Protein 2JVL (pdb70)

CATH classification: 1.10.260.40

Secondary structure (DSSP, 8-state):
--------------------------------HHHHHHHHHHHTTSSS---HHHHHHHHT--HHHHHHHTTT-S---HHHHHHHHHTTT-BSSSSSTTB-SSSS---

B-factor: mean 10.0, std 0.0, range [10.0, 10.0]

Structure (mmCIF, N/CA/C/O backbone):
data_2JVL
#
_entry.id   2JVL
#
loop_
_atom_site.group_PDB
_atom_site.id
_atom_site.type_symbol
_atom_site.label_atom_id
_atom_site.label_alt_id
_atom_site.label_comp_id
_atom_site.label_asym_id
_atom_site.label_entity_id
_atom_site.label_seq_id
_atom_site.pdbx_PDB_ins_code
_atom_site.Cartn_x
_atom_site.Cartn_y
_atom_site.Cartn_z
_atom_site.occupancy
_atom_site.B_iso_or_equiv
_atom_site.auth_seq_id
_atom_site.auth_comp_id
_atom_site.auth_asym_id
_atom_site.auth_atom_id
_atom_site.pdbx_PDB_model_num
ATOM 1 N N . GLY A 1 1 ? 41.136 -79.199 29.057 1.00 10.00 49 GLY A N 1
ATOM 2 C CA . GLY A 1 1 ? 40.027 -78.613 28.265 1.00 10.00 49 GLY A CA 1
ATOM 3 C C . GLY A 1 1 ? 40.220 -78.832 26.781 1.00 10.00 49 GLY A C 1
ATOM 4 O O . GLY A 1 1 ? 41.258 -79.344 26.356 1.00 10.00 49 GLY A O 1
ATOM 10 N N . ALA A 1 2 ? 39.229 -78.448 25.990 1.00 10.00 50 ALA A N 1
ATOM 11 C CA . ALA A 1 2 ? 39.303 -78.608 24.548 1.00 10.00 50 ALA A CA 1
ATOM 12 C C . ALA A 1 2 ? 38.583 -77.466 23.843 1.00 10.00 50 ALA A C 1
ATOM 13 O O . ALA A 1 2 ? 37.755 -76.780 24.444 1.00 10.00 50 ALA A O 1
ATOM 20 N N . MET A 1 3 ? 38.907 -77.261 22.574 1.00 10.00 51 MET A N 1
ATOM 21 C CA . MET A 1 3 ? 38.298 -76.202 21.781 1.00 10.00 51 MET A CA 1
ATOM 22 C C . MET A 1 3 ? 38.213 -76.623 20.321 1.00 10.00 51 MET A C 1
ATOM 23 O O . MET A 1 3 ? 39.202 -77.064 19.737 1.00 10.00 51 MET A O 1
ATOM 37 N N . ASP A 1 4 ? 37.031 -76.501 19.740 1.00 10.00 52 ASP A N 1
ATOM 38 C CA . ASP A 1 4 ? 36.824 -76.873 18.348 1.00 10.00 52 ASP A CA 1
ATOM 39 C C . ASP A 1 4 ? 36.145 -75.739 17.593 1.00 10.00 52 ASP A C 1
ATOM 40 O O . ASP A 1 4 ? 34.917 -75.695 17.506 1.00 10.00 52 ASP A O 1
ATOM 49 N N . PRO A 1 5 ? 36.931 -74.799 17.049 1.00 10.00 53 PRO A N 1
ATOM 50 C CA . PRO A 1 5 ? 36.399 -73.661 16.299 1.00 10.00 53 PRO A CA 1
ATOM 51 C C . PRO A 1 5 ? 35.843 -74.085 14.942 1.00 10.00 53 PRO A C 1
ATOM 52 O O . PRO A 1 5 ? 36.099 -75.196 14.473 1.00 10.00 53 PRO A O 1
ATOM 63 N N . GLU A 1 6 ? 35.085 -73.197 14.318 1.00 10.00 54 GLU A N 1
ATOM 64 C CA . GLU A 1 6 ? 34.490 -73.483 13.021 1.00 10.00 54 GLU A CA 1
ATOM 65 C C . GLU A 1 6 ? 35.432 -73.085 11.890 1.00 10.00 54 GLU A C 1
ATOM 66 O O . GLU A 1 6 ? 36.538 -72.595 12.126 1.00 10.00 54 GLU A O 1
ATOM 78 N N . PHE A 1 7 ? 34.982 -73.302 10.663 1.00 10.00 55 PHE A N 1
ATOM 79 C CA . PHE A 1 7 ? 35.758 -72.960 9.480 1.00 10.00 55 PHE A CA 1
ATOM 80 C C . PHE A 1 7 ? 34.927 -72.054 8.581 1.00 10.00 55 PHE A C 1
ATOM 81 O O . PHE A 1 7 ? 33.702 -72.180 8.534 1.00 10.00 55 PHE A O 1
ATOM 98 N N . ALA A 1 8 ? 35.581 -71.143 7.878 1.00 10.00 56 ALA A N 1
ATOM 99 C CA . ALA A 1 8 ? 34.878 -70.224 6.995 1.00 10.00 56 ALA A CA 1
ATOM 100 C C . ALA A 1 8 ? 35.705 -69.910 5.759 1.00 10.00 56 ALA A C 1
ATOM 101 O O . ALA A 1 8 ? 36.904 -70.194 5.712 1.00 10.00 56 ALA A O 1
ATOM 108 N N . GLY A 1 9 ? 35.058 -69.331 4.762 1.00 10.00 57 GLY A N 1
ATOM 109 C CA . GLY A 1 9 ? 35.732 -68.975 3.535 1.00 10.00 57 GLY A CA 1
ATOM 110 C C . GLY A 1 9 ? 35.091 -67.775 2.879 1.00 10.00 57 GLY A C 1
ATOM 111 O O . GLY A 1 9 ? 33.885 -67.562 3.015 1.00 10.00 57 GLY A O 1
ATOM 115 N N . GLY A 1 10 ? 35.886 -66.978 2.186 1.00 10.00 58 GLY A N 1
ATOM 116 C CA . GLY A 1 10 ? 35.356 -65.805 1.524 1.00 10.00 58 GLY A CA 1
ATOM 117 C C . GLY A 1 10 ? 36.205 -65.388 0.345 1.00 10.00 58 GLY A C 1
ATOM 118 O O . GLY A 1 10 ? 37.355 -65.809 0.224 1.00 10.00 58 GLY A O 1
ATOM 122 N N . THR A 1 11 ? 35.640 -64.578 -0.535 1.00 10.00 59 THR A N 1
ATOM 123 C CA . THR A 1 11 ? 36.358 -64.103 -1.706 1.00 10.00 59 THR A CA 1
ATOM 124 C C . THR A 1 11 ? 35.954 -62.670 -2.030 1.00 10.00 59 THR A C 1
ATOM 125 O O . THR A 1 11 ? 34.950 -62.429 -2.706 1.00 10.00 59 THR A O 1
ATOM 136 N N . GLU A 1 12 ? 36.725 -61.721 -1.525 1.00 10.00 60 GLU A N 1
ATOM 137 C CA . GLU A 1 12 ? 36.449 -60.313 -1.754 1.00 10.00 60 GLU A CA 1
ATOM 138 C C . GLU A 1 12 ? 37.535 -59.687 -2.619 1.00 10.00 60 GLU A C 1
ATOM 139 O O . GLU A 1 12 ? 38.700 -60.094 -2.564 1.00 10.00 60 GLU A O 1
ATOM 151 N N . GLY A 1 13 ? 37.149 -58.702 -3.412 1.00 10.00 61 GLY A N 1
ATOM 152 C CA . GLY A 1 13 ? 38.093 -58.032 -4.276 1.00 10.00 61 GLY A CA 1
ATOM 153 C C . GLY A 1 13 ? 37.610 -56.654 -4.670 1.00 10.00 61 GLY A C 1
ATOM 154 O O . GLY A 1 13 ? 37.081 -55.921 -3.831 1.00 10.00 61 GLY A O 1
ATOM 158 N N . GLN A 1 14 ? 37.783 -56.319 -5.946 1.00 10.00 62 GLN A N 1
ATOM 159 C CA . GLN A 1 14 ? 37.369 -55.027 -6.492 1.00 10.00 62 GLN A CA 1
ATOM 160 C C . GLN A 1 14 ? 38.105 -53.876 -5.810 1.00 10.00 62 GLN A C 1
ATOM 161 O O . GLN A 1 14 ? 37.617 -53.288 -4.843 1.00 10.00 62 GLN A O 1
ATOM 175 N N . ARG A 1 15 ? 39.288 -53.571 -6.316 1.00 10.00 63 ARG A N 1
ATOM 176 C CA . ARG A 1 15 ? 40.099 -52.497 -5.773 1.00 10.00 63 ARG A CA 1
ATOM 177 C C . ARG A 1 15 ? 40.109 -51.309 -6.728 1.00 10.00 63 ARG A C 1
ATOM 178 O O . ARG A 1 15 ? 40.167 -51.481 -7.947 1.00 10.00 63 ARG A O 1
ATOM 199 N N . LEU A 1 16 ? 40.043 -50.110 -6.171 1.00 10.00 64 LEU A N 1
ATOM 200 C CA . LEU A 1 16 ? 40.039 -48.891 -6.968 1.00 10.00 64 LEU A CA 1
ATOM 201 C C . LEU A 1 16 ? 41.123 -47.936 -6.486 1.00 10.00 64 LEU A C 1
ATOM 202 O O . LEU A 1 16 ? 41.302 -47.745 -5.282 1.00 10.00 64 LEU A O 1
ATOM 218 N N . THR A 1 17 ? 41.848 -47.346 -7.423 1.00 10.00 65 THR A N 1
ATOM 219 C CA . THR A 1 17 ? 42.906 -46.401 -7.095 1.00 10.00 65 THR A CA 1
ATOM 220 C C . THR A 1 17 ? 42.420 -44.970 -7.324 1.00 10.00 65 THR A C 1
ATOM 221 O O . THR A 1 17 ? 41.587 -44.729 -8.202 1.00 10.00 65 THR A O 1
ATOM 232 N N . LYS A 1 18 ? 42.921 -44.030 -6.535 1.00 10.00 66 LYS A N 1
ATOM 233 C CA . LYS A 1 18 ? 42.519 -42.638 -6.666 1.00 10.00 66 LYS A CA 1
ATOM 234 C C . LYS A 1 18 ? 43.735 -41.722 -6.681 1.00 10.00 66 LYS A C 1
ATOM 235 O O . LYS A 1 18 ? 44.754 -42.015 -6.055 1.00 10.00 66 LYS A O 1
ATOM 254 N N . VAL A 1 19 ? 43.625 -40.620 -7.407 1.00 10.00 67 VAL A N 1
ATOM 255 C CA . VAL A 1 19 ? 44.704 -39.650 -7.499 1.00 10.00 67 VAL A CA 1
ATOM 256 C C . VAL A 1 19 ? 44.401 -38.445 -6.616 1.00 10.00 67 VAL A C 1
ATOM 257 O O . VAL A 1 19 ? 43.241 -38.042 -6.481 1.00 10.00 67 VAL A O 1
ATOM 270 N N . ASP A 1 20 ? 45.436 -37.888 -6.003 1.00 10.00 68 ASP A N 1
ATOM 271 C CA . ASP A 1 20 ? 45.278 -36.726 -5.137 1.00 10.00 68 ASP A CA 1
ATOM 272 C C . ASP A 1 20 ? 45.146 -35.455 -5.971 1.00 10.00 68 ASP A C 1
ATOM 273 O O . ASP A 1 20 ? 45.565 -35.411 -7.128 1.00 10.00 68 ASP A O 1
ATOM 282 N N . ARG A 1 21 ? 44.550 -34.431 -5.388 1.00 10.00 69 ARG A N 1
ATOM 283 C CA . ARG A 1 21 ? 44.360 -33.169 -6.080 1.00 10.00 69 ARG A CA 1
ATOM 284 C C . ARG A 1 21 ? 44.943 -32.021 -5.264 1.00 10.00 69 ARG A C 1
ATOM 285 O O . ARG A 1 21 ? 44.281 -31.469 -4.385 1.00 10.00 69 ARG A O 1
ATOM 306 N N . SER A 1 22 ? 46.190 -31.685 -5.546 1.00 10.00 70 SER A N 1
ATOM 307 C CA . SER A 1 22 ? 46.865 -30.604 -4.848 1.00 10.00 70 SER A CA 1
ATOM 308 C C . SER A 1 22 ? 47.349 -29.550 -5.834 1.00 10.00 70 SER A C 1
ATOM 309 O O . SER A 1 22 ? 48.392 -29.709 -6.472 1.00 10.00 70 SER A O 1
ATOM 317 N N . ASP A 1 23 ? 46.572 -28.490 -5.981 1.00 10.00 71 ASP A N 1
ATOM 318 C CA . ASP A 1 23 ? 46.927 -27.404 -6.881 1.00 10.00 71 ASP A CA 1
ATOM 319 C C . ASP A 1 23 ? 46.421 -26.087 -6.319 1.00 10.00 71 ASP A C 1
ATOM 320 O O . ASP A 1 23 ? 45.421 -25.535 -6.784 1.00 10.00 71 ASP A O 1
ATOM 329 N N . ASP A 1 24 ? 47.097 -25.609 -5.290 1.00 10.00 72 ASP A N 1
ATOM 330 C CA . ASP A 1 24 ? 46.728 -24.360 -4.646 1.00 10.00 72 ASP A CA 1
ATOM 331 C C . ASP A 1 24 ? 47.964 -23.495 -4.463 1.00 10.00 72 ASP A C 1
ATOM 332 O O . ASP A 1 24 ? 48.306 -23.087 -3.352 1.00 10.00 72 ASP A O 1
ATOM 341 N N . ILE A 1 25 ? 48.650 -23.249 -5.562 1.00 10.00 73 ILE A N 1
ATOM 342 C CA . ILE A 1 25 ? 49.857 -22.441 -5.550 1.00 10.00 73 ILE A CA 1
ATOM 343 C C . ILE A 1 25 ? 49.500 -20.972 -5.745 1.00 10.00 73 ILE A C 1
ATOM 344 O O . ILE A 1 25 ? 49.414 -20.486 -6.874 1.00 10.00 73 ILE A O 1
ATOM 360 N N . ILE A 1 26 ? 49.271 -20.275 -4.641 1.00 10.00 74 ILE A N 1
ATOM 361 C CA . ILE A 1 26 ? 48.906 -18.866 -4.692 1.00 10.00 74 ILE A CA 1
ATOM 362 C C . ILE A 1 26 ? 50.146 -17.980 -4.711 1.00 10.00 74 ILE A C 1
ATOM 363 O O . ILE A 1 26 ? 50.725 -17.673 -3.666 1.00 10.00 74 ILE A O 1
ATOM 379 N N . LYS A 1 27 ? 50.564 -17.588 -5.906 1.00 10.00 75 LYS A N 1
ATOM 380 C CA . LYS A 1 27 ? 51.724 -16.739 -6.071 1.00 10.00 75 LYS A CA 1
ATOM 381 C C . LYS A 1 27 ? 51.358 -15.507 -6.909 1.00 10.00 75 LYS A C 1
ATOM 382 O O . LYS A 1 27 ? 51.048 -15.621 -8.097 1.00 10.00 75 LYS A O 1
ATOM 401 N N . PRO A 1 28 ? 51.352 -14.319 -6.284 1.00 10.00 76 PRO A N 1
ATOM 402 C CA . PRO A 1 28 ? 51.032 -13.064 -6.970 1.00 10.00 76 PRO A CA 1
ATOM 403 C C . PRO A 1 28 ? 52.204 -12.561 -7.812 1.00 10.00 76 PRO A C 1
ATOM 404 O O . PRO A 1 28 ? 53.013 -11.749 -7.359 1.00 10.00 76 PRO A O 1
ATOM 415 N N . LYS A 1 29 ? 52.294 -13.058 -9.034 1.00 10.00 77 LYS A N 1
ATOM 416 C CA . LYS A 1 29 ? 53.353 -12.698 -9.935 1.00 10.00 77 LYS A CA 1
ATOM 417 C C . LYS A 1 29 ? 52.804 -12.557 -11.347 1.00 10.00 77 LYS A C 1
ATOM 418 O O . LYS A 1 29 ? 51.984 -13.366 -11.782 1.00 10.00 77 LYS A O 1
ATOM 437 N N . THR A 1 30 ? 53.254 -11.520 -12.042 1.00 10.00 78 THR A N 1
ATOM 438 C CA . THR A 1 30 ? 52.833 -11.249 -13.414 1.00 10.00 78 THR A CA 1
ATOM 439 C C . THR A 1 30 ? 53.117 -12.449 -14.325 1.00 10.00 78 THR A C 1
ATOM 440 O O . THR A 1 30 ? 53.874 -13.353 -13.959 1.00 10.00 78 THR A O 1
ATOM 451 N N . VAL A 1 31 ? 52.527 -12.447 -15.516 1.00 10.00 79 VAL A N 1
ATOM 452 C CA . VAL A 1 31 ? 52.699 -13.558 -16.447 1.00 10.00 79 VAL A CA 1
ATOM 453 C C . VAL A 1 31 ? 54.177 -13.769 -16.813 1.00 10.00 79 VAL A C 1
ATOM 454 O O . VAL A 1 31 ? 54.646 -14.903 -16.834 1.00 10.00 79 VAL A O 1
ATOM 467 N N . GLY A 1 32 ? 54.913 -12.686 -17.052 1.00 10.00 80 GLY A N 1
ATOM 468 C CA . GLY A 1 32 ? 56.318 -12.810 -17.404 1.00 10.00 80 GLY A CA 1
ATOM 469 C C . GLY A 1 32 ? 56.632 -12.201 -18.759 1.00 10.00 80 GLY A C 1
ATOM 470 O O . GLY A 1 32 ? 55.786 -12.206 -19.653 1.00 10.00 80 GLY A O 1
ATOM 474 N N . LYS A 1 33 ? 57.847 -11.684 -18.912 1.00 10.00 81 LYS A N 1
ATOM 475 C CA . LYS A 1 33 ? 58.265 -11.055 -20.166 1.00 10.00 81 LYS A CA 1
ATOM 476 C C . LYS A 1 33 ? 58.372 -12.074 -21.294 1.00 10.00 81 LYS A C 1
ATOM 477 O O . LYS A 1 33 ? 57.755 -11.902 -22.351 1.00 10.00 81 LYS A O 1
ATOM 496 N N . GLU A 1 34 ? 59.157 -13.129 -21.080 1.00 10.00 82 GLU A N 1
ATOM 497 C CA . GLU A 1 34 ? 59.307 -14.175 -22.087 1.00 10.00 82 GLU A CA 1
ATOM 498 C C . GLU A 1 34 ? 57.962 -14.831 -22.333 1.00 10.00 82 GLU A C 1
ATOM 499 O O . GLU A 1 34 ? 57.631 -15.195 -23.456 1.00 10.00 82 GLU A O 1
ATOM 511 N N . VAL A 1 35 ? 57.192 -14.959 -21.261 1.00 10.00 83 VAL A N 1
ATOM 512 C CA . VAL A 1 35 ? 55.870 -15.554 -21.323 1.00 10.00 83 VAL A CA 1
ATOM 513 C C . VAL A 1 35 ? 54.980 -14.783 -22.296 1.00 10.00 83 VAL A C 1
ATOM 514 O O . VAL A 1 35 ? 54.375 -15.374 -23.185 1.00 10.00 83 VAL A O 1
ATOM 527 N N . GLY A 1 36 ? 54.931 -13.462 -22.143 1.00 10.00 84 GLY A N 1
ATOM 528 C CA . GLY A 1 36 ? 54.114 -12.643 -23.022 1.00 10.00 84 GLY A CA 1
ATOM 529 C C . GLY A 1 36 ? 54.559 -12.734 -24.469 1.00 10.00 84 GLY A C 1
ATOM 530 O O . GLY A 1 36 ? 53.732 -12.841 -25.377 1.00 10.00 84 GLY A O 1
ATOM 534 N N . LYS A 1 37 ? 55.869 -12.707 -24.676 1.00 10.00 85 LYS A N 1
ATOM 535 C CA . LYS A 1 37 ? 56.443 -12.788 -26.013 1.00 10.00 85 LYS A CA 1
ATOM 536 C C . LYS A 1 37 ? 56.131 -14.147 -26.633 1.00 10.00 85 LYS A C 1
ATOM 537 O O . LYS A 1 37 ? 55.741 -14.241 -27.799 1.00 10.00 85 LYS A O 1
ATOM 556 N N . ALA A 1 38 ? 56.279 -15.190 -25.829 1.00 10.00 86 ALA A N 1
ATOM 557 C CA . ALA A 1 38 ? 56.016 -16.552 -26.266 1.00 10.00 86 ALA A CA 1
ATOM 558 C C . ALA A 1 38 ? 54.534 -16.760 -26.526 1.00 10.00 86 ALA A C 1
ATOM 559 O O . ALA A 1 38 ? 54.153 -17.586 -27.349 1.00 10.00 86 ALA A O 1
ATOM 566 N N . ILE A 1 39 ? 53.697 -16.027 -25.804 1.00 10.00 87 ILE A N 1
ATOM 567 C CA . ILE A 1 39 ? 52.256 -16.130 -25.980 1.00 10.00 87 ILE A CA 1
ATOM 568 C C . ILE A 1 39 ? 51.872 -15.762 -27.404 1.00 10.00 87 ILE A C 1
ATOM 569 O O . ILE A 1 39 ? 51.120 -16.473 -28.056 1.00 10.00 87 ILE A O 1
ATOM 585 N N . GLU A 1 40 ? 52.419 -14.672 -27.897 1.00 10.00 88 GLU A N 1
ATOM 586 C CA . GLU A 1 40 ? 52.096 -14.228 -29.235 1.00 10.00 88 GLU A CA 1
ATOM 587 C C . GLU A 1 40 ? 52.734 -15.152 -30.264 1.00 10.00 88 GLU A C 1
ATOM 588 O O . GLU A 1 40 ? 52.060 -15.690 -31.145 1.00 10.00 88 GLU A O 1
ATOM 600 N N . GLN A 1 41 ? 54.035 -15.361 -30.115 1.00 10.00 89 GLN A N 1
ATOM 601 C CA . GLN A 1 41 ? 54.792 -16.195 -31.028 1.00 10.00 89 GLN A CA 1
ATOM 602 C C . GLN A 1 41 ? 54.278 -17.634 -31.054 1.00 10.00 89 GLN A C 1
ATOM 603 O O . GLN A 1 41 ? 54.298 -18.278 -32.102 1.00 10.00 89 GLN A O 1
ATOM 617 N N . GLY A 1 42 ? 53.805 -18.129 -29.913 1.00 10.00 90 GLY A N 1
ATOM 618 C CA . GLY A 1 42 ? 53.314 -19.495 -29.847 1.00 10.00 90 GLY A CA 1
ATOM 619 C C . GLY A 1 42 ? 51.931 -19.642 -30.445 1.00 10.00 90 GLY A C 1
ATOM 620 O O . GLY A 1 42 ? 51.564 -20.707 -30.940 1.00 10.00 90 GLY A O 1
ATOM 624 N N . ARG A 1 43 ? 51.161 -18.570 -30.395 1.00 10.00 91 ARG A N 1
ATOM 625 C CA . ARG A 1 43 ? 49.804 -18.568 -30.916 1.00 10.00 91 ARG A CA 1
ATOM 626 C C . ARG A 1 43 ? 49.832 -18.390 -32.425 1.00 10.00 91 ARG A C 1
ATOM 627 O O . ARG A 1 43 ? 48.942 -18.849 -33.144 1.00 10.00 91 ARG A O 1
ATOM 648 N N . GLN A 1 44 ? 50.880 -17.736 -32.905 1.00 10.00 92 GLN A N 1
ATOM 649 C CA . GLN A 1 44 ? 51.052 -17.512 -34.330 1.00 10.00 92 GLN A CA 1
ATOM 650 C C . GLN A 1 44 ? 51.529 -18.790 -35.011 1.00 10.00 92 GLN A C 1
ATOM 651 O O . GLN A 1 44 ? 51.555 -18.880 -36.236 1.00 10.00 92 GLN A O 1
ATOM 665 N N . LYS A 1 45 ? 51.883 -19.786 -34.203 1.00 10.00 93 LYS A N 1
ATOM 666 C CA . LYS A 1 45 ? 52.361 -21.061 -34.730 1.00 10.00 93 LYS A CA 1
ATOM 667 C C . LYS A 1 45 ? 51.202 -22.001 -35.051 1.00 10.00 93 LYS A C 1
ATOM 668 O O . LYS A 1 45 ? 51.410 -23.180 -35.348 1.00 10.00 93 LYS A O 1
ATOM 687 N N . PHE A 1 46 ? 49.985 -21.476 -34.990 1.00 10.00 94 PHE A N 1
ATOM 688 C CA . PHE A 1 46 ? 48.802 -22.268 -35.286 1.00 10.00 94 PHE A CA 1
ATOM 689 C C . PHE A 1 46 ? 48.581 -22.358 -36.792 1.00 10.00 94 PHE A C 1
ATOM 690 O O . PHE A 1 46 ? 49.487 -22.087 -37.579 1.00 10.00 94 PHE A O 1
ATOM 707 N N . GLU A 1 47 ? 47.376 -22.732 -37.189 1.00 10.00 95 GLU A N 1
ATOM 708 C CA . GLU A 1 47 ? 47.042 -22.865 -38.595 1.00 10.00 95 GLU A CA 1
ATOM 709 C C . GLU A 1 47 ? 45.856 -21.975 -38.961 1.00 10.00 95 GLU A C 1
ATOM 710 O O . GLU A 1 47 ? 44.719 -22.278 -38.595 1.00 10.00 95 GLU A O 1
ATOM 722 N N . PRO A 1 48 ? 46.091 -20.841 -39.650 1.00 10.00 96 PRO A N 1
ATOM 723 C CA . PRO A 1 48 ? 47.426 -20.397 -40.066 1.00 10.00 96 PRO A CA 1
ATOM 724 C C . PRO A 1 48 ? 48.117 -19.558 -39.005 1.00 10.00 96 PRO A C 1
ATOM 725 O O . PRO A 1 48 ? 49.344 -19.495 -38.916 1.00 10.00 96 PRO A O 1
ATOM 736 N N . THR A 1 49 ? 47.297 -18.933 -38.219 1.00 10.00 97 THR A N 1
ATOM 737 C CA . THR A 1 49 ? 47.725 -18.063 -37.135 1.00 10.00 97 THR A CA 1
ATOM 738 C C . THR A 1 49 ? 46.551 -17.789 -36.199 1.00 10.00 97 THR A C 1
ATOM 739 O O . THR A 1 49 ? 45.504 -17.315 -36.637 1.00 10.00 97 THR A O 1
ATOM 750 N N . MET A 1 50 ? 46.711 -18.120 -34.926 1.00 10.00 98 MET A N 1
ATOM 751 C CA . MET A 1 50 ? 45.659 -17.887 -33.949 1.00 10.00 98 MET A CA 1
ATOM 752 C C . MET A 1 50 ? 45.716 -16.445 -33.464 1.00 10.00 98 MET A C 1
ATOM 753 O O . MET A 1 50 ? 46.680 -16.039 -32.811 1.00 10.00 98 MET A O 1
ATOM 767 N N . THR A 1 51 ? 44.698 -15.666 -33.802 1.00 10.00 99 THR A N 1
ATOM 768 C CA . THR A 1 51 ? 44.653 -14.272 -33.406 1.00 10.00 99 THR A CA 1
ATOM 769 C C . THR A 1 51 ? 44.173 -14.103 -31.975 1.00 10.00 99 THR A C 1
ATOM 770 O O . THR A 1 51 ? 43.796 -15.066 -31.299 1.00 10.00 99 THR A O 1
ATOM 781 N N . GLN A 1 52 ? 44.171 -12.857 -31.549 1.00 10.00 100 GLN A N 1
ATOM 782 C CA . GLN A 1 52 ? 43.783 -12.490 -30.191 1.00 10.00 100 GLN A CA 1
ATOM 783 C C . GLN A 1 52 ? 42.315 -12.805 -29.929 1.00 10.00 100 GLN A C 1
ATOM 784 O O . GLN A 1 52 ? 41.977 -13.423 -28.920 1.00 10.00 100 GLN A O 1
ATOM 798 N N . ALA A 1 53 ? 41.447 -12.385 -30.841 1.00 10.00 101 ALA A N 1
ATOM 799 C CA . ALA A 1 53 ? 40.013 -12.616 -30.697 1.00 10.00 101 ALA A CA 1
ATOM 800 C C . ALA A 1 53 ? 39.681 -14.107 -30.639 1.00 10.00 101 ALA A C 1
ATOM 801 O O . ALA A 1 53 ? 38.902 -14.545 -29.791 1.00 10.00 101 ALA A O 1
ATOM 808 N N . GLU A 1 54 ? 40.297 -14.881 -31.528 1.00 10.00 102 GLU A N 1
ATOM 809 C CA . GLU A 1 54 ? 40.060 -16.319 -31.602 1.00 10.00 102 GLU A CA 1
ATOM 810 C C . GLU A 1 54 ? 40.549 -17.038 -30.354 1.00 10.00 102 GLU A C 1
ATOM 811 O O . GLU A 1 54 ? 39.806 -17.827 -29.767 1.00 10.00 102 GLU A O 1
ATOM 823 N N . LEU A 1 55 ? 41.786 -16.779 -29.946 1.00 10.00 103 LEU A N 1
ATOM 824 C CA . LEU A 1 55 ? 42.320 -17.426 -28.757 1.00 10.00 103 LEU A CA 1
ATOM 825 C C . LEU A 1 55 ? 41.497 -17.019 -27.550 1.00 10.00 103 LEU A C 1
ATOM 826 O O . LEU A 1 55 ? 41.166 -17.846 -26.704 1.00 10.00 103 LEU A O 1
ATOM 842 N N . GLY A 1 56 ? 41.153 -15.740 -27.486 1.00 10.00 104 GLY A N 1
ATOM 843 C CA . GLY A 1 56 ? 40.348 -15.248 -26.393 1.00 10.00 104 GLY A CA 1
ATOM 844 C C . GLY A 1 56 ? 39.008 -15.943 -26.350 1.00 10.00 104 GLY A C 1
ATOM 845 O O . GLY A 1 56 ? 38.547 -16.356 -25.293 1.00 10.00 104 GLY A O 1
ATOM 849 N N . LYS A 1 57 ? 38.399 -16.100 -27.514 1.00 10.00 105 LYS A N 1
ATOM 850 C CA . LYS A 1 57 ? 37.103 -16.750 -27.624 1.00 10.00 105 LYS A CA 1
ATOM 851 C C . LYS A 1 57 ? 37.153 -18.180 -27.092 1.00 10.00 105 LYS A C 1
ATOM 852 O O . LYS A 1 57 ? 36.314 -18.573 -26.280 1.00 10.00 105 LYS A O 1
ATOM 871 N N . GLU A 1 58 ? 38.145 -18.943 -27.539 1.00 10.00 106 GLU A N 1
ATOM 872 C CA . GLU A 1 58 ? 38.284 -20.336 -27.120 1.00 10.00 106 GLU A CA 1
ATOM 873 C C . GLU A 1 58 ? 38.644 -20.479 -25.634 1.00 10.00 106 GLU A C 1
ATOM 874 O O . GLU A 1 58 ? 38.199 -21.424 -24.983 1.00 10.00 106 GLU A O 1
ATOM 886 N N . ILE A 1 59 ? 39.428 -19.551 -25.087 1.00 10.00 107 ILE A N 1
ATOM 887 C CA . ILE A 1 59 ? 39.811 -19.638 -23.677 1.00 10.00 107 ILE A CA 1
ATOM 888 C C . ILE A 1 59 ? 38.752 -19.020 -22.761 1.00 10.00 107 ILE A C 1
ATOM 889 O O . ILE A 1 59 ? 38.836 -19.135 -21.540 1.00 10.00 107 ILE A O 1
ATOM 905 N N . GLY A 1 60 ? 37.762 -18.362 -23.354 1.00 10.00 108 GLY A N 1
ATOM 906 C CA . GLY A 1 60 ? 36.697 -17.760 -22.571 1.00 10.00 108 GLY A CA 1
ATOM 907 C C . GLY A 1 60 ? 37.017 -16.355 -22.101 1.00 10.00 108 GLY A C 1
ATOM 908 O O . GLY A 1 60 ? 36.478 -15.893 -21.096 1.00 10.00 108 GLY A O 1
ATOM 912 N N . GLU A 1 61 ? 37.875 -15.668 -22.835 1.00 10.00 109 GLU A N 1
ATOM 913 C CA . GLU A 1 61 ? 38.270 -14.311 -22.489 1.00 10.00 109 GLU A CA 1
ATOM 914 C C . GLU A 1 61 ? 37.990 -13.356 -23.648 1.00 10.00 109 GLU A C 1
ATOM 915 O O . GLU A 1 61 ? 37.451 -13.757 -24.683 1.00 10.00 109 GLU A O 1
ATOM 927 N N . THR A 1 62 ? 38.354 -12.096 -23.468 1.00 10.00 110 THR A N 1
ATOM 928 C CA . THR A 1 62 ? 38.151 -11.084 -24.491 1.00 10.00 110 THR A CA 1
ATOM 929 C C . THR A 1 62 ? 39.428 -10.869 -25.307 1.00 10.00 110 THR A C 1
ATOM 930 O O . THR A 1 62 ? 40.492 -11.385 -24.953 1.00 10.00 110 THR A O 1
ATOM 941 N N . ALA A 1 63 ? 39.320 -10.113 -26.396 1.00 10.00 111 ALA A N 1
ATOM 942 C CA . ALA A 1 63 ? 40.469 -9.833 -27.252 1.00 10.00 111 ALA A CA 1
ATOM 943 C C . ALA A 1 63 ? 41.525 -9.038 -26.496 1.00 10.00 111 ALA A C 1
ATOM 944 O O . ALA A 1 63 ? 42.722 -9.303 -26.620 1.00 10.00 111 ALA A O 1
ATOM 951 N N . ALA A 1 64 ? 41.073 -8.072 -25.699 1.00 10.00 112 ALA A N 1
ATOM 952 C CA . ALA A 1 64 ? 41.982 -7.249 -24.909 1.00 10.00 112 ALA A CA 1
ATOM 953 C C . ALA A 1 64 ? 42.757 -8.100 -23.920 1.00 10.00 112 ALA A C 1
ATOM 954 O O . ALA A 1 64 ? 43.898 -7.791 -23.591 1.00 10.00 112 ALA A O 1
ATOM 961 N N . THR A 1 65 ? 42.130 -9.168 -23.448 1.00 10.00 113 THR A N 1
ATOM 962 C CA . THR A 1 65 ? 42.762 -10.068 -22.504 1.00 10.00 113 THR A CA 1
ATOM 963 C C . THR A 1 65 ? 44.012 -10.687 -23.125 1.00 10.00 113 THR A C 1
ATOM 964 O O . THR A 1 65 ? 45.092 -10.645 -22.540 1.00 10.00 113 THR A O 1
ATOM 975 N N . VAL A 1 66 ? 43.864 -11.221 -24.332 1.00 10.00 114 VAL A N 1
ATOM 976 C CA . VAL A 1 66 ? 44.982 -11.832 -25.039 1.00 10.00 114 VAL A CA 1
ATOM 977 C C . VAL A 1 66 ? 46.031 -10.778 -25.382 1.00 10.00 114 VAL A C 1
ATOM 978 O O . VAL A 1 66 ? 47.228 -10.995 -25.195 1.00 10.00 114 VAL A O 1
ATOM 991 N N . ALA A 1 67 ? 45.562 -9.630 -25.864 1.00 10.00 115 ALA A N 1
ATOM 992 C CA . ALA A 1 67 ? 46.444 -8.524 -26.224 1.00 10.00 115 ALA A CA 1
ATOM 993 C C . ALA A 1 67 ? 47.246 -8.057 -25.012 1.00 10.00 115 ALA A C 1
ATOM 994 O O . ALA A 1 67 ? 48.409 -7.670 -25.124 1.00 10.00 115 ALA A O 1
ATOM 1001 N N . SER A 1 68 ? 46.601 -8.070 -23.859 1.00 10.00 116 SER A N 1
ATOM 1002 C CA . SER A 1 68 ? 47.239 -7.680 -22.619 1.00 10.00 116 SER A CA 1
ATOM 1003 C C . SER A 1 68 ? 48.187 -8.781 -22.123 1.00 10.00 116 SER A C 1
ATOM 1004 O O . SER A 1 68 ? 49.196 -8.500 -21.479 1.00 10.00 116 SER A O 1
ATOM 1012 N N . TYR A 1 69 ? 47.870 -10.032 -22.452 1.00 10.00 117 TYR A N 1
ATOM 1013 C CA . TYR A 1 69 ? 48.689 -11.169 -22.030 1.00 10.00 117 TYR A CA 1
ATOM 1014 C C . TYR A 1 69 ? 50.030 -11.196 -22.752 1.00 10.00 117 TYR A C 1
ATOM 1015 O O . TYR A 1 69 ? 51.067 -11.436 -22.134 1.00 10.00 117 TYR A O 1
ATOM 1033 N N . GLU A 1 70 ? 50.013 -10.931 -24.056 1.00 10.00 118 GLU A N 1
ATOM 1034 C CA . GLU A 1 70 ? 51.240 -10.922 -24.854 1.00 10.00 118 GLU A CA 1
ATOM 1035 C C . GLU A 1 70 ? 52.176 -9.797 -24.410 1.00 10.00 118 GLU A C 1
ATOM 1036 O O . GLU A 1 70 ? 53.363 -9.804 -24.729 1.00 10.00 118 GLU A O 1
ATOM 1048 N N . ARG A 1 71 ? 51.630 -8.823 -23.688 1.00 10.00 119 ARG A N 1
ATOM 1049 C CA . ARG A 1 71 ? 52.402 -7.715 -23.184 1.00 10.00 119 ARG A CA 1
ATOM 1050 C C . ARG A 1 71 ? 53.348 -8.199 -22.082 1.00 10.00 119 ARG A C 1
ATOM 1051 O O . ARG A 1 71 ? 54.374 -7.577 -21.797 1.00 10.00 119 ARG A O 1
ATOM 1072 N N . GLY A 1 72 ? 53.008 -9.336 -21.487 1.00 10.00 120 GLY A N 1
ATOM 1073 C CA . GLY A 1 72 ? 53.812 -9.885 -20.424 1.00 10.00 120 GLY A CA 1
ATOM 1074 C C . GLY A 1 72 ? 53.258 -9.523 -19.066 1.00 10.00 120 GLY A C 1
ATOM 1075 O O . GLY A 1 72 ? 53.963 -9.586 -18.057 1.00 10.00 120 GLY A O 1
ATOM 1079 N N . THR A 1 73 ? 51.979 -9.168 -19.039 1.00 10.00 121 THR A N 1
ATOM 1080 C CA . THR A 1 73 ? 51.314 -8.780 -17.817 1.00 10.00 121 THR A CA 1
ATOM 1081 C C . THR A 1 73 ? 49.824 -8.542 -18.071 1.00 10.00 121 THR A C 1
ATOM 1082 O O . THR A 1 73 ? 49.422 -7.596 -18.747 1.00 10.00 121 THR A O 1
ATOM 1093 N N . ALA A 1 74 ? 49.019 -9.432 -17.543 1.00 10.00 122 ALA A N 1
ATOM 1094 C CA . ALA A 1 74 ? 47.573 -9.352 -17.689 1.00 10.00 122 ALA A CA 1
ATOM 1095 C C . ALA A 1 74 ? 46.892 -10.080 -16.543 1.00 10.00 122 ALA A C 1
ATOM 1096 O O . ALA A 1 74 ? 45.732 -10.476 -16.654 1.00 10.00 122 ALA A O 1
ATOM 1103 N N . THR A 1 75 ? 47.619 -10.213 -15.438 1.00 10.00 123 THR A N 1
ATOM 1104 C CA . THR A 1 75 ? 47.140 -10.932 -14.263 1.00 10.00 123 THR A CA 1
ATOM 1105 C C . THR A 1 75 ? 46.879 -12.381 -14.663 1.00 10.00 123 THR A C 1
ATOM 1106 O O . THR A 1 75 ? 45.792 -12.741 -15.125 1.00 10.00 123 THR A O 1
ATOM 1117 N N . PRO A 1 76 ? 47.898 -13.230 -14.496 1.00 10.00 124 PRO A N 1
ATOM 1118 C CA . PRO A 1 76 ? 47.836 -14.624 -14.911 1.00 10.00 124 PRO A CA 1
ATOM 1119 C C . PRO A 1 76 ? 46.957 -15.522 -14.063 1.00 10.00 124 PRO A C 1
ATOM 1120 O O . PRO A 1 76 ? 47.311 -15.908 -12.937 1.00 10.00 124 PRO A O 1
ATOM 1131 N N . ASP A 1 77 ? 45.797 -15.842 -14.596 1.00 10.00 125 ASP A N 1
ATOM 1132 C CA . ASP A 1 77 ? 44.920 -16.775 -13.946 1.00 10.00 125 ASP A CA 1
ATOM 1133 C C . ASP A 1 77 ? 45.384 -18.115 -14.438 1.00 10.00 125 ASP A C 1
ATOM 1134 O O . ASP A 1 77 ? 45.367 -18.368 -15.634 1.00 10.00 125 ASP A O 1
ATOM 1143 N N . GLN A 1 78 ? 45.837 -18.945 -13.531 1.00 10.00 126 GLN A N 1
ATOM 1144 C CA . GLN A 1 78 ? 46.407 -20.247 -13.877 1.00 10.00 126 GLN A CA 1
ATOM 1145 C C . GLN A 1 78 ? 45.561 -21.024 -14.877 1.00 10.00 126 GLN A C 1
ATOM 1146 O O . GLN A 1 78 ? 46.091 -21.661 -15.788 1.00 10.00 126 GLN A O 1
ATOM 1160 N N . ASN A 1 79 ? 44.261 -20.936 -14.719 1.00 10.00 127 ASN A N 1
ATOM 1161 C CA . ASN A 1 79 ? 43.320 -21.627 -15.600 1.00 10.00 127 ASN A CA 1
ATOM 1162 C C . ASN A 1 79 ? 43.393 -21.100 -17.036 1.00 10.00 127 ASN A C 1
ATOM 1163 O O . ASN A 1 79 ? 43.227 -21.860 -17.991 1.00 10.00 127 ASN A O 1
ATOM 1174 N N . ILE A 1 80 ? 43.671 -19.811 -17.195 1.00 10.00 128 ILE A N 1
ATOM 1175 C CA . ILE A 1 80 ? 43.747 -19.214 -18.522 1.00 10.00 128 ILE A CA 1
ATOM 1176 C C . ILE A 1 80 ? 44.978 -19.719 -19.266 1.00 10.00 128 ILE A C 1
ATOM 1177 O O . ILE A 1 80 ? 44.845 -20.348 -20.315 1.00 10.00 128 ILE A O 1
ATOM 1193 N N . LEU A 1 81 ? 46.163 -19.490 -18.686 1.00 10.00 129 LEU A N 1
ATOM 1194 C CA . LEU A 1 81 ? 47.440 -19.916 -19.289 1.00 10.00 129 LEU A CA 1
ATOM 1195 C C . LEU A 1 81 ? 47.405 -21.397 -19.651 1.00 10.00 129 LEU A C 1
ATOM 1196 O O . LEU A 1 81 ? 47.938 -21.818 -20.680 1.00 10.00 129 LEU A O 1
ATOM 1212 N N . SER A 1 82 ? 46.749 -22.180 -18.800 1.00 10.00 130 SER A N 1
ATOM 1213 C CA . SER A 1 82 ? 46.641 -23.615 -18.996 1.00 10.00 130 SER A CA 1
ATOM 1214 C C . SER A 1 82 ? 46.079 -23.944 -20.376 1.00 10.00 130 SER A C 1
ATOM 1215 O O . SER A 1 82 ? 46.657 -24.741 -21.109 1.00 10.00 130 SER A O 1
ATOM 1223 N N . LYS A 1 83 ? 44.972 -23.314 -20.737 1.00 10.00 131 LYS A N 1
ATOM 1224 C CA . LYS A 1 83 ? 44.360 -23.554 -22.032 1.00 10.00 131 LYS A CA 1
ATOM 1225 C C . LYS A 1 83 ? 45.118 -22.865 -23.163 1.00 10.00 131 LYS A C 1
ATOM 1226 O O . LYS A 1 83 ? 45.278 -23.440 -24.237 1.00 10.00 131 LYS A O 1
ATOM 1245 N N . MET A 1 84 ? 45.607 -21.653 -22.903 1.00 10.00 132 MET A N 1
ATOM 1246 C CA . MET A 1 84 ? 46.327 -20.876 -23.913 1.00 10.00 132 MET A CA 1
ATOM 1247 C C . MET A 1 84 ? 47.424 -21.702 -24.576 1.00 10.00 132 MET A C 1
ATOM 1248 O O . MET A 1 84 ? 47.449 -21.872 -25.798 1.00 10.00 132 MET A O 1
ATOM 1262 N N . GLU A 1 85 ? 48.337 -22.193 -23.761 1.00 10.00 133 GLU A N 1
ATOM 1263 C CA . GLU A 1 85 ? 49.467 -22.975 -24.238 1.00 10.00 133 GLU A CA 1
ATOM 1264 C C . GLU A 1 85 ? 49.152 -24.438 -24.575 1.00 10.00 133 GLU A C 1
ATOM 1265 O O . GLU A 1 85 ? 49.798 -25.020 -25.448 1.00 10.00 133 GLU A O 1
ATOM 1277 N N . ARG A 1 86 ? 48.178 -25.042 -23.899 1.00 10.00 134 ARG A N 1
ATOM 1278 C CA . ARG A 1 86 ? 47.869 -26.456 -24.139 1.00 10.00 134 ARG A CA 1
ATOM 1279 C C . ARG A 1 86 ? 47.257 -26.692 -25.514 1.00 10.00 134 ARG A C 1
ATOM 1280 O O . ARG A 1 86 ? 47.520 -27.722 -26.138 1.00 10.00 134 ARG A O 1
ATOM 1301 N N . VAL A 1 87 ? 46.463 -25.744 -25.994 1.00 10.00 135 VAL A N 1
ATOM 1302 C CA . VAL A 1 87 ? 45.822 -25.878 -27.301 1.00 10.00 135 VAL A CA 1
ATOM 1303 C C . VAL A 1 87 ? 46.867 -25.999 -28.420 1.00 10.00 135 VAL A C 1
ATOM 1304 O O . VAL A 1 87 ? 46.605 -26.600 -29.460 1.00 10.00 135 VAL A O 1
ATOM 1317 N N . LEU A 1 88 ? 48.066 -25.469 -28.190 1.00 10.00 136 LEU A N 1
ATOM 1318 C CA . LEU A 1 88 ? 49.120 -25.519 -29.202 1.00 10.00 136 LEU A CA 1
ATOM 1319 C C . LEU A 1 88 ? 50.315 -26.368 -28.755 1.00 10.00 136 LEU A C 1
ATOM 1320 O O . LEU A 1 88 ? 51.307 -26.473 -29.476 1.00 10.00 136 LEU A O 1
ATOM 1336 N N . ASN A 1 89 ? 50.209 -26.967 -27.569 1.00 10.00 137 ASN A N 1
ATOM 1337 C CA . ASN A 1 89 ? 51.264 -27.835 -27.019 1.00 10.00 137 ASN A CA 1
ATOM 1338 C C . ASN A 1 89 ? 52.589 -27.116 -26.835 1.00 10.00 137 ASN A C 1
ATOM 1339 O O . ASN A 1 89 ? 53.595 -27.484 -27.436 1.00 10.00 137 ASN A O 1
ATOM 1350 N N . VAL A 1 90 ? 52.579 -26.083 -26.009 1.00 10.00 138 VAL A N 1
ATOM 1351 C CA . VAL A 1 90 ? 53.790 -25.341 -25.687 1.00 10.00 138 VAL A CA 1
ATOM 1352 C C . VAL A 1 90 ? 53.720 -24.939 -24.224 1.00 10.00 138 VAL A C 1
ATOM 1353 O O . VAL A 1 90 ? 52.636 -24.900 -23.651 1.00 10.00 138 VAL A O 1
ATOM 1366 N N . LYS A 1 91 ? 54.856 -24.704 -23.600 1.00 10.00 139 LYS A N 1
ATOM 1367 C CA . LYS A 1 91 ? 54.870 -24.282 -22.217 1.00 10.00 139 LYS A CA 1
ATOM 1368 C C . LYS A 1 91 ? 55.749 -23.057 -22.061 1.00 10.00 139 LYS A C 1
ATOM 1369 O O . LYS A 1 91 ? 56.765 -22.915 -22.745 1.00 10.00 139 LYS A O 1
ATOM 1388 N N . LEU A 1 92 ? 55.347 -22.168 -21.172 1.00 10.00 140 LEU A N 1
ATOM 1389 C CA . LEU A 1 92 ? 56.087 -20.942 -20.939 1.00 10.00 140 LEU A CA 1
ATOM 1390 C C . LEU A 1 92 ? 56.825 -21.011 -19.613 1.00 10.00 140 LEU A C 1
ATOM 1391 O O . LEU A 1 92 ? 56.889 -20.033 -18.867 1.00 10.00 140 LEU A O 1
ATOM 1407 N N . ARG A 1 93 ? 57.384 -22.177 -19.324 1.00 10.00 141 ARG A N 1
ATOM 1408 C CA . ARG A 1 93 ? 58.137 -22.375 -18.097 1.00 10.00 141 ARG A CA 1
ATOM 1409 C C . ARG A 1 93 ? 59.358 -23.247 -18.376 1.00 10.00 141 ARG A C 1
ATOM 1410 O O . ARG A 1 93 ? 59.254 -24.271 -19.054 1.00 10.00 141 ARG A O 1
ATOM 1431 N N . GLY A 1 94 ? 60.500 -22.858 -17.827 1.00 10.00 142 GLY A N 1
ATOM 1432 C CA . GLY A 1 94 ? 61.721 -23.616 -18.025 1.00 10.00 142 GLY A CA 1
ATOM 1433 C C . GLY A 1 94 ? 62.675 -22.933 -18.983 1.00 10.00 142 GLY A C 1
ATOM 1434 O O . GLY A 1 94 ? 62.710 -21.704 -19.066 1.00 10.00 142 GLY A O 1
ATOM 1438 N N . ALA A 1 95 ? 63.452 -23.732 -19.702 1.00 10.00 143 ALA A N 1
ATOM 1439 C CA . ALA A 1 95 ? 64.418 -23.215 -20.659 1.00 10.00 143 ALA A CA 1
ATOM 1440 C C . ALA A 1 95 ? 63.876 -23.309 -22.078 1.00 10.00 143 ALA A C 1
ATOM 1441 O O . ALA A 1 95 ? 64.180 -22.473 -22.930 1.00 10.00 143 ALA A O 1
ATOM 1448 N N . ASN A 1 96 ? 63.070 -24.329 -22.329 1.00 10.00 144 ASN A N 1
ATOM 1449 C CA . ASN A 1 96 ? 62.481 -24.525 -23.646 1.00 10.00 144 ASN A CA 1
ATOM 1450 C C . ASN A 1 96 ? 61.179 -23.750 -23.753 1.00 10.00 144 ASN A C 1
ATOM 1451 O O . ASN A 1 96 ? 60.113 -24.314 -24.001 1.00 10.00 144 ASN A O 1
ATOM 1462 N N . ILE A 1 97 ? 61.284 -22.448 -23.543 1.00 10.00 145 ILE A N 1
ATOM 1463 C CA . ILE A 1 97 ? 60.138 -21.559 -23.595 1.00 10.00 145 ILE A CA 1
ATOM 1464 C C . ILE A 1 97 ? 59.542 -21.493 -24.999 1.00 10.00 145 ILE A C 1
ATOM 1465 O O . ILE A 1 97 ? 60.262 -21.337 -25.987 1.00 10.00 145 ILE A O 1
ATOM 1481 N N . GLY A 1 98 ? 58.223 -21.621 -25.074 1.00 10.00 146 GLY A N 1
ATOM 1482 C CA . GLY A 1 98 ? 57.534 -21.558 -26.350 1.00 10.00 146 GLY A CA 1
ATOM 1483 C C . GLY A 1 98 ? 57.451 -22.913 -27.006 1.00 10.00 146 GLY A C 1
ATOM 1484 O O . GLY A 1 98 ? 56.876 -23.064 -28.081 1.00 10.00 146 GLY A O 1
ATOM 1488 N N . ALA A 1 99 ? 58.033 -23.897 -26.353 1.00 10.00 147 ALA A N 1
ATOM 1489 C CA . ALA A 1 99 ? 58.031 -25.268 -26.857 1.00 10.00 147 ALA A CA 1
ATOM 1490 C C . ALA A 1 99 ? 57.270 -26.185 -25.909 1.00 10.00 147 ALA A C 1
ATOM 1491 O O . ALA A 1 99 ? 57.053 -25.826 -24.753 1.00 10.00 147 ALA A O 1
ATOM 1498 N N . PRO A 1 100 ? 56.817 -27.365 -26.375 1.00 10.00 148 PRO A N 1
ATOM 1499 C CA . PRO A 1 100 ? 56.129 -28.309 -25.503 1.00 10.00 148 PRO A CA 1
ATOM 1500 C C . PRO A 1 100 ? 57.101 -28.810 -24.438 1.00 10.00 148 PRO A C 1
ATOM 1501 O O . PRO A 1 100 ? 58.060 -29.515 -24.748 1.00 10.00 148 PRO A O 1
ATOM 1512 N N . ARG A 1 101 ? 56.836 -28.491 -23.190 1.00 10.00 149 ARG A N 1
ATOM 1513 C CA . ARG A 1 101 ? 57.696 -28.914 -22.100 1.00 10.00 149 ARG A CA 1
ATOM 1514 C C . ARG A 1 101 ? 56.834 -29.377 -20.948 1.00 10.00 149 ARG A C 1
ATOM 1515 O O . ARG A 1 101 ? 56.386 -28.570 -20.137 1.00 10.00 149 ARG A O 1
ATOM 1536 N N . LEU A 1 102 ? 56.581 -30.680 -20.902 1.00 10.00 150 LEU A N 1
ATOM 1537 C CA . LEU A 1 102 ? 55.743 -31.269 -19.873 1.00 10.00 150 LEU A CA 1
ATOM 1538 C C . LEU A 1 102 ? 54.319 -30.726 -19.990 1.00 10.00 150 LEU A C 1
ATOM 1539 O O . LEU A 1 102 ? 53.565 -30.706 -19.019 1.00 10.00 150 LEU A O 1
ATOM 1555 N N . GLY A 1 103 ? 53.973 -30.286 -21.197 1.00 10.00 151 GLY A N 1
ATOM 1556 C CA . GLY A 1 103 ? 52.653 -29.744 -21.459 1.00 10.00 151 GLY A CA 1
ATOM 1557 C C . GLY A 1 103 ? 51.645 -30.836 -21.728 1.00 10.00 151 GLY A C 1
ATOM 1558 O O . GLY A 1 103 ? 50.929 -31.254 -20.824 1.00 10.00 151 GLY A O 1
ATOM 1562 N N . PRO A 1 104 ? 51.563 -31.323 -22.974 1.00 10.00 152 PRO A N 1
ATOM 1563 C CA . PRO A 1 104 ? 50.643 -32.403 -23.327 1.00 10.00 152 PRO A CA 1
ATOM 1564 C C . PRO A 1 104 ? 50.990 -33.670 -22.555 1.00 10.00 152 PRO A C 1
ATOM 1565 O O . PRO A 1 104 ? 50.116 -34.418 -22.125 1.00 10.00 152 PRO A O 1
ATOM 1576 N N . LYS A 1 105 ? 52.286 -33.880 -22.363 1.00 10.00 153 LYS A N 1
ATOM 1577 C CA . LYS A 1 105 ? 52.789 -35.030 -21.636 1.00 10.00 153 LYS A CA 1
ATOM 1578 C C . LYS A 1 105 ? 53.904 -34.586 -20.703 1.00 10.00 153 LYS A C 1
ATOM 1579 O O . LYS A 1 105 ? 54.909 -34.026 -21.152 1.00 10.00 153 LYS A O 1
ATOM 1598 N N . LYS A 1 106 ? 53.729 -34.824 -19.413 1.00 10.00 154 LYS A N 1
ATOM 1599 C CA . LYS A 1 106 ? 54.725 -34.437 -18.423 1.00 10.00 154 LYS A CA 1
ATOM 1600 C C . LYS A 1 106 ? 55.755 -35.544 -18.228 1.00 10.00 154 LYS A C 1
ATOM 1601 O O . LYS A 1 106 ? 56.062 -35.946 -17.106 1.00 10.00 154 LYS A O 1
ATOM 1620 N N . LYS A 1 107 ? 56.299 -36.018 -19.338 1.00 10.00 155 LYS A N 1
ATOM 1621 C CA . LYS A 1 107 ? 57.301 -37.070 -19.318 1.00 10.00 155 LYS A CA 1
ATOM 1622 C C . LYS A 1 107 ? 58.665 -36.490 -19.663 1.00 10.00 155 L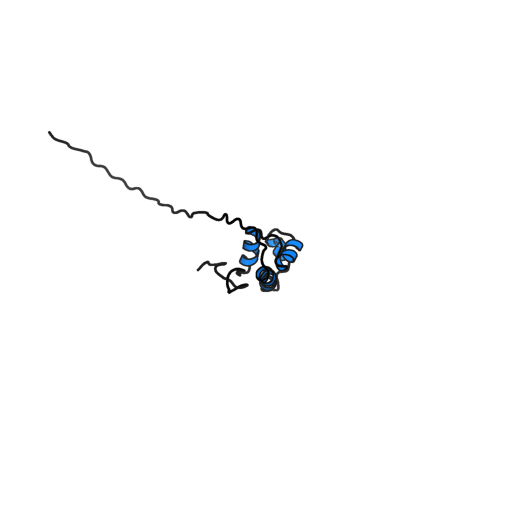YS A C 1
ATOM 1623 O O . LYS A 1 107 ? 59.474 -36.277 -18.739 1.00 10.00 155 LYS A O 1
ATOM 1643 N N . GLY A 1 1 ? -3.469 -10.405 12.289 1.00 10.00 49 GLY A N 2
ATOM 1644 C CA . GLY A 1 1 ? -2.768 -10.699 11.020 1.00 10.00 49 GLY A CA 2
ATOM 1645 C C . GLY A 1 1 ? -1.410 -11.321 11.254 1.00 10.00 49 GLY A C 2
ATOM 1646 O O . GLY A 1 1 ? -0.850 -11.209 12.347 1.00 10.00 49 GLY A O 2
ATOM 1652 N N . ALA A 1 2 ? -0.881 -11.978 10.235 1.00 10.00 50 ALA A N 2
ATOM 1653 C CA . ALA A 1 2 ? 0.418 -12.622 10.328 1.00 10.00 50 ALA A CA 2
ATOM 1654 C C . ALA A 1 2 ? 1.103 -12.629 8.971 1.00 10.00 50 ALA A C 2
ATOM 1655 O O . ALA A 1 2 ? 0.461 -12.395 7.942 1.00 10.00 50 ALA A O 2
ATOM 1662 N N . MET A 1 3 ? 2.400 -12.894 8.971 1.00 10.00 51 MET A N 2
ATOM 1663 C CA . MET A 1 3 ? 3.171 -12.935 7.741 1.00 10.00 51 MET A CA 2
ATOM 1664 C C . MET A 1 3 ? 4.304 -13.943 7.870 1.00 10.00 51 MET A C 2
ATOM 1665 O O . MET A 1 3 ? 4.674 -14.340 8.978 1.00 10.00 51 MET A O 2
ATOM 1679 N N . ASP A 1 4 ? 4.855 -14.352 6.742 1.00 10.00 52 ASP A N 2
ATOM 1680 C CA . ASP A 1 4 ? 5.940 -15.322 6.729 1.00 10.00 52 ASP A CA 2
ATOM 1681 C C . ASP A 1 4 ? 7.069 -14.854 5.820 1.00 10.00 52 ASP A C 2
ATOM 1682 O O . ASP A 1 4 ? 6.830 -14.172 4.822 1.00 10.00 52 ASP A O 2
ATOM 1691 N N . PRO A 1 5 ? 8.320 -15.183 6.175 1.00 10.00 53 PRO A N 2
ATOM 1692 C CA . PRO A 1 5 ? 9.494 -14.805 5.383 1.00 10.00 53 PRO A CA 2
ATOM 1693 C C . PRO A 1 5 ? 9.634 -15.655 4.123 1.00 10.00 53 PRO A C 2
ATOM 1694 O O . PRO A 1 5 ? 9.016 -16.715 4.007 1.00 10.00 53 PRO A O 2
ATOM 1705 N N . GLU A 1 6 ? 10.449 -15.195 3.186 1.00 10.00 54 GLU A N 2
ATOM 1706 C CA . GLU A 1 6 ? 10.655 -15.916 1.937 1.00 10.00 54 GLU A CA 2
ATOM 1707 C C . GLU A 1 6 ? 11.943 -16.733 1.980 1.00 10.00 54 GLU A C 2
ATOM 1708 O O . GLU A 1 6 ? 12.709 -16.656 2.945 1.00 10.00 54 GLU A O 2
ATOM 1720 N N . PHE A 1 7 ? 12.164 -17.525 0.940 1.00 10.00 55 PHE A N 2
ATOM 1721 C CA . PHE A 1 7 ? 13.359 -18.349 0.834 1.00 10.00 55 PHE A CA 2
ATOM 1722 C C . PHE A 1 7 ? 13.677 -18.614 -0.634 1.00 10.00 55 PHE A C 2
ATOM 1723 O O . PHE A 1 7 ? 12.938 -19.322 -1.325 1.00 10.00 55 PHE A O 2
ATOM 1740 N N . ALA A 1 8 ? 14.773 -18.039 -1.105 1.00 10.00 56 ALA A N 2
ATOM 1741 C CA . ALA A 1 8 ? 15.189 -18.201 -2.491 1.00 10.00 56 ALA A CA 2
ATOM 1742 C C . ALA A 1 8 ? 16.664 -18.571 -2.577 1.00 10.00 56 ALA A C 2
ATOM 1743 O O . ALA A 1 8 ? 17.443 -18.268 -1.669 1.00 10.00 56 ALA A O 2
ATOM 1750 N N . GLY A 1 9 ? 17.044 -19.214 -3.670 1.00 10.00 57 GLY A N 2
ATOM 1751 C CA . GLY A 1 9 ? 18.419 -19.616 -3.859 1.00 10.00 57 GLY A CA 2
ATOM 1752 C C . GLY A 1 9 ? 18.941 -19.238 -5.227 1.00 10.00 57 GLY A C 2
ATOM 1753 O O . GLY A 1 9 ? 18.236 -19.376 -6.228 1.00 10.00 57 GLY A O 2
ATOM 1757 N N . GLY A 1 10 ? 20.172 -18.754 -5.272 1.00 10.00 58 GLY A N 2
ATOM 1758 C CA . GLY A 1 10 ? 20.768 -18.361 -6.531 1.00 10.00 58 GLY A CA 2
ATOM 1759 C C . GLY A 1 10 ? 21.391 -16.985 -6.462 1.00 10.00 58 GLY A C 2
ATOM 1760 O O . GLY A 1 10 ? 20.740 -16.021 -6.056 1.00 10.00 58 GLY A O 2
ATOM 1764 N N . THR A 1 11 ? 22.656 -16.893 -6.841 1.00 10.00 59 THR A N 2
ATOM 1765 C CA . THR A 1 11 ? 23.371 -15.628 -6.829 1.00 10.00 59 THR A CA 2
ATOM 1766 C C . THR A 1 11 ? 24.548 -15.677 -7.797 1.00 10.00 59 THR A C 2
ATOM 1767 O O . THR A 1 11 ? 25.320 -16.637 -7.807 1.00 10.00 59 THR A O 2
ATOM 1778 N N . GLU A 1 12 ? 24.664 -14.650 -8.623 1.00 10.00 60 GLU A N 2
ATOM 1779 C CA . GLU A 1 12 ? 25.740 -14.561 -9.594 1.00 10.00 60 GLU A CA 2
ATOM 1780 C C . GLU A 1 12 ? 26.177 -13.110 -9.742 1.00 10.00 60 GLU A C 2
ATOM 1781 O O . GLU A 1 12 ? 25.349 -12.200 -9.679 1.00 10.00 60 GLU A O 2
ATOM 1793 N N . GLY A 1 13 ? 27.468 -12.900 -9.925 1.00 10.00 61 GLY A N 2
ATOM 1794 C CA . GLY A 1 13 ? 27.984 -11.558 -10.075 1.00 10.00 61 GLY A CA 2
ATOM 1795 C C . GLY A 1 13 ? 29.287 -11.542 -10.840 1.00 10.00 61 GLY A C 2
ATOM 1796 O O . GLY A 1 13 ? 29.602 -12.486 -11.564 1.00 10.00 61 GLY A O 2
ATOM 1800 N N . GLN A 1 14 ? 30.049 -10.476 -10.679 1.00 10.00 62 GLN A N 2
ATOM 1801 C CA . GLN A 1 14 ? 31.325 -10.344 -11.361 1.00 10.00 62 GLN A CA 2
ATOM 1802 C C . GLN A 1 14 ? 32.393 -9.859 -10.395 1.00 10.00 62 GLN A C 2
ATOM 1803 O O . GLN A 1 14 ? 32.088 -9.467 -9.268 1.00 10.00 62 GLN A O 2
ATOM 1817 N N . ARG A 1 15 ? 33.642 -9.909 -10.827 1.00 10.00 63 ARG A N 2
ATOM 1818 C CA . ARG A 1 15 ? 34.753 -9.469 -10.002 1.00 10.00 63 ARG A CA 2
ATOM 1819 C C . ARG A 1 15 ? 35.463 -8.298 -10.667 1.00 10.00 63 ARG A C 2
ATOM 1820 O O . ARG A 1 15 ? 35.946 -8.413 -11.795 1.00 10.00 63 ARG A O 2
ATOM 1841 N N . LEU A 1 16 ? 35.508 -7.172 -9.975 1.00 10.00 64 LEU A N 2
ATOM 1842 C CA . LEU A 1 16 ? 36.160 -5.981 -10.500 1.00 10.00 64 LEU A CA 2
ATOM 1843 C C . LEU A 1 16 ? 37.660 -6.025 -10.238 1.00 10.00 64 LEU A C 2
ATOM 1844 O O . LEU A 1 16 ? 38.147 -5.474 -9.248 1.00 10.00 64 LEU A O 2
ATOM 1860 N N . THR A 1 17 ? 38.383 -6.696 -11.125 1.00 10.00 65 THR A N 2
ATOM 1861 C CA . THR A 1 17 ? 39.828 -6.816 -11.011 1.00 10.00 65 THR A CA 2
ATOM 1862 C C . THR A 1 17 ? 40.506 -5.519 -11.442 1.00 10.00 65 THR A C 2
ATOM 1863 O O . THR A 1 17 ? 41.043 -5.417 -12.546 1.00 10.00 65 THR A O 2
ATOM 1874 N N . LYS A 1 18 ? 40.460 -4.525 -10.570 1.00 10.00 66 LYS A N 2
ATOM 1875 C CA . LYS A 1 18 ? 41.059 -3.234 -10.856 1.00 10.00 66 LYS A CA 2
ATOM 1876 C C . LYS A 1 18 ? 42.327 -3.054 -10.041 1.00 10.00 66 LYS A C 2
ATOM 1877 O O . LYS A 1 18 ? 42.293 -3.070 -8.809 1.00 10.00 66 LYS A O 2
ATOM 1896 N N . VAL A 1 19 ? 43.443 -2.893 -10.729 1.00 10.00 67 VAL A N 2
ATOM 1897 C CA . VAL A 1 19 ? 44.724 -2.714 -10.073 1.00 10.00 67 VAL A CA 2
ATOM 1898 C C . VAL A 1 19 ? 45.694 -1.974 -10.988 1.00 10.00 67 VAL A C 2
ATOM 1899 O O . VAL A 1 19 ? 45.994 -2.418 -12.099 1.00 10.00 67 VAL A O 2
ATOM 1912 N N . ASP A 1 20 ? 46.146 -0.823 -10.527 1.00 10.00 68 ASP A N 2
ATOM 1913 C CA . ASP A 1 20 ? 47.088 -0.011 -11.274 1.00 10.00 68 ASP A CA 2
ATOM 1914 C C . ASP A 1 20 ? 48.108 0.587 -10.318 1.00 10.00 68 ASP A C 2
ATOM 1915 O O . ASP A 1 20 ? 47.825 1.531 -9.582 1.00 10.00 68 ASP A O 2
ATOM 1924 N N . ARG A 1 21 ? 49.290 -0.006 -10.306 1.00 10.00 69 ARG A N 2
ATOM 1925 C CA . ARG A 1 21 ? 50.363 0.433 -9.431 1.00 10.00 69 ARG A CA 2
ATOM 1926 C C . ARG A 1 21 ? 51.699 -0.087 -9.939 1.00 10.00 69 ARG A C 2
ATOM 1927 O O . ARG A 1 21 ? 51.758 -1.119 -10.612 1.00 10.00 69 ARG A O 2
ATOM 1948 N N . SER A 1 22 ? 52.761 0.634 -9.625 1.00 10.00 70 SER A N 2
ATOM 1949 C CA . SER A 1 22 ? 54.100 0.244 -10.035 1.00 10.00 70 SER A CA 2
ATOM 1950 C C . SER A 1 22 ? 54.872 -0.315 -8.843 1.00 10.00 70 SER A C 2
ATOM 1951 O O . SER A 1 22 ? 56.012 -0.762 -8.974 1.00 10.00 70 SER A O 2
ATOM 1959 N N . ASP A 1 23 ? 54.239 -0.280 -7.678 1.00 10.00 71 ASP A N 2
ATOM 1960 C CA . ASP A 1 23 ? 54.851 -0.775 -6.454 1.00 10.00 71 ASP A CA 2
ATOM 1961 C C . ASP A 1 23 ? 54.301 -2.157 -6.103 1.00 10.00 71 ASP A C 2
ATOM 1962 O O . ASP A 1 23 ? 54.146 -2.506 -4.934 1.00 10.00 71 ASP A O 2
ATOM 1971 N N . ASP A 1 24 ? 54.037 -2.947 -7.134 1.00 10.00 72 ASP A N 2
ATOM 1972 C CA . ASP A 1 24 ? 53.510 -4.300 -6.975 1.00 10.00 72 ASP A CA 2
ATOM 1973 C C . ASP A 1 24 ? 54.651 -5.286 -6.718 1.00 10.00 72 ASP A C 2
ATOM 1974 O O . ASP A 1 24 ? 54.774 -6.318 -7.383 1.00 10.00 72 ASP A O 2
ATOM 1983 N N . ILE A 1 25 ? 55.474 -4.964 -5.731 1.00 10.00 73 ILE A N 2
ATOM 1984 C CA . ILE A 1 25 ? 56.622 -5.789 -5.379 1.00 10.00 73 ILE A CA 2
ATOM 1985 C C . ILE A 1 25 ? 56.189 -7.062 -4.657 1.00 10.00 73 ILE A C 2
ATOM 1986 O O . ILE A 1 25 ? 56.660 -8.156 -4.967 1.00 10.00 73 ILE A O 2
ATOM 2002 N N . ILE A 1 26 ? 55.281 -6.918 -3.708 1.00 10.00 74 ILE A N 2
ATOM 2003 C CA . ILE A 1 26 ? 54.784 -8.063 -2.955 1.00 10.00 74 ILE A CA 2
ATOM 2004 C C . ILE A 1 26 ? 53.474 -8.568 -3.541 1.00 10.00 74 ILE A C 2
ATOM 2005 O O . ILE A 1 26 ? 52.749 -9.345 -2.919 1.00 10.00 74 ILE A O 2
ATOM 2021 N N . LYS A 1 27 ? 53.184 -8.128 -4.751 1.00 10.00 75 LYS A N 2
ATOM 2022 C CA . LYS A 1 27 ? 51.963 -8.520 -5.436 1.00 10.00 75 LYS A CA 2
ATOM 2023 C C . LYS A 1 27 ? 52.284 -9.093 -6.810 1.00 10.00 75 LYS A C 2
ATOM 2024 O O . LYS A 1 27 ? 52.495 -8.345 -7.762 1.00 10.00 75 LYS A O 2
ATOM 2043 N N . PRO A 1 28 ? 52.350 -10.425 -6.927 1.00 10.00 76 PRO A N 2
ATOM 2044 C CA . PRO A 1 28 ? 52.644 -11.088 -8.193 1.00 10.00 76 PRO A CA 2
ATOM 2045 C C . PRO A 1 28 ? 51.410 -11.179 -9.092 1.00 10.00 76 PRO A C 2
ATOM 2046 O O . PRO A 1 28 ? 50.743 -12.214 -9.155 1.00 10.00 76 PRO A O 2
ATOM 2057 N N . LYS A 1 29 ? 51.104 -10.083 -9.777 1.00 10.00 77 LYS A N 2
ATOM 2058 C CA . LYS A 1 29 ? 49.948 -10.031 -10.661 1.00 10.00 77 LYS A CA 2
ATOM 2059 C C . LYS A 1 29 ? 50.380 -9.864 -12.112 1.00 10.00 77 LYS A C 2
ATOM 2060 O O . LYS A 1 29 ? 49.604 -9.414 -12.959 1.00 10.00 77 LYS A O 2
ATOM 2079 N N . THR A 1 30 ? 51.615 -10.236 -12.401 1.00 10.00 78 THR A N 2
ATOM 2080 C CA . THR A 1 30 ? 52.136 -10.139 -13.754 1.00 10.00 78 THR A CA 2
ATOM 2081 C C . THR A 1 30 ? 52.476 -11.526 -14.290 1.00 10.00 78 THR A C 2
ATOM 2082 O O . THR A 1 30 ? 52.874 -12.406 -13.531 1.00 10.00 78 THR A O 2
ATOM 2093 N N . VAL A 1 31 ? 52.316 -11.724 -15.595 1.00 10.00 79 VAL A N 2
ATOM 2094 C CA . VAL A 1 31 ? 52.580 -13.028 -16.198 1.00 10.00 79 VAL A CA 2
ATOM 2095 C C . VAL A 1 31 ? 54.068 -13.240 -16.508 1.00 10.00 79 VAL A C 2
ATOM 2096 O O . VAL A 1 31 ? 54.567 -14.360 -16.404 1.00 10.00 79 VAL A O 2
ATOM 2109 N N . GLY A 1 32 ? 54.777 -12.173 -16.860 1.00 10.00 80 GLY A N 2
ATOM 2110 C CA . GLY A 1 32 ? 56.190 -12.302 -17.174 1.00 10.00 80 GLY A CA 2
ATOM 2111 C C . GLY A 1 32 ? 56.490 -11.971 -18.623 1.00 10.00 80 GLY A C 2
ATOM 2112 O O . GLY A 1 32 ? 55.682 -12.253 -19.510 1.00 10.00 80 GLY A O 2
ATOM 2116 N N . LYS A 1 33 ? 57.655 -11.385 -18.869 1.00 10.00 81 LYS A N 2
ATOM 2117 C CA . LYS A 1 33 ? 58.051 -10.997 -20.221 1.00 10.00 81 LYS A CA 2
ATOM 2118 C C . LYS A 1 33 ? 58.387 -12.211 -21.087 1.00 10.00 81 LYS A C 2
ATOM 2119 O O . LYS A 1 33 ? 58.239 -12.171 -22.310 1.00 10.00 81 LYS A O 2
ATOM 2138 N N . GLU A 1 34 ? 58.852 -13.286 -20.464 1.00 10.00 82 GLU A N 2
ATOM 2139 C CA . GLU A 1 34 ? 59.170 -14.504 -21.204 1.00 10.00 82 GLU A CA 2
ATOM 2140 C C . GLU A 1 34 ? 57.885 -15.158 -21.668 1.00 10.00 82 GLU A C 2
ATOM 2141 O O . GLU A 1 34 ? 57.798 -15.672 -22.785 1.00 10.00 82 GLU A O 2
ATOM 2153 N N . VAL A 1 35 ? 56.886 -15.113 -20.800 1.00 10.00 83 VAL A N 2
ATOM 2154 C CA . VAL A 1 35 ? 55.583 -15.668 -21.102 1.00 10.00 83 VAL A CA 2
ATOM 2155 C C . VAL A 1 35 ? 54.990 -14.945 -22.300 1.00 10.00 83 VAL A C 2
ATOM 2156 O O . VAL A 1 35 ? 54.480 -15.571 -23.222 1.00 10.00 83 VAL A O 2
ATOM 2169 N N . GLY A 1 36 ? 55.100 -13.621 -22.290 1.00 10.00 84 GLY A N 2
ATOM 2170 C CA . GLY A 1 36 ? 54.577 -12.819 -23.376 1.00 10.00 84 GLY A CA 2
ATOM 2171 C C . GLY A 1 36 ? 55.209 -13.152 -24.715 1.00 10.00 84 GLY A C 2
ATOM 2172 O O . GLY A 1 36 ? 54.519 -13.216 -25.733 1.00 10.00 84 GLY A O 2
ATOM 2176 N N . LYS A 1 37 ? 56.519 -13.370 -24.716 1.00 10.00 85 LYS A N 2
ATOM 2177 C CA . LYS A 1 37 ? 57.236 -13.702 -25.942 1.00 10.00 85 LYS A CA 2
ATOM 2178 C C . LYS A 1 37 ? 56.742 -15.024 -26.515 1.00 10.00 85 LYS A C 2
ATOM 2179 O O . LYS A 1 37 ? 56.534 -15.150 -27.726 1.00 10.00 85 LYS A O 2
ATOM 2198 N N . ALA A 1 38 ? 56.566 -16.007 -25.644 1.00 10.00 86 ALA A N 2
ATOM 2199 C CA . ALA A 1 38 ? 56.078 -17.316 -26.061 1.00 10.00 86 ALA A CA 2
ATOM 2200 C C . ALA A 1 38 ? 54.621 -17.240 -26.459 1.00 10.00 86 ALA A C 2
ATOM 2201 O O . ALA A 1 38 ? 54.207 -17.881 -27.418 1.00 10.00 86 ALA A O 2
ATOM 2208 N N . ILE A 1 39 ? 53.857 -16.443 -25.734 1.00 10.00 87 ILE A N 2
ATOM 2209 C CA . ILE A 1 39 ? 52.449 -16.261 -26.026 1.00 10.00 87 ILE A CA 2
ATOM 2210 C C . ILE A 1 39 ? 52.253 -15.809 -27.469 1.00 10.00 87 ILE A C 2
ATOM 2211 O O . ILE A 1 39 ? 51.480 -16.401 -28.210 1.00 10.00 87 ILE A O 2
ATOM 2227 N N . GLU A 1 40 ? 53.012 -14.803 -27.881 1.00 10.00 88 GLU A N 2
ATOM 2228 C CA . GLU A 1 40 ? 52.889 -14.261 -29.221 1.00 10.00 88 GLU A CA 2
ATOM 2229 C C . GLU A 1 40 ? 53.409 -15.247 -30.260 1.00 10.00 88 GLU A C 2
ATOM 2230 O O . GLU A 1 40 ? 52.788 -15.443 -31.311 1.00 10.00 88 GLU A O 2
ATOM 2242 N N . GLN A 1 41 ? 54.538 -15.876 -29.959 1.00 10.00 89 GLN A N 2
ATOM 2243 C CA . GLN A 1 41 ? 55.132 -16.842 -30.869 1.00 10.00 89 GLN A CA 2
ATOM 2244 C C . GLN A 1 41 ? 54.226 -18.063 -30.995 1.00 10.00 89 GLN A C 2
ATOM 2245 O O . GLN A 1 41 ? 54.186 -18.714 -32.038 1.00 10.00 89 GLN A O 2
ATOM 2259 N N . GLY A 1 42 ? 53.503 -18.362 -29.920 1.00 10.00 90 GLY A N 2
ATOM 2260 C CA . GLY A 1 42 ? 52.592 -19.490 -29.927 1.00 10.00 90 GLY A CA 2
ATOM 2261 C C . GLY A 1 42 ? 51.365 -19.257 -30.793 1.00 10.00 90 GLY A C 2
ATOM 2262 O O . GLY A 1 42 ? 50.936 -20.148 -31.522 1.00 10.00 90 GLY A O 2
ATOM 2266 N N . ARG A 1 43 ? 50.820 -18.048 -30.753 1.00 10.00 91 ARG A N 2
ATOM 2267 C CA . ARG A 1 43 ? 49.620 -17.728 -31.528 1.00 10.00 91 ARG A CA 2
ATOM 2268 C C . ARG A 1 43 ? 49.916 -17.781 -33.020 1.00 10.00 91 ARG A C 2
ATOM 2269 O O . ARG A 1 43 ? 49.097 -18.247 -33.817 1.00 10.00 91 ARG A O 2
ATOM 2290 N N . GLN A 1 44 ? 51.099 -17.316 -33.390 1.00 10.00 92 GLN A N 2
ATOM 2291 C CA . GLN A 1 44 ? 51.510 -17.310 -34.786 1.00 10.00 92 GLN A CA 2
ATOM 2292 C C . GLN A 1 44 ? 52.082 -18.664 -35.182 1.00 10.00 92 GLN A C 2
ATOM 2293 O O . GLN A 1 44 ? 52.465 -18.875 -36.330 1.00 10.00 92 GLN A O 2
ATOM 2307 N N . LYS A 1 45 ? 52.128 -19.581 -34.225 1.00 10.00 93 LYS A N 2
ATOM 2308 C CA . LYS A 1 45 ? 52.639 -20.923 -34.473 1.00 10.00 93 LYS A CA 2
ATOM 2309 C C . LYS A 1 45 ? 51.569 -21.784 -35.149 1.00 10.00 93 LYS A C 2
ATOM 2310 O O . LYS A 1 45 ? 51.848 -22.872 -35.650 1.00 10.00 93 LYS A O 2
ATOM 2329 N N . PHE A 1 46 ? 50.341 -21.277 -35.168 1.00 10.00 94 PHE A N 2
ATOM 2330 C CA . PHE A 1 46 ? 49.226 -21.998 -35.770 1.00 10.00 94 PHE A CA 2
ATOM 2331 C C . PHE A 1 46 ? 49.300 -21.986 -37.293 1.00 10.00 94 PHE A C 2
ATOM 2332 O O . PHE A 1 46 ? 50.282 -21.528 -37.878 1.00 10.00 94 PHE A O 2
ATOM 2349 N N . GLU A 1 47 ? 48.242 -22.474 -37.926 1.00 10.00 95 GLU A N 2
ATOM 2350 C CA . GLU A 1 47 ? 48.178 -22.549 -39.378 1.00 10.00 95 GLU A CA 2
ATOM 2351 C C . GLU A 1 47 ? 46.854 -21.979 -39.890 1.00 10.00 95 GLU A C 2
ATOM 2352 O O . GLU A 1 47 ? 45.794 -22.560 -39.653 1.00 10.00 95 GLU A O 2
ATOM 2364 N N . PRO A 1 48 ? 46.886 -20.819 -40.572 1.00 10.00 96 PRO A N 2
ATOM 2365 C CA . PRO A 1 48 ? 48.120 -20.072 -40.833 1.00 10.00 96 PRO A CA 2
ATOM 2366 C C . PRO A 1 48 ? 48.568 -19.251 -39.636 1.00 10.00 96 PRO A C 2
ATOM 2367 O O . PRO A 1 48 ? 49.759 -19.064 -39.388 1.00 10.00 96 PRO A O 2
ATOM 2378 N N . THR A 1 49 ? 47.590 -18.786 -38.903 1.00 10.00 97 THR A N 2
ATOM 2379 C CA . THR A 1 49 ? 47.795 -17.969 -37.713 1.00 10.00 97 THR A CA 2
ATOM 2380 C C . THR A 1 49 ? 46.515 -17.924 -36.876 1.00 10.00 97 THR A C 2
ATOM 2381 O O . THR A 1 49 ? 45.429 -17.691 -37.408 1.00 10.00 97 THR A O 2
ATOM 2392 N N . MET A 1 50 ? 46.642 -18.171 -35.578 1.00 10.00 98 MET A N 2
ATOM 2393 C CA . MET A 1 50 ? 45.497 -18.137 -34.673 1.00 10.00 98 MET A CA 2
ATOM 2394 C C . MET A 1 50 ? 45.198 -16.704 -34.247 1.00 10.00 98 MET A C 2
ATOM 2395 O O . MET A 1 50 ? 46.111 -15.944 -33.924 1.00 10.00 98 MET A O 2
ATOM 2409 N N . THR A 1 51 ? 43.923 -16.341 -34.244 1.00 10.00 99 THR A N 2
ATOM 2410 C CA . THR A 1 51 ? 43.516 -15.001 -33.854 1.00 10.00 99 THR A CA 2
ATOM 2411 C C . THR A 1 51 ? 43.398 -14.887 -32.340 1.00 10.00 99 THR A C 2
ATOM 2412 O O . THR A 1 51 ? 43.204 -15.886 -31.643 1.00 10.00 99 THR A O 2
ATOM 2423 N N . GLN A 1 52 ? 43.517 -13.668 -31.838 1.00 10.00 100 GLN A N 2
ATOM 2424 C CA . GLN A 1 52 ? 43.404 -13.421 -30.409 1.00 10.00 100 GLN A CA 2
ATOM 2425 C C . GLN A 1 52 ? 41.963 -13.633 -29.960 1.00 10.00 100 GLN A C 2
ATOM 2426 O O . GLN A 1 52 ? 41.707 -14.091 -28.850 1.00 10.00 100 GLN A O 2
ATOM 2440 N N . ALA A 1 53 ? 41.026 -13.299 -30.843 1.00 10.00 101 ALA A N 2
ATOM 2441 C CA . ALA A 1 53 ? 39.603 -13.453 -30.561 1.00 10.00 101 ALA A CA 2
ATOM 2442 C C . ALA A 1 53 ? 39.239 -14.918 -30.325 1.00 10.00 101 ALA A C 2
ATOM 2443 O O . ALA A 1 53 ? 38.595 -15.255 -29.331 1.00 10.00 101 ALA A O 2
ATOM 2450 N N . GLU A 1 54 ? 39.659 -15.788 -31.236 1.00 10.00 102 GLU A N 2
ATOM 2451 C CA . GLU A 1 54 ? 39.374 -17.214 -31.117 1.00 10.00 102 GLU A CA 2
ATOM 2452 C C . GLU A 1 54 ? 40.105 -17.810 -29.927 1.00 10.00 102 GLU A C 2
ATOM 2453 O O . GLU A 1 54 ? 39.597 -18.721 -29.271 1.00 10.00 102 GLU A O 2
ATOM 2465 N N . LEU A 1 55 ? 41.291 -17.292 -29.646 1.00 10.00 103 LEU A N 2
ATOM 2466 C CA . LEU A 1 55 ? 42.078 -17.769 -28.523 1.00 10.00 103 LEU A CA 2
ATOM 2467 C C . LEU A 1 55 ? 41.410 -17.341 -27.223 1.00 10.00 103 LEU A C 2
ATOM 2468 O O . LEU A 1 55 ? 41.381 -18.088 -26.244 1.00 10.00 103 LEU A O 2
ATOM 2484 N N . GLY A 1 56 ? 40.854 -16.135 -27.236 1.00 10.00 104 GLY A N 2
ATOM 2485 C CA . GLY A 1 56 ? 40.180 -15.603 -26.072 1.00 10.00 104 GLY A CA 2
ATOM 2486 C C . GLY A 1 56 ? 38.903 -16.335 -25.758 1.00 10.00 104 GLY A C 2
ATOM 2487 O O . GLY A 1 56 ? 38.660 -16.695 -24.609 1.00 10.00 104 GLY A O 2
ATOM 2491 N N . LYS A 1 57 ? 38.088 -16.560 -26.776 1.00 10.00 105 LYS A N 2
ATOM 2492 C CA . LYS A 1 57 ? 36.829 -17.263 -26.597 1.00 10.00 105 LYS A CA 2
ATOM 2493 C C . LYS A 1 57 ? 37.068 -18.653 -26.022 1.00 10.00 105 LYS A C 2
ATOM 2494 O O . LYS A 1 57 ? 36.333 -19.109 -25.148 1.00 10.00 105 LYS A O 2
ATOM 2513 N N . GLU A 1 58 ? 38.120 -19.308 -26.502 1.00 10.00 106 GLU A N 2
ATOM 2514 C CA . GLU A 1 58 ? 38.469 -20.649 -26.038 1.00 10.00 106 GLU A CA 2
ATOM 2515 C C . GLU A 1 58 ? 38.854 -20.675 -24.555 1.00 10.00 106 GLU A C 2
ATOM 2516 O O . GLU A 1 58 ? 38.653 -21.687 -23.880 1.00 10.00 106 GLU A O 2
ATOM 2528 N N . ILE A 1 59 ? 39.399 -19.574 -24.045 1.00 10.00 107 ILE A N 2
ATOM 2529 C CA . ILE A 1 59 ? 39.813 -19.519 -22.644 1.00 10.00 107 ILE A CA 2
ATOM 2530 C C . ILE A 1 59 ? 38.869 -18.662 -21.797 1.00 10.00 107 ILE A C 2
ATOM 2531 O O . ILE A 1 59 ? 39.100 -18.460 -20.602 1.00 10.00 107 ILE A O 2
ATOM 2547 N N . GLY A 1 60 ? 37.801 -18.175 -22.421 1.00 10.00 108 GLY A N 2
ATOM 2548 C CA . GLY A 1 60 ? 36.820 -17.363 -21.718 1.00 10.00 108 GLY A CA 2
ATOM 2549 C C . GLY A 1 60 ? 37.338 -15.991 -21.334 1.00 10.00 108 GLY A C 2
ATOM 2550 O O . GLY A 1 60 ? 36.939 -15.437 -20.307 1.00 10.00 108 GLY A O 2
ATOM 2554 N N . GLU A 1 61 ? 38.210 -15.434 -22.161 1.00 10.00 109 GLU A N 2
ATOM 2555 C CA . GLU A 1 61 ? 38.784 -14.119 -21.900 1.00 10.00 109 GLU A CA 2
ATOM 2556 C C . GLU A 1 61 ? 38.453 -13.151 -23.027 1.00 10.00 109 GLU A C 2
ATOM 2557 O O . GLU A 1 61 ? 38.053 -13.563 -24.116 1.00 10.00 109 GLU A O 2
ATOM 2569 N N . THR A 1 62 ? 38.609 -11.865 -22.759 1.00 10.00 110 THR A N 2
ATOM 2570 C CA . THR A 1 62 ? 38.337 -10.837 -23.748 1.00 10.00 110 THR A CA 2
ATOM 2571 C C . THR A 1 62 ? 39.493 -10.718 -24.736 1.00 10.00 110 THR A C 2
ATOM 2572 O O . THR A 1 62 ? 40.646 -10.975 -24.380 1.00 10.00 110 THR A O 2
ATOM 2583 N N . ALA A 1 63 ? 39.179 -10.321 -25.967 1.00 10.00 111 ALA A N 2
ATOM 2584 C CA . ALA A 1 63 ? 40.184 -10.171 -27.015 1.00 10.00 111 ALA A CA 2
ATOM 2585 C C . ALA A 1 63 ? 41.331 -9.272 -26.564 1.00 10.00 111 ALA A C 2
ATOM 2586 O O . ALA A 1 63 ? 42.500 -9.595 -26.787 1.00 10.00 111 ALA A O 2
ATOM 2593 N N . ALA A 1 64 ? 40.999 -8.154 -25.922 1.00 10.00 112 ALA A N 2
ATOM 2594 C CA . ALA A 1 64 ? 42.015 -7.232 -25.432 1.00 10.00 112 ALA A CA 2
ATOM 2595 C C . ALA A 1 64 ? 42.925 -7.922 -24.439 1.00 10.00 112 ALA A C 2
ATOM 2596 O O . ALA A 1 64 ? 44.137 -7.786 -24.510 1.00 10.00 112 ALA A O 2
ATOM 2603 N N . THR A 1 65 ? 42.330 -8.666 -23.518 1.00 10.00 113 THR A N 2
ATOM 2604 C CA . THR A 1 65 ? 43.086 -9.385 -22.507 1.00 10.00 113 THR A CA 2
ATOM 2605 C C . THR A 1 65 ? 44.056 -10.365 -23.156 1.00 10.00 113 THR A C 2
ATOM 2606 O O . THR A 1 65 ? 45.221 -10.441 -22.781 1.00 10.00 113 THR A O 2
ATOM 2617 N N . VAL A 1 66 ? 43.570 -11.082 -24.156 1.00 10.00 114 VAL A N 2
ATOM 2618 C CA . VAL A 1 66 ? 44.377 -12.062 -24.875 1.00 10.00 114 VAL A CA 2
ATOM 2619 C C . VAL A 1 66 ? 45.539 -11.389 -25.606 1.00 10.00 114 VAL A C 2
ATOM 2620 O O . VAL A 1 66 ? 46.669 -11.877 -25.573 1.00 10.00 114 VAL A O 2
ATOM 2633 N N . ALA A 1 67 ? 45.255 -10.261 -26.248 1.00 10.00 115 ALA A N 2
ATOM 2634 C CA . ALA A 1 67 ? 46.277 -9.515 -26.972 1.00 10.00 115 ALA A CA 2
ATOM 2635 C C . ALA A 1 67 ? 47.221 -8.821 -25.992 1.00 10.00 115 ALA A C 2
ATOM 2636 O O . ALA A 1 67 ? 48.379 -8.556 -26.303 1.00 10.00 115 ALA A O 2
ATOM 2643 N N . SER A 1 68 ? 46.689 -8.481 -24.833 1.00 10.00 116 SER A N 2
ATOM 2644 C CA . SER A 1 68 ? 47.454 -7.843 -23.773 1.00 10.00 116 SER A CA 2
ATOM 2645 C C . SER A 1 68 ? 48.345 -8.855 -23.042 1.00 10.00 116 SER A C 2
ATOM 2646 O O . SER A 1 68 ? 49.361 -8.495 -22.460 1.00 10.00 116 SER A O 2
ATOM 2654 N N . TYR A 1 69 ? 47.942 -10.122 -23.065 1.00 10.00 117 TYR A N 2
ATOM 2655 C CA . TYR A 1 69 ? 48.687 -11.191 -22.397 1.00 10.00 117 TYR A CA 2
ATOM 2656 C C . TYR A 1 69 ? 50.131 -11.285 -22.900 1.00 10.00 117 TYR A C 2
ATOM 2657 O O . TYR A 1 69 ? 51.048 -11.518 -22.111 1.00 10.00 117 TYR A O 2
ATOM 2675 N N . GLU A 1 70 ? 50.339 -11.075 -24.201 1.00 10.00 118 GLU A N 2
ATOM 2676 C CA . GLU A 1 70 ? 51.684 -11.149 -24.782 1.00 10.00 118 GLU A CA 2
ATOM 2677 C C . GLU A 1 70 ? 52.584 -10.029 -24.266 1.00 10.00 118 GLU A C 2
ATOM 2678 O O . GLU A 1 70 ? 53.804 -10.093 -24.399 1.00 10.00 118 GLU A O 2
ATOM 2690 N N . ARG A 1 71 ? 51.975 -8.991 -23.705 1.00 10.00 119 ARG A N 2
ATOM 2691 C CA . ARG A 1 71 ? 52.696 -7.871 -23.161 1.00 10.00 119 ARG A CA 2
ATOM 2692 C C . ARG A 1 71 ? 53.486 -8.295 -21.918 1.00 10.00 119 ARG A C 2
ATOM 2693 O O . ARG A 1 71 ? 54.454 -7.640 -21.516 1.00 10.00 119 ARG A O 2
ATOM 2714 N N . GLY A 1 72 ? 53.071 -9.406 -21.321 1.00 10.00 120 GLY A N 2
ATOM 2715 C CA . GLY A 1 72 ? 53.738 -9.906 -20.142 1.00 10.00 120 GLY A CA 2
ATOM 2716 C C . GLY A 1 72 ? 53.085 -9.425 -18.864 1.00 10.00 120 GLY A C 2
ATOM 2717 O O . GLY A 1 72 ? 53.704 -9.422 -17.799 1.00 10.00 120 GLY A O 2
ATOM 2721 N N . THR A 1 73 ? 51.810 -9.073 -18.960 1.00 10.00 121 THR A N 2
ATOM 2722 C CA . THR A 1 73 ? 51.062 -8.575 -17.824 1.00 10.00 121 THR A CA 2
ATOM 2723 C C . THR A 1 73 ? 49.575 -8.480 -18.164 1.00 10.00 121 THR A C 2
ATOM 2724 O O . THR A 1 73 ? 49.133 -7.646 -18.956 1.00 10.00 121 THR A O 2
ATOM 2735 N N . ALA A 1 74 ? 48.825 -9.389 -17.585 1.00 10.00 122 ALA A N 2
ATOM 2736 C CA . ALA A 1 74 ? 47.384 -9.462 -17.775 1.00 10.00 122 ALA A CA 2
ATOM 2737 C C . ALA A 1 74 ? 46.775 -10.340 -16.687 1.00 10.00 122 ALA A C 2
ATOM 2738 O O . ALA A 1 74 ? 45.719 -10.943 -16.886 1.00 10.00 122 ALA A O 2
ATOM 2745 N N . THR A 1 75 ? 47.437 -10.360 -15.525 1.00 10.00 123 THR A N 2
ATOM 2746 C CA . THR A 1 75 ? 47.043 -11.196 -14.396 1.00 10.00 123 THR A CA 2
ATOM 2747 C C . THR A 1 75 ? 47.189 -12.676 -14.781 1.00 10.00 123 THR A C 2
ATOM 2748 O O . THR A 1 75 ? 46.373 -13.235 -15.515 1.00 10.00 123 THR A O 2
ATOM 2759 N N . PRO A 1 76 ? 48.262 -13.319 -14.295 1.00 10.00 124 PRO A N 2
ATOM 2760 C CA . PRO A 1 76 ? 48.581 -14.700 -14.632 1.00 10.00 124 PRO A CA 2
ATOM 2761 C C . PRO A 1 76 ? 47.748 -15.755 -13.955 1.00 10.00 124 PRO A C 2
ATOM 2762 O O . PRO A 1 76 ? 48.055 -16.211 -12.850 1.00 10.00 124 PRO A O 2
ATOM 2773 N N . ASP A 1 77 ? 46.696 -16.157 -14.613 1.00 10.00 125 ASP A N 2
ATOM 2774 C CA . ASP A 1 77 ? 45.907 -17.233 -14.092 1.00 10.00 125 ASP A CA 2
ATOM 2775 C C . ASP A 1 77 ? 46.540 -18.490 -14.634 1.00 10.00 125 ASP A C 2
ATOM 2776 O O . ASP A 1 77 ? 46.510 -18.730 -15.844 1.00 10.00 125 ASP A O 2
ATOM 2785 N N . GLN A 1 78 ? 47.134 -19.266 -13.735 1.00 10.00 126 GLN A N 2
ATOM 2786 C CA . GLN A 1 78 ? 47.872 -20.487 -14.105 1.00 10.00 126 GLN A CA 2
ATOM 2787 C C . GLN A 1 78 ? 47.086 -21.380 -15.032 1.00 10.00 126 GLN A C 2
ATOM 2788 O O . GLN A 1 78 ? 47.638 -21.955 -15.975 1.00 10.00 126 GLN A O 2
ATOM 2802 N N . ASN A 1 79 ? 45.801 -21.458 -14.788 1.00 10.00 127 ASN A N 2
ATOM 2803 C CA . ASN A 1 79 ? 44.929 -22.280 -15.606 1.00 10.00 127 ASN A CA 2
ATOM 2804 C C . ASN A 1 79 ? 44.749 -21.648 -16.976 1.00 10.00 127 ASN A C 2
ATOM 2805 O O . ASN A 1 79 ? 44.838 -22.332 -17.992 1.00 10.00 127 ASN A O 2
ATOM 2816 N N . ILE A 1 80 ? 44.506 -20.340 -17.006 1.00 10.00 128 ILE A N 2
ATOM 2817 C CA . ILE A 1 80 ? 44.330 -19.632 -18.269 1.00 10.00 128 ILE A CA 2
ATOM 2818 C C . ILE A 1 80 ? 45.586 -19.748 -19.125 1.00 10.00 128 ILE A C 2
ATOM 2819 O O . ILE A 1 80 ? 45.499 -20.107 -20.299 1.00 10.00 128 ILE A O 2
ATOM 2835 N N . LEU A 1 81 ? 46.746 -19.435 -18.539 1.00 10.00 129 LEU A N 2
ATOM 2836 C CA . LEU A 1 81 ? 48.018 -19.535 -19.256 1.00 10.00 129 LEU A CA 2
ATOM 2837 C C . LEU A 1 81 ? 48.156 -20.923 -19.862 1.00 10.00 129 LEU A C 2
ATOM 2838 O O . LEU A 1 81 ? 48.538 -21.085 -21.021 1.00 10.00 129 LEU A O 2
ATOM 2854 N N . SER A 1 82 ? 47.835 -21.921 -19.054 1.00 10.00 130 SER A N 2
ATOM 2855 C CA . SER A 1 82 ? 47.908 -23.305 -19.473 1.00 10.00 130 SER A CA 2
ATOM 2856 C C . SER A 1 82 ? 46.945 -23.579 -20.627 1.00 10.00 130 SER A C 2
ATOM 2857 O O . SER A 1 82 ? 47.308 -24.232 -21.595 1.00 10.00 130 SER A O 2
ATOM 2865 N N . LYS A 1 83 ? 45.732 -23.046 -20.524 1.00 10.00 131 LYS A N 2
ATOM 2866 C CA . LYS A 1 83 ? 44.704 -23.251 -21.538 1.00 10.00 131 LYS A CA 2
ATOM 2867 C C . LYS A 1 83 ? 44.980 -22.507 -22.843 1.00 10.00 131 LYS A C 2
ATOM 2868 O O . LYS A 1 83 ? 44.792 -23.068 -23.919 1.00 10.00 131 LYS A O 2
ATOM 2887 N N . MET A 1 84 ? 45.420 -21.256 -22.757 1.00 10.00 132 MET A N 2
ATOM 2888 C CA . MET A 1 84 ? 45.667 -20.462 -23.957 1.00 10.00 132 MET A CA 2
ATOM 2889 C C . MET A 1 84 ? 46.752 -21.087 -24.842 1.00 10.00 132 MET A C 2
ATOM 2890 O O . MET A 1 84 ? 46.557 -21.269 -26.045 1.00 10.00 132 MET A O 2
ATOM 2904 N N . GLU A 1 85 ? 47.878 -21.429 -24.240 1.00 10.00 133 GLU A N 2
ATOM 2905 C CA . GLU A 1 85 ? 48.987 -22.047 -24.959 1.00 10.00 133 GLU A CA 2
ATOM 2906 C C . GLU A 1 85 ? 48.685 -23.505 -25.307 1.00 10.00 133 GLU A C 2
ATOM 2907 O O . GLU A 1 85 ? 49.250 -24.061 -26.249 1.00 10.00 133 GLU A O 2
ATOM 2919 N N . ARG A 1 86 ? 47.818 -24.135 -24.522 1.00 10.00 134 ARG A N 2
ATOM 2920 C CA . ARG A 1 86 ? 47.428 -25.527 -24.748 1.00 10.00 134 ARG A CA 2
ATOM 2921 C C . ARG A 1 86 ? 46.866 -25.724 -26.154 1.00 10.00 134 ARG A C 2
ATOM 2922 O O . ARG A 1 86 ? 46.873 -26.830 -26.686 1.00 10.00 134 ARG A O 2
ATOM 2943 N N . VAL A 1 87 ? 46.372 -24.643 -26.744 1.00 10.00 135 VAL A N 2
ATOM 2944 C CA . VAL A 1 87 ? 45.762 -24.706 -28.065 1.00 10.00 135 VAL A CA 2
ATOM 2945 C C . VAL A 1 87 ? 46.802 -24.924 -29.167 1.00 10.00 135 VAL A C 2
ATOM 2946 O O . VAL A 1 87 ? 46.526 -25.602 -30.161 1.00 10.00 135 VAL A O 2
ATOM 2959 N N . LEU A 1 88 ? 48.002 -24.374 -28.996 1.00 10.00 136 LEU A N 2
ATOM 2960 C CA . LEU A 1 88 ? 49.041 -24.528 -30.013 1.00 10.00 136 LEU A CA 2
ATOM 2961 C C . LEU A 1 88 ? 50.226 -25.357 -29.510 1.00 10.00 136 LEU A C 2
ATOM 2962 O O . LEU A 1 88 ? 51.254 -25.452 -30.189 1.00 10.00 136 LEU A O 2
ATOM 2978 N N . ASN A 1 89 ? 50.081 -25.941 -28.317 1.00 10.00 137 ASN A N 2
ATOM 2979 C CA . ASN A 1 89 ? 51.114 -26.806 -27.734 1.00 10.00 137 ASN A CA 2
ATOM 2980 C C . ASN A 1 89 ? 52.356 -26.011 -27.383 1.00 10.00 137 ASN A C 2
ATOM 2981 O O . ASN A 1 89 ? 53.451 -26.263 -27.892 1.00 10.00 137 ASN A O 2
ATOM 2992 N N . VAL A 1 90 ? 52.161 -25.028 -26.524 1.00 10.00 138 VAL A N 2
ATOM 2993 C CA . VAL A 1 90 ? 53.237 -24.181 -26.064 1.00 10.00 138 VAL A CA 2
ATOM 2994 C C . VAL A 1 90 ? 53.211 -24.116 -24.539 1.00 10.00 138 VAL A C 2
ATOM 2995 O O . VAL A 1 90 ? 52.143 -24.182 -23.932 1.00 10.00 138 VAL A O 2
ATOM 3008 N N . LYS A 1 91 ? 54.377 -24.050 -23.914 1.00 10.00 139 LYS A N 2
ATOM 3009 C CA . LYS A 1 91 ? 54.443 -23.962 -22.470 1.00 10.00 139 LYS A CA 2
ATOM 3010 C C . LYS A 1 91 ? 55.128 -22.677 -22.045 1.00 10.00 139 LYS A C 2
ATOM 3011 O O . LYS A 1 91 ? 56.190 -22.318 -22.559 1.00 10.00 139 LYS A O 2
ATOM 3030 N N . LEU A 1 92 ? 54.502 -21.991 -21.110 1.00 10.00 140 LEU A N 2
ATOM 3031 C CA . LEU A 1 92 ? 55.016 -20.731 -20.593 1.00 10.00 140 LEU A CA 2
ATOM 3032 C C . LEU A 1 92 ? 55.802 -20.948 -19.305 1.00 10.00 140 LEU A C 2
ATOM 3033 O O . LEU A 1 92 ? 55.977 -20.022 -18.512 1.00 10.00 140 LEU A O 2
ATOM 3049 N N . ARG A 1 93 ? 56.272 -22.167 -19.099 1.00 10.00 141 ARG A N 2
ATOM 3050 C CA . ARG A 1 93 ? 57.032 -22.493 -17.903 1.00 10.00 141 ARG A CA 2
ATOM 3051 C C . ARG A 1 93 ? 58.138 -23.491 -18.217 1.00 10.00 141 ARG A C 2
ATOM 3052 O O . ARG A 1 93 ? 58.072 -24.214 -19.216 1.00 10.00 141 ARG A O 2
ATOM 3073 N N . GLY A 1 94 ? 59.146 -23.527 -17.361 1.00 10.00 142 GLY A N 2
ATOM 3074 C CA . GLY A 1 94 ? 60.254 -24.434 -17.551 1.00 10.00 142 GLY A CA 2
ATOM 3075 C C . GLY A 1 94 ? 61.440 -23.753 -18.196 1.00 10.00 142 GLY A C 2
ATOM 3076 O O . GLY A 1 94 ? 61.521 -22.522 -18.227 1.00 10.00 142 GLY A O 2
ATOM 3080 N N . ALA A 1 95 ? 62.359 -24.546 -18.715 1.00 10.00 143 ALA A N 2
ATOM 3081 C CA . ALA A 1 95 ? 63.539 -24.007 -19.367 1.00 10.00 143 ALA A CA 2
ATOM 3082 C C . ALA A 1 95 ? 63.307 -23.865 -20.860 1.00 10.00 143 ALA A C 2
ATOM 3083 O O . ALA A 1 95 ? 63.832 -22.953 -21.500 1.00 10.00 143 ALA A O 2
ATOM 3090 N N . ASN A 1 96 ? 62.499 -24.758 -21.409 1.00 10.00 144 ASN A N 2
ATOM 3091 C CA . ASN A 1 96 ? 62.191 -24.733 -22.831 1.00 10.00 144 ASN A CA 2
ATOM 3092 C C . ASN A 1 96 ? 60.905 -23.958 -23.073 1.00 10.00 144 ASN A C 2
ATOM 3093 O O . ASN A 1 96 ? 59.944 -24.478 -23.639 1.00 10.00 144 ASN A O 2
ATOM 3104 N N . ILE A 1 97 ? 60.896 -22.713 -22.616 1.00 10.00 145 ILE A N 2
ATOM 3105 C CA . ILE A 1 97 ? 59.740 -21.844 -22.778 1.00 10.00 145 ILE A CA 2
ATOM 3106 C C . ILE A 1 97 ? 59.443 -21.603 -24.259 1.00 10.00 145 ILE A C 2
ATOM 3107 O O . ILE A 1 97 ? 60.358 -21.407 -25.064 1.00 10.00 145 ILE A O 2
ATOM 3123 N N . GLY A 1 98 ? 58.164 -21.641 -24.613 1.00 10.00 146 GLY A N 2
ATOM 3124 C CA . GLY A 1 98 ? 57.759 -21.422 -25.990 1.00 10.00 146 GLY A CA 2
ATOM 3125 C C . GLY A 1 98 ? 57.725 -22.710 -26.775 1.00 10.00 146 GLY A C 2
ATOM 3126 O O . GLY A 1 98 ? 57.260 -22.755 -27.915 1.00 10.00 146 GLY A O 2
ATOM 3130 N N . ALA A 1 99 ? 58.225 -23.758 -26.152 1.00 10.00 147 ALA A N 2
ATOM 3131 C CA . ALA A 1 99 ? 58.264 -25.078 -26.767 1.00 10.00 147 ALA A CA 2
ATOM 3132 C C . ALA A 1 99 ? 57.259 -26.011 -26.096 1.00 10.00 147 ALA A C 2
ATOM 3133 O O . ALA A 1 99 ? 56.851 -25.767 -24.958 1.00 10.00 147 ALA A O 2
ATOM 3140 N N . PRO A 1 100 ? 56.806 -27.068 -26.803 1.00 10.00 148 PRO A N 2
ATOM 3141 C CA . PRO A 1 100 ? 55.879 -28.053 -26.233 1.00 10.00 148 PRO A CA 2
ATOM 3142 C C . PRO A 1 100 ? 56.539 -28.775 -25.063 1.00 10.00 148 PRO A C 2
ATOM 3143 O O . PRO A 1 100 ? 57.613 -29.364 -25.219 1.00 10.00 148 PRO A O 2
ATOM 3154 N N . ARG A 1 101 ? 55.906 -28.739 -23.902 1.00 10.00 149 ARG A N 2
ATOM 3155 C CA . ARG A 1 101 ? 56.466 -29.364 -22.716 1.00 10.00 149 ARG A CA 2
ATOM 3156 C C . ARG A 1 101 ? 55.354 -29.844 -21.796 1.00 10.00 149 ARG A C 2
ATOM 3157 O O . ARG A 1 101 ? 54.217 -30.032 -22.225 1.00 10.00 149 ARG A O 2
ATOM 3178 N N . LEU A 1 102 ? 55.692 -30.040 -20.535 1.00 10.00 150 LEU A N 2
ATOM 3179 C CA . LEU A 1 102 ? 54.733 -30.484 -19.540 1.00 10.00 150 LEU A CA 2
ATOM 3180 C C . LEU A 1 102 ? 54.801 -29.569 -18.332 1.00 10.00 150 LEU A C 2
ATOM 3181 O O . LEU A 1 102 ? 55.847 -28.981 -18.054 1.00 10.00 150 LEU A O 2
ATOM 3197 N N . GLY A 1 103 ? 53.689 -29.431 -17.631 1.00 10.00 151 GLY A N 2
ATOM 3198 C CA . GLY A 1 103 ? 53.657 -28.584 -16.461 1.00 10.00 151 GLY A CA 2
ATOM 3199 C C . GLY A 1 103 ? 53.467 -29.387 -15.194 1.00 10.00 151 GLY A C 2
ATOM 3200 O O . GLY A 1 103 ? 52.333 -29.622 -14.772 1.00 10.00 151 GLY A O 2
ATOM 3204 N N . PRO A 1 104 ? 54.561 -29.840 -14.567 1.00 10.00 152 PRO A N 2
ATOM 3205 C CA . PRO A 1 104 ? 54.506 -30.622 -13.346 1.00 10.00 152 PRO A CA 2
ATOM 3206 C C . PRO A 1 104 ? 54.401 -29.728 -12.119 1.00 10.00 152 PRO A C 2
ATOM 3207 O O . PRO A 1 104 ? 55.401 -29.191 -11.637 1.00 10.00 152 PRO A O 2
ATOM 3218 N N . LYS A 1 105 ? 53.185 -29.543 -11.635 1.00 10.00 153 LYS A N 2
ATOM 3219 C CA . LYS A 1 105 ? 52.955 -28.709 -10.470 1.00 10.00 153 LYS A CA 2
ATOM 3220 C C . LYS A 1 105 ? 51.879 -29.321 -9.587 1.00 10.00 153 LYS A C 2
ATOM 3221 O O . LYS A 1 105 ? 50.687 -29.234 -9.889 1.00 10.00 153 LYS A O 2
ATOM 3240 N N . LYS A 1 106 ? 52.315 -29.955 -8.509 1.00 10.00 154 LYS A N 2
ATOM 3241 C CA . LYS A 1 106 ? 51.409 -30.592 -7.571 1.00 10.00 154 LYS A CA 2
ATOM 3242 C C . LYS A 1 106 ? 50.702 -29.536 -6.728 1.00 10.00 154 LYS A C 2
ATOM 3243 O O . LYS A 1 106 ? 51.343 -28.763 -6.011 1.00 10.00 154 LYS A O 2
ATOM 3262 N N . LYS A 1 107 ? 49.387 -29.499 -6.829 1.00 10.00 155 LYS A N 2
ATOM 3263 C CA . LYS A 1 107 ? 48.590 -28.533 -6.091 1.00 10.00 155 LYS A CA 2
ATOM 3264 C C . LYS A 1 107 ? 48.091 -29.139 -4.787 1.00 10.00 155 LYS A C 2
ATOM 3265 O O . LYS A 1 107 ? 47.570 -30.273 -4.823 1.00 10.00 155 LYS A O 2
ATOM 3285 N N . GLY A 1 1 ? 15.626 -54.012 15.287 1.00 10.00 49 GLY A N 3
ATOM 3286 C CA . GLY A 1 1 ? 14.857 -54.205 14.035 1.00 10.00 49 GLY A CA 3
ATOM 3287 C C . GLY A 1 1 ? 15.709 -54.792 12.933 1.00 10.00 49 GLY A C 3
ATOM 3288 O O . GLY A 1 1 ? 16.911 -55.000 13.111 1.00 10.00 49 GLY A O 3
ATOM 3294 N N . ALA A 1 2 ? 15.090 -55.062 11.794 1.00 10.00 50 ALA A N 3
ATOM 3295 C CA . ALA A 1 2 ? 15.792 -55.627 10.652 1.00 10.00 50 ALA A CA 3
ATOM 3296 C C . ALA A 1 2 ? 15.252 -55.034 9.360 1.00 10.00 50 ALA A C 3
ATOM 3297 O O . ALA A 1 2 ? 14.113 -55.297 8.974 1.00 10.00 50 ALA A O 3
ATOM 3304 N N . MET A 1 3 ? 16.061 -54.220 8.703 1.00 10.00 51 MET A N 3
ATOM 3305 C CA . MET A 1 3 ? 15.653 -53.583 7.460 1.00 10.00 51 MET A CA 3
ATOM 3306 C C . MET A 1 3 ? 16.585 -53.975 6.320 1.00 10.00 51 MET A C 3
ATOM 3307 O O . MET A 1 3 ? 17.768 -54.249 6.537 1.00 10.00 51 MET A O 3
ATOM 3321 N N . ASP A 1 4 ? 16.052 -54.003 5.109 1.00 10.00 52 ASP A N 3
ATOM 3322 C CA . ASP A 1 4 ? 16.836 -54.356 3.936 1.00 10.00 52 ASP A CA 3
ATOM 3323 C C . ASP A 1 4 ? 16.601 -53.344 2.823 1.00 10.00 52 ASP A C 3
ATOM 3324 O O . ASP A 1 4 ? 15.620 -53.437 2.085 1.00 10.00 52 ASP A O 3
ATOM 3333 N N . PRO A 1 5 ? 17.481 -52.344 2.706 1.00 10.00 53 PRO A N 3
ATOM 3334 C CA . PRO A 1 5 ? 17.362 -51.310 1.677 1.00 10.00 53 PRO A CA 3
ATOM 3335 C C . PRO A 1 5 ? 17.626 -51.860 0.277 1.00 10.00 53 PRO A C 3
ATOM 3336 O O . PRO A 1 5 ? 18.748 -52.260 -0.044 1.00 10.00 53 PRO A O 3
ATOM 3347 N N . GLU A 1 6 ? 16.588 -51.892 -0.544 1.00 10.00 54 GLU A N 3
ATOM 3348 C CA . GLU A 1 6 ? 16.703 -52.389 -1.904 1.00 10.00 54 GLU A CA 3
ATOM 3349 C C . GLU A 1 6 ? 16.751 -51.223 -2.884 1.00 10.00 54 GLU A C 3
ATOM 3350 O O . GLU A 1 6 ? 15.713 -50.688 -3.285 1.00 10.00 54 GLU A O 3
ATOM 3362 N N . PHE A 1 7 ? 17.954 -50.823 -3.258 1.00 10.00 55 PHE A N 3
ATOM 3363 C CA . PHE A 1 7 ? 18.135 -49.716 -4.183 1.00 10.00 55 PHE A CA 3
ATOM 3364 C C . PHE A 1 7 ? 19.025 -50.136 -5.346 1.00 10.00 55 PHE A C 3
ATOM 3365 O O . PHE A 1 7 ? 19.818 -51.074 -5.226 1.00 10.00 55 PHE A O 3
ATOM 3382 N N . ALA A 1 8 ? 18.884 -49.450 -6.470 1.00 10.00 56 ALA A N 3
ATOM 3383 C CA . ALA A 1 8 ? 19.673 -49.746 -7.655 1.00 10.00 56 ALA A CA 3
ATOM 3384 C C . ALA A 1 8 ? 19.667 -48.567 -8.617 1.00 10.00 56 ALA A C 3
ATOM 3385 O O . ALA A 1 8 ? 18.609 -48.039 -8.958 1.00 10.00 56 ALA A O 3
ATOM 3392 N N . GLY A 1 9 ? 20.850 -48.151 -9.038 1.00 10.00 57 GLY A N 3
ATOM 3393 C CA . GLY A 1 9 ? 20.962 -47.040 -9.960 1.00 10.00 57 GLY A CA 3
ATOM 3394 C C . GLY A 1 9 ? 21.506 -47.469 -11.305 1.00 10.00 57 GLY A C 3
ATOM 3395 O O . GLY A 1 9 ? 22.091 -48.550 -11.427 1.00 10.00 57 GLY A O 3
ATOM 3399 N N . GLY A 1 10 ? 21.308 -46.635 -12.312 1.00 10.00 58 GLY A N 3
ATOM 3400 C CA . GLY A 1 10 ? 21.786 -46.946 -13.641 1.00 10.00 58 GLY A CA 3
ATOM 3401 C C . GLY A 1 10 ? 21.951 -45.708 -14.500 1.00 10.00 58 GLY A C 3
ATOM 3402 O O . GLY A 1 10 ? 21.141 -45.441 -15.389 1.00 10.00 58 GLY A O 3
ATOM 3406 N N . THR A 1 11 ? 22.995 -44.944 -14.230 1.00 10.00 59 THR A N 3
ATOM 3407 C CA . THR A 1 11 ? 23.269 -43.729 -14.982 1.00 10.00 59 THR A CA 3
ATOM 3408 C C . THR A 1 11 ? 24.632 -43.812 -15.665 1.00 10.00 59 THR A C 3
ATOM 3409 O O . THR A 1 11 ? 25.668 -43.666 -15.015 1.00 10.00 59 THR A O 3
ATOM 3420 N N . GLU A 1 12 ? 24.625 -44.058 -16.968 1.00 10.00 60 GLU A N 3
ATOM 3421 C CA . GLU A 1 12 ? 25.861 -44.159 -17.732 1.00 10.00 60 GLU A CA 3
ATOM 3422 C C . GLU A 1 12 ? 26.262 -42.796 -18.283 1.00 10.00 60 GLU A C 3
ATOM 3423 O O . GLU A 1 12 ? 25.421 -41.902 -18.421 1.00 10.00 60 GLU A O 3
ATOM 3435 N N . GLY A 1 13 ? 27.541 -42.642 -18.598 1.00 10.00 61 GLY A N 3
ATOM 3436 C CA . GLY A 1 13 ? 28.035 -41.386 -19.129 1.00 10.00 61 GLY A CA 3
ATOM 3437 C C . GLY A 1 13 ? 29.183 -40.830 -18.311 1.00 10.00 61 GLY A C 3
ATOM 3438 O O . GLY A 1 13 ? 29.051 -40.640 -17.100 1.00 10.00 61 GLY A O 3
ATOM 3442 N N . GLN A 1 14 ? 30.309 -40.572 -18.964 1.00 10.00 62 GLN A N 3
ATOM 3443 C CA . GLN A 1 14 ? 31.486 -40.042 -18.289 1.00 10.00 62 GLN A CA 3
ATOM 3444 C C . GLN A 1 14 ? 32.410 -39.350 -19.290 1.00 10.00 62 GLN A C 3
ATOM 3445 O O . GLN A 1 14 ? 32.438 -39.711 -20.468 1.00 10.00 62 GLN A O 3
ATOM 3459 N N . ARG A 1 15 ? 33.154 -38.355 -18.820 1.00 10.00 63 ARG A N 3
ATOM 3460 C CA . ARG A 1 15 ? 34.079 -37.613 -19.667 1.00 10.00 63 ARG A CA 3
ATOM 3461 C C . ARG A 1 15 ? 35.445 -37.525 -18.994 1.00 10.00 63 ARG A C 3
ATOM 3462 O O . ARG A 1 15 ? 35.533 -37.304 -17.786 1.00 10.00 63 ARG A O 3
ATOM 3483 N N . LEU A 1 16 ? 36.502 -37.708 -19.773 1.00 10.00 64 LEU A N 3
ATOM 3484 C CA . LEU A 1 16 ? 37.861 -37.649 -19.251 1.00 10.00 64 LEU A CA 3
ATOM 3485 C C . LEU A 1 16 ? 38.365 -36.212 -19.211 1.00 10.00 64 LEU A C 3
ATOM 3486 O O . LEU A 1 16 ? 37.965 -35.385 -20.035 1.00 10.00 64 LEU A O 3
ATOM 3502 N N . THR A 1 17 ? 39.237 -35.930 -18.244 1.00 10.00 65 THR A N 3
ATOM 3503 C CA . THR A 1 17 ? 39.810 -34.596 -18.071 1.00 10.00 65 THR A CA 3
ATOM 3504 C C . THR A 1 17 ? 38.697 -33.565 -17.866 1.00 10.00 65 THR A C 3
ATOM 3505 O O . THR A 1 17 ? 38.735 -32.454 -18.401 1.00 10.00 65 THR A O 3
ATOM 3516 N N . LYS A 1 18 ? 37.708 -33.952 -17.072 1.00 10.00 66 LYS A N 3
ATOM 3517 C CA . LYS A 1 18 ? 36.561 -33.099 -16.787 1.00 10.00 66 LYS A CA 3
ATOM 3518 C C . LYS A 1 18 ? 36.760 -32.333 -15.480 1.00 10.00 66 LYS A C 3
ATOM 3519 O O . LYS A 1 18 ? 35.881 -31.589 -15.042 1.00 10.00 66 LYS A O 3
ATOM 3538 N N . VAL A 1 19 ? 37.918 -32.515 -14.864 1.00 10.00 67 VAL A N 3
ATOM 3539 C CA . VAL A 1 19 ? 38.220 -31.854 -13.605 1.00 10.00 67 VAL A CA 3
ATOM 3540 C C . VAL A 1 19 ? 39.674 -31.375 -13.575 1.00 10.00 67 VAL A C 3
ATOM 3541 O O . VAL A 1 19 ? 40.591 -32.124 -13.921 1.00 10.00 67 VAL A O 3
ATOM 3554 N N . ASP A 1 20 ? 39.872 -30.122 -13.183 1.00 10.00 68 ASP A N 3
ATOM 3555 C CA . ASP A 1 20 ? 41.205 -29.537 -13.099 1.00 10.00 68 ASP A CA 3
ATOM 3556 C C . ASP A 1 20 ? 41.171 -28.285 -12.234 1.00 10.00 68 ASP A C 3
ATOM 3557 O O . ASP A 1 20 ? 40.258 -27.467 -12.348 1.00 10.00 68 ASP A O 3
ATOM 3566 N N . ARG A 1 21 ? 42.158 -28.166 -11.353 1.00 10.00 69 ARG A N 3
ATOM 3567 C CA . ARG A 1 21 ? 42.270 -27.027 -10.448 1.00 10.00 69 ARG A CA 3
ATOM 3568 C C . ARG A 1 21 ? 43.527 -27.162 -9.594 1.00 10.00 69 ARG A C 3
ATOM 3569 O O . ARG A 1 21 ? 43.777 -28.215 -9.009 1.00 10.00 69 ARG A O 3
ATOM 3590 N N . SER A 1 22 ? 44.323 -26.106 -9.539 1.00 10.00 70 SER A N 3
ATOM 3591 C CA . SER A 1 22 ? 45.547 -26.123 -8.754 1.00 10.00 70 SER A CA 3
ATOM 3592 C C . SER A 1 22 ? 45.670 -24.867 -7.893 1.00 10.00 70 SER A C 3
ATOM 3593 O O . SER A 1 22 ? 46.764 -24.503 -7.460 1.00 10.00 70 SER A O 3
ATOM 3601 N N . ASP A 1 23 ? 44.549 -24.209 -7.639 1.00 10.00 71 ASP A N 3
ATOM 3602 C CA . ASP A 1 23 ? 44.551 -23.001 -6.830 1.00 10.00 71 ASP A CA 3
ATOM 3603 C C . ASP A 1 23 ? 43.359 -22.982 -5.880 1.00 10.00 71 ASP A C 3
ATOM 3604 O O . ASP A 1 23 ? 42.201 -22.985 -6.301 1.00 10.00 71 ASP A O 3
ATOM 3613 N N . ASP A 1 24 ? 43.656 -23.009 -4.593 1.00 10.00 72 ASP A N 3
ATOM 3614 C CA . ASP A 1 24 ? 42.625 -22.975 -3.562 1.00 10.00 72 ASP A CA 3
ATOM 3615 C C . ASP A 1 24 ? 42.644 -21.629 -2.852 1.00 10.00 72 ASP A C 3
ATOM 3616 O O . ASP A 1 24 ? 41.667 -21.227 -2.218 1.00 10.00 72 ASP A O 3
ATOM 3625 N N . ILE A 1 25 ? 43.766 -20.934 -2.968 1.00 10.00 73 ILE A N 3
ATOM 3626 C CA . ILE A 1 25 ? 43.930 -19.624 -2.358 1.00 10.00 73 ILE A CA 3
ATOM 3627 C C . ILE A 1 25 ? 44.088 -18.567 -3.447 1.00 10.00 73 ILE A C 3
ATOM 3628 O O . ILE A 1 25 ? 44.762 -18.803 -4.452 1.00 10.00 73 ILE A O 3
ATOM 3644 N N . ILE A 1 26 ? 43.448 -17.421 -3.265 1.00 10.00 74 ILE A N 3
ATOM 3645 C CA . ILE A 1 26 ? 43.525 -16.344 -4.240 1.00 10.00 74 ILE A CA 3
ATOM 3646 C C . ILE A 1 26 ? 44.876 -15.636 -4.156 1.00 10.00 74 ILE A C 3
ATOM 3647 O O . ILE A 1 26 ? 45.144 -14.893 -3.211 1.00 10.00 74 ILE A O 3
ATOM 3663 N N . LYS A 1 27 ? 45.724 -15.883 -5.142 1.00 10.00 75 LYS A N 3
ATOM 3664 C CA . LYS A 1 27 ? 47.045 -15.268 -5.194 1.00 10.00 75 LYS A CA 3
ATOM 3665 C C . LYS A 1 27 ? 47.231 -14.520 -6.508 1.00 10.00 75 LYS A C 3
ATOM 3666 O O . LYS A 1 27 ? 47.698 -15.090 -7.495 1.00 10.00 75 LYS A O 3
ATOM 3685 N N . PRO A 1 28 ? 46.856 -13.232 -6.535 1.00 10.00 76 PRO A N 3
ATOM 3686 C CA . PRO A 1 28 ? 46.975 -12.392 -7.733 1.00 10.00 76 PRO A CA 3
ATOM 3687 C C . PRO A 1 28 ? 48.427 -12.224 -8.167 1.00 10.00 76 PRO A C 3
ATOM 3688 O O . PRO A 1 28 ? 49.280 -11.827 -7.369 1.00 10.00 76 PRO A O 3
ATOM 3699 N N . LYS A 1 29 ? 48.707 -12.532 -9.426 1.00 10.00 77 LYS A N 3
ATOM 3700 C CA . LYS A 1 29 ? 50.045 -12.429 -9.961 1.00 10.00 77 LYS A CA 3
ATOM 3701 C C . LYS A 1 29 ? 49.996 -11.839 -11.361 1.00 10.00 77 LYS A C 3
ATOM 3702 O O . LYS A 1 29 ? 48.929 -11.490 -11.867 1.00 10.00 77 LYS A O 3
ATOM 3721 N N . THR A 1 30 ? 51.153 -11.748 -11.973 1.00 10.00 78 THR A N 3
ATOM 3722 C CA . THR A 1 30 ? 51.292 -11.220 -13.320 1.00 10.00 78 THR A CA 3
ATOM 3723 C C . THR A 1 30 ? 51.601 -12.365 -14.284 1.00 10.00 78 THR A C 3
ATOM 3724 O O . THR A 1 30 ? 51.686 -13.517 -13.861 1.00 10.00 78 THR A O 3
ATOM 3735 N N . VAL A 1 31 ? 51.766 -12.063 -15.567 1.00 10.00 79 VAL A N 3
ATOM 3736 C CA . VAL A 1 31 ? 52.066 -13.103 -16.548 1.00 10.00 79 VAL A CA 3
ATOM 3737 C C . VAL A 1 31 ? 53.567 -13.377 -16.595 1.00 10.00 79 VAL A C 3
ATOM 3738 O O . VAL A 1 31 ? 54.035 -14.409 -16.114 1.00 10.00 79 VAL A O 3
ATOM 3751 N N . GLY A 1 32 ? 54.318 -12.437 -17.154 1.00 10.00 80 GLY A N 3
ATOM 3752 C CA . GLY A 1 32 ? 55.758 -12.592 -17.268 1.00 10.00 80 GLY A CA 3
ATOM 3753 C C . GLY A 1 32 ? 56.251 -12.153 -18.633 1.00 10.00 80 GLY A C 3
ATOM 3754 O O . GLY A 1 32 ? 55.487 -12.149 -19.596 1.00 10.00 80 GLY A O 3
ATOM 3758 N N . LYS A 1 33 ? 57.520 -11.797 -18.736 1.00 10.00 81 LYS A N 3
ATOM 3759 C CA . LYS A 1 33 ? 58.070 -11.332 -20.006 1.00 10.00 81 LYS A CA 3
ATOM 3760 C C . LYS A 1 33 ? 58.291 -12.477 -20.991 1.00 10.00 81 LYS A C 3
ATOM 3761 O O . LYS A 1 33 ? 57.791 -12.435 -22.120 1.00 10.00 81 LYS A O 3
ATOM 3780 N N . GLU A 1 34 ? 59.019 -13.499 -20.562 1.00 10.00 82 GLU A N 3
ATOM 3781 C CA . GLU A 1 34 ? 59.325 -14.638 -21.420 1.00 10.00 82 GLU A CA 3
ATOM 3782 C C . GLU A 1 34 ? 58.062 -15.364 -21.854 1.00 10.00 82 GLU A C 3
ATOM 3783 O O . GLU A 1 34 ? 57.959 -15.805 -23.001 1.00 10.00 82 GLU A O 3
ATOM 3795 N N . VAL A 1 35 ? 57.098 -15.479 -20.949 1.00 10.00 83 VAL A N 3
ATOM 3796 C CA . VAL A 1 35 ? 55.859 -16.148 -21.271 1.00 10.00 83 VAL A CA 3
ATOM 3797 C C . VAL A 1 35 ? 55.076 -15.347 -22.305 1.00 10.00 83 VAL A C 3
ATOM 3798 O O . VAL A 1 35 ? 54.437 -15.915 -23.188 1.00 10.00 83 VAL A O 3
ATOM 3811 N N . GLY A 1 36 ? 55.153 -14.023 -22.202 1.00 10.00 84 GLY A N 3
ATOM 3812 C CA . GLY A 1 36 ? 54.465 -13.160 -23.141 1.00 10.00 84 GLY A CA 3
ATOM 3813 C C . GLY A 1 36 ? 54.999 -13.327 -24.551 1.00 10.00 84 GLY A C 3
ATOM 3814 O O . GLY A 1 36 ? 54.233 -13.376 -25.513 1.00 10.00 84 GLY A O 3
ATOM 3818 N N . LYS A 1 37 ? 56.322 -13.430 -24.667 1.00 10.00 85 LYS A N 3
ATOM 3819 C CA . LYS A 1 37 ? 56.966 -13.609 -25.965 1.00 10.00 85 LYS A CA 3
ATOM 3820 C C . LYS A 1 37 ? 56.521 -14.921 -26.594 1.00 10.00 85 LYS A C 3
ATOM 3821 O O . LYS A 1 37 ? 56.261 -14.990 -27.796 1.00 10.00 85 LYS A O 3
ATOM 3840 N N . ALA A 1 38 ? 56.439 -15.958 -25.772 1.00 10.00 86 ALA A N 3
ATOM 3841 C CA . ALA A 1 38 ? 56.007 -17.272 -26.234 1.00 10.00 86 ALA A CA 3
ATOM 3842 C C . ALA A 1 38 ? 54.535 -17.246 -26.633 1.00 10.00 86 ALA A C 3
ATOM 3843 O O . ALA A 1 38 ? 54.115 -17.979 -27.522 1.00 10.00 86 ALA A O 3
ATOM 3850 N N . ILE A 1 39 ? 53.757 -16.397 -25.971 1.00 10.00 87 ILE A N 3
ATOM 3851 C CA . ILE A 1 39 ? 52.336 -16.265 -26.272 1.00 10.00 87 ILE A CA 3
ATOM 3852 C C . ILE A 1 39 ? 52.137 -15.765 -27.696 1.00 10.00 87 ILE A C 3
ATOM 3853 O O . ILE A 1 39 ? 51.283 -16.267 -28.429 1.00 10.00 87 ILE A O 3
ATOM 3869 N N . GLU A 1 40 ? 52.947 -14.796 -28.084 1.00 10.00 88 GLU A N 3
ATOM 3870 C CA . GLU A 1 40 ? 52.863 -14.212 -29.401 1.00 10.00 88 GLU A CA 3
ATOM 3871 C C . GLU A 1 40 ? 53.344 -15.211 -30.443 1.00 10.00 88 GLU A C 3
ATOM 3872 O O . GLU A 1 40 ? 52.650 -15.485 -31.423 1.00 10.00 88 GLU A O 3
ATOM 3884 N N . GLN A 1 41 ? 54.519 -15.778 -30.198 1.00 10.00 89 GLN A N 3
ATOM 3885 C CA . GLN A 1 41 ? 55.106 -16.746 -31.105 1.00 10.00 89 GLN A CA 3
ATOM 3886 C C . GLN A 1 41 ? 54.215 -17.974 -31.237 1.00 10.00 89 GLN A C 3
ATOM 3887 O O . GLN A 1 41 ? 54.014 -18.484 -32.336 1.00 10.00 89 GLN A O 3
ATOM 3901 N N . GLY A 1 42 ? 53.652 -18.418 -30.119 1.00 10.00 90 GLY A N 3
ATOM 3902 C CA . GLY A 1 42 ? 52.800 -19.597 -30.139 1.00 10.00 90 GLY A CA 3
ATOM 3903 C C . GLY A 1 42 ? 51.505 -19.374 -30.894 1.00 10.00 90 GLY A C 3
ATOM 3904 O O . GLY A 1 42 ? 50.948 -20.300 -31.484 1.00 10.00 90 GLY A O 3
ATOM 3908 N N . ARG A 1 43 ? 51.029 -18.141 -30.874 1.00 10.00 91 ARG A N 3
ATOM 3909 C CA . ARG A 1 43 ? 49.792 -17.780 -31.552 1.00 10.00 91 ARG A CA 3
ATOM 3910 C C . ARG A 1 43 ? 50.036 -17.573 -33.043 1.00 10.00 91 ARG A C 3
ATOM 3911 O O . ARG A 1 43 ? 49.249 -18.019 -33.880 1.00 10.00 91 ARG A O 3
ATOM 3932 N N . GLN A 1 44 ? 51.142 -16.909 -33.368 1.00 10.00 92 GLN A N 3
ATOM 3933 C CA . GLN A 1 44 ? 51.498 -16.637 -34.756 1.00 10.00 92 GLN A CA 3
ATOM 3934 C C . GLN A 1 44 ? 51.909 -17.912 -35.480 1.00 10.00 92 GLN A C 3
ATOM 3935 O O . GLN A 1 44 ? 51.851 -17.986 -36.704 1.00 10.00 92 GLN A O 3
ATOM 3949 N N . LYS A 1 45 ? 52.301 -18.923 -34.723 1.00 10.00 93 LYS A N 3
ATOM 3950 C CA . LYS A 1 45 ? 52.728 -20.192 -35.309 1.00 10.00 93 LYS A CA 3
ATOM 3951 C C . LYS A 1 45 ? 51.561 -21.151 -35.538 1.00 10.00 93 LYS A C 3
ATOM 3952 O O . LYS A 1 45 ? 51.772 -22.352 -35.702 1.00 10.00 93 LYS A O 3
ATOM 3971 N N . PHE A 1 46 ? 50.339 -20.637 -35.570 1.00 10.00 94 PHE A N 3
ATOM 3972 C CA . PHE A 1 46 ? 49.179 -21.498 -35.770 1.00 10.00 94 PHE A CA 3
ATOM 3973 C C . PHE A 1 46 ? 48.779 -21.603 -37.235 1.00 10.00 94 PHE A C 3
ATOM 3974 O O . PHE A 1 46 ? 47.833 -22.316 -37.566 1.00 10.00 94 PHE A O 3
ATOM 3991 N N . GLU A 1 47 ? 49.522 -20.913 -38.092 1.00 10.00 95 GLU A N 3
ATOM 3992 C CA . GLU A 1 47 ? 49.289 -20.913 -39.543 1.00 10.00 95 GLU A CA 3
ATOM 3993 C C . GLU A 1 47 ? 47.840 -20.553 -39.915 1.00 10.00 95 GLU A C 3
ATOM 3994 O O . GLU A 1 47 ? 46.946 -21.400 -39.869 1.00 10.00 95 GLU A O 3
ATOM 4006 N N . PRO A 1 48 ? 47.582 -19.297 -40.316 1.00 10.00 96 PRO A N 3
ATOM 4007 C CA . PRO A 1 48 ? 48.608 -18.258 -40.413 1.00 10.00 96 PRO A CA 3
ATOM 4008 C C . PRO A 1 48 ? 48.963 -17.664 -39.063 1.00 10.00 96 PRO A C 3
ATOM 4009 O O . PRO A 1 48 ? 50.129 -17.439 -38.754 1.00 10.00 96 PRO A O 3
ATOM 4020 N N . THR A 1 49 ? 47.941 -17.436 -38.275 1.00 10.00 97 THR A N 3
ATOM 4021 C CA . THR A 1 49 ? 48.067 -16.860 -36.941 1.00 10.00 97 THR A CA 3
ATOM 4022 C C . THR A 1 49 ? 46.747 -16.989 -36.183 1.00 10.00 97 THR A C 3
ATOM 4023 O O . THR A 1 49 ? 45.691 -16.622 -36.704 1.00 10.00 97 THR A O 3
ATOM 4034 N N . MET A 1 50 ? 46.810 -17.528 -34.968 1.00 10.00 98 MET A N 3
ATOM 4035 C CA . MET A 1 50 ? 45.633 -17.691 -34.128 1.00 10.00 98 MET A CA 3
ATOM 4036 C C . MET A 1 50 ? 44.963 -16.346 -33.866 1.00 10.00 98 MET A C 3
ATOM 4037 O O . MET A 1 50 ? 45.637 -15.344 -33.620 1.00 10.00 98 MET A O 3
ATOM 4051 N N . THR A 1 51 ? 43.643 -16.324 -33.935 1.00 10.00 99 THR A N 3
ATOM 4052 C CA . THR A 1 51 ? 42.890 -15.111 -33.708 1.00 10.00 99 THR A CA 3
ATOM 4053 C C . THR A 1 51 ? 42.814 -14.797 -32.219 1.00 10.00 99 THR A C 3
ATOM 4054 O O . THR A 1 51 ? 42.696 -15.701 -31.390 1.00 10.00 99 THR A O 3
ATOM 4065 N N . GLN A 1 52 ? 42.854 -13.515 -31.888 1.00 10.00 100 GLN A N 3
ATOM 4066 C CA . GLN A 1 52 ? 42.799 -13.082 -30.499 1.00 10.00 100 GLN A CA 3
ATOM 4067 C C . GLN A 1 52 ? 41.411 -13.327 -29.919 1.00 10.00 100 GLN A C 3
ATOM 4068 O O . GLN A 1 52 ? 41.266 -13.776 -28.783 1.00 10.00 100 GLN A O 3
ATOM 4082 N N . ALA A 1 53 ? 40.392 -13.045 -30.720 1.00 10.00 101 ALA A N 3
ATOM 4083 C CA . ALA A 1 53 ? 39.008 -13.217 -30.299 1.00 10.00 101 ALA A CA 3
ATOM 4084 C C . ALA A 1 53 ? 38.661 -14.685 -30.066 1.00 10.00 101 ALA A C 3
ATOM 4085 O O . ALA A 1 53 ? 37.955 -15.017 -29.112 1.00 10.00 101 ALA A O 3
ATOM 4092 N N . GLU A 1 54 ? 39.170 -15.562 -30.924 1.00 10.00 102 GLU A N 3
ATOM 4093 C CA . GLU A 1 54 ? 38.894 -16.990 -30.806 1.00 10.00 102 GLU A CA 3
ATOM 4094 C C . GLU A 1 54 ? 39.623 -17.588 -29.616 1.00 10.00 102 GLU A C 3
ATOM 4095 O O . GLU A 1 54 ? 39.038 -18.372 -28.869 1.00 10.00 102 GLU A O 3
ATOM 4107 N N . LEU A 1 55 ? 40.889 -17.224 -29.430 1.00 10.00 103 LEU A N 3
ATOM 4108 C CA . LEU A 1 55 ? 41.644 -17.725 -28.293 1.00 10.00 103 LEU A CA 3
ATOM 4109 C C . LEU A 1 55 ? 41.004 -17.201 -27.021 1.00 10.00 103 LEU A C 3
ATOM 4110 O O . LEU A 1 55 ? 40.888 -17.914 -26.024 1.00 10.00 103 LEU A O 3
ATOM 4126 N N . GLY A 1 56 ? 40.576 -15.944 -27.078 1.00 10.00 104 GLY A N 3
ATOM 4127 C CA . GLY A 1 56 ? 39.917 -15.336 -25.948 1.00 10.00 104 GLY A CA 3
ATOM 4128 C C . GLY A 1 56 ? 38.663 -16.093 -25.586 1.00 10.00 104 GLY A C 3
ATOM 4129 O O . GLY A 1 56 ? 38.426 -16.387 -24.426 1.00 10.00 104 GLY A O 3
ATOM 4133 N N . LYS A 1 57 ? 37.873 -16.432 -26.593 1.00 10.00 105 LYS A N 3
ATOM 4134 C CA . LYS A 1 57 ? 36.643 -17.178 -26.378 1.00 10.00 105 LYS A CA 3
ATOM 4135 C C . LYS A 1 57 ? 36.953 -18.540 -25.759 1.00 10.00 105 LYS A C 3
ATOM 4136 O O . LYS A 1 57 ? 36.237 -19.008 -24.876 1.00 10.00 105 LYS A O 3
ATOM 4155 N N . GLU A 1 58 ? 38.030 -19.164 -26.225 1.00 10.00 106 GLU A N 3
ATOM 4156 C CA . GLU A 1 58 ? 38.446 -20.470 -25.711 1.00 10.00 106 GLU A CA 3
ATOM 4157 C C . GLU A 1 58 ? 38.794 -20.417 -24.218 1.00 10.00 106 GLU A C 3
ATOM 4158 O O . GLU A 1 58 ? 38.427 -21.314 -23.456 1.00 10.00 106 GLU A O 3
ATOM 4170 N N . ILE A 1 59 ? 39.488 -19.362 -23.795 1.00 10.00 107 ILE A N 3
ATOM 4171 C CA . ILE A 1 59 ? 39.898 -19.233 -22.394 1.00 10.00 107 ILE A CA 3
ATOM 4172 C C . ILE A 1 59 ? 38.894 -18.436 -21.558 1.00 10.00 107 ILE A C 3
ATOM 4173 O O . ILE A 1 59 ? 39.022 -18.357 -20.334 1.00 10.00 107 ILE A O 3
ATOM 4189 N N . GLY A 1 60 ? 37.907 -17.848 -22.218 1.00 10.00 108 GLY A N 3
ATOM 4190 C CA . GLY A 1 60 ? 36.902 -17.073 -21.516 1.00 10.00 108 GLY A CA 3
ATOM 4191 C C . GLY A 1 60 ? 37.357 -15.656 -21.228 1.00 10.00 108 GLY A C 3
ATOM 4192 O O . GLY A 1 60 ? 36.998 -15.073 -20.204 1.00 10.00 108 GLY A O 3
ATOM 4196 N N . GLU A 1 61 ? 38.139 -15.100 -22.139 1.00 10.00 109 GLU A N 3
ATOM 4197 C CA . GLU A 1 61 ? 38.656 -13.749 -21.996 1.00 10.00 109 GLU A CA 3
ATOM 4198 C C . GLU A 1 61 ? 38.315 -12.913 -23.222 1.00 10.00 109 GLU A C 3
ATOM 4199 O O . GLU A 1 61 ? 37.738 -13.412 -24.187 1.00 10.00 109 GLU A O 3
ATOM 4211 N N . THR A 1 62 ? 38.676 -11.643 -23.176 1.00 10.00 110 THR A N 3
ATOM 4212 C CA . THR A 1 62 ? 38.418 -10.734 -24.277 1.00 10.00 110 THR A CA 3
ATOM 4213 C C . THR A 1 62 ? 39.588 -10.726 -25.259 1.00 10.00 110 THR A C 3
ATOM 4214 O O . THR A 1 62 ? 40.698 -11.141 -24.912 1.00 10.00 110 THR A O 3
ATOM 4225 N N . ALA A 1 63 ? 39.339 -10.257 -26.477 1.00 10.00 111 ALA A N 3
ATOM 4226 C CA . ALA A 1 63 ? 40.375 -10.193 -27.503 1.00 10.00 111 ALA A CA 3
ATOM 4227 C C . ALA A 1 63 ? 41.534 -9.314 -27.046 1.00 10.00 111 ALA A C 3
ATOM 4228 O O . ALA A 1 63 ? 42.704 -9.671 -27.215 1.00 10.00 111 ALA A O 3
ATOM 4235 N N . ALA A 1 64 ? 41.198 -8.175 -26.446 1.00 10.00 112 ALA A N 3
ATOM 4236 C CA . ALA A 1 64 ? 42.201 -7.246 -25.945 1.00 10.00 112 ALA A CA 3
ATOM 4237 C C . ALA A 1 64 ? 43.063 -7.914 -24.891 1.00 10.00 112 ALA A C 3
ATOM 4238 O O . ALA A 1 64 ? 44.260 -7.654 -24.810 1.00 10.00 112 ALA A O 3
ATOM 4245 N N . THR A 1 65 ? 42.449 -8.779 -24.092 1.00 10.00 113 THR A N 3
ATOM 4246 C CA . THR A 1 65 ? 43.161 -9.497 -23.050 1.00 10.00 113 THR A CA 3
ATOM 4247 C C . THR A 1 65 ? 44.217 -10.405 -23.666 1.00 10.00 113 THR A C 3
ATOM 4248 O O . THR A 1 65 ? 45.361 -10.427 -23.231 1.00 10.00 113 THR A O 3
ATOM 4259 N N . VAL A 1 66 ? 43.823 -11.136 -24.697 1.00 10.00 114 VAL A N 3
ATOM 4260 C CA . VAL A 1 66 ? 44.737 -12.030 -25.391 1.00 10.00 114 VAL A CA 3
ATOM 4261 C C . VAL A 1 66 ? 45.880 -11.233 -26.018 1.00 10.00 114 VAL A C 3
ATOM 4262 O O . VAL A 1 66 ? 47.046 -11.617 -25.929 1.00 10.00 114 VAL A O 3
ATOM 4275 N N . ALA A 1 67 ? 45.531 -10.108 -26.627 1.00 10.00 115 ALA A N 3
ATOM 4276 C CA . ALA A 1 67 ? 46.509 -9.238 -27.264 1.00 10.00 115 ALA A CA 3
ATOM 4277 C C . ALA A 1 67 ? 47.449 -8.607 -26.242 1.00 10.00 115 ALA A C 3
ATOM 4278 O O . ALA A 1 67 ? 48.616 -8.368 -26.527 1.00 10.00 115 ALA A O 3
ATOM 4285 N N . SER A 1 68 ? 46.928 -8.295 -25.066 1.00 10.00 116 SER A N 3
ATOM 4286 C CA . SER A 1 68 ? 47.731 -7.706 -23.999 1.00 10.00 116 SER A CA 3
ATOM 4287 C C . SER A 1 68 ? 48.590 -8.763 -23.293 1.00 10.00 116 SER A C 3
ATOM 4288 O O . SER A 1 68 ? 49.633 -8.448 -22.724 1.00 10.00 116 SER A O 3
ATOM 4296 N N . TYR A 1 69 ? 48.135 -10.014 -23.323 1.00 10.00 117 TYR A N 3
ATOM 4297 C CA . TYR A 1 69 ? 48.843 -11.127 -22.690 1.00 10.00 117 TYR A CA 3
ATOM 4298 C C . TYR A 1 69 ? 50.291 -11.245 -23.181 1.00 10.00 117 TYR A C 3
ATOM 4299 O O . TYR A 1 69 ? 51.200 -11.490 -22.385 1.00 10.00 117 TYR A O 3
ATOM 4317 N N . GLU A 1 70 ? 50.508 -11.047 -24.482 1.00 10.00 118 GLU A N 3
ATOM 4318 C CA . GLU A 1 70 ? 51.853 -11.152 -25.059 1.00 10.00 118 GLU A CA 3
ATOM 4319 C C . GLU A 1 70 ? 52.803 -10.098 -24.482 1.00 10.00 118 GLU A C 3
ATOM 4320 O O . GLU A 1 70 ? 54.024 -10.254 -24.542 1.00 10.00 118 GLU A O 3
ATOM 4332 N N . ARG A 1 71 ? 52.244 -9.029 -23.919 1.00 10.00 119 ARG A N 3
ATOM 4333 C CA . ARG A 1 71 ? 53.024 -7.979 -23.321 1.00 10.00 119 ARG A CA 3
ATOM 4334 C C . ARG A 1 71 ? 53.646 -8.474 -22.018 1.00 10.00 119 ARG A C 3
ATOM 4335 O O . ARG A 1 71 ? 54.637 -7.929 -21.527 1.00 10.00 119 ARG A O 3
ATOM 4356 N N . GLY A 1 72 ? 53.062 -9.528 -21.475 1.00 10.00 120 GLY A N 3
ATOM 4357 C CA . GLY A 1 72 ? 53.551 -10.099 -20.250 1.00 10.00 120 GLY A CA 3
ATOM 4358 C C . GLY A 1 72 ? 52.822 -9.570 -19.039 1.00 10.00 120 GLY A C 3
ATOM 4359 O O . GLY A 1 72 ? 53.276 -9.733 -17.906 1.00 10.00 120 GLY A O 3
ATOM 4363 N N . THR A 1 73 ? 51.676 -8.952 -19.279 1.00 10.00 121 THR A N 3
ATOM 4364 C CA . THR A 1 73 ? 50.871 -8.389 -18.222 1.00 10.00 121 THR A CA 3
ATOM 4365 C C . THR A 1 73 ? 49.460 -8.104 -18.740 1.00 10.00 121 THR A C 3
ATOM 4366 O O . THR A 1 73 ? 49.230 -7.228 -19.578 1.00 10.00 121 THR A O 3
ATOM 4377 N N . ALA A 1 74 ? 48.535 -8.906 -18.278 1.00 10.00 122 ALA A N 3
ATOM 4378 C CA . ALA A 1 74 ? 47.139 -8.789 -18.670 1.00 10.00 122 ALA A CA 3
ATOM 4379 C C . ALA A 1 74 ? 46.221 -9.348 -17.592 1.00 10.00 122 ALA A C 3
ATOM 4380 O O . ALA A 1 74 ? 45.053 -9.638 -17.853 1.00 10.00 122 ALA A O 3
ATOM 4387 N N . THR A 1 75 ? 46.755 -9.465 -16.380 1.00 10.00 123 THR A N 3
ATOM 4388 C CA . THR A 1 75 ? 46.021 -10.015 -15.246 1.00 10.00 123 THR A CA 3
ATOM 4389 C C . THR A 1 75 ? 45.558 -11.437 -15.562 1.00 10.00 123 THR A C 3
ATOM 4390 O O . THR A 1 75 ? 44.424 -11.668 -15.992 1.00 10.00 123 THR A O 3
ATOM 4401 N N . PRO A 1 76 ? 46.448 -12.410 -15.355 1.00 10.00 124 PRO A N 3
ATOM 4402 C CA . PRO A 1 76 ? 46.188 -13.809 -15.652 1.00 10.00 124 PRO A CA 3
ATOM 4403 C C . PRO A 1 76 ? 45.718 -14.639 -14.465 1.00 10.00 124 PRO A C 3
ATOM 4404 O O . PRO A 1 76 ? 45.593 -14.158 -13.339 1.00 10.00 124 PRO A O 3
ATOM 4415 N N . ASP A 1 77 ? 45.456 -15.897 -14.759 1.00 10.00 125 ASP A N 3
ATOM 4416 C CA . ASP A 1 77 ? 45.038 -16.875 -13.782 1.00 10.00 125 ASP A CA 3
ATOM 4417 C C . ASP A 1 77 ? 45.755 -18.165 -14.127 1.00 10.00 125 ASP A C 3
ATOM 4418 O O . ASP A 1 77 ? 46.068 -18.389 -15.297 1.00 10.00 125 ASP A O 3
ATOM 4427 N N . GLN A 1 78 ? 46.031 -19.000 -13.138 1.00 10.00 126 GLN A N 3
ATOM 4428 C CA . GLN A 1 78 ? 46.740 -20.259 -13.381 1.00 10.00 126 GLN A CA 3
ATOM 4429 C C . GLN A 1 78 ? 45.983 -21.117 -14.373 1.00 10.00 126 GLN A C 3
ATOM 4430 O O . GLN A 1 78 ? 46.574 -21.772 -15.233 1.00 10.00 126 GLN A O 3
ATOM 4444 N N . ASN A 1 79 ? 44.670 -21.080 -14.262 1.00 10.00 127 ASN A N 3
ATOM 4445 C CA . ASN A 1 79 ? 43.801 -21.840 -15.153 1.00 10.00 127 ASN A CA 3
ATOM 4446 C C . ASN A 1 79 ? 43.951 -21.349 -16.593 1.00 10.00 127 ASN A C 3
ATOM 4447 O O . ASN A 1 79 ? 44.035 -22.155 -17.519 1.00 10.00 127 ASN A O 3
ATOM 4458 N N . ILE A 1 80 ? 44.028 -20.029 -16.775 1.00 10.00 128 ILE A N 3
ATOM 4459 C CA . ILE A 1 80 ? 44.174 -19.454 -18.112 1.00 10.00 128 ILE A CA 3
ATOM 4460 C C . ILE A 1 80 ? 45.496 -19.884 -18.732 1.00 10.00 128 ILE A C 3
ATOM 4461 O O . ILE A 1 80 ? 45.508 -20.458 -19.819 1.00 10.00 128 ILE A O 3
ATOM 4477 N N . LEU A 1 81 ? 46.600 -19.609 -18.032 1.00 10.00 129 LEU A N 3
ATOM 4478 C CA . LEU A 1 81 ? 47.939 -19.983 -18.505 1.00 10.00 129 LEU A CA 3
ATOM 4479 C C . LEU A 1 81 ? 47.958 -21.445 -18.943 1.00 10.00 129 LEU A C 3
ATOM 4480 O O . LEU A 1 81 ? 48.464 -21.786 -20.012 1.00 10.00 129 LEU A O 3
ATOM 4496 N N . SER A 1 82 ? 47.371 -22.289 -18.103 1.00 10.00 130 SER A N 3
ATOM 4497 C CA . SER A 1 82 ? 47.291 -23.719 -18.348 1.00 10.00 130 SER A CA 3
ATOM 4498 C C . SER A 1 82 ? 46.646 -24.024 -19.705 1.00 10.00 130 SER A C 3
ATOM 4499 O O . SER A 1 82 ? 47.168 -24.825 -20.482 1.00 10.00 130 SER A O 3
ATOM 4507 N N . LYS A 1 83 ? 45.523 -23.371 -19.999 1.00 10.00 131 LYS A N 3
ATOM 4508 C CA . LYS A 1 83 ? 44.823 -23.590 -21.268 1.00 10.00 131 LYS A CA 3
ATOM 4509 C C . LYS A 1 83 ? 45.568 -22.928 -22.426 1.00 10.00 131 LYS A C 3
ATOM 4510 O O . LYS A 1 83 ? 45.613 -23.463 -23.532 1.00 10.00 131 LYS A O 3
ATOM 4529 N N . MET A 1 84 ? 46.155 -21.766 -22.150 1.00 10.00 132 MET A N 3
ATOM 4530 C CA . MET A 1 84 ? 46.899 -20.996 -23.146 1.00 10.00 132 MET A CA 3
ATOM 4531 C C . MET A 1 84 ? 47.939 -21.852 -23.861 1.00 10.00 132 MET A C 3
ATOM 4532 O O . MET A 1 84 ? 47.945 -21.950 -25.088 1.00 10.00 132 MET A O 3
ATOM 4546 N N . GLU A 1 85 ? 48.818 -22.451 -23.074 1.00 10.00 133 GLU A N 3
ATOM 4547 C CA . GLU A 1 85 ? 49.895 -23.292 -23.591 1.00 10.00 133 GLU A CA 3
ATOM 4548 C C . GLU A 1 85 ? 49.379 -24.631 -24.115 1.00 10.00 133 GLU A C 3
ATOM 4549 O O . GLU A 1 85 ? 49.952 -25.211 -25.037 1.00 10.00 133 GLU A O 3
ATOM 4561 N N . ARG A 1 86 ? 48.288 -25.100 -23.529 1.00 10.00 134 ARG A N 3
ATOM 4562 C CA . ARG A 1 86 ? 47.698 -26.379 -23.879 1.00 10.00 134 ARG A CA 3
ATOM 4563 C C . ARG A 1 86 ? 47.234 -26.419 -25.334 1.00 10.00 134 ARG A C 3
ATOM 4564 O O . ARG A 1 86 ? 47.471 -27.400 -26.042 1.00 10.00 134 ARG A O 3
ATOM 4585 N N . VAL A 1 87 ? 46.584 -25.351 -25.773 1.00 10.00 135 VAL A N 3
ATOM 4586 C CA . VAL A 1 87 ? 46.075 -25.256 -27.139 1.00 10.00 135 VAL A CA 3
ATOM 4587 C C . VAL A 1 87 ? 47.203 -25.310 -28.178 1.00 10.00 135 VAL A C 3
ATOM 4588 O O . VAL A 1 87 ? 46.995 -25.737 -29.313 1.00 10.00 135 VAL A O 3
ATOM 4601 N N . LEU A 1 88 ? 48.405 -24.914 -27.783 1.00 10.00 136 LEU A N 3
ATOM 4602 C CA . LEU A 1 88 ? 49.527 -24.875 -28.719 1.00 10.00 136 LEU A CA 3
ATOM 4603 C C . LEU A 1 88 ? 50.542 -25.988 -28.476 1.00 10.00 136 LEU A C 3
ATOM 4604 O O . LEU A 1 88 ? 51.500 -26.115 -29.240 1.00 10.00 136 LEU A O 3
ATOM 4620 N N . ASN A 1 89 ? 50.338 -26.791 -27.432 1.00 10.00 137 ASN A N 3
ATOM 4621 C CA . ASN A 1 89 ? 51.270 -27.877 -27.103 1.00 10.00 137 ASN A CA 3
ATOM 4622 C C . ASN A 1 89 ? 52.665 -27.313 -26.910 1.00 10.00 137 ASN A C 3
ATOM 4623 O O . ASN A 1 89 ? 53.617 -27.706 -27.584 1.00 10.00 137 ASN A O 3
ATOM 4634 N N . VAL A 1 90 ? 52.752 -26.349 -26.011 1.00 10.00 138 VAL A N 3
ATOM 4635 C CA . VAL A 1 90 ? 54.005 -25.700 -25.674 1.00 10.00 138 VAL A CA 3
ATOM 4636 C C . VAL A 1 90 ? 54.038 -25.450 -24.177 1.00 10.00 138 VAL A C 3
ATOM 4637 O O . VAL A 1 90 ? 53.011 -25.554 -23.508 1.00 10.00 138 VAL A O 3
ATOM 4650 N N . LYS A 1 91 ? 55.204 -25.167 -23.641 1.00 10.00 139 LYS A N 3
ATOM 4651 C CA . LYS A 1 91 ? 55.320 -24.881 -22.226 1.00 10.00 139 LYS A CA 3
ATOM 4652 C C . LYS A 1 91 ? 55.970 -23.532 -22.016 1.00 10.00 139 LYS A C 3
ATOM 4653 O O . LYS A 1 91 ? 57.016 -23.233 -22.591 1.00 10.00 139 LYS A O 3
ATOM 4672 N N . LEU A 1 92 ? 55.323 -22.715 -21.208 1.00 10.00 140 LEU A N 3
ATOM 4673 C CA . LEU A 1 92 ? 55.803 -21.376 -20.907 1.00 10.00 140 LEU A CA 3
ATOM 4674 C C . LEU A 1 92 ? 56.663 -21.381 -19.651 1.00 10.00 140 LEU A C 3
ATOM 4675 O O . LEU A 1 92 ? 56.982 -20.334 -19.091 1.00 10.00 140 LEU A O 3
ATOM 4691 N N . ARG A 1 93 ? 57.042 -22.573 -19.224 1.00 10.00 141 ARG A N 3
ATOM 4692 C CA . ARG A 1 93 ? 57.867 -22.738 -18.037 1.00 10.00 141 ARG A CA 3
ATOM 4693 C C . ARG A 1 93 ? 59.075 -23.609 -18.353 1.00 10.00 141 ARG A C 3
ATOM 4694 O O . ARG A 1 93 ? 58.959 -24.619 -19.054 1.00 10.00 141 ARG A O 3
ATOM 4715 N N . GLY A 1 94 ? 60.222 -23.231 -17.814 1.00 10.00 142 GLY A N 3
ATOM 4716 C CA . GLY A 1 94 ? 61.439 -23.978 -18.045 1.00 10.00 142 GLY A CA 3
ATOM 4717 C C . GLY A 1 94 ? 62.357 -23.282 -19.031 1.00 10.00 142 GLY A C 3
ATOM 4718 O O . GLY A 1 94 ? 62.251 -22.071 -19.239 1.00 10.00 142 GLY A O 3
ATOM 4722 N N . ALA A 1 95 ? 63.260 -24.038 -19.634 1.00 10.00 143 ALA A N 3
ATOM 4723 C CA . ALA A 1 95 ? 64.192 -23.490 -20.606 1.00 10.00 143 ALA A CA 3
ATOM 4724 C C . ALA A 1 95 ? 63.646 -23.645 -22.018 1.00 10.00 143 ALA A C 3
ATOM 4725 O O . ALA A 1 95 ? 63.866 -22.792 -22.879 1.00 10.00 143 ALA A O 3
ATOM 4732 N N . ASN A 1 96 ? 62.912 -24.725 -22.248 1.00 10.00 144 ASN A N 3
ATOM 4733 C CA . ASN A 1 96 ? 62.330 -24.992 -23.561 1.00 10.00 144 ASN A CA 3
ATOM 4734 C C . ASN A 1 96 ? 60.979 -24.304 -23.706 1.00 10.00 144 ASN A C 3
ATOM 4735 O O . ASN A 1 96 ? 59.979 -24.934 -24.039 1.00 10.00 144 ASN A O 3
ATOM 4746 N N . ILE A 1 97 ? 60.958 -23.004 -23.449 1.00 10.00 145 ILE A N 3
ATOM 4747 C CA . ILE A 1 97 ? 59.734 -22.231 -23.549 1.00 10.00 145 ILE A CA 3
ATOM 4748 C C . ILE A 1 97 ? 59.373 -21.982 -25.011 1.00 10.00 145 ILE A C 3
ATOM 4749 O O . ILE A 1 97 ? 60.238 -21.667 -25.829 1.00 10.00 145 ILE A O 3
ATOM 4765 N N . GLY A 1 98 ? 58.095 -22.120 -25.328 1.00 10.00 146 GLY A N 3
ATOM 4766 C CA . GLY A 1 98 ? 57.646 -21.914 -26.688 1.00 10.00 146 GLY A CA 3
ATOM 4767 C C . GLY A 1 98 ? 57.621 -23.213 -27.455 1.00 10.00 146 GLY A C 3
ATOM 4768 O O . GLY A 1 98 ? 57.251 -23.259 -28.629 1.00 10.00 146 GLY A O 3
ATOM 4772 N N . ALA A 1 99 ? 58.026 -24.268 -26.778 1.00 10.00 147 ALA A N 3
ATOM 4773 C CA . ALA A 1 99 ? 58.061 -25.598 -27.363 1.00 10.00 147 ALA A CA 3
ATOM 4774 C C . ALA A 1 99 ? 57.367 -26.590 -26.436 1.00 10.00 147 ALA A C 3
ATOM 4775 O O . ALA A 1 99 ? 57.258 -26.327 -25.233 1.00 10.00 147 ALA A O 3
ATOM 4782 N N . PRO A 1 100 ? 56.849 -27.717 -26.969 1.00 10.00 148 PRO A N 3
ATOM 4783 C CA . PRO A 1 100 ? 56.199 -28.731 -26.137 1.00 10.00 148 PRO A CA 3
ATOM 4784 C C . PRO A 1 100 ? 57.194 -29.298 -25.122 1.00 10.00 148 PRO A C 3
ATOM 4785 O O . PRO A 1 100 ? 58.208 -29.884 -25.497 1.00 10.00 148 PRO A O 3
ATOM 4796 N N . ARG A 1 101 ? 56.894 -29.154 -23.843 1.00 10.00 149 ARG A N 3
ATOM 4797 C CA . ARG A 1 101 ? 57.783 -29.655 -22.800 1.00 10.00 149 ARG A CA 3
ATOM 4798 C C . ARG A 1 101 ? 56.964 -30.335 -21.715 1.00 10.00 149 ARG A C 3
ATOM 4799 O O . ARG A 1 101 ? 56.886 -29.861 -20.585 1.00 10.00 149 ARG A O 3
ATOM 4820 N N . LEU A 1 102 ? 56.335 -31.440 -22.083 1.00 10.00 150 LEU A N 3
ATOM 4821 C CA . LEU A 1 102 ? 55.503 -32.189 -21.153 1.00 10.00 150 LEU A CA 3
ATOM 4822 C C . LEU A 1 102 ? 56.325 -33.239 -20.428 1.00 10.00 150 LEU A C 3
ATOM 4823 O O . LEU A 1 102 ? 56.416 -34.389 -20.854 1.00 10.00 150 LEU A O 3
ATOM 4839 N N . GLY A 1 103 ? 56.923 -32.829 -19.329 1.00 10.00 151 GLY A N 3
ATOM 4840 C CA . GLY A 1 103 ? 57.739 -33.726 -18.547 1.00 10.00 151 GLY A CA 3
ATOM 4841 C C . GLY A 1 103 ? 57.192 -33.901 -17.150 1.00 10.00 151 GLY A C 3
ATOM 4842 O O . GLY A 1 103 ? 56.550 -32.993 -16.619 1.00 10.00 151 GLY A O 3
ATOM 4846 N N . PRO A 1 104 ? 57.427 -35.063 -16.530 1.00 10.00 152 PRO A N 3
ATOM 4847 C CA . PRO A 1 104 ? 56.944 -35.350 -15.176 1.00 10.00 152 PRO A CA 3
ATOM 4848 C C . PRO A 1 104 ? 57.704 -34.577 -14.098 1.00 10.00 152 PRO A C 3
ATOM 4849 O O . PRO A 1 104 ? 57.353 -34.633 -12.918 1.00 10.00 152 PRO A O 3
ATOM 4860 N N . LYS A 1 105 ? 58.745 -33.857 -14.505 1.00 10.00 153 LYS A N 3
ATOM 4861 C CA . LYS A 1 105 ? 59.546 -33.081 -13.571 1.00 10.00 153 LYS A CA 3
ATOM 4862 C C . LYS A 1 105 ? 58.842 -31.782 -13.195 1.00 10.00 153 LYS A C 3
ATOM 4863 O O . LYS A 1 105 ? 58.615 -30.915 -14.040 1.00 10.00 153 LYS A O 3
ATOM 4882 N N . LYS A 1 106 ? 58.494 -31.670 -11.924 1.00 10.00 154 LYS A N 3
ATOM 4883 C CA . LYS A 1 106 ? 57.828 -30.486 -11.401 1.00 10.00 154 LYS A CA 3
ATOM 4884 C C . LYS A 1 106 ? 58.504 -30.046 -10.109 1.00 10.00 154 LYS A C 3
ATOM 4885 O O . LYS A 1 106 ? 59.575 -30.549 -9.763 1.00 10.00 154 LYS A O 3
ATOM 4904 N N . LYS A 1 107 ? 57.886 -29.117 -9.400 1.00 10.00 155 LYS A N 3
ATOM 4905 C CA . LYS A 1 107 ? 58.439 -28.624 -8.150 1.00 10.00 155 LYS A CA 3
ATOM 4906 C C . LYS A 1 107 ? 57.856 -29.401 -6.973 1.00 10.00 155 LYS A C 3
ATOM 4907 O O . LYS A 1 107 ? 56.952 -28.875 -6.292 1.00 10.00 155 LYS A O 3
ATOM 4927 N N . GLY A 1 1 ? 11.738 9.527 -8.448 1.00 10.00 49 GLY A N 4
ATOM 4928 C CA . GLY A 1 1 ? 12.095 9.924 -9.832 1.00 10.00 49 GLY A CA 4
ATOM 4929 C C . GLY A 1 1 ? 11.074 9.445 -10.843 1.00 10.00 49 GLY A C 4
ATOM 4930 O O . GLY A 1 1 ? 10.900 8.238 -11.040 1.00 10.00 49 GLY A O 4
ATOM 4936 N N . ALA A 1 2 ? 10.404 10.389 -11.490 1.00 10.00 50 ALA A N 4
ATOM 4937 C CA . ALA A 1 2 ? 9.380 10.072 -12.474 1.00 10.00 50 ALA A CA 4
ATOM 4938 C C . ALA A 1 2 ? 9.972 9.483 -13.748 1.00 10.00 50 ALA A C 4
ATOM 4939 O O . ALA A 1 2 ? 9.391 8.574 -14.341 1.00 10.00 50 ALA A O 4
ATOM 4946 N N . MET A 1 3 ? 11.125 9.988 -14.167 1.00 10.00 51 MET A N 4
ATOM 4947 C CA . MET A 1 3 ? 11.753 9.502 -15.387 1.00 10.00 51 MET A CA 4
ATOM 4948 C C . MET A 1 3 ? 13.273 9.549 -15.288 1.00 10.00 51 MET A C 4
ATOM 4949 O O . MET A 1 3 ? 13.883 10.611 -15.409 1.00 10.00 51 MET A O 4
ATOM 4963 N N . ASP A 1 4 ? 13.871 8.390 -15.057 1.00 10.00 52 ASP A N 4
ATOM 4964 C CA . ASP A 1 4 ? 15.320 8.268 -14.950 1.00 10.00 52 ASP A CA 4
ATOM 4965 C C . ASP A 1 4 ? 15.770 6.902 -15.458 1.00 10.00 52 ASP A C 4
ATOM 4966 O O . ASP A 1 4 ? 15.910 5.952 -14.687 1.00 10.00 52 ASP A O 4
ATOM 4975 N N . PRO A 1 5 ? 15.988 6.784 -16.775 1.00 10.00 53 PRO A N 4
ATOM 4976 C CA . PRO A 1 5 ? 16.416 5.532 -17.395 1.00 10.00 53 PRO A CA 4
ATOM 4977 C C . PRO A 1 5 ? 17.900 5.253 -17.168 1.00 10.00 53 PRO A C 4
ATOM 4978 O O . PRO A 1 5 ? 18.610 6.057 -16.557 1.00 10.00 53 PRO A O 4
ATOM 4989 N N . GLU A 1 6 ? 18.366 4.115 -17.658 1.00 10.00 54 GLU A N 4
ATOM 4990 C CA . GLU A 1 6 ? 19.760 3.737 -17.502 1.00 10.00 54 GLU A CA 4
ATOM 4991 C C . GLU A 1 6 ? 20.323 3.193 -18.808 1.00 10.00 54 GLU A C 4
ATOM 4992 O O . GLU A 1 6 ? 19.707 2.346 -19.460 1.00 10.00 54 GLU A O 4
ATOM 5004 N N . PHE A 1 7 ? 21.486 3.698 -19.188 1.00 10.00 55 PHE A N 4
ATOM 5005 C CA . PHE A 1 7 ? 22.154 3.277 -20.408 1.00 10.00 55 PHE A CA 4
ATOM 5006 C C . PHE A 1 7 ? 23.657 3.470 -20.266 1.00 10.00 55 PHE A C 4
ATOM 5007 O O . PHE A 1 7 ? 24.121 4.560 -19.925 1.00 10.00 55 PHE A O 4
ATOM 5024 N N . ALA A 1 8 ? 24.411 2.414 -20.511 1.00 10.00 56 ALA A N 4
ATOM 5025 C CA . ALA A 1 8 ? 25.858 2.478 -20.413 1.00 10.00 56 ALA A CA 4
ATOM 5026 C C . ALA A 1 8 ? 26.501 2.192 -21.760 1.00 10.00 56 ALA A C 4
ATOM 5027 O O . ALA A 1 8 ? 25.939 1.472 -22.585 1.00 10.00 56 ALA A O 4
ATOM 5034 N N . GLY A 1 9 ? 27.670 2.767 -21.979 1.00 10.00 57 GLY A N 4
ATOM 5035 C CA . GLY A 1 9 ? 28.381 2.562 -23.220 1.00 10.00 57 GLY A CA 4
ATOM 5036 C C . GLY A 1 9 ? 29.673 1.812 -22.994 1.00 10.00 57 GLY A C 4
ATOM 5037 O O . GLY A 1 9 ? 30.076 1.600 -21.849 1.00 10.00 57 GLY A O 4
ATOM 5041 N N . GLY A 1 10 ? 30.323 1.405 -24.070 1.00 10.00 58 GLY A N 4
ATOM 5042 C CA . GLY A 1 10 ? 31.568 0.679 -23.942 1.00 10.00 58 GLY A CA 4
ATOM 5043 C C . GLY A 1 10 ? 32.461 0.848 -25.150 1.00 10.00 58 GLY A C 4
ATOM 5044 O O . GLY A 1 10 ? 31.975 0.964 -26.276 1.00 10.00 58 GLY A O 4
ATOM 5048 N N . THR A 1 11 ? 33.763 0.872 -24.913 1.00 10.00 59 THR A N 4
ATOM 5049 C CA . THR A 1 11 ? 34.745 1.018 -25.975 1.00 10.00 59 THR A CA 4
ATOM 5050 C C . THR A 1 11 ? 35.960 0.147 -25.677 1.00 10.00 59 THR A C 4
ATOM 5051 O O . THR A 1 11 ? 36.533 0.223 -24.588 1.00 10.00 59 THR A O 4
ATOM 5062 N N . GLU A 1 12 ? 36.347 -0.688 -26.632 1.00 10.00 60 GLU A N 4
ATOM 5063 C CA . GLU A 1 12 ? 37.483 -1.576 -26.443 1.00 10.00 60 GLU A CA 4
ATOM 5064 C C . GLU A 1 12 ? 38.593 -1.285 -27.447 1.00 10.00 60 GLU A C 4
ATOM 5065 O O . GLU A 1 12 ? 38.335 -0.848 -28.570 1.00 10.00 60 GLU A O 4
ATOM 5077 N N . GLY A 1 13 ? 39.825 -1.517 -27.023 1.00 10.00 61 GLY A N 4
ATOM 5078 C CA . GLY A 1 13 ? 40.977 -1.283 -27.870 1.00 10.00 61 GLY A CA 4
ATOM 5079 C C . GLY A 1 13 ? 42.156 -0.783 -27.063 1.00 10.00 61 GLY A C 4
ATOM 5080 O O . GLY A 1 13 ? 42.003 0.123 -26.244 1.00 10.00 61 GLY A O 4
ATOM 5084 N N . GLN A 1 14 ? 43.329 -1.367 -27.275 1.00 10.00 62 GLN A N 4
ATOM 5085 C CA . GLN A 1 14 ? 44.515 -0.963 -26.531 1.00 10.00 62 GLN A CA 4
ATOM 5086 C C . GLN A 1 14 ? 45.798 -1.317 -27.277 1.00 10.00 62 GLN A C 4
ATOM 5087 O O . GLN A 1 14 ? 45.815 -2.219 -28.119 1.00 10.00 62 GLN A O 4
ATOM 5101 N N . ARG A 1 15 ? 46.867 -0.602 -26.953 1.00 10.00 63 ARG A N 4
ATOM 5102 C CA . ARG A 1 15 ? 48.169 -0.831 -27.563 1.00 10.00 63 ARG A CA 4
ATOM 5103 C C . ARG A 1 15 ? 49.131 -1.361 -26.505 1.00 10.00 63 ARG A C 4
ATOM 5104 O O . ARG A 1 15 ? 49.086 -0.933 -25.351 1.00 10.00 63 ARG A O 4
ATOM 5125 N N . LEU A 1 16 ? 49.984 -2.303 -26.882 1.00 10.00 64 LEU A N 4
ATOM 5126 C CA . LEU A 1 16 ? 50.925 -2.882 -25.932 1.00 10.00 64 LEU A CA 4
ATOM 5127 C C . LEU A 1 16 ? 52.253 -3.234 -26.593 1.00 10.00 64 LEU A C 4
ATOM 5128 O O . LEU A 1 16 ? 52.378 -3.214 -27.816 1.00 10.00 64 LEU A O 4
ATOM 5144 N N . THR A 1 17 ? 53.248 -3.530 -25.768 1.00 10.00 65 THR A N 4
ATOM 5145 C CA . THR A 1 17 ? 54.574 -3.894 -26.246 1.00 10.00 65 THR A CA 4
ATOM 5146 C C . THR A 1 17 ? 55.280 -4.775 -25.215 1.00 10.00 65 THR A C 4
ATOM 5147 O O . THR A 1 17 ? 55.192 -4.519 -24.014 1.00 10.00 65 THR A O 4
ATOM 5158 N N . LYS A 1 18 ? 55.959 -5.817 -25.679 1.00 10.00 66 LYS A N 4
ATOM 5159 C CA . LYS A 1 18 ? 56.675 -6.715 -24.781 1.00 10.00 66 LYS A CA 4
ATOM 5160 C C . LYS A 1 18 ? 58.178 -6.598 -25.002 1.00 10.00 66 LYS A C 4
ATOM 5161 O O . LYS A 1 18 ? 58.626 -6.133 -26.052 1.00 10.00 66 LYS A O 4
ATOM 5180 N N . VAL A 1 19 ? 58.948 -7.010 -24.006 1.00 10.00 67 VAL A N 4
ATOM 5181 C CA . VAL A 1 19 ? 60.400 -6.965 -24.081 1.00 10.00 67 VAL A CA 4
ATOM 5182 C C . VAL A 1 19 ? 61.011 -7.952 -23.089 1.00 10.00 67 VAL A C 4
ATOM 5183 O O . VAL A 1 19 ? 60.810 -7.842 -21.880 1.00 10.00 67 VAL A O 4
ATOM 5196 N N . ASP A 1 20 ? 61.729 -8.936 -23.613 1.00 10.00 68 ASP A N 4
ATOM 5197 C CA . ASP A 1 20 ? 62.367 -9.949 -22.778 1.00 10.00 68 ASP A CA 4
ATOM 5198 C C . ASP A 1 20 ? 63.518 -9.339 -21.985 1.00 10.00 68 ASP A C 4
ATOM 5199 O O . ASP A 1 20 ? 64.135 -8.367 -22.423 1.00 10.00 68 ASP A O 4
ATOM 5208 N N . ARG A 1 21 ? 63.801 -9.909 -20.821 1.00 10.00 69 ARG A N 4
ATOM 5209 C CA . ARG A 1 21 ? 64.871 -9.415 -19.961 1.00 10.00 69 ARG A CA 4
ATOM 5210 C C . ARG A 1 21 ? 65.514 -10.567 -19.194 1.00 10.00 69 ARG A C 4
ATOM 5211 O O . ARG A 1 21 ? 65.413 -11.724 -19.606 1.00 10.00 69 ARG A O 4
ATOM 5232 N N . SER A 1 22 ? 66.182 -10.251 -18.092 1.00 10.00 70 SER A N 4
ATOM 5233 C CA . SER A 1 22 ? 66.839 -11.258 -17.274 1.00 10.00 70 SER A CA 4
ATOM 5234 C C . SER A 1 22 ? 65.833 -11.951 -16.350 1.00 10.00 70 SER A C 4
ATOM 5235 O O . SER A 1 22 ? 64.646 -11.610 -16.336 1.00 10.00 70 SER A O 4
ATOM 5243 N N . ASP A 1 23 ? 66.309 -12.918 -15.577 1.00 10.00 71 ASP A N 4
ATOM 5244 C CA . ASP A 1 23 ? 65.447 -13.663 -14.662 1.00 10.00 71 ASP A CA 4
ATOM 5245 C C . ASP A 1 23 ? 65.642 -13.203 -13.226 1.00 10.00 71 ASP A C 4
ATOM 5246 O O . ASP A 1 23 ? 65.124 -13.810 -12.290 1.00 10.00 71 ASP A O 4
ATOM 5255 N N . ASP A 1 24 ? 66.384 -12.122 -13.055 1.00 10.00 72 ASP A N 4
ATOM 5256 C CA . ASP A 1 24 ? 66.654 -11.577 -11.731 1.00 10.00 72 ASP A CA 4
ATOM 5257 C C . ASP A 1 24 ? 65.541 -10.616 -11.314 1.00 10.00 72 ASP A C 4
ATOM 5258 O O . ASP A 1 24 ? 65.789 -9.462 -10.951 1.00 10.00 72 ASP A O 4
ATOM 5267 N N . ILE A 1 25 ? 64.311 -11.105 -11.375 1.00 10.00 73 ILE A N 4
ATOM 5268 C CA . ILE A 1 25 ? 63.138 -10.319 -11.023 1.00 10.00 73 ILE A CA 4
ATOM 5269 C C . ILE A 1 25 ? 62.195 -11.124 -10.142 1.00 10.00 73 ILE A C 4
ATOM 5270 O O . ILE A 1 25 ? 62.263 -12.353 -10.108 1.00 10.00 73 ILE A O 4
ATOM 5286 N N . ILE A 1 26 ? 61.312 -10.430 -9.442 1.00 10.00 74 ILE A N 4
ATOM 5287 C CA . ILE A 1 26 ? 60.344 -11.082 -8.572 1.00 10.00 74 ILE A CA 4
ATOM 5288 C C . ILE A 1 26 ? 59.161 -11.600 -9.384 1.00 10.00 74 ILE A C 4
ATOM 5289 O O . ILE A 1 26 ? 59.076 -11.364 -10.593 1.00 10.00 74 ILE A O 4
ATOM 5305 N N . LYS A 1 27 ? 58.259 -12.311 -8.723 1.00 10.00 75 LYS A N 4
ATOM 5306 C CA . LYS A 1 27 ? 57.077 -12.847 -9.378 1.00 10.00 75 LYS A CA 4
ATOM 5307 C C . LYS A 1 27 ? 55.816 -12.209 -8.800 1.00 10.00 75 LYS A C 4
ATOM 5308 O O . LYS A 1 27 ? 55.230 -12.722 -7.845 1.00 10.00 75 LYS A O 4
ATOM 5327 N N . PRO A 1 28 ? 55.402 -11.061 -9.357 1.00 10.00 76 PRO A N 4
ATOM 5328 C CA . PRO A 1 28 ? 54.222 -10.331 -8.920 1.00 10.00 76 PRO A CA 4
ATOM 5329 C C . PRO A 1 28 ? 52.971 -10.765 -9.688 1.00 10.00 76 PRO A C 4
ATOM 5330 O O . PRO A 1 28 ? 52.813 -11.945 -10.012 1.00 10.00 76 PRO A O 4
ATOM 5341 N N . LYS A 1 29 ? 52.087 -9.818 -9.987 1.00 10.00 77 LYS A N 4
ATOM 5342 C CA . LYS A 1 29 ? 50.863 -10.120 -10.721 1.00 10.00 77 LYS A CA 4
ATOM 5343 C C . LYS A 1 29 ? 51.096 -10.019 -12.228 1.00 10.00 77 LYS A C 4
ATOM 5344 O O . LYS A 1 29 ? 50.202 -9.639 -12.984 1.00 10.00 77 LYS A O 4
ATOM 5363 N N . THR A 1 30 ? 52.296 -10.370 -12.661 1.00 10.00 78 THR A N 4
ATOM 5364 C CA . THR A 1 30 ? 52.641 -10.329 -14.070 1.00 10.00 78 THR A CA 4
ATOM 5365 C C . THR A 1 30 ? 52.811 -11.747 -14.604 1.00 10.00 78 THR A C 4
ATOM 5366 O O . THR A 1 30 ? 53.053 -12.676 -13.833 1.00 10.00 78 THR A O 4
ATOM 5377 N N . VAL A 1 31 ? 52.698 -11.920 -15.914 1.00 10.00 79 VAL A N 4
ATOM 5378 C CA . VAL A 1 31 ? 52.813 -13.247 -16.502 1.00 10.00 79 VAL A CA 4
ATOM 5379 C C . VAL A 1 31 ? 54.254 -13.563 -16.912 1.00 10.00 79 VAL A C 4
ATOM 5380 O O . VAL A 1 31 ? 54.674 -14.717 -16.865 1.00 10.00 79 VAL A O 4
ATOM 5393 N N . GLY A 1 32 ? 55.012 -12.537 -17.288 1.00 10.00 80 GLY A N 4
ATOM 5394 C CA . GLY A 1 32 ? 56.390 -12.747 -17.691 1.00 10.00 80 GLY A CA 4
ATOM 5395 C C . GLY A 1 32 ? 56.676 -12.196 -19.073 1.00 10.00 80 GLY A C 4
ATOM 5396 O O . GLY A 1 32 ? 55.842 -12.304 -19.972 1.00 10.00 80 GLY A O 4
ATOM 5400 N N . LYS A 1 33 ? 57.861 -11.622 -19.249 1.00 10.00 81 LYS A N 4
ATOM 5401 C CA . LYS A 1 33 ? 58.252 -11.035 -20.529 1.00 10.00 81 LYS A CA 4
ATOM 5402 C C . LYS A 1 33 ? 58.399 -12.107 -21.603 1.00 10.00 81 LYS A C 4
ATOM 5403 O O . LYS A 1 33 ? 57.811 -12.005 -22.682 1.00 10.00 81 LYS A O 4
ATOM 5422 N N . GLU A 1 34 ? 59.184 -13.137 -21.301 1.00 10.00 82 GLU A N 4
ATOM 5423 C CA . GLU A 1 34 ? 59.399 -14.234 -22.237 1.00 10.00 82 GLU A CA 4
ATOM 5424 C C . GLU A 1 34 ? 58.081 -14.947 -22.500 1.00 10.00 82 GLU A C 4
ATOM 5425 O O . GLU A 1 34 ? 57.825 -15.437 -23.602 1.00 10.00 82 GLU A O 4
ATOM 5437 N N . VAL A 1 35 ? 57.246 -14.974 -21.470 1.00 10.00 83 VAL A N 4
ATOM 5438 C CA . VAL A 1 35 ? 55.939 -15.599 -21.539 1.00 10.00 83 VAL A CA 4
ATOM 5439 C C . VAL A 1 35 ? 55.075 -14.903 -22.586 1.00 10.00 83 VAL A C 4
ATOM 5440 O O . VAL A 1 35 ? 54.516 -15.554 -23.465 1.00 10.00 83 VAL A O 4
ATOM 5453 N N . GLY A 1 36 ? 55.000 -13.576 -22.505 1.00 10.00 84 GLY A N 4
ATOM 5454 C CA . GLY A 1 36 ? 54.213 -12.818 -23.461 1.00 10.00 84 GLY A CA 4
ATOM 5455 C C . GLY A 1 36 ? 54.732 -12.979 -24.875 1.00 10.00 84 GLY A C 4
ATOM 5456 O O . GLY A 1 36 ? 53.956 -13.111 -25.823 1.00 10.00 84 GLY A O 4
ATOM 5460 N N . LYS A 1 37 ? 56.053 -12.981 -25.010 1.00 10.00 85 LYS A N 4
ATOM 5461 C CA . LYS A 1 37 ? 56.692 -13.141 -26.308 1.00 10.00 85 LYS A CA 4
ATOM 5462 C C . LYS A 1 37 ? 56.302 -14.475 -26.934 1.00 10.00 85 LYS A C 4
ATOM 5463 O O . LYS A 1 37 ? 55.845 -14.527 -28.079 1.00 10.00 85 LYS A O 4
ATOM 5482 N N . ALA A 1 38 ? 56.460 -15.543 -26.167 1.00 10.00 86 ALA A N 4
ATOM 5483 C CA . ALA A 1 38 ? 56.132 -16.877 -26.640 1.00 10.00 86 ALA A CA 4
ATOM 5484 C C . ALA A 1 38 ? 54.640 -17.018 -26.878 1.00 10.00 86 ALA A C 4
ATOM 5485 O O . ALA A 1 38 ? 54.219 -17.779 -27.743 1.00 10.00 86 ALA A O 4
ATOM 5492 N N . ILE A 1 39 ? 53.840 -16.293 -26.105 1.00 10.00 87 ILE A N 4
ATOM 5493 C CA . ILE A 1 39 ? 52.400 -16.329 -26.273 1.00 10.00 87 ILE A CA 4
ATOM 5494 C C . ILE A 1 39 ? 52.034 -15.922 -27.690 1.00 10.00 87 ILE A C 4
ATOM 5495 O O . ILE A 1 39 ? 51.293 -16.623 -28.359 1.00 10.00 87 ILE A O 4
ATOM 5511 N N . GLU A 1 40 ? 52.618 -14.833 -28.163 1.00 10.00 88 GLU A N 4
ATOM 5512 C CA . GLU A 1 40 ? 52.315 -14.326 -29.484 1.00 10.00 88 GLU A CA 4
ATOM 5513 C C . GLU A 1 40 ? 52.893 -15.247 -30.552 1.00 10.00 88 GLU A C 4
ATOM 5514 O O . GLU A 1 40 ? 52.201 -15.634 -31.499 1.00 10.00 88 GLU A O 4
ATOM 5526 N N . GLN A 1 41 ? 54.154 -15.624 -30.370 1.00 10.00 89 GLN A N 4
ATOM 5527 C CA . GLN A 1 41 ? 54.838 -16.493 -31.315 1.00 10.00 89 GLN A CA 4
ATOM 5528 C C . GLN A 1 41 ? 54.161 -17.854 -31.410 1.00 10.00 89 GLN A C 4
ATOM 5529 O O . GLN A 1 41 ? 54.125 -18.465 -32.481 1.00 10.00 89 GLN A O 4
ATOM 5543 N N . GLY A 1 42 ? 53.618 -18.328 -30.297 1.00 10.00 90 GLY A N 4
ATOM 5544 C CA . GLY A 1 42 ? 52.953 -19.616 -30.301 1.00 10.00 90 GLY A CA 4
ATOM 5545 C C . GLY A 1 42 ? 51.635 -19.600 -31.060 1.00 10.00 90 GLY A C 4
ATOM 5546 O O . GLY A 1 42 ? 51.233 -20.609 -31.641 1.00 10.00 90 GLY A O 4
ATOM 5550 N N . ARG A 1 43 ? 50.967 -18.453 -31.066 1.00 10.00 91 ARG A N 4
ATOM 5551 C CA . ARG A 1 43 ? 49.675 -18.323 -31.736 1.00 10.00 91 ARG A CA 4
ATOM 5552 C C . ARG A 1 43 ? 49.846 -18.102 -33.234 1.00 10.00 91 ARG A C 4
ATOM 5553 O O . ARG A 1 43 ? 49.025 -18.549 -34.035 1.00 10.00 91 ARG A O 4
ATOM 5574 N N . GLN A 1 44 ? 50.908 -17.401 -33.609 1.00 10.00 92 GLN A N 4
ATOM 5575 C CA . GLN A 1 44 ? 51.176 -17.125 -35.014 1.00 10.00 92 GLN A CA 4
ATOM 5576 C C . GLN A 1 44 ? 51.759 -18.354 -35.698 1.00 10.00 92 GLN A C 4
ATOM 5577 O O . GLN A 1 44 ? 51.747 -18.465 -36.923 1.00 10.00 92 GLN A O 4
ATOM 5591 N N . LYS A 1 45 ? 52.234 -19.295 -34.894 1.00 10.00 93 LYS A N 4
ATOM 5592 C CA . LYS A 1 45 ? 52.825 -20.519 -35.408 1.00 10.00 93 LYS A CA 4
ATOM 5593 C C . LYS A 1 45 ? 51.757 -21.541 -35.808 1.00 10.00 93 LYS A C 4
ATOM 5594 O O . LYS A 1 45 ? 52.064 -22.710 -36.036 1.00 10.00 93 LYS A O 4
ATOM 5613 N N . PHE A 1 46 ? 50.505 -21.106 -35.885 1.00 10.00 94 PHE A N 4
ATOM 5614 C CA . PHE A 1 46 ? 49.420 -22.003 -36.254 1.00 10.00 94 PHE A CA 4
ATOM 5615 C C . PHE A 1 46 ? 49.200 -22.024 -37.755 1.00 10.00 94 PHE A C 4
ATOM 5616 O O . PHE A 1 46 ? 48.623 -22.968 -38.293 1.00 10.00 94 PHE A O 4
ATOM 5633 N N . GLU A 1 47 ? 49.692 -20.986 -38.403 1.00 10.00 95 GLU A N 4
ATOM 5634 C CA . GLU A 1 47 ? 49.578 -20.814 -39.854 1.00 10.00 95 GLU A CA 4
ATOM 5635 C C . GLU A 1 47 ? 48.113 -20.764 -40.308 1.00 10.00 95 GLU A C 4
ATOM 5636 O O . GLU A 1 47 ? 47.410 -21.771 -40.285 1.00 10.00 95 GLU A O 4
ATOM 5648 N N . PRO A 1 48 ? 47.633 -19.589 -40.749 1.00 10.00 96 PRO A N 4
ATOM 5649 C CA . PRO A 1 48 ? 48.437 -18.366 -40.815 1.00 10.00 96 PRO A CA 4
ATOM 5650 C C . PRO A 1 48 ? 48.730 -17.771 -39.444 1.00 10.00 96 PRO A C 4
ATOM 5651 O O . PRO A 1 48 ? 49.884 -17.642 -39.041 1.00 10.00 96 PRO A O 4
ATOM 5662 N N . THR A 1 49 ? 47.677 -17.446 -38.733 1.00 10.00 97 THR A N 4
ATOM 5663 C CA . THR A 1 49 ? 47.780 -16.845 -37.408 1.00 10.00 97 THR A CA 4
ATOM 5664 C C . THR A 1 49 ? 46.446 -16.937 -36.661 1.00 10.00 97 THR A C 4
ATOM 5665 O O . THR A 1 49 ? 45.381 -16.709 -37.242 1.00 10.00 97 THR A O 4
ATOM 5676 N N . MET A 1 50 ? 46.511 -17.310 -35.388 1.00 10.00 98 MET A N 4
ATOM 5677 C CA . MET A 1 50 ? 45.322 -17.398 -34.550 1.00 10.00 98 MET A CA 4
ATOM 5678 C C . MET A 1 50 ? 44.872 -15.986 -34.182 1.00 10.00 98 MET A C 4
ATOM 5679 O O . MET A 1 50 ? 45.706 -15.141 -33.850 1.00 10.00 98 MET A O 4
ATOM 5693 N N . THR A 1 51 ? 43.575 -15.716 -34.238 1.00 10.00 99 THR A N 4
ATOM 5694 C CA . THR A 1 51 ? 43.087 -14.382 -33.921 1.00 10.00 99 THR A CA 4
ATOM 5695 C C . THR A 1 51 ? 42.905 -14.204 -32.425 1.00 10.00 99 THR A C 4
ATOM 5696 O O . THR A 1 51 ? 42.807 -15.178 -31.677 1.00 10.00 99 THR A O 4
ATOM 5707 N N . GLN A 1 52 ? 42.861 -12.954 -31.997 1.00 10.00 100 GLN A N 4
ATOM 5708 C CA . GLN A 1 52 ? 42.685 -12.637 -30.587 1.00 10.00 100 GLN A CA 4
ATOM 5709 C C . GLN A 1 52 ? 41.270 -13.004 -30.151 1.00 10.00 100 GLN A C 4
ATOM 5710 O O . GLN A 1 52 ? 41.022 -13.311 -28.987 1.00 10.00 100 GLN A O 4
ATOM 5724 N N . ALA A 1 53 ? 40.353 -12.982 -31.112 1.00 10.00 101 ALA A N 4
ATOM 5725 C CA . ALA A 1 53 ? 38.957 -13.309 -30.861 1.00 10.00 101 ALA A CA 4
ATOM 5726 C C . ALA A 1 53 ? 38.784 -14.784 -30.519 1.00 10.00 101 ALA A C 4
ATOM 5727 O O . ALA A 1 53 ? 38.283 -15.128 -29.447 1.00 10.00 101 ALA A O 4
ATOM 5734 N N . GLU A 1 54 ? 39.214 -15.652 -31.429 1.00 10.00 102 GLU A N 4
ATOM 5735 C CA . GLU A 1 54 ? 39.094 -17.092 -31.229 1.00 10.00 102 GLU A CA 4
ATOM 5736 C C . GLU A 1 54 ? 39.896 -17.539 -30.026 1.00 10.00 102 GLU A C 4
ATOM 5737 O O . GLU A 1 54 ? 39.482 -18.431 -29.282 1.00 10.00 102 GLU A O 4
ATOM 5749 N N . LEU A 1 55 ? 41.037 -16.913 -29.848 1.00 10.00 103 LEU A N 4
ATOM 5750 C CA . LEU A 1 55 ? 41.900 -17.205 -28.716 1.00 10.00 103 LEU A CA 4
ATOM 5751 C C . LEU A 1 55 ? 41.169 -16.883 -27.416 1.00 10.00 103 LEU A C 4
ATOM 5752 O O . LEU A 1 55 ? 41.228 -17.640 -26.450 1.00 10.00 103 LEU A O 4
ATOM 5768 N N . GLY A 1 56 ? 40.472 -15.755 -27.404 1.00 10.00 104 GLY A N 4
ATOM 5769 C CA . GLY A 1 56 ? 39.725 -15.362 -26.230 1.00 10.00 104 GLY A CA 4
ATOM 5770 C C . GLY A 1 56 ? 38.559 -16.292 -25.979 1.00 10.00 104 GLY A C 4
ATOM 5771 O O . GLY A 1 56 ? 38.281 -16.660 -24.841 1.00 10.00 104 GLY A O 4
ATOM 5775 N N . LYS A 1 57 ? 37.898 -16.695 -27.052 1.00 10.00 105 LYS A N 4
ATOM 5776 C CA . LYS A 1 57 ? 36.753 -17.590 -26.966 1.00 10.00 105 LYS A CA 4
ATOM 5777 C C . LYS A 1 57 ? 37.142 -18.945 -26.376 1.00 10.00 105 LYS A C 4
ATOM 5778 O O . LYS A 1 57 ? 36.401 -19.519 -25.575 1.00 10.00 105 LYS A O 4
ATOM 5797 N N . GLU A 1 58 ? 38.311 -19.447 -26.759 1.00 10.00 106 GLU A N 4
ATOM 5798 C CA . GLU A 1 58 ? 38.779 -20.747 -26.279 1.00 10.00 106 GLU A CA 4
ATOM 5799 C C . GLU A 1 58 ? 39.241 -20.708 -24.815 1.00 10.00 106 GLU A C 4
ATOM 5800 O O . GLU A 1 58 ? 39.371 -21.755 -24.180 1.00 10.00 106 GLU A O 4
ATOM 5812 N N . ILE A 1 59 ? 39.490 -19.520 -24.275 1.00 10.00 107 ILE A N 4
ATOM 5813 C CA . ILE A 1 59 ? 39.929 -19.411 -22.883 1.00 10.00 107 ILE A CA 4
ATOM 5814 C C . ILE A 1 59 ? 38.880 -18.722 -22.011 1.00 10.00 107 ILE A C 4
ATOM 5815 O O . ILE A 1 59 ? 39.079 -18.543 -20.808 1.00 10.00 107 ILE A O 4
ATOM 5831 N N . GLY A 1 60 ? 37.766 -18.340 -22.623 1.00 10.00 108 GLY A N 4
ATOM 5832 C CA . GLY A 1 60 ? 36.698 -17.682 -21.892 1.00 10.00 108 GLY A CA 4
ATOM 5833 C C . GLY A 1 60 ? 37.038 -16.251 -21.527 1.00 10.00 108 GLY A C 4
ATOM 5834 O O . GLY A 1 60 ? 36.690 -15.779 -20.443 1.00 10.00 108 GLY A O 4
ATOM 5838 N N . GLU A 1 61 ? 37.719 -15.566 -22.432 1.00 10.00 109 GLU A N 4
ATOM 5839 C CA . GLU A 1 61 ? 38.118 -14.183 -22.222 1.00 10.00 109 GLU A CA 4
ATOM 5840 C C . GLU A 1 61 ? 37.797 -13.341 -23.453 1.00 10.00 109 GLU A C 4
ATOM 5841 O O . GLU A 1 61 ? 37.095 -13.792 -24.358 1.00 10.00 109 GLU A O 4
ATOM 5853 N N . THR A 1 62 ? 38.312 -12.122 -23.482 1.00 10.00 110 THR A N 4
ATOM 5854 C CA . THR A 1 62 ? 38.080 -11.220 -24.597 1.00 10.00 110 THR A CA 4
ATOM 5855 C C . THR A 1 62 ? 39.370 -10.982 -25.377 1.00 10.00 110 THR A C 4
ATOM 5856 O O . THR A 1 62 ? 40.432 -11.482 -24.994 1.00 10.00 110 THR A O 4
ATOM 5867 N N . ALA A 1 63 ? 39.278 -10.215 -26.460 1.00 10.00 111 ALA A N 4
ATOM 5868 C CA . ALA A 1 63 ? 40.442 -9.913 -27.284 1.00 10.00 111 ALA A CA 4
ATOM 5869 C C . ALA A 1 63 ? 41.478 -9.128 -26.485 1.00 10.00 111 ALA A C 4
ATOM 5870 O O . ALA A 1 63 ? 42.683 -9.312 -26.664 1.00 10.00 111 ALA A O 4
ATOM 5877 N N . ALA A 1 64 ? 40.996 -8.263 -25.592 1.00 10.00 112 ALA A N 4
ATOM 5878 C CA . ALA A 1 64 ? 41.872 -7.458 -24.749 1.00 10.00 112 ALA A CA 4
ATOM 5879 C C . ALA A 1 64 ? 42.754 -8.345 -23.894 1.00 10.00 112 ALA A C 4
ATOM 5880 O O . ALA A 1 64 ? 43.958 -8.130 -23.812 1.00 10.00 112 ALA A O 4
ATOM 5887 N N . THR A 1 65 ? 42.144 -9.345 -23.264 1.00 10.00 113 THR A N 4
ATOM 5888 C CA . THR A 1 65 ? 42.869 -10.275 -22.413 1.00 10.00 113 THR A CA 4
ATOM 5889 C C . THR A 1 65 ? 44.012 -10.928 -23.185 1.00 10.00 113 THR A C 4
ATOM 5890 O O . THR A 1 65 ? 45.139 -11.011 -22.700 1.00 10.00 113 THR A O 4
ATOM 5901 N N . VAL A 1 66 ? 43.711 -11.362 -24.403 1.00 10.00 114 VAL A N 4
ATOM 5902 C CA . VAL A 1 66 ? 44.696 -12.002 -25.262 1.00 10.00 114 VAL A CA 4
ATOM 5903 C C . VAL A 1 66 ? 45.844 -11.044 -25.579 1.00 10.00 114 VAL A C 4
ATOM 5904 O O . VAL A 1 66 ? 47.015 -11.380 -25.392 1.00 10.00 114 VAL A O 4
ATOM 5917 N N . ALA A 1 67 ? 45.492 -9.844 -26.024 1.00 10.00 115 ALA A N 4
ATOM 5918 C CA . ALA A 1 67 ? 46.479 -8.827 -26.371 1.00 10.00 115 ALA A CA 4
ATOM 5919 C C . ALA A 1 67 ? 47.268 -8.382 -25.142 1.00 10.00 115 ALA A C 4
ATOM 5920 O O . ALA A 1 67 ? 48.438 -8.020 -25.231 1.00 10.00 115 ALA A O 4
ATOM 5927 N N . SER A 1 68 ? 46.615 -8.399 -23.998 1.00 10.00 116 SER A N 4
ATOM 5928 C CA . SER A 1 68 ? 47.248 -8.011 -22.754 1.00 10.00 116 SER A CA 4
ATOM 5929 C C . SER A 1 68 ? 48.227 -9.087 -22.271 1.00 10.00 116 SER A C 4
ATOM 5930 O O . SER A 1 68 ? 49.218 -8.786 -21.605 1.00 10.00 116 SER A O 4
ATOM 5938 N N . TYR A 1 69 ? 47.963 -10.339 -22.632 1.00 10.00 117 TYR A N 4
ATOM 5939 C CA . TYR A 1 69 ? 48.819 -11.444 -22.219 1.00 10.00 117 TYR A CA 4
ATOM 5940 C C . TYR A 1 69 ? 50.124 -11.478 -23.013 1.00 10.00 117 TYR A C 4
ATOM 5941 O O . TYR A 1 69 ? 51.176 -11.801 -22.459 1.00 10.00 117 TYR A O 4
ATOM 5959 N N . GLU A 1 70 ? 50.064 -11.120 -24.295 1.00 10.00 118 GLU A N 4
ATOM 5960 C CA . GLU A 1 70 ? 51.259 -11.111 -25.143 1.00 10.00 118 GLU A CA 4
ATOM 5961 C C . GLU A 1 70 ? 52.236 -10.024 -24.693 1.00 10.00 118 GLU A C 4
ATOM 5962 O O . GLU A 1 70 ? 53.410 -10.035 -25.064 1.00 10.00 118 GLU A O 4
ATOM 5974 N N . ARG A 1 71 ? 51.742 -9.067 -23.915 1.00 10.00 119 ARG A N 4
ATOM 5975 C CA . ARG A 1 71 ? 52.570 -8.003 -23.401 1.00 10.00 119 ARG A CA 4
ATOM 5976 C C . ARG A 1 71 ? 53.456 -8.535 -22.273 1.00 10.00 119 ARG A C 4
ATOM 5977 O O . ARG A 1 71 ? 54.506 -7.969 -21.965 1.00 10.00 119 ARG A O 4
ATOM 5998 N N . GLY A 1 72 ? 53.046 -9.652 -21.684 1.00 10.00 120 GLY A N 4
ATOM 5999 C CA . GLY A 1 72 ? 53.800 -10.223 -20.597 1.00 10.00 120 GLY A CA 4
ATOM 6000 C C . GLY A 1 72 ? 53.294 -9.756 -19.246 1.00 10.00 120 GLY A C 4
ATOM 6001 O O . GLY A 1 72 ? 54.000 -9.842 -18.241 1.00 10.00 120 GLY A O 4
ATOM 6005 N N . THR A 1 73 ? 52.048 -9.304 -19.223 1.00 10.00 121 THR A N 4
ATOM 6006 C CA . THR A 1 73 ? 51.424 -8.808 -18.009 1.00 10.00 121 THR A CA 4
ATOM 6007 C C . THR A 1 73 ? 49.925 -8.591 -18.238 1.00 10.00 121 THR A C 4
ATOM 6008 O O . THR A 1 73 ? 49.488 -7.654 -18.906 1.00 10.00 121 THR A O 4
ATOM 6019 N N . ALA A 1 74 ? 49.151 -9.506 -17.708 1.00 10.00 122 ALA A N 4
ATOM 6020 C CA . ALA A 1 74 ? 47.703 -9.469 -17.824 1.00 10.00 122 ALA A CA 4
ATOM 6021 C C . ALA A 1 74 ? 47.090 -10.193 -16.644 1.00 10.00 122 ALA A C 4
ATOM 6022 O O . ALA A 1 74 ? 45.975 -10.711 -16.728 1.00 10.00 122 ALA A O 4
ATOM 6029 N N . THR A 1 75 ? 47.832 -10.186 -15.537 1.00 10.00 123 THR A N 4
ATOM 6030 C CA . THR A 1 75 ? 47.433 -10.871 -14.320 1.00 10.00 123 THR A CA 4
ATOM 6031 C C . THR A 1 75 ? 47.322 -12.364 -14.616 1.00 10.00 123 THR A C 4
ATOM 6032 O O . THR A 1 75 ? 46.315 -12.844 -15.138 1.00 10.00 123 THR A O 4
ATOM 6043 N N . PRO A 1 76 ? 48.382 -13.111 -14.299 1.00 10.00 124 PRO A N 4
ATOM 6044 C CA . PRO A 1 76 ? 48.460 -14.531 -14.602 1.00 10.00 124 PRO A CA 4
ATOM 6045 C C . PRO A 1 76 ? 47.505 -15.412 -13.822 1.00 10.00 124 PRO A C 4
ATOM 6046 O O . PRO A 1 76 ? 47.747 -15.765 -12.666 1.00 10.00 124 PRO A O 4
ATOM 6057 N N . ASP A 1 77 ? 46.414 -15.766 -14.473 1.00 10.00 125 ASP A N 4
ATOM 6058 C CA . ASP A 1 77 ? 45.472 -16.685 -13.883 1.00 10.00 125 ASP A CA 4
ATOM 6059 C C . ASP A 1 77 ? 45.998 -18.057 -14.230 1.00 10.00 125 ASP A C 4
ATOM 6060 O O . ASP A 1 77 ? 46.096 -18.411 -15.403 1.00 10.00 125 ASP A O 4
ATOM 6069 N N . GLN A 1 78 ? 46.368 -18.807 -13.219 1.00 10.00 126 GLN A N 4
ATOM 6070 C CA . GLN A 1 78 ? 46.966 -20.122 -13.413 1.00 10.00 126 GLN A CA 4
ATOM 6071 C C . GLN A 1 78 ? 46.167 -20.977 -14.380 1.00 10.00 126 GLN A C 4
ATOM 6072 O O . GLN A 1 78 ? 46.737 -21.676 -15.222 1.00 10.00 126 GLN A O 4
ATOM 6086 N N . ASN A 1 79 ? 44.852 -20.897 -14.265 1.00 10.00 127 ASN A N 4
ATOM 6087 C CA . ASN A 1 79 ? 43.952 -21.648 -15.132 1.00 10.00 127 ASN A CA 4
ATOM 6088 C C . ASN A 1 79 ? 44.046 -21.146 -16.571 1.00 10.00 127 ASN A C 4
ATOM 6089 O O . ASN A 1 79 ? 44.129 -21.945 -17.503 1.00 10.00 127 ASN A O 4
ATOM 6100 N N . ILE A 1 80 ? 44.065 -19.824 -16.751 1.00 10.00 128 ILE A N 4
ATOM 6101 C CA . ILE A 1 80 ? 44.161 -19.241 -18.093 1.00 10.00 128 ILE A CA 4
ATOM 6102 C C . ILE A 1 80 ? 45.429 -19.715 -18.796 1.00 10.00 128 ILE A C 4
ATOM 6103 O O . ILE A 1 80 ? 45.345 -20.274 -19.885 1.00 10.00 128 ILE A O 4
ATOM 6119 N N . LEU A 1 81 ? 46.593 -19.510 -18.163 1.00 10.00 129 LEU A N 4
ATOM 6120 C CA . LEU A 1 81 ? 47.882 -19.934 -18.739 1.00 10.00 129 LEU A CA 4
ATOM 6121 C C . LEU A 1 81 ? 47.808 -21.394 -19.182 1.00 10.00 129 LEU A C 4
ATOM 6122 O O . LEU A 1 81 ? 48.285 -21.768 -20.257 1.00 10.00 129 LEU A O 4
ATOM 6138 N N . SER A 1 82 ? 47.186 -22.204 -18.338 1.00 10.00 130 SER A N 4
ATOM 6139 C CA . SER A 1 82 ? 47.024 -23.622 -18.599 1.00 10.00 130 SER A CA 4
ATOM 6140 C C . SER A 1 82 ? 46.239 -23.869 -19.892 1.00 10.00 130 SER A C 4
ATOM 6141 O O . SER A 1 82 ? 46.645 -24.685 -20.717 1.00 10.00 130 SER A O 4
ATOM 6149 N N . LYS A 1 83 ? 45.138 -23.148 -20.075 1.00 10.00 131 LYS A N 4
ATOM 6150 C CA . LYS A 1 83 ? 44.306 -23.305 -21.269 1.00 10.00 131 LYS A CA 4
ATOM 6151 C C . LYS A 1 83 ? 44.973 -22.686 -22.492 1.00 10.00 131 LYS A C 4
ATOM 6152 O O . LYS A 1 83 ? 44.938 -23.253 -23.581 1.00 10.00 131 LYS A O 4
ATOM 6171 N N . MET A 1 84 ? 45.579 -21.523 -22.286 1.00 10.00 132 MET A N 4
ATOM 6172 C CA . MET A 1 84 ? 46.245 -20.777 -23.348 1.00 10.00 132 MET A CA 4
ATOM 6173 C C . MET A 1 84 ? 47.218 -21.644 -24.138 1.00 10.00 132 MET A C 4
ATOM 6174 O O . MET A 1 84 ? 47.089 -21.819 -25.348 1.00 10.00 132 MET A O 4
ATOM 6188 N N . GLU A 1 85 ? 48.184 -22.182 -23.430 1.00 10.00 133 GLU A N 4
ATOM 6189 C CA . GLU A 1 85 ? 49.217 -23.015 -24.015 1.00 10.00 133 GLU A CA 4
ATOM 6190 C C . GLU A 1 85 ? 48.718 -24.407 -24.392 1.00 10.00 133 GLU A C 4
ATOM 6191 O O . GLU A 1 85 ? 49.268 -25.043 -25.293 1.00 10.00 133 GLU A O 4
ATOM 6203 N N . ARG A 1 86 ? 47.687 -24.880 -23.698 1.00 10.00 134 ARG A N 4
ATOM 6204 C CA . ARG A 1 86 ? 47.130 -26.213 -23.938 1.00 10.00 134 ARG A CA 4
ATOM 6205 C C . ARG A 1 86 ? 46.736 -26.423 -25.402 1.00 10.00 134 ARG A C 4
ATOM 6206 O O . ARG A 1 86 ? 46.740 -27.549 -25.893 1.00 10.00 134 ARG A O 4
ATOM 6227 N N . VAL A 1 87 ? 46.407 -25.342 -26.093 1.00 10.00 135 VAL A N 4
ATOM 6228 C CA . VAL A 1 87 ? 46.001 -25.420 -27.494 1.00 10.00 135 VAL A CA 4
ATOM 6229 C C . VAL A 1 87 ? 47.210 -25.470 -28.435 1.00 10.00 135 VAL A C 4
ATOM 6230 O O . VAL A 1 87 ? 47.130 -26.015 -29.536 1.00 10.00 135 VAL A O 4
ATOM 6243 N N . LEU A 1 88 ? 48.339 -24.930 -27.990 1.00 10.00 136 LEU A N 4
ATOM 6244 C CA . LEU A 1 88 ? 49.538 -24.867 -28.831 1.00 10.00 136 LEU A CA 4
ATOM 6245 C C . LEU A 1 88 ? 50.544 -25.982 -28.532 1.00 10.00 136 LEU A C 4
ATOM 6246 O O . LEU A 1 88 ? 51.446 -26.229 -29.334 1.00 10.00 136 LEU A O 4
ATOM 6262 N N . ASN A 1 89 ? 50.399 -26.639 -27.380 1.00 10.00 137 ASN A N 4
ATOM 6263 C CA . ASN A 1 89 ? 51.313 -27.717 -26.973 1.00 10.00 137 ASN A CA 4
ATOM 6264 C C . ASN A 1 89 ? 52.692 -27.162 -26.680 1.00 10.00 137 ASN A C 4
ATOM 6265 O O . ASN A 1 89 ? 53.695 -27.861 -26.784 1.00 10.00 137 ASN A O 4
ATOM 6276 N N . VAL A 1 90 ? 52.728 -25.895 -26.310 1.00 10.00 138 VAL A N 4
ATOM 6277 C CA . VAL A 1 90 ? 53.964 -25.239 -25.937 1.00 10.00 138 VAL A CA 4
ATOM 6278 C C . VAL A 1 90 ? 53.770 -24.734 -24.533 1.00 10.00 138 VAL A C 4
ATOM 6279 O O . VAL A 1 90 ? 52.671 -24.338 -24.183 1.00 10.00 138 VAL A O 4
ATOM 6292 N N . LYS A 1 91 ? 54.787 -24.784 -23.710 1.00 10.00 139 LYS A N 4
ATOM 6293 C CA . LYS A 1 91 ? 54.637 -24.322 -22.352 1.00 10.00 139 LYS A CA 4
ATOM 6294 C C . LYS A 1 91 ? 55.575 -23.173 -22.061 1.00 10.00 139 LYS A C 4
ATOM 6295 O O . LYS A 1 91 ? 56.702 -23.131 -22.553 1.00 10.00 139 LYS A O 4
ATOM 6314 N N . LEU A 1 92 ? 55.092 -22.228 -21.276 1.00 10.00 140 LEU A N 4
ATOM 6315 C CA . LEU A 1 92 ? 55.875 -21.063 -20.906 1.00 10.00 140 LEU A CA 4
ATOM 6316 C C . LEU A 1 92 ? 56.397 -21.223 -19.483 1.00 10.00 140 LEU A C 4
ATOM 6317 O O . LEU A 1 92 ? 56.436 -20.273 -18.697 1.00 10.00 140 LEU A O 4
ATOM 6333 N N . ARG A 1 93 ? 56.803 -22.447 -19.163 1.00 10.00 141 ARG A N 4
ATOM 6334 C CA . ARG A 1 93 ? 57.322 -22.773 -17.844 1.00 10.00 141 ARG A CA 4
ATOM 6335 C C . ARG A 1 93 ? 58.650 -23.503 -17.971 1.00 10.00 141 ARG A C 4
ATOM 6336 O O . ARG A 1 93 ? 58.829 -24.330 -18.867 1.00 10.00 141 ARG A O 4
ATOM 6357 N N . GLY A 1 94 ? 59.572 -23.191 -17.077 1.00 10.00 142 GLY A N 4
ATOM 6358 C CA . GLY A 1 94 ? 60.871 -23.827 -17.101 1.00 10.00 142 GLY A CA 4
ATOM 6359 C C . GLY A 1 94 ? 61.799 -23.196 -18.117 1.00 10.00 142 GLY A C 4
ATOM 6360 O O . GLY A 1 94 ? 61.554 -22.084 -18.582 1.00 10.00 142 GLY A O 4
ATOM 6364 N N . ALA A 1 95 ? 62.853 -23.912 -18.474 1.00 10.00 143 ALA A N 4
ATOM 6365 C CA . ALA A 1 95 ? 63.828 -23.413 -19.435 1.00 10.00 143 ALA A CA 4
ATOM 6366 C C . ALA A 1 95 ? 63.481 -23.847 -20.857 1.00 10.00 143 ALA A C 4
ATOM 6367 O O . ALA A 1 95 ? 64.221 -23.569 -21.801 1.00 10.00 143 ALA A O 4
ATOM 6374 N N . ASN A 1 96 ? 62.355 -24.526 -21.008 1.00 10.00 144 ASN A N 4
ATOM 6375 C CA . ASN A 1 96 ? 61.921 -24.997 -22.317 1.00 10.00 144 ASN A CA 4
ATOM 6376 C C . ASN A 1 96 ? 60.696 -24.228 -22.785 1.00 10.00 144 ASN A C 4
ATOM 6377 O O . ASN A 1 96 ? 59.765 -24.800 -23.352 1.00 10.00 144 ASN A O 4
ATOM 6388 N N . ILE A 1 97 ? 60.706 -22.924 -22.546 1.00 10.00 145 ILE A N 4
ATOM 6389 C CA . ILE A 1 97 ? 59.597 -22.071 -22.941 1.00 10.00 145 ILE A CA 4
ATOM 6390 C C . ILE A 1 97 ? 59.497 -21.985 -24.458 1.00 10.00 145 ILE A C 4
ATOM 6391 O O . ILE A 1 97 ? 60.506 -21.847 -25.150 1.00 10.00 145 ILE A O 4
ATOM 6407 N N . GLY A 1 98 ? 58.275 -22.075 -24.966 1.00 10.00 146 GLY A N 4
ATOM 6408 C CA . GLY A 1 98 ? 58.057 -22.017 -26.396 1.00 10.00 146 GLY A CA 4
ATOM 6409 C C . GLY A 1 98 ? 58.065 -23.402 -27.000 1.00 10.00 146 GLY A C 4
ATOM 6410 O O . GLY A 1 98 ? 57.902 -23.574 -28.208 1.00 10.00 146 GLY A O 4
ATOM 6414 N N . ALA A 1 99 ? 58.257 -24.387 -26.141 1.00 10.00 147 ALA A N 4
ATOM 6415 C CA . ALA A 1 99 ? 58.295 -25.780 -26.559 1.00 10.00 147 ALA A CA 4
ATOM 6416 C C . ALA A 1 99 ? 57.419 -26.640 -25.649 1.00 10.00 147 ALA A C 4
ATOM 6417 O O . ALA A 1 99 ? 57.094 -26.226 -24.535 1.00 10.00 147 ALA A O 4
ATOM 6424 N N . PRO A 1 100 ? 56.984 -27.827 -26.126 1.00 10.00 148 PRO A N 4
ATOM 6425 C CA . PRO A 1 100 ? 56.170 -28.744 -25.321 1.00 10.00 148 PRO A CA 4
ATOM 6426 C C . PRO A 1 100 ? 56.928 -29.140 -24.060 1.00 10.00 148 PRO A C 4
ATOM 6427 O O . PRO A 1 100 ? 58.024 -29.696 -24.137 1.00 10.00 148 PRO A O 4
ATOM 6438 N N . ARG A 1 101 ? 56.348 -28.867 -22.910 1.00 10.00 149 ARG A N 4
ATOM 6439 C CA . ARG A 1 101 ? 56.992 -29.181 -21.649 1.00 10.00 149 ARG A CA 4
ATOM 6440 C C . ARG A 1 101 ? 55.948 -29.555 -20.613 1.00 10.00 149 ARG A C 4
ATOM 6441 O O . ARG A 1 101 ? 55.294 -28.690 -20.039 1.00 10.00 149 ARG A O 4
ATOM 6462 N N . LEU A 1 102 ? 55.785 -30.846 -20.379 1.00 10.00 150 LEU A N 4
ATOM 6463 C CA . LEU A 1 102 ? 54.802 -31.308 -19.413 1.00 10.00 150 LEU A CA 4
ATOM 6464 C C . LEU A 1 102 ? 55.319 -31.130 -17.991 1.00 10.00 150 LEU A C 4
ATOM 6465 O O . LEU A 1 102 ? 55.690 -32.093 -17.321 1.00 10.00 150 LEU A O 4
ATOM 6481 N N . GLY A 1 103 ? 55.363 -29.882 -17.554 1.00 10.00 151 GLY A N 4
ATOM 6482 C CA . GLY A 1 103 ? 55.814 -29.568 -16.214 1.00 10.00 151 GLY A CA 4
ATOM 6483 C C . GLY A 1 103 ? 54.796 -28.725 -15.473 1.00 10.00 151 GLY A C 4
ATOM 6484 O O . GLY A 1 103 ? 55.004 -27.525 -15.280 1.00 10.00 151 GLY A O 4
ATOM 6488 N N . PRO A 1 104 ? 53.671 -29.329 -15.059 1.00 10.00 152 PRO A N 4
ATOM 6489 C CA . PRO A 1 104 ? 52.607 -28.620 -14.350 1.00 10.00 152 PRO A CA 4
ATOM 6490 C C . PRO A 1 104 ? 52.937 -28.376 -12.880 1.00 10.00 152 PRO A C 4
ATOM 6491 O O . PRO A 1 104 ? 53.693 -29.132 -12.260 1.00 10.00 152 PRO A O 4
ATOM 6502 N N . LYS A 1 105 ? 52.361 -27.321 -12.329 1.00 10.00 153 LYS A N 4
ATOM 6503 C CA . LYS A 1 105 ? 52.582 -26.959 -10.939 1.00 10.00 153 LYS A CA 4
ATOM 6504 C C . LYS A 1 105 ? 51.377 -27.342 -10.084 1.00 10.00 153 LYS A C 4
ATOM 6505 O O . LYS A 1 105 ? 51.518 -27.686 -8.909 1.00 10.00 153 LYS A O 4
ATOM 6524 N N . LYS A 1 106 ? 50.195 -27.287 -10.681 1.00 10.00 154 LYS A N 4
ATOM 6525 C CA . LYS A 1 106 ? 48.966 -27.623 -9.979 1.00 10.00 154 LYS A CA 4
ATOM 6526 C C . LYS A 1 106 ? 47.995 -28.330 -10.918 1.00 10.00 154 LYS A C 4
ATOM 6527 O O . LYS A 1 106 ? 47.951 -28.034 -12.114 1.00 10.00 154 LYS A O 4
ATOM 6546 N N . LYS A 1 107 ? 47.232 -29.267 -10.374 1.00 10.00 155 LYS A N 4
ATOM 6547 C CA . LYS A 1 107 ? 46.259 -30.015 -11.154 1.00 10.00 155 LYS A CA 4
ATOM 6548 C C . LYS A 1 107 ? 44.941 -29.253 -11.207 1.00 10.00 155 LYS A C 4
ATOM 6549 O O . LYS A 1 107 ? 44.300 -29.107 -10.145 1.00 10.00 155 LYS A O 4
ATOM 6569 N N . GLY A 1 1 ? 46.256 -47.079 0.703 1.00 10.00 49 GLY A N 5
ATOM 6570 C CA . GLY A 1 1 ? 45.784 -45.679 0.826 1.00 10.00 49 GLY A CA 5
ATOM 6571 C C . GLY A 1 1 ? 45.174 -45.178 -0.464 1.00 10.00 49 GLY A C 5
ATOM 6572 O O . GLY A 1 1 ? 45.535 -45.641 -1.548 1.00 10.00 49 GLY A O 5
ATOM 6578 N N . ALA A 1 2 ? 44.249 -44.233 -0.355 1.00 10.00 50 ALA A N 5
ATOM 6579 C CA . ALA A 1 2 ? 43.581 -43.682 -1.526 1.00 10.00 50 ALA A CA 5
ATOM 6580 C C . ALA A 1 2 ? 44.408 -42.577 -2.171 1.00 10.00 50 ALA A C 5
ATOM 6581 O O . ALA A 1 2 ? 44.628 -42.598 -3.383 1.00 10.00 50 ALA A O 5
ATOM 6588 N N . MET A 1 3 ? 44.867 -41.628 -1.343 1.00 10.00 51 MET A N 5
ATOM 6589 C CA . MET A 1 3 ? 45.667 -40.472 -1.786 1.00 10.00 51 MET A CA 5
ATOM 6590 C C . MET A 1 3 ? 45.101 -39.858 -3.069 1.00 10.00 51 MET A C 5
ATOM 6591 O O . MET A 1 3 ? 45.824 -39.590 -4.034 1.00 10.00 51 MET A O 5
ATOM 6605 N N . ASP A 1 4 ? 43.797 -39.623 -3.065 1.00 10.00 52 ASP A N 5
ATOM 6606 C CA . ASP A 1 4 ? 43.121 -39.046 -4.217 1.00 10.00 52 ASP A CA 5
ATOM 6607 C C . ASP A 1 4 ? 42.418 -37.751 -3.828 1.00 10.00 52 ASP A C 5
ATOM 6608 O O . ASP A 1 4 ? 41.252 -37.761 -3.420 1.00 10.00 52 ASP A O 5
ATOM 6617 N N . PRO A 1 5 ? 43.131 -36.621 -3.911 1.00 10.00 53 PRO A N 5
ATOM 6618 C CA . PRO A 1 5 ? 42.594 -35.313 -3.584 1.00 10.00 53 PRO A CA 5
ATOM 6619 C C . PRO A 1 5 ? 42.006 -34.617 -4.808 1.00 10.00 53 PRO A C 5
ATOM 6620 O O . PRO A 1 5 ? 42.508 -34.774 -5.926 1.00 10.00 53 PRO A O 5
ATOM 6631 N N . GLU A 1 6 ? 40.949 -33.850 -4.599 1.00 10.00 54 GLU A N 5
ATOM 6632 C CA . GLU A 1 6 ? 40.302 -33.142 -5.691 1.00 10.00 54 GLU A CA 5
ATOM 6633 C C . GLU A 1 6 ? 40.663 -31.661 -5.661 1.00 10.00 54 GLU A C 5
ATOM 6634 O O . GLU A 1 6 ? 41.000 -31.114 -4.608 1.00 10.00 54 GLU A O 5
ATOM 6646 N N . PHE A 1 7 ? 40.609 -31.025 -6.820 1.00 10.00 55 PHE A N 5
ATOM 6647 C CA . PHE A 1 7 ? 40.917 -29.609 -6.934 1.00 10.00 55 PHE A CA 5
ATOM 6648 C C . PHE A 1 7 ? 40.022 -28.964 -7.985 1.00 10.00 55 PHE A C 5
ATOM 6649 O O . PHE A 1 7 ? 39.860 -29.496 -9.084 1.00 10.00 55 PHE A O 5
ATOM 6666 N N . ALA A 1 8 ? 39.433 -27.834 -7.637 1.00 10.00 56 ALA A N 5
ATOM 6667 C CA . ALA A 1 8 ? 38.555 -27.109 -8.542 1.00 10.00 56 ALA A CA 5
ATOM 6668 C C . ALA A 1 8 ? 38.863 -25.620 -8.485 1.00 10.00 56 ALA A C 5
ATOM 6669 O O . ALA A 1 8 ? 39.571 -25.165 -7.585 1.00 10.00 56 ALA A O 5
ATOM 6676 N N . GLY A 1 9 ? 38.345 -24.865 -9.441 1.00 10.00 57 GLY A N 5
ATOM 6677 C CA . GLY A 1 9 ? 38.590 -23.438 -9.464 1.00 10.00 57 GLY A CA 5
ATOM 6678 C C . GLY A 1 9 ? 37.608 -22.699 -10.345 1.00 10.00 57 GLY A C 5
ATOM 6679 O O . GLY A 1 9 ? 36.700 -23.305 -10.917 1.00 10.00 57 GLY A O 5
ATOM 6683 N N . GLY A 1 10 ? 37.790 -21.391 -10.455 1.00 10.00 58 GLY A N 5
ATOM 6684 C CA . GLY A 1 10 ? 36.913 -20.575 -11.269 1.00 10.00 58 GLY A CA 5
ATOM 6685 C C . GLY A 1 10 ? 37.251 -19.106 -11.143 1.00 10.00 58 GLY A C 5
ATOM 6686 O O . GLY A 1 10 ? 37.697 -18.659 -10.084 1.00 10.00 58 GLY A O 5
ATOM 6690 N N . THR A 1 11 ? 37.046 -18.353 -12.211 1.00 10.00 59 THR A N 5
ATOM 6691 C CA . THR A 1 11 ? 37.344 -16.934 -12.204 1.00 10.00 59 THR A CA 5
ATOM 6692 C C . THR A 1 11 ? 36.235 -16.141 -12.892 1.00 10.00 59 THR A C 5
ATOM 6693 O O . THR A 1 11 ? 35.830 -16.454 -14.012 1.00 10.00 59 THR A O 5
ATOM 6704 N N . GLU A 1 12 ? 35.735 -15.126 -12.205 1.00 10.00 60 GLU A N 5
ATOM 6705 C CA . GLU A 1 12 ? 34.678 -14.288 -12.744 1.00 10.00 60 GLU A CA 5
ATOM 6706 C C . GLU A 1 12 ? 35.275 -13.103 -13.494 1.00 10.00 60 GLU A C 5
ATOM 6707 O O . GLU A 1 12 ? 34.824 -12.749 -14.585 1.00 10.00 60 GLU A O 5
ATOM 6719 N N . GLY A 1 13 ? 36.302 -12.504 -12.906 1.00 10.00 61 GLY A N 5
ATOM 6720 C CA . GLY A 1 13 ? 36.950 -11.364 -13.517 1.00 10.00 61 GLY A CA 5
ATOM 6721 C C . GLY A 1 13 ? 36.449 -10.061 -12.934 1.00 10.00 61 GLY A C 5
ATOM 6722 O O . GLY A 1 13 ? 35.335 -9.626 -13.233 1.00 10.00 61 GLY A O 5
ATOM 6726 N N . GLN A 1 14 ? 37.259 -9.447 -12.086 1.00 10.00 62 GLN A N 5
ATOM 6727 C CA . GLN A 1 14 ? 36.885 -8.191 -11.444 1.00 10.00 62 GLN A CA 5
ATOM 6728 C C . GLN A 1 14 ? 37.664 -7.019 -12.022 1.00 10.00 62 GLN A C 5
ATOM 6729 O O . GLN A 1 14 ? 37.289 -5.859 -11.838 1.00 10.00 62 GLN A O 5
ATOM 6743 N N . ARG A 1 15 ? 38.745 -7.321 -12.720 1.00 10.00 63 ARG A N 5
ATOM 6744 C CA . ARG A 1 15 ? 39.577 -6.287 -13.305 1.00 10.00 63 ARG A CA 5
ATOM 6745 C C . ARG A 1 15 ? 40.374 -6.843 -14.475 1.00 10.00 63 ARG A C 5
ATOM 6746 O O . ARG A 1 15 ? 40.780 -8.005 -14.463 1.00 10.00 63 ARG A O 5
ATOM 6767 N N . LEU A 1 16 ? 40.588 -6.016 -15.483 1.00 10.00 64 LEU A N 5
ATOM 6768 C CA . LEU A 1 16 ? 41.344 -6.426 -16.652 1.00 10.00 64 LEU A CA 5
ATOM 6769 C C . LEU A 1 16 ? 42.561 -5.526 -16.823 1.00 10.00 64 LEU A C 5
ATOM 6770 O O . LEU A 1 16 ? 42.499 -4.322 -16.562 1.00 10.00 64 LEU A O 5
ATOM 6786 N N . THR A 1 17 ? 43.662 -6.118 -17.246 1.00 10.00 65 THR A N 5
ATOM 6787 C CA . THR A 1 17 ? 44.900 -5.387 -17.450 1.00 10.00 65 THR A CA 5
ATOM 6788 C C . THR A 1 17 ? 44.878 -4.636 -18.779 1.00 10.00 65 THR A C 5
ATOM 6789 O O . THR A 1 17 ? 44.398 -5.158 -19.784 1.00 10.00 65 THR A O 5
ATOM 6800 N N . LYS A 1 18 ? 45.372 -3.406 -18.768 1.00 10.00 66 LYS A N 5
ATOM 6801 C CA . LYS A 1 18 ? 45.424 -2.582 -19.967 1.00 10.00 66 LYS A CA 5
ATOM 6802 C C . LYS A 1 18 ? 46.856 -2.125 -20.209 1.00 10.00 66 LYS A C 5
ATOM 6803 O O . LYS A 1 18 ? 47.711 -2.288 -19.332 1.00 10.00 66 LYS A O 5
ATOM 6822 N N . VAL A 1 19 ? 47.116 -1.567 -21.388 1.00 10.00 67 VAL A N 5
ATOM 6823 C CA . VAL A 1 19 ? 48.454 -1.089 -21.739 1.00 10.00 67 VAL A CA 5
ATOM 6824 C C . VAL A 1 19 ? 48.979 -0.088 -20.709 1.00 10.00 67 VAL A C 5
ATOM 6825 O O . VAL A 1 19 ? 48.292 0.872 -20.346 1.00 10.00 67 VAL A O 5
ATOM 6838 N N . ASP A 1 20 ? 50.194 -0.336 -20.234 1.00 10.00 68 ASP A N 5
ATOM 6839 C CA . ASP A 1 20 ? 50.836 0.519 -19.241 1.00 10.00 68 ASP A CA 5
ATOM 6840 C C . ASP A 1 20 ? 52.330 0.234 -19.211 1.00 10.00 68 ASP A C 5
ATOM 6841 O O . ASP A 1 20 ? 52.754 -0.883 -19.508 1.00 10.00 68 ASP A O 5
ATOM 6850 N N . ARG A 1 21 ? 53.122 1.235 -18.867 1.00 10.00 69 ARG A N 5
ATOM 6851 C CA . ARG A 1 21 ? 54.569 1.067 -18.805 1.00 10.00 69 ARG A CA 5
ATOM 6852 C C . ARG A 1 21 ? 54.967 0.334 -17.528 1.00 10.00 69 ARG A C 5
ATOM 6853 O O . ARG A 1 21 ? 54.361 0.536 -16.475 1.00 10.00 69 ARG A O 5
ATOM 6874 N N . SER A 1 22 ? 55.979 -0.514 -17.622 1.00 10.00 70 SER A N 5
ATOM 6875 C CA . SER A 1 22 ? 56.445 -1.273 -16.472 1.00 10.00 70 SER A CA 5
ATOM 6876 C C . SER A 1 22 ? 57.180 -0.359 -15.490 1.00 10.00 70 SER A C 5
ATOM 6877 O O . SER A 1 22 ? 56.610 0.062 -14.482 1.00 10.00 70 SER A O 5
ATOM 6885 N N . ASP A 1 23 ? 58.430 -0.029 -15.818 1.00 10.00 71 ASP A N 5
ATOM 6886 C CA . ASP A 1 23 ? 59.264 0.839 -14.982 1.00 10.00 71 ASP A CA 5
ATOM 6887 C C . ASP A 1 23 ? 59.330 0.324 -13.549 1.00 10.00 71 ASP A C 5
ATOM 6888 O O . ASP A 1 23 ? 59.052 1.057 -12.597 1.00 10.00 71 ASP A O 5
ATOM 6897 N N . ASP A 1 24 ? 59.683 -0.942 -13.404 1.00 10.00 72 ASP A N 5
ATOM 6898 C CA . ASP A 1 24 ? 59.793 -1.571 -12.100 1.00 10.00 72 ASP A CA 5
ATOM 6899 C C . ASP A 1 24 ? 60.535 -2.887 -12.230 1.00 10.00 72 ASP A C 5
ATOM 6900 O O . ASP A 1 24 ? 60.164 -3.743 -13.031 1.00 10.00 72 ASP A O 5
ATOM 6909 N N . ILE A 1 25 ? 61.592 -3.029 -11.456 1.00 10.00 73 ILE A N 5
ATOM 6910 C CA . ILE A 1 25 ? 62.401 -4.238 -11.473 1.00 10.00 73 ILE A CA 5
ATOM 6911 C C . ILE A 1 25 ? 61.716 -5.355 -10.690 1.00 10.00 73 ILE A C 5
ATOM 6912 O O . ILE A 1 25 ? 61.980 -6.538 -10.910 1.00 10.00 73 ILE A O 5
ATOM 6928 N N . ILE A 1 26 ? 60.813 -4.981 -9.796 1.00 10.00 74 ILE A N 5
ATOM 6929 C CA . ILE A 1 26 ? 60.103 -5.960 -8.992 1.00 10.00 74 ILE A CA 5
ATOM 6930 C C . ILE A 1 26 ? 58.899 -6.496 -9.755 1.00 10.00 74 ILE A C 5
ATOM 6931 O O . ILE A 1 26 ? 57.967 -5.749 -10.066 1.00 10.00 74 ILE A O 5
ATOM 6947 N N . LYS A 1 27 ? 58.926 -7.785 -10.059 1.00 10.00 75 LYS A N 5
ATOM 6948 C CA . LYS A 1 27 ? 57.839 -8.413 -10.791 1.00 10.00 75 LYS A CA 5
ATOM 6949 C C . LYS A 1 27 ? 56.772 -8.953 -9.839 1.00 10.00 75 LYS A C 5
ATOM 6950 O O . LYS A 1 27 ? 57.041 -9.821 -9.004 1.00 10.00 75 LYS A O 5
ATOM 6969 N N . PRO A 1 28 ? 55.547 -8.415 -9.934 1.00 10.00 76 PRO A N 5
ATOM 6970 C CA . PRO A 1 28 ? 54.420 -8.843 -9.114 1.00 10.00 76 PRO A CA 5
ATOM 6971 C C . PRO A 1 28 ? 53.707 -10.030 -9.762 1.00 10.00 76 PRO A C 5
ATOM 6972 O O . PRO A 1 28 ? 54.358 -10.924 -10.314 1.00 10.00 76 PRO A O 5
ATOM 6983 N N . LYS A 1 29 ? 52.384 -10.058 -9.692 1.00 10.00 77 LYS A N 5
ATOM 6984 C CA . LYS A 1 29 ? 51.622 -11.129 -10.314 1.00 10.00 77 LYS A CA 5
ATOM 6985 C C . LYS A 1 29 ? 51.514 -10.881 -11.814 1.00 10.00 77 LYS A C 5
ATOM 6986 O O . LYS A 1 29 ? 50.461 -10.494 -12.322 1.00 10.00 77 LYS A O 5
ATOM 7005 N N . THR A 1 30 ? 52.624 -11.067 -12.505 1.00 10.00 78 THR A N 5
ATOM 7006 C CA . THR A 1 30 ? 52.680 -10.881 -13.943 1.00 10.00 78 THR A CA 5
ATOM 7007 C C . THR A 1 30 ? 52.844 -12.230 -14.635 1.00 10.00 78 THR A C 5
ATOM 7008 O O . THR A 1 30 ? 53.155 -13.225 -13.982 1.00 10.00 78 THR A O 5
ATOM 7019 N N . VAL A 1 31 ? 52.645 -12.269 -15.947 1.00 10.00 79 VAL A N 5
ATOM 7020 C CA . VAL A 1 31 ? 52.758 -13.525 -16.679 1.00 10.00 79 VAL A CA 5
ATOM 7021 C C . VAL A 1 31 ? 54.215 -13.816 -17.057 1.00 10.00 79 VAL A C 5
ATOM 7022 O O . VAL A 1 31 ? 54.642 -14.968 -17.042 1.00 10.00 79 VAL A O 5
ATOM 7035 N N . GLY A 1 32 ? 54.977 -12.766 -17.354 1.00 10.00 80 GLY A N 5
ATOM 7036 C CA . GLY A 1 32 ? 56.369 -12.935 -17.735 1.00 10.00 80 GLY A CA 5
ATOM 7037 C C . GLY A 1 32 ? 56.682 -12.222 -19.036 1.00 10.00 80 GLY A C 5
ATOM 7038 O O . GLY A 1 32 ? 55.900 -12.293 -19.982 1.00 10.00 80 GLY A O 5
ATOM 7042 N N . LYS A 1 33 ? 57.821 -11.542 -19.089 1.00 10.00 81 LYS A N 5
ATOM 7043 C CA . LYS A 1 33 ? 58.216 -10.791 -20.283 1.00 10.00 81 LYS A CA 5
ATOM 7044 C C . LYS A 1 33 ? 58.429 -11.703 -21.489 1.00 10.00 81 LYS A C 5
ATOM 7045 O O . LYS A 1 33 ? 57.783 -11.534 -22.524 1.00 10.00 81 LYS A O 5
ATOM 7064 N N . GLU A 1 34 ? 59.319 -12.679 -21.348 1.00 10.00 82 GLU A N 5
ATOM 7065 C CA . GLU A 1 34 ? 59.590 -13.615 -22.434 1.00 10.00 82 GLU A CA 5
ATOM 7066 C C . GLU A 1 34 ? 58.364 -14.488 -22.655 1.00 10.00 82 GLU A C 5
ATOM 7067 O O . GLU A 1 34 ? 58.128 -15.004 -23.752 1.00 10.00 82 GLU A O 5
ATOM 7079 N N . VAL A 1 35 ? 57.589 -14.627 -21.589 1.00 10.00 83 VAL A N 5
ATOM 7080 C CA . VAL A 1 35 ? 56.363 -15.398 -21.600 1.00 10.00 83 VAL A CA 5
ATOM 7081 C C . VAL A 1 35 ? 55.359 -14.771 -22.564 1.00 10.00 83 VAL A C 5
ATOM 7082 O O . VAL A 1 35 ? 54.767 -15.464 -23.391 1.00 10.00 83 VAL A O 5
ATOM 7095 N N . GLY A 1 36 ? 55.191 -13.453 -22.473 1.00 10.00 84 GLY A N 5
ATOM 7096 C CA . GLY A 1 36 ? 54.274 -12.761 -23.355 1.00 10.00 84 GLY A CA 5
ATOM 7097 C C . GLY A 1 36 ? 54.724 -12.850 -24.798 1.00 10.00 84 GLY A C 5
ATOM 7098 O O . GLY A 1 36 ? 53.906 -13.009 -25.707 1.00 10.00 84 GLY A O 5
ATOM 7102 N N . LYS A 1 37 ? 56.033 -12.760 -24.999 1.00 10.00 85 LYS A N 5
ATOM 7103 C CA . LYS A 1 37 ? 56.623 -12.853 -26.327 1.00 10.00 85 LYS A CA 5
ATOM 7104 C C . LYS A 1 37 ? 56.271 -14.193 -26.954 1.00 10.00 85 LYS A C 5
ATOM 7105 O O . LYS A 1 37 ? 55.785 -14.258 -28.083 1.00 10.00 85 LYS A O 5
ATOM 7124 N N . ALA A 1 38 ? 56.485 -15.257 -26.193 1.00 10.00 86 ALA A N 5
ATOM 7125 C CA . ALA A 1 38 ? 56.182 -16.601 -26.654 1.00 10.00 86 ALA A CA 5
ATOM 7126 C C . ALA A 1 38 ? 54.685 -16.774 -26.847 1.00 10.00 86 ALA A C 5
ATOM 7127 O O . ALA A 1 38 ? 54.252 -17.553 -27.689 1.00 10.00 86 ALA A O 5
ATOM 7134 N N . ILE A 1 39 ? 53.895 -16.059 -26.053 1.00 10.00 87 ILE A N 5
ATOM 7135 C CA . ILE A 1 39 ? 52.452 -16.120 -26.181 1.00 10.00 87 ILE A CA 5
ATOM 7136 C C . ILE A 1 39 ? 52.038 -15.678 -27.572 1.00 10.00 87 ILE A C 5
ATOM 7137 O O . ILE A 1 39 ? 51.298 -16.378 -28.248 1.00 10.00 87 ILE A O 5
ATOM 7153 N N . GLU A 1 40 ? 52.572 -14.548 -28.013 1.00 10.00 88 GLU A N 5
ATOM 7154 C CA . GLU A 1 40 ? 52.226 -13.997 -29.310 1.00 10.00 88 GLU A CA 5
ATOM 7155 C C . GLU A 1 40 ? 52.738 -14.904 -30.413 1.00 10.00 88 GLU A C 5
ATOM 7156 O O . GLU A 1 40 ? 51.984 -15.307 -31.300 1.00 10.00 88 GLU A O 5
ATOM 7168 N N . GLN A 1 41 ? 54.011 -15.255 -30.321 1.00 10.00 89 GLN A N 5
ATOM 7169 C CA . GLN A 1 41 ? 54.640 -16.113 -31.301 1.00 10.00 89 GLN A CA 5
ATOM 7170 C C . GLN A 1 41 ? 53.938 -17.467 -31.365 1.00 10.00 89 GLN A C 5
ATOM 7171 O O . GLN A 1 41 ? 53.774 -18.033 -32.442 1.00 10.00 89 GLN A O 5
ATOM 7185 N N . GLY A 1 42 ? 53.487 -17.959 -30.214 1.00 10.00 90 GLY A N 5
ATOM 7186 C CA . GLY A 1 42 ? 52.818 -19.246 -30.163 1.00 10.00 90 GLY A CA 5
ATOM 7187 C C . GLY A 1 42 ? 51.489 -19.261 -30.897 1.00 10.00 90 GLY A C 5
ATOM 7188 O O . GLY A 1 42 ? 51.115 -20.272 -31.484 1.00 10.00 90 GLY A O 5
ATOM 7192 N N . ARG A 1 43 ? 50.783 -18.136 -30.887 1.00 10.00 91 ARG A N 5
ATOM 7193 C CA . ARG A 1 43 ? 49.487 -18.054 -31.550 1.00 10.00 91 ARG A CA 5
ATOM 7194 C C . ARG A 1 43 ? 49.689 -17.873 -33.047 1.00 10.00 91 ARG A C 5
ATOM 7195 O O . ARG A 1 43 ? 48.871 -18.309 -33.858 1.00 10.00 91 ARG A O 5
ATOM 7216 N N . GLN A 1 44 ? 50.794 -17.231 -33.404 1.00 10.00 92 GLN A N 5
ATOM 7217 C CA . GLN A 1 44 ? 51.122 -16.985 -34.801 1.00 10.00 92 GLN A CA 5
ATOM 7218 C C . GLN A 1 44 ? 51.695 -18.236 -35.445 1.00 10.00 92 GLN A C 5
ATOM 7219 O O . GLN A 1 44 ? 51.739 -18.351 -36.668 1.00 10.00 92 GLN A O 5
ATOM 7233 N N . LYS A 1 45 ? 52.120 -19.181 -34.620 1.00 10.00 93 LYS A N 5
ATOM 7234 C CA . LYS A 1 45 ? 52.695 -20.421 -35.128 1.00 10.00 93 LYS A CA 5
ATOM 7235 C C . LYS A 1 45 ? 51.609 -21.451 -35.433 1.00 10.00 93 LYS A C 5
ATOM 7236 O O . LYS A 1 45 ? 51.871 -22.654 -35.477 1.00 10.00 93 LYS A O 5
ATOM 7255 N N . PHE A 1 46 ? 50.387 -20.975 -35.643 1.00 10.00 94 PHE A N 5
ATOM 7256 C CA . PHE A 1 46 ? 49.274 -21.860 -35.955 1.00 10.00 94 PHE A CA 5
ATOM 7257 C C . PHE A 1 46 ? 49.076 -21.972 -37.456 1.00 10.00 94 PHE A C 5
ATOM 7258 O O . PHE A 1 46 ? 48.313 -22.812 -37.929 1.00 10.00 94 PHE A O 5
ATOM 7275 N N . GLU A 1 47 ? 49.800 -21.129 -38.179 1.00 10.00 95 GLU A N 5
ATOM 7276 C CA . GLU A 1 47 ? 49.769 -21.075 -39.646 1.00 10.00 95 GLU A CA 5
ATOM 7277 C C . GLU A 1 47 ? 48.344 -20.916 -40.202 1.00 10.00 95 GLU A C 5
ATOM 7278 O O . GLU A 1 47 ? 47.578 -21.879 -40.264 1.00 10.00 95 GLU A O 5
ATOM 7290 N N . PRO A 1 48 ? 47.975 -19.704 -40.660 1.00 10.00 96 PRO A N 5
ATOM 7291 C CA . PRO A 1 48 ? 48.860 -18.535 -40.659 1.00 10.00 96 PRO A CA 5
ATOM 7292 C C . PRO A 1 48 ? 49.074 -17.941 -39.274 1.00 10.00 96 PRO A C 5
ATOM 7293 O O . PRO A 1 48 ? 50.209 -17.720 -38.854 1.00 10.00 96 PRO A O 5
ATOM 7304 N N . THR A 1 49 ? 47.981 -17.708 -38.583 1.00 10.00 97 THR A N 5
ATOM 7305 C CA . THR A 1 49 ? 47.992 -17.124 -37.242 1.00 10.00 97 THR A CA 5
ATOM 7306 C C . THR A 1 49 ? 46.607 -17.232 -36.602 1.00 10.00 97 THR A C 5
ATOM 7307 O O . THR A 1 49 ? 45.596 -16.917 -37.235 1.00 10.00 97 THR A O 5
ATOM 7318 N N . MET A 1 50 ? 46.566 -17.687 -35.357 1.00 10.00 98 MET A N 5
ATOM 7319 C CA . MET A 1 50 ? 45.312 -17.822 -34.629 1.00 10.00 98 MET A CA 5
ATOM 7320 C C . MET A 1 50 ? 44.791 -16.449 -34.213 1.00 10.00 98 MET A C 5
ATOM 7321 O O . MET A 1 50 ? 45.555 -15.611 -33.725 1.00 10.00 98 MET A O 5
ATOM 7335 N N . THR A 1 51 ? 43.502 -16.218 -34.411 1.00 10.00 99 THR A N 5
ATOM 7336 C CA . THR A 1 51 ? 42.886 -14.956 -34.064 1.00 10.00 99 THR A CA 5
ATOM 7337 C C . THR A 1 51 ? 42.799 -14.768 -32.552 1.00 10.00 99 THR A C 5
ATOM 7338 O O . THR A 1 51 ? 42.594 -15.728 -31.805 1.00 10.00 99 THR A O 5
ATOM 7349 N N . GLN A 1 52 ? 42.947 -13.524 -32.109 1.00 10.00 100 GLN A N 5
ATOM 7350 C CA . GLN A 1 52 ? 42.893 -13.204 -30.691 1.00 10.00 100 GLN A CA 5
ATOM 7351 C C . GLN A 1 52 ? 41.481 -13.377 -30.145 1.00 10.00 100 GLN A C 5
ATOM 7352 O O . GLN A 1 52 ? 41.295 -13.838 -29.019 1.00 10.00 100 GLN A O 5
ATOM 7366 N N . ALA A 1 53 ? 40.490 -13.016 -30.954 1.00 10.00 101 ALA A N 5
ATOM 7367 C CA . ALA A 1 53 ? 39.093 -13.144 -30.558 1.00 10.00 101 ALA A CA 5
ATOM 7368 C C . ALA A 1 53 ? 38.729 -14.605 -30.328 1.00 10.00 101 ALA A C 5
ATOM 7369 O O . ALA A 1 53 ? 37.958 -14.932 -29.427 1.00 10.00 101 ALA A O 5
ATOM 7376 N N . GLU A 1 54 ? 39.301 -15.481 -31.145 1.00 10.00 102 GLU A N 5
ATOM 7377 C CA . GLU A 1 54 ? 39.048 -16.912 -31.035 1.00 10.00 102 GLU A CA 5
ATOM 7378 C C . GLU A 1 54 ? 39.807 -17.487 -29.850 1.00 10.00 102 GLU A C 5
ATOM 7379 O O . GLU A 1 54 ? 39.289 -18.338 -29.126 1.00 10.00 102 GLU A O 5
ATOM 7391 N N . LEU A 1 55 ? 41.031 -17.008 -29.651 1.00 10.00 103 LEU A N 5
ATOM 7392 C CA . LEU A 1 55 ? 41.852 -17.450 -28.531 1.00 10.00 103 LEU A CA 5
ATOM 7393 C C . LEU A 1 55 ? 41.138 -17.097 -27.231 1.00 10.00 103 LEU A C 5
ATOM 7394 O O . LEU A 1 55 ? 41.065 -17.901 -26.304 1.00 10.00 103 LEU A O 5
ATOM 7410 N N . GLY A 1 56 ? 40.596 -15.886 -27.182 1.00 10.00 104 GLY A N 5
ATOM 7411 C CA . GLY A 1 56 ? 39.877 -15.441 -26.010 1.00 10.00 104 GLY A CA 5
ATOM 7412 C C . GLY A 1 56 ? 38.615 -16.246 -25.795 1.00 10.00 104 GLY A C 5
ATOM 7413 O O . GLY A 1 56 ? 38.279 -16.603 -24.668 1.00 10.00 104 GLY A O 5
ATOM 7417 N N . LYS A 1 57 ? 37.936 -16.559 -26.887 1.00 10.00 105 LYS A N 5
ATOM 7418 C CA . LYS A 1 57 ? 36.702 -17.329 -26.836 1.00 10.00 105 LYS A CA 5
ATOM 7419 C C . LYS A 1 57 ? 36.955 -18.741 -26.309 1.00 10.00 105 LYS A C 5
ATOM 7420 O O . LYS A 1 57 ? 36.153 -19.279 -25.545 1.00 10.00 105 LYS A O 5
ATOM 7439 N N . GLU A 1 58 ? 38.079 -19.333 -26.700 1.00 10.00 106 GLU A N 5
ATOM 7440 C CA . GLU A 1 58 ? 38.405 -20.689 -26.271 1.00 10.00 106 GLU A CA 5
ATOM 7441 C C . GLU A 1 58 ? 38.942 -20.754 -24.834 1.00 10.00 106 GLU A C 5
ATOM 7442 O O . GLU A 1 58 ? 39.009 -21.839 -24.250 1.00 10.00 106 GLU A O 5
ATOM 7454 N N . ILE A 1 59 ? 39.318 -19.616 -24.252 1.00 10.00 107 ILE A N 5
ATOM 7455 C CA . ILE A 1 59 ? 39.829 -19.617 -22.879 1.00 10.00 107 ILE A CA 5
ATOM 7456 C C . ILE A 1 59 ? 38.841 -18.969 -21.910 1.00 10.00 107 ILE A C 5
ATOM 7457 O O . ILE A 1 59 ? 39.042 -18.999 -20.694 1.00 10.00 107 ILE A O 5
ATOM 7473 N N . GLY A 1 60 ? 37.779 -18.381 -22.448 1.00 10.00 108 GLY A N 5
ATOM 7474 C CA . GLY A 1 60 ? 36.776 -17.747 -21.611 1.00 10.00 108 GLY A CA 5
ATOM 7475 C C . GLY A 1 60 ? 37.113 -16.304 -21.279 1.00 10.00 108 GLY A C 5
ATOM 7476 O O . GLY A 1 60 ? 36.747 -15.803 -20.212 1.00 10.00 108 GLY A O 5
ATOM 7480 N N . GLU A 1 61 ? 37.803 -15.638 -22.193 1.00 10.00 109 GLU A N 5
ATOM 7481 C CA . GLU A 1 61 ? 38.199 -14.245 -22.009 1.00 10.00 109 GLU A CA 5
ATOM 7482 C C . GLU A 1 61 ? 37.772 -13.407 -23.210 1.00 10.00 109 GLU A C 5
ATOM 7483 O O . GLU A 1 61 ? 37.008 -13.871 -24.058 1.00 10.00 109 GLU A O 5
ATOM 7495 N N . THR A 1 62 ? 38.265 -12.178 -23.280 1.00 10.00 110 THR A N 5
ATOM 7496 C CA . THR A 1 62 ? 37.940 -11.294 -24.385 1.00 10.00 110 THR A CA 5
ATOM 7497 C C . THR A 1 62 ? 39.163 -11.089 -25.275 1.00 10.00 110 THR A C 5
ATOM 7498 O O . THR A 1 62 ? 40.246 -11.606 -24.979 1.00 10.00 110 THR A O 5
ATOM 7509 N N . ALA A 1 63 ? 38.991 -10.344 -26.359 1.00 10.00 111 ALA A N 5
ATOM 7510 C CA . ALA A 1 63 ? 40.079 -10.088 -27.292 1.00 10.00 111 ALA A CA 5
ATOM 7511 C C . ALA A 1 63 ? 41.190 -9.276 -26.639 1.00 10.00 111 ALA A C 5
ATOM 7512 O O . ALA A 1 63 ? 42.374 -9.557 -26.843 1.00 10.00 111 ALA A O 5
ATOM 7519 N N . ALA A 1 64 ? 40.803 -8.285 -25.838 1.00 10.00 112 ALA A N 5
ATOM 7520 C CA . ALA A 1 64 ? 41.770 -7.435 -25.152 1.00 10.00 112 ALA A CA 5
ATOM 7521 C C . ALA A 1 64 ? 42.666 -8.254 -24.242 1.00 10.00 112 ALA A C 5
ATOM 7522 O O . ALA A 1 64 ? 43.858 -7.984 -24.144 1.00 10.00 112 ALA A O 5
ATOM 7529 N N . THR A 1 65 ? 42.093 -9.257 -23.585 1.00 10.00 113 THR A N 5
ATOM 7530 C CA . THR A 1 65 ? 42.854 -10.109 -22.688 1.00 10.00 113 THR A CA 5
ATOM 7531 C C . THR A 1 65 ? 44.020 -10.763 -23.424 1.00 10.00 113 THR A C 5
ATOM 7532 O O . THR A 1 65 ? 45.164 -10.688 -22.982 1.00 10.00 113 THR A O 5
ATOM 7543 N N . VAL A 1 66 ? 43.722 -11.369 -24.566 1.00 10.00 114 VAL A N 5
ATOM 7544 C CA . VAL A 1 66 ? 44.735 -12.043 -25.369 1.00 10.00 114 VAL A CA 5
ATOM 7545 C C . VAL A 1 66 ? 45.770 -11.048 -25.889 1.00 10.00 114 VAL A C 5
ATOM 7546 O O . VAL A 1 66 ? 46.973 -11.300 -25.817 1.00 10.00 114 VAL A O 5
ATOM 7559 N N . ALA A 1 67 ? 45.294 -9.915 -26.394 1.00 10.00 115 ALA A N 5
ATOM 7560 C CA . ALA A 1 67 ? 46.177 -8.877 -26.916 1.00 10.00 115 ALA A CA 5
ATOM 7561 C C . ALA A 1 67 ? 47.062 -8.302 -25.813 1.00 10.00 115 ALA A C 5
ATOM 7562 O O . ALA A 1 67 ? 48.207 -7.932 -26.047 1.00 10.00 115 ALA A O 5
ATOM 7569 N N . SER A 1 68 ? 46.512 -8.190 -24.620 1.00 10.00 116 SER A N 5
ATOM 7570 C CA . SER A 1 68 ? 47.248 -7.673 -23.478 1.00 10.00 116 SER A CA 5
ATOM 7571 C C . SER A 1 68 ? 48.221 -8.716 -22.901 1.00 10.00 116 SER A C 5
ATOM 7572 O O . SER A 1 68 ? 49.248 -8.366 -22.321 1.00 10.00 116 SER A O 5
ATOM 7580 N N . TYR A 1 69 ? 47.895 -9.996 -23.077 1.00 10.00 117 TYR A N 5
ATOM 7581 C CA . TYR A 1 69 ? 48.720 -11.092 -22.557 1.00 10.00 117 TYR A CA 5
ATOM 7582 C C . TYR A 1 69 ? 50.115 -11.134 -23.182 1.00 10.00 117 TYR A C 5
ATOM 7583 O O . TYR A 1 69 ? 51.099 -11.395 -22.485 1.00 10.00 117 TYR A O 5
ATOM 7601 N N . GLU A 1 70 ? 50.206 -10.868 -24.483 1.00 10.00 118 GLU A N 5
ATOM 7602 C CA . GLU A 1 70 ? 51.493 -10.898 -25.187 1.00 10.00 118 GLU A CA 5
ATOM 7603 C C . GLU A 1 70 ? 52.479 -9.872 -24.631 1.00 10.00 118 GLU A C 5
ATOM 7604 O O . GLU A 1 70 ? 53.683 -9.974 -24.865 1.00 10.00 118 GLU A O 5
ATOM 7616 N N . ARG A 1 71 ? 51.978 -8.878 -23.911 1.00 10.00 119 ARG A N 5
ATOM 7617 C CA . ARG A 1 71 ? 52.825 -7.871 -23.327 1.00 10.00 119 ARG A CA 5
ATOM 7618 C C . ARG A 1 71 ? 53.657 -8.476 -22.196 1.00 10.00 119 ARG A C 5
ATOM 7619 O O . ARG A 1 71 ? 54.728 -7.973 -21.852 1.00 10.00 119 ARG A O 5
ATOM 7640 N N . GLY A 1 72 ? 53.169 -9.576 -21.640 1.00 10.00 120 GLY A N 5
ATOM 7641 C CA . GLY A 1 72 ? 53.866 -10.222 -20.560 1.00 10.00 120 GLY A CA 5
ATOM 7642 C C . GLY A 1 72 ? 53.286 -9.859 -19.211 1.00 10.00 120 GLY A C 5
ATOM 7643 O O . GLY A 1 72 ? 53.941 -10.011 -18.177 1.00 10.00 120 GLY A O 5
ATOM 7647 N N . THR A 1 73 ? 52.037 -9.418 -19.217 1.00 10.00 121 THR A N 5
ATOM 7648 C CA . THR A 1 73 ? 51.362 -9.022 -18.003 1.00 10.00 121 THR A CA 5
ATOM 7649 C C . THR A 1 73 ? 49.887 -8.752 -18.279 1.00 10.00 121 THR A C 5
ATOM 7650 O O . THR A 1 73 ? 49.512 -7.823 -18.995 1.00 10.00 121 THR A O 5
ATOM 7661 N N . ALA A 1 74 ? 49.066 -9.612 -17.735 1.00 10.00 122 ALA A N 5
ATOM 7662 C CA . ALA A 1 74 ? 47.623 -9.513 -17.874 1.00 10.00 122 ALA A CA 5
ATOM 7663 C C . ALA A 1 74 ? 46.956 -10.265 -16.733 1.00 10.00 122 ALA A C 5
ATOM 7664 O O . ALA A 1 74 ? 45.881 -10.838 -16.900 1.00 10.00 122 ALA A O 5
ATOM 7671 N N . THR A 1 75 ? 47.603 -10.219 -15.564 1.00 10.00 123 THR A N 5
ATOM 7672 C CA . THR A 1 75 ? 47.128 -10.926 -14.375 1.00 10.00 123 THR A CA 5
ATOM 7673 C C . THR A 1 75 ? 46.971 -12.413 -14.713 1.00 10.00 123 THR A C 5
ATOM 7674 O O . THR A 1 75 ? 45.886 -12.882 -15.059 1.00 10.00 123 THR A O 5
ATOM 7685 N N . PRO A 1 76 ? 48.077 -13.162 -14.601 1.00 10.00 124 PRO A N 5
ATOM 7686 C CA . PRO A 1 76 ? 48.135 -14.571 -14.965 1.00 10.00 124 PRO A CA 5
ATOM 7687 C C . PRO A 1 76 ? 47.423 -15.514 -14.029 1.00 10.00 124 PRO A C 5
ATOM 7688 O O . PRO A 1 76 ? 47.950 -15.911 -12.987 1.00 10.00 124 PRO A O 5
ATOM 7699 N N . ASP A 1 77 ? 46.218 -15.879 -14.391 1.00 10.00 125 ASP A N 5
ATOM 7700 C CA . ASP A 1 77 ? 45.526 -16.875 -13.619 1.00 10.00 125 ASP A CA 5
ATOM 7701 C C . ASP A 1 77 ? 46.064 -18.193 -14.126 1.00 10.00 125 ASP A C 5
ATOM 7702 O O . ASP A 1 77 ? 46.095 -18.430 -15.335 1.00 10.00 125 ASP A O 5
ATOM 7711 N N . GLN A 1 78 ? 46.517 -19.032 -13.216 1.00 10.00 126 GLN A N 5
ATOM 7712 C CA . GLN A 1 78 ? 47.151 -20.304 -13.575 1.00 10.00 126 GLN A CA 5
ATOM 7713 C C . GLN A 1 78 ? 46.278 -21.150 -14.481 1.00 10.00 126 GLN A C 5
ATOM 7714 O O . GLN A 1 78 ? 46.779 -21.872 -15.340 1.00 10.00 126 GLN A O 5
ATOM 7728 N N . ASN A 1 79 ? 44.987 -21.020 -14.313 1.00 10.00 127 ASN A N 5
ATOM 7729 C CA . ASN A 1 79 ? 44.035 -21.777 -15.112 1.00 10.00 127 ASN A CA 5
ATOM 7730 C C . ASN A 1 79 ? 43.982 -21.263 -16.548 1.00 10.00 127 ASN A C 5
ATOM 7731 O O . ASN A 1 79 ? 43.766 -22.034 -17.481 1.00 10.00 127 ASN A O 5
ATOM 7742 N N . ILE A 1 80 ? 44.180 -19.964 -16.730 1.00 10.00 128 ILE A N 5
ATOM 7743 C CA . ILE A 1 80 ? 44.139 -19.385 -18.068 1.00 10.00 128 ILE A CA 5
ATOM 7744 C C . ILE A 1 80 ? 45.369 -19.814 -18.863 1.00 10.00 128 ILE A C 5
ATOM 7745 O O . ILE A 1 80 ? 45.232 -20.465 -19.900 1.00 10.00 128 ILE A O 5
ATOM 7761 N N . LEU A 1 81 ? 46.565 -19.502 -18.339 1.00 10.00 129 LEU A N 5
ATOM 7762 C CA . LEU A 1 81 ? 47.836 -19.846 -19.004 1.00 10.00 129 LEU A CA 5
ATOM 7763 C C . LEU A 1 81 ? 47.851 -21.315 -19.416 1.00 10.00 129 LEU A C 5
ATOM 7764 O O . LEU A 1 81 ? 48.241 -21.666 -20.527 1.00 10.00 129 LEU A O 5
ATOM 7780 N N . SER A 1 82 ? 47.381 -22.158 -18.506 1.00 10.00 130 SER A N 5
ATOM 7781 C CA . SER A 1 82 ? 47.335 -23.594 -18.723 1.00 10.00 130 SER A CA 5
ATOM 7782 C C . SER A 1 82 ? 46.588 -23.951 -20.008 1.00 10.00 130 SER A C 5
ATOM 7783 O O . SER A 1 82 ? 47.077 -24.742 -20.818 1.00 10.00 130 SER A O 5
ATOM 7791 N N . LYS A 1 83 ? 45.408 -23.381 -20.188 1.00 10.00 131 LYS A N 5
ATOM 7792 C CA . LYS A 1 83 ? 44.606 -23.641 -21.371 1.00 10.00 131 LYS A CA 5
ATOM 7793 C C . LYS A 1 83 ? 45.131 -22.885 -22.591 1.00 10.00 131 LYS A C 5
ATOM 7794 O O . LYS A 1 83 ? 45.121 -23.416 -23.701 1.00 10.00 131 LYS A O 5
ATOM 7813 N N . MET A 1 84 ? 45.597 -21.656 -22.368 1.00 10.00 132 MET A N 5
ATOM 7814 C CA . MET A 1 84 ? 46.115 -20.806 -23.443 1.00 10.00 132 MET A CA 5
ATOM 7815 C C . MET A 1 84 ? 47.202 -21.504 -24.242 1.00 10.00 132 MET A C 5
ATOM 7816 O O . MET A 1 84 ? 47.086 -21.684 -25.454 1.00 10.00 132 MET A O 5
ATOM 7830 N N . GLU A 1 85 ? 48.256 -21.899 -23.554 1.00 10.00 133 GLU A N 5
ATOM 7831 C CA . GLU A 1 85 ? 49.389 -22.546 -24.191 1.00 10.00 133 GLU A CA 5
ATOM 7832 C C . GLU A 1 85 ? 49.072 -23.964 -24.624 1.00 10.00 133 GLU A C 5
ATOM 7833 O O . GLU A 1 85 ? 49.688 -24.479 -25.558 1.00 10.00 133 GLU A O 5
ATOM 7845 N N . ARG A 1 86 ? 48.120 -24.598 -23.952 1.00 10.00 134 ARG A N 5
ATOM 7846 C CA . ARG A 1 86 ? 47.723 -25.944 -24.292 1.00 10.00 134 ARG A CA 5
ATOM 7847 C C . ARG A 1 86 ? 47.226 -25.994 -25.734 1.00 10.00 134 ARG A C 5
ATOM 7848 O O . ARG A 1 86 ? 47.322 -27.021 -26.402 1.00 10.00 134 ARG A O 5
ATOM 7869 N N . VAL A 1 87 ? 46.709 -24.863 -26.210 1.00 10.00 135 VAL A N 5
ATOM 7870 C CA . VAL A 1 87 ? 46.211 -24.756 -27.574 1.00 10.00 135 VAL A CA 5
ATOM 7871 C C . VAL A 1 87 ? 47.346 -24.954 -28.581 1.00 10.00 135 VAL A C 5
ATOM 7872 O O . VAL A 1 87 ? 47.180 -25.649 -29.586 1.00 10.00 135 VAL A O 5
ATOM 7885 N N . LEU A 1 88 ? 48.511 -24.372 -28.294 1.00 10.00 136 LEU A N 5
ATOM 7886 C CA . LEU A 1 88 ? 49.659 -24.488 -29.197 1.00 10.00 136 LEU A CA 5
ATOM 7887 C C . LEU A 1 88 ? 50.563 -25.637 -28.764 1.00 10.00 136 LEU A C 5
ATOM 7888 O O . LEU A 1 88 ? 51.528 -25.967 -29.460 1.00 10.00 136 LEU A O 5
ATOM 7904 N N . ASN A 1 89 ? 50.249 -26.231 -27.612 1.00 10.00 137 ASN A N 5
ATOM 7905 C CA . ASN A 1 89 ? 51.039 -27.332 -27.051 1.00 10.00 137 ASN A CA 5
ATOM 7906 C C . ASN A 1 89 ? 52.430 -26.838 -26.701 1.00 10.00 137 ASN A C 5
ATOM 7907 O O . ASN A 1 89 ? 53.437 -27.430 -27.084 1.00 10.00 137 ASN A O 5
ATOM 7918 N N . VAL A 1 90 ? 52.473 -25.724 -25.983 1.00 10.00 138 VAL A N 5
ATOM 7919 C CA . VAL A 1 90 ? 53.725 -25.129 -25.556 1.00 10.00 138 VAL A CA 5
ATOM 7920 C C . VAL A 1 90 ? 53.650 -24.788 -24.074 1.00 10.00 138 VAL A C 5
ATOM 7921 O O . VAL A 1 90 ? 52.565 -24.767 -23.498 1.00 10.00 138 VAL A O 5
ATOM 7934 N N . LYS A 1 91 ? 54.794 -24.569 -23.455 1.00 10.00 139 LYS A N 5
ATOM 7935 C CA . LYS A 1 91 ? 54.843 -24.201 -22.050 1.00 10.00 139 LYS A CA 5
ATOM 7936 C C . LYS A 1 91 ? 55.763 -23.008 -21.875 1.00 10.00 139 LYS A C 5
ATOM 7937 O O . LYS A 1 91 ? 56.797 -22.912 -22.538 1.00 10.00 139 LYS A O 5
ATOM 7956 N N . LEU A 1 92 ? 55.380 -22.090 -21.004 1.00 10.00 140 LEU A N 5
ATOM 7957 C CA . LEU A 1 92 ? 56.174 -20.892 -20.765 1.00 10.00 140 LEU A CA 5
ATOM 7958 C C . LEU A 1 92 ? 56.843 -20.948 -19.397 1.00 10.00 140 LEU A C 5
ATOM 7959 O O . LEU A 1 92 ? 57.289 -19.933 -18.862 1.00 10.00 140 LEU A O 5
ATOM 7975 N N . ARG A 1 93 ? 56.912 -22.147 -18.839 1.00 10.00 141 ARG A N 5
ATOM 7976 C CA . ARG A 1 93 ? 57.532 -22.355 -17.539 1.00 10.00 141 ARG A CA 5
ATOM 7977 C C . ARG A 1 93 ? 58.631 -23.403 -17.658 1.00 10.00 141 ARG A C 5
ATOM 7978 O O . ARG A 1 93 ? 58.466 -24.407 -18.353 1.00 10.00 141 ARG A O 5
ATOM 7999 N N . GLY A 1 94 ? 59.744 -23.174 -16.978 1.00 10.00 142 GLY A N 5
ATOM 8000 C CA . GLY A 1 94 ? 60.851 -24.107 -17.034 1.00 10.00 142 GLY A CA 5
ATOM 8001 C C . GLY A 1 94 ? 61.937 -23.655 -17.988 1.00 10.00 142 GLY A C 5
ATOM 8002 O O . GLY A 1 94 ? 62.177 -22.454 -18.146 1.00 10.00 142 GLY A O 5
ATOM 8006 N N . ALA A 1 95 ? 62.589 -24.615 -18.628 1.00 10.00 143 ALA A N 5
ATOM 8007 C CA . ALA A 1 95 ? 63.658 -24.322 -19.573 1.00 10.00 143 ALA A CA 5
ATOM 8008 C C . ALA A 1 95 ? 63.178 -24.498 -21.005 1.00 10.00 143 ALA A C 5
ATOM 8009 O O . ALA A 1 95 ? 63.574 -23.754 -21.902 1.00 10.00 143 ALA A O 5
ATOM 8016 N N . ASN A 1 96 ? 62.303 -25.474 -21.212 1.00 10.00 144 ASN A N 5
ATOM 8017 C CA . ASN A 1 96 ? 61.768 -25.757 -22.539 1.00 10.00 144 ASN A CA 5
ATOM 8018 C C . ASN A 1 96 ? 60.613 -24.821 -22.871 1.00 10.00 144 ASN A C 5
ATOM 8019 O O . ASN A 1 96 ? 59.513 -25.264 -23.205 1.00 10.00 144 ASN A O 5
ATOM 8030 N N . ILE A 1 97 ? 60.865 -23.525 -22.776 1.00 10.00 145 ILE A N 5
ATOM 8031 C CA . ILE A 1 97 ? 59.844 -22.536 -23.070 1.00 10.00 145 ILE A CA 5
ATOM 8032 C C . ILE A 1 97 ? 59.591 -22.461 -24.571 1.00 10.00 145 ILE A C 5
ATOM 8033 O O . ILE A 1 97 ? 60.525 -22.494 -25.374 1.00 10.00 145 ILE A O 5
ATOM 8049 N N . GLY A 1 98 ? 58.321 -22.370 -24.941 1.00 10.00 146 GLY A N 5
ATOM 8050 C CA . GLY A 1 98 ? 57.959 -22.302 -26.342 1.00 10.00 146 GLY A CA 5
ATOM 8051 C C . GLY A 1 98 ? 57.823 -23.685 -26.933 1.00 10.00 146 GLY A C 5
ATOM 8052 O O . GLY A 1 98 ? 57.516 -23.848 -28.113 1.00 10.00 146 GLY A O 5
ATOM 8056 N N . ALA A 1 99 ? 58.060 -24.679 -26.099 1.00 10.00 147 ALA A N 5
ATOM 8057 C CA . ALA A 1 99 ? 57.967 -26.070 -26.499 1.00 10.00 147 ALA A CA 5
ATOM 8058 C C . ALA A 1 99 ? 57.023 -26.814 -25.563 1.00 10.00 147 ALA A C 5
ATOM 8059 O O . ALA A 1 99 ? 56.783 -26.355 -24.445 1.00 10.00 147 ALA A O 5
ATOM 8066 N N . PRO A 1 100 ? 56.438 -27.938 -26.005 1.00 10.00 148 PRO A N 5
ATOM 8067 C CA . PRO A 1 100 ? 55.542 -28.730 -25.157 1.00 10.00 148 PRO A CA 5
ATOM 8068 C C . PRO A 1 100 ? 56.294 -29.253 -23.928 1.00 10.00 148 PRO A C 5
ATOM 8069 O O . PRO A 1 100 ? 57.302 -29.943 -24.061 1.00 10.00 148 PRO A O 5
ATOM 8080 N N . ARG A 1 101 ? 55.813 -28.924 -22.738 1.00 10.00 149 ARG A N 5
ATOM 8081 C CA . ARG A 1 101 ? 56.462 -29.370 -21.512 1.00 10.00 149 ARG A CA 5
ATOM 8082 C C . ARG A 1 101 ? 55.419 -29.796 -20.493 1.00 10.00 149 ARG A C 5
ATOM 8083 O O . ARG A 1 101 ? 55.212 -29.138 -19.476 1.00 10.00 149 ARG A O 5
ATOM 8104 N N . LEU A 1 102 ? 54.751 -30.892 -20.787 1.00 10.00 150 LEU A N 5
ATOM 8105 C CA . LEU A 1 102 ? 53.719 -31.406 -19.915 1.00 10.00 150 LEU A CA 5
ATOM 8106 C C . LEU A 1 102 ? 53.539 -32.897 -20.140 1.00 10.00 150 LEU A C 5
ATOM 8107 O O . LEU A 1 102 ? 53.672 -33.378 -21.266 1.00 10.00 150 LEU A O 5
ATOM 8123 N N . GLY A 1 103 ? 53.267 -33.627 -19.071 1.00 10.00 151 GLY A N 5
ATOM 8124 C CA . GLY A 1 103 ? 53.052 -35.056 -19.186 1.00 10.00 151 GLY A CA 5
ATOM 8125 C C . GLY A 1 103 ? 51.644 -35.352 -19.661 1.00 10.00 151 GLY A C 5
ATOM 8126 O O . GLY A 1 103 ? 51.428 -35.653 -20.837 1.00 10.00 151 GLY A O 5
ATOM 8130 N N . PRO A 1 104 ? 50.659 -35.272 -18.757 1.00 10.00 152 PRO A N 5
ATOM 8131 C CA . PRO A 1 104 ? 49.256 -35.502 -19.099 1.00 10.00 152 PRO A CA 5
ATOM 8132 C C . PRO A 1 104 ? 48.681 -34.341 -19.906 1.00 10.00 152 PRO A C 5
ATOM 8133 O O . PRO A 1 104 ? 49.031 -33.180 -19.674 1.00 10.00 152 PRO A O 5
ATOM 8144 N N . LYS A 1 105 ? 47.799 -34.648 -20.847 1.00 10.00 153 LYS A N 5
ATOM 8145 C CA . LYS A 1 105 ? 47.186 -33.618 -21.681 1.00 10.00 153 LYS A CA 5
ATOM 8146 C C . LYS A 1 105 ? 46.134 -32.843 -20.895 1.00 10.00 153 LYS A C 5
ATOM 8147 O O . LYS A 1 105 ? 45.728 -31.748 -21.288 1.00 10.00 153 LYS A O 5
ATOM 8166 N N . LYS A 1 106 ? 45.708 -33.415 -19.780 1.00 10.00 154 LYS A N 5
ATOM 8167 C CA . LYS A 1 106 ? 44.727 -32.787 -18.915 1.00 10.00 154 LYS A CA 5
ATOM 8168 C C . LYS A 1 106 ? 45.116 -33.005 -17.458 1.00 10.00 154 LYS A C 5
ATOM 8169 O O . LYS A 1 106 ? 45.532 -34.102 -17.081 1.00 10.00 154 LYS A O 5
ATOM 8188 N N . LYS A 1 107 ? 44.994 -31.958 -16.656 1.00 10.00 155 LYS A N 5
ATOM 8189 C CA . LYS A 1 107 ? 45.333 -32.030 -15.242 1.00 10.00 155 LYS A CA 5
ATOM 8190 C C . LYS A 1 107 ? 44.216 -32.716 -14.466 1.00 10.00 155 LYS A C 5
ATOM 8191 O O . LYS A 1 107 ? 43.098 -32.165 -14.426 1.00 10.00 155 LYS A O 5
ATOM 8211 N N . GLY A 1 1 ? 56.934 -85.128 -54.504 1.00 10.00 49 GLY A N 6
ATOM 8212 C CA . GLY A 1 1 ? 56.977 -83.766 -53.922 1.00 10.00 49 GLY A CA 6
ATOM 8213 C C . GLY A 1 1 ? 55.873 -83.551 -52.910 1.00 10.00 49 GLY A C 6
ATOM 8214 O O . GLY A 1 1 ? 55.824 -84.235 -51.886 1.00 10.00 49 GLY A O 6
ATOM 8220 N N . ALA A 1 2 ? 54.985 -82.603 -53.204 1.00 10.00 50 ALA A N 6
ATOM 8221 C CA . ALA A 1 2 ? 53.863 -82.276 -52.330 1.00 10.00 50 ALA A CA 6
ATOM 8222 C C . ALA A 1 2 ? 54.337 -81.878 -50.936 1.00 10.00 50 ALA A C 6
ATOM 8223 O O . ALA A 1 2 ? 54.071 -82.571 -49.951 1.00 10.00 50 ALA A O 6
ATOM 8230 N N . MET A 1 3 ? 55.053 -80.768 -50.858 1.00 10.00 51 MET A N 6
ATOM 8231 C CA . MET A 1 3 ? 55.552 -80.276 -49.585 1.00 10.00 51 MET A CA 6
ATOM 8232 C C . MET A 1 3 ? 54.652 -79.165 -49.067 1.00 10.00 51 MET A C 6
ATOM 8233 O O . MET A 1 3 ? 54.018 -78.455 -49.849 1.00 10.00 51 MET A O 6
ATOM 8247 N N . ASP A 1 4 ? 54.593 -79.021 -47.754 1.00 10.00 52 ASP A N 6
ATOM 8248 C CA . ASP A 1 4 ? 53.757 -78.003 -47.134 1.00 10.00 52 ASP A CA 6
ATOM 8249 C C . ASP A 1 4 ? 54.616 -77.005 -46.370 1.00 10.00 52 ASP A C 6
ATOM 8250 O O . ASP A 1 4 ? 55.697 -77.351 -45.889 1.00 10.00 52 ASP A O 6
ATOM 8259 N N . PRO A 1 5 ? 54.156 -75.752 -46.259 1.00 10.00 53 PRO A N 6
ATOM 8260 C CA . PRO A 1 5 ? 54.891 -74.700 -45.550 1.00 10.00 53 PRO A CA 6
ATOM 8261 C C . PRO A 1 5 ? 54.827 -74.867 -44.034 1.00 10.00 53 PRO A C 6
ATOM 8262 O O . PRO A 1 5 ? 54.070 -75.693 -43.519 1.00 10.00 53 PRO A O 6
ATOM 8273 N N . GLU A 1 6 ? 55.620 -74.083 -43.321 1.00 10.00 54 GLU A N 6
ATOM 8274 C CA . GLU A 1 6 ? 55.651 -74.144 -41.870 1.00 10.00 54 GLU A CA 6
ATOM 8275 C C . GLU A 1 6 ? 55.354 -72.774 -41.279 1.00 10.00 54 GLU A C 6
ATOM 8276 O O . GLU A 1 6 ? 55.614 -71.749 -41.912 1.00 10.00 54 GLU A O 6
ATOM 8288 N N . PHE A 1 7 ? 54.804 -72.762 -40.074 1.00 10.00 55 PHE A N 6
ATOM 8289 C CA . PHE A 1 7 ? 54.463 -71.519 -39.398 1.00 10.00 55 PHE A CA 6
ATOM 8290 C C . PHE A 1 7 ? 54.885 -71.577 -37.936 1.00 10.00 55 PHE A C 6
ATOM 8291 O O . PHE A 1 7 ? 54.941 -72.656 -37.343 1.00 10.00 55 PHE A O 6
ATOM 8308 N N . ALA A 1 8 ? 55.189 -70.419 -37.364 1.00 10.00 56 ALA A N 6
ATOM 8309 C CA . ALA A 1 8 ? 55.603 -70.332 -35.970 1.00 10.00 56 ALA A CA 6
ATOM 8310 C C . ALA A 1 8 ? 55.300 -68.949 -35.410 1.00 10.00 56 ALA A C 6
ATOM 8311 O O . ALA A 1 8 ? 55.509 -67.937 -36.083 1.00 10.00 56 ALA A O 6
ATOM 8318 N N . GLY A 1 9 ? 54.799 -68.910 -34.185 1.00 10.00 57 GLY A N 6
ATOM 8319 C CA . GLY A 1 9 ? 54.469 -67.648 -33.562 1.00 10.00 57 GLY A CA 6
ATOM 8320 C C . GLY A 1 9 ? 55.284 -67.391 -32.312 1.00 10.00 57 GLY A C 6
ATOM 8321 O O . GLY A 1 9 ? 56.337 -68.002 -32.111 1.00 10.00 57 GLY A O 6
ATOM 8325 N N . GLY A 1 10 ? 54.796 -66.490 -31.478 1.00 10.00 58 GLY A N 6
ATOM 8326 C CA . GLY A 1 10 ? 55.478 -66.156 -30.248 1.00 10.00 58 GLY A CA 6
ATOM 8327 C C . GLY A 1 10 ? 54.558 -65.434 -29.291 1.00 10.00 58 GLY A C 6
ATOM 8328 O O . GLY A 1 10 ? 53.594 -64.796 -29.722 1.00 10.00 58 GLY A O 6
ATOM 8332 N N . THR A 1 11 ? 54.844 -65.535 -28.005 1.00 10.00 59 THR A N 6
ATOM 8333 C CA . THR A 1 11 ? 54.027 -64.896 -26.988 1.00 10.00 59 THR A CA 6
ATOM 8334 C C . THR A 1 11 ? 54.879 -64.010 -26.085 1.00 10.00 59 THR A C 6
ATOM 8335 O O . THR A 1 11 ? 55.948 -64.419 -25.632 1.00 10.00 59 THR A O 6
ATOM 8346 N N . GLU A 1 12 ? 54.417 -62.787 -25.855 1.00 10.00 60 GLU A N 6
ATOM 8347 C CA . GLU A 1 12 ? 55.122 -61.844 -24.996 1.00 10.00 60 GLU A CA 6
ATOM 8348 C C . GLU A 1 12 ? 54.121 -61.070 -24.143 1.00 10.00 60 GLU A C 6
ATOM 8349 O O . GLU A 1 12 ? 52.914 -61.122 -24.399 1.00 10.00 60 GLU A O 6
ATOM 8361 N N . GLY A 1 13 ? 54.610 -60.359 -23.135 1.00 10.00 61 GLY A N 6
ATOM 8362 C CA . GLY A 1 13 ? 53.725 -59.600 -22.274 1.00 10.00 61 GLY A CA 6
ATOM 8363 C C . GLY A 1 13 ? 54.436 -58.476 -21.548 1.00 10.00 61 GLY A C 6
ATOM 8364 O O . GLY A 1 13 ? 55.354 -58.716 -20.761 1.00 10.00 61 GLY A O 6
ATOM 8368 N N . GLN A 1 14 ? 54.016 -57.248 -21.817 1.00 10.00 62 GLN A N 6
ATOM 8369 C CA . GLN A 1 14 ? 54.605 -56.073 -21.184 1.00 10.00 62 GLN A CA 6
ATOM 8370 C C . GLN A 1 14 ? 53.685 -55.552 -20.078 1.00 10.00 62 GLN A C 6
ATOM 8371 O O . GLN A 1 14 ? 52.564 -56.038 -19.919 1.00 10.00 62 GLN A O 6
ATOM 8385 N N . ARG A 1 15 ? 54.153 -54.565 -19.323 1.00 10.00 63 ARG A N 6
ATOM 8386 C CA . ARG A 1 15 ? 53.372 -53.993 -18.227 1.00 10.00 63 ARG A CA 6
ATOM 8387 C C . ARG A 1 15 ? 53.243 -52.480 -18.382 1.00 10.00 63 ARG A C 6
ATOM 8388 O O . ARG A 1 15 ? 54.237 -51.783 -18.591 1.00 10.00 63 ARG A O 6
ATOM 8409 N N . LEU A 1 16 ? 52.022 -51.973 -18.270 1.00 10.00 64 LEU A N 6
ATOM 8410 C CA . LEU A 1 16 ? 51.776 -50.543 -18.399 1.00 10.00 64 LEU A CA 6
ATOM 8411 C C . LEU A 1 16 ? 50.987 -50.012 -17.205 1.00 10.00 64 LEU A C 6
ATOM 8412 O O . LEU A 1 16 ? 50.185 -50.734 -16.608 1.00 10.00 64 LEU A O 6
ATOM 8428 N N . THR A 1 17 ? 51.219 -48.751 -16.864 1.00 10.00 65 THR A N 6
ATOM 8429 C CA . THR A 1 17 ? 50.539 -48.111 -15.749 1.00 10.00 65 THR A CA 6
ATOM 8430 C C . THR A 1 17 ? 50.764 -46.600 -15.795 1.00 10.00 65 THR A C 6
ATOM 8431 O O . THR A 1 17 ? 51.778 -46.137 -16.320 1.00 10.00 65 THR A O 6
ATOM 8442 N N . LYS A 1 18 ? 49.815 -45.835 -15.263 1.00 10.00 66 LYS A N 6
ATOM 8443 C CA . LYS A 1 18 ? 49.915 -44.376 -15.247 1.00 10.00 66 LYS A CA 6
ATOM 8444 C C . LYS A 1 18 ? 49.023 -43.790 -14.156 1.00 10.00 66 LYS A C 6
ATOM 8445 O O . LYS A 1 18 ? 48.086 -44.446 -13.699 1.00 10.00 66 LYS A O 6
ATOM 8464 N N . VAL A 1 19 ? 49.319 -42.564 -13.741 1.00 10.00 67 VAL A N 6
ATOM 8465 C CA . VAL A 1 19 ? 48.538 -41.889 -12.709 1.00 10.00 67 VAL A CA 6
ATOM 8466 C C . VAL A 1 19 ? 48.265 -40.437 -13.096 1.00 10.00 67 VAL A C 6
ATOM 8467 O O . VAL A 1 19 ? 48.938 -39.883 -13.968 1.00 10.00 67 VAL A O 6
ATOM 8480 N N . ASP A 1 20 ? 47.282 -39.828 -12.443 1.00 10.00 68 ASP A N 6
ATOM 8481 C CA . ASP A 1 20 ? 46.904 -38.445 -12.722 1.00 10.00 68 ASP A CA 6
ATOM 8482 C C . ASP A 1 20 ? 46.713 -37.660 -11.425 1.00 10.00 68 ASP A C 6
ATOM 8483 O O . ASP A 1 20 ? 46.179 -38.183 -10.447 1.00 10.00 68 ASP A O 6
ATOM 8492 N N . ARG A 1 21 ? 47.167 -36.407 -11.423 1.00 10.00 69 ARG A N 6
ATOM 8493 C CA . ARG A 1 21 ? 47.045 -35.531 -10.259 1.00 10.00 69 ARG A CA 6
ATOM 8494 C C . ARG A 1 21 ? 47.037 -34.072 -10.693 1.00 10.00 69 ARG A C 6
ATOM 8495 O O . ARG A 1 21 ? 47.499 -33.739 -11.784 1.00 10.00 69 ARG A O 6
ATOM 8516 N N . SER A 1 22 ? 46.514 -33.210 -9.839 1.00 10.00 70 SER A N 6
ATOM 8517 C CA . SER A 1 22 ? 46.458 -31.785 -10.123 1.00 10.00 70 SER A CA 6
ATOM 8518 C C . SER A 1 22 ? 47.673 -31.079 -9.516 1.00 10.00 70 SER A C 6
ATOM 8519 O O . SER A 1 22 ? 48.584 -31.733 -9.003 1.00 10.00 70 SER A O 6
ATOM 8527 N N . ASP A 1 23 ? 47.693 -29.756 -9.585 1.00 10.00 71 ASP A N 6
ATOM 8528 C CA . ASP A 1 23 ? 48.787 -28.977 -9.032 1.00 10.00 71 ASP A CA 6
ATOM 8529 C C . ASP A 1 23 ? 48.228 -27.821 -8.224 1.00 10.00 71 ASP A C 6
ATOM 8530 O O . ASP A 1 23 ? 47.509 -26.972 -8.745 1.00 10.00 71 ASP A O 6
ATOM 8539 N N . ASP A 1 24 ? 48.552 -27.806 -6.947 1.00 10.00 72 ASP A N 6
ATOM 8540 C CA . ASP A 1 24 ? 48.063 -26.778 -6.035 1.00 10.00 72 ASP A CA 6
ATOM 8541 C C . ASP A 1 24 ? 49.072 -25.650 -5.825 1.00 10.00 72 ASP A C 6
ATOM 8542 O O . ASP A 1 24 ? 48.854 -24.770 -4.989 1.00 10.00 72 ASP A O 6
ATOM 8551 N N . ILE A 1 25 ? 50.159 -25.651 -6.583 1.00 10.00 73 ILE A N 6
ATOM 8552 C CA . ILE A 1 25 ? 51.177 -24.616 -6.430 1.00 10.00 73 ILE A CA 6
ATOM 8553 C C . ILE A 1 25 ? 50.739 -23.318 -7.106 1.00 10.00 73 ILE A C 6
ATOM 8554 O O . ILE A 1 25 ? 50.733 -23.213 -8.334 1.00 10.00 73 ILE A O 6
ATOM 8570 N N . ILE A 1 26 ? 50.372 -22.335 -6.293 1.00 10.00 74 ILE A N 6
ATOM 8571 C CA . ILE A 1 26 ? 49.915 -21.041 -6.796 1.00 10.00 74 ILE A CA 6
ATOM 8572 C C . ILE A 1 26 ? 51.072 -20.057 -6.943 1.00 10.00 74 ILE A C 6
ATOM 8573 O O . ILE A 1 26 ? 52.130 -20.233 -6.332 1.00 10.00 74 ILE A O 6
ATOM 8589 N N . LYS A 1 27 ? 50.861 -19.020 -7.746 1.00 10.00 75 LYS A N 6
ATOM 8590 C CA . LYS A 1 27 ? 51.880 -18.001 -7.980 1.00 10.00 75 LYS A CA 6
ATOM 8591 C C . LYS A 1 27 ? 51.248 -16.611 -8.040 1.00 10.00 75 LYS A C 6
ATOM 8592 O O . LYS A 1 27 ? 50.720 -16.209 -9.078 1.00 10.00 75 LYS A O 6
ATOM 8611 N N . PRO A 1 28 ? 51.303 -15.854 -6.934 1.00 10.00 76 PRO A N 6
ATOM 8612 C CA . PRO A 1 28 ? 50.734 -14.505 -6.868 1.00 10.00 76 PRO A CA 6
ATOM 8613 C C . PRO A 1 28 ? 51.661 -13.443 -7.461 1.00 10.00 76 PRO A C 6
ATOM 8614 O O . PRO A 1 28 ? 51.791 -12.342 -6.926 1.00 10.00 76 PRO A O 6
ATOM 8625 N N . LYS A 1 29 ? 52.289 -13.778 -8.577 1.00 10.00 77 LYS A N 6
ATOM 8626 C CA . LYS A 1 29 ? 53.201 -12.874 -9.256 1.00 10.00 77 LYS A CA 6
ATOM 8627 C C . LYS A 1 29 ? 52.577 -12.407 -10.567 1.00 10.00 77 LYS A C 6
ATOM 8628 O O . LYS A 1 29 ? 51.354 -12.387 -10.701 1.00 10.00 77 LYS A O 6
ATOM 8647 N N . THR A 1 30 ? 53.413 -12.027 -11.518 1.00 10.00 78 THR A N 6
ATOM 8648 C CA . THR A 1 30 ? 52.953 -11.580 -12.826 1.00 10.00 78 THR A CA 6
ATOM 8649 C C . THR A 1 30 ? 53.088 -12.712 -13.844 1.00 10.00 78 THR A C 6
ATOM 8650 O O . THR A 1 30 ? 53.381 -13.854 -13.477 1.00 10.00 78 THR A O 6
ATOM 8661 N N . VAL A 1 31 ? 52.874 -12.406 -15.121 1.00 10.00 79 VAL A N 6
ATOM 8662 C CA . VAL A 1 31 ? 52.981 -13.417 -16.164 1.00 10.00 79 VAL A CA 6
ATOM 8663 C C . VAL A 1 31 ? 54.440 -13.609 -16.577 1.00 10.00 79 VAL A C 6
ATOM 8664 O O . VAL A 1 31 ? 54.993 -14.703 -16.447 1.00 10.00 79 VAL A O 6
ATOM 8677 N N . GLY A 1 32 ? 55.059 -12.540 -17.063 1.00 10.00 80 GLY A N 6
ATOM 8678 C CA . GLY A 1 32 ? 56.446 -12.609 -17.481 1.00 10.00 80 GLY A CA 6
ATOM 8679 C C . GLY A 1 32 ? 56.655 -12.056 -18.876 1.00 10.00 80 GLY A C 6
ATOM 8680 O O . GLY A 1 32 ? 55.860 -12.324 -19.778 1.00 10.00 80 GLY A O 6
ATOM 8684 N N . LYS A 1 33 ? 57.719 -11.282 -19.053 1.00 10.00 81 LYS A N 6
ATOM 8685 C CA . LYS A 1 33 ? 58.036 -10.686 -20.344 1.00 10.00 81 LYS A CA 6
ATOM 8686 C C . LYS A 1 33 ? 58.317 -11.755 -21.392 1.00 10.00 81 LYS A C 6
ATOM 8687 O O . LYS A 1 33 ? 57.850 -11.659 -22.529 1.00 10.00 81 LYS A O 6
ATOM 8706 N N . GLU A 1 34 ? 59.069 -12.778 -21.004 1.00 10.00 82 GLU A N 6
ATOM 8707 C CA . GLU A 1 34 ? 59.402 -13.863 -21.915 1.00 10.00 82 GLU A CA 6
ATOM 8708 C C . GLU A 1 34 ? 58.165 -14.711 -22.165 1.00 10.00 82 GLU A C 6
ATOM 8709 O O . GLU A 1 34 ? 58.001 -15.301 -23.235 1.00 10.00 82 GLU A O 6
ATOM 8721 N N . VAL A 1 35 ? 57.286 -14.742 -21.169 1.00 10.00 83 VAL A N 6
ATOM 8722 C CA . VAL A 1 35 ? 56.056 -15.489 -21.255 1.00 10.00 83 VAL A CA 6
ATOM 8723 C C . VAL A 1 35 ? 55.131 -14.846 -22.278 1.00 10.00 83 VAL A C 6
ATOM 8724 O O . VAL A 1 35 ? 54.613 -15.517 -23.168 1.00 10.00 83 VAL A O 6
ATOM 8737 N N . GLY A 1 36 ? 54.954 -13.534 -22.158 1.00 10.00 84 GLY A N 6
ATOM 8738 C CA . GLY A 1 36 ? 54.099 -12.814 -23.074 1.00 10.00 84 GLY A CA 6
ATOM 8739 C C . GLY A 1 36 ? 54.593 -12.907 -24.504 1.00 10.00 84 GLY A C 6
ATOM 8740 O O . GLY A 1 36 ? 53.799 -13.056 -25.433 1.00 10.00 84 GLY A O 6
ATOM 8744 N N . LYS A 1 37 ? 55.909 -12.837 -24.678 1.00 10.00 85 LYS A N 6
ATOM 8745 C CA . LYS A 1 37 ? 56.506 -12.917 -26.005 1.00 10.00 85 LYS A CA 6
ATOM 8746 C C . LYS A 1 37 ? 56.239 -14.280 -26.628 1.00 10.00 85 LYS A C 6
ATOM 8747 O O . LYS A 1 37 ? 55.964 -14.385 -27.825 1.00 10.00 85 LYS A O 6
ATOM 8766 N N . ALA A 1 38 ? 56.314 -15.321 -25.809 1.00 10.00 86 ALA A N 6
ATOM 8767 C CA . ALA A 1 38 ? 56.053 -16.674 -26.276 1.00 10.00 86 ALA A CA 6
ATOM 8768 C C . ALA A 1 38 ? 54.572 -16.848 -26.532 1.00 10.00 86 ALA A C 6
ATOM 8769 O O . ALA A 1 38 ? 54.171 -17.631 -27.388 1.00 10.00 86 ALA A O 6
ATOM 8776 N N . ILE A 1 39 ? 53.760 -16.126 -25.774 1.00 10.00 87 ILE A N 6
ATOM 8777 C CA . ILE A 1 39 ? 52.323 -16.166 -25.957 1.00 10.00 87 ILE A CA 6
ATOM 8778 C C . ILE A 1 39 ? 51.988 -15.714 -27.368 1.00 10.00 87 ILE A C 6
ATOM 8779 O O . ILE A 1 39 ? 51.311 -16.417 -28.102 1.00 10.00 87 ILE A O 6
ATOM 8795 N N . GLU A 1 40 ? 52.548 -14.577 -27.755 1.00 10.00 88 GLU A N 6
ATOM 8796 C CA . GLU A 1 40 ? 52.303 -13.986 -29.058 1.00 10.00 88 GLU A CA 6
ATOM 8797 C C . GLU A 1 40 ? 52.776 -14.911 -30.174 1.00 10.00 88 GLU A C 6
ATOM 8798 O O . GLU A 1 40 ? 52.011 -15.261 -31.076 1.00 10.00 88 GLU A O 6
ATOM 8810 N N . GLN A 1 41 ? 54.030 -15.326 -30.085 1.00 10.00 89 GLN A N 6
ATOM 8811 C CA . GLN A 1 41 ? 54.619 -16.205 -31.077 1.00 10.00 89 GLN A CA 6
ATOM 8812 C C . GLN A 1 41 ? 53.907 -17.552 -31.101 1.00 10.00 89 GLN A C 6
ATOM 8813 O O . GLN A 1 41 ? 53.814 -18.197 -32.144 1.00 10.00 89 GLN A O 6
ATOM 8827 N N . GLY A 1 42 ? 53.406 -17.971 -29.944 1.00 10.00 90 GLY A N 6
ATOM 8828 C CA . GLY A 1 42 ? 52.709 -19.241 -29.854 1.00 10.00 90 GLY A CA 6
ATOM 8829 C C . GLY A 1 42 ? 51.359 -19.236 -30.554 1.00 10.00 90 GLY A C 6
ATOM 8830 O O . GLY A 1 42 ? 50.916 -20.262 -31.062 1.00 10.00 90 GLY A O 6
ATOM 8834 N N . ARG A 1 43 ? 50.705 -18.083 -30.588 1.00 10.00 91 ARG A N 6
ATOM 8835 C CA . ARG A 1 43 ? 49.394 -17.976 -31.221 1.00 10.00 91 ARG A CA 6
ATOM 8836 C C . ARG A 1 43 ? 49.565 -17.826 -32.724 1.00 10.00 91 ARG A C 6
ATOM 8837 O O . ARG A 1 43 ? 48.837 -18.428 -33.514 1.00 10.00 91 ARG A O 6
ATOM 8858 N N . GLN A 1 44 ? 50.538 -17.013 -33.110 1.00 10.00 92 GLN A N 6
ATOM 8859 C CA . GLN A 1 44 ? 50.818 -16.768 -34.516 1.00 10.00 92 GLN A CA 6
ATOM 8860 C C . GLN A 1 44 ? 51.215 -18.048 -35.231 1.00 10.00 92 GLN A C 6
ATOM 8861 O O . GLN A 1 44 ? 50.830 -18.272 -36.378 1.00 10.00 92 GLN A O 6
ATOM 8875 N N . LYS A 1 45 ? 51.951 -18.901 -34.541 1.00 10.00 93 LYS A N 6
ATOM 8876 C CA . LYS A 1 45 ? 52.419 -20.146 -35.140 1.00 10.00 93 LYS A CA 6
ATOM 8877 C C . LYS A 1 45 ? 51.348 -21.235 -35.111 1.00 10.00 93 LYS A C 6
ATOM 8878 O O . LYS A 1 45 ? 51.600 -22.353 -34.664 1.00 10.00 93 LYS A O 6
ATOM 8897 N N . PHE A 1 46 ? 50.154 -20.908 -35.590 1.00 10.00 94 PHE A N 6
ATOM 8898 C CA . PHE A 1 46 ? 49.061 -21.870 -35.628 1.00 10.00 94 PHE A CA 6
ATOM 8899 C C . PHE A 1 46 ? 48.751 -22.292 -37.047 1.00 10.00 94 PHE A C 6
ATOM 8900 O O . PHE A 1 46 ? 47.915 -23.167 -37.274 1.00 10.00 94 PHE A O 6
ATOM 8917 N N . GLU A 1 47 ? 49.453 -21.677 -37.980 1.00 10.00 95 GLU A N 6
ATOM 8918 C CA . GLU A 1 47 ? 49.297 -21.940 -39.408 1.00 10.00 95 GLU A CA 6
ATOM 8919 C C . GLU A 1 47 ? 47.859 -21.694 -39.882 1.00 10.00 95 GLU A C 6
ATOM 8920 O O . GLU A 1 47 ? 46.973 -22.527 -39.686 1.00 10.00 95 GLU A O 6
ATOM 8932 N N . PRO A 1 48 ? 47.601 -20.535 -40.512 1.00 10.00 96 PRO A N 6
ATOM 8933 C CA . PRO A 1 48 ? 48.611 -19.500 -40.752 1.00 10.00 96 PRO A CA 6
ATOM 8934 C C . PRO A 1 48 ? 48.918 -18.697 -39.501 1.00 10.00 96 PRO A C 6
ATOM 8935 O O . PRO A 1 48 ? 50.074 -18.443 -39.161 1.00 10.00 96 PRO A O 6
ATOM 8946 N N . THR A 1 49 ? 47.862 -18.321 -38.823 1.00 10.00 97 THR A N 6
ATOM 8947 C CA . THR A 1 49 ? 47.938 -17.532 -37.601 1.00 10.00 97 THR A CA 6
ATOM 8948 C C . THR A 1 49 ? 46.629 -17.643 -36.826 1.00 10.00 97 THR A C 6
ATOM 8949 O O . THR A 1 49 ? 45.554 -17.542 -37.414 1.00 10.00 97 THR A O 6
ATOM 8960 N N . MET A 1 50 ? 46.712 -17.876 -35.523 1.00 10.00 98 MET A N 6
ATOM 8961 C CA . MET A 1 50 ? 45.516 -17.967 -34.701 1.00 10.00 98 MET A CA 6
ATOM 8962 C C . MET A 1 50 ? 45.019 -16.570 -34.361 1.00 10.00 98 MET A C 6
ATOM 8963 O O . MET A 1 50 ? 45.784 -15.729 -33.889 1.00 10.00 98 MET A O 6
ATOM 8977 N N . THR A 1 51 ? 43.748 -16.325 -34.622 1.00 10.00 99 THR A N 6
ATOM 8978 C CA . THR A 1 51 ? 43.140 -15.039 -34.350 1.00 10.00 99 THR A CA 6
ATOM 8979 C C . THR A 1 51 ? 43.044 -14.773 -32.847 1.00 10.00 99 THR A C 6
ATOM 8980 O O . THR A 1 51 ? 42.833 -15.694 -32.053 1.00 10.00 99 THR A O 6
ATOM 8991 N N . GLN A 1 52 ? 43.183 -13.507 -32.467 1.00 10.00 100 GLN A N 6
ATOM 8992 C CA . GLN A 1 52 ? 43.127 -13.116 -31.063 1.00 10.00 100 GLN A CA 6
ATOM 8993 C C . GLN A 1 52 ? 41.728 -13.331 -30.494 1.00 10.00 100 GLN A C 6
ATOM 8994 O O . GLN A 1 52 ? 41.570 -13.812 -29.371 1.00 10.00 100 GLN A O 6
ATOM 9008 N N . ALA A 1 53 ? 40.716 -12.990 -31.283 1.00 10.00 101 ALA A N 6
ATOM 9009 C CA . ALA A 1 53 ? 39.326 -13.134 -30.858 1.00 10.00 101 ALA A CA 6
ATOM 9010 C C . ALA A 1 53 ? 38.953 -14.596 -30.636 1.00 10.00 101 ALA A C 6
ATOM 9011 O O . ALA A 1 53 ? 38.198 -14.923 -29.718 1.00 10.00 101 ALA A O 6
ATOM 9018 N N . GLU A 1 54 ? 39.485 -15.474 -31.474 1.00 10.00 102 GLU A N 6
ATOM 9019 C CA . GLU A 1 54 ? 39.202 -16.897 -31.364 1.00 10.00 102 GLU A CA 6
ATOM 9020 C C . GLU A 1 54 ? 39.877 -17.488 -30.141 1.00 10.00 102 GLU A C 6
ATOM 9021 O O . GLU A 1 54 ? 39.257 -18.244 -29.392 1.00 10.00 102 GLU A O 6
ATOM 9033 N N . LEU A 1 55 ? 41.136 -17.125 -29.928 1.00 10.00 103 LEU A N 6
ATOM 9034 C CA . LEU A 1 55 ? 41.884 -17.618 -28.784 1.00 10.00 103 LEU A CA 6
ATOM 9035 C C . LEU A 1 55 ? 41.233 -17.126 -27.499 1.00 10.00 103 LEU A C 6
ATOM 9036 O O . LEU A 1 55 ? 41.123 -17.868 -26.522 1.00 10.00 103 LEU A O 6
ATOM 9052 N N . GLY A 1 56 ? 40.790 -15.875 -27.514 1.00 10.00 104 GLY A N 6
ATOM 9053 C CA . GLY A 1 56 ? 40.150 -15.305 -26.349 1.00 10.00 104 GLY A CA 6
ATOM 9054 C C . GLY A 1 56 ? 38.865 -16.017 -25.996 1.00 10.00 104 GLY A C 6
ATOM 9055 O O . GLY A 1 56 ? 38.671 -16.415 -24.851 1.00 10.00 104 GLY A O 6
ATOM 9059 N N . LYS A 1 57 ? 37.998 -16.219 -26.981 1.00 10.00 105 LYS A N 6
ATOM 9060 C CA . LYS A 1 57 ? 36.734 -16.901 -26.740 1.00 10.00 105 LYS A CA 6
ATOM 9061 C C . LYS A 1 57 ? 36.997 -18.329 -26.278 1.00 10.00 105 LYS A C 6
ATOM 9062 O O . LYS A 1 57 ? 36.274 -18.864 -25.437 1.00 10.00 105 LYS A O 6
ATOM 9081 N N . GLU A 1 58 ? 38.056 -18.927 -26.814 1.00 10.00 106 GLU A N 6
ATOM 9082 C CA . GLU A 1 58 ? 38.441 -20.289 -26.456 1.00 10.00 106 GLU A CA 6
ATOM 9083 C C . GLU A 1 58 ? 38.781 -20.415 -24.968 1.00 10.00 106 GLU A C 6
ATOM 9084 O O . GLU A 1 58 ? 38.657 -21.495 -24.388 1.00 10.00 106 GLU A O 6
ATOM 9096 N N . ILE A 1 59 ? 39.212 -19.320 -24.352 1.00 10.00 107 ILE A N 6
ATOM 9097 C CA . ILE A 1 59 ? 39.574 -19.339 -22.937 1.00 10.00 107 ILE A CA 6
ATOM 9098 C C . ILE A 1 59 ? 38.573 -18.561 -22.085 1.00 10.00 107 ILE A C 6
ATOM 9099 O O . ILE A 1 59 ? 38.797 -18.343 -20.892 1.00 10.00 107 ILE A O 6
ATOM 9115 N N . GLY A 1 60 ? 37.469 -18.148 -22.701 1.00 10.00 108 GLY A N 6
ATOM 9116 C CA . GLY A 1 60 ? 36.438 -17.412 -21.988 1.00 10.00 108 GLY A CA 6
ATOM 9117 C C . GLY A 1 60 ? 36.784 -15.951 -21.784 1.00 10.00 108 GLY A C 6
ATOM 9118 O O . GLY A 1 60 ? 36.221 -15.286 -20.913 1.00 10.00 108 GLY A O 6
ATOM 9122 N N . GLU A 1 61 ? 37.701 -15.450 -22.592 1.00 10.00 109 GLU A N 6
ATOM 9123 C CA . GLU A 1 61 ? 38.133 -14.064 -22.507 1.00 10.00 109 GLU A CA 6
ATOM 9124 C C . GLU A 1 61 ? 37.825 -13.332 -23.811 1.00 10.00 109 GLU A C 6
ATOM 9125 O O . GLU A 1 61 ? 37.044 -13.817 -24.632 1.00 10.00 109 GLU A O 6
ATOM 9137 N N . THR A 1 62 ? 38.434 -12.171 -24.002 1.00 10.00 110 THR A N 6
ATOM 9138 C CA . THR A 1 62 ? 38.217 -11.391 -25.211 1.00 10.00 110 THR A CA 6
ATOM 9139 C C . THR A 1 62 ? 39.503 -11.292 -26.023 1.00 10.00 110 THR A C 6
ATOM 9140 O O . THR A 1 62 ? 40.555 -11.775 -25.594 1.00 10.00 110 THR A O 6
ATOM 9151 N N . ALA A 1 63 ? 39.417 -10.671 -27.194 1.00 10.00 111 ALA A N 6
ATOM 9152 C CA . ALA A 1 63 ? 40.580 -10.496 -28.050 1.00 10.00 111 ALA A CA 6
ATOM 9153 C C . ALA A 1 63 ? 41.609 -9.618 -27.356 1.00 10.00 111 ALA A C 6
ATOM 9154 O O . ALA A 1 63 ? 42.815 -9.860 -27.446 1.00 10.00 111 ALA A O 6
ATOM 9161 N N . ALA A 1 64 ? 41.117 -8.608 -26.644 1.00 10.00 112 ALA A N 6
ATOM 9162 C CA . ALA A 1 64 ? 41.978 -7.691 -25.912 1.00 10.00 112 ALA A CA 6
ATOM 9163 C C . ALA A 1 64 ? 42.749 -8.429 -24.836 1.00 10.00 112 ALA A C 6
ATOM 9164 O O . ALA A 1 64 ? 43.884 -8.085 -24.545 1.00 10.00 112 ALA A O 6
ATOM 9171 N N . THR A 1 65 ? 42.129 -9.446 -24.249 1.00 10.00 113 THR A N 6
ATOM 9172 C CA . THR A 1 65 ? 42.780 -10.229 -23.213 1.00 10.00 113 THR A CA 6
ATOM 9173 C C . THR A 1 65 ? 44.020 -10.918 -23.770 1.00 10.00 113 THR A C 6
ATOM 9174 O O . THR A 1 65 ? 45.090 -10.877 -23.166 1.00 10.00 113 THR A O 6
ATOM 9185 N N . VAL A 1 66 ? 43.872 -11.530 -24.938 1.00 10.00 114 VAL A N 6
ATOM 9186 C CA . VAL A 1 66 ? 44.984 -12.214 -25.585 1.00 10.00 114 VAL A CA 6
ATOM 9187 C C . VAL A 1 66 ? 46.047 -11.202 -25.997 1.00 10.00 114 VAL A C 6
ATOM 9188 O O . VAL A 1 66 ? 47.242 -11.414 -25.780 1.00 10.00 114 VAL A O 6
ATOM 9201 N N . ALA A 1 67 ? 45.595 -10.086 -26.558 1.00 10.00 115 ALA A N 6
ATOM 9202 C CA . ALA A 1 67 ? 46.490 -9.027 -26.993 1.00 10.00 115 ALA A CA 6
ATOM 9203 C C . ALA A 1 67 ? 47.180 -8.377 -25.795 1.00 10.00 115 ALA A C 6
ATOM 9204 O O . ALA A 1 67 ? 48.251 -7.806 -25.923 1.00 10.00 115 ALA A O 6
ATOM 9211 N N . SER A 1 68 ? 46.509 -8.377 -24.657 1.00 10.00 116 SER A N 6
ATOM 9212 C CA . SER A 1 68 ? 47.079 -7.827 -23.437 1.00 10.00 116 SER A CA 6
ATOM 9213 C C . SER A 1 68 ? 48.066 -8.806 -22.787 1.00 10.00 116 SER A C 6
ATOM 9214 O O . SER A 1 68 ? 49.066 -8.397 -22.197 1.00 10.00 116 SER A O 6
ATOM 9222 N N . TYR A 1 69 ? 47.787 -10.101 -22.912 1.00 10.00 117 TYR A N 6
ATOM 9223 C CA . TYR A 1 69 ? 48.628 -11.138 -22.317 1.00 10.00 117 TYR A CA 6
ATOM 9224 C C . TYR A 1 69 ? 50.020 -11.198 -22.946 1.00 10.00 117 TYR A C 6
ATOM 9225 O O . TYR A 1 69 ? 50.994 -11.478 -22.250 1.00 10.00 117 TYR A O 6
ATOM 9243 N N . GLU A 1 70 ? 50.123 -10.916 -24.245 1.00 10.00 118 GLU A N 6
ATOM 9244 C CA . GLU A 1 70 ? 51.421 -10.948 -24.934 1.00 10.00 118 GLU A CA 6
ATOM 9245 C C . GLU A 1 70 ? 52.406 -9.946 -24.335 1.00 10.00 118 GLU A C 6
ATOM 9246 O O . GLU A 1 70 ? 53.613 -10.028 -24.572 1.00 10.00 118 GLU A O 6
ATOM 9258 N N . ARG A 1 71 ? 51.888 -8.977 -23.596 1.00 10.00 119 ARG A N 6
ATOM 9259 C CA . ARG A 1 71 ? 52.703 -7.979 -22.965 1.00 10.00 119 ARG A CA 6
ATOM 9260 C C . ARG A 1 71 ? 53.484 -8.584 -21.800 1.00 10.00 119 ARG A C 6
ATOM 9261 O O . ARG A 1 71 ? 54.553 -8.102 -21.429 1.00 10.00 119 ARG A O 6
ATOM 9282 N N . GLY A 1 72 ? 52.936 -9.647 -21.235 1.00 10.00 120 GLY A N 6
ATOM 9283 C CA . GLY A 1 72 ? 53.576 -10.320 -20.131 1.00 10.00 120 GLY A CA 6
ATOM 9284 C C . GLY A 1 72 ? 53.068 -9.843 -18.791 1.00 10.00 120 GLY A C 6
ATOM 9285 O O . GLY A 1 72 ? 53.655 -10.142 -17.751 1.00 10.00 120 GLY A O 6
ATOM 9289 N N . THR A 1 73 ? 51.972 -9.105 -18.814 1.00 10.00 121 THR A N 6
ATOM 9290 C CA . THR A 1 73 ? 51.373 -8.592 -17.603 1.00 10.00 121 THR A CA 6
ATOM 9291 C C . THR A 1 73 ? 49.877 -8.382 -17.825 1.00 10.00 121 THR A C 6
ATOM 9292 O O . THR A 1 73 ? 49.424 -7.412 -18.435 1.00 10.00 121 THR A O 6
ATOM 9303 N N . ALA A 1 74 ? 49.124 -9.350 -17.371 1.00 10.00 122 ALA A N 6
ATOM 9304 C CA . ALA A 1 74 ? 47.680 -9.338 -17.504 1.00 10.00 122 ALA A CA 6
ATOM 9305 C C . ALA A 1 74 ? 47.047 -10.089 -16.344 1.00 10.00 122 ALA A C 6
ATOM 9306 O O . ALA A 1 74 ? 45.944 -10.620 -16.467 1.00 10.00 122 ALA A O 6
ATOM 9313 N N . THR A 1 75 ? 47.758 -10.100 -15.213 1.00 10.00 123 THR A N 6
ATOM 9314 C CA . THR A 1 75 ? 47.329 -10.812 -14.013 1.00 10.00 123 THR A CA 6
ATOM 9315 C C . THR A 1 75 ? 47.176 -12.299 -14.338 1.00 10.00 123 THR A C 6
ATOM 9316 O O . THR A 1 75 ? 46.139 -12.752 -14.834 1.00 10.00 123 THR A O 6
ATOM 9327 N N . PRO A 1 76 ? 48.230 -13.076 -14.054 1.00 10.00 124 PRO A N 6
ATOM 9328 C CA . PRO A 1 76 ? 48.283 -14.499 -14.371 1.00 10.00 124 PRO A CA 6
ATOM 9329 C C . PRO A 1 76 ? 47.354 -15.366 -13.544 1.00 10.00 124 PRO A C 6
ATOM 9330 O O . PRO A 1 76 ? 47.646 -15.713 -12.389 1.00 10.00 124 PRO A O 6
ATOM 9341 N N . ASP A 1 77 ? 46.226 -15.707 -14.133 1.00 10.00 125 ASP A N 6
ATOM 9342 C CA . ASP A 1 77 ? 45.294 -16.604 -13.488 1.00 10.00 125 ASP A CA 6
ATOM 9343 C C . ASP A 1 77 ? 45.765 -17.983 -13.865 1.00 10.00 125 ASP A C 6
ATOM 9344 O O . ASP A 1 77 ? 45.786 -18.317 -15.047 1.00 10.00 125 ASP A O 6
ATOM 9353 N N . GLN A 1 78 ? 46.145 -18.772 -12.884 1.00 10.00 126 GLN A N 6
ATOM 9354 C CA . GLN A 1 78 ? 46.724 -20.095 -13.139 1.00 10.00 126 GLN A CA 6
ATOM 9355 C C . GLN A 1 78 ? 45.920 -20.928 -14.123 1.00 10.00 126 GLN A C 6
ATOM 9356 O O . GLN A 1 78 ? 46.492 -21.579 -15.002 1.00 10.00 126 GLN A O 6
ATOM 9370 N N . ASN A 1 79 ? 44.607 -20.854 -14.013 1.00 10.00 127 ASN A N 6
ATOM 9371 C CA . ASN A 1 79 ? 43.720 -21.621 -14.879 1.00 10.00 127 ASN A CA 6
ATOM 9372 C C . ASN A 1 79 ? 43.732 -21.096 -16.314 1.00 10.00 127 ASN A C 6
ATOM 9373 O O . ASN A 1 79 ? 43.646 -21.880 -17.257 1.00 10.00 127 ASN A O 6
ATOM 9384 N N . ILE A 1 80 ? 43.885 -19.786 -16.486 1.00 10.00 128 ILE A N 6
ATOM 9385 C CA . ILE A 1 80 ? 43.878 -19.203 -17.824 1.00 10.00 128 ILE A CA 6
ATOM 9386 C C . ILE A 1 80 ? 45.120 -19.609 -18.612 1.00 10.00 128 ILE A C 6
ATOM 9387 O O . ILE A 1 80 ? 44.991 -20.240 -19.663 1.00 10.00 128 ILE A O 6
ATOM 9403 N N . LEU A 1 81 ? 46.314 -19.300 -18.085 1.00 10.00 129 LEU A N 6
ATOM 9404 C CA . LEU A 1 81 ? 47.575 -19.641 -18.768 1.00 10.00 129 LEU A CA 6
ATOM 9405 C C . LEU A 1 81 ? 47.602 -21.120 -19.137 1.00 10.00 129 LEU A C 6
ATOM 9406 O O . LEU A 1 81 ? 48.057 -21.499 -20.216 1.00 10.00 129 LEU A O 6
ATOM 9422 N N . SER A 1 82 ? 47.086 -21.945 -18.237 1.00 10.00 130 SER A N 6
ATOM 9423 C CA . SER A 1 82 ? 47.043 -23.381 -18.442 1.00 10.00 130 SER A CA 6
ATOM 9424 C C . SER A 1 82 ? 46.340 -23.732 -19.752 1.00 10.00 130 SER A C 6
ATOM 9425 O O . SER A 1 82 ? 46.868 -24.487 -20.569 1.00 10.00 130 SER A O 6
ATOM 9433 N N . LYS A 1 83 ? 45.164 -23.162 -19.959 1.00 10.00 131 LYS A N 6
ATOM 9434 C CA . LYS A 1 83 ? 44.391 -23.431 -21.165 1.00 10.00 131 LYS A CA 6
ATOM 9435 C C . LYS A 1 83 ? 44.957 -22.703 -22.379 1.00 10.00 131 LYS A C 6
ATOM 9436 O O . LYS A 1 83 ? 44.840 -23.190 -23.502 1.00 10.00 131 LYS A O 6
ATOM 9455 N N . MET A 1 84 ? 45.565 -21.546 -22.147 1.00 10.00 132 MET A N 6
ATOM 9456 C CA . MET A 1 84 ? 46.123 -20.738 -23.224 1.00 10.00 132 MET A CA 6
ATOM 9457 C C . MET A 1 84 ? 47.134 -21.516 -24.059 1.00 10.00 132 MET A C 6
ATOM 9458 O O . MET A 1 84 ? 46.956 -21.691 -25.264 1.00 10.00 132 MET A O 6
ATOM 9472 N N . GLU A 1 85 ? 48.187 -21.989 -23.414 1.00 10.00 133 GLU A N 6
ATOM 9473 C CA . GLU A 1 85 ? 49.247 -22.718 -24.103 1.00 10.00 133 GLU A CA 6
ATOM 9474 C C . GLU A 1 85 ? 48.837 -24.128 -24.498 1.00 10.00 133 GLU A C 6
ATOM 9475 O O . GLU A 1 85 ? 49.392 -24.684 -25.441 1.00 10.00 133 GLU A O 6
ATOM 9487 N N . ARG A 1 86 ? 47.894 -24.714 -23.767 1.00 10.00 134 ARG A N 6
ATOM 9488 C CA . ARG A 1 86 ? 47.435 -26.074 -24.052 1.00 10.00 134 ARG A CA 6
ATOM 9489 C C . ARG A 1 86 ? 46.986 -26.234 -25.505 1.00 10.00 134 ARG A C 6
ATOM 9490 O O . ARG A 1 86 ? 47.162 -27.295 -26.097 1.00 10.00 134 ARG A O 6
ATOM 9511 N N . VAL A 1 87 ? 46.423 -25.175 -26.078 1.00 10.00 135 VAL A N 6
ATOM 9512 C CA . VAL A 1 87 ? 45.944 -25.217 -27.458 1.00 10.00 135 VAL A CA 6
ATOM 9513 C C . VAL A 1 87 ? 47.110 -25.199 -28.451 1.00 10.00 135 VAL A C 6
ATOM 9514 O O . VAL A 1 87 ? 47.024 -25.768 -29.540 1.00 10.00 135 VAL A O 6
ATOM 9527 N N . LEU A 1 88 ? 48.208 -24.561 -28.062 1.00 10.00 136 LEU A N 6
ATOM 9528 C CA . LEU A 1 88 ? 49.374 -24.447 -28.938 1.00 10.00 136 LEU A CA 6
ATOM 9529 C C . LEU A 1 88 ? 50.394 -25.551 -28.662 1.00 10.00 136 LEU A C 6
ATOM 9530 O O . LEU A 1 88 ? 51.345 -25.726 -29.429 1.00 10.00 136 LEU A O 6
ATOM 9546 N N . ASN A 1 89 ? 50.190 -26.280 -27.565 1.00 10.00 137 ASN A N 6
ATOM 9547 C CA . ASN A 1 89 ? 51.087 -27.370 -27.167 1.00 10.00 137 ASN A CA 6
ATOM 9548 C C . ASN A 1 89 ? 52.478 -26.842 -26.877 1.00 10.00 137 ASN A C 6
ATOM 9549 O O . ASN A 1 89 ? 53.474 -27.370 -27.363 1.00 10.00 137 ASN A O 6
ATOM 9560 N N . VAL A 1 90 ? 52.532 -25.766 -26.107 1.00 10.00 138 VAL A N 6
ATOM 9561 C CA . VAL A 1 90 ? 53.797 -25.180 -25.704 1.00 10.00 138 VAL A CA 6
ATOM 9562 C C . VAL A 1 90 ? 53.756 -24.931 -24.206 1.00 10.00 138 VAL A C 6
ATOM 9563 O O . VAL A 1 90 ? 52.676 -24.877 -23.614 1.00 10.00 138 VAL A O 6
ATOM 9576 N N . LYS A 1 91 ? 54.906 -24.827 -23.578 1.00 10.00 139 LYS A N 6
ATOM 9577 C CA . LYS A 1 91 ? 54.947 -24.579 -22.156 1.00 10.00 139 LYS A CA 6
ATOM 9578 C C . LYS A 1 91 ? 55.889 -23.438 -21.835 1.00 10.00 139 LYS A C 6
ATOM 9579 O O . LYS A 1 91 ? 56.916 -23.264 -22.487 1.00 10.00 139 LYS A O 6
ATOM 9598 N N . LEU A 1 92 ? 55.515 -22.648 -20.845 1.00 10.00 140 LEU A N 6
ATOM 9599 C CA . LEU A 1 92 ? 56.318 -21.514 -20.421 1.00 10.00 140 LEU A CA 6
ATOM 9600 C C . LEU A 1 92 ? 57.047 -21.855 -19.133 1.00 10.00 140 LEU A C 6
ATOM 9601 O O . LEU A 1 92 ? 57.153 -21.029 -18.226 1.00 10.00 140 LEU A O 6
ATOM 9617 N N . ARG A 1 93 ? 57.541 -23.080 -19.055 1.00 10.00 141 ARG A N 6
ATOM 9618 C CA . ARG A 1 93 ? 58.250 -23.538 -17.876 1.00 10.00 141 ARG A CA 6
ATOM 9619 C C . ARG A 1 93 ? 59.598 -24.134 -18.261 1.00 10.00 141 ARG A C 6
ATOM 9620 O O . ARG A 1 93 ? 59.705 -24.855 -19.257 1.00 10.00 141 ARG A O 6
ATOM 9641 N N . GLY A 1 94 ? 60.613 -23.846 -17.461 1.00 10.00 142 GLY A N 6
ATOM 9642 C CA . GLY A 1 94 ? 61.940 -24.362 -17.729 1.00 10.00 142 GLY A CA 6
ATOM 9643 C C . GLY A 1 94 ? 62.693 -23.520 -18.738 1.00 10.00 142 GLY A C 6
ATOM 9644 O O . GLY A 1 94 ? 62.527 -22.300 -18.788 1.00 10.00 142 GLY A O 6
ATOM 9648 N N . ALA A 1 95 ? 63.516 -24.170 -19.543 1.00 10.00 143 ALA A N 6
ATOM 9649 C CA . ALA A 1 95 ? 64.302 -23.482 -20.555 1.00 10.00 143 ALA A CA 6
ATOM 9650 C C . ALA A 1 95 ? 63.688 -23.658 -21.939 1.00 10.00 143 ALA A C 6
ATOM 9651 O O . ALA A 1 95 ? 63.926 -22.856 -22.843 1.00 10.00 143 ALA A O 6
ATOM 9658 N N . ASN A 1 96 ? 62.879 -24.700 -22.094 1.00 10.00 144 ASN A N 6
ATOM 9659 C CA . ASN A 1 96 ? 62.228 -24.984 -23.372 1.00 10.00 144 ASN A CA 6
ATOM 9660 C C . ASN A 1 96 ? 60.904 -24.248 -23.475 1.00 10.00 144 ASN A C 6
ATOM 9661 O O . ASN A 1 96 ? 59.864 -24.847 -23.751 1.00 10.00 144 ASN A O 6
ATOM 9672 N N . ILE A 1 97 ? 60.945 -22.947 -23.255 1.00 10.00 145 ILE A N 6
ATOM 9673 C CA . ILE A 1 97 ? 59.746 -22.137 -23.322 1.00 10.00 145 ILE A CA 6
ATOM 9674 C C . ILE A 1 97 ? 59.350 -21.887 -24.774 1.00 10.00 145 ILE A C 6
ATOM 9675 O O . ILE A 1 97 ? 60.207 -21.725 -25.645 1.00 10.00 145 ILE A O 6
ATOM 9691 N N . GLY A 1 98 ? 58.049 -21.898 -25.029 1.00 10.00 146 GLY A N 6
ATOM 9692 C CA . GLY A 1 98 ? 57.552 -21.661 -26.369 1.00 10.00 146 GLY A CA 6
ATOM 9693 C C . GLY A 1 98 ? 57.526 -22.923 -27.198 1.00 10.00 146 GLY A C 6
ATOM 9694 O O . GLY A 1 98 ? 57.159 -22.897 -28.374 1.00 10.00 146 GLY A O 6
ATOM 9698 N N . ALA A 1 99 ? 57.925 -24.024 -26.588 1.00 10.00 147 ALA A N 6
ATOM 9699 C CA . ALA A 1 99 ? 57.941 -25.313 -27.259 1.00 10.00 147 ALA A CA 6
ATOM 9700 C C . ALA A 1 99 ? 57.197 -26.348 -26.421 1.00 10.00 147 ALA A C 6
ATOM 9701 O O . ALA A 1 99 ? 57.034 -26.159 -25.213 1.00 10.00 147 ALA A O 6
ATOM 9708 N N . PRO A 1 100 ? 56.686 -27.430 -27.050 1.00 10.00 148 PRO A N 6
ATOM 9709 C CA . PRO A 1 100 ? 56.002 -28.500 -26.320 1.00 10.00 148 PRO A CA 6
ATOM 9710 C C . PRO A 1 100 ? 56.957 -29.097 -25.287 1.00 10.00 148 PRO A C 6
ATOM 9711 O O . PRO A 1 100 ? 58.029 -29.576 -25.652 1.00 10.00 148 PRO A O 6
ATOM 9722 N N . ARG A 1 101 ? 56.574 -29.075 -24.018 1.00 10.00 149 ARG A N 6
ATOM 9723 C CA . ARG A 1 101 ? 57.429 -29.597 -22.949 1.00 10.00 149 ARG A CA 6
ATOM 9724 C C . ARG A 1 101 ? 56.692 -29.533 -21.622 1.00 10.00 149 ARG A C 6
ATOM 9725 O O . ARG A 1 101 ? 56.940 -28.650 -20.797 1.00 10.00 149 ARG A O 6
ATOM 9746 N N . LEU A 1 102 ? 55.766 -30.453 -21.432 1.00 10.00 150 LEU A N 6
ATOM 9747 C CA . LEU A 1 102 ? 54.986 -30.504 -20.209 1.00 10.00 150 LEU A CA 6
ATOM 9748 C C . LEU A 1 102 ? 55.814 -31.116 -19.091 1.00 10.00 150 LEU A C 6
ATOM 9749 O O . LEU A 1 102 ? 56.364 -32.206 -19.248 1.00 10.00 150 LEU A O 6
ATOM 9765 N N . GLY A 1 103 ? 55.919 -30.411 -17.974 1.00 10.00 151 GLY A N 6
ATOM 9766 C CA . GLY A 1 103 ? 56.673 -30.928 -16.854 1.00 10.00 151 GLY A CA 6
ATOM 9767 C C . GLY A 1 103 ? 55.965 -32.099 -16.204 1.00 10.00 151 GLY A C 6
ATOM 9768 O O . GLY A 1 103 ? 54.743 -32.222 -16.326 1.00 10.00 151 GLY A O 6
ATOM 9772 N N . PRO A 1 104 ? 56.706 -32.981 -15.513 1.00 10.00 152 PRO A N 6
ATOM 9773 C CA . PRO A 1 104 ? 56.133 -34.154 -14.846 1.00 10.00 152 PRO A CA 6
ATOM 9774 C C . PRO A 1 104 ? 55.008 -33.785 -13.884 1.00 10.00 152 PRO A C 6
ATOM 9775 O O . PRO A 1 104 ? 54.995 -32.693 -13.309 1.00 10.00 152 PRO A O 6
ATOM 9786 N N . LYS A 1 105 ? 54.057 -34.695 -13.725 1.00 10.00 153 LYS A N 6
ATOM 9787 C CA . LYS A 1 105 ? 52.928 -34.472 -12.834 1.00 10.00 153 LYS A CA 6
ATOM 9788 C C . LYS A 1 105 ? 53.384 -34.536 -11.379 1.00 10.00 153 LYS A C 6
ATOM 9789 O O . LYS A 1 105 ? 54.530 -34.896 -11.094 1.00 10.00 153 LYS A O 6
ATOM 9808 N N . LYS A 1 106 ? 52.487 -34.181 -10.463 1.00 10.00 154 LYS A N 6
ATOM 9809 C CA . LYS A 1 106 ? 52.792 -34.192 -9.035 1.00 10.00 154 LYS A CA 6
ATOM 9810 C C . LYS A 1 106 ? 53.259 -35.574 -8.586 1.00 10.00 154 LYS A C 6
ATOM 9811 O O . LYS A 1 106 ? 54.162 -35.698 -7.758 1.00 10.00 154 LYS A O 6
ATOM 9830 N N . LYS A 1 107 ? 52.653 -36.604 -9.149 1.00 10.00 155 LYS A N 6
ATOM 9831 C CA . LYS A 1 107 ? 53.006 -37.971 -8.812 1.00 10.00 155 LYS A CA 6
ATOM 9832 C C . LYS A 1 107 ? 53.678 -38.633 -10.003 1.00 10.00 155 LYS A C 6
ATOM 9833 O O . LYS A 1 107 ? 53.175 -38.465 -11.131 1.00 10.00 155 LYS A O 6
ATOM 9853 N N . GLY A 1 1 ? 32.722 35.981 -41.612 1.00 10.00 49 GLY A N 7
ATOM 9854 C CA . GLY A 1 1 ? 32.841 34.506 -41.545 1.00 10.00 49 GLY A CA 7
ATOM 9855 C C . GLY A 1 1 ? 34.210 34.026 -41.974 1.00 10.00 49 GLY A C 7
ATOM 9856 O O . GLY A 1 1 ? 34.725 34.452 -43.009 1.00 10.00 49 GLY A O 7
ATOM 9862 N N . ALA A 1 2 ? 34.802 33.146 -41.179 1.00 10.00 50 ALA A N 7
ATOM 9863 C CA . ALA A 1 2 ? 36.118 32.600 -41.475 1.00 10.00 50 ALA A CA 7
ATOM 9864 C C . ALA A 1 2 ? 36.274 31.229 -40.831 1.00 10.00 50 ALA A C 7
ATOM 9865 O O . ALA A 1 2 ? 35.571 30.906 -39.871 1.00 10.00 50 ALA A O 7
ATOM 9872 N N . MET A 1 3 ? 37.177 30.424 -41.368 1.00 10.00 51 MET A N 7
ATOM 9873 C CA . MET A 1 3 ? 37.421 29.091 -40.840 1.00 10.00 51 MET A CA 7
ATOM 9874 C C . MET A 1 3 ? 38.918 28.816 -40.775 1.00 10.00 51 MET A C 7
ATOM 9875 O O . MET A 1 3 ? 39.694 29.379 -41.550 1.00 10.00 51 MET A O 7
ATOM 9889 N N . ASP A 1 4 ? 39.322 27.960 -39.849 1.00 10.00 52 ASP A N 7
ATOM 9890 C CA . ASP A 1 4 ? 40.732 27.624 -39.689 1.00 10.00 52 ASP A CA 7
ATOM 9891 C C . ASP A 1 4 ? 41.044 26.266 -40.303 1.00 10.00 52 ASP A C 7
ATOM 9892 O O . ASP A 1 4 ? 40.276 25.315 -40.145 1.00 10.00 52 ASP A O 7
ATOM 9901 N N . PRO A 1 5 ? 42.169 26.164 -41.028 1.00 10.00 53 PRO A N 7
ATOM 9902 C CA . PRO A 1 5 ? 42.595 24.916 -41.670 1.00 10.00 53 PRO A CA 7
ATOM 9903 C C . PRO A 1 5 ? 43.046 23.871 -40.652 1.00 10.00 53 PRO A C 7
ATOM 9904 O O . PRO A 1 5 ? 43.677 24.205 -39.646 1.00 10.00 53 PRO A O 7
ATOM 9915 N N . GLU A 1 6 ? 42.718 22.612 -40.912 1.00 10.00 54 GLU A N 7
ATOM 9916 C CA . GLU A 1 6 ? 43.088 21.524 -40.015 1.00 10.00 54 GLU A CA 7
ATOM 9917 C C . GLU A 1 6 ? 44.517 21.059 -40.283 1.00 10.00 54 GLU A C 7
ATOM 9918 O O . GLU A 1 6 ? 44.967 21.036 -41.429 1.00 10.00 54 GLU A O 7
ATOM 9930 N N . PHE A 1 7 ? 45.220 20.696 -39.221 1.00 10.00 55 PHE A N 7
ATOM 9931 C CA . PHE A 1 7 ? 46.590 20.217 -39.326 1.00 10.00 55 PHE A CA 7
ATOM 9932 C C . PHE A 1 7 ? 46.776 18.997 -38.433 1.00 10.00 55 PHE A C 7
ATOM 9933 O O . PHE A 1 7 ? 46.363 19.000 -37.273 1.00 10.00 55 PHE A O 7
ATOM 9950 N N . ALA A 1 8 ? 47.374 17.951 -38.981 1.00 10.00 56 ALA A N 7
ATOM 9951 C CA . ALA A 1 8 ? 47.597 16.722 -38.235 1.00 10.00 56 ALA A CA 7
ATOM 9952 C C . ALA A 1 8 ? 49.072 16.349 -38.221 1.00 10.00 56 ALA A C 7
ATOM 9953 O O . ALA A 1 8 ? 49.833 16.747 -39.106 1.00 10.00 56 ALA A O 7
ATOM 9960 N N . GLY A 1 9 ? 49.466 15.589 -37.209 1.00 10.00 57 GLY A N 7
ATOM 9961 C CA . GLY A 1 9 ? 50.845 15.161 -37.091 1.00 10.00 57 GLY A CA 7
ATOM 9962 C C . GLY A 1 9 ? 51.051 13.752 -37.607 1.00 10.00 57 GLY A C 7
ATOM 9963 O O . GLY A 1 9 ? 50.286 13.276 -38.449 1.00 10.00 57 GLY A O 7
ATOM 9967 N N . GLY A 1 10 ? 52.080 13.087 -37.109 1.00 10.00 58 GLY A N 7
ATOM 9968 C CA . GLY A 1 10 ? 52.366 11.729 -37.526 1.00 10.00 58 GLY A CA 7
ATOM 9969 C C . GLY A 1 10 ? 52.346 10.772 -36.354 1.00 10.00 58 GLY A C 7
ATOM 9970 O O . GLY A 1 10 ? 51.806 11.096 -35.296 1.00 10.00 58 GLY A O 7
ATOM 9974 N N . THR A 1 11 ? 52.925 9.593 -36.528 1.00 10.00 59 THR A N 7
ATOM 9975 C CA . THR A 1 11 ? 52.970 8.596 -35.465 1.00 10.00 59 THR A CA 7
ATOM 9976 C C . THR A 1 11 ? 54.157 7.653 -35.651 1.00 10.00 59 THR A C 7
ATOM 9977 O O . THR A 1 11 ? 54.169 6.822 -36.561 1.00 10.00 59 THR A O 7
ATOM 9988 N N . GLU A 1 12 ? 55.161 7.796 -34.799 1.00 10.00 60 GLU A N 7
ATOM 9989 C CA . GLU A 1 12 ? 56.341 6.947 -34.862 1.00 10.00 60 GLU A CA 7
ATOM 9990 C C . GLU A 1 12 ? 56.271 5.882 -33.776 1.00 10.00 60 GLU A C 7
ATOM 9991 O O . GLU A 1 12 ? 55.365 5.900 -32.939 1.00 10.00 60 GLU A O 7
ATOM 10003 N N . GLY A 1 13 ? 57.216 4.955 -33.787 1.00 10.00 61 GLY A N 7
ATOM 10004 C CA . GLY A 1 13 ? 57.219 3.903 -32.795 1.00 10.00 61 GLY A CA 7
ATOM 10005 C C . GLY A 1 13 ? 58.589 3.300 -32.589 1.00 10.00 61 GLY A C 7
ATOM 10006 O O . GLY A 1 13 ? 59.532 3.617 -33.319 1.00 10.00 61 GLY A O 7
ATOM 10010 N N . GLN A 1 14 ? 58.696 2.429 -31.598 1.00 10.00 62 GLN A N 7
ATOM 10011 C CA . GLN A 1 14 ? 59.953 1.774 -31.275 1.00 10.00 62 GLN A CA 7
ATOM 10012 C C . GLN A 1 14 ? 59.680 0.489 -30.503 1.00 10.00 62 GLN A C 7
ATOM 10013 O O . GLN A 1 14 ? 58.660 0.380 -29.821 1.00 10.00 62 GLN A O 7
ATOM 10027 N N . ARG A 1 15 ? 60.570 -0.484 -30.629 1.00 10.00 63 ARG A N 7
ATOM 10028 C CA . ARG A 1 15 ? 60.421 -1.751 -29.924 1.00 10.00 63 ARG A CA 7
ATOM 10029 C C . ARG A 1 15 ? 61.776 -2.260 -29.451 1.00 10.00 63 ARG A C 7
ATOM 10030 O O . ARG A 1 15 ? 62.804 -1.979 -30.070 1.00 10.00 63 ARG A O 7
ATOM 10051 N N . LEU A 1 16 ? 61.773 -3.008 -28.355 1.00 10.00 64 LEU A N 7
ATOM 10052 C CA . LEU A 1 16 ? 63.000 -3.553 -27.787 1.00 10.00 64 LEU A CA 7
ATOM 10053 C C . LEU A 1 16 ? 62.881 -5.061 -27.612 1.00 10.00 64 LEU A C 7
ATOM 10054 O O . LEU A 1 16 ? 61.877 -5.556 -27.096 1.00 10.00 64 LEU A O 7
ATOM 10070 N N . THR A 1 17 ? 63.904 -5.784 -28.037 1.00 10.00 65 THR A N 7
ATOM 10071 C CA . THR A 1 17 ? 63.914 -7.231 -27.928 1.00 10.00 65 THR A CA 7
ATOM 10072 C C . THR A 1 17 ? 64.886 -7.687 -26.843 1.00 10.00 65 THR A C 7
ATOM 10073 O O . THR A 1 17 ? 66.098 -7.494 -26.954 1.00 10.00 65 THR A O 7
ATOM 10084 N N . LYS A 1 18 ? 64.345 -8.274 -25.784 1.00 10.00 66 LYS A N 7
ATOM 10085 C CA . LYS A 1 18 ? 65.155 -8.762 -24.675 1.00 10.00 66 LYS A CA 7
ATOM 10086 C C . LYS A 1 18 ? 64.749 -10.183 -24.306 1.00 10.00 66 LYS A C 7
ATOM 10087 O O . LYS A 1 18 ? 63.683 -10.655 -24.711 1.00 10.00 66 LYS A O 7
ATOM 10106 N N . VAL A 1 19 ? 65.604 -10.861 -23.551 1.00 10.00 67 VAL A N 7
ATOM 10107 C CA . VAL A 1 19 ? 65.339 -12.227 -23.120 1.00 10.00 67 VAL A CA 7
ATOM 10108 C C . VAL A 1 19 ? 65.524 -12.349 -21.609 1.00 10.00 67 VAL A C 7
ATOM 10109 O O . VAL A 1 19 ? 66.429 -11.736 -21.035 1.00 10.00 67 VAL A O 7
ATOM 10122 N N . ASP A 1 20 ? 64.663 -13.129 -20.971 1.00 10.00 68 ASP A N 7
ATOM 10123 C CA . ASP A 1 20 ? 64.731 -13.336 -19.530 1.00 10.00 68 ASP A CA 7
ATOM 10124 C C . ASP A 1 20 ? 64.680 -14.826 -19.217 1.00 10.00 68 ASP A C 7
ATOM 10125 O O . ASP A 1 20 ? 64.244 -15.623 -20.050 1.00 10.00 68 ASP A O 7
ATOM 10134 N N . ARG A 1 21 ? 65.141 -15.202 -18.031 1.00 10.00 69 ARG A N 7
ATOM 10135 C CA . ARG A 1 21 ? 65.145 -16.598 -17.613 1.00 10.00 69 ARG A CA 7
ATOM 10136 C C . ARG A 1 21 ? 65.173 -16.698 -16.093 1.00 10.00 69 ARG A C 7
ATOM 10137 O O . ARG A 1 21 ? 66.059 -16.142 -15.442 1.00 10.00 69 ARG A O 7
ATOM 10158 N N . SER A 1 22 ? 64.190 -17.388 -15.530 1.00 10.00 70 SER A N 7
ATOM 10159 C CA . SER A 1 22 ? 64.104 -17.568 -14.087 1.00 10.00 70 SER A CA 7
ATOM 10160 C C . SER A 1 22 ? 63.283 -18.806 -13.738 1.00 10.00 70 SER A C 7
ATOM 10161 O O . SER A 1 22 ? 62.056 -18.797 -13.839 1.00 10.00 70 SER A O 7
ATOM 10169 N N . ASP A 1 23 ? 63.960 -19.880 -13.357 1.00 10.00 71 ASP A N 7
ATOM 10170 C CA . ASP A 1 23 ? 63.279 -21.109 -12.975 1.00 10.00 71 ASP A CA 7
ATOM 10171 C C . ASP A 1 23 ? 63.304 -21.258 -11.465 1.00 10.00 71 ASP A C 7
ATOM 10172 O O . ASP A 1 23 ? 64.293 -21.715 -10.888 1.00 10.00 71 ASP A O 7
ATOM 10181 N N . ASP A 1 24 ? 62.222 -20.840 -10.829 1.00 10.00 72 ASP A N 7
ATOM 10182 C CA . ASP A 1 24 ? 62.098 -20.909 -9.385 1.00 10.00 72 ASP A CA 7
ATOM 10183 C C . ASP A 1 24 ? 60.689 -20.534 -8.970 1.00 10.00 72 ASP A C 7
ATOM 10184 O O . ASP A 1 24 ? 60.134 -19.546 -9.448 1.00 10.00 72 ASP A O 7
ATOM 10193 N N . ILE A 1 25 ? 60.108 -21.340 -8.106 1.00 10.00 73 ILE A N 7
ATOM 10194 C CA . ILE A 1 25 ? 58.766 -21.088 -7.609 1.00 10.00 73 ILE A CA 7
ATOM 10195 C C . ILE A 1 25 ? 58.778 -19.890 -6.662 1.00 10.00 73 ILE A C 7
ATOM 10196 O O . ILE A 1 25 ? 59.148 -20.006 -5.494 1.00 10.00 73 ILE A O 7
ATOM 10212 N N . ILE A 1 26 ? 58.412 -18.733 -7.192 1.00 10.00 74 ILE A N 7
ATOM 10213 C CA . ILE A 1 26 ? 58.379 -17.507 -6.417 1.00 10.00 74 ILE A CA 7
ATOM 10214 C C . ILE A 1 26 ? 56.942 -17.067 -6.156 1.00 10.00 74 ILE A C 7
ATOM 10215 O O . ILE A 1 26 ? 55.993 -17.763 -6.530 1.00 10.00 74 ILE A O 7
ATOM 10231 N N . LYS A 1 27 ? 56.793 -15.912 -5.515 1.00 10.00 75 LYS A N 7
ATOM 10232 C CA . LYS A 1 27 ? 55.481 -15.356 -5.205 1.00 10.00 75 LYS A CA 7
ATOM 10233 C C . LYS A 1 27 ? 54.679 -15.096 -6.480 1.00 10.00 75 LYS A C 7
ATOM 10234 O O . LYS A 1 27 ? 55.251 -14.768 -7.523 1.00 10.00 75 LYS A O 7
ATOM 10253 N N . PRO A 1 28 ? 53.346 -15.255 -6.414 1.00 10.00 76 PRO A N 7
ATOM 10254 C CA . PRO A 1 28 ? 52.462 -15.017 -7.558 1.00 10.00 76 PRO A CA 7
ATOM 10255 C C . PRO A 1 28 ? 52.523 -13.564 -8.018 1.00 10.00 76 PRO A C 7
ATOM 10256 O O . PRO A 1 28 ? 52.054 -12.658 -7.327 1.00 10.00 76 PRO A O 7
ATOM 10267 N N . LYS A 1 29 ? 53.130 -13.346 -9.173 1.00 10.00 77 LYS A N 7
ATOM 10268 C CA . LYS A 1 29 ? 53.272 -12.009 -9.723 1.00 10.00 77 LYS A CA 7
ATOM 10269 C C . LYS A 1 29 ? 52.587 -11.906 -11.077 1.00 10.00 77 LYS A C 7
ATOM 10270 O O . LYS A 1 29 ? 51.436 -12.308 -11.236 1.00 10.00 77 LYS A O 7
ATOM 10289 N N . THR A 1 30 ? 53.297 -11.348 -12.037 1.00 10.00 78 THR A N 7
ATOM 10290 C CA . THR A 1 30 ? 52.787 -11.182 -13.388 1.00 10.00 78 THR A CA 7
ATOM 10291 C C . THR A 1 30 ? 52.911 -12.484 -14.173 1.00 10.00 78 THR A C 7
ATOM 10292 O O . THR A 1 30 ? 53.339 -13.508 -13.634 1.00 10.00 78 THR A O 7
ATOM 10303 N N . VAL A 1 31 ? 52.546 -12.442 -15.448 1.00 10.00 79 VAL A N 7
ATOM 10304 C CA . VAL A 1 31 ? 52.625 -13.621 -16.296 1.00 10.00 79 VAL A CA 7
ATOM 10305 C C . VAL A 1 31 ? 54.075 -13.890 -16.712 1.00 10.00 79 VAL A C 7
ATOM 10306 O O . VAL A 1 31 ? 54.474 -15.040 -16.869 1.00 10.00 79 VAL A O 7
ATOM 10319 N N . GLY A 1 32 ? 54.860 -12.824 -16.859 1.00 10.00 80 GLY A N 7
ATOM 10320 C CA . GLY A 1 32 ? 56.249 -12.971 -17.251 1.00 10.00 80 GLY A CA 7
ATOM 10321 C C . GLY A 1 32 ? 56.573 -12.212 -18.520 1.00 10.00 80 GLY A C 7
ATOM 10322 O O . GLY A 1 32 ? 55.790 -12.223 -19.470 1.00 10.00 80 GLY A O 7
ATOM 10326 N N . LYS A 1 33 ? 57.729 -11.560 -18.543 1.00 10.00 81 LYS A N 7
ATOM 10327 C CA . LYS A 1 33 ? 58.149 -10.780 -19.704 1.00 10.00 81 LYS A CA 7
ATOM 10328 C C . LYS A 1 33 ? 58.495 -11.696 -20.871 1.00 10.00 81 LYS A C 7
ATOM 10329 O O . LYS A 1 33 ? 58.118 -11.436 -22.015 1.00 10.00 81 LYS A O 7
ATOM 10348 N N . GLU A 1 34 ? 59.198 -12.779 -20.572 1.00 10.00 82 GLU A N 7
ATOM 10349 C CA . GLU A 1 34 ? 59.586 -13.746 -21.587 1.00 10.00 82 GLU A CA 7
ATOM 10350 C C . GLU A 1 34 ? 58.377 -14.583 -21.969 1.00 10.00 82 GLU A C 7
ATOM 10351 O O . GLU A 1 34 ? 58.283 -15.117 -23.078 1.00 10.00 82 GLU A O 7
ATOM 10363 N N . VAL A 1 35 ? 57.451 -14.668 -21.031 1.00 10.00 83 VAL A N 7
ATOM 10364 C CA . VAL A 1 35 ? 56.228 -15.412 -21.214 1.00 10.00 83 VAL A CA 7
ATOM 10365 C C . VAL A 1 35 ? 55.336 -14.717 -22.233 1.00 10.00 83 VAL A C 7
ATOM 10366 O O . VAL A 1 35 ? 54.803 -15.359 -23.139 1.00 10.00 83 VAL A O 7
ATOM 10379 N N . GLY A 1 36 ? 55.200 -13.398 -22.102 1.00 10.00 84 GLY A N 7
ATOM 10380 C CA . GLY A 1 36 ? 54.384 -12.641 -23.031 1.00 10.00 84 GLY A CA 7
ATOM 10381 C C . GLY A 1 36 ? 54.884 -12.769 -24.455 1.00 10.00 84 GLY A C 7
ATOM 10382 O O . GLY A 1 36 ? 54.095 -12.956 -25.383 1.00 10.00 84 GLY A O 7
ATOM 10386 N N . LYS A 1 37 ? 56.200 -12.694 -24.623 1.00 10.00 85 LYS A N 7
ATOM 10387 C CA . LYS A 1 37 ? 56.810 -12.815 -25.940 1.00 10.00 85 LYS A CA 7
ATOM 10388 C C . LYS A 1 37 ? 56.533 -14.192 -26.530 1.00 10.00 85 LYS A C 7
ATOM 10389 O O . LYS A 1 37 ? 56.260 -14.328 -27.724 1.00 10.00 85 LYS A O 7
ATOM 10408 N N . ALA A 1 38 ? 56.606 -15.208 -25.684 1.00 10.00 86 ALA A N 7
ATOM 10409 C CA . ALA A 1 38 ? 56.360 -16.576 -26.109 1.00 10.00 86 ALA A CA 7
ATOM 10410 C C . ALA A 1 38 ? 54.883 -16.800 -26.405 1.00 10.00 86 ALA A C 7
ATOM 10411 O O . ALA A 1 38 ? 54.534 -17.615 -27.255 1.00 10.00 86 ALA A O 7
ATOM 10418 N N . ILE A 1 39 ? 54.015 -16.081 -25.700 1.00 10.00 87 ILE A N 7
ATOM 10419 C CA . ILE A 1 39 ? 52.578 -16.209 -25.905 1.00 10.00 87 ILE A CA 7
ATOM 10420 C C . ILE A 1 39 ? 52.209 -15.860 -27.333 1.00 10.00 87 ILE A C 7
ATOM 10421 O O . ILE A 1 39 ? 51.485 -16.594 -27.994 1.00 10.00 87 ILE A O 7
ATOM 10437 N N . GLU A 1 40 ? 52.736 -14.763 -27.815 1.00 10.00 88 GLU A N 7
ATOM 10438 C CA . GLU A 1 40 ? 52.419 -14.323 -29.146 1.00 10.00 88 GLU A CA 7
ATOM 10439 C C . GLU A 1 40 ? 53.072 -15.232 -30.179 1.00 10.00 88 GLU A C 7
ATOM 10440 O O . GLU A 1 40 ? 52.400 -15.779 -31.051 1.00 10.00 88 GLU A O 7
ATOM 10452 N N . GLN A 1 41 ? 54.380 -15.418 -30.044 1.00 10.00 89 GLN A N 7
ATOM 10453 C CA . GLN A 1 41 ? 55.139 -16.238 -30.974 1.00 10.00 89 GLN A CA 7
ATOM 10454 C C . GLN A 1 41 ? 54.649 -17.682 -31.003 1.00 10.00 89 GLN A C 7
ATOM 10455 O O . GLN A 1 41 ? 54.645 -18.312 -32.056 1.00 10.00 89 GLN A O 7
ATOM 10469 N N . GLY A 1 42 ? 54.217 -18.202 -29.860 1.00 10.00 90 GLY A N 7
ATOM 10470 C CA . GLY A 1 42 ? 53.763 -19.577 -29.825 1.00 10.00 90 GLY A CA 7
ATOM 10471 C C . GLY A 1 42 ? 52.381 -19.742 -30.417 1.00 10.00 90 GLY A C 7
ATOM 10472 O O . GLY A 1 42 ? 52.058 -20.773 -31.002 1.00 10.00 90 GLY A O 7
ATOM 10476 N N . ARG A 1 43 ? 51.567 -18.714 -30.263 1.00 10.00 91 ARG A N 7
ATOM 10477 C CA . ARG A 1 43 ? 50.197 -18.736 -30.747 1.00 10.00 91 ARG A CA 7
ATOM 10478 C C . ARG A 1 43 ? 50.128 -18.412 -32.233 1.00 10.00 91 ARG A C 7
ATOM 10479 O O . ARG A 1 43 ? 49.299 -18.958 -32.962 1.00 10.00 91 ARG A O 7
ATOM 10500 N N . GLN A 1 44 ? 51.014 -17.536 -32.688 1.00 10.00 92 GLN A N 7
ATOM 10501 C CA . GLN A 1 44 ? 51.054 -17.160 -34.094 1.00 10.00 92 GLN A CA 7
ATOM 10502 C C . GLN A 1 44 ? 51.677 -18.275 -34.926 1.00 10.00 92 GLN A C 7
ATOM 10503 O O . GLN A 1 44 ? 51.761 -18.181 -36.150 1.00 10.00 92 GLN A O 7
ATOM 10517 N N . LYS A 1 45 ? 52.104 -19.341 -34.255 1.00 10.00 93 LYS A N 7
ATOM 10518 C CA . LYS A 1 45 ? 52.704 -20.481 -34.932 1.00 10.00 93 LYS A CA 7
ATOM 10519 C C . LYS A 1 45 ? 51.620 -21.435 -35.422 1.00 10.00 93 LYS A C 7
ATOM 10520 O O . LYS A 1 45 ? 51.910 -22.471 -36.023 1.00 10.00 93 LYS A O 7
ATOM 10539 N N . PHE A 1 46 ? 50.371 -21.070 -35.157 1.00 10.00 94 PHE A N 7
ATOM 10540 C CA . PHE A 1 46 ? 49.223 -21.875 -35.552 1.00 10.00 94 PHE A CA 7
ATOM 10541 C C . PHE A 1 46 ? 49.019 -21.840 -37.063 1.00 10.00 94 PHE A C 7
ATOM 10542 O O . PHE A 1 46 ? 49.844 -21.309 -37.803 1.00 10.00 94 PHE A O 7
ATOM 10559 N N . GLU A 1 47 ? 47.910 -22.402 -37.509 1.00 10.00 95 GLU A N 7
ATOM 10560 C CA . GLU A 1 47 ? 47.583 -22.439 -38.923 1.00 10.00 95 GLU A CA 7
ATOM 10561 C C . GLU A 1 47 ? 46.193 -21.861 -39.166 1.00 10.00 95 GLU A C 7
ATOM 10562 O O . GLU A 1 47 ? 45.194 -22.446 -38.748 1.00 10.00 95 GLU A O 7
ATOM 10574 N N . PRO A 1 48 ? 46.102 -20.697 -39.832 1.00 10.00 96 PRO A N 7
ATOM 10575 C CA . PRO A 1 48 ? 47.269 -19.958 -40.329 1.00 10.00 96 PRO A CA 7
ATOM 10576 C C . PRO A 1 48 ? 47.968 -19.170 -39.236 1.00 10.00 96 PRO A C 7
ATOM 10577 O O . PRO A 1 48 ? 49.181 -18.973 -39.253 1.00 10.00 96 PRO A O 7
ATOM 10588 N N . THR A 1 49 ? 47.166 -18.745 -38.297 1.00 10.00 97 THR A N 7
ATOM 10589 C CA . THR A 1 49 ? 47.600 -17.965 -37.144 1.00 10.00 97 THR A CA 7
ATOM 10590 C C . THR A 1 49 ? 46.457 -17.906 -36.134 1.00 10.00 97 THR A C 7
ATOM 10591 O O . THR A 1 49 ? 45.325 -17.610 -36.513 1.00 10.00 97 THR A O 7
ATOM 10602 N N . MET A 1 50 ? 46.733 -18.210 -34.870 1.00 10.00 98 MET A N 7
ATOM 10603 C CA . MET A 1 50 ? 45.692 -18.162 -33.854 1.00 10.00 98 MET A CA 7
ATOM 10604 C C . MET A 1 50 ? 45.351 -16.716 -33.528 1.00 10.00 98 MET A C 7
ATOM 10605 O O . MET A 1 50 ? 46.164 -15.991 -32.948 1.00 10.00 98 MET A O 7
ATOM 10619 N N . THR A 1 51 ? 44.160 -16.297 -33.927 1.00 10.00 99 THR A N 7
ATOM 10620 C CA . THR A 1 51 ? 43.711 -14.938 -33.688 1.00 10.00 99 THR A CA 7
ATOM 10621 C C . THR A 1 51 ? 43.449 -14.699 -32.210 1.00 10.00 99 THR A C 7
ATOM 10622 O O . THR A 1 51 ? 43.187 -15.634 -31.448 1.00 10.00 99 THR A O 7
ATOM 10633 N N . GLN A 1 52 ? 43.506 -13.439 -31.817 1.00 10.00 100 GLN A N 7
ATOM 10634 C CA . GLN A 1 52 ? 43.273 -13.062 -30.430 1.00 10.00 100 GLN A CA 7
ATOM 10635 C C . GLN A 1 52 ? 41.811 -13.279 -30.073 1.00 10.00 100 GLN A C 7
ATOM 10636 O O . GLN A 1 52 ? 41.483 -13.667 -28.952 1.00 10.00 100 GLN A O 7
ATOM 10650 N N . ALA A 1 53 ? 40.935 -13.037 -31.043 1.00 10.00 101 ALA A N 7
ATOM 10651 C CA . ALA A 1 53 ? 39.503 -13.211 -30.842 1.00 10.00 101 ALA A CA 7
ATOM 10652 C C . ALA A 1 53 ? 39.160 -14.674 -30.581 1.00 10.00 101 ALA A C 7
ATOM 10653 O O . ALA A 1 53 ? 38.327 -14.980 -29.728 1.00 10.00 101 ALA A O 7
ATOM 10660 N N . GLU A 1 54 ? 39.806 -15.578 -31.310 1.00 10.00 102 GLU A N 7
ATOM 10661 C CA . GLU A 1 54 ? 39.557 -17.007 -31.145 1.00 10.00 102 GLU A CA 7
ATOM 10662 C C . GLU A 1 54 ? 40.134 -17.507 -29.831 1.00 10.00 102 GLU A C 7
ATOM 10663 O O . GLU A 1 54 ? 39.438 -18.171 -29.061 1.00 10.00 102 GLU A O 7
ATOM 10675 N N . LEU A 1 55 ? 41.398 -17.178 -29.579 1.00 10.00 103 LEU A N 7
ATOM 10676 C CA . LEU A 1 55 ? 42.064 -17.592 -28.349 1.00 10.00 103 LEU A CA 7
ATOM 10677 C C . LEU A 1 55 ? 41.298 -17.066 -27.143 1.00 10.00 103 LEU A C 7
ATOM 10678 O O . LEU A 1 55 ? 41.028 -17.799 -26.195 1.00 10.00 103 LEU A O 7
ATOM 10694 N N . GLY A 1 56 ? 40.936 -15.791 -27.197 1.00 10.00 104 GLY A N 7
ATOM 10695 C CA . GLY A 1 56 ? 40.204 -15.181 -26.112 1.00 10.00 104 GLY A CA 7
ATOM 10696 C C . GLY A 1 56 ? 38.879 -15.866 -25.863 1.00 10.00 104 GLY A C 7
ATOM 10697 O O . GLY A 1 56 ? 38.552 -16.205 -24.731 1.00 10.00 104 GLY A O 7
ATOM 10701 N N . LYS A 1 57 ? 38.133 -16.109 -26.924 1.00 10.00 105 LYS A N 7
ATOM 10702 C CA . LYS A 1 57 ? 36.831 -16.744 -26.807 1.00 10.00 105 LYS A CA 7
ATOM 10703 C C . LYS A 1 57 ? 36.939 -18.172 -26.273 1.00 10.00 105 LYS A C 7
ATOM 10704 O O . LYS A 1 57 ? 36.114 -18.599 -25.465 1.00 10.00 105 LYS A O 7
ATOM 10723 N N . GLU A 1 58 ? 37.963 -18.903 -26.702 1.00 10.00 106 GLU A N 7
ATOM 10724 C CA . GLU A 1 58 ? 38.134 -20.289 -26.268 1.00 10.00 106 GLU A CA 7
ATOM 10725 C C . GLU A 1 58 ? 38.608 -20.399 -24.814 1.00 10.00 106 GLU A C 7
ATOM 10726 O O . GLU A 1 58 ? 38.532 -21.476 -24.219 1.00 10.00 106 GLU A O 7
ATOM 10738 N N . ILE A 1 59 ? 39.095 -19.302 -24.240 1.00 10.00 107 ILE A N 7
ATOM 10739 C CA . ILE A 1 59 ? 39.547 -19.318 -22.849 1.00 10.00 107 ILE A CA 7
ATOM 10740 C C . ILE A 1 59 ? 38.562 -18.577 -21.944 1.00 10.00 107 ILE A C 7
ATOM 10741 O O . ILE A 1 59 ? 38.801 -18.421 -20.745 1.00 10.00 107 ILE A O 7
ATOM 10757 N N . GLY A 1 60 ? 37.457 -18.123 -22.529 1.00 10.00 108 GLY A N 7
ATOM 10758 C CA . GLY A 1 60 ? 36.439 -17.417 -21.766 1.00 10.00 108 GLY A CA 7
ATOM 10759 C C . GLY A 1 60 ? 36.777 -15.955 -21.535 1.00 10.00 108 GLY A C 7
ATOM 10760 O O . GLY A 1 60 ? 36.312 -15.349 -20.569 1.00 10.00 108 GLY A O 7
ATOM 10764 N N . GLU A 1 61 ? 37.580 -15.392 -22.423 1.00 10.00 109 GLU A N 7
ATOM 10765 C CA . GLU A 1 61 ? 37.992 -13.998 -22.324 1.00 10.00 109 GLU A CA 7
ATOM 10766 C C . GLU A 1 61 ? 37.660 -13.253 -23.615 1.00 10.00 109 GLU A C 7
ATOM 10767 O O . GLU A 1 61 ? 36.785 -13.674 -24.378 1.00 10.00 109 GLU A O 7
ATOM 10779 N N . THR A 1 62 ? 38.360 -12.152 -23.859 1.00 10.00 110 THR A N 7
ATOM 10780 C CA . THR A 1 62 ? 38.147 -11.356 -25.057 1.00 10.00 110 THR A CA 7
ATOM 10781 C C . THR A 1 62 ? 39.458 -11.181 -25.820 1.00 10.00 110 THR A C 7
ATOM 10782 O O . THR A 1 62 ? 40.512 -11.634 -25.364 1.00 10.00 110 THR A O 7
ATOM 10793 N N . ALA A 1 63 ? 39.394 -10.528 -26.976 1.00 10.00 111 ALA A N 7
ATOM 10794 C CA . ALA A 1 63 ? 40.580 -10.292 -27.796 1.00 10.00 111 ALA A CA 7
ATOM 10795 C C . ALA A 1 63 ? 41.582 -9.405 -27.070 1.00 10.00 111 ALA A C 7
ATOM 10796 O O . ALA A 1 63 ? 42.792 -9.627 -27.152 1.00 10.00 111 ALA A O 7
ATOM 10803 N N . ALA A 1 64 ? 41.072 -8.410 -26.346 1.00 10.00 112 ALA A N 7
ATOM 10804 C CA . ALA A 1 64 ? 41.922 -7.497 -25.591 1.00 10.00 112 ALA A CA 7
ATOM 10805 C C . ALA A 1 64 ? 42.739 -8.251 -24.562 1.00 10.00 112 ALA A C 7
ATOM 10806 O O . ALA A 1 64 ? 43.887 -7.909 -24.304 1.00 10.00 112 ALA A O 7
ATOM 10813 N N . THR A 1 65 ? 42.136 -9.282 -23.985 1.00 10.00 113 THR A N 7
ATOM 10814 C CA . THR A 1 65 ? 42.797 -10.094 -22.981 1.00 10.00 113 THR A CA 7
ATOM 10815 C C . THR A 1 65 ? 44.047 -10.753 -23.552 1.00 10.00 113 THR A C 7
ATOM 10816 O O . THR A 1 65 ? 45.114 -10.703 -22.944 1.00 10.00 113 THR A O 7
ATOM 10827 N N . VAL A 1 66 ? 43.915 -11.345 -24.729 1.00 10.00 114 VAL A N 7
ATOM 10828 C CA . VAL A 1 66 ? 45.038 -12.008 -25.380 1.00 10.00 114 VAL A CA 7
ATOM 10829 C C . VAL A 1 66 ? 46.122 -10.993 -25.725 1.00 10.00 114 VAL A C 7
ATOM 10830 O O . VAL A 1 66 ? 47.308 -11.226 -25.478 1.00 10.00 114 VAL A O 7
ATOM 10843 N N . ALA A 1 67 ? 45.708 -9.860 -26.281 1.00 10.00 115 ALA A N 7
ATOM 10844 C CA . ALA A 1 67 ? 46.642 -8.793 -26.630 1.00 10.00 115 ALA A CA 7
ATOM 10845 C C . ALA A 1 67 ? 47.314 -8.259 -25.367 1.00 10.00 115 ALA A C 7
ATOM 10846 O O . ALA A 1 67 ? 48.458 -7.817 -25.381 1.00 10.00 115 ALA A O 7
ATOM 10853 N N . SER A 1 68 ? 46.570 -8.288 -24.281 1.00 10.00 116 SER A N 7
ATOM 10854 C CA . SER A 1 68 ? 47.054 -7.843 -22.989 1.00 10.00 116 SER A CA 7
ATOM 10855 C C . SER A 1 68 ? 48.022 -8.864 -22.375 1.00 10.00 116 SER A C 7
ATOM 10856 O O . SER A 1 68 ? 48.849 -8.524 -21.541 1.00 10.00 116 SER A O 7
ATOM 10864 N N . TYR A 1 69 ? 47.899 -10.121 -22.770 1.00 10.00 117 TYR A N 7
ATOM 10865 C CA . TYR A 1 69 ? 48.757 -11.173 -22.234 1.00 10.00 117 TYR A CA 7
ATOM 10866 C C . TYR A 1 69 ? 50.160 -11.164 -22.857 1.00 10.00 117 TYR A C 7
ATOM 10867 O O . TYR A 1 69 ? 51.144 -11.439 -22.168 1.00 10.00 117 TYR A O 7
ATOM 10885 N N . GLU A 1 70 ? 50.261 -10.811 -24.138 1.00 10.00 118 GLU A N 7
ATOM 10886 C CA . GLU A 1 70 ? 51.556 -10.811 -24.839 1.00 10.00 118 GLU A CA 7
ATOM 10887 C C . GLU A 1 70 ? 52.543 -9.765 -24.301 1.00 10.00 118 GLU A C 7
ATOM 10888 O O . GLU A 1 70 ? 53.750 -9.886 -24.513 1.00 10.00 118 GLU A O 7
ATOM 10900 N N . ARG A 1 71 ? 52.053 -8.740 -23.610 1.00 10.00 119 ARG A N 7
ATOM 10901 C CA . ARG A 1 71 ? 52.948 -7.721 -23.054 1.00 10.00 119 ARG A CA 7
ATOM 10902 C C . ARG A 1 71 ? 53.749 -8.284 -21.896 1.00 10.00 119 ARG A C 7
ATOM 10903 O O . ARG A 1 71 ? 54.815 -7.780 -21.542 1.00 10.00 119 ARG A O 7
ATOM 10924 N N . GLY A 1 72 ? 53.212 -9.325 -21.304 1.00 10.00 120 GLY A N 7
ATOM 10925 C CA . GLY A 1 72 ? 53.862 -9.967 -20.190 1.00 10.00 120 GLY A CA 7
ATOM 10926 C C . GLY A 1 72 ? 53.279 -9.533 -18.866 1.00 10.00 120 GLY A C 7
ATOM 10927 O O . GLY A 1 72 ? 53.957 -9.548 -17.839 1.00 10.00 120 GLY A O 7
ATOM 10931 N N . THR A 1 73 ? 52.004 -9.166 -18.892 1.00 10.00 121 THR A N 7
ATOM 10932 C CA . THR A 1 73 ? 51.301 -8.718 -17.707 1.00 10.00 121 THR A CA 7
ATOM 10933 C C . THR A 1 73 ? 49.816 -8.513 -18.019 1.00 10.00 121 THR A C 7
ATOM 10934 O O . THR A 1 73 ? 49.416 -7.586 -18.725 1.00 10.00 121 THR A O 7
ATOM 10945 N N . ALA A 1 74 ? 49.015 -9.416 -17.505 1.00 10.00 122 ALA A N 7
ATOM 10946 C CA . ALA A 1 74 ? 47.575 -9.393 -17.707 1.00 10.00 122 ALA A CA 7
ATOM 10947 C C . ALA A 1 74 ? 46.893 -10.182 -16.604 1.00 10.00 122 ALA A C 7
ATOM 10948 O O . ALA A 1 74 ? 45.775 -10.667 -16.779 1.00 10.00 122 ALA A O 7
ATOM 10955 N N . THR A 1 75 ? 47.568 -10.261 -15.454 1.00 10.00 123 THR A N 7
ATOM 10956 C CA . THR A 1 75 ? 47.094 -11.023 -14.311 1.00 10.00 123 THR A CA 7
ATOM 10957 C C . THR A 1 75 ? 47.005 -12.500 -14.705 1.00 10.00 123 THR A C 7
ATOM 10958 O O . THR A 1 75 ? 46.061 -12.938 -15.367 1.00 10.00 123 THR A O 7
ATOM 10969 N N . PRO A 1 76 ? 48.014 -13.288 -14.316 1.00 10.00 124 PRO A N 7
ATOM 10970 C CA . PRO A 1 76 ? 48.102 -14.700 -14.679 1.00 10.00 124 PRO A CA 7
ATOM 10971 C C . PRO A 1 76 ? 47.093 -15.589 -13.963 1.00 10.00 124 PRO A C 7
ATOM 10972 O O . PRO A 1 76 ? 47.278 -15.971 -12.799 1.00 10.00 124 PRO A O 7
ATOM 10983 N N . ASP A 1 77 ? 46.014 -15.900 -14.656 1.00 10.00 125 ASP A N 7
ATOM 10984 C CA . ASP A 1 77 ? 45.009 -16.793 -14.113 1.00 10.00 125 ASP A CA 7
ATOM 10985 C C . ASP A 1 77 ? 45.461 -18.178 -14.485 1.00 10.00 125 ASP A C 7
ATOM 10986 O O . ASP A 1 77 ? 45.642 -18.470 -15.666 1.00 10.00 125 ASP A O 7
ATOM 10995 N N . GLN A 1 78 ? 45.683 -19.009 -13.491 1.00 10.00 126 GLN A N 7
ATOM 10996 C CA . GLN A 1 78 ? 46.205 -20.357 -13.716 1.00 10.00 126 GLN A CA 7
ATOM 10997 C C . GLN A 1 78 ? 45.407 -21.136 -14.742 1.00 10.00 126 GLN A C 7
ATOM 10998 O O . GLN A 1 78 ? 45.981 -21.802 -15.608 1.00 10.00 126 GLN A O 7
ATOM 11012 N N . ASN A 1 79 ? 44.097 -21.031 -14.664 1.00 10.00 127 ASN A N 7
ATOM 11013 C CA . ASN A 1 79 ? 43.226 -21.736 -15.589 1.00 10.00 127 ASN A CA 7
ATOM 11014 C C . ASN A 1 79 ? 43.358 -21.166 -17.006 1.00 10.00 127 ASN A C 7
ATOM 11015 O O . ASN A 1 79 ? 43.212 -21.899 -17.980 1.00 10.00 127 ASN A O 7
ATOM 11026 N N . ILE A 1 80 ? 43.652 -19.864 -17.128 1.00 10.00 128 ILE A N 7
ATOM 11027 C CA . ILE A 1 80 ? 43.811 -19.255 -18.448 1.00 10.00 128 ILE A CA 7
ATOM 11028 C C . ILE A 1 80 ? 45.114 -19.729 -19.079 1.00 10.00 128 ILE A C 7
ATOM 11029 O O . ILE A 1 80 ? 45.099 -20.304 -20.165 1.00 10.00 128 ILE A O 7
ATOM 11045 N N . LEU A 1 81 ? 46.229 -19.513 -18.370 1.00 10.00 129 LEU A N 7
ATOM 11046 C CA . LEU A 1 81 ? 47.552 -19.930 -18.845 1.00 10.00 129 LEU A CA 7
ATOM 11047 C C . LEU A 1 81 ? 47.515 -21.382 -19.312 1.00 10.00 129 LEU A C 7
ATOM 11048 O O . LEU A 1 81 ? 48.061 -21.729 -20.359 1.00 10.00 129 LEU A O 7
ATOM 11064 N N . SER A 1 82 ? 46.834 -22.214 -18.523 1.00 10.00 130 SER A N 7
ATOM 11065 C CA . SER A 1 82 ? 46.697 -23.633 -18.809 1.00 10.00 130 SER A CA 7
ATOM 11066 C C . SER A 1 82 ? 46.074 -23.877 -20.186 1.00 10.00 130 SER A C 7
ATOM 11067 O O . SER A 1 82 ? 46.573 -24.689 -20.961 1.00 10.00 130 SER A O 7
ATOM 11075 N N . LYS A 1 83 ? 44.987 -23.177 -20.490 1.00 10.00 131 LYS A N 7
ATOM 11076 C CA . LYS A 1 83 ? 44.310 -23.351 -21.775 1.00 10.00 131 LYS A CA 7
ATOM 11077 C C . LYS A 1 83 ? 45.072 -22.702 -22.931 1.00 10.00 131 LYS A C 7
ATOM 11078 O O . LYS A 1 83 ? 45.128 -23.267 -24.020 1.00 10.00 131 LYS A O 7
ATOM 11097 N N . MET A 1 84 ? 45.670 -21.537 -22.686 1.00 10.00 132 MET A N 7
ATOM 11098 C CA . MET A 1 84 ? 46.423 -20.800 -23.713 1.00 10.00 132 MET A CA 7
ATOM 11099 C C . MET A 1 84 ? 47.431 -21.703 -24.409 1.00 10.00 132 MET A C 7
ATOM 11100 O O . MET A 1 84 ? 47.448 -21.835 -25.633 1.00 10.00 132 MET A O 7
ATOM 11114 N N . GLU A 1 85 ? 48.285 -22.305 -23.602 1.00 10.00 133 GLU A N 7
ATOM 11115 C CA . GLU A 1 85 ? 49.339 -23.179 -24.084 1.00 10.00 133 GLU A CA 7
ATOM 11116 C C . GLU A 1 85 ? 48.824 -24.538 -24.574 1.00 10.00 133 GLU A C 7
ATOM 11117 O O . GLU A 1 85 ? 49.436 -25.171 -25.427 1.00 10.00 133 GLU A O 7
ATOM 11129 N N . ARG A 1 86 ? 47.704 -24.963 -24.022 1.00 10.00 134 ARG A N 7
ATOM 11130 C CA . ARG A 1 86 ? 47.117 -26.272 -24.297 1.00 10.00 134 ARG A CA 7
ATOM 11131 C C . ARG A 1 86 ? 46.568 -26.421 -25.718 1.00 10.00 134 ARG A C 7
ATOM 11132 O O . ARG A 1 86 ? 46.537 -27.526 -26.262 1.00 10.00 134 ARG A O 7
ATOM 11153 N N . VAL A 1 87 ? 46.165 -25.321 -26.321 1.00 10.00 135 VAL A N 7
ATOM 11154 C CA . VAL A 1 87 ? 45.577 -25.355 -27.659 1.00 10.00 135 VAL A CA 7
ATOM 11155 C C . VAL A 1 87 ? 46.614 -25.676 -28.737 1.00 10.00 135 VAL A C 7
ATOM 11156 O O . VAL A 1 87 ? 46.276 -26.166 -29.817 1.00 10.00 135 VAL A O 7
ATOM 11169 N N . LEU A 1 88 ? 47.871 -25.415 -28.428 1.00 10.00 136 LEU A N 7
ATOM 11170 C CA . LEU A 1 88 ? 48.953 -25.595 -29.391 1.00 10.00 136 LEU A CA 7
ATOM 11171 C C . LEU A 1 88 ? 50.105 -26.459 -28.872 1.00 10.00 136 LEU A C 7
ATOM 11172 O O . LEU A 1 88 ? 50.856 -27.023 -29.665 1.00 10.00 136 LEU A O 7
ATOM 11188 N N . ASN A 1 89 ? 50.253 -26.528 -27.550 1.00 10.00 137 ASN A N 7
ATOM 11189 C CA . ASN A 1 89 ? 51.310 -27.310 -26.898 1.00 10.00 137 ASN A CA 7
ATOM 11190 C C . ASN A 1 89 ? 52.626 -26.567 -26.970 1.00 10.00 137 ASN A C 7
ATOM 11191 O O . ASN A 1 89 ? 53.580 -26.990 -27.620 1.00 10.00 137 ASN A O 7
ATOM 11202 N N . VAL A 1 90 ? 52.634 -25.421 -26.319 1.00 10.00 138 VAL A N 7
ATOM 11203 C CA . VAL A 1 90 ? 53.803 -24.564 -26.248 1.00 10.00 138 VAL A CA 7
ATOM 11204 C C . VAL A 1 90 ? 53.950 -24.081 -24.816 1.00 10.00 138 VAL A C 7
ATOM 11205 O O . VAL A 1 90 ? 52.951 -23.764 -24.185 1.00 10.00 138 VAL A O 7
ATOM 11218 N N . LYS A 1 91 ? 55.166 -24.018 -24.298 1.00 10.00 139 LYS A N 7
ATOM 11219 C CA . LYS A 1 91 ? 55.359 -23.569 -22.924 1.00 10.00 139 LYS A CA 7
ATOM 11220 C C . LYS A 1 91 ? 56.078 -22.236 -22.854 1.00 10.00 139 LYS A C 7
ATOM 11221 O O . LYS A 1 91 ? 57.085 -22.018 -23.528 1.00 10.00 139 LYS A O 7
ATOM 11240 N N . LEU A 1 92 ? 55.536 -21.347 -22.039 1.00 10.00 140 LEU A N 7
ATOM 11241 C CA . LEU A 1 92 ? 56.093 -20.018 -21.845 1.00 10.00 140 LEU A CA 7
ATOM 11242 C C . LEU A 1 92 ? 57.042 -19.993 -20.654 1.00 10.00 140 LEU A C 7
ATOM 11243 O O . LEU A 1 92 ? 57.879 -19.100 -20.536 1.00 10.00 140 LEU A O 7
ATOM 11259 N N . ARG A 1 93 ? 56.908 -20.970 -19.768 1.00 10.00 141 ARG A N 7
ATOM 11260 C CA . ARG A 1 93 ? 57.757 -21.041 -18.585 1.00 10.00 141 ARG A CA 7
ATOM 11261 C C . ARG A 1 93 ? 58.552 -22.340 -18.559 1.00 10.00 141 ARG A C 7
ATOM 11262 O O . ARG A 1 93 ? 58.120 -23.360 -19.107 1.00 10.00 141 ARG A O 7
ATOM 11283 N N . GLY A 1 94 ? 59.711 -22.292 -17.923 1.00 10.00 142 GLY A N 7
ATOM 11284 C CA . GLY A 1 94 ? 60.567 -23.454 -17.836 1.00 10.00 142 GLY A CA 7
ATOM 11285 C C . GLY A 1 94 ? 61.844 -23.251 -18.617 1.00 10.00 142 GLY A C 7
ATOM 11286 O O . GLY A 1 94 ? 62.253 -22.114 -18.857 1.00 10.00 142 GLY A O 7
ATOM 11290 N N . ALA A 1 95 ? 62.477 -24.340 -19.016 1.00 10.00 143 ALA A N 7
ATOM 11291 C CA . ALA A 1 95 ? 63.706 -24.257 -19.786 1.00 10.00 143 ALA A CA 7
ATOM 11292 C C . ALA A 1 95 ? 63.417 -24.392 -21.272 1.00 10.00 143 ALA A C 7
ATOM 11293 O O . ALA A 1 95 ? 64.038 -23.723 -22.099 1.00 10.00 143 ALA A O 7
ATOM 11300 N N . ASN A 1 96 ? 62.460 -25.244 -21.608 1.00 10.00 144 ASN A N 7
ATOM 11301 C CA . ASN A 1 96 ? 62.084 -25.462 -23.001 1.00 10.00 144 ASN A CA 7
ATOM 11302 C C . ASN A 1 96 ? 60.984 -24.497 -23.417 1.00 10.00 144 ASN A C 7
ATOM 11303 O O . ASN A 1 96 ? 59.916 -24.913 -23.872 1.00 10.00 144 ASN A O 7
ATOM 11314 N N . ILE A 1 97 ? 61.237 -23.206 -23.248 1.00 10.00 145 ILE A N 7
ATOM 11315 C CA . ILE A 1 97 ? 60.258 -22.194 -23.616 1.00 10.00 145 ILE A CA 7
ATOM 11316 C C . ILE A 1 97 ? 60.106 -22.109 -25.132 1.00 10.00 145 ILE A C 7
ATOM 11317 O O . ILE A 1 97 ? 61.090 -22.146 -25.876 1.00 10.00 145 ILE A O 7
ATOM 11333 N N . GLY A 1 98 ? 58.864 -21.993 -25.580 1.00 10.00 146 GLY A N 7
ATOM 11334 C CA . GLY A 1 98 ? 58.580 -21.917 -26.998 1.00 10.00 146 GLY A CA 7
ATOM 11335 C C . GLY A 1 98 ? 58.552 -23.292 -27.621 1.00 10.00 146 GLY A C 7
ATOM 11336 O O . GLY A 1 98 ? 58.405 -23.445 -28.833 1.00 10.00 146 GLY A O 7
ATOM 11340 N N . ALA A 1 99 ? 58.688 -24.296 -26.777 1.00 10.00 147 ALA A N 7
ATOM 11341 C CA . ALA A 1 99 ? 58.689 -25.677 -27.224 1.00 10.00 147 ALA A CA 7
ATOM 11342 C C . ALA A 1 99 ? 57.637 -26.489 -26.482 1.00 10.00 147 ALA A C 7
ATOM 11343 O O . ALA A 1 99 ? 57.317 -26.187 -25.326 1.00 10.00 147 ALA A O 7
ATOM 11350 N N . PRO A 1 100 ? 57.047 -27.500 -27.152 1.00 10.00 148 PRO A N 7
ATOM 11351 C CA . PRO A 1 100 ? 56.059 -28.385 -26.530 1.00 10.00 148 PRO A CA 7
ATOM 11352 C C . PRO A 1 100 ? 56.675 -29.144 -25.363 1.00 10.00 148 PRO A C 7
ATOM 11353 O O . PRO A 1 100 ? 57.659 -29.861 -25.536 1.00 10.00 148 PRO A O 7
ATOM 11364 N N . ARG A 1 101 ? 56.075 -29.012 -24.192 1.00 10.00 149 ARG A N 7
ATOM 11365 C CA . ARG A 1 101 ? 56.586 -29.658 -22.994 1.00 10.00 149 ARG A CA 7
ATOM 11366 C C . ARG A 1 101 ? 55.555 -29.546 -21.888 1.00 10.00 149 ARG A C 7
ATOM 11367 O O . ARG A 1 101 ? 55.439 -28.500 -21.254 1.00 10.00 149 ARG A O 7
ATOM 11388 N N . LEU A 1 102 ? 54.778 -30.600 -21.698 1.00 10.00 150 LEU A N 7
ATOM 11389 C CA . LEU A 1 102 ? 53.745 -30.616 -20.672 1.00 10.00 150 LEU A CA 7
ATOM 11390 C C . LEU A 1 102 ? 54.323 -30.259 -19.302 1.00 10.00 150 LEU A C 7
ATOM 11391 O O . LEU A 1 102 ? 53.759 -29.430 -18.586 1.00 10.00 150 LEU A O 7
ATOM 11407 N N . GLY A 1 103 ? 55.457 -30.869 -18.963 1.00 10.00 151 GLY A N 7
ATOM 11408 C CA . GLY A 1 103 ? 56.092 -30.604 -17.686 1.00 10.00 151 GLY A CA 7
ATOM 11409 C C . GLY A 1 103 ? 55.166 -30.922 -16.531 1.00 10.00 151 GLY A C 7
ATOM 11410 O O . GLY A 1 103 ? 54.738 -32.067 -16.385 1.00 10.00 151 GLY A O 7
ATOM 11414 N N . PRO A 1 104 ? 54.838 -29.932 -15.688 1.00 10.00 152 PRO A N 7
ATOM 11415 C CA . PRO A 1 104 ? 53.933 -30.137 -14.565 1.00 10.00 152 PRO A CA 7
ATOM 11416 C C . PRO A 1 104 ? 52.476 -30.183 -15.030 1.00 10.00 152 PRO A C 7
ATOM 11417 O O . PRO A 1 104 ? 51.898 -29.163 -15.418 1.00 10.00 152 PRO A O 7
ATOM 11428 N N . LYS A 1 105 ? 51.889 -31.369 -15.011 1.00 10.00 153 LYS A N 7
ATOM 11429 C CA . LYS A 1 105 ? 50.508 -31.541 -15.440 1.00 10.00 153 LYS A CA 7
ATOM 11430 C C . LYS A 1 105 ? 49.549 -31.361 -14.266 1.00 10.00 153 LYS A C 7
ATOM 11431 O O . LYS A 1 105 ? 49.441 -32.223 -13.391 1.00 10.00 153 LYS A O 7
ATOM 11450 N N . LYS A 1 106 ? 48.862 -30.227 -14.245 1.00 10.00 154 LYS A N 7
ATOM 11451 C CA . LYS A 1 106 ? 47.917 -29.921 -13.179 1.00 10.00 154 LYS A CA 7
ATOM 11452 C C . LYS A 1 106 ? 46.823 -28.986 -13.687 1.00 10.00 154 LYS A C 7
ATOM 11453 O O . LYS A 1 106 ? 47.110 -28.007 -14.389 1.00 10.00 154 LYS A O 7
ATOM 11472 N N . LYS A 1 107 ? 45.577 -29.290 -13.344 1.00 10.00 155 LYS A N 7
ATOM 11473 C CA . LYS A 1 107 ? 44.440 -28.477 -13.758 1.00 10.00 155 LYS A CA 7
ATOM 11474 C C . LYS A 1 107 ? 43.219 -28.810 -12.911 1.00 10.00 155 LYS A C 7
ATOM 11475 O O . LYS A 1 107 ? 42.676 -27.893 -12.259 1.00 10.00 155 LYS A O 7
ATOM 11495 N N . GLY A 1 1 ? 56.899 -42.979 -34.530 1.00 10.00 49 GLY A N 8
ATOM 11496 C CA . GLY A 1 1 ? 56.574 -43.072 -33.088 1.00 10.00 49 GLY A CA 8
ATOM 11497 C C . GLY A 1 1 ? 57.570 -43.931 -32.345 1.00 10.00 49 GLY A C 8
ATOM 11498 O O . GLY A 1 1 ? 58.364 -44.645 -32.959 1.00 10.00 49 GLY A O 8
ATOM 11504 N N . ALA A 1 2 ? 57.532 -43.879 -31.024 1.00 10.00 50 ALA A N 8
ATOM 11505 C CA . ALA A 1 2 ? 58.447 -44.658 -30.209 1.00 10.00 50 ALA A CA 8
ATOM 11506 C C . ALA A 1 2 ? 57.684 -45.494 -29.194 1.00 10.00 50 ALA A C 8
ATOM 11507 O O . ALA A 1 2 ? 56.742 -45.013 -28.562 1.00 10.00 50 ALA A O 8
ATOM 11514 N N . MET A 1 3 ? 58.089 -46.746 -29.047 1.00 10.00 51 MET A N 8
ATOM 11515 C CA . MET A 1 3 ? 57.454 -47.658 -28.108 1.00 10.00 51 MET A CA 8
ATOM 11516 C C . MET A 1 3 ? 58.506 -48.532 -27.437 1.00 10.00 51 MET A C 8
ATOM 11517 O O . MET A 1 3 ? 59.509 -48.895 -28.057 1.00 10.00 51 MET A O 8
ATOM 11531 N N . ASP A 1 4 ? 58.287 -48.850 -26.168 1.00 10.00 52 ASP A N 8
ATOM 11532 C CA . ASP A 1 4 ? 59.217 -49.678 -25.406 1.00 10.00 52 ASP A CA 8
ATOM 11533 C C . ASP A 1 4 ? 58.505 -50.309 -24.216 1.00 10.00 52 ASP A C 8
ATOM 11534 O O . ASP A 1 4 ? 57.830 -49.615 -23.455 1.00 10.00 52 ASP A O 8
ATOM 11543 N N . PRO A 1 5 ? 58.649 -51.633 -24.043 1.00 10.00 53 PRO A N 8
ATOM 11544 C CA . PRO A 1 5 ? 58.002 -52.375 -22.949 1.00 10.00 53 PRO A CA 8
ATOM 11545 C C . PRO A 1 5 ? 58.664 -52.180 -21.579 1.00 10.00 53 PRO A C 8
ATOM 11546 O O . PRO A 1 5 ? 58.883 -53.143 -20.844 1.00 10.00 53 PRO A O 8
ATOM 11557 N N . GLU A 1 6 ? 58.968 -50.938 -21.235 1.00 10.00 54 GLU A N 8
ATOM 11558 C CA . GLU A 1 6 ? 59.572 -50.626 -19.946 1.00 10.00 54 GLU A CA 8
ATOM 11559 C C . GLU A 1 6 ? 58.561 -49.870 -19.092 1.00 10.00 54 GLU A C 8
ATOM 11560 O O . GLU A 1 6 ? 57.944 -48.909 -19.558 1.00 10.00 54 GLU A O 8
ATOM 11572 N N . PHE A 1 7 ? 58.383 -50.307 -17.856 1.00 10.00 55 PHE A N 8
ATOM 11573 C CA . PHE A 1 7 ? 57.432 -49.673 -16.958 1.00 10.00 55 PHE A CA 8
ATOM 11574 C C . PHE A 1 7 ? 58.094 -49.279 -15.646 1.00 10.00 55 PHE A C 8
ATOM 11575 O O . PHE A 1 7 ? 58.669 -50.120 -14.951 1.00 10.00 55 PHE A O 8
ATOM 11592 N N . ALA A 1 8 ? 58.010 -48.000 -15.314 1.00 10.00 56 ALA A N 8
ATOM 11593 C CA . ALA A 1 8 ? 58.585 -47.486 -14.082 1.00 10.00 56 ALA A CA 8
ATOM 11594 C C . ALA A 1 8 ? 57.514 -46.784 -13.253 1.00 10.00 56 ALA A C 8
ATOM 11595 O O . ALA A 1 8 ? 56.330 -46.814 -13.603 1.00 10.00 56 ALA A O 8
ATOM 11602 N N . GLY A 1 9 ? 57.924 -46.162 -12.160 1.00 10.00 57 GLY A N 8
ATOM 11603 C CA . GLY A 1 9 ? 56.992 -45.462 -11.304 1.00 10.00 57 GLY A CA 8
ATOM 11604 C C . GLY A 1 9 ? 57.663 -44.944 -10.055 1.00 10.00 57 GLY A C 8
ATOM 11605 O O . GLY A 1 9 ? 58.840 -44.573 -10.093 1.00 10.00 57 GLY A O 8
ATOM 11609 N N . GLY A 1 10 ? 56.928 -44.911 -8.953 1.00 10.00 58 GLY A N 8
ATOM 11610 C CA . GLY A 1 10 ? 57.489 -44.449 -7.699 1.00 10.00 58 GLY A CA 8
ATOM 11611 C C . GLY A 1 10 ? 57.207 -42.984 -7.439 1.00 10.00 58 GLY A C 8
ATOM 11612 O O . GLY A 1 10 ? 57.959 -42.112 -7.871 1.00 10.00 58 GLY A O 8
ATOM 11616 N N . THR A 1 11 ? 56.112 -42.710 -6.750 1.00 10.00 59 THR A N 8
ATOM 11617 C CA . THR A 1 11 ? 55.737 -41.344 -6.422 1.00 10.00 59 THR A CA 8
ATOM 11618 C C . THR A 1 11 ? 55.577 -41.185 -4.914 1.00 10.00 59 THR A C 8
ATOM 11619 O O . THR A 1 11 ? 54.808 -41.914 -4.284 1.00 10.00 59 THR A O 8
ATOM 11630 N N . GLU A 1 12 ? 56.302 -40.238 -4.340 1.00 10.00 60 GLU A N 8
ATOM 11631 C CA . GLU A 1 12 ? 56.242 -39.993 -2.907 1.00 10.00 60 GLU A CA 8
ATOM 11632 C C . GLU A 1 12 ? 56.143 -38.496 -2.636 1.00 10.00 60 GLU A C 8
ATOM 11633 O O . GLU A 1 12 ? 56.646 -37.681 -3.412 1.00 10.00 60 GLU A O 8
ATOM 11645 N N . GLY A 1 13 ? 55.489 -38.141 -1.541 1.00 10.00 61 GLY A N 8
ATOM 11646 C CA . GLY A 1 13 ? 55.327 -36.747 -1.186 1.00 10.00 61 GLY A CA 8
ATOM 11647 C C . GLY A 1 13 ? 53.884 -36.399 -0.911 1.00 10.00 61 GLY A C 8
ATOM 11648 O O . GLY A 1 13 ? 53.046 -37.291 -0.761 1.00 10.00 61 GLY A O 8
ATOM 11652 N N . GLN A 1 14 ? 53.590 -35.109 -0.845 1.00 10.00 62 GLN A N 8
ATOM 11653 C CA . GLN A 1 14 ? 52.235 -34.641 -0.584 1.00 10.00 62 GLN A CA 8
ATOM 11654 C C . GLN A 1 14 ? 51.907 -33.429 -1.445 1.00 10.00 62 GLN A C 8
ATOM 11655 O O . GLN A 1 14 ? 52.771 -32.902 -2.149 1.00 10.00 62 GLN A O 8
ATOM 11669 N N . ARG A 1 15 ? 50.658 -32.985 -1.386 1.00 10.00 63 ARG A N 8
ATOM 11670 C CA . ARG A 1 15 ? 50.222 -31.836 -2.163 1.00 10.00 63 ARG A CA 8
ATOM 11671 C C . ARG A 1 15 ? 49.265 -30.971 -1.354 1.00 10.00 63 ARG A C 8
ATOM 11672 O O . ARG A 1 15 ? 48.612 -31.453 -0.423 1.00 10.00 63 ARG A O 8
ATOM 11693 N N . LEU A 1 16 ? 49.189 -29.698 -1.708 1.00 10.00 64 LEU A N 8
ATOM 11694 C CA . LEU A 1 16 ? 48.311 -28.760 -1.027 1.00 10.00 64 LEU A CA 8
ATOM 11695 C C . LEU A 1 16 ? 47.517 -27.948 -2.041 1.00 10.00 64 LEU A C 8
ATOM 11696 O O . LEU A 1 16 ? 47.823 -27.958 -3.236 1.00 10.00 64 LEU A O 8
ATOM 11712 N N . THR A 1 17 ? 46.498 -27.258 -1.566 1.00 10.00 65 THR A N 8
ATOM 11713 C CA . THR A 1 17 ? 45.666 -26.438 -2.424 1.00 10.00 65 THR A CA 8
ATOM 11714 C C . THR A 1 17 ? 45.899 -24.956 -2.138 1.00 10.00 65 THR A C 8
ATOM 11715 O O . THR A 1 17 ? 45.935 -24.534 -0.978 1.00 10.00 65 THR A O 8
ATOM 11726 N N . LYS A 1 18 ? 46.073 -24.170 -3.192 1.00 10.00 66 LYS A N 8
ATOM 11727 C CA . LYS A 1 18 ? 46.304 -22.740 -3.046 1.00 10.00 66 LYS A CA 8
ATOM 11728 C C . LYS A 1 18 ? 44.982 -21.981 -3.050 1.00 10.00 66 LYS A C 8
ATOM 11729 O O . LYS A 1 18 ? 44.446 -21.650 -4.110 1.00 10.00 66 LYS A O 8
ATOM 11748 N N . VAL A 1 19 ? 44.453 -21.737 -1.862 1.00 10.00 67 VAL A N 8
ATOM 11749 C CA . VAL A 1 19 ? 43.195 -21.016 -1.707 1.00 10.00 67 VAL A CA 8
ATOM 11750 C C . VAL A 1 19 ? 43.254 -20.115 -0.478 1.00 10.00 67 VAL A C 8
ATOM 11751 O O . VAL A 1 19 ? 43.643 -20.557 0.602 1.00 10.00 67 VAL A O 8
ATOM 11764 N N . ASP A 1 20 ? 42.885 -18.853 -0.650 1.00 10.00 68 ASP A N 8
ATOM 11765 C CA . ASP A 1 20 ? 42.901 -17.891 0.450 1.00 10.00 68 ASP A CA 8
ATOM 11766 C C . ASP A 1 20 ? 41.823 -16.832 0.248 1.00 10.00 68 ASP A C 8
ATOM 11767 O O . ASP A 1 20 ? 41.185 -16.780 -0.807 1.00 10.00 68 ASP A O 8
ATOM 11776 N N . ARG A 1 21 ? 41.628 -15.994 1.259 1.00 10.00 69 ARG A N 8
ATOM 11777 C CA . ARG A 1 21 ? 40.622 -14.939 1.202 1.00 10.00 69 ARG A CA 8
ATOM 11778 C C . ARG A 1 21 ? 41.230 -13.639 0.692 1.00 10.00 69 ARG A C 8
ATOM 11779 O O . ARG A 1 21 ? 42.418 -13.385 0.883 1.00 10.00 69 ARG A O 8
ATOM 11800 N N . SER A 1 22 ? 40.409 -12.816 0.057 1.00 10.00 70 SER A N 8
ATOM 11801 C CA . SER A 1 22 ? 40.862 -11.545 -0.487 1.00 10.00 70 SER A CA 8
ATOM 11802 C C . SER A 1 22 ? 40.537 -10.383 0.453 1.00 10.00 70 SER A C 8
ATOM 11803 O O . SER A 1 22 ? 39.764 -9.483 0.111 1.00 10.00 70 SER A O 8
ATOM 11811 N N . ASP A 1 23 ? 41.119 -10.410 1.642 1.00 10.00 71 ASP A N 8
ATOM 11812 C CA . ASP A 1 23 ? 40.907 -9.349 2.617 1.00 10.00 71 ASP A CA 8
ATOM 11813 C C . ASP A 1 23 ? 42.141 -8.453 2.685 1.00 10.00 71 ASP A C 8
ATOM 11814 O O . ASP A 1 23 ? 43.073 -8.697 3.454 1.00 10.00 71 ASP A O 8
ATOM 11823 N N . ASP A 1 24 ? 42.144 -7.417 1.851 1.00 10.00 72 ASP A N 8
ATOM 11824 C CA . ASP A 1 24 ? 43.262 -6.476 1.776 1.00 10.00 72 ASP A CA 8
ATOM 11825 C C . ASP A 1 24 ? 44.544 -7.248 1.501 1.00 10.00 72 ASP A C 8
ATOM 11826 O O . ASP A 1 24 ? 45.527 -7.160 2.244 1.00 10.00 72 ASP A O 8
ATOM 11835 N N . ILE A 1 25 ? 44.507 -8.024 0.432 1.00 10.00 73 ILE A N 8
ATOM 11836 C CA . ILE A 1 25 ? 45.627 -8.855 0.044 1.00 10.00 73 ILE A CA 8
ATOM 11837 C C . ILE A 1 25 ? 46.672 -8.070 -0.722 1.00 10.00 73 ILE A C 8
ATOM 11838 O O . ILE A 1 25 ? 46.472 -6.905 -1.073 1.00 10.00 73 ILE A O 8
ATOM 11854 N N . ILE A 1 26 ? 47.787 -8.730 -0.974 1.00 10.00 74 ILE A N 8
ATOM 11855 C CA . ILE A 1 26 ? 48.893 -8.134 -1.701 1.00 10.00 74 ILE A CA 8
ATOM 11856 C C . ILE A 1 26 ? 48.592 -8.068 -3.190 1.00 10.00 74 ILE A C 8
ATOM 11857 O O . ILE A 1 26 ? 47.584 -8.605 -3.658 1.00 10.00 74 ILE A O 8
ATOM 11873 N N . LYS A 1 27 ? 49.469 -7.407 -3.928 1.00 10.00 75 LYS A N 8
ATOM 11874 C CA . LYS A 1 27 ? 49.316 -7.278 -5.366 1.00 10.00 75 LYS A CA 8
ATOM 11875 C C . LYS A 1 27 ? 49.729 -8.577 -6.052 1.00 10.00 75 LYS A C 8
ATOM 11876 O O . LYS A 1 27 ? 50.624 -9.277 -5.575 1.00 10.00 75 LYS A O 8
ATOM 11895 N N . PRO A 1 28 ? 49.069 -8.932 -7.163 1.00 10.00 76 PRO A N 8
ATOM 11896 C CA . PRO A 1 28 ? 49.386 -10.149 -7.907 1.00 10.00 76 PRO A CA 8
ATOM 11897 C C . PRO A 1 28 ? 50.727 -10.038 -8.625 1.00 10.00 76 PRO A C 8
ATOM 11898 O O . PRO A 1 28 ? 51.390 -8.999 -8.572 1.00 10.00 76 PRO A O 8
ATOM 11909 N N . LYS A 1 29 ? 51.121 -11.101 -9.302 1.00 10.00 77 LYS A N 8
ATOM 11910 C CA . LYS A 1 29 ? 52.374 -11.117 -10.022 1.00 10.00 77 LYS A CA 8
ATOM 11911 C C . LYS A 1 29 ? 52.127 -10.799 -11.487 1.00 10.00 77 LYS A C 8
ATOM 11912 O O . LYS A 1 29 ? 51.088 -10.243 -11.847 1.00 10.00 77 LYS A O 8
ATOM 11931 N N . THR A 1 30 ? 53.071 -11.166 -12.325 1.00 10.00 78 THR A N 8
ATOM 11932 C CA . THR A 1 30 ? 52.962 -10.931 -13.754 1.00 10.00 78 THR A CA 8
ATOM 11933 C C . THR A 1 30 ? 53.083 -12.250 -14.509 1.00 10.00 78 THR A C 8
ATOM 11934 O O . THR A 1 30 ? 53.459 -13.266 -13.926 1.00 10.00 78 THR A O 8
ATOM 11945 N N . VAL A 1 31 ? 52.763 -12.240 -15.796 1.00 10.00 79 VAL A N 8
ATOM 11946 C CA . VAL A 1 31 ? 52.825 -13.461 -16.590 1.00 10.00 79 VAL A CA 8
ATOM 11947 C C . VAL A 1 31 ? 54.243 -13.736 -17.093 1.00 10.00 79 VAL A C 8
ATOM 11948 O O . VAL A 1 31 ? 54.589 -14.879 -17.379 1.00 10.00 79 VAL A O 8
ATOM 11961 N N . GLY A 1 32 ? 55.059 -12.693 -17.190 1.00 10.00 80 GLY A N 8
ATOM 11962 C CA . GLY A 1 32 ? 56.422 -12.866 -17.652 1.00 10.00 80 GLY A CA 8
ATOM 11963 C C . GLY A 1 32 ? 56.658 -12.240 -19.013 1.00 10.00 80 GLY A C 8
ATOM 11964 O O . GLY A 1 32 ? 55.812 -12.335 -19.904 1.00 10.00 80 GLY A O 8
ATOM 11968 N N . LYS A 1 33 ? 57.808 -11.600 -19.170 1.00 10.00 81 LYS A N 8
ATOM 11969 C CA . LYS A 1 33 ? 58.166 -10.942 -20.421 1.00 10.00 81 LYS A CA 8
ATOM 11970 C C . LYS A 1 33 ? 58.414 -11.958 -21.535 1.00 10.00 81 LYS A C 8
ATOM 11971 O O . LYS A 1 33 ? 57.893 -11.818 -22.641 1.00 10.00 81 LYS A O 8
ATOM 11990 N N . GLU A 1 34 ? 59.200 -12.990 -21.237 1.00 10.00 82 GLU A N 8
ATOM 11991 C CA . GLU A 1 34 ? 59.504 -14.029 -22.216 1.00 10.00 82 GLU A CA 8
ATOM 11992 C C . GLU A 1 34 ? 58.236 -14.802 -22.547 1.00 10.00 82 GLU A C 8
ATOM 11993 O O . GLU A 1 34 ? 58.038 -15.259 -23.677 1.00 10.00 82 GLU A O 8
ATOM 12005 N N . VAL A 1 35 ? 57.383 -14.935 -21.543 1.00 10.00 83 VAL A N 8
ATOM 12006 C CA . VAL A 1 35 ? 56.113 -15.623 -21.693 1.00 10.00 83 VAL A CA 8
ATOM 12007 C C . VAL A 1 35 ? 55.227 -14.872 -22.678 1.00 10.00 83 VAL A C 8
ATOM 12008 O O . VAL A 1 35 ? 54.622 -15.474 -23.562 1.00 10.00 83 VAL A O 8
ATOM 12021 N N . GLY A 1 36 ? 55.180 -13.553 -22.534 1.00 10.00 84 GLY A N 8
ATOM 12022 C CA . GLY A 1 36 ? 54.378 -12.737 -23.425 1.00 10.00 84 GLY A CA 8
ATOM 12023 C C . GLY A 1 36 ? 54.821 -12.871 -24.867 1.00 10.00 84 GLY A C 8
ATOM 12024 O O . GLY A 1 36 ? 53.993 -12.973 -25.774 1.00 10.00 84 GLY A O 8
ATOM 12028 N N . LYS A 1 37 ? 56.134 -12.890 -25.074 1.00 10.00 85 LYS A N 8
ATOM 12029 C CA . LYS A 1 37 ? 56.702 -13.027 -26.409 1.00 10.00 85 LYS A CA 8
ATOM 12030 C C . LYS A 1 37 ? 56.300 -14.365 -27.017 1.00 10.00 85 LYS A C 8
ATOM 12031 O O . LYS A 1 37 ? 55.965 -14.452 -28.201 1.00 10.00 85 LYS A O 8
ATOM 12050 N N . ALA A 1 38 ? 56.331 -15.407 -26.194 1.00 10.00 86 ALA A N 8
ATOM 12051 C CA . ALA A 1 38 ? 55.946 -16.741 -26.638 1.00 10.00 86 ALA A CA 8
ATOM 12052 C C . ALA A 1 38 ? 54.445 -16.810 -26.841 1.00 10.00 86 ALA A C 8
ATOM 12053 O O . ALA A 1 38 ? 53.960 -17.564 -27.678 1.00 10.00 86 ALA A O 8
ATOM 12060 N N . ILE A 1 39 ? 53.707 -16.032 -26.059 1.00 10.00 87 ILE A N 8
ATOM 12061 C CA . ILE A 1 39 ? 52.265 -15.990 -26.176 1.00 10.00 87 ILE A CA 8
ATOM 12062 C C . ILE A 1 39 ? 51.863 -15.520 -27.564 1.00 10.00 87 ILE A C 8
ATOM 12063 O O . ILE A 1 39 ? 51.046 -16.157 -28.219 1.00 10.00 87 ILE A O 8
ATOM 12079 N N . GLU A 1 40 ? 52.485 -14.444 -28.021 1.00 10.00 88 GLU A N 8
ATOM 12080 C CA . GLU A 1 40 ? 52.175 -13.875 -29.319 1.00 10.00 88 GLU A CA 8
ATOM 12081 C C . GLU A 1 40 ? 52.559 -14.842 -30.429 1.00 10.00 88 GLU A C 8
ATOM 12082 O O . GLU A 1 40 ? 51.732 -15.194 -31.272 1.00 10.00 88 GLU A O 8
ATOM 12094 N N . GLN A 1 41 ? 53.808 -15.293 -30.405 1.00 10.00 89 GLN A N 8
ATOM 12095 C CA . GLN A 1 41 ? 54.301 -16.224 -31.404 1.00 10.00 89 GLN A CA 8
ATOM 12096 C C . GLN A 1 41 ? 53.501 -17.518 -31.370 1.00 10.00 89 GLN A C 8
ATOM 12097 O O . GLN A 1 41 ? 53.285 -18.153 -32.401 1.00 10.00 89 GLN A O 8
ATOM 12111 N N . GLY A 1 42 ? 53.059 -17.896 -30.176 1.00 10.00 90 GLY A N 8
ATOM 12112 C CA . GLY A 1 42 ? 52.269 -19.104 -30.017 1.00 10.00 90 GLY A CA 8
ATOM 12113 C C . GLY A 1 42 ? 50.941 -19.041 -30.756 1.00 10.00 90 GLY A C 8
ATOM 12114 O O . GLY A 1 42 ? 50.441 -20.059 -31.229 1.00 10.00 90 GLY A O 8
ATOM 12118 N N . ARG A 1 43 ? 50.371 -17.844 -30.863 1.00 10.00 91 ARG A N 8
ATOM 12119 C CA . ARG A 1 43 ? 49.088 -17.669 -31.546 1.00 10.00 91 ARG A CA 8
ATOM 12120 C C . ARG A 1 43 ? 49.319 -17.638 -33.047 1.00 10.00 91 ARG A C 8
ATOM 12121 O O . ARG A 1 43 ? 48.480 -18.071 -33.835 1.00 10.00 91 ARG A O 8
ATOM 12142 N N . GLN A 1 44 ? 50.471 -17.112 -33.432 1.00 10.00 92 GLN A N 8
ATOM 12143 C CA . GLN A 1 44 ? 50.837 -17.014 -34.833 1.00 10.00 92 GLN A CA 8
ATOM 12144 C C . GLN A 1 44 ? 51.223 -18.377 -35.386 1.00 10.00 92 GLN A C 8
ATOM 12145 O O . GLN A 1 44 ? 51.112 -18.626 -36.587 1.00 10.00 92 GLN A O 8
ATOM 12159 N N . LYS A 1 45 ? 51.662 -19.262 -34.505 1.00 10.00 93 LYS A N 8
ATOM 12160 C CA . LYS A 1 45 ? 52.084 -20.592 -34.906 1.00 10.00 93 LYS A CA 8
ATOM 12161 C C . LYS A 1 45 ? 50.904 -21.560 -35.010 1.00 10.00 93 LYS A C 8
ATOM 12162 O O . LYS A 1 45 ? 50.911 -22.630 -34.399 1.00 10.00 93 LYS A O 8
ATOM 12181 N N . PHE A 1 46 ? 49.892 -21.188 -35.783 1.00 10.00 94 PHE A N 8
ATOM 12182 C CA . PHE A 1 46 ? 48.725 -22.046 -35.956 1.00 10.00 94 PHE A CA 8
ATOM 12183 C C . PHE A 1 46 ? 48.463 -22.356 -37.422 1.00 10.00 94 PHE A C 8
ATOM 12184 O O . PHE A 1 46 ? 47.525 -23.087 -37.748 1.00 10.00 94 PHE A O 8
ATOM 12201 N N . GLU A 1 47 ? 49.325 -21.821 -38.280 1.00 10.00 95 GLU A N 8
ATOM 12202 C CA . GLU A 1 47 ? 49.241 -22.012 -39.727 1.00 10.00 95 GLU A CA 8
ATOM 12203 C C . GLU A 1 47 ? 47.881 -21.578 -40.286 1.00 10.00 95 GLU A C 8
ATOM 12204 O O . GLU A 1 47 ? 46.907 -22.331 -40.235 1.00 10.00 95 GLU A O 8
ATOM 12216 N N . PRO A 1 48 ? 47.793 -20.361 -40.846 1.00 10.00 96 PRO A N 8
ATOM 12217 C CA . PRO A 1 48 ? 48.921 -19.437 -40.952 1.00 10.00 96 PRO A CA 8
ATOM 12218 C C . PRO A 1 48 ? 49.178 -18.644 -39.675 1.00 10.00 96 PRO A C 8
ATOM 12219 O O . PRO A 1 48 ? 50.325 -18.417 -39.293 1.00 10.00 96 PRO A O 8
ATOM 12230 N N . THR A 1 49 ? 48.099 -18.262 -39.025 1.00 10.00 97 THR A N 8
ATOM 12231 C CA . THR A 1 49 ? 48.137 -17.470 -37.793 1.00 10.00 97 THR A CA 8
ATOM 12232 C C . THR A 1 49 ? 46.728 -17.323 -37.209 1.00 10.00 97 THR A C 8
ATOM 12233 O O . THR A 1 49 ? 45.804 -16.883 -37.899 1.00 10.00 97 THR A O 8
ATOM 12244 N N . MET A 1 50 ? 46.566 -17.713 -35.951 1.00 10.00 98 MET A N 8
ATOM 12245 C CA . MET A 1 50 ? 45.283 -17.610 -35.270 1.00 10.00 98 MET A CA 8
ATOM 12246 C C . MET A 1 50 ? 45.095 -16.207 -34.707 1.00 10.00 98 MET A C 8
ATOM 12247 O O . MET A 1 50 ? 46.052 -15.595 -34.226 1.00 10.00 98 MET A O 8
ATOM 12261 N N . THR A 1 51 ? 43.873 -15.696 -34.764 1.00 10.00 99 THR A N 8
ATOM 12262 C CA . THR A 1 51 ? 43.589 -14.364 -34.257 1.00 10.00 99 THR A CA 8
ATOM 12263 C C . THR A 1 51 ? 43.567 -14.349 -32.735 1.00 10.00 99 THR A C 8
ATOM 12264 O O . THR A 1 51 ? 43.465 -15.397 -32.085 1.00 10.00 99 THR A O 8
ATOM 12275 N N . GLN A 1 52 ? 43.656 -13.156 -32.175 1.00 10.00 100 GLN A N 8
ATOM 12276 C CA . GLN A 1 52 ? 43.638 -12.988 -30.732 1.00 10.00 100 GLN A CA 8
ATOM 12277 C C . GLN A 1 52 ? 42.253 -13.315 -30.179 1.00 10.00 100 GLN A C 8
ATOM 12278 O O . GLN A 1 52 ? 42.119 -13.828 -29.068 1.00 10.00 100 GLN A O 8
ATOM 12292 N N . ALA A 1 53 ? 41.229 -13.027 -30.976 1.00 10.00 101 ALA A N 8
ATOM 12293 C CA . ALA A 1 53 ? 39.847 -13.275 -30.586 1.00 10.00 101 ALA A CA 8
ATOM 12294 C C . ALA A 1 53 ? 39.556 -14.766 -30.475 1.00 10.00 101 ALA A C 8
ATOM 12295 O O . ALA A 1 53 ? 38.804 -15.192 -29.601 1.00 10.00 101 ALA A O 8
ATOM 12302 N N . GLU A 1 54 ? 40.146 -15.556 -31.368 1.00 10.00 102 GLU A N 8
ATOM 12303 C CA . GLU A 1 54 ? 39.947 -17.002 -31.354 1.00 10.00 102 GLU A CA 8
ATOM 12304 C C . GLU A 1 54 ? 40.431 -17.592 -30.039 1.00 10.00 102 GLU A C 8
ATOM 12305 O O . GLU A 1 54 ? 39.676 -18.265 -29.338 1.00 10.00 102 GLU A O 8
ATOM 12317 N N . LEU A 1 55 ? 41.682 -17.314 -29.695 1.00 10.00 103 LEU A N 8
ATOM 12318 C CA . LEU A 1 55 ? 42.255 -17.825 -28.458 1.00 10.00 103 LEU A CA 8
ATOM 12319 C C . LEU A 1 55 ? 41.536 -17.238 -27.251 1.00 10.00 103 LEU A C 8
ATOM 12320 O O . LEU A 1 55 ? 41.334 -17.922 -26.250 1.00 10.00 103 LEU A O 8
ATOM 12336 N N . GLY A 1 56 ? 41.151 -15.970 -27.354 1.00 10.00 104 GLY A N 8
ATOM 12337 C CA . GLY A 1 56 ? 40.451 -15.315 -26.265 1.00 10.00 104 GLY A CA 8
ATOM 12338 C C . GLY A 1 56 ? 39.112 -15.960 -25.992 1.00 10.00 104 GLY A C 8
ATOM 12339 O O . GLY A 1 56 ? 38.782 -16.266 -24.849 1.00 10.00 104 GLY A O 8
ATOM 12343 N N . LYS A 1 57 ? 38.349 -16.191 -27.048 1.00 10.00 105 LYS A N 8
ATOM 12344 C CA . LYS A 1 57 ? 37.046 -16.812 -26.926 1.00 10.00 105 LYS A CA 8
ATOM 12345 C C . LYS A 1 57 ? 37.190 -18.250 -26.443 1.00 10.00 105 LYS A C 8
ATOM 12346 O O . LYS A 1 57 ? 36.419 -18.708 -25.601 1.00 10.00 105 LYS A O 8
ATOM 12365 N N . GLU A 1 58 ? 38.194 -18.949 -26.966 1.00 10.00 106 GLU A N 8
ATOM 12366 C CA . GLU A 1 58 ? 38.444 -20.338 -26.588 1.00 10.00 106 GLU A CA 8
ATOM 12367 C C . GLU A 1 58 ? 38.783 -20.485 -25.103 1.00 10.00 106 GLU A C 8
ATOM 12368 O O . GLU A 1 58 ? 38.461 -21.503 -24.489 1.00 10.00 106 GLU A O 8
ATOM 12380 N N . ILE A 1 59 ? 39.427 -19.478 -24.521 1.00 10.00 107 ILE A N 8
ATOM 12381 C CA . ILE A 1 59 ? 39.793 -19.538 -23.107 1.00 10.00 107 ILE A CA 8
ATOM 12382 C C . ILE A 1 59 ? 38.698 -18.947 -22.222 1.00 10.00 107 ILE A C 8
ATOM 12383 O O . ILE A 1 59 ? 38.841 -18.881 -21.002 1.00 10.00 107 ILE A O 8
ATOM 12399 N N . GLY A 1 60 ? 37.604 -18.519 -22.842 1.00 10.00 108 GLY A N 8
ATOM 12400 C CA . GLY A 1 60 ? 36.491 -17.962 -22.094 1.00 10.00 108 GLY A CA 8
ATOM 12401 C C . GLY A 1 60 ? 36.679 -16.501 -21.738 1.00 10.00 108 GLY A C 8
ATOM 12402 O O . GLY A 1 60 ? 35.965 -15.963 -20.887 1.00 10.00 108 GLY A O 8
ATOM 12406 N N . GLU A 1 61 ? 37.628 -15.854 -22.391 1.00 10.00 109 GLU A N 8
ATOM 12407 C CA . GLU A 1 61 ? 37.908 -14.449 -22.143 1.00 10.00 109 GLU A CA 8
ATOM 12408 C C . GLU A 1 61 ? 37.627 -13.633 -23.405 1.00 10.00 109 GLU A C 8
ATOM 12409 O O . GLU A 1 61 ? 36.753 -13.992 -24.195 1.00 10.00 109 GLU A O 8
ATOM 12421 N N . THR A 1 62 ? 38.359 -12.546 -23.594 1.00 10.00 110 THR A N 8
ATOM 12422 C CA . THR A 1 62 ? 38.174 -11.701 -24.762 1.00 10.00 110 THR A CA 8
ATOM 12423 C C . THR A 1 62 ? 39.480 -11.547 -25.538 1.00 10.00 110 THR A C 8
ATOM 12424 O O . THR A 1 62 ? 40.538 -11.988 -25.081 1.00 10.00 110 THR A O 8
ATOM 12435 N N . ALA A 1 63 ? 39.400 -10.930 -26.715 1.00 10.00 111 ALA A N 8
ATOM 12436 C CA . ALA A 1 63 ? 40.575 -10.703 -27.544 1.00 10.00 111 ALA A CA 8
ATOM 12437 C C . ALA A 1 63 ? 41.583 -9.830 -26.812 1.00 10.00 111 ALA A C 8
ATOM 12438 O O . ALA A 1 63 ? 42.796 -10.026 -26.930 1.00 10.00 111 ALA A O 8
ATOM 12445 N N . ALA A 1 64 ? 41.068 -8.878 -26.040 1.00 10.00 112 ALA A N 8
ATOM 12446 C CA . ALA A 1 64 ? 41.909 -7.974 -25.271 1.00 10.00 112 ALA A CA 8
ATOM 12447 C C . ALA A 1 64 ? 42.753 -8.747 -24.273 1.00 10.00 112 ALA A C 8
ATOM 12448 O O . ALA A 1 64 ? 43.898 -8.394 -24.025 1.00 10.00 112 ALA A O 8
ATOM 12455 N N . THR A 1 65 ? 42.186 -9.811 -23.717 1.00 10.00 113 THR A N 8
ATOM 12456 C CA . THR A 1 65 ? 42.892 -10.633 -22.752 1.00 10.00 113 THR A CA 8
ATOM 12457 C C . THR A 1 65 ? 44.161 -11.215 -23.373 1.00 10.00 113 THR A C 8
ATOM 12458 O O . THR A 1 65 ? 45.240 -11.127 -22.792 1.00 10.00 113 THR A O 8
ATOM 12469 N N . VAL A 1 66 ? 44.032 -11.770 -24.571 1.00 10.00 114 VAL A N 8
ATOM 12470 C CA . VAL A 1 66 ? 45.175 -12.355 -25.263 1.00 10.00 114 VAL A CA 8
ATOM 12471 C C . VAL A 1 66 ? 46.174 -11.273 -25.662 1.00 10.00 114 VAL A C 8
ATOM 12472 O O . VAL A 1 66 ? 47.381 -11.429 -25.464 1.00 10.00 114 VAL A O 8
ATOM 12485 N N . ALA A 1 67 ? 45.659 -10.168 -26.192 1.00 10.00 115 ALA A N 8
ATOM 12486 C CA . ALA A 1 67 ? 46.498 -9.051 -26.611 1.00 10.00 115 ALA A CA 8
ATOM 12487 C C . ALA A 1 67 ? 47.235 -8.445 -25.417 1.00 10.00 115 ALA A C 8
ATOM 12488 O O . ALA A 1 67 ? 48.350 -7.949 -25.543 1.00 10.00 115 ALA A O 8
ATOM 12495 N N . SER A 1 68 ? 46.578 -8.436 -24.269 1.00 10.00 116 SER A N 8
ATOM 12496 C CA . SER A 1 68 ? 47.178 -7.916 -23.048 1.00 10.00 116 SER A CA 8
ATOM 12497 C C . SER A 1 68 ? 48.179 -8.912 -22.447 1.00 10.00 116 SER A C 8
ATOM 12498 O O . SER A 1 68 ? 49.184 -8.516 -21.852 1.00 10.00 116 SER A O 8
ATOM 12506 N N . TYR A 1 69 ? 47.908 -10.204 -22.621 1.00 10.00 117 TYR A N 8
ATOM 12507 C CA . TYR A 1 69 ? 48.778 -11.256 -22.092 1.00 10.00 117 TYR A CA 8
ATOM 12508 C C . TYR A 1 69 ? 50.132 -11.275 -22.804 1.00 10.00 117 TYR A C 8
ATOM 12509 O O . TYR A 1 69 ? 51.162 -11.495 -22.166 1.00 10.00 117 TYR A O 8
ATOM 12527 N N . GLU A 1 70 ? 50.135 -11.020 -24.116 1.00 10.00 118 GLU A N 8
ATOM 12528 C CA . GLU A 1 70 ? 51.381 -11.026 -24.895 1.00 10.00 118 GLU A CA 8
ATOM 12529 C C . GLU A 1 70 ? 52.330 -9.914 -24.444 1.00 10.00 118 GLU A C 8
ATOM 12530 O O . GLU A 1 70 ? 53.527 -9.953 -24.732 1.00 10.00 118 GLU A O 8
ATOM 12542 N N . ARG A 1 71 ? 51.790 -8.916 -23.751 1.00 10.00 119 ARG A N 8
ATOM 12543 C CA . ARG A 1 71 ? 52.570 -7.815 -23.250 1.00 10.00 119 ARG A CA 8
ATOM 12544 C C . ARG A 1 71 ? 53.471 -8.286 -22.107 1.00 10.00 119 ARG A C 8
ATOM 12545 O O . ARG A 1 71 ? 54.484 -7.658 -21.786 1.00 10.00 119 ARG A O 8
ATOM 12566 N N . GLY A 1 72 ? 53.106 -9.414 -21.510 1.00 10.00 120 GLY A N 8
ATOM 12567 C CA . GLY A 1 72 ? 53.877 -9.954 -20.420 1.00 10.00 120 GLY A CA 8
ATOM 12568 C C . GLY A 1 72 ? 53.361 -9.500 -19.074 1.00 10.00 120 GLY A C 8
ATOM 12569 O O . GLY A 1 72 ? 54.088 -9.519 -18.079 1.00 10.00 120 GLY A O 8
ATOM 12573 N N . THR A 1 73 ? 52.091 -9.119 -19.038 1.00 10.00 121 THR A N 8
ATOM 12574 C CA . THR A 1 73 ? 51.460 -8.651 -17.819 1.00 10.00 121 THR A CA 8
ATOM 12575 C C . THR A 1 73 ? 49.951 -8.515 -18.020 1.00 10.00 121 THR A C 8
ATOM 12576 O O . THR A 1 73 ? 49.464 -7.608 -18.695 1.00 10.00 121 THR A O 8
ATOM 12587 N N . ALA A 1 74 ? 49.229 -9.456 -17.455 1.00 10.00 122 ALA A N 8
ATOM 12588 C CA . ALA A 1 74 ? 47.773 -9.486 -17.535 1.00 10.00 122 ALA A CA 8
ATOM 12589 C C . ALA A 1 74 ? 47.215 -10.406 -16.456 1.00 10.00 122 ALA A C 8
ATOM 12590 O O . ALA A 1 74 ? 46.191 -11.064 -16.652 1.00 10.00 122 ALA A O 8
ATOM 12597 N N . THR A 1 75 ? 47.905 -10.432 -15.315 1.00 10.00 123 THR A N 8
ATOM 12598 C CA . THR A 1 75 ? 47.530 -11.272 -14.178 1.00 10.00 123 THR A CA 8
ATOM 12599 C C . THR A 1 75 ? 47.636 -12.757 -14.541 1.00 10.00 123 THR A C 8
ATOM 12600 O O . THR A 1 75 ? 46.788 -13.299 -15.245 1.00 10.00 123 THR A O 8
ATOM 12611 N N . PRO A 1 76 ? 48.689 -13.435 -14.066 1.00 10.00 124 PRO A N 8
ATOM 12612 C CA . PRO A 1 76 ? 48.910 -14.851 -14.360 1.00 10.00 124 PRO A CA 8
ATOM 12613 C C . PRO A 1 76 ? 47.937 -15.779 -13.635 1.00 10.00 124 PRO A C 8
ATOM 12614 O O . PRO A 1 76 ? 48.242 -16.317 -12.568 1.00 10.00 124 PRO A O 8
ATOM 12625 N N . ASP A 1 77 ? 46.762 -15.954 -14.220 1.00 10.00 125 ASP A N 8
ATOM 12626 C CA . ASP A 1 77 ? 45.749 -16.829 -13.657 1.00 10.00 125 ASP A CA 8
ATOM 12627 C C . ASP A 1 77 ? 46.040 -18.245 -14.114 1.00 10.00 125 ASP A C 8
ATOM 12628 O O . ASP A 1 77 ? 46.064 -18.521 -15.312 1.00 10.00 125 ASP A O 8
ATOM 12637 N N . GLN A 1 78 ? 46.260 -19.130 -13.156 1.00 10.00 126 GLN A N 8
ATOM 12638 C CA . GLN A 1 78 ? 46.622 -20.521 -13.434 1.00 10.00 126 GLN A CA 8
ATOM 12639 C C . GLN A 1 78 ? 45.691 -21.181 -14.438 1.00 10.00 126 GLN A C 8
ATOM 12640 O O . GLN A 1 78 ? 46.152 -21.802 -15.392 1.00 10.00 126 GLN A O 8
ATOM 12654 N N . ASN A 1 79 ? 44.391 -21.026 -14.241 1.00 10.00 127 ASN A N 8
ATOM 12655 C CA . ASN A 1 79 ? 43.405 -21.623 -15.141 1.00 10.00 127 ASN A CA 8
ATOM 12656 C C . ASN A 1 79 ? 43.553 -21.080 -16.562 1.00 10.00 127 ASN A C 8
ATOM 12657 O O . ASN A 1 79 ? 43.439 -21.832 -17.530 1.00 10.00 127 ASN A O 8
ATOM 12668 N N . ILE A 1 80 ? 43.828 -19.785 -16.687 1.00 10.00 128 ILE A N 8
ATOM 12669 C CA . ILE A 1 80 ? 44.003 -19.170 -17.997 1.00 10.00 128 ILE A CA 8
ATOM 12670 C C . ILE A 1 80 ? 45.294 -19.669 -18.639 1.00 10.00 128 ILE A C 8
ATOM 12671 O O . ILE A 1 80 ? 45.282 -20.125 -19.783 1.00 10.00 128 ILE A O 8
ATOM 12687 N N . LEU A 1 81 ? 46.398 -19.600 -17.891 1.00 10.00 129 LEU A N 8
ATOM 12688 C CA . LEU A 1 81 ? 47.694 -20.078 -18.385 1.00 10.00 129 LEU A CA 8
ATOM 12689 C C . LEU A 1 81 ? 47.573 -21.526 -18.852 1.00 10.00 129 LEU A C 8
ATOM 12690 O O . LEU A 1 81 ? 48.106 -21.900 -19.897 1.00 10.00 129 LEU A O 8
ATOM 12706 N N . SER A 1 82 ? 46.846 -22.323 -18.067 1.00 10.00 130 SER A N 8
ATOM 12707 C CA . SER A 1 82 ? 46.628 -23.732 -18.368 1.00 10.00 130 SER A CA 8
ATOM 12708 C C . SER A 1 82 ? 46.017 -23.915 -19.760 1.00 10.00 130 SER A C 8
ATOM 12709 O O . SER A 1 82 ? 46.424 -24.800 -20.512 1.00 10.00 130 SER A O 8
ATOM 12717 N N . LYS A 1 83 ? 45.048 -23.073 -20.104 1.00 10.00 131 LYS A N 8
ATOM 12718 C CA . LYS A 1 83 ? 44.399 -23.153 -21.410 1.00 10.00 131 LYS A CA 8
ATOM 12719 C C . LYS A 1 83 ? 45.326 -22.633 -22.499 1.00 10.00 131 LYS A C 8
ATOM 12720 O O . LYS A 1 83 ? 45.443 -23.230 -23.568 1.00 10.00 131 LYS A O 8
ATOM 12739 N N . MET A 1 84 ? 45.985 -21.517 -22.207 1.00 10.00 132 MET A N 8
ATOM 12740 C CA . MET A 1 84 ? 46.907 -20.882 -23.142 1.00 10.00 132 MET A CA 8
ATOM 12741 C C . MET A 1 84 ? 47.943 -21.873 -23.650 1.00 10.00 132 MET A C 8
ATOM 12742 O O . MET A 1 84 ? 48.063 -22.102 -24.852 1.00 10.00 132 MET A O 8
ATOM 12756 N N . GLU A 1 85 ? 48.654 -22.483 -22.717 1.00 10.00 133 GLU A N 8
ATOM 12757 C CA . GLU A 1 85 ? 49.710 -23.440 -23.034 1.00 10.00 133 GLU A CA 8
ATOM 12758 C C . GLU A 1 85 ? 49.179 -24.676 -23.760 1.00 10.00 133 GLU A C 8
ATOM 12759 O O . GLU A 1 85 ? 49.887 -25.280 -24.568 1.00 10.00 133 GLU A O 8
ATOM 12771 N N . ARG A 1 86 ? 47.935 -25.037 -23.490 1.00 10.00 134 ARG A N 8
ATOM 12772 C CA . ARG A 1 86 ? 47.343 -26.229 -24.083 1.00 10.00 134 ARG A CA 8
ATOM 12773 C C . ARG A 1 86 ? 46.957 -26.036 -25.544 1.00 10.00 134 ARG A C 8
ATOM 12774 O O . ARG A 1 86 ? 47.241 -26.893 -26.381 1.00 10.00 134 ARG A O 8
ATOM 12795 N N . VAL A 1 87 ? 46.323 -24.915 -25.853 1.00 10.00 135 VAL A N 8
ATOM 12796 C CA . VAL A 1 87 ? 45.870 -24.659 -27.215 1.00 10.00 135 VAL A CA 8
ATOM 12797 C C . VAL A 1 87 ? 47.042 -24.516 -28.189 1.00 10.00 135 VAL A C 8
ATOM 12798 O O . VAL A 1 87 ? 46.996 -25.047 -29.296 1.00 10.00 135 VAL A O 8
ATOM 12811 N N . LEU A 1 88 ? 48.102 -23.828 -27.773 1.00 10.00 136 LEU A N 8
ATOM 12812 C CA . LEU A 1 88 ? 49.257 -23.620 -28.653 1.00 10.00 136 LEU A CA 8
ATOM 12813 C C . LEU A 1 88 ? 50.290 -24.737 -28.510 1.00 10.00 136 LEU A C 8
ATOM 12814 O O . LEU A 1 88 ? 51.222 -24.825 -29.312 1.00 10.00 136 LEU A O 8
ATOM 12830 N N . ASN A 1 89 ? 50.112 -25.587 -27.500 1.00 10.00 137 ASN A N 8
ATOM 12831 C CA . ASN A 1 89 ? 51.033 -26.701 -27.241 1.00 10.00 137 ASN A CA 8
ATOM 12832 C C . ASN A 1 89 ? 52.444 -26.186 -27.036 1.00 10.00 137 ASN A C 8
ATOM 12833 O O . ASN A 1 89 ? 53.388 -26.612 -27.701 1.00 10.00 137 ASN A O 8
ATOM 12844 N N . VAL A 1 90 ? 52.560 -25.240 -26.123 1.00 10.00 138 VAL A N 8
ATOM 12845 C CA . VAL A 1 90 ? 53.832 -24.639 -25.773 1.00 10.00 138 VAL A CA 8
ATOM 12846 C C . VAL A 1 90 ? 53.839 -24.382 -24.277 1.00 10.00 138 VAL A C 8
ATOM 12847 O O . VAL A 1 90 ? 52.816 -24.010 -23.710 1.00 10.00 138 VAL A O 8
ATOM 12860 N N . LYS A 1 91 ? 54.960 -24.608 -23.627 1.00 10.00 139 LYS A N 8
ATOM 12861 C CA . LYS A 1 91 ? 55.032 -24.367 -22.199 1.00 10.00 139 LYS A CA 8
ATOM 12862 C C . LYS A 1 91 ? 55.626 -22.999 -21.927 1.00 10.00 139 LYS A C 8
ATOM 12863 O O . LYS A 1 91 ? 56.625 -22.610 -22.527 1.00 10.00 139 LYS A O 8
ATOM 12882 N N . LEU A 1 92 ? 54.984 -22.264 -21.038 1.00 10.00 140 LEU A N 8
ATOM 12883 C CA . LEU A 1 92 ? 55.428 -20.930 -20.673 1.00 10.00 140 LEU A CA 8
ATOM 12884 C C . LEU A 1 92 ? 56.157 -20.984 -19.338 1.00 10.00 140 LEU A C 8
ATOM 12885 O O . LEU A 1 92 ? 56.398 -19.963 -18.696 1.00 10.00 140 LEU A O 8
ATOM 12901 N N . ARG A 1 93 ? 56.512 -22.196 -18.937 1.00 10.00 141 ARG A N 8
ATOM 12902 C CA . ARG A 1 93 ? 57.208 -22.424 -17.684 1.00 10.00 141 ARG A CA 8
ATOM 12903 C C . ARG A 1 93 ? 58.440 -23.283 -17.917 1.00 10.00 141 ARG A C 8
ATOM 12904 O O . ARG A 1 93 ? 58.438 -24.158 -18.788 1.00 10.00 141 ARG A O 8
ATOM 12925 N N . GLY A 1 94 ? 59.488 -23.027 -17.151 1.00 10.00 142 GLY A N 8
ATOM 12926 C CA . GLY A 1 94 ? 60.708 -23.790 -17.287 1.00 10.00 142 GLY A CA 8
ATOM 12927 C C . GLY A 1 94 ? 61.707 -23.123 -18.203 1.00 10.00 142 GLY A C 8
ATOM 12928 O O . GLY A 1 94 ? 61.672 -21.906 -18.392 1.00 10.00 142 GLY A O 8
ATOM 12932 N N . ALA A 1 95 ? 62.596 -23.918 -18.775 1.00 10.00 143 ALA A N 8
ATOM 12933 C CA . ALA A 1 95 ? 63.611 -23.401 -19.677 1.00 10.00 143 ALA A CA 8
ATOM 12934 C C . ALA A 1 95 ? 63.220 -23.649 -21.129 1.00 10.00 143 ALA A C 8
ATOM 12935 O O . ALA A 1 95 ? 63.680 -22.958 -22.036 1.00 10.00 143 ALA A O 8
ATOM 12942 N N . ASN A 1 96 ? 62.361 -24.635 -21.346 1.00 10.00 144 ASN A N 8
ATOM 12943 C CA . ASN A 1 96 ? 61.908 -24.970 -22.691 1.00 10.00 144 ASN A CA 8
ATOM 12944 C C . ASN A 1 96 ? 60.633 -24.217 -23.035 1.00 10.00 144 ASN A C 8
ATOM 12945 O O . ASN A 1 96 ? 59.636 -24.811 -23.449 1.00 10.00 144 ASN A O 8
ATOM 12956 N N . ILE A 1 97 ? 60.664 -22.907 -22.848 1.00 10.00 145 ILE A N 8
ATOM 12957 C CA . ILE A 1 97 ? 59.509 -22.072 -23.138 1.00 10.00 145 ILE A CA 8
ATOM 12958 C C . ILE A 1 97 ? 59.296 -21.950 -24.644 1.00 10.00 145 ILE A C 8
ATOM 12959 O O . ILE A 1 97 ? 60.255 -21.902 -25.415 1.00 10.00 145 ILE A O 8
ATOM 12975 N N . GLY A 1 98 ? 58.033 -21.935 -25.055 1.00 10.00 146 GLY A N 8
ATOM 12976 C CA . GLY A 1 98 ? 57.709 -21.816 -26.462 1.00 10.00 146 GLY A CA 8
ATOM 12977 C C . GLY A 1 98 ? 57.756 -23.157 -27.155 1.00 10.00 146 GLY A C 8
ATOM 12978 O O . GLY A 1 98 ? 57.591 -23.251 -28.375 1.00 10.00 146 GLY A O 8
ATOM 12982 N N . ALA A 1 99 ? 57.988 -24.197 -26.371 1.00 10.00 147 ALA A N 8
ATOM 12983 C CA . ALA A 1 99 ? 58.057 -25.550 -26.893 1.00 10.00 147 ALA A CA 8
ATOM 12984 C C . ALA A 1 99 ? 57.148 -26.471 -26.105 1.00 10.00 147 ALA A C 8
ATOM 12985 O O . ALA A 1 99 ? 56.990 -26.288 -24.896 1.00 10.00 147 ALA A O 8
ATOM 12992 N N . PRO A 1 100 ? 56.500 -27.445 -26.772 1.00 10.00 148 PRO A N 8
ATOM 12993 C CA . PRO A 1 100 ? 55.672 -28.420 -26.084 1.00 10.00 148 PRO A CA 8
ATOM 12994 C C . PRO A 1 100 ? 56.595 -29.340 -25.272 1.00 10.00 148 PRO A C 8
ATOM 12995 O O . PRO A 1 100 ? 57.521 -29.930 -25.832 1.00 10.00 148 PRO A O 8
ATOM 13006 N N . ARG A 1 101 ? 56.374 -29.446 -23.976 1.00 10.00 149 ARG A N 8
ATOM 13007 C CA . ARG A 1 101 ? 57.214 -30.278 -23.127 1.00 10.00 149 ARG A CA 8
ATOM 13008 C C . ARG A 1 101 ? 56.579 -30.439 -21.771 1.00 10.00 149 ARG A C 8
ATOM 13009 O O . ARG A 1 101 ? 56.928 -29.746 -20.816 1.00 10.00 149 ARG A O 8
ATOM 13030 N N . LEU A 1 102 ? 55.631 -31.337 -21.680 1.00 10.00 150 LEU A N 8
ATOM 13031 C CA . LEU A 1 102 ? 54.962 -31.555 -20.423 1.00 10.00 150 LEU A CA 8
ATOM 13032 C C . LEU A 1 102 ? 55.738 -32.543 -19.557 1.00 10.00 150 LEU A C 8
ATOM 13033 O O . LEU A 1 102 ? 55.516 -33.750 -19.620 1.00 10.00 150 LEU A O 8
ATOM 13049 N N . GLY A 1 103 ? 56.678 -32.018 -18.775 1.00 10.00 151 GLY A N 8
ATOM 13050 C CA . GLY A 1 103 ? 57.465 -32.858 -17.895 1.00 10.00 151 GLY A CA 8
ATOM 13051 C C . GLY A 1 103 ? 58.485 -32.079 -17.076 1.00 10.00 151 GLY A C 8
ATOM 13052 O O . GLY A 1 103 ? 59.684 -32.193 -17.314 1.00 10.00 151 GLY A O 8
ATOM 13056 N N . PRO A 1 104 ? 58.039 -31.271 -16.101 1.00 10.00 152 PRO A N 8
ATOM 13057 C CA . PRO A 1 104 ? 58.945 -30.506 -15.247 1.00 10.00 152 PRO A CA 8
ATOM 13058 C C . PRO A 1 104 ? 59.506 -31.348 -14.098 1.00 10.00 152 PRO A C 8
ATOM 13059 O O . PRO A 1 104 ? 58.784 -31.696 -13.160 1.00 10.00 152 PRO A O 8
ATOM 13070 N N . LYS A 1 105 ? 60.782 -31.691 -14.182 1.00 10.00 153 LYS A N 8
ATOM 13071 C CA . LYS A 1 105 ? 61.428 -32.483 -13.146 1.00 10.00 153 LYS A CA 8
ATOM 13072 C C . LYS A 1 105 ? 62.769 -31.860 -12.778 1.00 10.00 153 LYS A C 8
ATOM 13073 O O . LYS A 1 105 ? 63.423 -31.242 -13.621 1.00 10.00 153 LYS A O 8
ATOM 13092 N N . LYS A 1 106 ? 63.175 -32.017 -11.526 1.00 10.00 154 LYS A N 8
ATOM 13093 C CA . LYS A 1 106 ? 64.435 -31.453 -11.056 1.00 10.00 154 LYS A CA 8
ATOM 13094 C C . LYS A 1 106 ? 65.601 -32.395 -11.341 1.00 10.00 154 LYS A C 8
ATOM 13095 O O . LYS A 1 106 ? 66.716 -31.950 -11.611 1.00 10.00 154 LYS A O 8
ATOM 13114 N N . LYS A 1 107 ? 65.342 -33.691 -11.278 1.00 10.00 155 LYS A N 8
ATOM 13115 C CA . LYS A 1 107 ? 66.381 -34.678 -11.526 1.00 10.00 155 LYS A CA 8
ATOM 13116 C C . LYS A 1 107 ? 66.384 -35.089 -12.994 1.00 10.00 155 LYS A C 8
ATOM 13117 O O . LYS A 1 107 ? 67.450 -35.495 -13.495 1.00 10.00 155 LYS A O 8
ATOM 13137 N N . GLY A 1 1 ? 93.508 -30.587 -38.478 1.00 10.00 49 GLY A N 9
ATOM 13138 C CA . GLY A 1 1 ? 93.039 -29.340 -37.833 1.00 10.00 49 GLY A CA 9
ATOM 13139 C C . GLY A 1 1 ? 91.724 -29.538 -37.111 1.00 10.00 49 GLY A C 9
ATOM 13140 O O . GLY A 1 1 ? 90.665 -29.163 -37.616 1.00 10.00 49 GLY A O 9
ATOM 13146 N N . ALA A 1 2 ? 91.782 -30.133 -35.929 1.00 10.00 50 ALA A N 9
ATOM 13147 C CA . ALA A 1 2 ? 90.586 -30.379 -35.142 1.00 10.00 50 ALA A CA 9
ATOM 13148 C C . ALA A 1 2 ? 90.859 -30.167 -33.662 1.00 10.00 50 ALA A C 9
ATOM 13149 O O . ALA A 1 2 ? 91.943 -30.482 -33.171 1.00 10.00 50 ALA A O 9
ATOM 13156 N N . MET A 1 3 ? 89.878 -29.622 -32.961 1.00 10.00 51 MET A N 9
ATOM 13157 C CA . MET A 1 3 ? 90.002 -29.371 -31.536 1.00 10.00 51 MET A CA 9
ATOM 13158 C C . MET A 1 3 ? 88.649 -29.524 -30.855 1.00 10.00 51 MET A C 9
ATOM 13159 O O . MET A 1 3 ? 87.621 -29.105 -31.390 1.00 10.00 51 MET A O 9
ATOM 13173 N N . ASP A 1 4 ? 88.656 -30.135 -29.683 1.00 10.00 52 ASP A N 9
ATOM 13174 C CA . ASP A 1 4 ? 87.432 -30.356 -28.927 1.00 10.00 52 ASP A CA 9
ATOM 13175 C C . ASP A 1 4 ? 87.727 -30.380 -27.430 1.00 10.00 52 ASP A C 9
ATOM 13176 O O . ASP A 1 4 ? 88.651 -31.065 -26.988 1.00 10.00 52 ASP A O 9
ATOM 13185 N N . PRO A 1 5 ? 86.962 -29.614 -26.638 1.00 10.00 53 PRO A N 9
ATOM 13186 C CA . PRO A 1 5 ? 87.143 -29.546 -25.185 1.00 10.00 53 PRO A CA 9
ATOM 13187 C C . PRO A 1 5 ? 86.626 -30.791 -24.463 1.00 10.00 53 PRO A C 9
ATOM 13188 O O . PRO A 1 5 ? 85.455 -31.155 -24.578 1.00 10.00 53 PRO A O 9
ATOM 13199 N N . GLU A 1 6 ? 87.510 -31.439 -23.719 1.00 10.00 54 GLU A N 9
ATOM 13200 C CA . GLU A 1 6 ? 87.163 -32.639 -22.974 1.00 10.00 54 GLU A CA 9
ATOM 13201 C C . GLU A 1 6 ? 87.106 -32.336 -21.476 1.00 10.00 54 GLU A C 9
ATOM 13202 O O . GLU A 1 6 ? 87.881 -31.519 -20.971 1.00 10.00 54 GLU A O 9
ATOM 13214 N N . PHE A 1 7 ? 86.193 -32.986 -20.764 1.00 10.00 55 PHE A N 9
ATOM 13215 C CA . PHE A 1 7 ? 86.057 -32.768 -19.329 1.00 10.00 55 PHE A CA 9
ATOM 13216 C C . PHE A 1 7 ? 85.410 -33.974 -18.658 1.00 10.00 55 PHE A C 9
ATOM 13217 O O . PHE A 1 7 ? 84.867 -34.851 -19.326 1.00 10.00 55 PHE A O 9
ATOM 13234 N N . ALA A 1 8 ? 85.468 -34.007 -17.335 1.00 10.00 56 ALA A N 9
ATOM 13235 C CA . ALA A 1 8 ? 84.887 -35.099 -16.566 1.00 10.00 56 ALA A CA 9
ATOM 13236 C C . ALA A 1 8 ? 84.139 -34.549 -15.359 1.00 10.00 56 ALA A C 9
ATOM 13237 O O . ALA A 1 8 ? 84.395 -33.424 -14.927 1.00 10.00 56 ALA A O 9
ATOM 13244 N N . GLY A 1 9 ? 83.218 -35.332 -14.820 1.00 10.00 57 GLY A N 9
ATOM 13245 C CA . GLY A 1 9 ? 82.456 -34.894 -13.671 1.00 10.00 57 GLY A CA 9
ATOM 13246 C C . GLY A 1 9 ? 81.379 -35.883 -13.287 1.00 10.00 57 GLY A C 9
ATOM 13247 O O . GLY A 1 9 ? 81.052 -36.785 -14.059 1.00 10.00 57 GLY A O 9
ATOM 13251 N N . GLY A 1 10 ? 80.832 -35.719 -12.093 1.00 10.00 58 GLY A N 9
ATOM 13252 C CA . GLY A 1 10 ? 79.790 -36.610 -11.623 1.00 10.00 58 GLY A CA 9
ATOM 13253 C C . GLY A 1 10 ? 80.213 -37.358 -10.380 1.00 10.00 58 GLY A C 9
ATOM 13254 O O . GLY A 1 10 ? 79.377 -37.867 -9.631 1.00 10.00 58 GLY A O 9
ATOM 13258 N N . THR A 1 11 ? 81.514 -37.424 -10.160 1.00 10.00 59 THR A N 9
ATOM 13259 C CA . THR A 1 11 ? 82.058 -38.109 -9.001 1.00 10.00 59 THR A CA 9
ATOM 13260 C C . THR A 1 11 ? 82.351 -37.110 -7.885 1.00 10.00 59 THR A C 9
ATOM 13261 O O . THR A 1 11 ? 83.238 -36.263 -8.017 1.00 10.00 59 THR A O 9
ATOM 13272 N N . GLU A 1 12 ? 81.592 -37.202 -6.799 1.00 10.00 60 GLU A N 9
ATOM 13273 C CA . GLU A 1 12 ? 81.764 -36.305 -5.663 1.00 10.00 60 GLU A CA 9
ATOM 13274 C C . GLU A 1 12 ? 81.302 -36.972 -4.371 1.00 10.00 60 GLU A C 9
ATOM 13275 O O . GLU A 1 12 ? 80.856 -38.123 -4.383 1.00 10.00 60 GLU A O 9
ATOM 13287 N N . GLY A 1 13 ? 81.422 -36.250 -3.262 1.00 10.00 61 GLY A N 9
ATOM 13288 C CA . GLY A 1 13 ? 81.005 -36.778 -1.976 1.00 10.00 61 GLY A CA 9
ATOM 13289 C C . GLY A 1 13 ? 79.533 -36.528 -1.728 1.00 10.00 61 GLY A C 9
ATOM 13290 O O . GLY A 1 13 ? 78.999 -35.499 -2.140 1.00 10.00 61 GLY A O 9
ATOM 13294 N N . GLN A 1 14 ? 78.872 -37.465 -1.067 1.00 10.00 62 GLN A N 9
ATOM 13295 C CA . GLN A 1 14 ? 77.448 -37.339 -0.787 1.00 10.00 62 GLN A CA 9
ATOM 13296 C C . GLN A 1 14 ? 77.199 -36.648 0.552 1.00 10.00 62 GLN A C 9
ATOM 13297 O O . GLN A 1 14 ? 78.020 -36.727 1.470 1.00 10.00 62 GLN A O 9
ATOM 13311 N N . ARG A 1 15 ? 76.067 -35.966 0.646 1.00 10.00 63 ARG A N 9
ATOM 13312 C CA . ARG A 1 15 ? 75.690 -35.258 1.863 1.00 10.00 63 ARG A CA 9
ATOM 13313 C C . ARG A 1 15 ? 74.759 -36.107 2.715 1.00 10.00 63 ARG A C 9
ATOM 13314 O O . ARG A 1 15 ? 73.986 -36.911 2.195 1.00 10.00 63 ARG A O 9
ATOM 13335 N N . LEU A 1 16 ? 74.837 -35.927 4.024 1.00 10.00 64 LEU A N 9
ATOM 13336 C CA . LEU A 1 16 ? 73.998 -36.674 4.951 1.00 10.00 64 LEU A CA 9
ATOM 13337 C C . LEU A 1 16 ? 73.274 -35.731 5.907 1.00 10.00 64 LEU A C 9
ATOM 13338 O O . LEU A 1 16 ? 72.617 -36.168 6.855 1.00 10.00 64 LEU A O 9
ATOM 13354 N N . THR A 1 17 ? 73.394 -34.435 5.649 1.00 10.00 65 THR A N 9
ATOM 13355 C CA . THR A 1 17 ? 72.758 -33.427 6.480 1.00 10.00 65 THR A CA 9
ATOM 13356 C C . THR A 1 17 ? 71.428 -32.985 5.876 1.00 10.00 65 THR A C 9
ATOM 13357 O O . THR A 1 17 ? 71.365 -32.588 4.709 1.00 10.00 65 THR A O 9
ATOM 13368 N N . LYS A 1 18 ? 70.371 -33.068 6.669 1.00 10.00 66 LYS A N 9
ATOM 13369 C CA . LYS A 1 18 ? 69.038 -32.677 6.225 1.00 10.00 66 LYS A CA 9
ATOM 13370 C C . LYS A 1 18 ? 68.506 -31.549 7.100 1.00 10.00 66 LYS A C 9
ATOM 13371 O O . LYS A 1 18 ? 69.017 -31.316 8.194 1.00 10.00 66 LYS A O 9
ATOM 13390 N N . VAL A 1 19 ? 67.490 -30.850 6.616 1.00 10.00 67 VAL A N 9
ATOM 13391 C CA . VAL A 1 19 ? 66.906 -29.745 7.365 1.00 10.00 67 VAL A CA 9
ATOM 13392 C C . VAL A 1 19 ? 65.576 -30.150 7.994 1.00 10.00 67 VAL A C 9
ATOM 13393 O O . VAL A 1 19 ? 65.020 -31.201 7.673 1.00 10.00 67 VAL A O 9
ATOM 13406 N N . ASP A 1 20 ? 65.084 -29.318 8.901 1.00 10.00 68 ASP A N 9
ATOM 13407 C CA . ASP A 1 20 ? 63.813 -29.571 9.576 1.00 10.00 68 ASP A CA 9
ATOM 13408 C C . ASP A 1 20 ? 62.832 -28.443 9.296 1.00 10.00 68 ASP A C 9
ATOM 13409 O O . ASP A 1 20 ? 61.721 -28.420 9.826 1.00 10.00 68 ASP A O 9
ATOM 13418 N N . ARG A 1 21 ? 63.246 -27.512 8.448 1.00 10.00 69 ARG A N 9
ATOM 13419 C CA . ARG A 1 21 ? 62.410 -26.376 8.096 1.00 10.00 69 ARG A CA 9
ATOM 13420 C C . ARG A 1 21 ? 61.675 -26.646 6.790 1.00 10.00 69 ARG A C 9
ATOM 13421 O O . ARG A 1 21 ? 62.266 -27.128 5.819 1.00 10.00 69 ARG A O 9
ATOM 13442 N N . SER A 1 22 ? 60.384 -26.355 6.773 1.00 10.00 70 SER A N 9
ATOM 13443 C CA . SER A 1 22 ? 59.562 -26.573 5.593 1.00 10.00 70 SER A CA 9
ATOM 13444 C C . SER A 1 22 ? 58.431 -25.546 5.533 1.00 10.00 70 SER A C 9
ATOM 13445 O O . SER A 1 22 ? 57.435 -25.662 6.246 1.00 10.00 70 SER A O 9
ATOM 13453 N N . ASP A 1 23 ? 58.601 -24.533 4.690 1.00 10.00 71 ASP A N 9
ATOM 13454 C CA . ASP A 1 23 ? 57.605 -23.480 4.539 1.00 10.00 71 ASP A CA 9
ATOM 13455 C C . ASP A 1 23 ? 57.368 -23.189 3.069 1.00 10.00 71 ASP A C 9
ATOM 13456 O O . ASP A 1 23 ? 58.265 -22.712 2.370 1.00 10.00 71 ASP A O 9
ATOM 13465 N N . ASP A 1 24 ? 56.168 -23.479 2.601 1.00 10.00 72 ASP A N 9
ATOM 13466 C CA . ASP A 1 24 ? 55.819 -23.245 1.209 1.00 10.00 72 ASP A CA 9
ATOM 13467 C C . ASP A 1 24 ? 54.521 -22.456 1.088 1.00 10.00 72 ASP A C 9
ATOM 13468 O O . ASP A 1 24 ? 53.425 -23.009 1.208 1.00 10.00 72 ASP A O 9
ATOM 13477 N N . ILE A 1 25 ? 54.652 -21.157 0.887 1.00 10.00 73 ILE A N 9
ATOM 13478 C CA . ILE A 1 25 ? 53.504 -20.289 0.714 1.00 10.00 73 ILE A CA 9
ATOM 13479 C C . ILE A 1 25 ? 53.539 -19.686 -0.687 1.00 10.00 73 ILE A C 9
ATOM 13480 O O . ILE A 1 25 ? 54.573 -19.176 -1.123 1.00 10.00 73 ILE A O 9
ATOM 13496 N N . ILE A 1 26 ? 52.427 -19.782 -1.403 1.00 10.00 74 ILE A N 9
ATOM 13497 C CA . ILE A 1 26 ? 52.343 -19.246 -2.755 1.00 10.00 74 ILE A CA 9
ATOM 13498 C C . ILE A 1 26 ? 51.984 -17.764 -2.733 1.00 10.00 74 ILE A C 9
ATOM 13499 O O . ILE A 1 26 ? 51.287 -17.297 -1.831 1.00 10.00 74 ILE A O 9
ATOM 13515 N N . LYS A 1 27 ? 52.469 -17.031 -3.724 1.00 10.00 75 LYS A N 9
ATOM 13516 C CA . LYS A 1 27 ? 52.201 -15.603 -3.822 1.00 10.00 75 LYS A CA 9
ATOM 13517 C C . LYS A 1 27 ? 51.780 -15.237 -5.240 1.00 10.00 75 LYS A C 9
ATOM 13518 O O . LYS A 1 27 ? 52.401 -15.680 -6.207 1.00 10.00 75 LYS A O 9
ATOM 13537 N N . PRO A 1 28 ? 50.713 -14.438 -5.385 1.00 10.00 76 PRO A N 9
ATOM 13538 C CA . PRO A 1 28 ? 50.225 -14.009 -6.696 1.00 10.00 76 PRO A CA 9
ATOM 13539 C C . PRO A 1 28 ? 51.158 -12.986 -7.345 1.00 10.00 76 PRO A C 9
ATOM 13540 O O . PRO A 1 28 ? 51.369 -11.891 -6.812 1.00 10.00 76 PRO A O 9
ATOM 13551 N N . LYS A 1 29 ? 51.722 -13.345 -8.486 1.00 10.00 77 LYS A N 9
ATOM 13552 C CA . LYS A 1 29 ? 52.634 -12.474 -9.202 1.00 10.00 77 LYS A CA 9
ATOM 13553 C C . LYS A 1 29 ? 52.072 -12.136 -10.579 1.00 10.00 77 LYS A C 9
ATOM 13554 O O . LYS A 1 29 ? 50.874 -12.274 -10.824 1.00 10.00 77 LYS A O 9
ATOM 13573 N N . THR A 1 30 ? 52.946 -11.702 -11.465 1.00 10.00 78 THR A N 9
ATOM 13574 C CA . THR A 1 30 ? 52.570 -11.335 -12.819 1.00 10.00 78 THR A CA 9
ATOM 13575 C C . THR A 1 30 ? 52.805 -12.520 -13.761 1.00 10.00 78 THR A C 9
ATOM 13576 O O . THR A 1 30 ? 53.207 -13.599 -13.316 1.00 10.00 78 THR A O 9
ATOM 13587 N N . VAL A 1 31 ? 52.547 -12.329 -15.052 1.00 10.00 79 VAL A N 9
ATOM 13588 C CA . VAL A 1 31 ? 52.725 -13.400 -16.031 1.00 10.00 79 VAL A CA 9
ATOM 13589 C C . VAL A 1 31 ? 54.204 -13.696 -16.249 1.00 10.00 79 VAL A C 9
ATOM 13590 O O . VAL A 1 31 ? 54.686 -14.792 -15.958 1.00 10.00 79 VAL A O 9
ATOM 13603 N N . GLY A 1 32 ? 54.909 -12.708 -16.759 1.00 10.00 80 GLY A N 9
ATOM 13604 C CA . GLY A 1 32 ? 56.322 -12.859 -17.037 1.00 10.00 80 GLY A CA 9
ATOM 13605 C C . GLY A 1 32 ? 56.688 -12.150 -18.320 1.00 10.00 80 GLY A C 9
ATOM 13606 O O . GLY A 1 32 ? 55.848 -12.000 -19.196 1.00 10.00 80 GLY A O 9
ATOM 13610 N N . LYS A 1 33 ? 57.928 -11.726 -18.450 1.00 10.00 81 LYS A N 9
ATOM 13611 C CA . LYS A 1 33 ? 58.356 -11.000 -19.640 1.00 10.00 81 LYS A CA 9
ATOM 13612 C C . LYS A 1 33 ? 58.565 -11.915 -20.838 1.00 10.00 81 LYS A C 9
ATOM 13613 O O . LYS A 1 33 ? 58.016 -11.676 -21.914 1.00 10.00 81 LYS A O 9
ATOM 13632 N N . GLU A 1 34 ? 59.350 -12.965 -20.663 1.00 10.00 82 GLU A N 9
ATOM 13633 C CA . GLU A 1 34 ? 59.629 -13.871 -21.763 1.00 10.00 82 GLU A CA 9
ATOM 13634 C C . GLU A 1 34 ? 58.394 -14.658 -22.165 1.00 10.00 82 GLU A C 9
ATOM 13635 O O . GLU A 1 34 ? 58.232 -15.000 -23.337 1.00 10.00 82 GLU A O 9
ATOM 13647 N N . VAL A 1 35 ? 57.512 -14.926 -21.209 1.00 10.00 83 VAL A N 9
ATOM 13648 C CA . VAL A 1 35 ? 56.313 -15.667 -21.501 1.00 10.00 83 VAL A CA 9
ATOM 13649 C C . VAL A 1 35 ? 55.384 -14.846 -22.390 1.00 10.00 83 VAL A C 9
ATOM 13650 O O . VAL A 1 35 ? 54.722 -15.389 -23.269 1.00 10.00 83 VAL A O 9
ATOM 13663 N N . GLY A 1 36 ? 55.364 -13.532 -22.175 1.00 10.00 84 GLY A N 9
ATOM 13664 C CA . GLY A 1 36 ? 54.525 -12.660 -22.972 1.00 10.00 84 GLY A CA 9
ATOM 13665 C C . GLY A 1 36 ? 54.896 -12.692 -24.444 1.00 10.00 84 GLY A C 9
ATOM 13666 O O . GLY A 1 36 ? 54.031 -12.859 -25.303 1.00 10.00 84 GLY A O 9
ATOM 13670 N N . LYS A 1 37 ? 56.183 -12.551 -24.734 1.00 10.00 85 LYS A N 9
ATOM 13671 C CA . LYS A 1 37 ? 56.658 -12.563 -26.115 1.00 10.00 85 LYS A CA 9
ATOM 13672 C C . LYS A 1 37 ? 56.393 -13.914 -26.765 1.00 10.00 85 LYS A C 9
ATOM 13673 O O . LYS A 1 37 ? 56.062 -13.993 -27.953 1.00 10.00 85 LYS A O 9
ATOM 13692 N N . ALA A 1 38 ? 56.533 -14.976 -25.985 1.00 10.00 86 ALA A N 9
ATOM 13693 C CA . ALA A 1 38 ? 56.279 -16.319 -26.483 1.00 10.00 86 ALA A CA 9
ATOM 13694 C C . ALA A 1 38 ? 54.792 -16.507 -26.733 1.00 10.00 86 ALA A C 9
ATOM 13695 O O . ALA A 1 38 ? 54.396 -17.261 -27.615 1.00 10.00 86 ALA A O 9
ATOM 13702 N N . ILE A 1 39 ? 53.971 -15.818 -25.946 1.00 10.00 87 ILE A N 9
ATOM 13703 C CA . ILE A 1 39 ? 52.529 -15.879 -26.115 1.00 10.00 87 ILE A CA 9
ATOM 13704 C C . ILE A 1 39 ? 52.161 -15.365 -27.497 1.00 10.00 87 ILE A C 9
ATOM 13705 O O . ILE A 1 39 ? 51.447 -16.028 -28.236 1.00 10.00 87 ILE A O 9
ATOM 13721 N N . GLU A 1 40 ? 52.725 -14.218 -27.850 1.00 10.00 88 GLU A N 9
ATOM 13722 C CA . GLU A 1 40 ? 52.451 -13.564 -29.119 1.00 10.00 88 GLU A CA 9
ATOM 13723 C C . GLU A 1 40 ? 52.875 -14.446 -30.287 1.00 10.00 88 GLU A C 9
ATOM 13724 O O . GLU A 1 40 ? 52.080 -14.743 -31.181 1.00 10.00 88 GLU A O 9
ATOM 13736 N N . GLN A 1 41 ? 54.124 -14.883 -30.256 1.00 10.00 89 GLN A N 9
ATOM 13737 C CA . GLN A 1 41 ? 54.665 -15.729 -31.300 1.00 10.00 89 GLN A CA 9
ATOM 13738 C C . GLN A 1 41 ? 53.947 -17.072 -31.330 1.00 10.00 89 GLN A C 9
ATOM 13739 O O . GLN A 1 41 ? 53.727 -17.645 -32.398 1.00 10.00 89 GLN A O 9
ATOM 13753 N N . GLY A 1 42 ? 53.567 -17.554 -30.152 1.00 10.00 90 GLY A N 9
ATOM 13754 C CA . GLY A 1 42 ? 52.872 -18.824 -30.055 1.00 10.00 90 GLY A CA 9
ATOM 13755 C C . GLY A 1 42 ? 51.502 -18.814 -30.715 1.00 10.00 90 GLY A C 9
ATOM 13756 O O . GLY A 1 42 ? 51.057 -19.833 -31.236 1.00 10.00 90 GLY A O 9
ATOM 13760 N N . ARG A 1 43 ? 50.837 -17.665 -30.712 1.00 10.00 91 ARG A N 9
ATOM 13761 C CA . ARG A 1 43 ? 49.507 -17.559 -31.311 1.00 10.00 91 ARG A CA 9
ATOM 13762 C C . ARG A 1 43 ? 49.623 -17.524 -32.832 1.00 10.00 91 ARG A C 9
ATOM 13763 O O . ARG A 1 43 ? 48.789 -18.081 -33.550 1.00 10.00 91 ARG A O 9
ATOM 13784 N N . GLN A 1 44 ? 50.681 -16.884 -33.311 1.00 10.00 92 GLN A N 9
ATOM 13785 C CA . GLN A 1 44 ? 50.930 -16.768 -34.743 1.00 10.00 92 GLN A CA 9
ATOM 13786 C C . GLN A 1 44 ? 51.522 -18.059 -35.295 1.00 10.00 92 GLN A C 9
ATOM 13787 O O . GLN A 1 44 ? 51.571 -18.262 -36.506 1.00 10.00 92 GLN A O 9
ATOM 13801 N N . LYS A 1 45 ? 51.955 -18.939 -34.398 1.00 10.00 93 LYS A N 9
ATOM 13802 C CA . LYS A 1 45 ? 52.558 -20.204 -34.795 1.00 10.00 93 LYS A CA 9
ATOM 13803 C C . LYS A 1 45 ? 51.502 -21.224 -35.220 1.00 10.00 93 LYS A C 9
ATOM 13804 O O . LYS A 1 45 ? 51.829 -22.349 -35.610 1.00 10.00 93 LYS A O 9
ATOM 13823 N N . PHE A 1 46 ? 50.240 -20.830 -35.152 1.00 10.00 94 PHE A N 9
ATOM 13824 C CA . PHE A 1 46 ? 49.147 -21.717 -35.523 1.00 10.00 94 PHE A CA 9
ATOM 13825 C C . PHE A 1 46 ? 49.076 -21.914 -37.036 1.00 10.00 94 PHE A C 9
ATOM 13826 O O . PHE A 1 46 ? 49.987 -21.531 -37.772 1.00 10.00 94 PHE A O 9
ATOM 13843 N N . GLU A 1 47 ? 47.984 -22.508 -37.493 1.00 10.00 95 GLU A N 9
ATOM 13844 C CA . GLU A 1 47 ? 47.788 -22.772 -38.908 1.00 10.00 9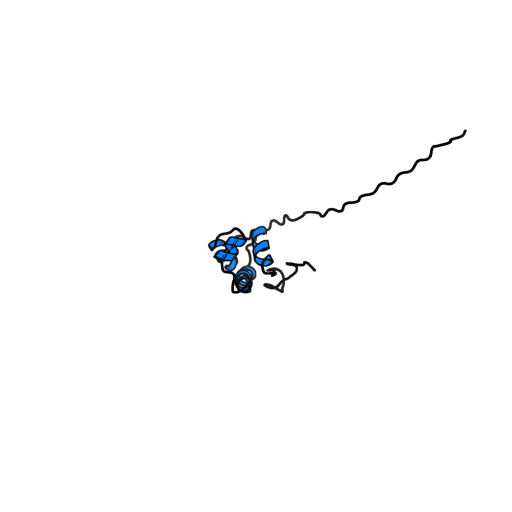5 GLU A CA 9
ATOM 13845 C C . GLU A 1 47 ? 46.405 -22.297 -39.354 1.00 10.00 95 GLU A C 9
ATOM 13846 O O . GLU A 1 47 ? 45.393 -22.872 -38.954 1.00 10.00 95 GLU A O 9
ATOM 13858 N N . PRO A 1 48 ? 46.334 -21.224 -40.161 1.00 10.00 96 PRO A N 9
ATOM 13859 C CA . PRO A 1 48 ? 47.514 -20.481 -40.614 1.00 10.00 96 PRO A CA 9
ATOM 13860 C C . PRO A 1 48 ? 48.036 -19.535 -39.552 1.00 10.00 96 PRO A C 9
ATOM 13861 O O . PRO A 1 48 ? 49.223 -19.239 -39.472 1.00 10.00 96 PRO A O 9
ATOM 13872 N N . THR A 1 49 ? 47.112 -19.094 -38.749 1.00 10.00 97 THR A N 9
ATOM 13873 C CA . THR A 1 49 ? 47.359 -18.176 -37.646 1.00 10.00 97 THR A CA 9
ATOM 13874 C C . THR A 1 49 ? 46.117 -18.108 -36.762 1.00 10.00 97 THR A C 9
ATOM 13875 O O . THR A 1 49 ? 44.996 -18.062 -37.268 1.00 10.00 97 THR A O 9
ATOM 13886 N N . MET A 1 50 ? 46.312 -18.144 -35.453 1.00 10.00 98 MET A N 9
ATOM 13887 C CA . MET A 1 50 ? 45.199 -18.074 -34.522 1.00 10.00 98 MET A CA 9
ATOM 13888 C C . MET A 1 50 ? 44.857 -16.624 -34.219 1.00 10.00 98 MET A C 9
ATOM 13889 O O . MET A 1 50 ? 45.732 -15.834 -33.858 1.00 10.00 98 MET A O 9
ATOM 13903 N N . THR A 1 51 ? 43.591 -16.274 -34.383 1.00 10.00 99 THR A N 9
ATOM 13904 C CA . THR A 1 51 ? 43.145 -14.918 -34.114 1.00 10.00 99 THR A CA 9
ATOM 13905 C C . THR A 1 51 ? 43.008 -14.693 -32.614 1.00 10.00 99 THR A C 9
ATOM 13906 O O . THR A 1 51 ? 42.826 -15.643 -31.846 1.00 10.00 99 THR A O 9
ATOM 13917 N N . GLN A 1 52 ? 43.079 -13.438 -32.203 1.00 10.00 100 GLN A N 9
ATOM 13918 C CA . GLN A 1 52 ? 42.971 -13.091 -30.793 1.00 10.00 100 GLN A CA 9
ATOM 13919 C C . GLN A 1 52 ? 41.559 -13.364 -30.291 1.00 10.00 100 GLN A C 9
ATOM 13920 O O . GLN A 1 52 ? 41.359 -13.751 -29.139 1.00 10.00 100 GLN A O 9
ATOM 13934 N N . ALA A 1 53 ? 40.586 -13.169 -31.171 1.00 10.00 101 ALA A N 9
ATOM 13935 C CA . ALA A 1 53 ? 39.188 -13.386 -30.838 1.00 10.00 101 ALA A CA 9
ATOM 13936 C C . ALA A 1 53 ? 38.901 -14.860 -30.578 1.00 10.00 101 ALA A C 9
ATOM 13937 O O . ALA A 1 53 ? 38.281 -15.212 -29.575 1.00 10.00 101 ALA A O 9
ATOM 13944 N N . GLU A 1 54 ? 39.371 -15.721 -31.473 1.00 10.00 102 GLU A N 9
ATOM 13945 C CA . GLU A 1 54 ? 39.143 -17.155 -31.343 1.00 10.00 102 GLU A CA 9
ATOM 13946 C C . GLU A 1 54 ? 39.865 -17.726 -30.131 1.00 10.00 102 GLU A C 9
ATOM 13947 O O . GLU A 1 54 ? 39.303 -18.544 -29.399 1.00 10.00 102 GLU A O 9
ATOM 13959 N N . LEU A 1 55 ? 41.103 -17.292 -29.918 1.00 10.00 103 LEU A N 9
ATOM 13960 C CA . LEU A 1 55 ? 41.885 -17.764 -28.783 1.00 10.00 103 LEU A CA 9
ATOM 13961 C C . LEU A 1 55 ? 41.232 -17.295 -27.492 1.00 10.00 103 LEU A C 9
ATOM 13962 O O . LEU A 1 55 ? 41.092 -18.062 -26.540 1.00 10.00 103 LEU A O 9
ATOM 13978 N N . GLY A 1 56 ? 40.828 -16.031 -27.473 1.00 10.00 104 GLY A N 9
ATOM 13979 C CA . GLY A 1 56 ? 40.184 -15.478 -26.303 1.00 10.00 104 GLY A CA 9
ATOM 13980 C C . GLY A 1 56 ? 38.884 -16.185 -26.004 1.00 10.00 104 GLY A C 9
ATOM 13981 O O . GLY A 1 56 ? 38.617 -16.557 -24.864 1.00 10.00 104 GLY A O 9
ATOM 13985 N N . LYS A 1 57 ? 38.093 -16.405 -27.040 1.00 10.00 105 LYS A N 9
ATOM 13986 C CA . LYS A 1 57 ? 36.808 -17.068 -26.900 1.00 10.00 105 LYS A CA 9
ATOM 13987 C C . LYS A 1 57 ? 36.971 -18.484 -26.345 1.00 10.00 105 LYS A C 9
ATOM 13988 O O . LYS A 1 57 ? 36.235 -18.885 -25.442 1.00 10.00 105 LYS A O 9
ATOM 14007 N N . GLU A 1 58 ? 37.948 -19.228 -26.857 1.00 10.00 106 GLU A N 9
ATOM 14008 C CA . GLU A 1 58 ? 38.156 -20.603 -26.415 1.00 10.00 106 GLU A CA 9
ATOM 14009 C C . GLU A 1 58 ? 38.714 -20.698 -24.988 1.00 10.00 106 GLU A C 9
ATOM 14010 O O . GLU A 1 58 ? 38.645 -21.759 -24.367 1.00 10.00 106 GLU A O 9
ATOM 14022 N N . ILE A 1 59 ? 39.258 -19.605 -24.456 1.00 10.00 107 ILE A N 9
ATOM 14023 C CA . ILE A 1 59 ? 39.768 -19.628 -23.085 1.00 10.00 107 ILE A CA 9
ATOM 14024 C C . ILE A 1 59 ? 38.800 -18.926 -22.135 1.00 10.00 107 ILE A C 9
ATOM 14025 O O . ILE A 1 59 ? 39.019 -18.890 -20.922 1.00 10.00 107 ILE A O 9
ATOM 14041 N N . GLY A 1 60 ? 37.729 -18.371 -22.693 1.00 10.00 108 GLY A N 9
ATOM 14042 C CA . GLY A 1 60 ? 36.728 -17.695 -21.885 1.00 10.00 108 GLY A CA 9
ATOM 14043 C C . GLY A 1 60 ? 37.036 -16.228 -21.652 1.00 10.00 108 GLY A C 9
ATOM 14044 O O . GLY A 1 60 ? 36.507 -15.620 -20.720 1.00 10.00 108 GLY A O 9
ATOM 14048 N N . GLU A 1 61 ? 37.874 -15.655 -22.499 1.00 10.00 109 GLU A N 9
ATOM 14049 C CA . GLU A 1 61 ? 38.256 -14.252 -22.383 1.00 10.00 109 GLU A CA 9
ATOM 14050 C C . GLU A 1 61 ? 37.868 -13.485 -23.649 1.00 10.00 109 GLU A C 9
ATOM 14051 O O . GLU A 1 61 ? 37.016 -13.933 -24.420 1.00 10.00 109 GLU A O 9
ATOM 14063 N N . THR A 1 62 ? 38.496 -12.334 -23.860 1.00 10.00 110 THR A N 9
ATOM 14064 C CA . THR A 1 62 ? 38.222 -11.518 -25.034 1.00 10.00 110 THR A CA 9
ATOM 14065 C C . THR A 1 62 ? 39.485 -11.357 -25.879 1.00 10.00 110 THR A C 9
ATOM 14066 O O . THR A 1 62 ? 40.563 -11.811 -25.486 1.00 10.00 110 THR A O 9
ATOM 14077 N N . ALA A 1 63 ? 39.353 -10.716 -27.037 1.00 10.00 111 ALA A N 9
ATOM 14078 C CA . ALA A 1 63 ? 40.490 -10.497 -27.926 1.00 10.00 111 ALA A CA 9
ATOM 14079 C C . ALA A 1 63 ? 41.542 -9.629 -27.251 1.00 10.00 111 ALA A C 9
ATOM 14080 O O . ALA A 1 63 ? 42.743 -9.898 -27.353 1.00 10.00 111 ALA A O 9
ATOM 14087 N N . ALA A 1 64 ? 41.085 -8.596 -26.550 1.00 10.00 112 ALA A N 9
ATOM 14088 C CA . ALA A 1 64 ? 41.980 -7.694 -25.843 1.00 10.00 112 ALA A CA 9
ATOM 14089 C C . ALA A 1 64 ? 42.829 -8.452 -24.838 1.00 10.00 112 ALA A C 9
ATOM 14090 O O . ALA A 1 64 ? 43.998 -8.143 -24.660 1.00 10.00 112 ALA A O 9
ATOM 14097 N N . THR A 1 65 ? 42.241 -9.456 -24.202 1.00 10.00 113 THR A N 9
ATOM 14098 C CA . THR A 1 65 ? 42.949 -10.255 -23.216 1.00 10.00 113 THR A CA 9
ATOM 14099 C C . THR A 1 65 ? 44.169 -10.930 -23.837 1.00 10.00 113 THR A C 9
ATOM 14100 O O . THR A 1 65 ? 45.277 -10.836 -23.313 1.00 10.00 113 THR A O 9
ATOM 14111 N N . VAL A 1 66 ? 43.958 -11.582 -24.974 1.00 10.00 114 VAL A N 9
ATOM 14112 C CA . VAL A 1 66 ? 45.033 -12.274 -25.673 1.00 10.00 114 VAL A CA 9
ATOM 14113 C C . VAL A 1 66 ? 46.093 -11.286 -26.159 1.00 10.00 114 VAL A C 9
ATOM 14114 O O . VAL A 1 66 ? 47.296 -11.529 -26.031 1.00 10.00 114 VAL A O 9
ATOM 14127 N N . ALA A 1 67 ? 45.642 -10.162 -26.700 1.00 10.00 115 ALA A N 9
ATOM 14128 C CA . ALA A 1 67 ? 46.550 -9.137 -27.202 1.00 10.00 115 ALA A CA 9
ATOM 14129 C C . ALA A 1 67 ? 47.294 -8.437 -26.062 1.00 10.00 115 ALA A C 9
ATOM 14130 O O . ALA A 1 67 ? 48.407 -7.962 -26.238 1.00 10.00 115 ALA A O 9
ATOM 14137 N N . SER A 1 68 ? 46.645 -8.315 -24.920 1.00 10.00 116 SER A N 9
ATOM 14138 C CA . SER A 1 68 ? 47.250 -7.679 -23.756 1.00 10.00 116 SER A CA 9
ATOM 14139 C C . SER A 1 68 ? 48.228 -8.617 -23.025 1.00 10.00 116 SER A C 9
ATOM 14140 O O . SER A 1 68 ? 49.222 -8.171 -22.456 1.00 10.00 116 SER A O 9
ATOM 14148 N N . TYR A 1 69 ? 47.940 -9.918 -23.059 1.00 10.00 117 TYR A N 9
ATOM 14149 C CA . TYR A 1 69 ? 48.763 -10.922 -22.375 1.00 10.00 117 TYR A CA 9
ATOM 14150 C C . TYR A 1 69 ? 50.213 -10.954 -22.865 1.00 10.00 117 TYR A C 9
ATOM 14151 O O . TYR A 1 69 ? 51.123 -11.201 -22.075 1.00 10.00 117 TYR A O 9
ATOM 14169 N N . GLU A 1 70 ? 50.431 -10.691 -24.152 1.00 10.00 118 GLU A N 9
ATOM 14170 C CA . GLU A 1 70 ? 51.782 -10.716 -24.728 1.00 10.00 118 GLU A CA 9
ATOM 14171 C C . GLU A 1 70 ? 52.725 -9.729 -24.042 1.00 10.00 118 GLU A C 9
ATOM 14172 O O . GLU A 1 70 ? 53.943 -9.847 -24.159 1.00 10.00 118 GLU A O 9
ATOM 14184 N N . ARG A 1 71 ? 52.174 -8.751 -23.338 1.00 10.00 119 ARG A N 9
ATOM 14185 C CA . ARG A 1 71 ? 52.972 -7.781 -22.646 1.00 10.00 119 ARG A CA 9
ATOM 14186 C C . ARG A 1 71 ? 53.695 -8.431 -21.469 1.00 10.00 119 ARG A C 9
ATOM 14187 O O . ARG A 1 71 ? 54.738 -7.956 -21.017 1.00 10.00 119 ARG A O 9
ATOM 14208 N N . GLY A 1 72 ? 53.145 -9.537 -20.993 1.00 10.00 120 GLY A N 9
ATOM 14209 C CA . GLY A 1 72 ? 53.736 -10.230 -19.882 1.00 10.00 120 GLY A CA 9
ATOM 14210 C C . GLY A 1 72 ? 53.141 -9.806 -18.560 1.00 10.00 120 GLY A C 9
ATOM 14211 O O . GLY A 1 72 ? 53.680 -10.109 -17.493 1.00 10.00 120 GLY A O 9
ATOM 14215 N N . THR A 1 73 ? 52.015 -9.114 -18.632 1.00 10.00 121 THR A N 9
ATOM 14216 C CA . THR A 1 73 ? 51.321 -8.648 -17.458 1.00 10.00 121 THR A CA 9
ATOM 14217 C C . THR A 1 73 ? 49.862 -8.368 -17.810 1.00 10.00 121 THR A C 9
ATOM 14218 O O . THR A 1 73 ? 49.530 -7.434 -18.543 1.00 10.00 121 THR A O 9
ATOM 14229 N N . ALA A 1 74 ? 49.013 -9.242 -17.334 1.00 10.00 122 ALA A N 9
ATOM 14230 C CA . ALA A 1 74 ? 47.579 -9.155 -17.565 1.00 10.00 122 ALA A CA 9
ATOM 14231 C C . ALA A 1 74 ? 46.827 -9.890 -16.461 1.00 10.00 122 ALA A C 9
ATOM 14232 O O . ALA A 1 74 ? 45.722 -10.381 -16.676 1.00 10.00 122 ALA A O 9
ATOM 14239 N N . THR A 1 75 ? 47.437 -9.925 -15.271 1.00 10.00 123 THR A N 9
ATOM 14240 C CA . THR A 1 75 ? 46.887 -10.637 -14.117 1.00 10.00 123 THR A CA 9
ATOM 14241 C C . THR A 1 75 ? 46.720 -12.101 -14.492 1.00 10.00 123 THR A C 9
ATOM 14242 O O . THR A 1 75 ? 45.668 -12.533 -14.964 1.00 10.00 123 THR A O 9
ATOM 14253 N N . PRO A 1 76 ? 47.787 -12.882 -14.288 1.00 10.00 124 PRO A N 9
ATOM 14254 C CA . PRO A 1 76 ? 47.822 -14.278 -14.677 1.00 10.00 124 PRO A CA 9
ATOM 14255 C C . PRO A 1 76 ? 47.109 -15.233 -13.741 1.00 10.00 124 PRO A C 9
ATOM 14256 O O . PRO A 1 76 ? 47.523 -15.447 -12.597 1.00 10.00 124 PRO A O 9
ATOM 14267 N N . ASP A 1 77 ? 46.014 -15.773 -14.221 1.00 10.00 125 ASP A N 9
ATOM 14268 C CA . ASP A 1 77 ? 45.322 -16.786 -13.476 1.00 10.00 125 ASP A CA 9
ATOM 14269 C C . ASP A 1 77 ? 46.029 -18.048 -13.887 1.00 10.00 125 ASP A C 9
ATOM 14270 O O . ASP A 1 77 ? 46.173 -18.311 -15.078 1.00 10.00 125 ASP A O 9
ATOM 14279 N N . GLN A 1 78 ? 46.523 -18.791 -12.924 1.00 10.00 126 GLN A N 9
ATOM 14280 C CA . GLN A 1 78 ? 47.317 -19.996 -13.209 1.00 10.00 126 GLN A CA 9
ATOM 14281 C C . GLN A 1 78 ? 46.638 -20.941 -14.183 1.00 10.00 126 GLN A C 9
ATOM 14282 O O . GLN A 1 78 ? 47.300 -21.580 -15.001 1.00 10.00 126 GLN A O 9
ATOM 14296 N N . ASN A 1 79 ? 45.321 -20.969 -14.137 1.00 10.00 127 ASN A N 9
ATOM 14297 C CA . ASN A 1 79 ? 44.540 -21.840 -14.999 1.00 10.00 127 ASN A CA 9
ATOM 14298 C C . ASN A 1 79 ? 44.477 -21.301 -16.430 1.00 10.00 127 ASN A C 9
ATOM 14299 O O . ASN A 1 79 ? 44.437 -22.079 -17.380 1.00 10.00 127 ASN A O 9
ATOM 14310 N N . ILE A 1 80 ? 44.499 -19.975 -16.594 1.00 10.00 128 ILE A N 9
ATOM 14311 C CA . ILE A 1 80 ? 44.437 -19.381 -17.929 1.00 10.00 128 ILE A CA 9
ATOM 14312 C C . ILE A 1 80 ? 45.677 -19.749 -18.735 1.00 10.00 128 ILE A C 9
ATOM 14313 O O . ILE A 1 80 ? 45.562 -20.315 -19.821 1.00 10.00 128 ILE A O 9
ATOM 14329 N N . LEU A 1 81 ? 46.852 -19.432 -18.187 1.00 10.00 129 LEU A N 9
ATOM 14330 C CA . LEU A 1 81 ? 48.139 -19.732 -18.833 1.00 10.00 129 LEU A CA 9
ATOM 14331 C C . LEU A 1 81 ? 48.160 -21.181 -19.314 1.00 10.00 129 LEU A C 9
ATOM 14332 O O . LEU A 1 81 ? 48.668 -21.499 -20.389 1.00 10.00 129 LEU A O 9
ATOM 14348 N N . SER A 1 82 ? 47.586 -22.056 -18.503 1.00 10.00 130 SER A N 9
ATOM 14349 C CA . SER A 1 82 ? 47.515 -23.471 -18.811 1.00 10.00 130 SER A CA 9
ATOM 14350 C C . SER A 1 82 ? 46.704 -23.727 -20.082 1.00 10.00 130 SER A C 9
ATOM 14351 O O . SER A 1 82 ? 47.103 -24.520 -20.936 1.00 10.00 130 SER A O 9
ATOM 14359 N N . LYS A 1 83 ? 45.568 -23.052 -20.200 1.00 10.00 131 LYS A N 9
ATOM 14360 C CA . LYS A 1 83 ? 44.686 -23.207 -21.355 1.00 10.00 131 LYS A CA 9
ATOM 14361 C C . LYS A 1 83 ? 45.222 -22.498 -22.593 1.00 10.00 131 LYS A C 9
ATOM 14362 O O . LYS A 1 83 ? 45.125 -23.020 -23.702 1.00 10.00 131 LYS A O 9
ATOM 14381 N N . MET A 1 84 ? 45.776 -21.310 -22.391 1.00 10.00 132 MET A N 9
ATOM 14382 C CA . MET A 1 84 ? 46.302 -20.496 -23.484 1.00 10.00 132 MET A CA 9
ATOM 14383 C C . MET A 1 84 ? 47.297 -21.276 -24.334 1.00 10.00 132 MET A C 9
ATOM 14384 O O . MET A 1 84 ? 47.121 -21.430 -25.542 1.00 10.00 132 MET A O 9
ATOM 14398 N N . GLU A 1 85 ? 48.334 -21.763 -23.687 1.00 10.00 133 GLU A N 9
ATOM 14399 C CA . GLU A 1 85 ? 49.396 -22.500 -24.351 1.00 10.00 133 GLU A CA 9
ATOM 14400 C C . GLU A 1 85 ? 48.962 -23.893 -24.790 1.00 10.00 133 GLU A C 9
ATOM 14401 O O . GLU A 1 85 ? 49.504 -24.439 -25.748 1.00 10.00 133 GLU A O 9
ATOM 14413 N N . ARG A 1 86 ? 47.989 -24.465 -24.086 1.00 10.00 134 ARG A N 9
ATOM 14414 C CA . ARG A 1 86 ? 47.500 -25.801 -24.394 1.00 10.00 134 ARG A CA 9
ATOM 14415 C C . ARG A 1 86 ? 47.029 -25.901 -25.846 1.00 10.00 134 ARG A C 9
ATOM 14416 O O . ARG A 1 86 ? 47.125 -26.958 -26.470 1.00 10.00 134 ARG A O 9
ATOM 14437 N N . VAL A 1 87 ? 46.546 -24.793 -26.381 1.00 10.00 135 VAL A N 9
ATOM 14438 C CA . VAL A 1 87 ? 46.047 -24.763 -27.748 1.00 10.00 135 VAL A CA 9
ATOM 14439 C C . VAL A 1 87 ? 47.189 -24.737 -28.771 1.00 10.00 135 VAL A C 9
ATOM 14440 O O . VAL A 1 87 ? 47.064 -25.290 -29.862 1.00 10.00 135 VAL A O 9
ATOM 14453 N N . LEU A 1 88 ? 48.317 -24.137 -28.408 1.00 10.00 136 LEU A N 9
ATOM 14454 C CA . LEU A 1 88 ? 49.450 -24.031 -29.332 1.00 10.00 136 LEU A CA 9
ATOM 14455 C C . LEU A 1 88 ? 50.477 -25.143 -29.116 1.00 10.00 136 LEU A C 9
ATOM 14456 O O . LEU A 1 88 ? 51.400 -25.309 -29.920 1.00 10.00 136 LEU A O 9
ATOM 14472 N N . ASN A 1 89 ? 50.321 -25.887 -28.020 1.00 10.00 137 ASN A N 9
ATOM 14473 C CA . ASN A 1 89 ? 51.220 -26.998 -27.679 1.00 10.00 137 ASN A CA 9
ATOM 14474 C C . ASN A 1 89 ? 52.613 -26.509 -27.336 1.00 10.00 137 ASN A C 9
ATOM 14475 O O . ASN A 1 89 ? 53.576 -27.271 -27.367 1.00 10.00 137 ASN A O 9
ATOM 14486 N N . VAL A 1 90 ? 52.716 -25.235 -27.010 1.00 10.00 138 VAL A N 9
ATOM 14487 C CA . VAL A 1 90 ? 53.979 -24.661 -26.594 1.00 10.00 138 VAL A CA 9
ATOM 14488 C C . VAL A 1 90 ? 53.798 -24.272 -25.148 1.00 10.00 138 VAL A C 9
ATOM 14489 O O . VAL A 1 90 ? 52.722 -23.836 -24.777 1.00 10.00 138 VAL A O 9
ATOM 14502 N N . LYS A 1 91 ? 54.790 -24.463 -24.316 1.00 10.00 139 LYS A N 9
ATOM 14503 C CA . LYS A 1 91 ? 54.633 -24.121 -22.920 1.00 10.00 139 LYS A CA 9
ATOM 14504 C C . LYS A 1 91 ? 55.659 -23.100 -22.489 1.00 10.00 139 LYS A C 9
ATOM 14505 O O . LYS A 1 91 ? 56.816 -23.147 -22.911 1.00 10.00 139 LYS A O 9
ATOM 14524 N N . LEU A 1 92 ? 55.230 -22.161 -21.664 1.00 10.00 140 LEU A N 9
ATOM 14525 C CA . LEU A 1 92 ? 56.118 -21.120 -21.169 1.00 10.00 140 LEU A CA 9
ATOM 14526 C C . LEU A 1 92 ? 56.542 -21.427 -19.737 1.00 10.00 140 LEU A C 9
ATOM 14527 O O . LEU A 1 92 ? 56.610 -20.537 -18.890 1.00 10.00 140 LEU A O 9
ATOM 14543 N N . ARG A 1 93 ? 56.833 -22.694 -19.475 1.00 10.00 141 ARG A N 9
ATOM 14544 C CA . ARG A 1 93 ? 57.240 -23.125 -18.145 1.00 10.00 141 ARG A CA 9
ATOM 14545 C C . ARG A 1 93 ? 58.495 -23.987 -18.208 1.00 10.00 141 ARG A C 9
ATOM 14546 O O . ARG A 1 93 ? 58.650 -24.810 -19.107 1.00 10.00 141 ARG A O 9
ATOM 14567 N N . GLY A 1 94 ? 59.380 -23.797 -17.240 1.00 10.00 142 GLY A N 9
ATOM 14568 C CA . GLY A 1 94 ? 60.607 -24.565 -17.189 1.00 10.00 142 GLY A CA 9
ATOM 14569 C C . GLY A 1 94 ? 61.679 -23.994 -18.090 1.00 10.00 142 GLY A C 9
ATOM 14570 O O . GLY A 1 94 ? 61.688 -22.792 -18.374 1.00 10.00 142 GLY A O 9
ATOM 14574 N N . ALA A 1 95 ? 62.572 -24.855 -18.553 1.00 10.00 143 ALA A N 9
ATOM 14575 C CA . ALA A 1 95 ? 63.659 -24.441 -19.423 1.00 10.00 143 ALA A CA 9
ATOM 14576 C C . ALA A 1 95 ? 63.362 -24.813 -20.870 1.00 10.00 143 ALA A C 9
ATOM 14577 O O . ALA A 1 95 ? 64.250 -24.818 -21.722 1.00 10.00 143 ALA A O 9
ATOM 14584 N N . ASN A 1 96 ? 62.110 -25.136 -21.140 1.00 10.00 144 ASN A N 9
ATOM 14585 C CA . ASN A 1 96 ? 61.692 -25.503 -22.482 1.00 10.00 144 ASN A CA 9
ATOM 14586 C C . ASN A 1 96 ? 60.569 -24.593 -22.948 1.00 10.00 144 ASN A C 9
ATOM 14587 O O . ASN A 1 96 ? 59.569 -25.046 -23.501 1.00 10.00 144 ASN A O 9
ATOM 14598 N N . ILE A 1 97 ? 60.744 -23.300 -22.716 1.00 10.00 145 ILE A N 9
ATOM 14599 C CA . ILE A 1 97 ? 59.750 -22.317 -23.111 1.00 10.00 145 ILE A CA 9
ATOM 14600 C C . ILE A 1 97 ? 59.691 -22.205 -24.630 1.00 10.00 145 ILE A C 9
ATOM 14601 O O . ILE A 1 97 ? 60.719 -22.227 -25.309 1.00 10.00 145 ILE A O 9
ATOM 14617 N N . GLY A 1 98 ? 58.481 -22.098 -25.158 1.00 10.00 146 GLY A N 9
ATOM 14618 C CA . GLY A 1 98 ? 58.308 -22.014 -26.591 1.00 10.00 146 GLY A CA 9
ATOM 14619 C C . GLY A 1 98 ? 58.330 -23.394 -27.205 1.00 10.00 146 GLY A C 9
ATOM 14620 O O . GLY A 1 98 ? 58.344 -23.557 -28.422 1.00 10.00 146 GLY A O 9
ATOM 14624 N N . ALA A 1 99 ? 58.351 -24.387 -26.336 1.00 10.00 147 ALA A N 9
ATOM 14625 C CA . ALA A 1 99 ? 58.365 -25.782 -26.740 1.00 10.00 147 ALA A CA 9
ATOM 14626 C C . ALA A 1 99 ? 57.312 -26.555 -25.960 1.00 10.00 147 ALA A C 9
ATOM 14627 O O . ALA A 1 99 ? 56.874 -26.106 -24.902 1.00 10.00 147 ALA A O 9
ATOM 14634 N N . PRO A 1 100 ? 56.856 -27.703 -26.483 1.00 10.00 148 PRO A N 9
ATOM 14635 C CA . PRO A 1 100 ? 55.882 -28.537 -25.784 1.00 10.00 148 PRO A CA 9
ATOM 14636 C C . PRO A 1 100 ? 56.490 -29.096 -24.502 1.00 10.00 148 PRO A C 9
ATOM 14637 O O . PRO A 1 100 ? 57.525 -29.757 -24.536 1.00 10.00 148 PRO A O 9
ATOM 14648 N N . ARG A 1 101 ? 55.860 -28.814 -23.379 1.00 10.00 149 ARG A N 9
ATOM 14649 C CA . ARG A 1 101 ? 56.339 -29.281 -22.089 1.00 10.00 149 ARG A CA 9
ATOM 14650 C C . ARG A 1 101 ? 55.146 -29.539 -21.187 1.00 10.00 149 ARG A C 9
ATOM 14651 O O . ARG A 1 101 ? 54.622 -28.625 -20.553 1.00 10.00 149 ARG A O 9
ATOM 14672 N N . LEU A 1 102 ? 54.698 -30.780 -21.156 1.00 10.00 150 LEU A N 9
ATOM 14673 C CA . LEU A 1 102 ? 53.544 -31.138 -20.350 1.00 10.00 150 LEU A CA 9
ATOM 14674 C C . LEU A 1 102 ? 53.862 -31.040 -18.864 1.00 10.00 150 LEU A C 9
ATOM 14675 O O . LEU A 1 102 ? 54.979 -31.335 -18.431 1.00 10.00 150 LEU A O 9
ATOM 14691 N N . GLY A 1 103 ? 52.876 -30.605 -18.098 1.00 10.00 151 GLY A N 9
ATOM 14692 C CA . GLY A 1 103 ? 53.044 -30.465 -16.667 1.00 10.00 151 GLY A CA 9
ATOM 14693 C C . GLY A 1 103 ? 53.147 -29.017 -16.222 1.00 10.00 151 GLY A C 9
ATOM 14694 O O . GLY A 1 103 ? 54.202 -28.593 -15.754 1.00 10.00 151 GLY A O 9
ATOM 14698 N N . PRO A 1 104 ? 52.072 -28.221 -16.368 1.00 10.00 152 PRO A N 9
ATOM 14699 C CA . PRO A 1 104 ? 52.075 -26.814 -15.954 1.00 10.00 152 PRO A CA 9
ATOM 14700 C C . PRO A 1 104 ? 51.914 -26.663 -14.444 1.00 10.00 152 PRO A C 9
ATOM 14701 O O . PRO A 1 104 ? 52.212 -25.613 -13.876 1.00 10.00 152 PRO A O 9
ATOM 14712 N N . LYS A 1 105 ? 51.441 -27.723 -13.803 1.00 10.00 153 LYS A N 9
ATOM 14713 C CA . LYS A 1 105 ? 51.232 -27.722 -12.366 1.00 10.00 153 LYS A CA 9
ATOM 14714 C C . LYS A 1 105 ? 51.703 -29.042 -11.768 1.00 10.00 153 LYS A C 9
ATOM 14715 O O . LYS A 1 105 ? 51.500 -30.107 -12.356 1.00 10.00 153 LYS A O 9
ATOM 14734 N N . LYS A 1 106 ? 52.344 -28.971 -10.612 1.00 10.00 154 LYS A N 9
ATOM 14735 C CA . LYS A 1 106 ? 52.838 -30.162 -9.939 1.00 10.00 154 LYS A CA 9
ATOM 14736 C C . LYS A 1 106 ? 51.714 -30.802 -9.128 1.00 10.00 154 LYS A C 9
ATOM 14737 O O . LYS A 1 106 ? 51.389 -30.348 -8.030 1.00 10.00 154 LYS A O 9
ATOM 14756 N N . LYS A 1 107 ? 51.112 -31.843 -9.682 1.00 10.00 155 LYS A N 9
ATOM 14757 C CA . LYS A 1 107 ? 50.018 -32.541 -9.025 1.00 10.00 155 LYS A CA 9
ATOM 14758 C C . LYS A 1 107 ? 49.953 -33.983 -9.508 1.00 10.00 155 LYS A C 9
ATOM 14759 O O . LYS A 1 107 ? 50.793 -34.360 -10.352 1.00 10.00 155 LYS A O 9
ATOM 14779 N N . GLY A 1 1 ? 85.669 -68.393 -45.451 1.00 10.00 49 GLY A N 10
ATOM 14780 C CA . GLY A 1 1 ? 84.630 -67.853 -44.541 1.00 10.00 49 GLY A CA 10
ATOM 14781 C C . GLY A 1 1 ? 84.621 -68.562 -43.203 1.00 10.00 49 GLY A C 10
ATOM 14782 O O . GLY A 1 1 ? 85.136 -69.676 -43.080 1.00 10.00 49 GLY A O 10
ATOM 14788 N N . ALA A 1 2 ? 84.038 -67.918 -42.201 1.00 10.00 50 ALA A N 10
ATOM 14789 C CA . ALA A 1 2 ? 83.960 -68.483 -40.862 1.00 10.00 50 ALA A CA 10
ATOM 14790 C C . ALA A 1 2 ? 82.789 -67.878 -40.098 1.00 10.00 50 ALA A C 10
ATOM 14791 O O . ALA A 1 2 ? 82.378 -66.749 -40.376 1.00 10.00 50 ALA A O 10
ATOM 14798 N N . MET A 1 3 ? 82.244 -68.630 -39.154 1.00 10.00 51 MET A N 10
ATOM 14799 C CA . MET A 1 3 ? 81.126 -68.153 -38.352 1.00 10.00 51 MET A CA 10
ATOM 14800 C C . MET A 1 3 ? 81.613 -67.682 -36.989 1.00 10.00 51 MET A C 10
ATOM 14801 O O . MET A 1 3 ? 82.544 -68.256 -36.422 1.00 10.00 51 MET A O 10
ATOM 14815 N N . ASP A 1 4 ? 80.984 -66.639 -36.470 1.00 10.00 52 ASP A N 10
ATOM 14816 C CA . ASP A 1 4 ? 81.351 -66.086 -35.172 1.00 10.00 52 ASP A CA 10
ATOM 14817 C C . ASP A 1 4 ? 80.240 -66.337 -34.161 1.00 10.00 52 ASP A C 10
ATOM 14818 O O . ASP A 1 4 ? 79.072 -66.431 -34.534 1.00 10.00 52 ASP A O 10
ATOM 14827 N N . PRO A 1 5 ? 80.585 -66.455 -32.869 1.00 10.00 53 PRO A N 10
ATOM 14828 C CA . PRO A 1 5 ? 79.602 -66.701 -31.808 1.00 10.00 53 PRO A CA 10
ATOM 14829 C C . PRO A 1 5 ? 78.592 -65.563 -31.678 1.00 10.00 53 PRO A C 10
ATOM 14830 O O . PRO A 1 5 ? 78.961 -64.385 -31.679 1.00 10.00 53 PRO A O 10
ATOM 14841 N N . GLU A 1 6 ? 77.319 -65.921 -31.578 1.00 10.00 54 GLU A N 10
ATOM 14842 C CA . GLU A 1 6 ? 76.253 -64.939 -31.445 1.00 10.00 54 GLU A CA 10
ATOM 14843 C C . GLU A 1 6 ? 76.211 -64.390 -30.021 1.00 10.00 54 GLU A C 10
ATOM 14844 O O . GLU A 1 6 ? 76.615 -65.069 -29.075 1.00 10.00 54 GLU A O 10
ATOM 14856 N N . PHE A 1 7 ? 75.723 -63.167 -29.871 1.00 10.00 55 PHE A N 10
ATOM 14857 C CA . PHE A 1 7 ? 75.653 -62.527 -28.564 1.00 10.00 55 PHE A CA 10
ATOM 14858 C C . PHE A 1 7 ? 74.530 -61.497 -28.525 1.00 10.00 55 PHE A C 10
ATOM 14859 O O . PHE A 1 7 ? 74.174 -60.917 -29.551 1.00 10.00 55 PHE A O 10
ATOM 14876 N N . ALA A 1 8 ? 73.972 -61.278 -27.343 1.00 10.00 56 ALA A N 10
ATOM 14877 C CA . ALA A 1 8 ? 72.889 -60.318 -27.168 1.00 10.00 56 ALA A CA 10
ATOM 14878 C C . ALA A 1 8 ? 72.815 -59.852 -25.720 1.00 10.00 56 ALA A C 10
ATOM 14879 O O . ALA A 1 8 ? 73.221 -60.576 -24.807 1.00 10.00 56 ALA A O 10
ATOM 14886 N N . GLY A 1 9 ? 72.293 -58.650 -25.512 1.00 10.00 57 GLY A N 10
ATOM 14887 C CA . GLY A 1 9 ? 72.179 -58.107 -24.172 1.00 10.00 57 GLY A CA 10
ATOM 14888 C C . GLY A 1 9 ? 70.826 -57.473 -23.921 1.00 10.00 57 GLY A C 10
ATOM 14889 O O . GLY A 1 9 ? 69.888 -57.664 -24.701 1.00 10.00 57 GLY A O 10
ATOM 14893 N N . GLY A 1 10 ? 70.720 -56.718 -22.838 1.00 10.00 58 GLY A N 10
ATOM 14894 C CA . GLY A 1 10 ? 69.470 -56.064 -22.504 1.00 10.00 58 GLY A CA 10
ATOM 14895 C C . GLY A 1 10 ? 69.606 -55.177 -21.284 1.00 10.00 58 GLY A C 10
ATOM 14896 O O . GLY A 1 10 ? 70.538 -55.341 -20.494 1.00 10.00 58 GLY A O 10
ATOM 14900 N N . THR A 1 11 ? 68.699 -54.220 -21.139 1.00 10.00 59 THR A N 10
ATOM 14901 C CA . THR A 1 11 ? 68.720 -53.303 -20.007 1.00 10.00 59 THR A CA 10
ATOM 14902 C C . THR A 1 11 ? 67.311 -52.796 -19.700 1.00 10.00 59 THR A C 10
ATOM 14903 O O . THR A 1 11 ? 66.584 -52.369 -20.598 1.00 10.00 59 THR A O 10
ATOM 14914 N N . GLU A 1 12 ? 66.925 -52.861 -18.432 1.00 10.00 60 GLU A N 10
ATOM 14915 C CA . GLU A 1 12 ? 65.606 -52.415 -18.004 1.00 10.00 60 GLU A CA 10
ATOM 14916 C C . GLU A 1 12 ? 65.680 -51.790 -16.615 1.00 10.00 60 GLU A C 10
ATOM 14917 O O . GLU A 1 12 ? 66.760 -51.684 -16.031 1.00 10.00 60 GLU A O 10
ATOM 14929 N N . GLY A 1 13 ? 64.534 -51.372 -16.095 1.00 10.00 61 GLY A N 10
ATOM 14930 C CA . GLY A 1 13 ? 64.490 -50.771 -14.779 1.00 10.00 61 GLY A CA 10
ATOM 14931 C C . GLY A 1 13 ? 63.506 -49.623 -14.712 1.00 10.00 61 GLY A C 10
ATOM 14932 O O . GLY A 1 13 ? 63.641 -48.637 -15.437 1.00 10.00 61 GLY A O 10
ATOM 14936 N N . GLN A 1 14 ? 62.510 -49.750 -13.851 1.00 10.00 62 GLN A N 10
ATOM 14937 C CA . GLN A 1 14 ? 61.497 -48.715 -13.691 1.00 10.00 62 GLN A CA 10
ATOM 14938 C C . GLN A 1 14 ? 61.369 -48.324 -12.226 1.00 10.00 62 GLN A C 10
ATOM 14939 O O . GLN A 1 14 ? 61.812 -49.061 -11.344 1.00 10.00 62 GLN A O 10
ATOM 14953 N N . ARG A 1 15 ? 60.773 -47.168 -11.969 1.00 10.00 63 ARG A N 10
ATOM 14954 C CA . ARG A 1 15 ? 60.589 -46.691 -10.607 1.00 10.00 63 ARG A CA 10
ATOM 14955 C C . ARG A 1 15 ? 59.494 -45.632 -10.550 1.00 10.00 63 ARG A C 10
ATOM 14956 O O . ARG A 1 15 ? 59.273 -44.899 -11.517 1.00 10.00 63 ARG A O 10
ATOM 14977 N N . LEU A 1 16 ? 58.801 -45.570 -9.420 1.00 10.00 64 LEU A N 10
ATOM 14978 C CA . LEU A 1 16 ? 57.737 -44.600 -9.224 1.00 10.00 64 LEU A CA 10
ATOM 14979 C C . LEU A 1 16 ? 57.610 -44.265 -7.742 1.00 10.00 64 LEU A C 10
ATOM 14980 O O . LEU A 1 16 ? 57.341 -45.139 -6.916 1.00 10.00 64 LEU A O 10
ATOM 14996 N N . THR A 1 17 ? 57.826 -43.001 -7.408 1.00 10.00 65 THR A N 10
ATOM 14997 C CA . THR A 1 17 ? 57.744 -42.543 -6.032 1.00 10.00 65 THR A CA 10
ATOM 14998 C C . THR A 1 17 ? 57.294 -41.084 -5.965 1.00 10.00 65 THR A C 10
ATOM 14999 O O . THR A 1 17 ? 58.046 -40.170 -6.316 1.00 10.00 65 THR A O 10
ATOM 15010 N N . LYS A 1 18 ? 56.059 -40.876 -5.529 1.00 10.00 66 LYS A N 10
ATOM 15011 C CA . LYS A 1 18 ? 55.503 -39.538 -5.395 1.00 10.00 66 LYS A CA 10
ATOM 15012 C C . LYS A 1 18 ? 55.268 -39.231 -3.922 1.00 10.00 66 LYS A C 10
ATOM 15013 O O . LYS A 1 18 ? 54.736 -40.064 -3.186 1.00 10.00 66 LYS A O 10
ATOM 15032 N N . VAL A 1 19 ? 55.675 -38.048 -3.492 1.00 10.00 67 VAL A N 10
ATOM 15033 C CA . VAL A 1 19 ? 55.518 -37.651 -2.101 1.00 10.00 67 VAL A CA 10
ATOM 15034 C C . VAL A 1 19 ? 54.671 -36.390 -1.972 1.00 10.00 67 VAL A C 10
ATOM 15035 O O . VAL A 1 19 ? 54.738 -35.489 -2.814 1.00 10.00 67 VAL A O 10
ATOM 15048 N N . ASP A 1 20 ? 53.881 -36.335 -0.909 1.00 10.00 68 ASP A N 10
ATOM 15049 C CA . ASP A 1 20 ? 53.018 -35.193 -0.649 1.00 10.00 68 ASP A CA 10
ATOM 15050 C C . ASP A 1 20 ? 53.797 -34.096 0.069 1.00 10.00 68 ASP A C 10
ATOM 15051 O O . ASP A 1 20 ? 54.867 -34.348 0.633 1.00 10.00 68 ASP A O 10
ATOM 15060 N N . ARG A 1 21 ? 53.267 -32.885 0.039 1.00 10.00 69 ARG A N 10
ATOM 15061 C CA . ARG A 1 21 ? 53.912 -31.748 0.674 1.00 10.00 69 ARG A CA 10
ATOM 15062 C C . ARG A 1 21 ? 52.885 -30.652 0.922 1.00 10.00 69 ARG A C 10
ATOM 15063 O O . ARG A 1 21 ? 51.890 -30.567 0.205 1.00 10.00 69 ARG A O 10
ATOM 15084 N N . SER A 1 22 ? 53.113 -29.829 1.937 1.00 10.00 70 SER A N 10
ATOM 15085 C CA . SER A 1 22 ? 52.201 -28.737 2.257 1.00 10.00 70 SER A CA 10
ATOM 15086 C C . SER A 1 22 ? 52.143 -27.732 1.104 1.00 10.00 70 SER A C 10
ATOM 15087 O O . SER A 1 22 ? 53.109 -27.584 0.350 1.00 10.00 70 SER A O 10
ATOM 15095 N N . ASP A 1 23 ? 51.014 -27.055 0.959 1.00 10.00 71 ASP A N 10
ATOM 15096 C CA . ASP A 1 23 ? 50.841 -26.084 -0.113 1.00 10.00 71 ASP A CA 10
ATOM 15097 C C . ASP A 1 23 ? 50.708 -24.673 0.442 1.00 10.00 71 ASP A C 10
ATOM 15098 O O . ASP A 1 23 ? 49.637 -24.274 0.900 1.00 10.00 71 ASP A O 10
ATOM 15107 N N . ASP A 1 24 ? 51.805 -23.935 0.416 1.00 10.00 72 ASP A N 10
ATOM 15108 C CA . ASP A 1 24 ? 51.826 -22.558 0.899 1.00 10.00 72 ASP A CA 10
ATOM 15109 C C . ASP A 1 24 ? 52.808 -21.736 0.075 1.00 10.00 72 ASP A C 10
ATOM 15110 O O . ASP A 1 24 ? 54.025 -21.883 0.209 1.00 10.00 72 ASP A O 10
ATOM 15119 N N . ILE A 1 25 ? 52.280 -20.887 -0.788 1.00 10.00 73 ILE A N 10
ATOM 15120 C CA . ILE A 1 25 ? 53.103 -20.055 -1.641 1.00 10.00 73 ILE A CA 10
ATOM 15121 C C . ILE A 1 25 ? 52.815 -18.579 -1.418 1.00 10.00 73 ILE A C 10
ATOM 15122 O O . ILE A 1 25 ? 51.774 -18.210 -0.872 1.00 10.00 73 ILE A O 10
ATOM 15138 N N . ILE A 1 26 ? 53.745 -17.745 -1.851 1.00 10.00 74 ILE A N 10
ATOM 15139 C CA . ILE A 1 26 ? 53.609 -16.305 -1.720 1.00 10.00 74 ILE A CA 10
ATOM 15140 C C . ILE A 1 26 ? 52.818 -15.739 -2.893 1.00 10.00 74 ILE A C 10
ATOM 15141 O O . ILE A 1 26 ? 52.386 -16.484 -3.779 1.00 10.00 74 ILE A O 10
ATOM 15157 N N . LYS A 1 27 ? 52.623 -14.430 -2.895 1.00 10.00 75 LYS A N 10
ATOM 15158 C CA . LYS A 1 27 ? 51.884 -13.777 -3.966 1.00 10.00 75 LYS A CA 10
ATOM 15159 C C . LYS A 1 27 ? 52.710 -13.751 -5.251 1.00 10.00 75 LYS A C 10
ATOM 15160 O O . LYS A 1 27 ? 53.911 -13.472 -5.222 1.00 10.00 75 LYS A O 10
ATOM 15179 N N . PRO A 1 28 ? 52.080 -14.069 -6.390 1.00 10.00 76 PRO A N 10
ATOM 15180 C CA . PRO A 1 28 ? 52.751 -14.084 -7.692 1.00 10.00 76 PRO A CA 10
ATOM 15181 C C . PRO A 1 28 ? 52.976 -12.680 -8.253 1.00 10.00 76 PRO A C 10
ATOM 15182 O O . PRO A 1 28 ? 52.664 -11.677 -7.605 1.00 10.00 76 PRO A O 10
ATOM 15193 N N . LYS A 1 29 ? 53.522 -12.619 -9.460 1.00 10.00 77 LYS A N 10
ATOM 15194 C CA . LYS A 1 29 ? 53.795 -11.352 -10.122 1.00 10.00 77 LYS A CA 10
ATOM 15195 C C . LYS A 1 29 ? 52.993 -11.271 -11.415 1.00 10.00 77 LYS A C 10
ATOM 15196 O O . LYS A 1 29 ? 51.832 -11.672 -11.455 1.00 10.00 77 LYS A O 10
ATOM 15215 N N . THR A 1 30 ? 53.612 -10.748 -12.460 1.00 10.00 78 THR A N 10
ATOM 15216 C CA . THR A 1 30 ? 52.976 -10.631 -13.765 1.00 10.00 78 THR A CA 10
ATOM 15217 C C . THR A 1 30 ? 53.017 -11.978 -14.487 1.00 10.00 78 THR A C 10
ATOM 15218 O O . THR A 1 30 ? 53.411 -12.988 -13.901 1.00 10.00 78 THR A O 10
ATOM 15229 N N . VAL A 1 31 ? 52.626 -12.003 -15.757 1.00 10.00 79 VAL A N 10
ATOM 15230 C CA . VAL A 1 31 ? 52.631 -13.250 -16.508 1.00 10.00 79 VAL A CA 10
ATOM 15231 C C . VAL A 1 31 ? 54.047 -13.616 -16.940 1.00 10.00 79 VAL A C 10
ATOM 15232 O O . VAL A 1 31 ? 54.395 -14.794 -17.008 1.00 10.00 79 VAL A O 10
ATOM 15245 N N . GLY A 1 32 ? 54.875 -12.607 -17.186 1.00 10.00 80 GLY A N 10
ATOM 15246 C CA . GLY A 1 32 ? 56.240 -12.858 -17.595 1.00 10.00 80 GLY A CA 10
ATOM 15247 C C . GLY A 1 32 ? 56.578 -12.196 -18.912 1.00 10.00 80 GLY A C 10
ATOM 15248 O O . GLY A 1 32 ? 55.825 -12.302 -19.882 1.00 10.00 80 GLY A O 10
ATOM 15252 N N . LYS A 1 33 ? 57.710 -11.510 -18.945 1.00 10.00 81 LYS A N 10
ATOM 15253 C CA . LYS A 1 33 ? 58.161 -10.821 -20.145 1.00 10.00 81 LYS A CA 10
ATOM 15254 C C . LYS A 1 33 ? 58.460 -11.815 -21.260 1.00 10.00 81 LYS A C 10
ATOM 15255 O O . LYS A 1 33 ? 58.057 -11.617 -22.409 1.00 10.00 81 LYS A O 10
ATOM 15274 N N . GLU A 1 34 ? 59.160 -12.890 -20.912 1.00 10.00 82 GLU A N 10
ATOM 15275 C CA . GLU A 1 34 ? 59.505 -13.922 -21.882 1.00 10.00 82 GLU A CA 10
ATOM 15276 C C . GLU A 1 34 ? 58.253 -14.702 -22.261 1.00 10.00 82 GLU A C 10
ATOM 15277 O O . GLU A 1 34 ? 58.131 -15.213 -23.378 1.00 10.00 82 GLU A O 10
ATOM 15289 N N . VAL A 1 35 ? 57.328 -14.778 -21.311 1.00 10.00 83 VAL A N 10
ATOM 15290 C CA . VAL A 1 35 ? 56.063 -15.461 -21.510 1.00 10.00 83 VAL A CA 10
ATOM 15291 C C . VAL A 1 35 ? 55.246 -14.734 -22.571 1.00 10.00 83 VAL A C 10
ATOM 15292 O O . VAL A 1 35 ? 54.717 -15.353 -23.492 1.00 10.00 83 VAL A O 10
ATOM 15305 N N . GLY A 1 36 ? 55.179 -13.411 -22.452 1.00 10.00 84 GLY A N 10
ATOM 15306 C CA . GLY A 1 36 ? 54.437 -12.611 -23.406 1.00 10.00 84 GLY A CA 10
ATOM 15307 C C . GLY A 1 36 ? 54.971 -12.748 -24.820 1.00 10.00 84 GLY A C 10
ATOM 15308 O O . GLY A 1 36 ? 54.203 -12.929 -25.767 1.00 10.00 84 GLY A O 10
ATOM 15312 N N . LYS A 1 37 ? 56.291 -12.675 -24.964 1.00 10.00 85 LYS A N 10
ATOM 15313 C CA . LYS A 1 37 ? 56.925 -12.799 -26.275 1.00 10.00 85 LYS A CA 10
ATOM 15314 C C . LYS A 1 37 ? 56.629 -14.161 -26.878 1.00 10.00 85 LYS A C 10
ATOM 15315 O O . LYS A 1 37 ? 56.400 -14.286 -28.084 1.00 10.00 85 LYS A O 10
ATOM 15334 N N . ALA A 1 38 ? 56.629 -15.177 -26.035 1.00 10.00 86 ALA A N 10
ATOM 15335 C CA . ALA A 1 38 ? 56.343 -16.528 -26.473 1.00 10.00 86 ALA A CA 10
ATOM 15336 C C . ALA A 1 38 ? 54.869 -16.674 -26.812 1.00 10.00 86 ALA A C 10
ATOM 15337 O O . ALA A 1 38 ? 54.504 -17.476 -27.662 1.00 10.00 86 ALA A O 10
ATOM 15344 N N . ILE A 1 39 ? 54.020 -15.906 -26.136 1.00 10.00 87 ILE A N 10
ATOM 15345 C CA . ILE A 1 39 ? 52.594 -15.936 -26.412 1.00 10.00 87 ILE A CA 10
ATOM 15346 C C . ILE A 1 39 ? 52.352 -15.544 -27.859 1.00 10.00 87 ILE A C 10
ATOM 15347 O O . ILE A 1 39 ? 51.697 -16.265 -28.593 1.00 10.00 87 ILE A O 10
ATOM 15363 N N . GLU A 1 40 ? 52.960 -14.441 -28.274 1.00 10.00 88 GLU A N 10
ATOM 15364 C CA . GLU A 1 40 ? 52.794 -13.933 -29.624 1.00 10.00 88 GLU A CA 10
ATOM 15365 C C . GLU A 1 40 ? 53.346 -14.925 -30.640 1.00 10.00 88 GLU A C 10
ATOM 15366 O O . GLU A 1 40 ? 52.656 -15.319 -31.581 1.00 10.00 88 GLU A O 10
ATOM 15378 N N . GLN A 1 41 ? 54.583 -15.349 -30.421 1.00 10.00 89 GLN A N 10
ATOM 15379 C CA . GLN A 1 41 ? 55.233 -16.297 -31.308 1.00 10.00 89 GLN A CA 10
ATOM 15380 C C . GLN A 1 41 ? 54.482 -17.626 -31.323 1.00 10.00 89 GLN A C 10
ATOM 15381 O O . GLN A 1 41 ? 54.442 -18.315 -32.339 1.00 10.00 89 GLN A O 10
ATOM 15395 N N . GLY A 1 42 ? 53.880 -17.972 -30.190 1.00 10.00 90 GLY A N 10
ATOM 15396 C CA . GLY A 1 42 ? 53.134 -19.213 -30.092 1.00 10.00 90 GLY A CA 10
ATOM 15397 C C . GLY A 1 42 ? 51.806 -19.160 -30.824 1.00 10.00 90 GLY A C 10
ATOM 15398 O O . GLY A 1 42 ? 51.305 -20.179 -31.288 1.00 10.00 90 GLY A O 10
ATOM 15402 N N . ARG A 1 43 ? 51.217 -17.976 -30.907 1.00 10.00 91 ARG A N 10
ATOM 15403 C CA . ARG A 1 43 ? 49.939 -17.814 -31.595 1.00 10.00 91 ARG A CA 10
ATOM 15404 C C . ARG A 1 43 ? 50.174 -17.676 -33.098 1.00 10.00 91 ARG A C 10
ATOM 15405 O O . ARG A 1 43 ? 49.394 -18.178 -33.912 1.00 10.00 91 ARG A O 10
ATOM 15426 N N . GLN A 1 44 ? 51.266 -17.002 -33.456 1.00 10.00 92 GLN A N 10
ATOM 15427 C CA . GLN A 1 44 ? 51.625 -16.787 -34.856 1.00 10.00 92 GLN A CA 10
ATOM 15428 C C . GLN A 1 44 ? 52.136 -18.068 -35.503 1.00 10.00 92 GLN A C 10
ATOM 15429 O O . GLN A 1 44 ? 52.207 -18.170 -36.727 1.00 10.00 92 GLN A O 10
ATOM 15443 N N . LYS A 1 45 ? 52.476 -19.053 -34.689 1.00 10.00 93 LYS A N 10
ATOM 15444 C CA . LYS A 1 45 ? 53.000 -20.309 -35.214 1.00 10.00 93 LYS A CA 10
ATOM 15445 C C . LYS A 1 45 ? 51.878 -21.267 -35.612 1.00 10.00 93 LYS A C 10
ATOM 15446 O O . LYS A 1 45 ? 52.134 -22.416 -35.976 1.00 10.00 93 LYS A O 10
ATOM 15465 N N . PHE A 1 46 ? 50.640 -20.791 -35.561 1.00 10.00 94 PHE A N 10
ATOM 15466 C CA . PHE A 1 46 ? 49.496 -21.626 -35.902 1.00 10.00 94 PHE A CA 10
ATOM 15467 C C . PHE A 1 46 ? 49.350 -21.795 -37.402 1.00 10.00 94 PHE A C 10
ATOM 15468 O O . PHE A 1 46 ? 48.732 -22.749 -37.869 1.00 10.00 94 PHE A O 10
ATOM 15485 N N . GLU A 1 47 ? 49.948 -20.871 -38.129 1.00 10.00 95 GLU A N 10
ATOM 15486 C CA . GLU A 1 47 ? 49.922 -20.855 -39.597 1.00 10.00 95 GLU A CA 10
ATOM 15487 C C . GLU A 1 47 ? 48.488 -20.832 -40.143 1.00 10.00 95 GLU A C 10
ATOM 15488 O O . GLU A 1 47 ? 47.809 -21.861 -40.187 1.00 10.00 95 GLU A O 10
ATOM 15500 N N . PRO A 1 48 ? 48.005 -19.660 -40.594 1.00 10.00 96 PRO A N 10
ATOM 15501 C CA . PRO A 1 48 ? 48.776 -18.409 -40.590 1.00 10.00 96 PRO A CA 10
ATOM 15502 C C . PRO A 1 48 ? 49.083 -17.898 -39.191 1.00 10.00 96 PRO A C 10
ATOM 15503 O O . PRO A 1 48 ? 50.238 -17.801 -38.785 1.00 10.00 96 PRO A O 10
ATOM 15514 N N . THR A 1 49 ? 48.040 -17.596 -38.465 1.00 10.00 97 THR A N 10
ATOM 15515 C CA . THR A 1 49 ? 48.148 -17.088 -37.104 1.00 10.00 97 THR A CA 10
ATOM 15516 C C . THR A 1 49 ? 46.822 -17.264 -36.371 1.00 10.00 97 THR A C 10
ATOM 15517 O O . THR A 1 49 ? 45.760 -16.997 -36.934 1.00 10.00 97 THR A O 10
ATOM 15528 N N . MET A 1 50 ? 46.886 -17.735 -35.131 1.00 10.00 98 MET A N 10
ATOM 15529 C CA . MET A 1 50 ? 45.689 -17.932 -34.325 1.00 10.00 98 MET A CA 10
ATOM 15530 C C . MET A 1 50 ? 45.083 -16.587 -33.946 1.00 10.00 98 MET A C 10
ATOM 15531 O O . MET A 1 50 ? 45.794 -15.680 -33.509 1.00 10.00 98 MET A O 10
ATOM 15545 N N . THR A 1 51 ? 43.778 -16.461 -34.126 1.00 10.00 99 THR A N 10
ATOM 15546 C CA . THR A 1 51 ? 43.074 -15.235 -33.802 1.00 10.00 99 THR A CA 10
ATOM 15547 C C . THR A 1 51 ? 43.065 -14.987 -32.297 1.00 10.00 99 THR A C 10
ATOM 15548 O O . THR A 1 51 ? 42.999 -15.930 -31.503 1.00 10.00 99 THR A O 10
ATOM 15559 N N . GLN A 1 52 ? 43.125 -13.720 -31.905 1.00 10.00 100 GLN A N 10
ATOM 15560 C CA . GLN A 1 52 ? 43.113 -13.360 -30.494 1.00 10.00 100 GLN A CA 10
ATOM 15561 C C . GLN A 1 52 ? 41.742 -13.653 -29.896 1.00 10.00 100 GLN A C 10
ATOM 15562 O O . GLN A 1 52 ? 41.630 -14.093 -28.753 1.00 10.00 100 GLN A O 10
ATOM 15576 N N . ALA A 1 53 ? 40.704 -13.425 -30.692 1.00 10.00 101 ALA A N 10
ATOM 15577 C CA . ALA A 1 53 ? 39.332 -13.654 -30.257 1.00 10.00 101 ALA A CA 10
ATOM 15578 C C . ALA A 1 53 ? 39.076 -15.134 -29.991 1.00 10.00 101 ALA A C 10
ATOM 15579 O O . ALA A 1 53 ? 38.531 -15.499 -28.952 1.00 10.00 101 ALA A O 10
ATOM 15586 N N . GLU A 1 54 ? 39.491 -15.982 -30.928 1.00 10.00 102 GLU A N 10
ATOM 15587 C CA . GLU A 1 54 ? 39.301 -17.422 -30.799 1.00 10.00 102 GLU A CA 10
ATOM 15588 C C . GLU A 1 54 ? 40.084 -17.970 -29.617 1.00 10.00 102 GLU A C 10
ATOM 15589 O O . GLU A 1 54 ? 39.595 -18.837 -28.893 1.00 10.00 102 GLU A O 10
ATOM 15601 N N . LEU A 1 55 ? 41.293 -17.457 -29.415 1.00 10.00 103 LEU A N 10
ATOM 15602 C CA . LEU A 1 55 ? 42.120 -17.897 -28.303 1.00 10.00 103 LEU A CA 10
ATOM 15603 C C . LEU A 1 55 ? 41.449 -17.513 -26.991 1.00 10.00 103 LEU A C 10
ATOM 15604 O O . LEU A 1 55 ? 41.382 -18.311 -26.059 1.00 10.00 103 LEU A O 10
ATOM 15620 N N . GLY A 1 56 ? 40.939 -16.285 -26.940 1.00 10.00 104 GLY A N 10
ATOM 15621 C CA . GLY A 1 56 ? 40.259 -15.811 -25.752 1.00 10.00 104 GLY A CA 10
ATOM 15622 C C . GLY A 1 56 ? 39.002 -16.605 -25.485 1.00 10.00 104 GLY A C 10
ATOM 15623 O O . GLY A 1 56 ? 38.739 -17.004 -24.355 1.00 10.00 104 GLY A O 10
ATOM 15627 N N . LYS A 1 57 ? 38.241 -16.853 -26.540 1.00 10.00 105 LYS A N 10
ATOM 15628 C CA . LYS A 1 57 ? 37.005 -17.615 -26.444 1.00 10.00 105 LYS A CA 10
ATOM 15629 C C . LYS A 1 57 ? 37.280 -19.018 -25.904 1.00 10.00 105 LYS A C 10
ATOM 15630 O O . LYS A 1 57 ? 36.511 -19.546 -25.098 1.00 10.00 105 LYS A O 10
ATOM 15649 N N . GLU A 1 58 ? 38.394 -19.606 -26.334 1.00 10.00 106 GLU A N 10
ATOM 15650 C CA . GLU A 1 58 ? 38.784 -20.945 -25.896 1.00 10.00 106 GLU A CA 10
ATOM 15651 C C . GLU A 1 58 ? 39.089 -20.995 -24.395 1.00 10.00 106 GLU A C 10
ATOM 15652 O O . GLU A 1 58 ? 39.105 -22.074 -23.800 1.00 10.00 106 GLU A O 10
ATOM 15664 N N . ILE A 1 59 ? 39.344 -19.841 -23.781 1.00 10.00 107 ILE A N 10
ATOM 15665 C CA . ILE A 1 59 ? 39.633 -19.801 -22.352 1.00 10.00 107 ILE A CA 10
ATOM 15666 C C . ILE A 1 59 ? 38.579 -19.003 -21.585 1.00 10.00 107 ILE A C 10
ATOM 15667 O O . ILE A 1 59 ? 38.701 -18.800 -20.378 1.00 10.00 107 ILE A O 10
ATOM 15683 N N . GLY A 1 60 ? 37.536 -18.571 -22.286 1.00 10.00 108 GLY A N 10
ATOM 15684 C CA . GLY A 1 60 ? 36.463 -17.820 -21.647 1.00 10.00 108 GLY A CA 10
ATOM 15685 C C . GLY A 1 60 ? 36.822 -16.370 -21.379 1.00 10.00 108 GLY A C 10
ATOM 15686 O O . GLY A 1 60 ? 36.280 -15.747 -20.464 1.00 10.00 108 GLY A O 10
ATOM 15690 N N . GLU A 1 61 ? 37.727 -15.830 -22.178 1.00 10.00 109 GLU A N 10
ATOM 15691 C CA . GLU A 1 61 ? 38.163 -14.452 -22.031 1.00 10.00 109 GLU A CA 10
ATOM 15692 C C . GLU A 1 61 ? 37.874 -13.670 -23.309 1.00 10.00 109 GLU A C 10
ATOM 15693 O O . GLU A 1 61 ? 37.202 -14.170 -24.211 1.00 10.00 109 GLU A O 10
ATOM 15705 N N . THR A 1 62 ? 38.380 -12.451 -23.386 1.00 10.00 110 THR A N 10
ATOM 15706 C CA . THR A 1 62 ? 38.170 -11.613 -24.553 1.00 10.00 110 THR A CA 10
ATOM 15707 C C . THR A 1 62 ? 39.449 -11.492 -25.375 1.00 10.00 110 THR A C 10
ATOM 15708 O O . THR A 1 62 ? 40.509 -11.966 -24.961 1.00 10.00 110 THR A O 10
ATOM 15719 N N . ALA A 1 63 ? 39.346 -10.857 -26.537 1.00 10.00 111 ALA A N 10
ATOM 15720 C CA . ALA A 1 63 ? 40.500 -10.665 -27.404 1.00 10.00 111 ALA A CA 10
ATOM 15721 C C . ALA A 1 63 ? 41.522 -9.766 -26.722 1.00 10.00 111 ALA A C 10
ATOM 15722 O O . ALA A 1 63 ? 42.730 -9.941 -26.888 1.00 10.00 111 ALA A O 10
ATOM 15729 N N . ALA A 1 64 ? 41.020 -8.811 -25.942 1.00 10.00 112 ALA A N 10
ATOM 15730 C CA . ALA A 1 64 ? 41.871 -7.883 -25.211 1.00 10.00 112 ALA A CA 10
ATOM 15731 C C . ALA A 1 64 ? 42.771 -8.630 -24.246 1.00 10.00 112 ALA A C 10
ATOM 15732 O O . ALA A 1 64 ? 43.935 -8.284 -24.078 1.00 10.00 112 ALA A O 10
ATOM 15739 N N . THR A 1 65 ? 42.223 -9.662 -23.622 1.00 10.00 113 THR A N 10
ATOM 15740 C CA . THR A 1 65 ? 42.972 -10.465 -22.673 1.00 10.00 113 THR A CA 10
ATOM 15741 C C . THR A 1 65 ? 44.176 -11.116 -23.348 1.00 10.00 113 THR A C 10
ATOM 15742 O O . THR A 1 65 ? 45.289 -11.050 -22.843 1.00 10.00 113 THR A O 10
ATOM 15753 N N . VAL A 1 66 ? 43.955 -11.701 -24.515 1.00 10.00 114 VAL A N 10
ATOM 15754 C CA . VAL A 1 66 ? 45.028 -12.355 -25.253 1.00 10.00 114 VAL A CA 10
ATOM 15755 C C . VAL A 1 66 ? 46.031 -11.326 -25.777 1.00 10.00 114 VAL A C 10
ATOM 15756 O O . VAL A 1 66 ? 47.239 -11.565 -25.785 1.00 10.00 114 VAL A O 10
ATOM 15769 N N . ALA A 1 67 ? 45.521 -10.173 -26.195 1.00 10.00 115 ALA A N 10
ATOM 15770 C CA . ALA A 1 67 ? 46.366 -9.103 -26.717 1.00 10.00 115 ALA A CA 10
ATOM 15771 C C . ALA A 1 67 ? 47.224 -8.492 -25.612 1.00 10.00 115 ALA A C 10
ATOM 15772 O O . ALA A 1 67 ? 48.360 -8.084 -25.844 1.00 10.00 115 ALA A O 10
ATOM 15779 N N . SER A 1 68 ? 46.661 -8.396 -24.419 1.00 10.00 116 SER A N 10
ATOM 15780 C CA . SER A 1 68 ? 47.388 -7.852 -23.281 1.00 10.00 116 SER A CA 10
ATOM 15781 C C . SER A 1 68 ? 48.392 -8.878 -22.744 1.00 10.00 116 SER A C 10
ATOM 15782 O O . SER A 1 68 ? 49.449 -8.519 -22.221 1.00 10.00 116 SER A O 10
ATOM 15790 N N . TYR A 1 69 ? 48.057 -10.158 -22.903 1.00 10.00 117 TYR A N 10
ATOM 15791 C CA . TYR A 1 69 ? 48.904 -11.253 -22.431 1.00 10.00 117 TYR A CA 10
ATOM 15792 C C . TYR A 1 69 ? 50.262 -11.286 -23.139 1.00 10.00 117 TYR A C 10
ATOM 15793 O O . TYR A 1 69 ? 51.293 -11.488 -22.495 1.00 10.00 117 TYR A O 10
ATOM 15811 N N . GLU A 1 70 ? 50.264 -11.064 -24.451 1.00 10.00 118 GLU A N 10
ATOM 15812 C CA . GLU A 1 70 ? 51.506 -11.085 -25.233 1.00 10.00 118 GLU A CA 10
ATOM 15813 C C . GLU A 1 70 ? 52.472 -9.982 -24.805 1.00 10.00 118 GLU A C 10
ATOM 15814 O O . GLU A 1 70 ? 53.659 -10.039 -25.117 1.00 10.00 118 GLU A O 10
ATOM 15826 N N . ARG A 1 71 ? 51.972 -8.968 -24.110 1.00 10.00 119 ARG A N 10
ATOM 15827 C CA . ARG A 1 71 ? 52.804 -7.890 -23.645 1.00 10.00 119 ARG A CA 10
ATOM 15828 C C . ARG A 1 71 ? 53.655 -8.362 -22.466 1.00 10.00 119 ARG A C 10
ATOM 15829 O O . ARG A 1 71 ? 54.722 -7.812 -22.184 1.00 10.00 119 ARG A O 10
ATOM 15850 N N . GLY A 1 72 ? 53.187 -9.410 -21.803 1.00 10.00 120 GLY A N 10
ATOM 15851 C CA . GLY A 1 72 ? 53.885 -9.940 -20.662 1.00 10.00 120 GLY A CA 10
ATOM 15852 C C . GLY A 1 72 ? 53.252 -9.495 -19.359 1.00 10.00 120 GLY A C 10
ATOM 15853 O O . GLY A 1 72 ? 53.883 -9.542 -18.302 1.00 10.00 120 GLY A O 10
ATOM 15857 N N . THR A 1 73 ? 51.981 -9.107 -19.433 1.00 10.00 121 THR A N 10
ATOM 15858 C CA . THR A 1 73 ? 51.250 -8.635 -18.279 1.00 10.00 121 THR A CA 10
ATOM 15859 C C . THR A 1 73 ? 49.761 -8.494 -18.605 1.00 10.00 121 THR A C 10
ATOM 15860 O O . THR A 1 73 ? 49.345 -7.679 -19.434 1.00 10.00 121 THR A O 10
ATOM 15871 N N . ALA A 1 74 ? 48.984 -9.333 -17.964 1.00 10.00 122 ALA A N 10
ATOM 15872 C CA . ALA A 1 74 ? 47.536 -9.362 -18.118 1.00 10.00 122 ALA A CA 10
ATOM 15873 C C . ALA A 1 74 ? 46.933 -10.139 -16.956 1.00 10.00 122 ALA A C 10
ATOM 15874 O O . ALA A 1 74 ? 45.846 -10.708 -17.068 1.00 10.00 122 ALA A O 10
ATOM 15881 N N . THR A 1 75 ? 47.653 -10.112 -15.830 1.00 10.00 123 THR A N 10
ATOM 15882 C CA . THR A 1 75 ? 47.281 -10.835 -14.620 1.00 10.00 123 THR A CA 10
ATOM 15883 C C . THR A 1 75 ? 47.351 -12.339 -14.905 1.00 10.00 123 THR A C 10
ATOM 15884 O O . THR A 1 75 ? 46.510 -12.901 -15.613 1.00 10.00 123 THR A O 10
ATOM 15895 N N . PRO A 1 76 ? 48.377 -13.009 -14.374 1.00 10.00 124 PRO A N 10
ATOM 15896 C CA . PRO A 1 76 ? 48.611 -14.422 -14.629 1.00 10.00 124 PRO A CA 10
ATOM 15897 C C . PRO A 1 76 ? 47.731 -15.380 -13.846 1.00 10.00 124 PRO A C 10
ATOM 15898 O O . PRO A 1 76 ? 48.077 -15.811 -12.737 1.00 10.00 124 PRO A O 10
ATOM 15909 N N . ASP A 1 77 ? 46.592 -15.713 -14.417 1.00 10.00 125 ASP A N 10
ATOM 15910 C CA . ASP A 1 77 ? 45.729 -16.686 -13.795 1.00 10.00 125 ASP A CA 10
ATOM 15911 C C . ASP A 1 77 ? 46.268 -18.032 -14.214 1.00 10.00 125 ASP A C 10
ATOM 15912 O O . ASP A 1 77 ? 46.295 -18.347 -15.401 1.00 10.00 125 ASP A O 10
ATOM 15921 N N . GLN A 1 78 ? 46.726 -18.810 -13.259 1.00 10.00 126 GLN A N 10
ATOM 15922 C CA . GLN A 1 78 ? 47.345 -20.111 -13.547 1.00 10.00 126 GLN A CA 10
ATOM 15923 C C . GLN A 1 78 ? 46.487 -20.980 -14.456 1.00 10.00 126 GLN A C 10
ATOM 15924 O O . GLN A 1 78 ? 47.004 -21.644 -15.363 1.00 10.00 126 GLN A O 10
ATOM 15938 N N . ASN A 1 79 ? 45.192 -20.953 -14.219 1.00 10.00 127 ASN A N 10
ATOM 15939 C CA . ASN A 1 79 ? 44.246 -21.742 -14.998 1.00 10.00 127 ASN A CA 10
ATOM 15940 C C . ASN A 1 79 ? 44.159 -21.238 -16.442 1.00 10.00 127 ASN A C 10
ATOM 15941 O O . ASN A 1 79 ? 43.966 -22.026 -17.369 1.00 10.00 127 ASN A O 10
ATOM 15952 N N . ILE A 1 80 ? 44.324 -19.928 -16.636 1.00 10.00 128 ILE A N 10
ATOM 15953 C CA . ILE A 1 80 ? 44.265 -19.351 -17.980 1.00 10.00 128 ILE A CA 10
ATOM 15954 C C . ILE A 1 80 ? 45.481 -19.778 -18.794 1.00 10.00 128 ILE A C 10
ATOM 15955 O O . ILE A 1 80 ? 45.328 -20.364 -19.866 1.00 10.00 128 ILE A O 10
ATOM 15971 N N . LEU A 1 81 ? 46.679 -19.501 -18.273 1.00 10.00 129 LEU A N 10
ATOM 15972 C CA . LEU A 1 81 ? 47.927 -19.871 -18.953 1.00 10.00 129 LEU A CA 10
ATOM 15973 C C . LEU A 1 81 ? 47.909 -21.348 -19.334 1.00 10.00 129 LEU A C 10
ATOM 15974 O O . LEU A 1 81 ? 48.337 -21.740 -20.424 1.00 10.00 129 LEU A O 10
ATOM 15990 N N . SER A 1 82 ? 47.387 -22.162 -18.433 1.00 10.00 130 SER A N 10
ATOM 15991 C CA . SER A 1 82 ? 47.320 -23.592 -18.648 1.00 10.00 130 SER A CA 10
ATOM 15992 C C . SER A 1 82 ? 46.494 -23.949 -19.890 1.00 10.00 130 SER A C 10
ATOM 15993 O O . SER A 1 82 ? 46.978 -24.649 -20.778 1.00 10.00 130 SER A O 10
ATOM 16001 N N . LYS A 1 83 ? 45.271 -23.441 -19.967 1.00 10.00 131 LYS A N 10
ATOM 16002 C CA . LYS A 1 83 ? 44.392 -23.737 -21.098 1.00 10.00 131 LYS A CA 10
ATOM 16003 C C . LYS A 1 83 ? 44.723 -22.931 -22.356 1.00 10.00 131 LYS A C 10
ATOM 16004 O O . LYS A 1 83 ? 44.565 -23.428 -23.471 1.00 10.00 131 LYS A O 10
ATOM 16023 N N . MET A 1 84 ? 45.181 -21.697 -22.179 1.00 10.00 132 MET A N 10
ATOM 16024 C CA . MET A 1 84 ? 45.489 -20.822 -23.304 1.00 10.00 132 MET A CA 10
ATOM 16025 C C . MET A 1 84 ? 46.625 -21.390 -24.166 1.00 10.00 132 MET A C 10
ATOM 16026 O O . MET A 1 84 ? 46.542 -21.391 -25.391 1.00 10.00 132 MET A O 10
ATOM 16040 N N . GLU A 1 85 ? 47.684 -21.860 -23.523 1.00 10.00 133 GLU A N 10
ATOM 16041 C CA . GLU A 1 85 ? 48.838 -22.437 -24.212 1.00 10.00 133 GLU A CA 10
ATOM 16042 C C . GLU A 1 85 ? 48.544 -23.844 -24.731 1.00 10.00 133 GLU A C 10
ATOM 16043 O O . GLU A 1 85 ? 49.119 -24.293 -25.721 1.00 10.00 133 GLU A O 10
ATOM 16055 N N . ARG A 1 86 ? 47.637 -24.519 -24.053 1.00 10.00 134 ARG A N 10
ATOM 16056 C CA . ARG A 1 86 ? 47.256 -25.891 -24.382 1.00 10.00 134 ARG A CA 10
ATOM 16057 C C . ARG A 1 86 ? 46.640 -26.009 -25.775 1.00 10.00 134 ARG A C 10
ATOM 16058 O O . ARG A 1 86 ? 46.703 -27.068 -26.398 1.00 10.00 134 ARG A O 10
ATOM 16079 N N . VAL A 1 87 ? 46.065 -24.917 -26.264 1.00 10.00 135 VAL A N 10
ATOM 16080 C CA . VAL A 1 87 ? 45.399 -24.918 -27.565 1.00 10.00 135 VAL A CA 10
ATOM 16081 C C . VAL A 1 87 ? 46.407 -25.105 -28.695 1.00 10.00 135 VAL A C 10
ATOM 16082 O O . VAL A 1 87 ? 46.074 -25.609 -29.771 1.00 10.00 135 VAL A O 10
ATOM 16095 N N . LEU A 1 88 ? 47.640 -24.722 -28.434 1.00 10.00 136 LEU A N 10
ATOM 16096 C CA . LEU A 1 88 ? 48.693 -24.818 -29.429 1.00 10.00 136 LEU A CA 10
ATOM 16097 C C . LEU A 1 88 ? 49.733 -25.870 -29.038 1.00 10.00 136 LEU A C 10
ATOM 16098 O O . LEU A 1 88 ? 50.565 -26.250 -29.856 1.00 10.00 136 LEU A O 10
ATOM 16114 N N . ASN A 1 89 ? 49.676 -26.325 -27.781 1.00 10.00 137 ASN A N 10
ATOM 16115 C CA . ASN A 1 89 ? 50.607 -27.339 -27.267 1.00 10.00 137 ASN A CA 10
ATOM 16116 C C . ASN A 1 89 ? 51.970 -26.715 -27.128 1.00 10.00 137 ASN A C 10
ATOM 16117 O O . ASN A 1 89 ? 52.995 -27.286 -27.503 1.00 10.00 137 ASN A O 10
ATOM 16128 N N . VAL A 1 90 ? 51.945 -25.506 -26.598 1.00 10.00 138 VAL A N 10
ATOM 16129 C CA . VAL A 1 90 ? 53.135 -24.729 -26.359 1.00 10.00 138 VAL A CA 10
ATOM 16130 C C . VAL A 1 90 ? 53.094 -24.276 -24.922 1.00 10.00 138 VAL A C 10
ATOM 16131 O O . VAL A 1 90 ? 52.025 -23.989 -24.420 1.00 10.00 138 VAL A O 10
ATOM 16144 N N . LYS A 1 91 ? 54.216 -24.257 -24.240 1.00 10.00 139 LYS A N 10
ATOM 16145 C CA . LYS A 1 91 ? 54.219 -23.824 -22.864 1.00 10.00 139 LYS A CA 10
ATOM 16146 C C . LYS A 1 91 ? 55.268 -22.760 -22.626 1.00 10.00 139 LYS A C 10
ATOM 16147 O O . LYS A 1 91 ? 56.398 -22.846 -23.114 1.00 10.00 139 LYS A O 10
ATOM 16166 N N . LEU A 1 92 ? 54.862 -21.744 -21.895 1.00 10.00 140 LEU A N 10
ATOM 16167 C CA . LEU A 1 92 ? 55.721 -20.626 -21.575 1.00 10.00 140 LEU A CA 10
ATOM 16168 C C . LEU A 1 92 ? 56.140 -20.700 -20.116 1.00 10.00 140 LEU A C 10
ATOM 16169 O O . LEU A 1 92 ? 56.373 -19.684 -19.463 1.00 10.00 140 LEU A O 10
ATOM 16185 N N . ARG A 1 93 ? 56.232 -21.923 -19.609 1.00 10.00 141 ARG A N 10
ATOM 16186 C CA . ARG A 1 93 ? 56.633 -22.159 -18.232 1.00 10.00 141 ARG A CA 10
ATOM 16187 C C . ARG A 1 93 ? 57.722 -23.226 -18.194 1.00 10.00 141 ARG A C 10
ATOM 16188 O O . ARG A 1 93 ? 57.648 -24.214 -18.922 1.00 10.00 141 ARG A O 10
ATOM 16209 N N . GLY A 1 94 ? 58.724 -23.025 -17.351 1.00 10.00 142 GLY A N 10
ATOM 16210 C CA . GLY A 1 94 ? 59.792 -23.996 -17.225 1.00 10.00 142 GLY A CA 10
ATOM 16211 C C . GLY A 1 94 ? 61.032 -23.594 -17.995 1.00 10.00 142 GLY A C 10
ATOM 16212 O O . GLY A 1 94 ? 61.316 -22.405 -18.153 1.00 10.00 142 GLY A O 10
ATOM 16216 N N . ALA A 1 95 ? 61.776 -24.583 -18.469 1.00 10.00 143 ALA A N 10
ATOM 16217 C CA . ALA A 1 95 ? 62.991 -24.329 -19.229 1.00 10.00 143 ALA A CA 10
ATOM 16218 C C . ALA A 1 95 ? 62.739 -24.511 -20.719 1.00 10.00 143 ALA A C 10
ATOM 16219 O O . ALA A 1 95 ? 63.443 -23.941 -21.557 1.00 10.00 143 ALA A O 10
ATOM 16226 N N . ASN A 1 96 ? 61.728 -25.302 -21.048 1.00 10.00 144 ASN A N 10
ATOM 16227 C CA . ASN A 1 96 ? 61.376 -25.559 -22.439 1.00 10.00 144 ASN A CA 10
ATOM 16228 C C . ASN A 1 96 ? 60.353 -24.543 -22.928 1.00 10.00 144 ASN A C 10
ATOM 16229 O O . ASN A 1 96 ? 59.321 -24.900 -23.493 1.00 10.00 144 ASN A O 10
ATOM 16240 N N . ILE A 1 97 ? 60.654 -23.272 -22.707 1.00 10.00 145 ILE A N 10
ATOM 16241 C CA . ILE A 1 97 ? 59.768 -22.197 -23.115 1.00 10.00 145 ILE A CA 10
ATOM 16242 C C . ILE A 1 97 ? 59.649 -22.134 -24.635 1.00 10.00 145 ILE A C 10
ATOM 16243 O O . ILE A 1 97 ? 60.639 -22.296 -25.353 1.00 10.00 145 ILE A O 10
ATOM 16259 N N . GLY A 1 98 ? 58.435 -21.911 -25.120 1.00 10.00 146 GLY A N 10
ATOM 16260 C CA . GLY A 1 98 ? 58.208 -21.830 -26.551 1.00 10.00 146 GLY A CA 10
ATOM 16261 C C . GLY A 1 98 ? 57.998 -23.200 -27.153 1.00 10.00 146 GLY A C 10
ATOM 16262 O O . GLY A 1 98 ? 57.849 -23.351 -28.366 1.00 10.00 146 GLY A O 10
ATOM 16266 N N . ALA A 1 99 ? 57.985 -24.195 -26.283 1.00 10.00 147 ALA A N 10
ATOM 16267 C CA . ALA A 1 99 ? 57.795 -25.584 -26.682 1.00 10.00 147 ALA A CA 10
ATOM 16268 C C . ALA A 1 99 ? 56.816 -26.267 -25.731 1.00 10.00 147 ALA A C 10
ATOM 16269 O O . ALA A 1 99 ? 56.529 -25.732 -24.660 1.00 10.00 147 ALA A O 10
ATOM 16276 N N . PRO A 1 100 ? 56.247 -27.425 -26.119 1.00 10.00 148 PRO A N 10
ATOM 16277 C CA . PRO A 1 100 ? 55.319 -28.169 -25.257 1.00 10.00 148 PRO A CA 10
ATOM 16278 C C . PRO A 1 100 ? 56.014 -28.660 -23.983 1.00 10.00 148 PRO A C 10
ATOM 16279 O O . PRO A 1 100 ? 57.006 -29.383 -24.052 1.00 10.00 148 PRO A O 10
ATOM 16290 N N . ARG A 1 101 ? 55.491 -28.282 -22.830 1.00 10.00 149 ARG A N 10
ATOM 16291 C CA . ARG A 1 101 ? 56.076 -28.690 -21.557 1.00 10.00 149 ARG A CA 10
ATOM 16292 C C . ARG A 1 101 ? 54.988 -28.811 -20.500 1.00 10.00 149 ARG A C 10
ATOM 16293 O O . ARG A 1 101 ? 54.527 -27.812 -19.949 1.00 10.00 149 ARG A O 10
ATOM 16314 N N . LEU A 1 102 ? 54.573 -30.033 -20.226 1.00 10.00 150 LEU A N 10
ATOM 16315 C CA . LEU A 1 102 ? 53.527 -30.265 -19.249 1.00 10.00 150 LEU A CA 10
ATOM 16316 C C . LEU A 1 102 ? 54.094 -30.210 -17.843 1.00 10.00 150 LEU A C 10
ATOM 16317 O O . LEU A 1 102 ? 54.745 -31.144 -17.374 1.00 10.00 150 LEU A O 10
ATOM 16333 N N . GLY A 1 103 ? 53.852 -29.092 -17.194 1.00 10.00 151 GLY A N 10
ATOM 16334 C CA . GLY A 1 103 ? 54.332 -28.877 -15.847 1.00 10.00 151 GLY A CA 10
ATOM 16335 C C . GLY A 1 103 ? 53.953 -27.503 -15.331 1.00 10.00 151 GLY A C 10
ATOM 16336 O O . GLY A 1 103 ? 54.824 -26.670 -15.085 1.00 10.00 151 GLY A O 10
ATOM 16340 N N . PRO A 1 104 ? 52.645 -27.239 -15.161 1.00 10.00 152 PRO A N 10
ATOM 16341 C CA . PRO A 1 104 ? 52.143 -25.946 -14.682 1.00 10.00 152 PRO A CA 10
ATOM 16342 C C . PRO A 1 104 ? 52.517 -25.674 -13.229 1.00 10.00 152 PRO A C 10
ATOM 16343 O O . PRO A 1 104 ? 52.578 -24.521 -12.797 1.00 10.00 152 PRO A O 10
ATOM 16354 N N . LYS A 1 105 ? 52.777 -26.738 -12.483 1.00 10.00 153 LYS A N 10
ATOM 16355 C CA . LYS A 1 105 ? 53.137 -26.617 -11.081 1.00 10.00 153 LYS A CA 10
ATOM 16356 C C . LYS A 1 105 ? 54.514 -27.220 -10.829 1.00 10.00 153 LYS A C 10
ATOM 16357 O O . LYS A 1 105 ? 54.900 -28.193 -11.479 1.00 10.00 153 LYS A O 10
ATOM 16376 N N . LYS A 1 106 ? 55.244 -26.634 -9.888 1.00 10.00 154 LYS A N 10
ATOM 16377 C CA . LYS A 1 106 ? 56.584 -27.099 -9.542 1.00 10.00 154 LYS A CA 10
ATOM 16378 C C . LYS A 1 106 ? 56.551 -28.513 -8.964 1.00 10.00 154 LYS A C 10
ATOM 16379 O O . LYS A 1 106 ? 57.214 -29.419 -9.473 1.00 10.00 154 LYS A O 10
ATOM 16398 N N . LYS A 1 107 ? 55.771 -28.701 -7.910 1.00 10.00 155 LYS A N 10
ATOM 16399 C CA . LYS A 1 107 ? 55.664 -29.997 -7.258 1.00 10.00 155 LYS A CA 10
ATOM 16400 C C . LYS A 1 107 ? 54.204 -30.356 -7.031 1.00 10.00 155 LYS A C 10
ATOM 16401 O O . LYS A 1 107 ? 53.343 -29.820 -7.760 1.00 10.00 155 LYS A O 10
ATOM 16421 N N . GLY A 1 1 ? 2.155 23.501 -5.588 1.00 10.00 49 GLY A N 11
ATOM 16422 C CA . GLY A 1 1 ? 3.350 23.896 -4.803 1.00 10.00 49 GLY A CA 11
ATOM 16423 C C . GLY A 1 1 ? 3.507 23.083 -3.533 1.00 10.00 49 GLY A C 11
ATOM 16424 O O . GLY A 1 1 ? 3.608 23.640 -2.440 1.00 10.00 49 GLY A O 11
ATOM 16430 N N . ALA A 1 2 ? 3.515 21.763 -3.673 1.00 10.00 50 ALA A N 11
ATOM 16431 C CA . ALA A 1 2 ? 3.661 20.872 -2.530 1.00 10.00 50 ALA A CA 11
ATOM 16432 C C . ALA A 1 2 ? 5.104 20.861 -2.048 1.00 10.00 50 ALA A C 11
ATOM 16433 O O . ALA A 1 2 ? 6.015 20.515 -2.801 1.00 10.00 50 ALA A O 11
ATOM 16440 N N . MET A 1 3 ? 5.313 21.245 -0.799 1.00 10.00 51 MET A N 11
ATOM 16441 C CA . MET A 1 3 ? 6.654 21.284 -0.231 1.00 10.00 51 MET A CA 11
ATOM 16442 C C . MET A 1 3 ? 6.938 20.001 0.539 1.00 10.00 51 MET A C 11
ATOM 16443 O O . MET A 1 3 ? 6.968 19.985 1.772 1.00 10.00 51 MET A O 11
ATOM 16457 N N . ASP A 1 4 ? 7.124 18.919 -0.203 1.00 10.00 52 ASP A N 11
ATOM 16458 C CA . ASP A 1 4 ? 7.408 17.618 0.388 1.00 10.00 52 ASP A CA 11
ATOM 16459 C C . ASP A 1 4 ? 8.515 16.918 -0.393 1.00 10.00 52 ASP A C 11
ATOM 16460 O O . ASP A 1 4 ? 8.248 16.152 -1.316 1.00 10.00 52 ASP A O 11
ATOM 16469 N N . PRO A 1 5 ? 9.778 17.208 -0.061 1.00 10.00 53 PRO A N 11
ATOM 16470 C CA . PRO A 1 5 ? 10.922 16.601 -0.730 1.00 10.00 53 PRO A CA 11
ATOM 16471 C C . PRO A 1 5 ? 11.291 15.239 -0.142 1.00 10.00 53 PRO A C 11
ATOM 16472 O O . PRO A 1 5 ? 11.014 14.954 1.030 1.00 10.00 53 PRO A O 11
ATOM 16483 N N . GLU A 1 6 ? 11.909 14.405 -0.962 1.00 10.00 54 GLU A N 11
ATOM 16484 C CA . GLU A 1 6 ? 12.332 13.080 -0.540 1.00 10.00 54 GLU A CA 11
ATOM 16485 C C . GLU A 1 6 ? 13.821 13.083 -0.229 1.00 10.00 54 GLU A C 11
ATOM 16486 O O . GLU A 1 6 ? 14.572 13.907 -0.760 1.00 10.00 54 GLU A O 11
ATOM 16498 N N . PHE A 1 7 ? 14.240 12.173 0.633 1.00 10.00 55 PHE A N 11
ATOM 16499 C CA . PHE A 1 7 ? 15.638 12.070 1.019 1.00 10.00 55 PHE A CA 11
ATOM 16500 C C . PHE A 1 7 ? 16.163 10.672 0.726 1.00 10.00 55 PHE A C 11
ATOM 16501 O O . PHE A 1 7 ? 16.015 9.754 1.537 1.00 10.00 55 PHE A O 11
ATOM 16518 N N . ALA A 1 8 ? 16.755 10.509 -0.444 1.00 10.00 56 ALA A N 11
ATOM 16519 C CA . ALA A 1 8 ? 17.302 9.228 -0.849 1.00 10.00 56 ALA A CA 11
ATOM 16520 C C . ALA A 1 8 ? 18.703 9.412 -1.411 1.00 10.00 56 ALA A C 11
ATOM 16521 O O . ALA A 1 8 ? 18.956 10.360 -2.155 1.00 10.00 56 ALA A O 11
ATOM 16528 N N . GLY A 1 9 ? 19.613 8.525 -1.042 1.00 10.00 57 GLY A N 11
ATOM 16529 C CA . GLY A 1 9 ? 20.973 8.626 -1.527 1.00 10.00 57 GLY A CA 11
ATOM 16530 C C . GLY A 1 9 ? 21.781 7.383 -1.225 1.00 10.00 57 GLY A C 11
ATOM 16531 O O . GLY A 1 9 ? 21.248 6.409 -0.690 1.00 10.00 57 GLY A O 11
ATOM 16535 N N . GLY A 1 10 ? 23.061 7.420 -1.564 1.00 10.00 58 GLY A N 11
ATOM 16536 C CA . GLY A 1 10 ? 23.932 6.286 -1.326 1.00 10.00 58 GLY A CA 11
ATOM 16537 C C . GLY A 1 10 ? 24.450 5.689 -2.616 1.00 10.00 58 GLY A C 11
ATOM 16538 O O . GLY A 1 10 ? 23.680 5.150 -3.412 1.00 10.00 58 GLY A O 11
ATOM 16542 N N . THR A 1 11 ? 25.750 5.798 -2.834 1.00 10.00 59 THR A N 11
ATOM 16543 C CA . THR A 1 11 ? 26.372 5.267 -4.034 1.00 10.00 59 THR A CA 11
ATOM 16544 C C . THR A 1 11 ? 27.869 5.065 -3.811 1.00 10.00 59 THR A C 11
ATOM 16545 O O . THR A 1 11 ? 28.491 5.784 -3.025 1.00 10.00 59 THR A O 11
ATOM 16556 N N . GLU A 1 12 ? 28.435 4.076 -4.486 1.00 10.00 60 GLU A N 11
ATOM 16557 C CA . GLU A 1 12 ? 29.853 3.769 -4.363 1.00 10.00 60 GLU A CA 11
ATOM 16558 C C . GLU A 1 12 ? 30.509 3.781 -5.738 1.00 10.00 60 GLU A C 11
ATOM 16559 O O . GLU A 1 12 ? 29.863 4.106 -6.733 1.00 10.00 60 GLU A O 11
ATOM 16571 N N . GLY A 1 13 ? 31.789 3.446 -5.794 1.00 10.00 61 GLY A N 11
ATOM 16572 C CA . GLY A 1 13 ? 32.480 3.421 -7.065 1.00 10.00 61 GLY A CA 11
ATOM 16573 C C . GLY A 1 13 ? 33.853 4.047 -6.997 1.00 10.00 61 GLY A C 11
ATOM 16574 O O . GLY A 1 13 ? 33.984 5.270 -6.980 1.00 10.00 61 GLY A O 11
ATOM 16578 N N . GLN A 1 14 ? 34.877 3.212 -6.955 1.00 10.00 62 GLN A N 11
ATOM 16579 C CA . GLN A 1 14 ? 36.244 3.698 -6.899 1.00 10.00 62 GLN A CA 11
ATOM 16580 C C . GLN A 1 14 ? 37.148 2.794 -7.726 1.00 10.00 62 GLN A C 11
ATOM 16581 O O . GLN A 1 14 ? 36.935 1.579 -7.788 1.00 10.00 62 GLN A O 11
ATOM 16595 N N . ARG A 1 15 ? 38.133 3.393 -8.383 1.00 10.00 63 ARG A N 11
ATOM 16596 C CA . ARG A 1 15 ? 39.075 2.648 -9.208 1.00 10.00 63 ARG A CA 11
ATOM 16597 C C . ARG A 1 15 ? 40.213 3.545 -9.667 1.00 10.00 63 ARG A C 11
ATOM 16598 O O . ARG A 1 15 ? 40.008 4.726 -9.960 1.00 10.00 63 ARG A O 11
ATOM 16619 N N . LEU A 1 16 ? 41.412 2.981 -9.706 1.00 10.00 64 LEU A N 11
ATOM 16620 C CA . LEU A 1 16 ? 42.601 3.701 -10.146 1.00 10.00 64 LEU A CA 11
ATOM 16621 C C . LEU A 1 16 ? 43.490 2.768 -10.953 1.00 10.00 64 LEU A C 11
ATOM 16622 O O . LEU A 1 16 ? 43.939 1.738 -10.446 1.00 10.00 64 LEU A O 11
ATOM 16638 N N . THR A 1 17 ? 43.732 3.112 -12.207 1.00 10.00 65 THR A N 11
ATOM 16639 C CA . THR A 1 17 ? 44.560 2.282 -13.065 1.00 10.00 65 THR A CA 11
ATOM 16640 C C . THR A 1 17 ? 45.560 3.120 -13.852 1.00 10.00 65 THR A C 11
ATOM 16641 O O . THR A 1 17 ? 45.338 3.432 -15.023 1.00 10.00 65 THR A O 11
ATOM 16652 N N . LYS A 1 18 ? 46.648 3.497 -13.194 1.00 10.00 66 LYS A N 11
ATOM 16653 C CA . LYS A 1 18 ? 47.688 4.286 -13.831 1.00 10.00 66 LYS A CA 11
ATOM 16654 C C . LYS A 1 18 ? 48.992 4.176 -13.050 1.00 10.00 66 LYS A C 11
ATOM 16655 O O . LYS A 1 18 ? 49.163 4.817 -12.015 1.00 10.00 66 LYS A O 11
ATOM 16674 N N . VAL A 1 19 ? 49.898 3.344 -13.541 1.00 10.00 67 VAL A N 11
ATOM 16675 C CA . VAL A 1 19 ? 51.191 3.156 -12.899 1.00 10.00 67 VAL A CA 11
ATOM 16676 C C . VAL A 1 19 ? 52.314 3.273 -13.921 1.00 10.00 67 VAL A C 11
ATOM 16677 O O . VAL A 1 19 ? 52.067 3.339 -15.125 1.00 10.00 67 VAL A O 11
ATOM 16690 N N . ASP A 1 20 ? 53.541 3.314 -13.432 1.00 10.00 68 ASP A N 11
ATOM 16691 C CA . ASP A 1 20 ? 54.712 3.415 -14.290 1.00 10.00 68 ASP A CA 11
ATOM 16692 C C . ASP A 1 20 ? 55.906 2.762 -13.610 1.00 10.00 68 ASP A C 11
ATOM 16693 O O . ASP A 1 20 ? 56.351 3.220 -12.558 1.00 10.00 68 ASP A O 11
ATOM 16702 N N . ARG A 1 21 ? 56.406 1.684 -14.191 1.00 10.00 69 ARG A N 11
ATOM 16703 C CA . ARG A 1 21 ? 57.544 0.974 -13.621 1.00 10.00 69 ARG A CA 11
ATOM 16704 C C . ARG A 1 21 ? 58.643 0.797 -14.663 1.00 10.00 69 ARG A C 11
ATOM 16705 O O . ARG A 1 21 ? 58.609 -0.136 -15.469 1.00 10.00 69 ARG A O 11
ATOM 16726 N N . SER A 1 22 ? 59.596 1.720 -14.670 1.00 10.00 70 SER A N 11
ATOM 16727 C CA . SER A 1 22 ? 60.709 1.667 -15.609 1.00 10.00 70 SER A CA 11
ATOM 16728 C C . SER A 1 22 ? 61.719 0.604 -15.192 1.00 10.00 70 SER A C 11
ATOM 16729 O O . SER A 1 22 ? 62.315 -0.068 -16.033 1.00 10.00 70 SER A O 11
ATOM 16737 N N . ASP A 1 23 ? 61.896 0.454 -13.887 1.00 10.00 71 ASP A N 11
ATOM 16738 C CA . ASP A 1 23 ? 62.825 -0.521 -13.341 1.00 10.00 71 ASP A CA 11
ATOM 16739 C C . ASP A 1 23 ? 62.179 -1.255 -12.178 1.00 10.00 71 ASP A C 11
ATOM 16740 O O . ASP A 1 23 ? 61.876 -0.659 -11.144 1.00 10.00 71 ASP A O 11
ATOM 16749 N N . ASP A 1 24 ? 61.949 -2.543 -12.361 1.00 10.00 72 ASP A N 11
ATOM 16750 C CA . ASP A 1 24 ? 61.333 -3.367 -11.330 1.00 10.00 72 ASP A CA 11
ATOM 16751 C C . ASP A 1 24 ? 61.836 -4.799 -11.420 1.00 10.00 72 ASP A C 11
ATOM 16752 O O . ASP A 1 24 ? 61.460 -5.540 -12.331 1.00 10.00 72 ASP A O 11
ATOM 16761 N N . ILE A 1 25 ? 62.697 -5.182 -10.489 1.00 10.00 73 ILE A N 11
ATOM 16762 C CA . ILE A 1 25 ? 63.254 -6.528 -10.477 1.00 10.00 73 ILE A CA 11
ATOM 16763 C C . ILE A 1 25 ? 62.325 -7.503 -9.760 1.00 10.00 73 ILE A C 11
ATOM 16764 O O . ILE A 1 25 ? 62.391 -8.712 -9.984 1.00 10.00 73 ILE A O 11
ATOM 16780 N N . ILE A 1 26 ? 61.459 -6.969 -8.909 1.00 10.00 74 ILE A N 11
ATOM 16781 C CA . ILE A 1 26 ? 60.515 -7.785 -8.152 1.00 10.00 74 ILE A CA 11
ATOM 16782 C C . ILE A 1 26 ? 59.511 -8.462 -9.084 1.00 10.00 74 ILE A C 11
ATOM 16783 O O . ILE A 1 26 ? 59.040 -7.857 -10.050 1.00 10.00 74 ILE A O 11
ATOM 16799 N N . LYS A 1 27 ? 59.217 -9.730 -8.811 1.00 10.00 75 LYS A N 11
ATOM 16800 C CA . LYS A 1 27 ? 58.258 -10.484 -9.607 1.00 10.00 75 LYS A CA 11
ATOM 16801 C C . LYS A 1 27 ? 56.947 -10.641 -8.836 1.00 10.00 75 LYS A C 11
ATOM 16802 O O . LYS A 1 27 ? 56.792 -11.552 -8.019 1.00 10.00 75 LYS A O 11
ATOM 16821 N N . PRO A 1 28 ? 55.989 -9.736 -9.078 1.00 10.00 76 PRO A N 11
ATOM 16822 C CA . PRO A 1 28 ? 54.697 -9.757 -8.408 1.00 10.00 76 PRO A CA 11
ATOM 16823 C C . PRO A 1 28 ? 53.706 -10.682 -9.113 1.00 10.00 76 PRO A C 11
ATOM 16824 O O . PRO A 1 28 ? 54.090 -11.740 -9.622 1.00 10.00 76 PRO A O 11
ATOM 16835 N N . LYS A 1 29 ? 52.436 -10.293 -9.145 1.00 10.00 77 LYS A N 11
ATOM 16836 C CA . LYS A 1 29 ? 51.416 -11.089 -9.805 1.00 10.00 77 LYS A CA 11
ATOM 16837 C C . LYS A 1 29 ? 51.436 -10.808 -11.304 1.00 10.00 77 LYS A C 11
ATOM 16838 O O . LYS A 1 29 ? 50.483 -10.264 -11.864 1.00 10.00 77 LYS A O 11
ATOM 16857 N N . THR A 1 30 ? 52.542 -11.160 -11.940 1.00 10.00 78 THR A N 11
ATOM 16858 C CA . THR A 1 30 ? 52.709 -10.953 -13.365 1.00 10.00 78 THR A CA 11
ATOM 16859 C C . THR A 1 30 ? 52.844 -12.286 -14.086 1.00 10.00 78 THR A C 11
ATOM 16860 O O . THR A 1 30 ? 53.244 -13.287 -13.485 1.00 10.00 78 THR A O 11
ATOM 16871 N N . VAL A 1 31 ? 52.511 -12.305 -15.368 1.00 10.00 79 VAL A N 11
ATOM 16872 C CA . VAL A 1 31 ? 52.589 -13.534 -16.146 1.00 10.00 79 VAL A CA 11
ATOM 16873 C C . VAL A 1 31 ? 54.030 -13.832 -16.567 1.00 10.00 79 VAL A C 11
ATOM 16874 O O . VAL A 1 31 ? 54.418 -14.994 -16.673 1.00 10.00 79 VAL A O 11
ATOM 16887 N N . GLY A 1 32 ? 54.823 -12.784 -16.771 1.00 10.00 80 GLY A N 11
ATOM 16888 C CA . GLY A 1 32 ? 56.207 -12.966 -17.172 1.00 10.00 80 GLY A CA 11
ATOM 16889 C C . GLY A 1 32 ? 56.524 -12.270 -18.481 1.00 10.00 80 GLY A C 11
ATOM 16890 O O . GLY A 1 32 ? 55.737 -12.326 -19.424 1.00 10.00 80 GLY A O 11
ATOM 16894 N N . LYS A 1 33 ? 57.678 -11.621 -18.541 1.00 10.00 81 LYS A N 11
ATOM 16895 C CA . LYS A 1 33 ? 58.101 -10.898 -19.737 1.00 10.00 81 LYS A CA 11
ATOM 16896 C C . LYS A 1 33 ? 58.370 -11.849 -20.901 1.00 10.00 81 LYS A C 11
ATOM 16897 O O . LYS A 1 33 ? 57.822 -11.677 -21.993 1.00 10.00 81 LYS A O 11
ATOM 16916 N N . GLU A 1 34 ? 59.207 -12.856 -20.665 1.00 10.00 82 GLU A N 11
ATOM 16917 C CA . GLU A 1 34 ? 59.526 -13.841 -21.692 1.00 10.00 82 GLU A CA 11
ATOM 16918 C C . GLU A 1 34 ? 58.277 -14.649 -22.003 1.00 10.00 82 GLU A C 11
ATOM 16919 O O . GLU A 1 34 ? 58.067 -15.110 -23.128 1.00 10.00 82 GLU A O 11
ATOM 16931 N N . VAL A 1 35 ? 57.455 -14.799 -20.978 1.00 10.00 83 VAL A N 11
ATOM 16932 C CA . VAL A 1 35 ? 56.198 -15.512 -21.077 1.00 10.00 83 VAL A CA 11
ATOM 16933 C C . VAL A 1 35 ? 55.278 -14.806 -22.071 1.00 10.00 83 VAL A C 11
ATOM 16934 O O . VAL A 1 35 ? 54.689 -15.438 -22.946 1.00 10.00 83 VAL A O 11
ATOM 16947 N N . GLY A 1 36 ? 55.187 -13.485 -21.938 1.00 10.00 84 GLY A N 11
ATOM 16948 C CA . GLY A 1 36 ? 54.352 -12.689 -22.815 1.00 10.00 84 GLY A CA 11
ATOM 16949 C C . GLY A 1 36 ? 54.741 -12.812 -24.276 1.00 10.00 84 GLY A C 11
ATOM 16950 O O . GLY A 1 36 ? 53.881 -13.023 -25.132 1.00 10.00 84 GLY A O 11
ATOM 16954 N N . LYS A 1 37 ? 56.033 -12.685 -24.572 1.00 10.00 85 LYS A N 11
ATOM 16955 C CA . LYS A 1 37 ? 56.505 -12.792 -25.952 1.00 10.00 85 LYS A CA 11
ATOM 16956 C C . LYS A 1 37 ? 56.180 -14.175 -26.511 1.00 10.00 85 LYS A C 11
ATOM 16957 O O . LYS A 1 37 ? 55.793 -14.321 -27.675 1.00 10.00 85 LYS A O 11
ATOM 16976 N N . ALA A 1 38 ? 56.313 -15.183 -25.661 1.00 10.00 86 ALA A N 11
ATOM 16977 C CA . ALA A 1 38 ? 56.012 -16.552 -26.044 1.00 10.00 86 ALA A CA 11
ATOM 16978 C C . ALA A 1 38 ? 54.521 -16.726 -26.250 1.00 10.00 86 ALA A C 11
ATOM 16979 O O . ALA A 1 38 ? 54.095 -17.558 -27.041 1.00 10.00 86 ALA A O 11
ATOM 16986 N N . ILE A 1 39 ? 53.731 -15.958 -25.519 1.00 10.00 87 ILE A N 11
ATOM 16987 C CA . ILE A 1 39 ? 52.295 -16.018 -25.658 1.00 10.00 87 ILE A CA 11
ATOM 16988 C C . ILE A 1 39 ? 51.901 -15.651 -27.077 1.00 10.00 87 ILE A C 11
ATOM 16989 O O . ILE A 1 39 ? 51.133 -16.360 -27.704 1.00 10.00 87 ILE A O 11
ATOM 17005 N N . GLU A 1 40 ? 52.485 -14.584 -27.599 1.00 10.00 88 GLU A N 11
ATOM 17006 C CA . GLU A 1 40 ? 52.170 -14.131 -28.936 1.00 10.00 88 GLU A CA 11
ATOM 17007 C C . GLU A 1 40 ? 52.699 -15.129 -29.953 1.00 10.00 88 GLU A C 11
ATOM 17008 O O . GLU A 1 40 ? 51.972 -15.563 -30.848 1.00 10.00 88 GLU A O 11
ATOM 17020 N N . GLN A 1 41 ? 53.955 -15.527 -29.787 1.00 10.00 89 GLN A N 11
ATOM 17021 C CA . GLN A 1 41 ? 54.566 -16.477 -30.696 1.00 10.00 89 GLN A CA 11
ATOM 17022 C C . GLN A 1 41 ? 53.837 -17.810 -30.657 1.00 10.00 89 GLN A C 11
ATOM 17023 O O . GLN A 1 41 ? 53.703 -18.475 -31.673 1.00 10.00 89 GLN A O 11
ATOM 17037 N N . GLY A 1 42 ? 53.346 -18.178 -29.484 1.00 10.00 90 GLY A N 11
ATOM 17038 C CA . GLY A 1 42 ? 52.630 -19.432 -29.338 1.00 10.00 90 GLY A CA 11
ATOM 17039 C C . GLY A 1 42 ? 51.342 -19.465 -30.138 1.00 10.00 90 GLY A C 11
ATOM 17040 O O . GLY A 1 42 ? 50.972 -20.498 -30.690 1.00 10.00 90 GLY A O 11
ATOM 17044 N N . ARG A 1 43 ? 50.656 -18.332 -30.207 1.00 10.00 91 ARG A N 11
ATOM 17045 C CA . ARG A 1 43 ? 49.401 -18.250 -30.946 1.00 10.00 91 ARG A CA 11
ATOM 17046 C C . ARG A 1 43 ? 49.683 -18.078 -32.437 1.00 10.00 91 ARG A C 11
ATOM 17047 O O . ARG A 1 43 ? 48.972 -18.615 -33.287 1.00 10.00 91 ARG A O 11
ATOM 17068 N N . GLN A 1 44 ? 50.737 -17.328 -32.749 1.00 10.00 92 GLN A N 11
ATOM 17069 C CA . GLN A 1 44 ? 51.115 -17.077 -34.134 1.00 10.00 92 GLN A CA 11
ATOM 17070 C C . GLN A 1 44 ? 51.762 -18.303 -34.764 1.00 10.00 92 GLN A C 11
ATOM 17071 O O . GLN A 1 44 ? 51.728 -18.476 -35.982 1.00 10.00 92 GLN A O 11
ATOM 17085 N N . LYS A 1 45 ? 52.329 -19.169 -33.933 1.00 10.00 93 LYS A N 11
ATOM 17086 C CA . LYS A 1 45 ? 52.996 -20.369 -34.430 1.00 10.00 93 LYS A CA 11
ATOM 17087 C C . LYS A 1 45 ? 52.013 -21.523 -34.588 1.00 10.00 93 LYS A C 11
ATOM 17088 O O . LYS A 1 45 ? 52.402 -22.690 -34.577 1.00 10.00 93 LYS A O 11
ATOM 17107 N N . PHE A 1 46 ? 50.739 -21.191 -34.739 1.00 10.00 94 PHE A N 11
ATOM 17108 C CA . PHE A 1 46 ? 49.707 -22.201 -34.913 1.00 10.00 94 PHE A CA 11
ATOM 17109 C C . PHE A 1 46 ? 49.672 -22.702 -36.344 1.00 10.00 94 PHE A C 11
ATOM 17110 O O . PHE A 1 46 ? 49.106 -23.758 -36.628 1.00 10.00 94 PHE A O 11
ATOM 17127 N N . GLU A 1 47 ? 50.306 -21.935 -37.215 1.00 10.00 95 GLU A N 11
ATOM 17128 C CA . GLU A 1 47 ? 50.388 -22.233 -38.648 1.00 10.00 95 GLU A CA 11
ATOM 17129 C C . GLU A 1 47 ? 48.996 -22.332 -39.279 1.00 10.00 95 GLU A C 11
ATOM 17130 O O . GLU A 1 47 ? 48.301 -23.338 -39.128 1.00 10.00 95 GLU A O 11
ATOM 17142 N N . PRO A 1 48 ? 48.575 -21.301 -40.029 1.00 10.00 96 PRO A N 11
ATOM 17143 C CA . PRO A 1 48 ? 49.373 -20.092 -40.278 1.00 10.00 96 PRO A CA 11
ATOM 17144 C C . PRO A 1 48 ? 49.527 -19.219 -39.048 1.00 10.00 96 PRO A C 11
ATOM 17145 O O . PRO A 1 48 ? 50.634 -18.985 -38.560 1.00 10.00 96 PRO A O 11
ATOM 17156 N N . THR A 1 49 ? 48.409 -18.757 -38.549 1.00 10.00 97 THR A N 11
ATOM 17157 C CA . THR A 1 49 ? 48.373 -17.888 -37.381 1.00 10.00 97 THR A CA 11
ATOM 17158 C C . THR A 1 49 ? 46.997 -17.928 -36.717 1.00 10.00 97 THR A C 11
ATOM 17159 O O . THR A 1 49 ? 45.983 -17.692 -37.372 1.00 10.00 97 THR A O 11
ATOM 17170 N N . MET A 1 50 ? 46.966 -18.239 -35.426 1.00 10.00 98 MET A N 11
ATOM 17171 C CA . MET A 1 50 ? 45.716 -18.276 -34.682 1.00 10.00 98 MET A CA 11
ATOM 17172 C C . MET A 1 50 ? 45.291 -16.856 -34.332 1.00 10.00 98 MET A C 11
ATOM 17173 O O . MET A 1 50 ? 46.117 -16.038 -33.919 1.00 10.00 98 MET A O 11
ATOM 17187 N N . THR A 1 51 ? 44.017 -16.559 -34.517 1.00 10.00 99 THR A N 11
ATOM 17188 C CA . THR A 1 51 ? 43.492 -15.240 -34.226 1.00 10.00 99 THR A CA 11
ATOM 17189 C C . THR A 1 51 ? 43.438 -14.990 -32.721 1.00 10.00 99 THR A C 11
ATOM 17190 O O . THR A 1 51 ? 43.166 -15.905 -31.938 1.00 10.00 99 THR A O 11
ATOM 17201 N N . GLN A 1 52 ? 43.685 -13.748 -32.322 1.00 10.00 100 GLN A N 11
ATOM 17202 C CA . GLN A 1 52 ? 43.655 -13.382 -30.913 1.00 10.00 100 GLN A CA 11
ATOM 17203 C C . GLN A 1 52 ? 42.226 -13.433 -30.386 1.00 10.00 100 GLN A C 11
ATOM 17204 O O . GLN A 1 52 ? 41.984 -13.837 -29.249 1.00 10.00 100 GLN A O 11
ATOM 17218 N N . ALA A 1 53 ? 41.284 -13.039 -31.232 1.00 10.00 101 ALA A N 11
ATOM 17219 C CA . ALA A 1 53 ? 39.876 -13.038 -30.865 1.00 10.00 101 ALA A CA 11
ATOM 17220 C C . ALA A 1 53 ? 39.371 -14.454 -30.620 1.00 10.00 101 ALA A C 11
ATOM 17221 O O . ALA A 1 53 ? 38.695 -14.715 -29.627 1.00 10.00 101 ALA A O 11
ATOM 17228 N N . GLU A 1 54 ? 39.723 -15.369 -31.516 1.00 10.00 102 GLU A N 11
ATOM 17229 C CA . GLU A 1 54 ? 39.294 -16.757 -31.392 1.00 10.00 102 GLU A CA 11
ATOM 17230 C C . GLU A 1 54 ? 39.930 -17.416 -30.178 1.00 10.00 102 GLU A C 11
ATOM 17231 O O . GLU A 1 54 ? 39.273 -18.171 -29.462 1.00 10.00 102 GLU A O 11
ATOM 17243 N N . LEU A 1 55 ? 41.204 -17.116 -29.938 1.00 10.00 103 LEU A N 11
ATOM 17244 C CA . LEU A 1 55 ? 41.904 -17.668 -28.790 1.00 10.00 103 LEU A CA 11
ATOM 17245 C C . LEU A 1 55 ? 41.237 -17.160 -27.518 1.00 10.00 103 LEU A C 11
ATOM 17246 O O . LEU A 1 55 ? 41.087 -17.891 -26.538 1.00 10.00 103 LEU A O 11
ATOM 17262 N N . GLY A 1 56 ? 40.820 -15.901 -27.559 1.00 10.00 104 GLY A N 11
ATOM 17263 C CA . GLY A 1 56 ? 40.148 -15.303 -26.430 1.00 10.00 104 GLY A CA 11
ATOM 17264 C C . GLY A 1 56 ? 38.805 -15.950 -26.181 1.00 10.00 104 GLY A C 11
ATOM 17265 O O . GLY A 1 56 ? 38.494 -16.326 -25.057 1.00 10.00 104 GLY A O 11
ATOM 17269 N N . LYS A 1 57 ? 38.021 -16.109 -27.241 1.00 10.00 105 LYS A N 11
ATOM 17270 C CA . LYS A 1 57 ? 36.711 -16.722 -27.144 1.00 10.00 105 LYS A CA 11
ATOM 17271 C C . LYS A 1 57 ? 36.820 -18.142 -26.593 1.00 10.00 105 LYS A C 11
ATOM 17272 O O . LYS A 1 57 ? 36.010 -18.560 -25.767 1.00 10.00 105 LYS A O 11
ATOM 17291 N N . GLU A 1 58 ? 37.835 -18.869 -27.051 1.00 10.00 106 GLU A N 11
ATOM 17292 C CA . GLU A 1 58 ? 38.071 -20.237 -26.617 1.00 10.00 106 GLU A CA 11
ATOM 17293 C C . GLU A 1 58 ? 38.330 -20.326 -25.110 1.00 10.00 106 GLU A C 11
ATOM 17294 O O . GLU A 1 58 ? 37.946 -21.307 -24.467 1.00 10.00 106 GLU A O 11
ATOM 17306 N N . ILE A 1 59 ? 38.974 -19.309 -24.546 1.00 10.00 107 ILE A N 11
ATOM 17307 C CA . ILE A 1 59 ? 39.262 -19.300 -23.112 1.00 10.00 107 ILE A CA 11
ATOM 17308 C C . ILE A 1 59 ? 38.195 -18.526 -22.336 1.00 10.00 107 ILE A C 11
ATOM 17309 O O . ILE A 1 59 ? 38.261 -18.414 -21.110 1.00 10.00 107 ILE A O 11
ATOM 17325 N N . GLY A 1 60 ? 37.210 -17.997 -23.056 1.00 10.00 108 GLY A N 11
ATOM 17326 C CA . GLY A 1 60 ? 36.130 -17.258 -22.425 1.00 10.00 108 GLY A CA 11
ATOM 17327 C C . GLY A 1 60 ? 36.465 -15.800 -22.179 1.00 10.00 108 GLY A C 11
ATOM 17328 O O . GLY A 1 60 ? 35.766 -15.112 -21.432 1.00 10.00 108 GLY A O 11
ATOM 17332 N N . GLU A 1 61 ? 37.517 -15.324 -22.819 1.00 10.00 109 GLU A N 11
ATOM 17333 C CA . GLU A 1 61 ? 37.953 -13.947 -22.667 1.00 10.00 109 GLU A CA 11
ATOM 17334 C C . GLU A 1 61 ? 37.725 -13.176 -23.966 1.00 10.00 109 GLU A C 11
ATOM 17335 O O . GLU A 1 61 ? 36.896 -13.567 -24.789 1.00 10.00 109 GLU A O 11
ATOM 17347 N N . THR A 1 62 ? 38.452 -12.084 -24.148 1.00 10.00 110 THR A N 11
ATOM 17348 C CA . THR A 1 62 ? 38.320 -11.270 -25.344 1.00 10.00 110 THR A CA 11
ATOM 17349 C C . THR A 1 62 ? 39.640 -11.213 -26.103 1.00 10.00 110 THR A C 11
ATOM 17350 O O . THR A 1 62 ? 40.656 -11.734 -25.633 1.00 10.00 110 THR A O 11
ATOM 17361 N N . ALA A 1 63 ? 39.626 -10.588 -27.276 1.00 10.00 111 ALA A N 11
ATOM 17362 C CA . ALA A 1 63 ? 40.832 -10.451 -28.081 1.00 10.00 111 ALA A CA 11
ATOM 17363 C C . ALA A 1 63 ? 41.845 -9.587 -27.348 1.00 10.00 111 ALA A C 11
ATOM 17364 O O . ALA A 1 63 ? 43.053 -9.830 -27.412 1.00 10.00 111 ALA A O 11
ATOM 17371 N N . ALA A 1 64 ? 41.337 -8.591 -26.631 1.00 10.00 112 ALA A N 11
ATOM 17372 C CA . ALA A 1 64 ? 42.177 -7.689 -25.864 1.00 10.00 112 ALA A CA 11
ATOM 17373 C C . ALA A 1 64 ? 42.926 -8.449 -24.789 1.00 10.00 112 ALA A C 11
ATOM 17374 O O . ALA A 1 64 ? 44.040 -8.089 -24.441 1.00 10.00 112 ALA A O 11
ATOM 17381 N N . THR A 1 65 ? 42.315 -9.506 -24.275 1.00 10.00 113 THR A N 11
ATOM 17382 C CA . THR A 1 65 ? 42.932 -10.314 -23.239 1.00 10.00 113 THR A CA 11
ATOM 17383 C C . THR A 1 65 ? 44.184 -11.001 -23.767 1.00 10.00 113 THR A C 11
ATOM 17384 O O . THR A 1 65 ? 45.241 -10.947 -23.142 1.00 10.00 113 THR A O 11
ATOM 17395 N N . VAL A 1 66 ? 44.069 -11.624 -24.935 1.00 10.00 114 VAL A N 11
ATOM 17396 C CA . VAL A 1 66 ? 45.200 -12.310 -25.546 1.00 10.00 114 VAL A CA 11
ATOM 17397 C C . VAL A 1 66 ? 46.301 -11.307 -25.887 1.00 10.00 114 VAL A C 11
ATOM 17398 O O . VAL A 1 66 ? 47.476 -11.531 -25.593 1.00 10.00 114 VAL A O 11
ATOM 17411 N N . ALA A 1 67 ? 45.900 -10.182 -26.473 1.00 10.00 115 ALA A N 11
ATOM 17412 C CA . ALA A 1 67 ? 46.839 -9.130 -26.845 1.00 10.00 115 ALA A CA 11
ATOM 17413 C C . ALA A 1 67 ? 47.472 -8.494 -25.605 1.00 10.00 115 ALA A C 11
ATOM 17414 O O . ALA A 1 67 ? 48.593 -8.009 -25.648 1.00 10.00 115 ALA A O 11
ATOM 17421 N N . SER A 1 68 ? 46.725 -8.447 -24.517 1.00 10.00 116 SER A N 11
ATOM 17422 C CA . SER A 1 68 ? 47.224 -7.892 -23.266 1.00 10.00 116 SER A CA 11
ATOM 17423 C C . SER A 1 68 ? 48.171 -8.865 -22.549 1.00 10.00 116 SER A C 11
ATOM 17424 O O . SER A 1 68 ? 49.137 -8.452 -21.908 1.00 10.00 116 SER A O 11
ATOM 17432 N N . TYR A 1 69 ? 47.892 -10.160 -22.663 1.00 10.00 117 TYR A N 11
ATOM 17433 C CA . TYR A 1 69 ? 48.713 -11.184 -22.021 1.00 10.00 117 TYR A CA 11
ATOM 17434 C C . TYR A 1 69 ? 50.117 -11.240 -22.624 1.00 10.00 117 TYR A C 11
ATOM 17435 O O . TYR A 1 69 ? 51.092 -11.487 -21.910 1.00 10.00 117 TYR A O 11
ATOM 17453 N N . GLU A 1 70 ? 50.227 -10.984 -23.932 1.00 10.00 118 GLU A N 11
ATOM 17454 C CA . GLU A 1 70 ? 51.526 -11.012 -24.620 1.00 10.00 118 GLU A CA 11
ATOM 17455 C C . GLU A 1 70 ? 52.477 -9.956 -24.065 1.00 10.00 118 GLU A C 11
ATOM 17456 O O . GLU A 1 70 ? 53.685 -10.008 -24.301 1.00 10.00 118 GLU A O 11
ATOM 17468 N N . ARG A 1 71 ? 51.931 -8.979 -23.360 1.00 10.00 119 ARG A N 11
ATOM 17469 C CA . ARG A 1 71 ? 52.716 -7.931 -22.779 1.00 10.00 119 ARG A CA 11
ATOM 17470 C C . ARG A 1 71 ? 53.575 -8.454 -21.633 1.00 10.00 119 ARG A C 11
ATOM 17471 O O . ARG A 1 71 ? 54.653 -7.929 -21.352 1.00 10.00 119 ARG A O 11
ATOM 17492 N N . GLY A 1 72 ? 53.103 -9.503 -20.988 1.00 10.00 120 GLY A N 11
ATOM 17493 C CA . GLY A 1 72 ? 53.831 -10.073 -19.883 1.00 10.00 120 GLY A CA 11
ATOM 17494 C C . GLY A 1 72 ? 53.304 -9.592 -18.551 1.00 10.00 120 GLY A C 11
ATOM 17495 O O . GLY A 1 72 ? 53.991 -9.663 -17.531 1.00 10.00 120 GLY A O 11
ATOM 17499 N N . THR A 1 73 ? 52.062 -9.139 -18.562 1.00 10.00 121 THR A N 11
ATOM 17500 C CA . THR A 1 73 ? 51.416 -8.626 -17.374 1.00 10.00 121 THR A CA 11
ATOM 17501 C C . THR A 1 73 ? 49.928 -8.423 -17.652 1.00 10.00 121 THR A C 11
ATOM 17502 O O . THR A 1 73 ? 49.511 -7.521 -18.381 1.00 10.00 121 THR A O 11
ATOM 17513 N N . ALA A 1 74 ? 49.144 -9.321 -17.102 1.00 10.00 122 ALA A N 11
ATOM 17514 C CA . ALA A 1 74 ? 47.697 -9.304 -17.250 1.00 10.00 122 ALA A CA 11
ATOM 17515 C C . ALA A 1 74 ? 47.063 -10.185 -16.182 1.00 10.00 122 ALA A C 11
ATOM 17516 O O . ALA A 1 74 ? 45.948 -10.678 -16.351 1.00 10.00 122 ALA A O 11
ATOM 17523 N N . THR A 1 75 ? 47.793 -10.349 -15.076 1.00 10.00 123 THR A N 11
ATOM 17524 C CA . THR A 1 75 ? 47.372 -11.180 -13.954 1.00 10.00 123 THR A CA 11
ATOM 17525 C C . THR A 1 75 ? 47.352 -12.659 -14.352 1.00 10.00 123 THR A C 11
ATOM 17526 O O . THR A 1 75 ? 46.479 -13.106 -15.098 1.00 10.00 123 THR A O 11
ATOM 17537 N N . PRO A 1 76 ? 48.328 -13.437 -13.864 1.00 10.00 124 PRO A N 11
ATOM 17538 C CA . PRO A 1 76 ? 48.440 -14.856 -14.191 1.00 10.00 124 PRO A CA 11
ATOM 17539 C C . PRO A 1 76 ? 47.404 -15.737 -13.496 1.00 10.00 124 PRO A C 11
ATOM 17540 O O . PRO A 1 76 ? 47.636 -16.256 -12.400 1.00 10.00 124 PRO A O 11
ATOM 17551 N N . ASP A 1 77 ? 46.260 -15.894 -14.137 1.00 10.00 125 ASP A N 11
ATOM 17552 C CA . ASP A 1 77 ? 45.207 -16.745 -13.616 1.00 10.00 125 ASP A CA 11
ATOM 17553 C C . ASP A 1 77 ? 45.553 -18.174 -14.006 1.00 10.00 125 ASP A C 11
ATOM 17554 O O . ASP A 1 77 ? 45.613 -18.489 -15.189 1.00 10.00 125 ASP A O 11
ATOM 17563 N N . GLN A 1 78 ? 45.786 -19.021 -13.010 1.00 10.00 126 GLN A N 11
ATOM 17564 C CA . GLN A 1 78 ? 46.202 -20.412 -13.235 1.00 10.00 126 GLN A CA 11
ATOM 17565 C C . GLN A 1 78 ? 45.314 -21.124 -14.239 1.00 10.00 126 GLN A C 11
ATOM 17566 O O . GLN A 1 78 ? 45.806 -21.781 -15.159 1.00 10.00 126 GLN A O 11
ATOM 17580 N N . ASN A 1 79 ? 44.015 -20.979 -14.066 1.00 10.00 127 ASN A N 11
ATOM 17581 C CA . ASN A 1 79 ? 43.045 -21.604 -14.961 1.00 10.00 127 ASN A CA 11
ATOM 17582 C C . ASN A 1 79 ? 43.206 -21.070 -16.383 1.00 10.00 127 ASN A C 11
ATOM 17583 O O . ASN A 1 79 ? 43.183 -21.842 -17.346 1.00 10.00 127 ASN A O 11
ATOM 17594 N N . ILE A 1 80 ? 43.382 -19.754 -16.516 1.00 10.00 128 ILE A N 11
ATOM 17595 C CA . ILE A 1 80 ? 43.564 -19.151 -17.833 1.00 10.00 128 ILE A CA 11
ATOM 17596 C C . ILE A 1 80 ? 44.849 -19.674 -18.468 1.00 10.00 128 ILE A C 11
ATOM 17597 O O . ILE A 1 80 ? 44.800 -20.268 -19.540 1.00 10.00 128 ILE A O 11
ATOM 17613 N N . LEU A 1 81 ? 45.979 -19.494 -17.772 1.00 10.00 129 LEU A N 11
ATOM 17614 C CA . LEU A 1 81 ? 47.290 -19.956 -18.256 1.00 10.00 129 LEU A CA 11
ATOM 17615 C C . LEU A 1 81 ? 47.206 -21.396 -18.752 1.00 10.00 129 LEU A C 11
ATOM 17616 O O . LEU A 1 81 ? 47.705 -21.734 -19.827 1.00 10.00 129 LEU A O 11
ATOM 17632 N N . SER A 1 82 ? 46.554 -22.227 -17.951 1.00 10.00 130 SER A N 11
ATOM 17633 C CA . SER A 1 82 ? 46.398 -23.641 -18.251 1.00 10.00 130 SER A CA 11
ATOM 17634 C C . SER A 1 82 ? 45.734 -23.873 -19.605 1.00 10.00 130 SER A C 11
ATOM 17635 O O . SER A 1 82 ? 46.264 -24.604 -20.442 1.00 10.00 130 SER A O 11
ATOM 17643 N N . LYS A 1 83 ? 44.603 -23.227 -19.833 1.00 10.00 131 LYS A N 11
ATOM 17644 C CA . LYS A 1 83 ? 43.876 -23.391 -21.082 1.00 10.00 131 LYS A CA 11
ATOM 17645 C C . LYS A 1 83 ? 44.539 -22.654 -22.234 1.00 10.00 131 LYS A C 11
ATOM 17646 O O . LYS A 1 83 ? 44.446 -23.084 -23.380 1.00 10.00 131 LYS A O 11
ATOM 17665 N N . MET A 1 84 ? 45.202 -21.549 -21.928 1.00 10.00 132 MET A N 11
ATOM 17666 C CA . MET A 1 84 ? 45.860 -20.750 -22.950 1.00 10.00 132 MET A CA 11
ATOM 17667 C C . MET A 1 84 ? 46.858 -21.569 -23.757 1.00 10.00 132 MET A C 11
ATOM 17668 O O . MET A 1 84 ? 46.715 -21.727 -24.967 1.00 10.00 132 MET A O 11
ATOM 17682 N N . GLU A 1 85 ? 47.862 -22.092 -23.078 1.00 10.00 133 GLU A N 11
ATOM 17683 C CA . GLU A 1 85 ? 48.896 -22.862 -23.741 1.00 10.00 133 GLU A CA 11
ATOM 17684 C C . GLU A 1 85 ? 48.457 -24.272 -24.115 1.00 10.00 133 GLU A C 11
ATOM 17685 O O . GLU A 1 85 ? 48.999 -24.847 -25.050 1.00 10.00 133 GLU A O 11
ATOM 17697 N N . ARG A 1 86 ? 47.493 -24.837 -23.392 1.00 10.00 134 ARG A N 11
ATOM 17698 C CA . ARG A 1 86 ? 47.040 -26.200 -23.673 1.00 10.00 134 ARG A CA 11
ATOM 17699 C C . ARG A 1 86 ? 46.523 -26.331 -25.107 1.00 10.00 134 ARG A C 11
ATOM 17700 O O . ARG A 1 86 ? 46.623 -27.394 -25.714 1.00 10.00 134 ARG A O 11
ATOM 17721 N N . VAL A 1 87 ? 45.988 -25.244 -25.650 1.00 10.00 135 VAL A N 11
ATOM 17722 C CA . VAL A 1 87 ? 45.463 -25.253 -27.007 1.00 10.00 135 VAL A CA 11
ATOM 17723 C C . VAL A 1 87 ? 46.594 -25.331 -28.030 1.00 10.00 135 VAL A C 11
ATOM 17724 O O . VAL A 1 87 ? 46.464 -25.975 -29.071 1.00 10.00 135 VAL A O 11
ATOM 17737 N N . LEU A 1 88 ? 47.719 -24.715 -27.703 1.00 10.00 136 LEU A N 11
ATOM 17738 C CA . LEU A 1 88 ? 48.862 -24.684 -28.606 1.00 10.00 136 LEU A CA 11
ATOM 17739 C C . LEU A 1 88 ? 49.853 -25.799 -28.291 1.00 10.00 136 LEU A C 11
ATOM 17740 O O . LEU A 1 88 ? 50.695 -26.133 -29.127 1.00 10.00 136 LEU A O 11
ATOM 17756 N N . ASN A 1 89 ? 49.742 -26.369 -27.091 1.00 10.00 137 ASN A N 11
ATOM 17757 C CA . ASN A 1 89 ? 50.642 -27.430 -26.638 1.00 10.00 137 ASN A CA 11
ATOM 17758 C C . ASN A 1 89 ? 52.052 -26.902 -26.575 1.00 10.00 137 ASN A C 11
ATOM 17759 O O . ASN A 1 89 ? 52.958 -27.417 -27.218 1.00 10.00 137 ASN A O 11
ATOM 17770 N N . VAL A 1 90 ? 52.201 -25.831 -25.817 1.00 10.00 138 VAL A N 11
ATOM 17771 C CA . VAL A 1 90 ? 53.486 -25.200 -25.610 1.00 10.00 138 VAL A CA 11
ATOM 17772 C C . VAL A 1 90 ? 53.620 -24.838 -24.142 1.00 10.00 138 VAL A C 11
ATOM 17773 O O . VAL A 1 90 ? 52.625 -24.776 -23.419 1.00 10.00 138 VAL A O 11
ATOM 17786 N N . LYS A 1 91 ? 54.838 -24.643 -23.692 1.00 10.00 139 LYS A N 11
ATOM 17787 C CA . LYS A 1 91 ? 55.077 -24.261 -22.321 1.00 10.00 139 LYS A CA 11
ATOM 17788 C C . LYS A 1 91 ? 55.943 -23.022 -22.284 1.00 10.00 139 LYS A C 11
ATOM 17789 O O . LYS A 1 91 ? 56.874 -22.877 -23.076 1.00 10.00 139 LYS A O 11
ATOM 17808 N N . LEU A 1 92 ? 55.622 -22.121 -21.380 1.00 10.00 140 LEU A N 11
ATOM 17809 C CA . LEU A 1 92 ? 56.360 -20.880 -21.247 1.00 10.00 140 LEU A CA 11
ATOM 17810 C C . LEU A 1 92 ? 57.433 -21.015 -20.168 1.00 10.00 140 LEU A C 11
ATOM 17811 O O . LEU A 1 92 ? 57.729 -20.070 -19.436 1.00 10.00 140 LEU A O 11
ATOM 17827 N N . ARG A 1 93 ? 58.021 -22.204 -20.094 1.00 10.00 141 ARG A N 11
ATOM 17828 C CA . ARG A 1 93 ? 59.055 -22.503 -19.112 1.00 10.00 141 ARG A CA 11
ATOM 17829 C C . ARG A 1 93 ? 60.212 -23.256 -19.762 1.00 10.00 141 ARG A C 11
ATOM 17830 O O . ARG A 1 93 ? 60.036 -23.911 -20.790 1.00 10.00 141 ARG A O 11
ATOM 17851 N N . GLY A 1 94 ? 61.390 -23.157 -19.159 1.00 10.00 142 GLY A N 11
ATOM 17852 C CA . GLY A 1 94 ? 62.559 -23.839 -19.683 1.00 10.00 142 GLY A CA 11
ATOM 17853 C C . GLY A 1 94 ? 63.222 -23.074 -20.810 1.00 10.00 142 GLY A C 11
ATOM 17854 O O . GLY A 1 94 ? 62.985 -21.879 -20.984 1.00 10.00 142 GLY A O 11
ATOM 17858 N N . ALA A 1 95 ? 64.066 -23.757 -21.567 1.00 10.00 143 ALA A N 11
ATOM 17859 C CA . ALA A 1 95 ? 64.760 -23.141 -22.690 1.00 10.00 143 ALA A CA 11
ATOM 17860 C C . ALA A 1 95 ? 63.958 -23.297 -23.974 1.00 10.00 143 ALA A C 11
ATOM 17861 O O . ALA A 1 95 ? 64.251 -22.660 -24.984 1.00 10.00 143 ALA A O 11
ATOM 17868 N N . ASN A 1 96 ? 62.946 -24.149 -23.931 1.00 10.00 144 ASN A N 11
ATOM 17869 C CA . ASN A 1 96 ? 62.106 -24.393 -25.095 1.00 10.00 144 ASN A CA 11
ATOM 17870 C C . ASN A 1 96 ? 60.766 -23.704 -24.932 1.00 10.00 144 ASN A C 11
ATOM 17871 O O . ASN A 1 96 ? 59.711 -24.314 -25.110 1.00 10.00 144 ASN A O 11
ATOM 17882 N N . ILE A 1 97 ? 60.814 -22.429 -24.584 1.00 10.00 145 ILE A N 11
ATOM 17883 C CA . ILE A 1 97 ? 59.608 -21.654 -24.398 1.00 10.00 145 ILE A CA 11
ATOM 17884 C C . ILE A 1 97 ? 58.940 -21.397 -25.746 1.00 10.00 145 ILE A C 11
ATOM 17885 O O . ILE A 1 97 ? 59.611 -21.092 -26.736 1.00 10.00 145 ILE A O 11
ATOM 17901 N N . GLY A 1 98 ? 57.626 -21.527 -25.780 1.00 10.00 146 GLY A N 11
ATOM 17902 C CA . GLY A 1 98 ? 56.894 -21.321 -27.012 1.00 10.00 146 GLY A CA 11
ATOM 17903 C C . GLY A 1 98 ? 56.704 -22.627 -27.747 1.00 10.00 146 GLY A C 11
ATOM 17904 O O . GLY A 1 98 ? 56.142 -22.670 -28.840 1.00 10.00 146 GLY A O 11
ATOM 17908 N N . ALA A 1 99 ? 57.192 -23.687 -27.126 1.00 10.00 147 ALA A N 11
ATOM 17909 C CA . ALA A 1 99 ? 57.089 -25.032 -27.672 1.00 10.00 147 ALA A CA 11
ATOM 17910 C C . ALA A 1 99 ? 56.662 -25.994 -26.563 1.00 10.00 147 ALA A C 11
ATOM 17911 O O . ALA A 1 99 ? 56.803 -25.659 -25.385 1.00 10.00 147 ALA A O 11
ATOM 17918 N N . PRO A 1 100 ? 56.100 -27.177 -26.904 1.00 10.00 148 PRO A N 11
ATOM 17919 C CA . PRO A 1 100 ? 55.686 -28.161 -25.897 1.00 10.00 148 PRO A CA 11
ATOM 17920 C C . PRO A 1 100 ? 56.880 -28.541 -25.018 1.00 10.00 148 PRO A C 11
ATOM 17921 O O . PRO A 1 100 ? 57.881 -29.046 -25.523 1.00 10.00 148 PRO A O 11
ATOM 17932 N N . ARG A 1 101 ? 56.786 -28.328 -23.718 1.00 10.00 149 ARG A N 11
ATOM 17933 C CA . ARG A 1 101 ? 57.900 -28.649 -22.823 1.00 10.00 149 ARG A CA 11
ATOM 17934 C C . ARG A 1 101 ? 57.388 -29.259 -21.528 1.00 10.00 149 ARG A C 11
ATOM 17935 O O . ARG A 1 101 ? 56.827 -28.568 -20.679 1.00 10.00 149 ARG A O 11
ATOM 17956 N N . LEU A 1 102 ? 57.568 -30.563 -21.394 1.00 10.00 150 LEU A N 11
ATOM 17957 C CA . LEU A 1 102 ? 57.132 -31.275 -20.207 1.00 10.00 150 LEU A CA 11
ATOM 17958 C C . LEU A 1 102 ? 58.243 -31.279 -19.168 1.00 10.00 150 LEU A C 11
ATOM 17959 O O . LEU A 1 102 ? 59.228 -32.008 -19.302 1.00 10.00 150 LEU A O 11
ATOM 17975 N N . GLY A 1 103 ? 58.088 -30.463 -18.142 1.00 10.00 151 GLY A N 11
ATOM 17976 C CA . GLY A 1 103 ? 59.096 -30.393 -17.109 1.00 10.00 151 GLY A CA 11
ATOM 17977 C C . GLY A 1 103 ? 58.637 -31.036 -15.823 1.00 10.00 151 GLY A C 11
ATOM 17978 O O . GLY A 1 103 ? 57.433 -31.161 -15.586 1.00 10.00 151 GLY A O 11
ATOM 17982 N N . PRO A 1 104 ? 59.571 -31.478 -14.978 1.00 10.00 152 PRO A N 11
ATOM 17983 C CA . PRO A 1 104 ? 59.249 -32.105 -13.708 1.00 10.00 152 PRO A CA 11
ATOM 17984 C C . PRO A 1 104 ? 59.142 -31.087 -12.578 1.00 10.00 152 PRO A C 11
ATOM 17985 O O . PRO A 1 104 ? 59.874 -30.098 -12.549 1.00 10.00 152 PRO A O 11
ATOM 17996 N N . LYS A 1 105 ? 58.221 -31.318 -11.656 1.00 10.00 153 LYS A N 11
ATOM 17997 C CA . LYS A 1 105 ? 58.050 -30.417 -10.526 1.00 10.00 153 LYS A CA 11
ATOM 17998 C C . LYS A 1 105 ? 58.811 -30.949 -9.319 1.00 10.00 153 LYS A C 11
ATOM 17999 O O . LYS A 1 105 ? 58.748 -30.388 -8.226 1.00 10.00 153 LYS A O 11
ATOM 18018 N N . LYS A 1 106 ? 59.534 -32.040 -9.531 1.00 10.00 154 LYS A N 11
ATOM 18019 C CA . LYS A 1 106 ? 60.321 -32.650 -8.476 1.00 10.00 154 LYS A CA 11
ATOM 18020 C C . LYS A 1 106 ? 61.765 -32.170 -8.553 1.00 10.00 154 LYS A C 11
ATOM 18021 O O . LYS A 1 106 ? 62.509 -32.548 -9.460 1.00 10.00 154 LYS A O 11
ATOM 18040 N N . LYS A 1 107 ? 62.149 -31.320 -7.618 1.00 10.00 155 LYS A N 11
ATOM 18041 C CA . LYS A 1 107 ? 63.503 -30.798 -7.577 1.00 10.00 155 LYS A CA 11
ATOM 18042 C C . LYS A 1 107 ? 64.381 -31.678 -6.704 1.00 10.00 155 LYS A C 11
ATOM 18043 O O . LYS A 1 107 ? 65.595 -31.763 -6.974 1.00 10.00 155 LYS A O 11
ATOM 18063 N N . GLY A 1 1 ? 9.050 -24.817 24.281 1.00 10.00 49 GLY A N 12
ATOM 18064 C CA . GLY A 1 1 ? 9.272 -24.310 22.907 1.00 10.00 49 GLY A CA 12
ATOM 18065 C C . GLY A 1 1 ? 10.484 -23.409 22.824 1.00 10.00 49 GLY A C 12
ATOM 18066 O O . GLY A 1 1 ? 10.643 -22.494 23.635 1.00 10.00 49 GLY A O 12
ATOM 18072 N N . ALA A 1 2 ? 11.342 -23.671 21.850 1.00 10.00 50 ALA A N 12
ATOM 18073 C CA . ALA A 1 2 ? 12.548 -22.882 21.654 1.00 10.00 50 ALA A CA 12
ATOM 18074 C C . ALA A 1 2 ? 13.035 -23.007 20.219 1.00 10.00 50 ALA A C 12
ATOM 18075 O O . ALA A 1 2 ? 13.117 -24.114 19.681 1.00 10.00 50 ALA A O 12
ATOM 18082 N N . MET A 1 3 ? 13.349 -21.878 19.602 1.00 10.00 51 MET A N 12
ATOM 18083 C CA . MET A 1 3 ? 13.832 -21.864 18.229 1.00 10.00 51 MET A CA 12
ATOM 18084 C C . MET A 1 3 ? 14.699 -20.636 17.986 1.00 10.00 51 MET A C 12
ATOM 18085 O O . MET A 1 3 ? 14.577 -19.630 18.687 1.00 10.00 51 MET A O 12
ATOM 18099 N N . ASP A 1 4 ? 15.571 -20.725 16.994 1.00 10.00 52 ASP A N 12
ATOM 18100 C CA . ASP A 1 4 ? 16.469 -19.629 16.647 1.00 10.00 52 ASP A CA 12
ATOM 18101 C C . ASP A 1 4 ? 16.254 -19.223 15.190 1.00 10.00 52 ASP A C 12
ATOM 18102 O O . ASP A 1 4 ? 16.115 -20.085 14.320 1.00 10.00 52 ASP A O 12
ATOM 18111 N N . PRO A 1 5 ? 16.206 -17.908 14.910 1.00 10.00 53 PRO A N 12
ATOM 18112 C CA . PRO A 1 5 ? 15.996 -17.381 13.552 1.00 10.00 53 PRO A CA 12
ATOM 18113 C C . PRO A 1 5 ? 17.012 -17.922 12.546 1.00 10.00 53 PRO A C 12
ATOM 18114 O O . PRO A 1 5 ? 18.215 -17.680 12.666 1.00 10.00 53 PRO A O 12
ATOM 18125 N N . GLU A 1 6 ? 16.516 -18.656 11.561 1.00 10.00 54 GLU A N 12
ATOM 18126 C CA . GLU A 1 6 ? 17.366 -19.238 10.534 1.00 10.00 54 GLU A CA 12
ATOM 18127 C C . GLU A 1 6 ? 17.650 -18.212 9.444 1.00 10.00 54 GLU A C 12
ATOM 18128 O O . GLU A 1 6 ? 16.740 -17.775 8.739 1.00 10.00 54 GLU A O 12
ATOM 18140 N N . PHE A 1 7 ? 18.909 -17.828 9.313 1.00 10.00 55 PHE A N 12
ATOM 18141 C CA . PHE A 1 7 ? 19.308 -16.849 8.312 1.00 10.00 55 PHE A CA 12
ATOM 18142 C C . PHE A 1 7 ? 19.975 -17.534 7.126 1.00 10.00 55 PHE A C 12
ATOM 18143 O O . PHE A 1 7 ? 20.728 -18.496 7.295 1.00 10.00 55 PHE A O 12
ATOM 18160 N N . ALA A 1 8 ? 19.692 -17.040 5.931 1.00 10.00 56 ALA A N 12
ATOM 18161 C CA . ALA A 1 8 ? 20.259 -17.605 4.718 1.00 10.00 56 ALA A CA 12
ATOM 18162 C C . ALA A 1 8 ? 21.458 -16.790 4.249 1.00 10.00 56 ALA A C 12
ATOM 18163 O O . ALA A 1 8 ? 21.522 -15.580 4.470 1.00 10.00 56 ALA A O 12
ATOM 18170 N N . GLY A 1 9 ? 22.402 -17.459 3.601 1.00 10.00 57 GLY A N 12
ATOM 18171 C CA . GLY A 1 9 ? 23.588 -16.784 3.111 1.00 10.00 57 GLY A CA 12
ATOM 18172 C C . GLY A 1 9 ? 23.422 -16.279 1.692 1.00 10.00 57 GLY A C 12
ATOM 18173 O O . GLY A 1 9 ? 22.297 -16.159 1.196 1.00 10.00 57 GLY A O 12
ATOM 18177 N N . GLY A 1 10 ? 24.537 -15.985 1.039 1.00 10.00 58 GLY A N 12
ATOM 18178 C CA . GLY A 1 10 ? 24.505 -15.491 -0.323 1.00 10.00 58 GLY A CA 12
ATOM 18179 C C . GLY A 1 10 ? 25.863 -15.594 -0.986 1.00 10.00 58 GLY A C 12
ATOM 18180 O O . GLY A 1 10 ? 26.758 -16.267 -0.470 1.00 10.00 58 GLY A O 12
ATOM 18184 N N . THR A 1 11 ? 26.026 -14.932 -2.121 1.00 10.00 59 THR A N 12
ATOM 18185 C CA . THR A 1 11 ? 27.289 -14.957 -2.842 1.00 10.00 59 THR A CA 12
ATOM 18186 C C . THR A 1 11 ? 27.444 -13.700 -3.695 1.00 10.00 59 THR A C 12
ATOM 18187 O O . THR A 1 11 ? 26.458 -13.128 -4.165 1.00 10.00 59 THR A O 12
ATOM 18198 N N . GLU A 1 12 ? 28.685 -13.268 -3.877 1.00 10.00 60 GLU A N 12
ATOM 18199 C CA . GLU A 1 12 ? 28.975 -12.082 -4.667 1.00 10.00 60 GLU A CA 12
ATOM 18200 C C . GLU A 1 12 ? 30.416 -12.117 -5.162 1.00 10.00 60 GLU A C 12
ATOM 18201 O O . GLU A 1 12 ? 31.324 -12.505 -4.424 1.00 10.00 60 GLU A O 12
ATOM 18213 N N . GLY A 1 13 ? 30.618 -11.723 -6.407 1.00 10.00 61 GLY A N 12
ATOM 18214 C CA . GLY A 1 13 ? 31.948 -11.704 -6.975 1.00 10.00 61 GLY A CA 12
ATOM 18215 C C . GLY A 1 13 ? 32.329 -10.322 -7.463 1.00 10.00 61 GLY A C 12
ATOM 18216 O O . GLY A 1 13 ? 31.504 -9.405 -7.443 1.00 10.00 61 GLY A O 12
ATOM 18220 N N . GLN A 1 14 ? 33.572 -10.170 -7.899 1.00 10.00 62 GLN A N 12
ATOM 18221 C CA . GLN A 1 14 ? 34.059 -8.889 -8.391 1.00 10.00 62 GLN A CA 12
ATOM 18222 C C . GLN A 1 14 ? 35.374 -9.069 -9.137 1.00 10.00 62 GLN A C 12
ATOM 18223 O O . GLN A 1 14 ? 36.273 -9.772 -8.671 1.00 10.00 62 GLN A O 12
ATOM 18237 N N . ARG A 1 15 ? 35.483 -8.421 -10.287 1.00 10.00 63 ARG A N 12
ATOM 18238 C CA . ARG A 1 15 ? 36.681 -8.506 -11.113 1.00 10.00 63 ARG A CA 12
ATOM 18239 C C . ARG A 1 15 ? 37.738 -7.505 -10.657 1.00 10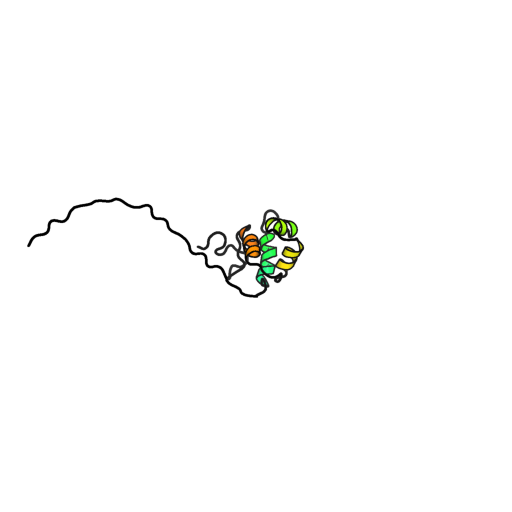.00 63 ARG A C 12
ATOM 18240 O O . ARG A 1 15 ? 37.418 -6.373 -10.285 1.00 10.00 63 ARG A O 12
ATOM 18261 N N . LEU A 1 16 ? 38.993 -7.930 -10.690 1.00 10.00 64 LEU A N 12
ATOM 18262 C CA . LEU A 1 16 ? 40.108 -7.081 -10.292 1.00 10.00 64 LEU A CA 12
ATOM 18263 C C . LEU A 1 16 ? 41.355 -7.443 -11.086 1.00 10.00 64 LEU A C 12
ATOM 18264 O O . LEU A 1 16 ? 41.834 -8.574 -11.019 1.00 10.00 64 LEU A O 12
ATOM 18280 N N . THR A 1 17 ? 41.865 -6.491 -11.843 1.00 10.00 65 THR A N 12
ATOM 18281 C CA . THR A 1 17 ? 43.058 -6.710 -12.640 1.00 10.00 65 THR A CA 12
ATOM 18282 C C . THR A 1 17 ? 44.257 -6.010 -12.004 1.00 10.00 65 THR A C 12
ATOM 18283 O O . THR A 1 17 ? 44.130 -4.910 -11.458 1.00 10.00 65 THR A O 12
ATOM 18294 N N . LYS A 1 18 ? 45.410 -6.656 -12.054 1.00 10.00 66 LYS A N 12
ATOM 18295 C CA . LYS A 1 18 ? 46.623 -6.094 -11.490 1.00 10.00 66 LYS A CA 12
ATOM 18296 C C . LYS A 1 18 ? 47.703 -5.987 -12.558 1.00 10.00 66 LYS A C 12
ATOM 18297 O O . LYS A 1 18 ? 48.236 -6.998 -13.022 1.00 10.00 66 LYS A O 12
ATOM 18316 N N . VAL A 1 19 ? 47.997 -4.762 -12.965 1.00 10.00 67 VAL A N 12
ATOM 18317 C CA . VAL A 1 19 ? 49.020 -4.510 -13.967 1.00 10.00 67 VAL A CA 12
ATOM 18318 C C . VAL A 1 19 ? 49.768 -3.217 -13.643 1.00 10.00 67 VAL A C 12
ATOM 18319 O O . VAL A 1 19 ? 49.181 -2.134 -13.613 1.00 10.00 67 VAL A O 12
ATOM 18332 N N . ASP A 1 20 ? 51.058 -3.346 -13.371 1.00 10.00 68 ASP A N 12
ATOM 18333 C CA . ASP A 1 20 ? 51.898 -2.203 -13.039 1.00 10.00 68 ASP A CA 12
ATOM 18334 C C . ASP A 1 20 ? 53.365 -2.593 -13.188 1.00 10.00 68 ASP A C 12
ATOM 18335 O O . ASP A 1 20 ? 53.669 -3.676 -13.694 1.00 10.00 68 ASP A O 12
ATOM 18344 N N . ARG A 1 21 ? 54.269 -1.730 -12.746 1.00 10.00 69 ARG A N 12
ATOM 18345 C CA . ARG A 1 21 ? 55.694 -2.004 -12.843 1.00 10.00 69 ARG A CA 12
ATOM 18346 C C . ARG A 1 21 ? 56.192 -2.672 -11.563 1.00 10.00 69 ARG A C 12
ATOM 18347 O O . ARG A 1 21 ? 55.412 -2.921 -10.639 1.00 10.00 69 ARG A O 12
ATOM 18368 N N . SER A 1 22 ? 57.483 -2.958 -11.503 1.00 10.00 70 SER A N 12
ATOM 18369 C CA . SER A 1 22 ? 58.064 -3.597 -10.332 1.00 10.00 70 SER A CA 12
ATOM 18370 C C . SER A 1 22 ? 58.621 -2.557 -9.359 1.00 10.00 70 SER A C 12
ATOM 18371 O O . SER A 1 22 ? 59.831 -2.407 -9.210 1.00 10.00 70 SER A O 12
ATOM 18379 N N . ASP A 1 23 ? 57.721 -1.830 -8.711 1.00 10.00 71 ASP A N 12
ATOM 18380 C CA . ASP A 1 23 ? 58.108 -0.810 -7.742 1.00 10.00 71 ASP A CA 12
ATOM 18381 C C . ASP A 1 23 ? 57.285 -0.982 -6.472 1.00 10.00 71 ASP A C 12
ATOM 18382 O O . ASP A 1 23 ? 56.829 -0.016 -5.857 1.00 10.00 71 ASP A O 12
ATOM 18391 N N . ASP A 1 24 ? 57.108 -2.238 -6.091 1.00 10.00 72 ASP A N 12
ATOM 18392 C CA . ASP A 1 24 ? 56.342 -2.603 -4.912 1.00 10.00 72 ASP A CA 12
ATOM 18393 C C . ASP A 1 24 ? 56.639 -4.051 -4.565 1.00 10.00 72 ASP A C 12
ATOM 18394 O O . ASP A 1 24 ? 56.532 -4.930 -5.420 1.00 10.00 72 ASP A O 12
ATOM 18403 N N . ILE A 1 25 ? 57.053 -4.290 -3.334 1.00 10.00 73 ILE A N 12
ATOM 18404 C CA . ILE A 1 25 ? 57.379 -5.636 -2.885 1.00 10.00 73 ILE A CA 12
ATOM 18405 C C . ILE A 1 25 ? 56.114 -6.441 -2.613 1.00 10.00 73 ILE A C 12
ATOM 18406 O O . ILE A 1 25 ? 55.604 -6.473 -1.492 1.00 10.00 73 ILE A O 12
ATOM 18422 N N . ILE A 1 26 ? 55.597 -7.058 -3.662 1.00 10.00 74 ILE A N 12
ATOM 18423 C CA . ILE A 1 26 ? 54.403 -7.875 -3.575 1.00 10.00 74 ILE A CA 12
ATOM 18424 C C . ILE A 1 26 ? 54.620 -9.179 -4.330 1.00 10.00 74 ILE A C 12
ATOM 18425 O O . ILE A 1 26 ? 55.733 -9.462 -4.780 1.00 10.00 74 ILE A O 12
ATOM 18441 N N . LYS A 1 27 ? 53.570 -9.978 -4.458 1.00 10.00 75 LYS A N 12
ATOM 18442 C CA . LYS A 1 27 ? 53.665 -11.235 -5.184 1.00 10.00 75 LYS A CA 12
ATOM 18443 C C . LYS A 1 27 ? 53.731 -10.948 -6.678 1.00 10.00 75 LYS A C 12
ATOM 18444 O O . LYS A 1 27 ? 53.088 -10.013 -7.155 1.00 10.00 75 LYS A O 12
ATOM 18463 N N . PRO A 1 28 ? 54.518 -11.730 -7.431 1.00 10.00 76 PRO A N 12
ATOM 18464 C CA . PRO A 1 28 ? 54.657 -11.541 -8.875 1.00 10.00 76 PRO A CA 12
ATOM 18465 C C . PRO A 1 28 ? 53.368 -11.867 -9.624 1.00 10.00 76 PRO A C 12
ATOM 18466 O O . PRO A 1 28 ? 53.209 -12.960 -10.173 1.00 10.00 76 PRO A O 12
ATOM 18477 N N . LYS A 1 29 ? 52.443 -10.917 -9.633 1.00 10.00 77 LYS A N 12
ATOM 18478 C CA . LYS A 1 29 ? 51.170 -11.092 -10.315 1.00 10.00 77 LYS A CA 12
ATOM 18479 C C . LYS A 1 29 ? 51.313 -10.767 -11.797 1.00 10.00 77 LYS A C 12
ATOM 18480 O O . LYS A 1 29 ? 50.483 -10.069 -12.382 1.00 10.00 77 LYS A O 12
ATOM 18499 N N . THR A 1 30 ? 52.363 -11.292 -12.399 1.00 10.00 78 THR A N 12
ATOM 18500 C CA . THR A 1 30 ? 52.628 -11.076 -13.805 1.00 10.00 78 THR A CA 12
ATOM 18501 C C . THR A 1 30 ? 52.800 -12.418 -14.513 1.00 10.00 78 THR A C 12
ATOM 18502 O O . THR A 1 30 ? 53.124 -13.423 -13.875 1.00 10.00 78 THR A O 12
ATOM 18513 N N . VAL A 1 31 ? 52.585 -12.445 -15.821 1.00 10.00 79 VAL A N 12
ATOM 18514 C CA . VAL A 1 31 ? 52.697 -13.688 -16.574 1.00 10.00 79 VAL A CA 12
ATOM 18515 C C . VAL A 1 31 ? 54.145 -13.970 -16.975 1.00 10.00 79 VAL A C 12
ATOM 18516 O O . VAL A 1 31 ? 54.556 -15.126 -17.066 1.00 10.00 79 VAL A O 12
ATOM 18529 N N . GLY A 1 32 ? 54.919 -12.912 -17.187 1.00 10.00 80 GLY A N 12
ATOM 18530 C CA . GLY A 1 32 ? 56.305 -13.079 -17.570 1.00 10.00 80 GLY A CA 12
ATOM 18531 C C . GLY A 1 32 ? 56.627 -12.383 -18.876 1.00 10.00 80 GLY A C 12
ATOM 18532 O O . GLY A 1 32 ? 55.826 -12.409 -19.810 1.00 10.00 80 GLY A O 12
ATOM 18536 N N . LYS A 1 33 ? 57.800 -11.765 -18.945 1.00 10.00 81 LYS A N 12
ATOM 18537 C CA . LYS A 1 33 ? 58.221 -11.053 -20.147 1.00 10.00 81 LYS A CA 12
ATOM 18538 C C . LYS A 1 33 ? 58.445 -12.017 -21.305 1.00 10.00 81 LYS A C 12
ATOM 18539 O O . LYS A 1 33 ? 57.900 -11.831 -22.396 1.00 10.00 81 LYS A O 12
ATOM 18558 N N . GLU A 1 34 ? 59.243 -13.050 -21.061 1.00 10.00 82 GLU A N 12
ATOM 18559 C CA . GLU A 1 34 ? 59.520 -14.051 -22.081 1.00 10.00 82 GLU A CA 12
ATOM 18560 C C . GLU A 1 34 ? 58.240 -14.812 -22.395 1.00 10.00 82 GLU A C 12
ATOM 18561 O O . GLU A 1 34 ? 57.995 -15.211 -23.534 1.00 10.00 82 GLU A O 12
ATOM 18573 N N . VAL A 1 35 ? 57.421 -14.988 -21.365 1.00 10.00 83 VAL A N 12
ATOM 18574 C CA . VAL A 1 35 ? 56.147 -15.674 -21.492 1.00 10.00 83 VAL A CA 12
ATOM 18575 C C . VAL A 1 35 ? 55.232 -14.926 -22.456 1.00 10.00 83 VAL A C 12
ATOM 18576 O O . VAL A 1 35 ? 54.642 -15.527 -23.348 1.00 10.00 83 VAL A O 12
ATOM 18589 N N . GLY A 1 36 ? 55.136 -13.610 -22.281 1.00 10.00 84 GLY A N 12
ATOM 18590 C CA . GLY A 1 36 ? 54.300 -12.805 -23.154 1.00 10.00 84 GLY A CA 12
ATOM 18591 C C . GLY A 1 36 ? 54.742 -12.898 -24.600 1.00 10.00 84 GLY A C 12
ATOM 18592 O O . GLY A 1 36 ? 53.916 -12.966 -25.512 1.00 10.00 84 GLY A O 12
ATOM 18596 N N . LYS A 1 37 ? 56.053 -12.914 -24.806 1.00 10.00 85 LYS A N 12
ATOM 18597 C CA . LYS A 1 37 ? 56.619 -13.020 -26.142 1.00 10.00 85 LYS A CA 12
ATOM 18598 C C . LYS A 1 37 ? 56.277 -14.378 -26.737 1.00 10.00 85 LYS A C 12
ATOM 18599 O O . LYS A 1 37 ? 55.957 -14.492 -27.922 1.00 10.00 85 LYS A O 12
ATOM 18618 N N . ALA A 1 38 ? 56.347 -15.407 -25.904 1.00 10.00 86 ALA A N 12
ATOM 18619 C CA . ALA A 1 38 ? 56.024 -16.755 -26.332 1.00 10.00 86 ALA A CA 12
ATOM 18620 C C . ALA A 1 38 ? 54.544 -16.854 -26.646 1.00 10.00 86 ALA A C 12
ATOM 18621 O O . ALA A 1 38 ? 54.158 -17.513 -27.597 1.00 10.00 86 ALA A O 12
ATOM 18628 N N . ILE A 1 39 ? 53.728 -16.170 -25.861 1.00 10.00 87 ILE A N 12
ATOM 18629 C CA . ILE A 1 39 ? 52.285 -16.165 -26.065 1.00 10.00 87 ILE A CA 12
ATOM 18630 C C . ILE A 1 39 ? 51.948 -15.748 -27.497 1.00 10.00 87 ILE A C 12
ATOM 18631 O O . ILE A 1 39 ? 51.161 -16.401 -28.179 1.00 10.00 87 ILE A O 12
ATOM 18647 N N . GLU A 1 40 ? 52.603 -14.700 -27.966 1.00 10.00 88 GLU A N 12
ATOM 18648 C CA . GLU A 1 40 ? 52.369 -14.190 -29.300 1.00 10.00 88 GLU A CA 12
ATOM 18649 C C . GLU A 1 40 ? 52.904 -15.167 -30.343 1.00 10.00 88 GLU A C 12
ATOM 18650 O O . GLU A 1 40 ? 52.207 -15.523 -31.297 1.00 10.00 88 GLU A O 12
ATOM 18662 N N . GLN A 1 41 ? 54.136 -15.615 -30.135 1.00 10.00 89 GLN A N 12
ATOM 18663 C CA . GLN A 1 41 ? 54.780 -16.551 -31.043 1.00 10.00 89 GLN A CA 12
ATOM 18664 C C . GLN A 1 41 ? 54.024 -17.873 -31.097 1.00 10.00 89 GLN A C 12
ATOM 18665 O O . GLN A 1 41 ? 53.898 -18.482 -32.156 1.00 10.00 89 GLN A O 12
ATOM 18679 N N . GLY A 1 42 ? 53.511 -18.297 -29.948 1.00 10.00 90 GLY A N 12
ATOM 18680 C CA . GLY A 1 42 ? 52.797 -19.557 -29.860 1.00 10.00 90 GLY A CA 12
ATOM 18681 C C . GLY A 1 42 ? 51.501 -19.566 -30.641 1.00 10.00 90 GLY A C 12
ATOM 18682 O O . GLY A 1 42 ? 51.155 -20.563 -31.276 1.00 10.00 90 GLY A O 12
ATOM 18686 N N . ARG A 1 43 ? 50.794 -18.452 -30.610 1.00 10.00 91 ARG A N 12
ATOM 18687 C CA . ARG A 1 43 ? 49.518 -18.341 -31.296 1.00 10.00 91 ARG A CA 12
ATOM 18688 C C . ARG A 1 43 ? 49.707 -18.108 -32.785 1.00 10.00 91 ARG A C 12
ATOM 18689 O O . ARG A 1 43 ? 48.980 -18.664 -33.607 1.00 10.00 91 ARG A O 12
ATOM 18710 N N . GLN A 1 44 ? 50.698 -17.309 -33.143 1.00 10.00 92 GLN A N 12
ATOM 18711 C CA . GLN A 1 44 ? 50.958 -17.040 -34.548 1.00 10.00 92 GLN A CA 12
ATOM 18712 C C . GLN A 1 44 ? 51.569 -18.271 -35.213 1.00 10.00 92 GLN A C 12
ATOM 18713 O O . GLN A 1 44 ? 51.620 -18.366 -36.436 1.00 10.00 92 GLN A O 12
ATOM 18727 N N . LYS A 1 45 ? 52.008 -19.218 -34.389 1.00 10.00 93 LYS A N 12
ATOM 18728 C CA . LYS A 1 45 ? 52.623 -20.454 -34.871 1.00 10.00 93 LYS A CA 12
ATOM 18729 C C . LYS A 1 45 ? 51.566 -21.476 -35.286 1.00 10.00 93 LYS A C 12
ATOM 18730 O O . LYS A 1 45 ? 51.876 -22.651 -35.495 1.00 10.00 93 LYS A O 12
ATOM 18749 N N . PHE A 1 46 ? 50.322 -21.031 -35.391 1.00 10.00 94 PHE A N 12
ATOM 18750 C CA . PHE A 1 46 ? 49.230 -21.912 -35.780 1.00 10.00 94 PHE A CA 12
ATOM 18751 C C . PHE A 1 46 ? 49.186 -22.083 -37.296 1.00 10.00 94 PHE A C 12
ATOM 18752 O O . PHE A 1 46 ? 50.179 -21.860 -37.987 1.00 10.00 94 PHE A O 12
ATOM 18769 N N . GLU A 1 47 ? 48.029 -22.472 -37.810 1.00 10.00 95 GLU A N 12
ATOM 18770 C CA . GLU A 1 47 ? 47.866 -22.693 -39.237 1.00 10.00 95 GLU A CA 12
ATOM 18771 C C . GLU A 1 47 ? 46.610 -21.995 -39.757 1.00 10.00 95 GLU A C 12
ATOM 18772 O O . GLU A 1 47 ? 45.495 -22.449 -39.502 1.00 10.00 95 GLU A O 12
ATOM 18784 N N . PRO A 1 48 ? 46.762 -20.868 -40.480 1.00 10.00 96 PRO A N 12
ATOM 18785 C CA . PRO A 1 48 ? 48.068 -20.266 -40.779 1.00 10.00 96 PRO A CA 12
ATOM 18786 C C . PRO A 1 48 ? 48.605 -19.432 -39.632 1.00 10.00 96 PRO A C 12
ATOM 18787 O O . PRO A 1 48 ? 49.811 -19.305 -39.421 1.00 10.00 96 PRO A O 12
ATOM 18798 N N . THR A 1 49 ? 47.679 -18.876 -38.907 1.00 10.00 97 THR A N 12
ATOM 18799 C CA . THR A 1 49 ? 47.955 -18.027 -37.756 1.00 10.00 97 THR A CA 12
ATOM 18800 C C . THR A 1 49 ? 46.703 -17.930 -36.883 1.00 10.00 97 THR A C 12
ATOM 18801 O O . THR A 1 49 ? 45.597 -17.784 -37.403 1.00 10.00 97 THR A O 12
ATOM 18812 N N . MET A 1 50 ? 46.867 -18.047 -35.572 1.00 10.00 98 MET A N 12
ATOM 18813 C CA . MET A 1 50 ? 45.735 -17.951 -34.660 1.00 10.00 98 MET A CA 12
ATOM 18814 C C . MET A 1 50 ? 45.517 -16.504 -34.248 1.00 10.00 98 MET A C 12
ATOM 18815 O O . MET A 1 50 ? 46.450 -15.831 -33.807 1.00 10.00 98 MET A O 12
ATOM 18829 N N . THR A 1 51 ? 44.295 -16.023 -34.405 1.00 10.00 99 THR A N 12
ATOM 18830 C CA . THR A 1 51 ? 43.970 -14.656 -34.043 1.00 10.00 99 THR A CA 12
ATOM 18831 C C . THR A 1 51 ? 43.751 -14.536 -32.540 1.00 10.00 99 THR A C 12
ATOM 18832 O O . THR A 1 51 ? 43.555 -15.538 -31.844 1.00 10.00 99 THR A O 12
ATOM 18843 N N . GLN A 1 52 ? 43.781 -13.311 -32.047 1.00 10.00 100 GLN A N 12
ATOM 18844 C CA . GLN A 1 52 ? 43.587 -13.048 -30.627 1.00 10.00 100 GLN A CA 12
ATOM 18845 C C . GLN A 1 52 ? 42.148 -13.341 -30.212 1.00 10.00 100 GLN A C 12
ATOM 18846 O O . GLN A 1 52 ? 41.883 -13.718 -29.071 1.00 10.00 100 GLN A O 12
ATOM 18860 N N . ALA A 1 53 ? 41.225 -13.187 -31.153 1.00 10.00 101 ALA A N 12
ATOM 18861 C CA . ALA A 1 53 ? 39.816 -13.435 -30.886 1.00 10.00 101 ALA A CA 12
ATOM 18862 C C . ALA A 1 53 ? 39.540 -14.925 -30.708 1.00 10.00 101 ALA A C 12
ATOM 18863 O O . ALA A 1 53 ? 38.655 -15.311 -29.946 1.00 10.00 101 ALA A O 12
ATOM 18870 N N . GLU A 1 54 ? 40.292 -15.763 -31.418 1.00 10.00 102 GLU A N 12
ATOM 18871 C CA . GLU A 1 54 ? 40.114 -17.211 -31.326 1.00 10.00 102 GLU A CA 12
ATOM 18872 C C . GLU A 1 54 ? 40.499 -17.720 -29.948 1.00 10.00 102 GLU A C 12
ATOM 18873 O O . GLU A 1 54 ? 39.699 -18.369 -29.275 1.00 10.00 102 GLU A O 12
ATOM 18885 N N . LEU A 1 55 ? 41.717 -17.414 -29.526 1.00 10.00 103 LEU A N 12
ATOM 18886 C CA . LEU A 1 55 ? 42.190 -17.854 -28.224 1.00 10.00 103 LEU A CA 12
ATOM 18887 C C . LEU A 1 55 ? 41.356 -17.219 -27.119 1.00 10.00 103 LEU A C 12
ATOM 18888 O O . LEU A 1 55 ? 41.011 -17.881 -26.142 1.00 10.00 103 LEU A O 12
ATOM 18904 N N . GLY A 1 56 ? 41.023 -15.940 -27.291 1.00 10.00 104 GLY A N 12
ATOM 18905 C CA . GLY A 1 56 ? 40.214 -15.243 -26.308 1.00 10.00 104 GLY A CA 12
ATOM 18906 C C . GLY A 1 56 ? 38.882 -15.929 -26.105 1.00 10.00 104 GLY A C 12
ATOM 18907 O O . GLY A 1 56 ? 38.456 -16.155 -24.975 1.00 10.00 104 GLY A O 12
ATOM 18911 N N . LYS A 1 57 ? 38.237 -16.285 -27.206 1.00 10.00 105 LYS A N 12
ATOM 18912 C CA . LYS A 1 57 ? 36.958 -16.972 -27.156 1.00 10.00 105 LYS A CA 12
ATOM 18913 C C . LYS A 1 57 ? 37.131 -18.354 -26.534 1.00 10.00 105 LYS A C 12
ATOM 18914 O O . LYS A 1 57 ? 36.345 -18.764 -25.679 1.00 10.00 105 LYS A O 12
ATOM 18933 N N . GLU A 1 58 ? 38.176 -19.058 -26.956 1.00 10.00 106 GLU A N 12
ATOM 18934 C CA . GLU A 1 58 ? 38.459 -20.401 -26.451 1.00 10.00 106 GLU A CA 12
ATOM 18935 C C . GLU A 1 58 ? 38.687 -20.427 -24.936 1.00 10.00 106 GLU A C 12
ATOM 18936 O O . GLU A 1 58 ? 38.290 -21.381 -24.267 1.00 10.00 106 GLU A O 12
ATOM 18948 N N . ILE A 1 59 ? 39.325 -19.395 -24.393 1.00 10.00 107 ILE A N 12
ATOM 18949 C CA . ILE A 1 59 ? 39.585 -19.349 -22.957 1.00 10.00 107 ILE A CA 12
ATOM 18950 C C . ILE A 1 59 ? 38.419 -18.724 -22.190 1.00 10.00 107 ILE A C 12
ATOM 18951 O O . ILE A 1 59 ? 38.362 -18.803 -20.962 1.00 10.00 107 ILE A O 12
ATOM 18967 N N . GLY A 1 60 ? 37.497 -18.100 -22.911 1.00 10.00 108 GLY A N 12
ATOM 18968 C CA . GLY A 1 60 ? 36.337 -17.495 -22.277 1.00 10.00 108 GLY A CA 12
ATOM 18969 C C . GLY A 1 60 ? 36.539 -16.035 -21.914 1.00 10.00 108 GLY A C 12
ATOM 18970 O O . GLY A 1 60 ? 35.846 -15.503 -21.045 1.00 10.00 108 GLY A O 12
ATOM 18974 N N . GLU A 1 61 ? 37.474 -15.384 -22.584 1.00 10.00 109 GLU A N 12
ATOM 18975 C CA . GLU A 1 61 ? 37.768 -13.980 -22.331 1.00 10.00 109 GLU A CA 12
ATOM 18976 C C . GLU A 1 61 ? 37.538 -13.160 -23.599 1.00 10.00 109 GLU A C 12
ATOM 18977 O O . GLU A 1 61 ? 36.751 -13.554 -24.462 1.00 10.00 109 GLU A O 12
ATOM 18989 N N . THR A 1 62 ? 38.211 -12.024 -23.714 1.00 10.00 110 THR A N 12
ATOM 18990 C CA . THR A 1 62 ? 38.069 -11.172 -24.886 1.00 10.00 110 THR A CA 12
ATOM 18991 C C . THR A 1 62 ? 39.381 -11.096 -25.660 1.00 10.00 110 THR A C 12
ATOM 18992 O O . THR A 1 62 ? 40.391 -11.666 -25.240 1.00 10.00 110 THR A O 12
ATOM 19003 N N . ALA A 1 63 ? 39.365 -10.396 -26.790 1.00 10.00 111 ALA A N 12
ATOM 19004 C CA . ALA A 1 63 ? 40.561 -10.242 -27.604 1.00 10.00 111 ALA A CA 12
ATOM 19005 C C . ALA A 1 63 ? 41.589 -9.384 -26.875 1.00 10.00 111 ALA A C 12
ATOM 19006 O O . ALA A 1 63 ? 42.797 -9.614 -26.985 1.00 10.00 111 ALA A O 12
ATOM 19013 N N . ALA A 1 64 ? 41.096 -8.410 -26.112 1.00 10.00 112 ALA A N 12
ATOM 19014 C CA . ALA A 1 64 ? 41.961 -7.523 -25.345 1.00 10.00 112 ALA A CA 12
ATOM 19015 C C . ALA A 1 64 ? 42.746 -8.310 -24.315 1.00 10.00 112 ALA A C 12
ATOM 19016 O O . ALA A 1 64 ? 43.907 -8.013 -24.055 1.00 10.00 112 ALA A O 12
ATOM 19023 N N . THR A 1 65 ? 42.105 -9.317 -23.733 1.00 10.00 113 THR A N 12
ATOM 19024 C CA . THR A 1 65 ? 42.747 -10.156 -22.740 1.00 10.00 113 THR A CA 12
ATOM 19025 C C . THR A 1 65 ? 43.990 -10.809 -23.329 1.00 10.00 113 THR A C 12
ATOM 19026 O O . THR A 1 65 ? 45.069 -10.761 -22.742 1.00 10.00 113 THR A O 12
ATOM 19037 N N . VAL A 1 66 ? 43.836 -11.384 -24.513 1.00 10.00 114 VAL A N 12
ATOM 19038 C CA . VAL A 1 66 ? 44.939 -12.046 -25.196 1.00 10.00 114 VAL A CA 12
ATOM 19039 C C . VAL A 1 66 ? 46.026 -11.043 -25.573 1.00 10.00 114 VAL A C 12
ATOM 19040 O O . VAL A 1 66 ? 47.210 -11.277 -25.321 1.00 10.00 114 VAL A O 12
ATOM 19053 N N . ALA A 1 67 ? 45.613 -9.915 -26.148 1.00 10.00 115 ALA A N 12
ATOM 19054 C CA . ALA A 1 67 ? 46.549 -8.867 -26.555 1.00 10.00 115 ALA A CA 12
ATOM 19055 C C . ALA A 1 67 ? 47.295 -8.296 -25.348 1.00 10.00 115 ALA A C 12
ATOM 19056 O O . ALA A 1 67 ? 48.478 -7.972 -25.424 1.00 10.00 115 ALA A O 12
ATOM 19063 N N . SER A 1 68 ? 46.591 -8.164 -24.240 1.00 10.00 116 SER A N 12
ATOM 19064 C CA . SER A 1 68 ? 47.177 -7.655 -23.012 1.00 10.00 116 SER A CA 12
ATOM 19065 C C . SER A 1 68 ? 48.080 -8.712 -22.365 1.00 10.00 116 SER A C 12
ATOM 19066 O O . SER A 1 68 ? 49.013 -8.386 -21.631 1.00 10.00 116 SER A O 12
ATOM 19074 N N . TYR A 1 69 ? 47.791 -9.981 -22.639 1.00 10.00 117 TYR A N 12
ATOM 19075 C CA . TYR A 1 69 ? 48.569 -11.088 -22.090 1.00 10.00 117 TYR A CA 12
ATOM 19076 C C . TYR A 1 69 ? 49.960 -11.160 -22.719 1.00 10.00 117 TYR A C 12
ATOM 19077 O O . TYR A 1 69 ? 50.950 -11.350 -22.007 1.00 10.00 117 TYR A O 12
ATOM 19095 N N . GLU A 1 70 ? 50.040 -10.991 -24.044 1.00 10.00 118 GLU A N 12
ATOM 19096 C CA . GLU A 1 70 ? 51.329 -11.040 -24.750 1.00 10.00 118 GLU A CA 12
ATOM 19097 C C . GLU A 1 70 ? 52.273 -9.951 -24.244 1.00 10.00 118 GLU A C 12
ATOM 19098 O O . GLU A 1 70 ? 53.483 -10.019 -24.447 1.00 10.00 118 GLU A O 12
ATOM 19110 N N . ARG A 1 71 ? 51.708 -8.941 -23.593 1.00 10.00 119 ARG A N 12
ATOM 19111 C CA . ARG A 1 71 ? 52.465 -7.856 -23.028 1.00 10.00 119 ARG A CA 12
ATOM 19112 C C . ARG A 1 71 ? 53.405 -8.373 -21.934 1.00 10.00 119 ARG A C 12
ATOM 19113 O O . ARG A 1 71 ? 54.430 -7.759 -21.628 1.00 10.00 119 ARG A O 12
ATOM 19134 N N . GLY A 1 72 ? 53.052 -9.517 -21.360 1.00 10.00 120 GLY A N 12
ATOM 19135 C CA . GLY A 1 72 ? 53.852 -10.102 -20.312 1.00 10.00 120 GLY A CA 12
ATOM 19136 C C . GLY A 1 72 ? 53.332 -9.736 -18.937 1.00 10.00 120 GLY A C 12
ATOM 19137 O O . GLY A 1 72 ? 54.048 -9.836 -17.939 1.00 10.00 120 GLY A O 12
ATOM 19141 N N . THR A 1 73 ? 52.060 -9.359 -18.888 1.00 10.00 121 THR A N 12
ATOM 19142 C CA . THR A 1 73 ? 51.415 -8.951 -17.659 1.00 10.00 121 THR A CA 12
ATOM 19143 C C . THR A 1 73 ? 49.929 -8.709 -17.913 1.00 10.00 121 THR A C 12
ATOM 19144 O O . THR A 1 73 ? 49.531 -7.831 -18.685 1.00 10.00 121 THR A O 12
ATOM 19155 N N . ALA A 1 74 ? 49.123 -9.540 -17.298 1.00 10.00 122 ALA A N 12
ATOM 19156 C CA . ALA A 1 74 ? 47.677 -9.460 -17.420 1.00 10.00 122 ALA A CA 12
ATOM 19157 C C . ALA A 1 74 ? 47.019 -10.208 -16.270 1.00 10.00 122 ALA A C 12
ATOM 19158 O O . ALA A 1 74 ? 45.907 -10.711 -16.413 1.00 10.00 122 ALA A O 12
ATOM 19165 N N . THR A 1 75 ? 47.710 -10.238 -15.126 1.00 10.00 123 THR A N 12
ATOM 19166 C CA . THR A 1 75 ? 47.244 -10.969 -13.952 1.00 10.00 123 THR A CA 12
ATOM 19167 C C . THR A 1 75 ? 47.080 -12.447 -14.325 1.00 10.00 123 THR A C 12
ATOM 19168 O O . THR A 1 75 ? 46.037 -12.872 -14.822 1.00 10.00 123 THR A O 12
ATOM 19179 N N . PRO A 1 76 ? 48.130 -13.244 -14.089 1.00 10.00 124 PRO A N 12
ATOM 19180 C CA . PRO A 1 76 ? 48.160 -14.656 -14.475 1.00 10.00 124 PRO A CA 12
ATOM 19181 C C . PRO A 1 76 ? 47.267 -15.588 -13.666 1.00 10.00 124 PRO A C 12
ATOM 19182 O O . PRO A 1 76 ? 47.566 -15.940 -12.521 1.00 10.00 124 PRO A O 12
ATOM 19193 N N . ASP A 1 77 ? 46.163 -15.984 -14.275 1.00 10.00 125 ASP A N 12
ATOM 19194 C CA . ASP A 1 77 ? 45.276 -16.947 -13.659 1.00 10.00 125 ASP A CA 12
ATOM 19195 C C . ASP A 1 77 ? 45.776 -18.293 -14.133 1.00 10.00 125 ASP A C 12
ATOM 19196 O O . ASP A 1 77 ? 45.825 -18.537 -15.339 1.00 10.00 125 ASP A O 12
ATOM 19205 N N . GLN A 1 78 ? 46.178 -19.145 -13.200 1.00 10.00 126 GLN A N 12
ATOM 19206 C CA . GLN A 1 78 ? 46.769 -20.442 -13.532 1.00 10.00 126 GLN A CA 12
ATOM 19207 C C . GLN A 1 78 ? 45.953 -21.225 -14.550 1.00 10.00 126 GLN A C 12
ATOM 19208 O O . GLN A 1 78 ? 46.501 -21.743 -15.524 1.00 10.00 126 GLN A O 12
ATOM 19222 N N . ASN A 1 79 ? 44.654 -21.288 -14.334 1.00 10.00 127 ASN A N 12
ATOM 19223 C CA . ASN A 1 79 ? 43.765 -22.027 -15.232 1.00 10.00 127 ASN A CA 12
ATOM 19224 C C . ASN A 1 79 ? 43.762 -21.419 -16.635 1.00 10.00 127 ASN A C 12
ATOM 19225 O O . ASN A 1 79 ? 43.695 -22.143 -17.629 1.00 10.00 127 ASN A O 12
ATOM 19236 N N . ILE A 1 80 ? 43.846 -20.090 -16.716 1.00 10.00 128 ILE A N 12
ATOM 19237 C CA . ILE A 1 80 ? 43.840 -19.405 -18.006 1.00 10.00 128 ILE A CA 12
ATOM 19238 C C . ILE A 1 80 ? 45.109 -19.719 -18.796 1.00 10.00 128 ILE A C 12
ATOM 19239 O O . ILE A 1 80 ? 45.029 -20.205 -19.923 1.00 10.00 128 ILE A O 12
ATOM 19255 N N . LEU A 1 81 ? 46.271 -19.456 -18.196 1.00 10.00 129 LEU A N 12
ATOM 19256 C CA . LEU A 1 81 ? 47.559 -19.712 -18.857 1.00 10.00 129 LEU A CA 12
ATOM 19257 C C . LEU A 1 81 ? 47.643 -21.157 -19.325 1.00 10.00 129 LEU A C 12
ATOM 19258 O O . LEU A 1 81 ? 48.157 -21.444 -20.406 1.00 10.00 129 LEU A O 12
ATOM 19274 N N . SER A 1 82 ? 47.119 -22.054 -18.501 1.00 10.00 130 SER A N 12
ATOM 19275 C CA . SER A 1 82 ? 47.133 -23.473 -18.800 1.00 10.00 130 SER A CA 12
ATOM 19276 C C . SER A 1 82 ? 46.417 -23.778 -20.115 1.00 10.00 130 SER A C 12
ATOM 19277 O O . SER A 1 82 ? 46.973 -24.448 -20.981 1.00 10.00 130 SER A O 12
ATOM 19285 N N . LYS A 1 83 ? 45.202 -23.267 -20.273 1.00 10.00 131 LYS A N 12
ATOM 19286 C CA . LYS A 1 83 ? 44.427 -23.502 -21.490 1.00 10.00 131 LYS A CA 12
ATOM 19287 C C . LYS A 1 83 ? 44.943 -22.670 -22.656 1.00 10.00 131 LYS A C 12
ATOM 19288 O O . LYS A 1 83 ? 44.916 -23.114 -23.802 1.00 10.00 131 LYS A O 12
ATOM 19307 N N . MET A 1 84 ? 45.412 -21.469 -22.345 1.00 10.00 132 MET A N 12
ATOM 19308 C CA . MET A 1 84 ? 45.918 -20.538 -23.350 1.00 10.00 132 MET A CA 12
ATOM 19309 C C . MET A 1 84 ? 46.975 -21.172 -24.248 1.00 10.00 132 MET A C 12
ATOM 19310 O O . MET A 1 84 ? 46.798 -21.286 -25.461 1.00 10.00 132 MET A O 12
ATOM 19324 N N . GLU A 1 85 ? 48.062 -21.596 -23.633 1.00 10.00 133 GLU A N 12
ATOM 19325 C CA . GLU A 1 85 ? 49.168 -22.209 -24.348 1.00 10.00 133 GLU A CA 12
ATOM 19326 C C . GLU A 1 85 ? 48.867 -23.648 -24.748 1.00 10.00 133 GLU A C 12
ATOM 19327 O O . GLU A 1 85 ? 49.468 -24.172 -25.680 1.00 10.00 133 GLU A O 12
ATOM 19339 N N . ARG A 1 86 ? 47.955 -24.290 -24.025 1.00 10.00 134 ARG A N 12
ATOM 19340 C CA . ARG A 1 86 ? 47.578 -25.677 -24.290 1.00 10.00 134 ARG A CA 12
ATOM 19341 C C . ARG A 1 86 ? 47.185 -25.889 -25.751 1.00 10.00 134 ARG A C 12
ATOM 19342 O O . ARG A 1 86 ? 47.550 -26.894 -26.362 1.00 10.00 134 ARG A O 12
ATOM 19363 N N . VAL A 1 87 ? 46.454 -24.930 -26.304 1.00 10.00 135 VAL A N 12
ATOM 19364 C CA . VAL A 1 87 ? 45.999 -25.005 -27.688 1.00 10.00 135 VAL A CA 12
ATOM 19365 C C . VAL A 1 87 ? 47.174 -24.894 -28.664 1.00 10.00 135 VAL A C 12
ATOM 19366 O O . VAL A 1 87 ? 47.110 -25.379 -29.794 1.00 10.00 135 VAL A O 12
ATOM 19379 N N . LEU A 1 88 ? 48.248 -24.265 -28.218 1.00 10.00 136 LEU A N 12
ATOM 19380 C CA . LEU A 1 88 ? 49.418 -24.058 -29.060 1.00 10.00 136 LEU A CA 12
ATOM 19381 C C . LEU A 1 88 ? 50.516 -25.082 -28.775 1.00 10.00 136 LEU A C 12
ATOM 19382 O O . LEU A 1 88 ? 51.440 -25.240 -29.577 1.00 10.00 136 LEU A O 12
ATOM 19398 N N . ASN A 1 89 ? 50.408 -25.757 -27.629 1.00 10.00 137 ASN A N 12
ATOM 19399 C CA . ASN A 1 89 ? 51.378 -26.769 -27.199 1.00 10.00 137 ASN A CA 12
ATOM 19400 C C . ASN A 1 89 ? 52.605 -26.096 -26.628 1.00 10.00 137 ASN A C 12
ATOM 19401 O O . ASN A 1 89 ? 53.727 -26.334 -27.060 1.00 10.00 137 ASN A O 12
ATOM 19412 N N . VAL A 1 90 ? 52.361 -25.204 -25.679 1.00 10.00 138 VAL A N 12
ATOM 19413 C CA . VAL A 1 90 ? 53.419 -24.490 -24.993 1.00 10.00 138 VAL A CA 12
ATOM 19414 C C . VAL A 1 90 ? 53.135 -24.538 -23.498 1.00 10.00 138 VAL A C 12
ATOM 19415 O O . VAL A 1 90 ? 51.997 -24.795 -23.104 1.00 10.00 138 VAL A O 12
ATOM 19428 N N . LYS A 1 91 ? 54.140 -24.326 -22.654 1.00 10.00 139 LYS A N 12
ATOM 19429 C CA . LYS A 1 91 ? 53.896 -24.380 -21.214 1.00 10.00 139 LYS A CA 12
ATOM 19430 C C . LYS A 1 91 ? 54.441 -23.178 -20.474 1.00 10.00 139 LYS A C 12
ATOM 19431 O O . LYS A 1 91 ? 54.268 -23.047 -19.262 1.00 10.00 139 LYS A O 12
ATOM 19450 N N . LEU A 1 92 ? 55.078 -22.311 -21.226 1.00 10.00 140 LEU A N 12
ATOM 19451 C CA . LEU A 1 92 ? 55.679 -21.068 -20.704 1.00 10.00 140 LEU A CA 12
ATOM 19452 C C . LEU A 1 92 ? 56.659 -21.296 -19.545 1.00 10.00 140 LEU A C 12
ATOM 19453 O O . LEU A 1 92 ? 57.078 -20.338 -18.891 1.00 10.00 140 LEU A O 12
ATOM 19469 N N . ARG A 1 93 ? 57.022 -22.544 -19.285 1.00 10.00 141 ARG A N 12
ATOM 19470 C CA . ARG A 1 93 ? 57.947 -22.857 -18.201 1.00 10.00 141 ARG A CA 12
ATOM 19471 C C . ARG A 1 93 ? 59.023 -23.819 -18.681 1.00 10.00 141 ARG A C 12
ATOM 19472 O O . ARG A 1 93 ? 58.795 -24.600 -19.605 1.00 10.00 141 ARG A O 12
ATOM 19493 N N . GLY A 1 94 ? 60.194 -23.745 -18.062 1.00 10.00 142 GLY A N 12
ATOM 19494 C CA . GLY A 1 94 ? 61.289 -24.615 -18.432 1.00 10.00 142 GLY A CA 12
ATOM 19495 C C . GLY A 1 94 ? 62.317 -23.895 -19.275 1.00 10.00 142 GLY A C 12
ATOM 19496 O O . GLY A 1 94 ? 62.170 -22.706 -19.555 1.00 10.00 142 GLY A O 12
ATOM 19500 N N . ALA A 1 95 ? 63.362 -24.600 -19.674 1.00 10.00 143 ALA A N 12
ATOM 19501 C CA . ALA A 1 95 ? 64.401 -24.010 -20.502 1.00 10.00 143 ALA A CA 12
ATOM 19502 C C . ALA A 1 95 ? 63.925 -23.919 -21.943 1.00 10.00 143 ALA A C 12
ATOM 19503 O O . ALA A 1 95 ? 64.379 -23.071 -22.712 1.00 10.00 143 ALA A O 12
ATOM 19510 N N . ASN A 1 96 ? 62.989 -24.789 -22.292 1.00 10.00 144 ASN A N 12
ATOM 19511 C CA . ASN A 1 96 ? 62.424 -24.816 -23.634 1.00 10.00 144 ASN A CA 12
ATOM 19512 C C . ASN A 1 96 ? 61.218 -23.895 -23.732 1.00 10.00 144 ASN A C 12
ATOM 19513 O O . ASN A 1 96 ? 60.116 -24.329 -24.074 1.00 10.00 144 ASN A O 12
ATOM 19524 N N . ILE A 1 97 ? 61.419 -22.628 -23.404 1.00 10.00 145 ILE A N 12
ATOM 19525 C CA . ILE A 1 97 ? 60.343 -21.652 -23.478 1.00 10.00 145 ILE A CA 12
ATOM 19526 C C . ILE A 1 97 ? 59.916 -21.454 -24.927 1.00 10.00 145 ILE A C 12
ATOM 19527 O O . ILE A 1 97 ? 60.755 -21.405 -25.830 1.00 10.00 145 ILE A O 12
ATOM 19543 N N . GLY A 1 98 ? 58.615 -21.346 -25.146 1.00 10.00 146 GLY A N 12
ATOM 19544 C CA . GLY A 1 98 ? 58.108 -21.168 -26.486 1.00 10.00 146 GLY A CA 12
ATOM 19545 C C . GLY A 1 98 ? 57.973 -22.493 -27.196 1.00 10.00 146 GLY A C 12
ATOM 19546 O O . GLY A 1 98 ? 57.908 -22.557 -28.426 1.00 10.00 146 GLY A O 12
ATOM 19550 N N . ALA A 1 99 ? 57.934 -23.551 -26.404 1.00 10.00 147 ALA A N 12
ATOM 19551 C CA . ALA A 1 99 ? 57.814 -24.905 -26.921 1.00 10.00 147 ALA A CA 12
ATOM 19552 C C . ALA A 1 99 ? 57.087 -25.776 -25.901 1.00 10.00 147 ALA A C 12
ATOM 19553 O O . ALA A 1 99 ? 56.956 -25.378 -24.738 1.00 10.00 147 ALA A O 12
ATOM 19560 N N . PRO A 1 100 ? 56.550 -26.941 -26.311 1.00 10.00 148 PRO A N 12
ATOM 19561 C CA . PRO A 1 100 ? 55.880 -27.846 -25.379 1.00 10.00 148 PRO A CA 12
ATOM 19562 C C . PRO A 1 100 ? 56.864 -28.327 -24.313 1.00 10.00 148 PRO A C 12
ATOM 19563 O O . PRO A 1 100 ? 57.900 -28.910 -24.636 1.00 10.00 148 PRO A O 12
ATOM 19574 N N . ARG A 1 101 ? 56.544 -28.091 -23.051 1.00 10.00 149 ARG A N 12
ATOM 19575 C CA . ARG A 1 101 ? 57.421 -28.486 -21.958 1.00 10.00 149 ARG A CA 12
ATOM 19576 C C . ARG A 1 101 ? 56.591 -29.013 -20.807 1.00 10.00 149 ARG A C 12
ATOM 19577 O O . ARG A 1 101 ? 56.301 -28.289 -19.855 1.00 10.00 149 ARG A O 12
ATOM 19598 N N . LEU A 1 102 ? 56.203 -30.268 -20.907 1.00 10.00 150 LEU A N 12
ATOM 19599 C CA . LEU A 1 102 ? 55.375 -30.894 -19.889 1.00 10.00 150 LEU A CA 12
ATOM 19600 C C . LEU A 1 102 ? 56.132 -31.066 -18.576 1.00 10.00 150 LEU A C 12
ATOM 19601 O O . LEU A 1 102 ? 57.003 -31.928 -18.449 1.00 10.00 150 LEU A O 12
ATOM 19617 N N . GLY A 1 103 ? 55.814 -30.213 -17.618 1.00 10.00 151 GLY A N 12
ATOM 19618 C CA . GLY A 1 103 ? 56.437 -30.281 -16.316 1.00 10.00 151 GLY A CA 12
ATOM 19619 C C . GLY A 1 103 ? 55.431 -30.677 -15.256 1.00 10.00 151 GLY A C 12
ATOM 19620 O O . GLY A 1 103 ? 54.261 -30.896 -15.579 1.00 10.00 151 GLY A O 12
ATOM 19624 N N . PRO A 1 104 ? 55.843 -30.785 -13.987 1.00 10.00 152 PRO A N 12
ATOM 19625 C CA . PRO A 1 104 ? 54.940 -31.155 -12.894 1.00 10.00 152 PRO A CA 12
ATOM 19626 C C . PRO A 1 104 ? 53.843 -30.114 -12.689 1.00 10.00 152 PRO A C 12
ATOM 19627 O O . PRO A 1 104 ? 54.121 -28.973 -12.315 1.00 10.00 152 PRO A O 12
ATOM 19638 N N . LYS A 1 105 ? 52.604 -30.501 -12.957 1.00 10.00 153 LYS A N 12
ATOM 19639 C CA . LYS A 1 105 ? 51.471 -29.604 -12.800 1.00 10.00 153 LYS A CA 12
ATOM 19640 C C . LYS A 1 105 ? 50.260 -30.361 -12.259 1.00 10.00 153 LYS A C 12
ATOM 19641 O O . LYS A 1 105 ? 50.266 -31.593 -12.193 1.00 10.00 153 LYS A O 12
ATOM 19660 N N . LYS A 1 106 ? 49.228 -29.624 -11.866 1.00 10.00 154 LYS A N 12
ATOM 19661 C CA . LYS A 1 106 ? 48.019 -30.229 -11.319 1.00 10.00 154 LYS A CA 12
ATOM 19662 C C . LYS A 1 106 ? 46.886 -30.207 -12.338 1.00 10.00 154 LYS A C 12
ATOM 19663 O O . LYS A 1 106 ? 46.951 -29.495 -13.343 1.00 10.00 154 LYS A O 12
ATOM 19682 N N . LYS A 1 107 ? 45.849 -30.983 -12.068 1.00 10.00 155 LYS A N 12
ATOM 19683 C CA . LYS A 1 107 ? 44.695 -31.054 -12.949 1.00 10.00 155 LYS A CA 12
ATOM 19684 C C . LYS A 1 107 ? 43.680 -29.988 -12.559 1.00 10.00 155 LYS A C 12
ATOM 19685 O O . LYS A 1 107 ? 43.282 -29.952 -11.376 1.00 10.00 155 LYS A O 12
ATOM 19705 N N . GLY A 1 1 ? 47.106 1.944 -61.142 1.00 10.00 49 GLY A N 13
ATOM 19706 C CA . GLY A 1 1 ? 48.276 1.036 -61.204 1.00 10.00 49 GLY A CA 13
ATOM 19707 C C . GLY A 1 1 ? 47.942 -0.343 -60.679 1.00 10.00 49 GLY A C 13
ATOM 19708 O O . GLY A 1 1 ? 46.786 -0.626 -60.366 1.00 10.00 49 GLY A O 13
ATOM 19714 N N . ALA A 1 2 ? 48.945 -1.201 -60.578 1.00 10.00 50 ALA A N 13
ATOM 19715 C CA . ALA A 1 2 ? 48.740 -2.556 -60.087 1.00 10.00 50 ALA A CA 13
ATOM 19716 C C . ALA A 1 2 ? 49.850 -2.959 -59.127 1.00 10.00 50 ALA A C 13
ATOM 19717 O O . ALA A 1 2 ? 50.944 -2.384 -59.146 1.00 10.00 50 ALA A O 13
ATOM 19724 N N . MET A 1 3 ? 49.561 -3.941 -58.284 1.00 10.00 51 MET A N 13
ATOM 19725 C CA . MET A 1 3 ? 50.530 -4.429 -57.314 1.00 10.00 51 MET A CA 13
ATOM 19726 C C . MET A 1 3 ? 50.848 -5.897 -57.576 1.00 10.00 51 MET A C 13
ATOM 19727 O O . MET A 1 3 ? 50.038 -6.620 -58.162 1.00 10.00 51 MET A O 13
ATOM 19741 N N . ASP A 1 4 ? 52.025 -6.334 -57.148 1.00 10.00 52 ASP A N 13
ATOM 19742 C CA . ASP A 1 4 ? 52.449 -7.716 -57.350 1.00 10.00 52 ASP A CA 13
ATOM 19743 C C . ASP A 1 4 ? 52.256 -8.533 -56.073 1.00 10.00 52 ASP A C 13
ATOM 19744 O O . ASP A 1 4 ? 52.357 -7.995 -54.967 1.00 10.00 52 ASP A O 13
ATOM 19753 N N . PRO A 1 5 ? 51.938 -9.835 -56.208 1.00 10.00 53 PRO A N 13
ATOM 19754 C CA . PRO A 1 5 ? 51.727 -10.736 -55.064 1.00 10.00 53 PRO A CA 13
ATOM 19755 C C . PRO A 1 5 ? 52.987 -10.916 -54.222 1.00 10.00 53 PRO A C 13
ATOM 19756 O O . PRO A 1 5 ? 54.104 -10.812 -54.731 1.00 10.00 53 PRO A O 13
ATOM 19767 N N . GLU A 1 6 ? 52.803 -11.190 -52.937 1.00 10.00 54 GLU A N 13
ATOM 19768 C CA . GLU A 1 6 ? 53.924 -11.383 -52.026 1.00 10.00 54 GLU A CA 13
ATOM 19769 C C . GLU A 1 6 ? 53.921 -12.800 -51.462 1.00 10.00 54 GLU A C 13
ATOM 19770 O O . GLU A 1 6 ? 52.878 -13.449 -51.406 1.00 10.00 54 GLU A O 13
ATOM 19782 N N . PHE A 1 7 ? 55.085 -13.268 -51.032 1.00 10.00 55 PHE A N 13
ATOM 19783 C CA . PHE A 1 7 ? 55.215 -14.603 -50.465 1.00 10.00 55 PHE A CA 13
ATOM 19784 C C . PHE A 1 7 ? 56.365 -14.632 -49.467 1.00 10.00 55 PHE A C 13
ATOM 19785 O O . PHE A 1 7 ? 57.290 -13.824 -49.562 1.00 10.00 55 PHE A O 13
ATOM 19802 N N . ALA A 1 8 ? 56.303 -15.546 -48.506 1.00 10.00 56 ALA A N 13
ATOM 19803 C CA . ALA A 1 8 ? 57.348 -15.667 -47.497 1.00 10.00 56 ALA A CA 13
ATOM 19804 C C . ALA A 1 8 ? 57.406 -17.084 -46.937 1.00 10.00 56 ALA A C 13
ATOM 19805 O O . ALA A 1 8 ? 56.658 -17.965 -47.370 1.00 10.00 56 ALA A O 13
ATOM 19812 N N . GLY A 1 9 ? 58.296 -17.295 -45.975 1.00 10.00 57 GLY A N 13
ATOM 19813 C CA . GLY A 1 9 ? 58.443 -18.599 -45.362 1.00 10.00 57 GLY A CA 13
ATOM 19814 C C . GLY A 1 9 ? 59.000 -18.502 -43.956 1.00 10.00 57 GLY A C 13
ATOM 19815 O O . GLY A 1 9 ? 58.551 -17.673 -43.163 1.00 10.00 57 GLY A O 13
ATOM 19819 N N . GLY A 1 10 ? 59.981 -19.341 -43.646 1.00 10.00 58 GLY A N 13
ATOM 19820 C CA . GLY A 1 10 ? 60.586 -19.326 -42.329 1.00 10.00 58 GLY A CA 13
ATOM 19821 C C . GLY A 1 10 ? 60.875 -20.723 -41.817 1.00 10.00 58 GLY A C 13
ATOM 19822 O O . GLY A 1 10 ? 60.265 -21.693 -42.273 1.00 10.00 58 GLY A O 13
ATOM 19826 N N . THR A 1 11 ? 61.800 -20.830 -40.876 1.00 10.00 59 THR A N 13
ATOM 19827 C CA . THR A 1 11 ? 62.169 -22.114 -40.302 1.00 10.00 59 THR A CA 13
ATOM 19828 C C . THR A 1 11 ? 62.422 -21.970 -38.801 1.00 10.00 59 THR A C 13
ATOM 19829 O O . THR A 1 11 ? 62.477 -20.853 -38.279 1.00 10.00 59 THR A O 13
ATOM 19840 N N . GLU A 1 12 ? 62.571 -23.097 -38.115 1.00 10.00 60 GLU A N 13
ATOM 19841 C CA . GLU A 1 12 ? 62.813 -23.098 -36.676 1.00 10.00 60 GLU A CA 13
ATOM 19842 C C . GLU A 1 12 ? 64.254 -22.691 -36.370 1.00 10.00 60 GLU A C 13
ATOM 19843 O O . GLU A 1 12 ? 65.044 -22.421 -37.279 1.00 10.00 60 GLU A O 13
ATOM 19855 N N . GLY A 1 13 ? 64.593 -22.648 -35.093 1.00 10.00 61 GLY A N 13
ATOM 19856 C CA . GLY A 1 13 ? 65.934 -22.281 -34.696 1.00 10.00 61 GLY A CA 13
ATOM 19857 C C . GLY A 1 13 ? 66.328 -22.918 -33.385 1.00 10.00 61 GLY A C 13
ATOM 19858 O O . GLY A 1 13 ? 66.241 -24.140 -33.230 1.00 10.00 61 GLY A O 13
ATOM 19862 N N . GLN A 1 14 ? 66.750 -22.092 -32.440 1.00 10.00 62 GLN A N 13
ATOM 19863 C CA . GLN A 1 14 ? 67.161 -22.567 -31.126 1.00 10.00 62 GLN A CA 13
ATOM 19864 C C . GLN A 1 14 ? 65.960 -23.088 -30.341 1.00 10.00 62 GLN A C 13
ATOM 19865 O O . GLN A 1 14 ? 64.848 -22.569 -30.466 1.00 10.00 62 GLN A O 13
ATOM 19879 N N . ARG A 1 15 ? 66.190 -24.121 -29.546 1.00 10.00 63 ARG A N 13
ATOM 19880 C CA . ARG A 1 15 ? 65.140 -24.717 -28.738 1.00 10.00 63 ARG A CA 13
ATOM 19881 C C . ARG A 1 15 ? 65.154 -24.114 -27.338 1.00 10.00 63 ARG A C 13
ATOM 19882 O O . ARG A 1 15 ? 64.118 -23.691 -26.824 1.00 10.00 63 ARG A O 13
ATOM 19903 N N . LEU A 1 16 ? 66.334 -24.063 -26.735 1.00 10.00 64 LEU A N 13
ATOM 19904 C CA . LEU A 1 16 ? 66.483 -23.506 -25.401 1.00 10.00 64 LEU A CA 13
ATOM 19905 C C . LEU A 1 16 ? 66.947 -22.059 -25.495 1.00 10.00 64 LEU A C 13
ATOM 19906 O O . LEU A 1 16 ? 67.874 -21.741 -26.243 1.00 10.00 64 LEU A O 13
ATOM 19922 N N . THR A 1 17 ? 66.297 -21.183 -24.754 1.00 10.00 65 THR A N 13
ATOM 19923 C CA . THR A 1 17 ? 66.650 -19.778 -24.770 1.00 10.00 65 THR A CA 13
ATOM 19924 C C . THR A 1 17 ? 67.355 -19.376 -23.481 1.00 10.00 65 THR A C 13
ATOM 19925 O O . THR A 1 17 ? 68.543 -19.044 -23.489 1.00 10.00 65 THR A O 13
ATOM 19936 N N . LYS A 1 18 ? 66.627 -19.429 -22.377 1.00 10.00 66 LYS A N 13
ATOM 19937 C CA . LYS A 1 18 ? 67.175 -19.064 -21.079 1.00 10.00 66 LYS A CA 13
ATOM 19938 C C . LYS A 1 18 ? 66.623 -19.974 -19.993 1.00 10.00 66 LYS A C 13
ATOM 19939 O O . LYS A 1 18 ? 65.481 -20.427 -20.076 1.00 10.00 66 LYS A O 13
ATOM 19958 N N . VAL A 1 19 ? 67.434 -20.238 -18.978 1.00 10.00 67 VAL A N 13
ATOM 19959 C CA . VAL A 1 19 ? 67.023 -21.096 -17.875 1.00 10.00 67 VAL A CA 13
ATOM 19960 C C . VAL A 1 19 ? 66.127 -20.333 -16.903 1.00 10.00 67 VAL A C 13
ATOM 19961 O O . VAL A 1 19 ? 66.060 -19.102 -16.945 1.00 10.00 67 VAL A O 13
ATOM 19974 N N . ASP A 1 20 ? 65.444 -21.063 -16.033 1.00 10.00 68 ASP A N 13
ATOM 19975 C CA . ASP A 1 20 ? 64.557 -20.447 -15.055 1.00 10.00 68 ASP A CA 13
ATOM 19976 C C . ASP A 1 20 ? 65.076 -20.674 -13.645 1.00 10.00 68 ASP A C 13
ATOM 19977 O O . ASP A 1 20 ? 65.446 -21.791 -13.279 1.00 10.00 68 ASP A O 13
ATOM 19986 N N . ARG A 1 21 ? 65.119 -19.607 -12.864 1.00 10.00 69 ARG A N 13
ATOM 19987 C CA . ARG A 1 21 ? 65.581 -19.679 -11.488 1.00 10.00 69 ARG A CA 13
ATOM 19988 C C . ARG A 1 21 ? 64.644 -18.881 -10.594 1.00 10.00 69 ARG A C 13
ATOM 19989 O O . ARG A 1 21 ? 63.959 -17.969 -11.065 1.00 10.00 69 ARG A O 13
ATOM 20010 N N . SER A 1 22 ? 64.608 -19.233 -9.317 1.00 10.00 70 SER A N 13
ATOM 20011 C CA . SER A 1 22 ? 63.758 -18.554 -8.351 1.00 10.00 70 SER A CA 13
ATOM 20012 C C . SER A 1 22 ? 64.279 -17.150 -8.050 1.00 10.00 70 SER A C 13
ATOM 20013 O O . SER A 1 22 ? 65.451 -16.849 -8.292 1.00 10.00 70 SER A O 13
ATOM 20021 N N . ASP A 1 23 ? 63.404 -16.290 -7.546 1.00 10.00 71 ASP A N 13
ATOM 20022 C CA . ASP A 1 23 ? 63.781 -14.925 -7.206 1.00 10.00 71 ASP A CA 13
ATOM 20023 C C . ASP A 1 23 ? 62.918 -14.413 -6.063 1.00 10.00 71 ASP A C 13
ATOM 20024 O O . ASP A 1 23 ? 61.699 -14.300 -6.197 1.00 10.00 71 ASP A O 13
ATOM 20033 N N . ASP A 1 24 ? 63.552 -14.096 -4.944 1.00 10.00 72 ASP A N 13
ATOM 20034 C CA . ASP A 1 24 ? 62.841 -13.597 -3.767 1.00 10.00 72 ASP A CA 13
ATOM 20035 C C . ASP A 1 24 ? 62.598 -12.090 -3.874 1.00 10.00 72 ASP A C 13
ATOM 20036 O O . ASP A 1 24 ? 62.572 -11.375 -2.872 1.00 10.00 72 ASP A O 13
ATOM 20045 N N . ILE A 1 25 ? 62.421 -11.611 -5.100 1.00 10.00 73 ILE A N 13
ATOM 20046 C CA . ILE A 1 25 ? 62.172 -10.205 -5.352 1.00 10.00 73 ILE A CA 13
ATOM 20047 C C . ILE A 1 25 ? 60.688 -9.884 -5.168 1.00 10.00 73 ILE A C 13
ATOM 20048 O O . ILE A 1 25 ? 60.297 -8.717 -5.078 1.00 10.00 73 ILE A O 13
ATOM 20064 N N . ILE A 1 26 ? 59.874 -10.939 -5.094 1.00 10.00 74 ILE A N 13
ATOM 20065 C CA . ILE A 1 26 ? 58.431 -10.812 -4.927 1.00 10.00 74 ILE A CA 13
ATOM 20066 C C . ILE A 1 26 ? 57.824 -10.034 -6.087 1.00 10.00 74 ILE A C 13
ATOM 20067 O O . ILE A 1 26 ? 57.515 -8.845 -5.964 1.00 10.00 74 ILE A O 13
ATOM 20083 N N . LYS A 1 27 ? 57.681 -10.707 -7.219 1.00 10.00 75 LYS A N 13
ATOM 20084 C CA . LYS A 1 27 ? 57.118 -10.090 -8.412 1.00 10.00 75 LYS A CA 13
ATOM 20085 C C . LYS A 1 27 ? 55.638 -9.766 -8.213 1.00 10.00 75 LYS A C 13
ATOM 20086 O O . LYS A 1 27 ? 54.960 -10.393 -7.392 1.00 10.00 75 LYS A O 13
ATOM 20105 N N . PRO A 1 28 ? 55.119 -8.773 -8.954 1.00 10.00 76 PRO A N 13
ATOM 20106 C CA . PRO A 1 28 ? 53.714 -8.376 -8.865 1.00 10.00 76 PRO A CA 13
ATOM 20107 C C . PRO A 1 28 ? 52.802 -9.364 -9.592 1.00 10.00 76 PRO A C 13
ATOM 20108 O O . PRO A 1 28 ? 53.191 -10.505 -9.851 1.00 10.00 76 PRO A O 13
ATOM 20119 N N . LYS A 1 29 ? 51.595 -8.933 -9.929 1.00 10.00 77 LYS A N 13
ATOM 20120 C CA . LYS A 1 29 ? 50.647 -9.795 -10.629 1.00 10.00 77 LYS A CA 13
ATOM 20121 C C . LYS A 1 29 ? 50.918 -9.790 -12.133 1.00 10.00 77 LYS A C 13
ATOM 20122 O O . LYS A 1 29 ? 50.005 -9.634 -12.943 1.00 10.00 77 LYS A O 13
ATOM 20141 N N . THR A 1 30 ? 52.175 -9.961 -12.503 1.00 10.00 78 THR A N 13
ATOM 20142 C CA . THR A 1 30 ? 52.560 -9.975 -13.900 1.00 10.00 78 THR A CA 13
ATOM 20143 C C . THR A 1 30 ? 52.745 -11.405 -14.387 1.00 10.00 78 THR A C 13
ATOM 20144 O O . THR A 1 30 ? 53.329 -12.236 -13.689 1.00 10.00 78 THR A O 13
ATOM 20155 N N . VAL A 1 31 ? 52.250 -11.692 -15.584 1.00 10.00 79 VAL A N 13
ATOM 20156 C CA . VAL A 1 31 ? 52.359 -13.032 -16.141 1.00 10.00 79 VAL A CA 13
ATOM 20157 C C . VAL A 1 31 ? 53.800 -13.343 -16.551 1.00 10.00 79 VAL A C 13
ATOM 20158 O O . VAL A 1 31 ? 54.261 -14.477 -16.414 1.00 10.00 79 VAL A O 13
ATOM 20171 N N . GLY A 1 32 ? 54.519 -12.329 -17.012 1.00 10.00 80 GLY A N 13
ATOM 20172 C CA . GLY A 1 32 ? 55.895 -12.529 -17.415 1.00 10.00 80 GLY A CA 13
ATOM 20173 C C . GLY A 1 32 ? 56.189 -11.917 -18.764 1.00 10.00 80 GLY A C 13
ATOM 20174 O O . GLY A 1 32 ? 55.459 -12.150 -19.726 1.00 10.00 80 GLY A O 13
ATOM 20178 N N . LYS A 1 33 ? 57.260 -11.142 -18.834 1.00 10.00 81 LYS A N 13
ATOM 20179 C CA . LYS A 1 33 ? 57.655 -10.476 -20.070 1.00 10.00 81 LYS A CA 13
ATOM 20180 C C . LYS A 1 33 ? 57.979 -11.492 -21.162 1.00 10.00 81 LYS A C 13
ATOM 20181 O O . LYS A 1 33 ? 57.427 -11.432 -22.263 1.00 10.00 81 LYS A O 13
ATOM 20200 N N . GLU A 1 34 ? 58.863 -12.431 -20.845 1.00 10.00 82 GLU A N 13
ATOM 20201 C CA . GLU A 1 34 ? 59.254 -13.471 -21.789 1.00 10.00 82 GLU A CA 13
ATOM 20202 C C . GLU A 1 34 ? 58.055 -14.362 -22.090 1.00 10.00 82 GLU A C 13
ATOM 20203 O O . GLU A 1 34 ? 57.894 -14.863 -23.206 1.00 10.00 82 GLU A O 13
ATOM 20215 N N . VAL A 1 35 ? 57.210 -14.528 -21.081 1.00 10.00 83 VAL A N 13
ATOM 20216 C CA . VAL A 1 35 ? 56.007 -15.332 -21.199 1.00 10.00 83 VAL A CA 13
ATOM 20217 C C . VAL A 1 35 ? 55.071 -14.729 -22.243 1.00 10.00 83 VAL A C 13
ATOM 20218 O O . VAL A 1 35 ? 54.569 -15.433 -23.117 1.00 10.00 83 VAL A O 13
ATOM 20231 N N . GLY A 1 36 ? 54.882 -13.415 -22.166 1.00 10.00 84 GLY A N 13
ATOM 20232 C CA . GLY A 1 36 ? 54.006 -12.721 -23.094 1.00 10.00 84 GLY A CA 13
ATOM 20233 C C . GLY A 1 36 ? 54.440 -12.859 -24.542 1.00 10.00 84 GLY A C 13
ATOM 20234 O O . GLY A 1 36 ? 53.611 -13.085 -25.424 1.00 10.00 84 GLY A O 13
ATOM 20238 N N . LYS A 1 37 ? 55.739 -12.736 -24.794 1.00 10.00 85 LYS A N 13
ATOM 20239 C CA . LYS A 1 37 ? 56.258 -12.846 -26.154 1.00 10.00 85 LYS A CA 13
ATOM 20240 C C . LYS A 1 37 ? 56.135 -14.278 -26.656 1.00 10.00 85 LYS A C 13
ATOM 20241 O O . LYS A 1 37 ? 55.890 -14.517 -27.839 1.00 10.00 85 LYS A O 13
ATOM 20260 N N . ALA A 1 38 ? 56.292 -15.228 -25.747 1.00 10.00 86 ALA A N 13
ATOM 20261 C CA . ALA A 1 38 ? 56.164 -1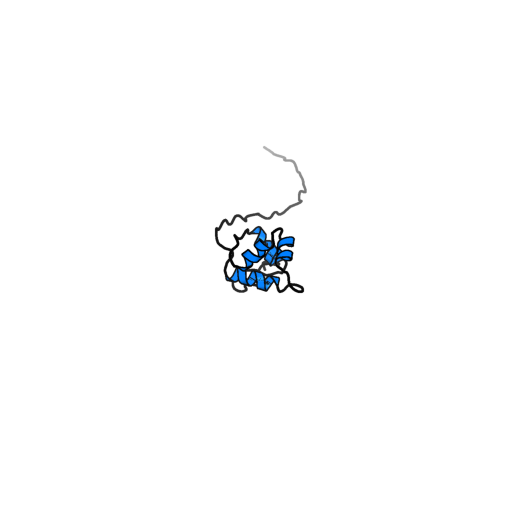6.634 -26.089 1.00 10.00 86 ALA A CA 13
ATOM 20262 C C . ALA A 1 38 ? 54.711 -16.958 -26.388 1.00 10.00 86 ALA A C 13
ATOM 20263 O O . ALA A 1 38 ? 54.413 -17.859 -27.167 1.00 10.00 86 ALA A O 13
ATOM 20270 N N . ILE A 1 39 ? 53.810 -16.224 -25.745 1.00 10.00 87 ILE A N 13
ATOM 20271 C CA . ILE A 1 39 ? 52.383 -16.406 -25.957 1.00 10.00 87 ILE A CA 13
ATOM 20272 C C . ILE A 1 39 ? 52.041 -16.173 -27.420 1.00 10.00 87 ILE A C 13
ATOM 20273 O O . ILE A 1 39 ? 51.303 -16.947 -28.023 1.00 10.00 87 ILE A O 13
ATOM 20289 N N . GLU A 1 40 ? 52.601 -15.124 -27.996 1.00 10.00 88 GLU A N 13
ATOM 20290 C CA . GLU A 1 40 ? 52.336 -14.802 -29.386 1.00 10.00 88 GLU A CA 13
ATOM 20291 C C . GLU A 1 40 ? 52.989 -15.823 -30.287 1.00 10.00 88 GLU A C 13
ATOM 20292 O O . GLU A 1 40 ? 52.336 -16.455 -31.110 1.00 10.00 88 GLU A O 13
ATOM 20304 N N . GLN A 1 41 ? 54.286 -15.989 -30.090 1.00 10.00 89 GLN A N 13
ATOM 20305 C CA . GLN A 1 41 ? 55.078 -16.916 -30.880 1.00 10.00 89 GLN A CA 13
ATOM 20306 C C . GLN A 1 41 ? 54.507 -18.328 -30.844 1.00 10.00 89 GLN A C 13
ATOM 20307 O O . GLN A 1 41 ? 54.508 -19.023 -31.860 1.00 10.00 89 GLN A O 13
ATOM 20321 N N . GLY A 1 42 ? 54.003 -18.745 -29.687 1.00 10.00 90 GLY A N 13
ATOM 20322 C CA . GLY A 1 42 ? 53.457 -20.085 -29.570 1.00 10.00 90 GLY A CA 13
ATOM 20323 C C . GLY A 1 42 ? 52.072 -20.220 -30.179 1.00 10.00 90 GLY A C 13
ATOM 20324 O O . GLY A 1 42 ? 51.727 -21.255 -30.740 1.00 10.00 90 GLY A O 13
ATOM 20328 N N . ARG A 1 43 ? 51.290 -19.162 -30.075 1.00 10.00 91 ARG A N 13
ATOM 20329 C CA . ARG A 1 43 ? 49.920 -19.157 -30.574 1.00 10.00 91 ARG A CA 13
ATOM 20330 C C . ARG A 1 43 ? 49.876 -18.889 -32.076 1.00 10.00 91 ARG A C 13
ATOM 20331 O O . ARG A 1 43 ? 48.938 -19.293 -32.767 1.00 10.00 91 ARG A O 13
ATOM 20352 N N . GLN A 1 44 ? 50.895 -18.203 -32.580 1.00 10.00 92 GLN A N 13
ATOM 20353 C CA . GLN A 1 44 ? 50.988 -17.902 -34.002 1.00 10.00 92 GLN A CA 13
ATOM 20354 C C . GLN A 1 44 ? 51.399 -19.150 -34.770 1.00 10.00 92 GLN A C 13
ATOM 20355 O O . GLN A 1 44 ? 51.358 -19.184 -35.998 1.00 10.00 92 GLN A O 13
ATOM 20369 N N . LYS A 1 45 ? 51.766 -20.188 -34.026 1.00 10.00 93 LYS A N 13
ATOM 20370 C CA . LYS A 1 45 ? 52.193 -21.451 -34.623 1.00 10.00 93 LYS A CA 13
ATOM 20371 C C . LYS A 1 45 ? 51.009 -22.269 -35.139 1.00 10.00 93 LYS A C 13
ATOM 20372 O O . LYS A 1 45 ? 51.176 -23.415 -35.551 1.00 10.00 93 LYS A O 13
ATOM 20391 N N . PHE A 1 46 ? 49.820 -21.683 -35.137 1.00 10.00 94 PHE A N 13
ATOM 20392 C CA . PHE A 1 46 ? 48.634 -22.395 -35.599 1.00 10.00 94 PHE A CA 13
ATOM 20393 C C . PHE A 1 46 ? 48.506 -22.350 -37.112 1.00 10.00 94 PHE A C 13
ATOM 20394 O O . PHE A 1 46 ? 47.740 -23.115 -37.697 1.00 10.00 94 PHE A O 13
ATOM 20411 N N . GLU A 1 47 ? 49.283 -21.467 -37.716 1.00 10.00 95 GLU A N 13
ATOM 20412 C CA . GLU A 1 47 ? 49.302 -21.272 -39.169 1.00 10.00 95 GLU A CA 13
ATOM 20413 C C . GLU A 1 47 ? 47.933 -20.826 -39.711 1.00 10.00 95 GLU A C 13
ATOM 20414 O O . GLU A 1 47 ? 46.974 -21.596 -39.720 1.00 10.00 95 GLU A O 13
ATOM 20426 N N . PRO A 1 48 ? 47.823 -19.573 -40.182 1.00 10.00 96 PRO A N 13
ATOM 20427 C CA . PRO A 1 48 ? 48.936 -18.623 -40.200 1.00 10.00 96 PRO A CA 13
ATOM 20428 C C . PRO A 1 48 ? 49.226 -18.046 -38.825 1.00 10.00 96 PRO A C 13
ATOM 20429 O O . PRO A 1 48 ? 50.377 -17.865 -38.434 1.00 10.00 96 PRO A O 13
ATOM 20440 N N . THR A 1 49 ? 48.160 -17.807 -38.101 1.00 10.00 97 THR A N 13
ATOM 20441 C CA . THR A 1 49 ? 48.217 -17.241 -36.761 1.00 10.00 97 THR A CA 13
ATOM 20442 C C . THR A 1 49 ? 46.836 -17.297 -36.112 1.00 10.00 97 THR A C 13
ATOM 20443 O O . THR A 1 49 ? 45.830 -17.014 -36.764 1.00 10.00 97 THR A O 13
ATOM 20454 N N . MET A 1 50 ? 46.783 -17.702 -34.847 1.00 10.00 98 MET A N 13
ATOM 20455 C CA . MET A 1 50 ? 45.524 -17.763 -34.123 1.00 10.00 98 MET A CA 13
ATOM 20456 C C . MET A 1 50 ? 45.028 -16.350 -33.833 1.00 10.00 98 MET A C 13
ATOM 20457 O O . MET A 1 50 ? 45.763 -15.525 -33.287 1.00 10.00 98 MET A O 13
ATOM 20471 N N . THR A 1 51 ? 43.792 -16.079 -34.215 1.00 10.00 99 THR A N 13
ATOM 20472 C CA . THR A 1 51 ? 43.185 -14.776 -34.016 1.00 10.00 99 THR A CA 13
ATOM 20473 C C . THR A 1 51 ? 43.058 -14.436 -32.531 1.00 10.00 99 THR A C 13
ATOM 20474 O O . THR A 1 51 ? 42.838 -15.319 -31.701 1.00 10.00 99 THR A O 13
ATOM 20485 N N . GLN A 1 52 ? 43.187 -13.155 -32.208 1.00 10.00 100 GLN A N 13
ATOM 20486 C CA . GLN A 1 52 ? 43.088 -12.696 -30.825 1.00 10.00 100 GLN A CA 13
ATOM 20487 C C . GLN A 1 52 ? 41.683 -12.938 -30.285 1.00 10.00 100 GLN A C 13
ATOM 20488 O O . GLN A 1 52 ? 41.507 -13.353 -29.138 1.00 10.00 100 GLN A O 13
ATOM 20502 N N . ALA A 1 53 ? 40.689 -12.684 -31.126 1.00 10.00 101 ALA A N 13
ATOM 20503 C CA . ALA A 1 53 ? 39.293 -12.866 -30.750 1.00 10.00 101 ALA A CA 13
ATOM 20504 C C . ALA A 1 53 ? 38.988 -14.329 -30.452 1.00 10.00 101 ALA A C 13
ATOM 20505 O O . ALA A 1 53 ? 38.379 -14.649 -29.429 1.00 10.00 101 ALA A O 13
ATOM 20512 N N . GLU A 1 54 ? 39.430 -15.209 -31.339 1.00 10.00 102 GLU A N 13
ATOM 20513 C CA . GLU A 1 54 ? 39.204 -16.638 -31.181 1.00 10.00 102 GLU A CA 13
ATOM 20514 C C . GLU A 1 54 ? 39.998 -17.181 -30.003 1.00 10.00 102 GLU A C 13
ATOM 20515 O O . GLU A 1 54 ? 39.524 -18.053 -29.276 1.00 10.00 102 GLU A O 13
ATOM 20527 N N . LEU A 1 55 ? 41.203 -16.657 -29.816 1.00 10.00 103 LEU A N 13
ATOM 20528 C CA . LEU A 1 55 ? 42.046 -17.075 -28.708 1.00 10.00 103 LEU A CA 13
ATOM 20529 C C . LEU A 1 55 ? 41.344 -16.744 -27.400 1.00 10.00 103 LEU A C 13
ATOM 20530 O O . LEU A 1 55 ? 41.300 -17.557 -26.476 1.00 10.00 103 LEU A O 13
ATOM 20546 N N . GLY A 1 56 ? 40.783 -15.540 -27.344 1.00 10.00 104 GLY A N 13
ATOM 20547 C CA . GLY A 1 56 ? 40.062 -15.104 -26.168 1.00 10.00 104 GLY A CA 13
ATOM 20548 C C . GLY A 1 56 ? 38.834 -15.951 -25.925 1.00 10.00 104 GLY A C 13
ATOM 20549 O O . GLY A 1 56 ? 38.556 -16.347 -24.795 1.00 10.00 104 GLY A O 13
ATOM 20553 N N . LYS A 1 57 ? 38.113 -16.249 -26.997 1.00 10.00 105 LYS A N 13
ATOM 20554 C CA . LYS A 1 57 ? 36.910 -17.064 -26.914 1.00 10.00 105 LYS A CA 13
ATOM 20555 C C . LYS A 1 57 ? 37.253 -18.468 -26.417 1.00 10.00 105 LYS A C 13
ATOM 20556 O O . LYS A 1 57 ? 36.492 -19.083 -25.668 1.00 10.00 105 LYS A O 13
ATOM 20575 N N . GLU A 1 58 ? 38.409 -18.963 -26.833 1.00 10.00 106 GLU A N 13
ATOM 20576 C CA . GLU A 1 58 ? 38.863 -20.290 -26.436 1.00 10.00 106 GLU A CA 13
ATOM 20577 C C . GLU A 1 58 ? 39.290 -20.339 -24.972 1.00 10.00 106 GLU A C 13
ATOM 20578 O O . GLU A 1 58 ? 38.988 -21.303 -24.272 1.00 10.00 106 GLU A O 13
ATOM 20590 N N . ILE A 1 59 ? 39.983 -19.306 -24.508 1.00 10.00 107 ILE A N 13
ATOM 20591 C CA . ILE A 1 59 ? 40.450 -19.274 -23.123 1.00 10.00 107 ILE A CA 13
ATOM 20592 C C . ILE A 1 59 ? 39.361 -18.799 -22.163 1.00 10.00 107 ILE A C 13
ATOM 20593 O O . ILE A 1 59 ? 39.546 -18.816 -20.944 1.00 10.00 107 ILE A O 13
ATOM 20609 N N . GLY A 1 60 ? 38.229 -18.379 -22.712 1.00 10.00 108 GLY A N 13
ATOM 20610 C CA . GLY A 1 60 ? 37.125 -17.925 -21.886 1.00 10.00 108 GLY A CA 13
ATOM 20611 C C . GLY A 1 60 ? 37.269 -16.482 -21.451 1.00 10.00 108 GLY A C 13
ATOM 20612 O O . GLY A 1 60 ? 36.768 -16.091 -20.397 1.00 10.00 108 GLY A O 13
ATOM 20616 N N . GLU A 1 61 ? 37.949 -15.696 -22.264 1.00 10.00 109 GLU A N 13
ATOM 20617 C CA . GLU A 1 61 ? 38.163 -14.286 -21.982 1.00 10.00 109 GLU A CA 13
ATOM 20618 C C . GLU A 1 61 ? 37.787 -13.464 -23.214 1.00 10.00 109 GLU A C 13
ATOM 20619 O O . GLU A 1 61 ? 36.876 -13.839 -23.953 1.00 10.00 109 GLU A O 13
ATOM 20631 N N . THR A 1 62 ? 38.481 -12.357 -23.441 1.00 10.00 110 THR A N 13
ATOM 20632 C CA . THR A 1 62 ? 38.204 -11.514 -24.594 1.00 10.00 110 THR A CA 13
ATOM 20633 C C . THR A 1 62 ? 39.469 -11.269 -25.412 1.00 10.00 110 THR A C 13
ATOM 20634 O O . THR A 1 62 ? 40.559 -11.707 -25.031 1.00 10.00 110 THR A O 13
ATOM 20645 N N . ALA A 1 63 ? 39.318 -10.583 -26.539 1.00 10.00 111 ALA A N 13
ATOM 20646 C CA . ALA A 1 63 ? 40.446 -10.275 -27.408 1.00 10.00 111 ALA A CA 13
ATOM 20647 C C . ALA A 1 63 ? 41.464 -9.406 -26.682 1.00 10.00 111 ALA A C 13
ATOM 20648 O O . ALA A 1 63 ? 42.675 -9.597 -26.825 1.00 10.00 111 ALA A O 13
ATOM 20655 N N . ALA A 1 64 ? 40.965 -8.461 -25.889 1.00 10.00 112 ALA A N 13
ATOM 20656 C CA . ALA A 1 64 ? 41.825 -7.571 -25.125 1.00 10.00 112 ALA A CA 13
ATOM 20657 C C . ALA A 1 64 ? 42.698 -8.362 -24.165 1.00 10.00 112 ALA A C 13
ATOM 20658 O O . ALA A 1 64 ? 43.848 -8.009 -23.933 1.00 10.00 112 ALA A O 13
ATOM 20665 N N . THR A 1 65 ? 42.145 -9.435 -23.616 1.00 10.00 113 THR A N 13
ATOM 20666 C CA . THR A 1 65 ? 42.875 -10.280 -22.689 1.00 10.00 113 THR A CA 13
ATOM 20667 C C . THR A 1 65 ? 44.113 -10.863 -23.363 1.00 10.00 113 THR A C 13
ATOM 20668 O O . THR A 1 65 ? 45.211 -10.824 -22.811 1.00 10.00 113 THR A O 13
ATOM 20679 N N . VAL A 1 66 ? 43.930 -11.374 -24.572 1.00 10.00 114 VAL A N 13
ATOM 20680 C CA . VAL A 1 66 ? 45.021 -11.959 -25.335 1.00 10.00 114 VAL A CA 13
ATOM 20681 C C . VAL A 1 66 ? 46.047 -10.890 -25.699 1.00 10.00 114 VAL A C 13
ATOM 20682 O O . VAL A 1 66 ? 47.253 -11.084 -25.529 1.00 10.00 114 VAL A O 13
ATOM 20695 N N . ALA A 1 67 ? 45.553 -9.753 -26.174 1.00 10.00 115 ALA A N 13
ATOM 20696 C CA . ALA A 1 67 ? 46.409 -8.636 -26.558 1.00 10.00 115 ALA A CA 13
ATOM 20697 C C . ALA A 1 67 ? 47.162 -8.086 -25.347 1.00 10.00 115 ALA A C 13
ATOM 20698 O O . ALA A 1 67 ? 48.271 -7.571 -25.464 1.00 10.00 115 ALA A O 13
ATOM 20705 N N . SER A 1 68 ? 46.530 -8.146 -24.193 1.00 10.00 116 SER A N 13
ATOM 20706 C CA . SER A 1 68 ? 47.144 -7.691 -22.958 1.00 10.00 116 SER A CA 13
ATOM 20707 C C . SER A 1 68 ? 48.158 -8.714 -22.424 1.00 10.00 116 SER A C 13
ATOM 20708 O O . SER A 1 68 ? 49.123 -8.353 -21.746 1.00 10.00 116 SER A O 13
ATOM 20716 N N . TYR A 1 69 ? 47.940 -9.991 -22.737 1.00 10.00 117 TYR A N 13
ATOM 20717 C CA . TYR A 1 69 ? 48.822 -11.062 -22.271 1.00 10.00 117 TYR A CA 13
ATOM 20718 C C . TYR A 1 69 ? 50.184 -11.022 -22.954 1.00 10.00 117 TYR A C 13
ATOM 20719 O O . TYR A 1 69 ? 51.203 -11.237 -22.301 1.00 10.00 117 TYR A O 13
ATOM 20737 N N . GLU A 1 70 ? 50.202 -10.729 -24.254 1.00 10.00 118 GLU A N 13
ATOM 20738 C CA . GLU A 1 70 ? 51.458 -10.668 -25.013 1.00 10.00 118 GLU A CA 13
ATOM 20739 C C . GLU A 1 70 ? 52.400 -9.604 -24.451 1.00 10.00 118 GLU A C 13
ATOM 20740 O O . GLU A 1 70 ? 53.606 -9.622 -24.707 1.00 10.00 118 GLU A O 13
ATOM 20752 N N . ARG A 1 71 ? 51.840 -8.674 -23.697 1.00 10.00 119 ARG A N 13
ATOM 20753 C CA . ARG A 1 71 ? 52.595 -7.619 -23.090 1.00 10.00 119 ARG A CA 13
ATOM 20754 C C . ARG A 1 71 ? 53.429 -8.151 -21.927 1.00 10.00 119 ARG A C 13
ATOM 20755 O O . ARG A 1 71 ? 54.508 -7.637 -21.629 1.00 10.00 119 ARG A O 13
ATOM 20776 N N . GLY A 1 72 ? 52.931 -9.202 -21.292 1.00 10.00 120 GLY A N 13
ATOM 20777 C CA . GLY A 1 72 ? 53.628 -9.795 -20.175 1.00 10.00 120 GLY A CA 13
ATOM 20778 C C . GLY A 1 72 ? 53.111 -9.337 -18.822 1.00 10.00 120 GLY A C 13
ATOM 20779 O O . GLY A 1 72 ? 53.727 -9.613 -17.792 1.00 10.00 120 GLY A O 13
ATOM 20783 N N . THR A 1 73 ? 51.963 -8.675 -18.809 1.00 10.00 121 THR A N 13
ATOM 20784 C CA . THR A 1 73 ? 51.386 -8.192 -17.562 1.00 10.00 121 THR A CA 13
ATOM 20785 C C . THR A 1 73 ? 49.858 -8.166 -17.638 1.00 10.00 121 THR A C 13
ATOM 20786 O O . THR A 1 73 ? 49.220 -7.126 -17.491 1.00 10.00 121 THR A O 13
ATOM 20797 N N . ALA A 1 74 ? 49.279 -9.327 -17.879 1.00 10.00 122 ALA A N 13
ATOM 20798 C CA . ALA A 1 74 ? 47.832 -9.453 -17.973 1.00 10.00 122 ALA A CA 13
ATOM 20799 C C . ALA A 1 74 ? 47.281 -10.303 -16.839 1.00 10.00 122 ALA A C 13
ATOM 20800 O O . ALA A 1 74 ? 46.222 -10.914 -16.977 1.00 10.00 122 ALA A O 13
ATOM 20807 N N . THR A 1 75 ? 47.992 -10.306 -15.715 1.00 10.00 123 THR A N 13
ATOM 20808 C CA . THR A 1 75 ? 47.608 -11.092 -14.546 1.00 10.00 123 THR A CA 13
ATOM 20809 C C . THR A 1 75 ? 47.679 -12.592 -14.860 1.00 10.00 123 THR A C 13
ATOM 20810 O O . THR A 1 75 ? 46.863 -13.115 -15.616 1.00 10.00 123 THR A O 13
ATOM 20821 N N . PRO A 1 76 ? 48.657 -13.307 -14.285 1.00 10.00 124 PRO A N 13
ATOM 20822 C CA . PRO A 1 76 ? 48.831 -14.735 -14.542 1.00 10.00 124 PRO A CA 13
ATOM 20823 C C . PRO A 1 76 ? 47.739 -15.603 -13.931 1.00 10.00 124 PRO A C 13
ATOM 20824 O O . PRO A 1 76 ? 47.858 -16.079 -12.798 1.00 10.00 124 PRO A O 13
ATOM 20835 N N . ASP A 1 77 ? 46.673 -15.800 -14.688 1.00 10.00 125 ASP A N 13
ATOM 20836 C CA . ASP A 1 77 ? 45.574 -16.635 -14.249 1.00 10.00 125 ASP A CA 13
ATOM 20837 C C . ASP A 1 77 ? 45.892 -18.063 -14.648 1.00 10.00 125 ASP A C 13
ATOM 20838 O O . ASP A 1 77 ? 45.969 -18.373 -15.836 1.00 10.00 125 ASP A O 13
ATOM 20847 N N . GLN A 1 78 ? 46.087 -18.919 -13.655 1.00 10.00 126 GLN A N 13
ATOM 20848 C CA . GLN A 1 78 ? 46.458 -20.320 -13.883 1.00 10.00 126 GLN A CA 13
ATOM 20849 C C . GLN A 1 78 ? 45.551 -20.988 -14.897 1.00 10.00 126 GLN A C 13
ATOM 20850 O O . GLN A 1 78 ? 46.021 -21.667 -15.807 1.00 10.00 126 GLN A O 13
ATOM 20864 N N . ASN A 1 79 ? 44.259 -20.776 -14.744 1.00 10.00 127 ASN A N 13
ATOM 20865 C CA . ASN A 1 79 ? 43.277 -21.356 -15.656 1.00 10.00 127 ASN A CA 13
ATOM 20866 C C . ASN A 1 79 ? 43.498 -20.855 -17.082 1.00 10.00 127 ASN A C 13
ATOM 20867 O O . ASN A 1 79 ? 43.490 -21.643 -18.026 1.00 10.00 127 ASN A O 13
ATOM 20878 N N . ILE A 1 80 ? 43.719 -19.550 -17.234 1.00 10.00 128 ILE A N 13
ATOM 20879 C CA . ILE A 1 80 ? 43.947 -18.971 -18.554 1.00 10.00 128 ILE A CA 13
ATOM 20880 C C . ILE A 1 80 ? 45.219 -19.541 -19.180 1.00 10.00 128 ILE A C 13
ATOM 20881 O O . ILE A 1 80 ? 45.171 -20.078 -20.287 1.00 10.00 128 ILE A O 13
ATOM 20897 N N . LEU A 1 81 ? 46.349 -19.426 -18.468 1.00 10.00 129 LEU A N 13
ATOM 20898 C CA . LEU A 1 81 ? 47.633 -19.950 -18.953 1.00 10.00 129 LEU A CA 13
ATOM 20899 C C . LEU A 1 81 ? 47.477 -21.399 -19.406 1.00 10.00 129 LEU A C 13
ATOM 20900 O O . LEU A 1 81 ? 48.018 -21.812 -20.437 1.00 10.00 129 LEU A O 13
ATOM 20916 N N . SER A 1 82 ? 46.721 -22.155 -18.621 1.00 10.00 130 SER A N 13
ATOM 20917 C CA . SER A 1 82 ? 46.463 -23.555 -18.901 1.00 10.00 130 SER A CA 13
ATOM 20918 C C . SER A 1 82 ? 45.791 -23.730 -20.265 1.00 10.00 130 SER A C 13
ATOM 20919 O O . SER A 1 82 ? 46.176 -24.600 -21.043 1.00 10.00 130 SER A O 13
ATOM 20927 N N . LYS A 1 83 ? 44.812 -22.881 -20.561 1.00 10.00 131 LYS A N 13
ATOM 20928 C CA . LYS A 1 83 ? 44.082 -22.953 -21.825 1.00 10.00 131 LYS A CA 13
ATOM 20929 C C . LYS A 1 83 ? 44.927 -22.467 -22.999 1.00 10.00 131 LYS A C 13
ATOM 20930 O O . LYS A 1 83 ? 44.940 -23.097 -24.053 1.00 10.00 131 LYS A O 13
ATOM 20949 N N . MET A 1 84 ? 45.638 -21.361 -22.795 1.00 10.00 132 MET A N 13
ATOM 20950 C CA . MET A 1 84 ? 46.470 -20.751 -23.838 1.00 10.00 132 MET A CA 13
ATOM 20951 C C . MET A 1 84 ? 47.376 -21.776 -24.513 1.00 10.00 132 MET A C 13
ATOM 20952 O O . MET A 1 84 ? 47.355 -21.957 -25.731 1.00 10.00 132 MET A O 13
ATOM 20966 N N . GLU A 1 85 ? 48.175 -22.429 -23.695 1.00 10.00 133 GLU A N 13
ATOM 20967 C CA . GLU A 1 85 ? 49.128 -23.425 -24.157 1.00 10.00 133 GLU A CA 13
ATOM 20968 C C . GLU A 1 85 ? 48.467 -24.742 -24.569 1.00 10.00 133 GLU A C 13
ATOM 20969 O O . GLU A 1 85 ? 48.999 -25.475 -25.406 1.00 10.00 133 GLU A O 13
ATOM 20981 N N . ARG A 1 86 ? 47.319 -25.037 -23.976 1.00 10.00 134 ARG A N 13
ATOM 20982 C CA . ARG A 1 86 ? 46.591 -26.278 -24.245 1.00 10.00 134 ARG A CA 13
ATOM 20983 C C . ARG A 1 86 ? 46.014 -26.314 -25.651 1.00 10.00 134 ARG A C 13
ATOM 20984 O O . ARG A 1 86 ? 45.735 -27.387 -26.184 1.00 10.00 134 ARG A O 13
ATOM 21005 N N . VAL A 1 87 ? 45.821 -25.146 -26.246 1.00 10.00 135 VAL A N 13
ATOM 21006 C CA . VAL A 1 87 ? 45.241 -25.075 -27.579 1.00 10.00 135 VAL A CA 13
ATOM 21007 C C . VAL A 1 87 ? 46.199 -25.679 -28.595 1.00 10.00 135 VAL A C 13
ATOM 21008 O O . VAL A 1 87 ? 45.787 -26.164 -29.648 1.00 10.00 135 VAL A O 13
ATOM 21021 N N . LEU A 1 88 ? 47.476 -25.676 -28.251 1.00 10.00 136 LEU A N 13
ATOM 21022 C CA . LEU A 1 88 ? 48.503 -26.176 -29.142 1.00 10.00 136 LEU A CA 13
ATOM 21023 C C . LEU A 1 88 ? 49.336 -27.287 -28.497 1.00 10.00 136 LEU A C 13
ATOM 21024 O O . LEU A 1 88 ? 48.912 -28.442 -28.477 1.00 10.00 136 LEU A O 13
ATOM 21040 N N . ASN A 1 89 ? 50.497 -26.922 -27.938 1.00 10.00 137 ASN A N 13
ATOM 21041 C CA . ASN A 1 89 ? 51.424 -27.900 -27.329 1.00 10.00 137 ASN A CA 13
ATOM 21042 C C . ASN A 1 89 ? 52.735 -27.264 -26.909 1.00 10.00 137 ASN A C 13
ATOM 21043 O O . ASN A 1 89 ? 53.764 -27.925 -26.904 1.00 10.00 137 ASN A O 13
ATOM 21054 N N . VAL A 1 90 ? 52.710 -26.006 -26.518 1.00 10.00 138 VAL A N 13
ATOM 21055 C CA . VAL A 1 90 ? 53.932 -25.348 -26.081 1.00 10.00 138 VAL A CA 13
ATOM 21056 C C . VAL A 1 90 ? 53.845 -25.074 -24.595 1.00 10.00 138 VAL A C 13
ATOM 21057 O O . VAL A 1 90 ? 52.754 -24.868 -24.066 1.00 10.00 138 VAL A O 13
ATOM 21070 N N . LYS A 1 91 ? 54.971 -25.114 -23.914 1.00 10.00 139 LYS A N 13
ATOM 21071 C CA . LYS A 1 91 ? 54.983 -24.864 -22.487 1.00 10.00 139 LYS A CA 13
ATOM 21072 C C . LYS A 1 91 ? 55.772 -23.608 -22.169 1.00 10.00 139 LYS A C 13
ATOM 21073 O O . LYS A 1 91 ? 56.871 -23.398 -22.684 1.00 10.00 139 LYS A O 13
ATOM 21092 N N . LEU A 1 92 ? 55.194 -22.760 -21.337 1.00 10.00 140 LEU A N 13
ATOM 21093 C CA . LEU A 1 92 ? 55.842 -21.525 -20.945 1.00 10.00 140 LEU A CA 13
ATOM 21094 C C . LEU A 1 92 ? 56.535 -21.699 -19.601 1.00 10.00 140 LEU A C 13
ATOM 21095 O O . LEU A 1 92 ? 56.498 -20.814 -18.745 1.00 10.00 140 LEU A O 13
ATOM 21111 N N . ARG A 1 93 ? 57.167 -22.853 -19.421 1.00 10.00 141 ARG A N 13
ATOM 21112 C CA . ARG A 1 93 ? 57.883 -23.163 -18.192 1.00 10.00 141 ARG A CA 13
ATOM 21113 C C . ARG A 1 93 ? 59.192 -23.875 -18.522 1.00 10.00 141 ARG A C 13
ATOM 21114 O O . ARG A 1 93 ? 59.232 -24.725 -19.414 1.00 10.00 141 ARG A O 13
ATOM 21135 N N . GLY A 1 94 ? 60.258 -23.526 -17.814 1.00 10.00 142 GLY A N 13
ATOM 21136 C CA . GLY A 1 94 ? 61.542 -24.166 -18.044 1.00 10.00 142 GLY A CA 13
ATOM 21137 C C . GLY A 1 94 ? 62.465 -23.335 -18.909 1.00 10.00 142 GLY A C 13
ATOM 21138 O O . GLY A 1 94 ? 62.306 -22.120 -19.003 1.00 10.00 142 GLY A O 13
ATOM 21142 N N . ALA A 1 95 ? 63.433 -23.992 -19.538 1.00 10.00 143 ALA A N 13
ATOM 21143 C CA . ALA A 1 95 ? 64.395 -23.312 -20.397 1.00 10.00 143 ALA A CA 13
ATOM 21144 C C . ALA A 1 95 ? 63.975 -23.386 -21.859 1.00 10.00 143 ALA A C 13
ATOM 21145 O O . ALA A 1 95 ? 64.429 -22.600 -22.693 1.00 10.00 143 ALA A O 13
ATOM 21152 N N . ASN A 1 96 ? 63.101 -24.332 -22.162 1.00 10.00 144 ASN A N 13
ATOM 21153 C CA . ASN A 1 96 ? 62.609 -24.517 -23.521 1.00 10.00 144 ASN A CA 13
ATOM 21154 C C . ASN A 1 96 ? 61.262 -23.827 -23.667 1.00 10.00 144 ASN A C 13
ATOM 21155 O O . ASN A 1 96 ? 60.270 -24.437 -24.068 1.00 10.00 144 ASN A O 13
ATOM 21166 N N . ILE A 1 97 ? 61.239 -22.548 -23.324 1.00 10.00 145 ILE A N 13
ATOM 21167 C CA . ILE A 1 97 ? 60.025 -21.750 -23.380 1.00 10.00 145 ILE A CA 13
ATOM 21168 C C . ILE A 1 97 ? 59.488 -21.618 -24.805 1.00 10.00 145 ILE A C 13
ATOM 21169 O O . ILE A 1 97 ? 60.248 -21.388 -25.751 1.00 10.00 145 ILE A O 13
ATOM 21185 N N . GLY A 1 98 ? 58.174 -21.763 -24.948 1.00 10.00 146 GLY A N 13
ATOM 21186 C CA . GLY A 1 98 ? 57.545 -21.636 -26.249 1.00 10.00 146 GLY A CA 13
ATOM 21187 C C . GLY A 1 98 ? 57.641 -22.909 -27.054 1.00 10.00 146 GLY A C 13
ATOM 21188 O O . GLY A 1 98 ? 57.233 -22.957 -28.215 1.00 10.00 146 GLY A O 13
ATOM 21192 N N . ALA A 1 99 ? 58.191 -23.934 -26.434 1.00 10.00 147 ALA A N 13
ATOM 21193 C CA . ALA A 1 99 ? 58.346 -25.230 -27.080 1.00 10.00 147 ALA A CA 13
ATOM 21194 C C . ALA A 1 99 ? 57.591 -26.316 -26.314 1.00 10.00 147 ALA A C 13
ATOM 21195 O O . ALA A 1 99 ? 57.334 -26.161 -25.113 1.00 10.00 147 ALA A O 13
ATOM 21202 N N . PRO A 1 100 ? 57.174 -27.400 -27.005 1.00 10.00 148 PRO A N 13
ATOM 21203 C CA . PRO A 1 100 ? 56.480 -28.526 -26.373 1.00 10.00 148 PRO A CA 13
ATOM 21204 C C . PRO A 1 100 ? 57.345 -29.141 -25.270 1.00 10.00 148 PRO A C 13
ATOM 21205 O O . PRO A 1 100 ? 58.471 -29.574 -25.524 1.00 10.00 148 PRO A O 13
ATOM 21216 N N . ARG A 1 101 ? 56.827 -29.171 -24.055 1.00 10.00 149 ARG A N 13
ATOM 21217 C CA . ARG A 1 101 ? 57.548 -29.742 -22.922 1.00 10.00 149 ARG A CA 13
ATOM 21218 C C . ARG A 1 101 ? 56.576 -29.985 -21.785 1.00 10.00 149 ARG A C 13
ATOM 21219 O O . ARG A 1 101 ? 56.617 -29.322 -20.751 1.00 10.00 149 ARG A O 13
ATOM 21240 N N . LEU A 1 102 ? 55.683 -30.935 -22.001 1.00 10.00 150 LEU A N 13
ATOM 21241 C CA . LEU A 1 102 ? 54.672 -31.260 -21.014 1.00 10.00 150 LEU A CA 13
ATOM 21242 C C . LEU A 1 102 ? 55.262 -32.059 -19.865 1.00 10.00 150 LEU A C 13
ATOM 21243 O O . LEU A 1 102 ? 55.200 -33.288 -19.831 1.00 10.00 150 LEU A O 13
ATOM 21259 N N . GLY A 1 103 ? 55.837 -31.336 -18.927 1.00 10.00 151 GLY A N 13
ATOM 21260 C CA . GLY A 1 103 ? 56.449 -31.940 -17.768 1.00 10.00 151 GLY A CA 13
ATOM 21261 C C . GLY A 1 103 ? 57.553 -31.070 -17.218 1.00 10.00 151 GLY A C 13
ATOM 21262 O O . GLY A 1 103 ? 58.733 -31.350 -17.442 1.00 10.00 151 GLY A O 13
ATOM 21266 N N . PRO A 1 104 ? 57.202 -29.982 -16.513 1.00 10.00 152 PRO A N 13
ATOM 21267 C CA . PRO A 1 104 ? 58.189 -29.065 -15.942 1.00 10.00 152 PRO A CA 13
ATOM 21268 C C . PRO A 1 104 ? 58.930 -29.678 -14.757 1.00 10.00 152 PRO A C 13
ATOM 21269 O O . PRO A 1 104 ? 58.556 -30.741 -14.260 1.00 10.00 152 PRO A O 13
ATOM 21280 N N . LYS A 1 105 ? 59.971 -29.007 -14.302 1.00 10.00 153 LYS A N 13
ATOM 21281 C CA . LYS A 1 105 ? 60.755 -29.495 -13.184 1.00 10.00 153 LYS A CA 13
ATOM 21282 C C . LYS A 1 105 ? 60.235 -28.910 -11.877 1.00 10.00 153 LYS A C 13
ATOM 21283 O O . LYS A 1 105 ? 59.724 -27.788 -11.845 1.00 10.00 153 LYS A O 13
ATOM 21302 N N . LYS A 1 106 ? 60.343 -29.684 -10.811 1.00 10.00 154 LYS A N 13
ATOM 21303 C CA . LYS A 1 106 ? 59.896 -29.249 -9.502 1.00 10.00 154 LYS A CA 13
ATOM 21304 C C . LYS A 1 106 ? 61.099 -28.960 -8.612 1.00 10.00 154 LYS A C 13
ATOM 21305 O O . LYS A 1 106 ? 62.160 -29.573 -8.768 1.00 10.00 154 LYS A O 13
ATOM 21324 N N . LYS A 1 107 ? 60.936 -28.027 -7.691 1.00 10.00 155 LYS A N 13
ATOM 21325 C CA . LYS A 1 107 ? 62.006 -27.666 -6.779 1.00 10.00 155 LYS A CA 13
ATOM 21326 C C . LYS A 1 107 ? 62.077 -28.671 -5.637 1.00 10.00 155 LYS A C 13
ATOM 21327 O O . LYS A 1 107 ? 63.111 -29.356 -5.506 1.00 10.00 155 LYS A O 13
ATOM 21347 N N . GLY A 1 1 ? 128.487 -22.804 -6.633 1.00 10.00 49 GLY A N 14
ATOM 21348 C CA . GLY A 1 1 ? 127.313 -23.315 -5.882 1.00 10.00 49 GLY A CA 14
ATOM 21349 C C . GLY A 1 1 ? 126.225 -23.834 -6.799 1.00 10.00 49 GLY A C 14
ATOM 21350 O O . GLY A 1 1 ? 125.410 -23.061 -7.308 1.00 10.00 49 GLY A O 14
ATOM 21356 N N . ALA A 1 2 ? 126.210 -25.141 -7.016 1.00 10.00 50 ALA A N 14
ATOM 21357 C CA . ALA A 1 2 ? 125.217 -25.761 -7.876 1.00 10.00 50 ALA A CA 14
ATOM 21358 C C . ALA A 1 2 ? 124.054 -26.291 -7.048 1.00 10.00 50 ALA A C 14
ATOM 21359 O O . ALA A 1 2 ? 124.173 -27.317 -6.378 1.00 10.00 50 ALA A O 14
ATOM 21366 N N . MET A 1 3 ? 122.938 -25.578 -7.082 1.00 10.00 51 MET A N 14
ATOM 21367 C CA . MET A 1 3 ? 121.755 -25.973 -6.329 1.00 10.00 51 MET A CA 14
ATOM 21368 C C . MET A 1 3 ? 120.712 -26.593 -7.247 1.00 10.00 51 MET A C 14
ATOM 21369 O O . MET A 1 3 ? 120.553 -26.168 -8.392 1.00 10.00 51 MET A O 14
ATOM 21383 N N . ASP A 1 4 ? 120.009 -27.596 -6.742 1.00 10.00 52 ASP A N 14
ATOM 21384 C CA . ASP A 1 4 ? 118.976 -28.276 -7.519 1.00 10.00 52 ASP A CA 14
ATOM 21385 C C . ASP A 1 4 ? 117.655 -28.303 -6.749 1.00 10.00 52 ASP A C 14
ATOM 21386 O O . ASP A 1 4 ? 117.394 -29.231 -5.978 1.00 10.00 52 ASP A O 14
ATOM 21395 N N . PRO A 1 5 ? 116.809 -27.279 -6.940 1.00 10.00 53 PRO A N 14
ATOM 21396 C CA . PRO A 1 5 ? 115.518 -27.175 -6.262 1.00 10.00 53 PRO A CA 14
ATOM 21397 C C . PRO A 1 5 ? 114.395 -27.908 -6.999 1.00 10.00 53 PRO A C 14
ATOM 21398 O O . PRO A 1 5 ? 114.456 -28.099 -8.216 1.00 10.00 53 PRO A O 14
ATOM 21409 N N . GLU A 1 6 ? 113.370 -28.311 -6.258 1.00 10.00 54 GLU A N 14
ATOM 21410 C CA . GLU A 1 6 ? 112.228 -29.011 -6.832 1.00 10.00 54 GLU A CA 14
ATOM 21411 C C . GLU A 1 6 ? 110.987 -28.798 -5.964 1.00 10.00 54 GLU A C 14
ATOM 21412 O O . GLU A 1 6 ? 111.080 -28.770 -4.735 1.00 10.00 54 GLU A O 14
ATOM 21424 N N . PHE A 1 7 ? 109.834 -28.633 -6.604 1.00 10.00 55 PHE A N 14
ATOM 21425 C CA . PHE A 1 7 ? 108.584 -28.421 -5.882 1.00 10.00 55 PHE A CA 14
ATOM 21426 C C . PHE A 1 7 ? 107.387 -28.752 -6.769 1.00 10.00 55 PHE A C 14
ATOM 21427 O O . PHE A 1 7 ? 107.461 -28.639 -7.994 1.00 10.00 55 PHE A O 14
ATOM 21444 N N . ALA A 1 8 ? 106.293 -29.165 -6.145 1.00 10.00 56 ALA A N 14
ATOM 21445 C CA . ALA A 1 8 ? 105.072 -29.504 -6.861 1.00 10.00 56 ALA A CA 14
ATOM 21446 C C . ALA A 1 8 ? 103.856 -29.027 -6.075 1.00 10.00 56 ALA A C 14
ATOM 21447 O O . ALA A 1 8 ? 103.896 -28.958 -4.845 1.00 10.00 56 ALA A O 14
ATOM 21454 N N . GLY A 1 9 ? 102.783 -28.697 -6.779 1.00 10.00 57 GLY A N 14
ATOM 21455 C CA . GLY A 1 9 ? 101.581 -28.228 -6.117 1.00 10.00 57 GLY A CA 14
ATOM 21456 C C . GLY A 1 9 ? 100.343 -28.389 -6.976 1.00 10.00 57 GLY A C 14
ATOM 21457 O O . GLY A 1 9 ? 100.447 -28.625 -8.182 1.00 10.00 57 GLY A O 14
ATOM 21461 N N . GLY A 1 10 ? 99.175 -28.256 -6.359 1.00 10.00 58 GLY A N 14
ATOM 21462 C CA . GLY A 1 10 ? 97.924 -28.393 -7.081 1.00 10.00 58 GLY A CA 14
ATOM 21463 C C . GLY A 1 10 ? 96.977 -27.237 -6.817 1.00 10.00 58 GLY A C 14
ATOM 21464 O O . GLY A 1 10 ? 97.223 -26.414 -5.931 1.00 10.00 58 GLY A O 14
ATOM 21468 N N . THR A 1 11 ? 95.896 -27.173 -7.579 1.00 10.00 59 THR A N 14
ATOM 21469 C CA . THR A 1 11 ? 94.917 -26.107 -7.430 1.00 10.00 59 THR A CA 14
ATOM 21470 C C . THR A 1 11 ? 93.674 -26.595 -6.681 1.00 10.00 59 THR A C 14
ATOM 21471 O O . THR A 1 11 ? 93.443 -27.800 -6.557 1.00 10.00 59 THR A O 14
ATOM 21482 N N . GLU A 1 12 ? 92.887 -25.656 -6.172 1.00 10.00 60 GLU A N 14
ATOM 21483 C CA . GLU A 1 12 ? 91.669 -25.988 -5.446 1.00 10.00 60 GLU A CA 14
ATOM 21484 C C . GLU A 1 12 ? 90.570 -24.973 -5.755 1.00 10.00 60 GLU A C 14
ATOM 21485 O O . GLU A 1 12 ? 90.751 -24.093 -6.600 1.00 10.00 60 GLU A O 14
ATOM 21497 N N . GLY A 1 13 ? 89.437 -25.104 -5.080 1.00 10.00 61 GLY A N 14
ATOM 21498 C CA . GLY A 1 13 ? 88.330 -24.193 -5.293 1.00 10.00 61 GLY A CA 14
ATOM 21499 C C . GLY A 1 13 ? 87.319 -24.274 -4.172 1.00 10.00 61 GLY A C 14
ATOM 21500 O O . GLY A 1 13 ? 87.270 -25.271 -3.454 1.00 10.00 61 GLY A O 14
ATOM 21504 N N . GLN A 1 14 ? 86.515 -23.235 -4.012 1.00 10.00 62 GLN A N 14
ATOM 21505 C CA . GLN A 1 14 ? 85.512 -23.208 -2.956 1.00 10.00 62 GLN A CA 14
ATOM 21506 C C . GLN A 1 14 ? 84.137 -22.865 -3.518 1.00 10.00 62 GLN A C 14
ATOM 21507 O O . GLN A 1 14 ? 83.989 -22.609 -4.713 1.00 10.00 62 GLN A O 14
ATOM 21521 N N . ARG A 1 15 ? 83.137 -22.875 -2.650 1.00 10.00 63 ARG A N 14
ATOM 21522 C CA . ARG A 1 15 ? 81.772 -22.562 -3.045 1.00 10.00 63 ARG A CA 14
ATOM 21523 C C . ARG A 1 15 ? 81.279 -21.334 -2.294 1.00 10.00 63 ARG A C 14
ATOM 21524 O O . ARG A 1 15 ? 82.008 -20.764 -1.478 1.00 10.00 63 ARG A O 14
ATOM 21545 N N . LEU A 1 16 ? 80.051 -20.926 -2.570 1.00 10.00 64 LEU A N 14
ATOM 21546 C CA . LEU A 1 16 ? 79.468 -19.764 -1.916 1.00 10.00 64 LEU A CA 14
ATOM 21547 C C . LEU A 1 16 ? 78.360 -20.186 -0.955 1.00 10.00 64 LEU A C 14
ATOM 21548 O O . LEU A 1 16 ? 77.931 -21.341 -0.962 1.00 10.00 64 LEU A O 14
ATOM 21564 N N . THR A 1 17 ? 77.913 -19.251 -0.130 1.00 10.00 65 THR A N 14
ATOM 21565 C CA . THR A 1 17 ? 76.861 -19.514 0.840 1.00 10.00 65 THR A CA 14
ATOM 21566 C C . THR A 1 17 ? 75.842 -18.375 0.845 1.00 10.00 65 THR A C 14
ATOM 21567 O O . THR A 1 17 ? 76.183 -17.227 0.549 1.00 10.00 65 THR A O 14
ATOM 21578 N N . LYS A 1 18 ? 74.597 -18.695 1.170 1.00 10.00 66 LYS A N 14
ATOM 21579 C CA . LYS A 1 18 ? 73.539 -17.694 1.221 1.00 10.00 66 LYS A CA 14
ATOM 21580 C C . LYS A 1 18 ? 73.111 -17.457 2.666 1.00 10.00 66 LYS A C 14
ATOM 21581 O O . LYS A 1 18 ? 72.927 -18.406 3.430 1.00 10.00 66 LYS A O 14
ATOM 21600 N N . VAL A 1 19 ? 72.974 -16.196 3.044 1.00 10.00 67 VAL A N 14
ATOM 21601 C CA . VAL A 1 19 ? 72.569 -15.841 4.399 1.00 10.00 67 VAL A CA 14
ATOM 21602 C C . VAL A 1 19 ? 71.228 -15.118 4.384 1.00 10.00 67 VAL A C 14
ATOM 21603 O O . VAL A 1 19 ? 70.656 -14.883 3.320 1.00 10.00 67 VAL A O 14
ATOM 21616 N N . ASP A 1 20 ? 70.723 -14.775 5.560 1.00 10.00 68 ASP A N 14
ATOM 21617 C CA . ASP A 1 20 ? 69.450 -14.076 5.662 1.00 10.00 68 ASP A CA 14
ATOM 21618 C C . ASP A 1 20 ? 69.654 -12.573 5.483 1.00 10.00 68 ASP A C 14
ATOM 21619 O O . ASP A 1 20 ? 70.548 -11.976 6.088 1.00 10.00 68 ASP A O 14
ATOM 21628 N N . ARG A 1 21 ? 68.838 -11.980 4.624 1.00 10.00 69 ARG A N 14
ATOM 21629 C CA . ARG A 1 21 ? 68.907 -10.551 4.345 1.00 10.00 69 ARG A CA 14
ATOM 21630 C C . ARG A 1 21 ? 67.517 -10.013 4.028 1.00 10.00 69 ARG A C 14
ATOM 21631 O O . ARG A 1 21 ? 66.516 -10.675 4.304 1.00 10.00 69 ARG A O 14
ATOM 21652 N N . SER A 1 22 ? 67.455 -8.819 3.452 1.00 10.00 70 SER A N 14
ATOM 21653 C CA . SER A 1 22 ? 66.184 -8.202 3.101 1.00 10.00 70 SER A CA 14
ATOM 21654 C C . SER A 1 22 ? 65.436 -9.038 2.065 1.00 10.00 70 SER A C 14
ATOM 21655 O O . SER A 1 22 ? 66.009 -9.461 1.058 1.00 10.00 70 SER A O 14
ATOM 21663 N N . ASP A 1 23 ? 64.157 -9.274 2.331 1.00 10.00 71 ASP A N 14
ATOM 21664 C CA . ASP A 1 23 ? 63.305 -10.058 1.445 1.00 10.00 71 ASP A CA 14
ATOM 21665 C C . ASP A 1 23 ? 62.937 -9.252 0.207 1.00 10.00 71 ASP A C 14
ATOM 21666 O O . ASP A 1 23 ? 61.959 -8.500 0.199 1.00 10.00 71 ASP A O 14
ATOM 21675 N N . ASP A 1 24 ? 63.749 -9.393 -0.825 1.00 10.00 72 ASP A N 14
ATOM 21676 C CA . ASP A 1 24 ? 63.536 -8.689 -2.082 1.00 10.00 72 ASP A CA 14
ATOM 21677 C C . ASP A 1 24 ? 62.588 -9.476 -2.974 1.00 10.00 72 ASP A C 14
ATOM 21678 O O . ASP A 1 24 ? 63.010 -10.285 -3.800 1.00 10.00 72 ASP A O 14
ATOM 21687 N N . ILE A 1 25 ? 61.304 -9.249 -2.768 1.00 10.00 73 ILE A N 14
ATOM 21688 C CA . ILE A 1 25 ? 60.262 -9.918 -3.532 1.00 10.00 73 ILE A CA 14
ATOM 21689 C C . ILE A 1 25 ? 60.358 -9.599 -5.025 1.00 10.00 73 ILE A C 14
ATOM 21690 O O . ILE A 1 25 ? 60.276 -8.440 -5.438 1.00 10.00 73 ILE A O 14
ATOM 21706 N N . ILE A 1 26 ? 60.561 -10.634 -5.821 1.00 10.00 74 ILE A N 14
ATOM 21707 C CA . ILE A 1 26 ? 60.653 -10.494 -7.264 1.00 10.00 74 ILE A CA 14
ATOM 21708 C C . ILE A 1 26 ? 59.533 -11.280 -7.934 1.00 10.00 74 ILE A C 14
ATOM 21709 O O . ILE A 1 26 ? 58.776 -11.971 -7.248 1.00 10.00 74 ILE A O 14
ATOM 21725 N N . LYS A 1 27 ? 59.464 -11.183 -9.266 1.00 10.00 75 LYS A N 14
ATOM 21726 C CA . LYS A 1 27 ? 58.444 -11.861 -10.085 1.00 10.00 75 LYS A CA 14
ATOM 21727 C C . LYS A 1 27 ? 57.069 -11.869 -9.410 1.00 10.00 75 LYS A C 14
ATOM 21728 O O . LYS A 1 27 ? 56.642 -12.879 -8.841 1.00 10.00 75 LYS A O 14
ATOM 21747 N N . PRO A 1 28 ? 56.358 -10.729 -9.462 1.00 10.00 76 PRO A N 14
ATOM 21748 C CA . PRO A 1 28 ? 55.031 -10.595 -8.857 1.00 10.00 76 PRO A CA 14
ATOM 21749 C C . PRO A 1 28 ? 53.962 -11.313 -9.672 1.00 10.00 76 PRO A C 14
ATOM 21750 O O . PRO A 1 28 ? 54.277 -12.113 -10.558 1.00 10.00 76 PRO A O 14
ATOM 21761 N N . LYS A 1 29 ? 52.701 -11.021 -9.377 1.00 10.00 77 LYS A N 14
ATOM 21762 C CA . LYS A 1 29 ? 51.588 -11.629 -10.079 1.00 10.00 77 LYS A CA 14
ATOM 21763 C C . LYS A 1 29 ? 51.506 -11.102 -11.511 1.00 10.00 77 LYS A C 14
ATOM 21764 O O . LYS A 1 29 ? 50.676 -10.249 -11.832 1.00 10.00 77 LYS A O 14
ATOM 21783 N N . THR A 1 30 ? 52.387 -11.612 -12.356 1.00 10.00 78 THR A N 14
ATOM 21784 C CA . THR A 1 30 ? 52.452 -11.227 -13.756 1.00 10.00 78 THR A CA 14
ATOM 21785 C C . THR A 1 30 ? 52.695 -12.468 -14.608 1.00 10.00 78 THR A C 14
ATOM 21786 O O . THR A 1 30 ? 53.016 -13.531 -14.074 1.00 10.00 78 THR A O 14
ATOM 21797 N N . VAL A 1 31 ? 52.548 -12.349 -15.918 1.00 10.00 79 VAL A N 14
ATOM 21798 C CA . VAL A 1 31 ? 52.747 -13.500 -16.788 1.00 10.00 79 VAL A CA 14
ATOM 21799 C C . VAL A 1 31 ? 54.213 -13.634 -17.212 1.00 10.00 79 VAL A C 14
ATOM 21800 O O . VAL A 1 31 ? 54.716 -14.745 -17.346 1.00 10.00 79 VAL A O 14
ATOM 21813 N N . GLY A 1 32 ? 54.901 -12.508 -17.389 1.00 10.00 80 GLY A N 14
ATOM 21814 C CA . GLY A 1 32 ? 56.299 -12.550 -17.788 1.00 10.00 80 GLY A CA 14
ATOM 21815 C C . GLY A 1 32 ? 56.533 -11.923 -19.150 1.00 10.00 80 GLY A C 14
ATOM 21816 O O . GLY A 1 32 ? 55.710 -12.065 -20.053 1.00 10.00 80 GLY A O 14
ATOM 21820 N N . LYS A 1 33 ? 57.660 -11.236 -19.298 1.00 10.00 81 LYS A N 14
ATOM 21821 C CA . LYS A 1 33 ? 58.004 -10.573 -20.551 1.00 10.00 81 LYS A CA 14
ATOM 21822 C C . LYS A 1 33 ? 58.277 -11.581 -21.665 1.00 10.00 81 LYS A C 14
ATOM 21823 O O . LYS A 1 33 ? 57.657 -11.520 -22.730 1.00 10.00 81 LYS A O 14
ATOM 21842 N N . GLU A 1 34 ? 59.210 -12.496 -21.422 1.00 10.00 82 GLU A N 14
ATOM 21843 C CA . GLU A 1 34 ? 59.550 -13.520 -22.404 1.00 10.00 82 GLU A CA 14
ATOM 21844 C C . GLU A 1 34 ? 58.335 -14.402 -22.649 1.00 10.00 82 GLU A C 14
ATOM 21845 O O . GLU A 1 34 ? 58.077 -14.847 -23.768 1.00 10.00 82 GLU A O 14
ATOM 21857 N N . VAL A 1 35 ? 57.583 -14.616 -21.581 1.00 10.00 83 VAL A N 14
ATOM 21858 C CA . VAL A 1 35 ? 56.372 -15.412 -21.625 1.00 10.00 83 VAL A CA 14
ATOM 21859 C C . VAL A 1 35 ? 55.373 -14.808 -22.610 1.00 10.00 83 VAL A C 14
ATOM 21860 O O . VAL A 1 35 ? 54.797 -15.516 -23.436 1.00 10.00 83 VAL A O 14
ATOM 21873 N N . GLY A 1 36 ? 55.194 -13.493 -22.526 1.00 10.00 84 GLY A N 14
ATOM 21874 C CA . GLY A 1 36 ? 54.276 -12.804 -23.411 1.00 10.00 84 GLY A CA 14
ATOM 21875 C C . GLY A 1 36 ? 54.652 -12.959 -24.870 1.00 10.00 84 GLY A C 14
ATOM 21876 O O . GLY A 1 36 ? 53.794 -13.224 -25.715 1.00 10.00 84 GLY A O 14
ATOM 21880 N N . LYS A 1 37 ? 55.938 -12.813 -25.171 1.00 10.00 85 LYS A N 14
ATOM 21881 C CA . LYS A 1 37 ? 56.411 -12.943 -26.543 1.00 10.00 85 LYS A CA 14
ATOM 21882 C C . LYS A 1 37 ? 56.209 -14.367 -27.046 1.00 10.00 85 LYS A C 14
ATOM 21883 O O . LYS A 1 37 ? 55.881 -14.584 -28.216 1.00 10.00 85 LYS A O 14
ATOM 21902 N N . ALA A 1 38 ? 56.406 -15.331 -26.158 1.00 10.00 86 ALA A N 14
ATOM 21903 C CA . ALA A 1 38 ? 56.225 -16.734 -26.498 1.00 10.00 86 ALA A CA 14
ATOM 21904 C C . ALA A 1 38 ? 54.750 -17.037 -26.706 1.00 10.00 86 ALA A C 14
ATOM 21905 O O . ALA A 1 38 ? 54.394 -17.913 -27.493 1.00 10.00 86 ALA A O 14
ATOM 21912 N N . ILE A 1 39 ? 53.895 -16.311 -25.993 1.00 10.00 87 ILE A N 14
ATOM 21913 C CA . ILE A 1 39 ? 52.455 -16.482 -26.123 1.00 10.00 87 ILE A CA 14
ATOM 21914 C C . ILE A 1 39 ? 52.032 -16.175 -27.545 1.00 10.00 87 ILE A C 14
ATOM 21915 O O . ILE A 1 39 ? 51.308 -16.938 -28.175 1.00 10.00 87 ILE A O 14
ATOM 21931 N N . GLU A 1 40 ? 52.535 -15.078 -28.062 1.00 10.00 88 GLU A N 14
ATOM 21932 C CA . GLU A 1 40 ? 52.184 -14.653 -29.391 1.00 10.00 88 GLU A CA 14
ATOM 21933 C C . GLU A 1 40 ? 52.811 -15.585 -30.420 1.00 10.00 88 GLU A C 14
ATOM 21934 O O . GLU A 1 40 ? 52.123 -16.124 -31.280 1.00 10.00 88 GLU A O 14
ATOM 21946 N N . GLN A 1 41 ? 54.111 -15.808 -30.285 1.00 10.00 89 GLN A N 14
ATOM 21947 C CA . GLN A 1 41 ? 54.842 -16.663 -31.206 1.00 10.00 89 GLN A CA 14
ATOM 21948 C C . GLN A 1 41 ? 54.295 -18.084 -31.232 1.00 10.00 89 GLN A C 14
ATOM 21949 O O . GLN A 1 41 ? 54.283 -18.722 -32.282 1.00 10.00 89 GLN A O 14
ATOM 21963 N N . GLY A 1 42 ? 53.847 -18.591 -30.089 1.00 10.00 90 GLY A N 14
ATOM 21964 C CA . GLY A 1 42 ? 53.335 -19.945 -30.062 1.00 10.00 90 GLY A CA 14
ATOM 21965 C C . GLY A 1 42 ? 51.935 -20.064 -30.622 1.00 10.00 90 GLY A C 14
ATOM 21966 O O . GLY A 1 42 ? 51.594 -21.059 -31.261 1.00 10.00 90 GLY A O 14
ATOM 21970 N N . ARG A 1 43 ? 51.129 -19.041 -30.391 1.00 10.00 91 ARG A N 14
ATOM 21971 C CA . ARG A 1 43 ? 49.737 -19.043 -30.823 1.00 10.00 91 ARG A CA 14
ATOM 21972 C C . ARG A 1 43 ? 49.606 -18.667 -32.295 1.00 10.00 91 ARG A C 14
ATOM 21973 O O . ARG A 1 43 ? 48.867 -19.305 -33.045 1.00 10.00 91 ARG A O 14
ATOM 21994 N N . GLN A 1 44 ? 50.335 -17.638 -32.708 1.00 10.00 92 GLN A N 14
ATOM 21995 C CA . GLN A 1 44 ? 50.286 -17.166 -34.086 1.00 10.00 92 GLN A CA 14
ATOM 21996 C C . GLN A 1 44 ? 50.868 -18.190 -35.052 1.00 10.00 92 GLN A C 14
ATOM 21997 O O . GLN A 1 44 ? 50.592 -18.146 -36.250 1.00 10.00 92 GLN A O 14
ATOM 22011 N N . LYS A 1 45 ? 51.645 -19.132 -34.534 1.00 10.00 93 LYS A N 14
ATOM 22012 C CA . LYS A 1 45 ? 52.255 -20.158 -35.378 1.00 10.00 93 LYS A CA 14
ATOM 22013 C C . LYS A 1 45 ? 51.271 -21.287 -35.690 1.00 10.00 93 LYS A C 14
ATOM 22014 O O . LYS A 1 45 ? 51.673 -22.432 -35.898 1.00 10.00 93 LYS A O 14
ATOM 22033 N N . PHE A 1 46 ? 49.984 -20.964 -35.733 1.00 10.00 94 PHE A N 14
ATOM 22034 C CA . PHE A 1 46 ? 48.959 -21.959 -36.009 1.00 10.00 94 PHE A CA 14
ATOM 22035 C C . PHE A 1 46 ? 48.610 -22.016 -37.487 1.00 10.00 94 PHE A C 14
ATOM 22036 O O . PHE A 1 46 ? 47.834 -22.874 -37.912 1.00 10.00 94 PHE A O 14
ATOM 22053 N N . GLU A 1 47 ? 49.217 -21.122 -38.252 1.00 10.00 95 GLU A N 14
ATOM 22054 C CA . GLU A 1 47 ? 49.003 -21.021 -39.698 1.00 10.00 95 GLU A CA 14
ATOM 22055 C C . GLU A 1 47 ? 47.539 -20.729 -40.054 1.00 10.00 95 GLU A C 14
ATOM 22056 O O . GLU A 1 47 ? 46.666 -21.591 -39.924 1.00 10.00 95 GLU A O 14
ATOM 22068 N N . PRO A 1 48 ? 47.243 -19.508 -40.532 1.00 10.00 96 PRO A N 14
ATOM 22069 C CA . PRO A 1 48 ? 48.235 -18.440 -40.718 1.00 10.00 96 PRO A CA 14
ATOM 22070 C C . PRO A 1 48 ? 48.684 -17.818 -39.405 1.00 10.00 96 PRO A C 14
ATOM 22071 O O . PRO A 1 48 ? 49.874 -17.760 -39.097 1.00 10.00 96 PRO A O 14
ATOM 22082 N N . THR A 1 49 ? 47.717 -17.367 -38.643 1.00 10.00 97 THR A N 14
ATOM 22083 C CA . THR A 1 49 ? 47.964 -16.729 -37.355 1.00 10.00 97 THR A CA 14
ATOM 22084 C C . THR A 1 49 ? 46.693 -16.721 -36.507 1.00 10.00 97 THR A C 14
ATOM 22085 O O . THR A 1 49 ? 45.659 -16.210 -36.939 1.00 10.00 97 THR A O 14
ATOM 22096 N N . MET A 1 50 ? 46.770 -17.297 -35.309 1.00 10.00 98 MET A N 14
ATOM 22097 C CA . MET A 1 50 ? 45.626 -17.342 -34.413 1.00 10.00 98 MET A CA 14
ATOM 22098 C C . MET A 1 50 ? 45.232 -15.936 -33.983 1.00 10.00 98 MET A C 14
ATOM 22099 O O . MET A 1 50 ? 46.073 -15.153 -33.536 1.00 10.00 98 MET A O 14
ATOM 22113 N N . THR A 1 51 ? 43.959 -15.620 -34.133 1.00 10.00 99 THR A N 14
ATOM 22114 C CA . THR A 1 51 ? 43.456 -14.314 -33.764 1.00 10.00 99 THR A CA 14
ATOM 22115 C C . THR A 1 51 ? 43.299 -14.197 -32.257 1.00 10.00 99 THR A C 14
ATOM 22116 O O . THR A 1 51 ? 43.165 -15.202 -31.550 1.00 10.00 99 THR A O 14
ATOM 22127 N N . GLN A 1 52 ? 43.305 -12.964 -31.771 1.00 10.00 100 GLN A N 14
ATOM 22128 C CA . GLN A 1 52 ? 43.146 -12.715 -30.344 1.00 10.00 100 GLN A CA 14
ATOM 22129 C C . GLN A 1 52 ? 41.739 -13.113 -29.914 1.00 10.00 100 GLN A C 14
ATOM 22130 O O . GLN A 1 52 ? 41.512 -13.514 -28.773 1.00 10.00 100 GLN A O 14
ATOM 22144 N N . ALA A 1 53 ? 40.803 -13.015 -30.854 1.00 10.00 101 ALA A N 14
ATOM 22145 C CA . ALA A 1 53 ? 39.413 -13.359 -30.599 1.00 10.00 101 ALA A CA 14
ATOM 22146 C C . ALA A 1 53 ? 39.247 -14.860 -30.383 1.00 10.00 101 ALA A C 14
ATOM 22147 O O . ALA A 1 53 ? 38.496 -15.288 -29.506 1.00 10.00 101 ALA A O 14
ATOM 22154 N N . GLU A 1 54 ? 39.956 -15.653 -31.182 1.00 10.00 102 GLU A N 14
ATOM 22155 C CA . GLU A 1 54 ? 39.889 -17.104 -31.075 1.00 10.00 102 GLU A CA 14
ATOM 22156 C C . GLU A 1 54 ? 40.430 -17.569 -29.739 1.00 10.00 102 GLU A C 14
ATOM 22157 O O . GLU A 1 54 ? 39.746 -18.279 -29.004 1.00 10.00 102 GLU A O 14
ATOM 22169 N N . LEU A 1 55 ? 41.648 -17.155 -29.418 1.00 10.00 103 LEU A N 14
ATOM 22170 C CA . LEU A 1 55 ? 42.261 -17.543 -28.158 1.00 10.00 103 LEU A CA 14
ATOM 22171 C C . LEU A 1 55 ? 41.420 -17.046 -26.994 1.00 10.00 103 LEU A C 14
ATOM 22172 O O . LEU A 1 55 ? 41.235 -17.757 -26.007 1.00 10.00 103 LEU A O 14
ATOM 22188 N N . GLY A 1 56 ? 40.901 -15.828 -27.124 1.00 10.00 104 GLY A N 14
ATOM 22189 C CA . GLY A 1 56 ? 40.067 -15.261 -26.085 1.00 10.00 104 GLY A CA 14
ATOM 22190 C C . GLY A 1 56 ? 38.845 -16.113 -25.822 1.00 10.00 104 GLY A C 14
ATOM 22191 O O . GLY A 1 56 ? 38.520 -16.410 -24.677 1.00 10.00 104 GLY A O 14
ATOM 22195 N N . LYS A 1 57 ? 38.192 -16.537 -26.892 1.00 10.00 105 LYS A N 14
ATOM 22196 C CA . LYS A 1 57 ? 37.004 -17.369 -26.785 1.00 10.00 105 LYS A CA 14
ATOM 22197 C C . LYS A 1 57 ? 37.353 -18.717 -26.160 1.00 10.00 105 LYS A C 14
ATOM 22198 O O . LYS A 1 57 ? 36.637 -19.209 -25.285 1.00 10.00 105 LYS A O 14
ATOM 22217 N N . GLU A 1 58 ? 38.456 -19.304 -26.614 1.00 10.00 106 GLU A N 14
ATOM 22218 C CA . GLU A 1 58 ? 38.902 -20.599 -26.103 1.00 10.00 106 GLU A CA 14
ATOM 22219 C C . GLU A 1 58 ? 39.214 -20.551 -24.604 1.00 10.00 106 GLU A C 14
ATOM 22220 O O . GLU A 1 58 ? 38.877 -21.477 -23.869 1.00 10.00 106 GLU A O 14
ATOM 22232 N N . ILE A 1 59 ? 39.854 -19.474 -24.152 1.00 10.00 107 ILE A N 14
ATOM 22233 C CA . ILE A 1 59 ? 40.212 -19.345 -22.741 1.00 10.00 107 ILE A CA 14
ATOM 22234 C C . ILE A 1 59 ? 39.057 -18.785 -21.907 1.00 10.00 107 ILE A C 14
ATOM 22235 O O . ILE A 1 59 ? 39.075 -18.862 -20.677 1.00 10.00 107 ILE A O 14
ATOM 22251 N N . GLY A 1 60 ? 38.058 -18.224 -22.579 1.00 10.00 108 GLY A N 14
ATOM 22252 C CA . GLY A 1 60 ? 36.902 -17.683 -21.886 1.00 10.00 108 GLY A CA 14
ATOM 22253 C C . GLY A 1 60 ? 37.085 -16.242 -21.453 1.00 10.00 108 GLY A C 14
ATOM 22254 O O . GLY A 1 60 ? 36.417 -15.771 -20.532 1.00 10.00 108 GLY A O 14
ATOM 22258 N N . GLU A 1 61 ? 37.980 -15.536 -22.124 1.00 10.00 109 GLU A N 14
ATOM 22259 C CA . GLU A 1 61 ? 38.251 -14.142 -21.809 1.00 10.00 109 GLU A CA 14
ATOM 22260 C C . GLU A 1 61 ? 38.002 -13.276 -23.039 1.00 10.00 109 GLU A C 14
ATOM 22261 O O . GLU A 1 61 ? 37.557 -13.773 -24.072 1.00 10.00 109 GLU A O 14
ATOM 22273 N N . THR A 1 62 ? 38.282 -11.988 -22.932 1.00 10.00 110 THR A N 14
ATOM 22274 C CA . THR A 1 62 ? 38.083 -11.076 -24.044 1.00 10.00 110 THR A CA 14
ATOM 22275 C C . THR A 1 62 ? 39.350 -10.969 -24.890 1.00 10.00 110 THR A C 14
ATOM 22276 O O . THR A 1 62 ? 40.436 -11.360 -24.450 1.00 10.00 110 THR A O 14
ATOM 22287 N N . ALA A 1 63 ? 39.212 -10.447 -26.105 1.00 10.00 111 ALA A N 14
ATOM 22288 C CA . ALA A 1 63 ? 40.349 -10.289 -27.005 1.00 10.00 111 ALA A CA 14
ATOM 22289 C C . ALA A 1 63 ? 41.401 -9.369 -26.394 1.00 10.00 111 ALA A C 14
ATOM 22290 O O . ALA A 1 63 ? 42.602 -9.579 -26.571 1.00 10.00 111 ALA A O 14
ATOM 22297 N N . ALA A 1 64 ? 40.939 -8.360 -25.659 1.00 10.00 112 ALA A N 14
ATOM 22298 C CA . ALA A 1 64 ? 41.833 -7.412 -25.003 1.00 10.00 112 ALA A CA 14
ATOM 22299 C C . ALA A 1 64 ? 42.721 -8.119 -23.988 1.00 10.00 112 ALA A C 14
ATOM 22300 O O . ALA A 1 64 ? 43.863 -7.715 -23.760 1.00 10.00 112 ALA A O 14
ATOM 22307 N N . THR A 1 65 ? 42.193 -9.183 -23.390 1.00 10.00 113 THR A N 14
ATOM 22308 C CA . THR A 1 65 ? 42.937 -9.954 -22.410 1.00 10.00 113 THR A CA 14
ATOM 22309 C C . THR A 1 65 ? 44.110 -10.658 -23.083 1.00 10.00 113 THR A C 14
ATOM 22310 O O . THR A 1 65 ? 45.242 -10.599 -22.608 1.00 10.00 113 THR A O 14
ATOM 22321 N N . VAL A 1 66 ? 43.825 -11.300 -24.209 1.00 10.00 114 VAL A N 14
ATOM 22322 C CA . VAL A 1 66 ? 44.843 -12.012 -24.969 1.00 10.00 114 VAL A CA 14
ATOM 22323 C C . VAL A 1 66 ? 45.912 -11.047 -25.463 1.00 10.00 114 VAL A C 14
ATOM 22324 O O . VAL A 1 66 ? 47.108 -11.328 -25.375 1.00 10.00 114 VAL A O 14
ATOM 22337 N N . ALA A 1 67 ? 45.468 -9.901 -25.963 1.00 10.00 115 ALA A N 14
ATOM 22338 C CA . ALA A 1 67 ? 46.378 -8.879 -26.454 1.00 10.00 115 ALA A CA 14
ATOM 22339 C C . ALA A 1 67 ? 47.283 -8.386 -25.327 1.00 10.00 115 ALA A C 14
ATOM 22340 O O . ALA A 1 67 ? 48.457 -8.086 -25.541 1.00 10.00 115 ALA A O 14
ATOM 22347 N N . SER A 1 68 ? 46.730 -8.303 -24.125 1.00 10.00 116 SER A N 14
ATOM 22348 C CA . SER A 1 68 ? 47.492 -7.867 -22.966 1.00 10.00 116 SER A CA 14
ATOM 22349 C C . SER A 1 68 ? 48.445 -8.977 -22.512 1.00 10.00 116 SER A C 14
ATOM 22350 O O . SER A 1 68 ? 49.529 -8.709 -21.991 1.00 10.00 116 SER A O 14
ATOM 22358 N N . TYR A 1 69 ? 48.038 -10.225 -22.729 1.00 10.00 117 TYR A N 14
ATOM 22359 C CA . TYR A 1 69 ? 48.841 -11.378 -22.336 1.00 10.00 117 TYR A CA 14
ATOM 22360 C C . TYR A 1 69 ? 50.168 -11.416 -23.083 1.00 10.00 117 TYR A C 14
ATOM 22361 O O . TYR A 1 69 ? 51.216 -11.633 -22.475 1.00 10.00 117 TYR A O 14
ATOM 22379 N N . GLU A 1 70 ? 50.131 -11.176 -24.391 1.00 10.00 118 GLU A N 14
ATOM 22380 C CA . GLU A 1 70 ? 51.353 -11.191 -25.194 1.00 10.00 118 GLU A CA 14
ATOM 22381 C C . GLU A 1 70 ? 52.284 -10.041 -24.804 1.00 10.00 118 GLU A C 14
ATOM 22382 O O . GLU A 1 70 ? 53.476 -10.073 -25.100 1.00 10.00 118 GLU A O 14
ATOM 22394 N N . ARG A 1 71 ? 51.736 -9.023 -24.143 1.00 10.00 119 ARG A N 14
ATOM 22395 C CA . ARG A 1 71 ? 52.512 -7.894 -23.698 1.00 10.00 119 ARG A CA 14
ATOM 22396 C C . ARG A 1 71 ? 53.403 -8.315 -22.528 1.00 10.00 119 ARG A C 14
ATOM 22397 O O . ARG A 1 71 ? 54.444 -7.709 -22.262 1.00 10.00 119 ARG A O 14
ATOM 22418 N N . GLY A 1 72 ? 52.996 -9.385 -21.855 1.00 10.00 120 GLY A N 14
ATOM 22419 C CA . GLY A 1 72 ? 53.736 -9.873 -20.723 1.00 10.00 120 GLY A CA 14
ATOM 22420 C C . GLY A 1 72 ? 53.116 -9.446 -19.409 1.00 10.00 120 GLY A C 14
ATOM 22421 O O . GLY A 1 72 ? 53.795 -9.382 -18.384 1.00 10.00 120 GLY A O 14
ATOM 22425 N N . THR A 1 73 ? 51.812 -9.189 -19.433 1.00 10.00 121 THR A N 14
ATOM 22426 C CA . THR A 1 73 ? 51.090 -8.761 -18.253 1.00 10.00 121 THR A CA 14
ATOM 22427 C C . THR A 1 73 ? 49.588 -8.680 -18.544 1.00 10.00 121 THR A C 14
ATOM 22428 O O . THR A 1 73 ? 49.120 -7.861 -19.338 1.00 10.00 121 THR A O 14
ATOM 22439 N N . ALA A 1 74 ? 48.853 -9.572 -17.920 1.00 10.00 122 ALA A N 14
ATOM 22440 C CA . ALA A 1 74 ? 47.404 -9.644 -18.082 1.00 10.00 122 ALA A CA 14
ATOM 22441 C C . ALA A 1 74 ? 46.785 -10.468 -16.963 1.00 10.00 122 ALA A C 14
ATOM 22442 O O . ALA A 1 74 ? 45.769 -11.135 -17.163 1.00 10.00 122 ALA A O 14
ATOM 22449 N N . THR A 1 75 ? 47.393 -10.382 -15.780 1.00 10.00 123 THR A N 14
ATOM 22450 C CA . THR A 1 75 ? 46.964 -11.137 -14.610 1.00 10.00 123 THR A CA 14
ATOM 22451 C C . THR A 1 75 ? 47.065 -12.630 -14.908 1.00 10.00 123 THR A C 14
ATOM 22452 O O . THR A 1 75 ? 46.203 -13.216 -15.564 1.00 10.00 123 THR A O 14
ATOM 22463 N N . PRO A 1 76 ? 48.137 -13.269 -14.436 1.00 10.00 124 PRO A N 14
ATOM 22464 C CA . PRO A 1 76 ? 48.401 -14.677 -14.705 1.00 10.00 124 PRO A CA 14
ATOM 22465 C C . PRO A 1 76 ? 47.467 -15.647 -14.016 1.00 10.00 124 PRO A C 14
ATOM 22466 O O . PRO A 1 76 ? 47.721 -16.103 -12.897 1.00 10.00 124 PRO A O 14
ATOM 22477 N N . ASP A 1 77 ? 46.373 -15.955 -14.674 1.00 10.00 125 ASP A N 14
ATOM 22478 C CA . ASP A 1 77 ? 45.453 -16.932 -14.141 1.00 10.00 125 ASP A CA 14
ATOM 22479 C C . ASP A 1 77 ? 45.966 -18.280 -14.605 1.00 10.00 125 ASP A C 14
ATOM 22480 O O . ASP A 1 77 ? 46.050 -18.534 -15.806 1.00 10.00 125 ASP A O 14
ATOM 22489 N N . GLN A 1 78 ? 46.342 -19.118 -13.650 1.00 10.00 126 GLN A N 14
ATOM 22490 C CA . GLN A 1 78 ? 46.929 -20.424 -13.942 1.00 10.00 126 GLN A CA 14
ATOM 22491 C C . GLN A 1 78 ? 46.089 -21.223 -14.909 1.00 10.00 126 GLN A C 14
ATOM 22492 O O . GLN A 1 78 ? 46.613 -21.862 -15.818 1.00 10.00 126 GLN A O 14
ATOM 22506 N N . ASN A 1 79 ? 44.785 -21.171 -14.718 1.00 10.00 127 ASN A N 14
ATOM 22507 C CA . ASN A 1 79 ? 43.868 -21.892 -15.592 1.00 10.00 127 ASN A CA 14
ATOM 22508 C C . ASN A 1 79 ? 43.922 -21.315 -17.001 1.00 10.00 127 ASN A C 14
ATOM 22509 O O . ASN A 1 79 ? 43.974 -22.062 -17.974 1.00 10.00 127 ASN A O 14
ATOM 22520 N N . ILE A 1 80 ? 43.922 -19.988 -17.104 1.00 10.00 128 ILE A N 14
ATOM 22521 C CA . ILE A 1 80 ? 43.989 -19.334 -18.406 1.00 10.00 128 ILE A CA 14
ATOM 22522 C C . ILE A 1 80 ? 45.266 -19.739 -19.120 1.00 10.00 128 ILE A C 14
ATOM 22523 O O . ILE A 1 80 ? 45.201 -20.218 -20.253 1.00 10.00 128 ILE A O 14
ATOM 22539 N N . LEU A 1 81 ? 46.414 -19.554 -18.455 1.00 10.00 129 LEU A N 14
ATOM 22540 C CA . LEU A 1 81 ? 47.717 -19.922 -19.029 1.00 10.00 129 LEU A CA 14
ATOM 22541 C C . LEU A 1 81 ? 47.652 -21.340 -19.587 1.00 10.00 129 LEU A C 14
ATOM 22542 O O . LEU A 1 81 ? 48.044 -21.602 -20.725 1.00 10.00 129 LEU A O 14
ATOM 22558 N N . SER A 1 82 ? 47.114 -22.239 -18.766 1.00 10.00 130 SER A N 14
ATOM 22559 C CA . SER A 1 82 ? 46.971 -23.644 -19.118 1.00 10.00 130 SER A CA 14
ATOM 22560 C C . SER A 1 82 ? 46.200 -23.810 -20.430 1.00 10.00 130 SER A C 14
ATOM 22561 O O . SER A 1 82 ? 46.554 -24.642 -21.264 1.00 10.00 130 SER A O 14
ATOM 22569 N N . LYS A 1 83 ? 45.165 -22.997 -20.614 1.00 10.00 131 LYS A N 14
ATOM 22570 C CA . LYS A 1 83 ? 44.346 -23.055 -21.818 1.00 10.00 131 LYS A CA 14
ATOM 22571 C C . LYS A 1 83 ? 45.107 -22.509 -23.021 1.00 10.00 131 LYS A C 14
ATOM 22572 O O . LYS A 1 83 ? 45.144 -23.138 -24.075 1.00 10.00 131 LYS A O 14
ATOM 22591 N N . MET A 1 84 ? 45.721 -21.339 -22.842 1.00 10.00 132 MET A N 14
ATOM 22592 C CA . MET A 1 84 ? 46.476 -20.677 -23.911 1.00 10.00 132 MET A CA 14
ATOM 22593 C C . MET A 1 84 ? 47.498 -21.617 -24.525 1.00 10.00 132 MET A C 14
ATOM 22594 O O . MET A 1 84 ? 47.565 -21.800 -25.742 1.00 10.00 132 MET A O 14
ATOM 22608 N N . GLU A 1 85 ? 48.298 -22.200 -23.655 1.00 10.00 133 GLU A N 14
ATOM 22609 C CA . GLU A 1 85 ? 49.365 -23.098 -24.050 1.00 10.00 133 GLU A CA 14
ATOM 22610 C C . GLU A 1 85 ? 48.858 -24.458 -24.539 1.00 10.00 133 GLU A C 14
ATOM 22611 O O . GLU A 1 85 ? 49.500 -25.094 -25.379 1.00 10.00 133 GLU A O 14
ATOM 22623 N N . ARG A 1 86 ? 47.714 -24.901 -24.030 1.00 10.00 134 ARG A N 14
ATOM 22624 C CA . ARG A 1 86 ? 47.154 -26.194 -24.416 1.00 10.00 134 ARG A CA 14
ATOM 22625 C C . ARG A 1 86 ? 46.768 -26.232 -25.893 1.00 10.00 134 ARG A C 14
ATOM 22626 O O . ARG A 1 86 ? 46.802 -27.287 -26.525 1.00 10.00 134 ARG A O 14
ATOM 22647 N N . VAL A 1 87 ? 46.417 -25.078 -26.439 1.00 10.00 135 VAL A N 14
ATOM 22648 C CA . VAL A 1 87 ? 45.992 -24.984 -27.830 1.00 10.00 135 VAL A CA 14
ATOM 22649 C C . VAL A 1 87 ? 47.103 -25.358 -28.825 1.00 10.00 135 VAL A C 14
ATOM 22650 O O . VAL A 1 87 ? 46.817 -25.920 -29.884 1.00 10.00 135 VAL A O 14
ATOM 22663 N N . LEU A 1 88 ? 48.362 -25.088 -28.484 1.00 10.00 136 LEU A N 14
ATOM 22664 C CA . LEU A 1 88 ? 49.474 -25.383 -29.401 1.00 10.00 136 LEU A CA 14
ATOM 22665 C C . LEU A 1 88 ? 50.538 -26.305 -28.796 1.00 10.00 136 LEU A C 14
ATOM 22666 O O . LEU A 1 88 ? 51.547 -26.584 -29.447 1.00 10.00 136 LEU A O 14
ATOM 22682 N N . ASN A 1 89 ? 50.319 -26.770 -27.569 1.00 10.00 137 ASN A N 14
ATOM 22683 C CA . ASN A 1 89 ? 51.263 -27.676 -26.893 1.00 10.00 137 ASN A CA 14
ATOM 22684 C C . ASN A 1 89 ? 52.651 -27.065 -26.728 1.00 10.00 137 ASN A C 14
ATOM 22685 O O . ASN A 1 89 ? 53.661 -27.723 -26.959 1.00 10.00 137 ASN A O 14
ATOM 22696 N N . VAL A 1 90 ? 52.692 -25.805 -26.334 1.00 10.00 138 VAL A N 14
ATOM 22697 C CA . VAL A 1 90 ? 53.952 -25.125 -26.063 1.00 10.00 138 VAL A CA 14
ATOM 22698 C C . VAL A 1 90 ? 53.806 -24.430 -24.726 1.00 10.00 138 VAL A C 14
ATOM 22699 O O . VAL A 1 90 ? 52.759 -23.850 -24.450 1.00 10.00 138 VAL A O 14
ATOM 22712 N N . LYS A 1 91 ? 54.824 -24.477 -23.895 1.00 10.00 139 LYS A N 14
ATOM 22713 C CA . LYS A 1 91 ? 54.736 -23.857 -22.593 1.00 10.00 139 LYS A CA 14
ATOM 22714 C C . LYS A 1 91 ? 55.694 -22.688 -22.472 1.00 10.00 139 LYS A C 14
ATOM 22715 O O . LYS A 1 91 ? 56.744 -22.659 -23.112 1.00 10.00 139 LYS A O 14
ATOM 22734 N N . LEU A 1 92 ? 55.302 -21.722 -21.663 1.00 10.00 140 LEU A N 14
ATOM 22735 C CA . LEU A 1 92 ? 56.099 -20.530 -21.433 1.00 10.00 140 LEU A CA 14
ATOM 22736 C C . LEU A 1 92 ? 56.645 -20.539 -20.012 1.00 10.00 140 LEU A C 14
ATOM 22737 O O . LEU A 1 92 ? 57.107 -19.521 -19.500 1.00 10.00 140 LEU A O 14
ATOM 22753 N N . ARG A 1 93 ? 56.588 -21.700 -19.378 1.00 10.00 141 ARG A N 14
ATOM 22754 C CA . ARG A 1 93 ? 57.064 -21.845 -18.013 1.00 10.00 141 ARG A CA 14
ATOM 22755 C C . ARG A 1 93 ? 58.252 -22.792 -17.963 1.00 10.00 141 ARG A C 14
ATOM 22756 O O . ARG A 1 93 ? 58.274 -23.811 -18.655 1.00 10.00 141 ARG A O 14
ATOM 22777 N N . GLY A 1 94 ? 59.228 -22.458 -17.135 1.00 10.00 142 GLY A N 14
ATOM 22778 C CA . GLY A 1 94 ? 60.412 -23.278 -17.018 1.00 10.00 142 GLY A CA 14
ATOM 22779 C C . GLY A 1 94 ? 61.485 -22.843 -17.990 1.00 10.00 142 GLY A C 14
ATOM 22780 O O . GLY A 1 94 ? 61.430 -21.738 -18.523 1.00 10.00 142 GLY A O 14
ATOM 22784 N N . ALA A 1 95 ? 62.455 -23.710 -18.225 1.00 10.00 143 ALA A N 14
ATOM 22785 C CA . ALA A 1 95 ? 63.546 -23.407 -19.138 1.00 10.00 143 ALA A CA 14
ATOM 22786 C C . ALA A 1 95 ? 63.201 -23.821 -20.561 1.00 10.00 143 ALA A C 14
ATOM 22787 O O . ALA A 1 95 ? 63.704 -23.249 -21.526 1.00 10.00 143 ALA A O 14
ATOM 22794 N N . ASN A 1 96 ? 62.331 -24.808 -20.689 1.00 10.00 144 ASN A N 14
ATOM 22795 C CA . ASN A 1 96 ? 61.932 -25.309 -21.999 1.00 10.00 144 ASN A CA 14
ATOM 22796 C C . ASN A 1 96 ? 60.756 -24.530 -22.565 1.00 10.00 144 ASN A C 14
ATOM 22797 O O . ASN A 1 96 ? 59.725 -25.105 -22.919 1.00 10.00 144 ASN A O 14
ATOM 22808 N N . ILE A 1 97 ? 60.912 -23.215 -22.648 1.00 10.00 145 ILE A N 14
ATOM 22809 C CA . ILE A 1 97 ? 59.873 -22.362 -23.197 1.00 10.00 145 ILE A CA 14
ATOM 22810 C C . ILE A 1 97 ? 59.832 -22.515 -24.713 1.00 10.00 145 ILE A C 14
ATOM 22811 O O . ILE A 1 97 ? 60.871 -22.671 -25.357 1.00 10.00 145 ILE A O 14
ATOM 22827 N N . GLY A 1 98 ? 58.634 -22.495 -25.276 1.00 10.00 146 GLY A N 14
ATOM 22828 C CA . GLY A 1 98 ? 58.486 -22.654 -26.707 1.00 10.00 146 GLY A CA 14
ATOM 22829 C C . GLY A 1 98 ? 58.273 -24.105 -27.063 1.00 10.00 146 GLY A C 14
ATOM 22830 O O . GLY A 1 98 ? 58.095 -24.462 -28.231 1.00 10.00 146 GLY A O 14
ATOM 22834 N N . ALA A 1 99 ? 58.306 -24.936 -26.034 1.00 10.00 147 ALA A N 14
ATOM 22835 C CA . ALA A 1 99 ? 58.107 -26.365 -26.176 1.00 10.00 147 ALA A CA 14
ATOM 22836 C C . ALA A 1 99 ? 57.176 -26.859 -25.073 1.00 10.00 147 ALA A C 14
ATOM 22837 O O . ALA A 1 99 ? 57.027 -26.186 -24.057 1.00 10.00 147 ALA A O 14
ATOM 22844 N N . PRO A 1 100 ? 56.489 -28.001 -25.270 1.00 10.00 148 PRO A N 14
ATOM 22845 C CA . PRO A 1 100 ? 55.610 -28.560 -24.242 1.00 10.00 148 PRO A CA 14
ATOM 22846 C C . PRO A 1 100 ? 56.428 -28.908 -23.000 1.00 10.00 148 PRO A C 14
ATOM 22847 O O . PRO A 1 100 ? 57.394 -29.666 -23.087 1.00 10.00 148 PRO A O 14
ATOM 22858 N N . ARG A 1 101 ? 56.054 -28.359 -21.855 1.00 10.00 149 ARG A N 14
ATOM 22859 C CA . ARG A 1 101 ? 56.788 -28.613 -20.623 1.00 10.00 149 ARG A CA 14
ATOM 22860 C C . ARG A 1 101 ? 55.871 -28.508 -19.412 1.00 10.00 149 ARG A C 14
ATOM 22861 O O . ARG A 1 101 ? 55.571 -27.415 -18.932 1.00 10.00 149 ARG A O 14
ATOM 22882 N N . LEU A 1 102 ? 55.432 -29.653 -18.936 1.00 10.00 150 LEU A N 14
ATOM 22883 C CA . LEU A 1 102 ? 54.558 -29.728 -17.783 1.00 10.00 150 LEU A CA 14
ATOM 22884 C C . LEU A 1 102 ? 54.732 -31.079 -17.115 1.00 10.00 150 LEU A C 14
ATOM 22885 O O . LEU A 1 102 ? 55.406 -31.960 -17.658 1.00 10.00 150 LEU A O 14
ATOM 22901 N N . GLY A 1 103 ? 54.144 -31.240 -15.942 1.00 10.00 151 GLY A N 14
ATOM 22902 C CA . GLY A 1 103 ? 54.246 -32.496 -15.239 1.00 10.00 151 GLY A CA 14
ATOM 22903 C C . GLY A 1 103 ? 53.369 -33.554 -15.874 1.00 10.00 151 GLY A C 14
ATOM 22904 O O . GLY A 1 103 ? 52.609 -33.253 -16.799 1.00 10.00 151 GLY A O 14
ATOM 22908 N N . PRO A 1 104 ? 53.458 -34.807 -15.415 1.00 10.00 152 PRO A N 14
ATOM 22909 C CA . PRO A 1 104 ? 52.647 -35.901 -15.952 1.00 10.00 152 PRO A CA 14
ATOM 22910 C C . PRO A 1 104 ? 51.147 -35.642 -15.786 1.00 10.00 152 PRO A C 14
ATOM 22911 O O . PRO A 1 104 ? 50.321 -36.233 -16.485 1.00 10.00 152 PRO A O 14
ATOM 22922 N N . LYS A 1 105 ? 50.807 -34.750 -14.861 1.00 10.00 153 LYS A N 14
ATOM 22923 C CA . LYS A 1 105 ? 49.419 -34.399 -14.610 1.00 10.00 153 LYS A CA 14
ATOM 22924 C C . LYS A 1 105 ? 49.079 -33.089 -15.312 1.00 10.00 153 LYS A C 14
ATOM 22925 O O . LYS A 1 105 ? 49.668 -32.047 -15.022 1.00 10.00 153 LYS A O 14
ATOM 22944 N N . LYS A 1 106 ? 48.131 -33.147 -16.234 1.00 10.00 154 LYS A N 14
ATOM 22945 C CA . LYS A 1 106 ? 47.711 -31.969 -16.980 1.00 10.00 154 LYS A CA 14
ATOM 22946 C C . LYS A 1 106 ? 46.595 -31.245 -16.236 1.00 10.00 154 LYS A C 14
ATOM 22947 O O . LYS A 1 106 ? 46.033 -31.774 -15.275 1.00 10.00 154 LYS A O 14
ATOM 22966 N N . LYS A 1 107 ? 46.289 -30.034 -16.670 1.00 10.00 155 LYS A N 14
ATOM 22967 C CA . LYS A 1 107 ? 45.234 -29.248 -16.053 1.00 10.00 155 LYS A CA 14
ATOM 22968 C C . LYS A 1 107 ? 43.894 -29.579 -16.696 1.00 10.00 155 LYS A C 14
ATOM 22969 O O . LYS A 1 107 ? 43.788 -29.463 -17.936 1.00 10.00 155 LYS A O 14
ATOM 22989 N N . GLY A 1 1 ? 43.728 -67.642 18.283 1.00 10.00 49 GLY A N 15
ATOM 22990 C CA . GLY A 1 1 ? 44.334 -67.036 17.070 1.00 10.00 49 GLY A CA 15
ATOM 22991 C C . GLY A 1 1 ? 43.280 -66.528 16.113 1.00 10.00 49 GLY A C 15
ATOM 22992 O O . GLY A 1 1 ? 42.090 -66.765 16.318 1.00 10.00 49 GLY A O 15
ATOM 22998 N N . ALA A 1 2 ? 43.706 -65.833 15.069 1.00 10.00 50 ALA A N 15
ATOM 22999 C CA . ALA A 1 2 ? 42.782 -65.292 14.089 1.00 10.00 50 ALA A CA 15
ATOM 23000 C C . ALA A 1 2 ? 43.355 -65.404 12.684 1.00 10.00 50 ALA A C 15
ATOM 23001 O O . ALA A 1 2 ? 44.543 -65.159 12.465 1.00 10.00 50 ALA A O 15
ATOM 23008 N N . MET A 1 3 ? 42.509 -65.784 11.740 1.00 10.00 51 MET A N 15
ATOM 23009 C CA . MET A 1 3 ? 42.925 -65.928 10.354 1.00 10.00 51 MET A CA 15
ATOM 23010 C C . MET A 1 3 ? 42.542 -64.687 9.560 1.00 10.00 51 MET A C 15
ATOM 23011 O O . MET A 1 3 ? 41.453 -64.138 9.739 1.00 10.00 51 MET A O 15
ATOM 23025 N N . ASP A 1 4 ? 43.435 -64.250 8.686 1.00 10.00 52 ASP A N 15
ATOM 23026 C CA . ASP A 1 4 ? 43.201 -63.067 7.869 1.00 10.00 52 ASP A CA 15
ATOM 23027 C C . ASP A 1 4 ? 43.954 -63.184 6.549 1.00 10.00 52 ASP A C 15
ATOM 23028 O O . ASP A 1 4 ? 45.037 -63.766 6.503 1.00 10.00 52 ASP A O 15
ATOM 23037 N N . PRO A 1 5 ? 43.378 -62.656 5.459 1.00 10.00 53 PRO A N 15
ATOM 23038 C CA . PRO A 1 5 ? 43.999 -62.705 4.133 1.00 10.00 53 PRO A CA 15
ATOM 23039 C C . PRO A 1 5 ? 45.154 -61.715 3.988 1.00 10.00 53 PRO A C 15
ATOM 23040 O O . PRO A 1 5 ? 45.143 -60.636 4.586 1.00 10.00 53 PRO A O 15
ATOM 23051 N N . GLU A 1 6 ? 46.145 -62.094 3.188 1.00 10.00 54 GLU A N 15
ATOM 23052 C CA . GLU A 1 6 ? 47.311 -61.254 2.953 1.00 10.00 54 GLU A CA 15
ATOM 23053 C C . GLU A 1 6 ? 46.911 -59.957 2.256 1.00 10.00 54 GLU A C 15
ATOM 23054 O O . GLU A 1 6 ? 46.014 -59.945 1.407 1.00 10.00 54 GLU A O 15
ATOM 23066 N N . PHE A 1 7 ? 47.575 -58.869 2.624 1.00 10.00 55 PHE A N 15
ATOM 23067 C CA . PHE A 1 7 ? 47.283 -57.563 2.051 1.00 10.00 55 PHE A CA 15
ATOM 23068 C C . PHE A 1 7 ? 47.767 -57.467 0.608 1.00 10.00 55 PHE A C 15
ATOM 23069 O O . PHE A 1 7 ? 48.736 -58.121 0.219 1.00 10.00 55 PHE A O 15
ATOM 23086 N N . ALA A 1 8 ? 47.077 -56.658 -0.179 1.00 10.00 56 ALA A N 15
ATOM 23087 C CA . ALA A 1 8 ? 47.423 -56.460 -1.575 1.00 10.00 56 ALA A CA 15
ATOM 23088 C C . ALA A 1 8 ? 47.454 -54.971 -1.901 1.00 10.00 56 ALA A C 15
ATOM 23089 O O . ALA A 1 8 ? 46.910 -54.156 -1.152 1.00 10.00 56 ALA A O 15
ATOM 23096 N N . GLY A 1 9 ? 48.085 -54.618 -3.009 1.00 10.00 57 GLY A N 15
ATOM 23097 C CA . GLY A 1 9 ? 48.177 -53.226 -3.399 1.00 10.00 57 GLY A CA 15
ATOM 23098 C C . GLY A 1 9 ? 47.415 -52.937 -4.671 1.00 10.00 57 GLY A C 15
ATOM 23099 O O . GLY A 1 9 ? 47.169 -53.838 -5.474 1.00 10.00 57 GLY A O 15
ATOM 23103 N N . GLY A 1 10 ? 47.043 -51.681 -4.860 1.00 10.00 58 GLY A N 15
ATOM 23104 C CA . GLY A 1 10 ? 46.308 -51.295 -6.044 1.00 10.00 58 GLY A CA 15
ATOM 23105 C C . GLY A 1 10 ? 46.534 -49.845 -6.397 1.00 10.00 58 GLY A C 15
ATOM 23106 O O . GLY A 1 10 ? 47.121 -49.095 -5.616 1.00 10.00 58 GLY A O 15
ATOM 23110 N N . THR A 1 11 ? 46.084 -49.446 -7.573 1.00 10.00 59 THR A N 15
ATOM 23111 C CA . THR A 1 11 ? 46.248 -48.076 -8.024 1.00 10.00 59 THR A CA 15
ATOM 23112 C C . THR A 1 11 ? 45.076 -47.645 -8.900 1.00 10.00 59 THR A C 15
ATOM 23113 O O . THR A 1 11 ? 45.036 -47.936 -10.097 1.00 10.00 59 THR A O 15
ATOM 23124 N N . GLU A 1 12 ? 44.116 -46.966 -8.295 1.00 10.00 60 GLU A N 15
ATOM 23125 C CA . GLU A 1 12 ? 42.948 -46.483 -9.016 1.00 10.00 60 GLU A CA 15
ATOM 23126 C C . GLU A 1 12 ? 43.078 -44.985 -9.255 1.00 10.00 60 GLU A C 15
ATOM 23127 O O . GLU A 1 12 ? 43.695 -44.277 -8.459 1.00 10.00 60 GLU A O 15
ATOM 23139 N N . GLY A 1 13 ? 42.504 -44.502 -10.346 1.00 10.00 61 GLY A N 15
ATOM 23140 C CA . GLY A 1 13 ? 42.593 -43.090 -10.663 1.00 10.00 61 GLY A CA 15
ATOM 23141 C C . GLY A 1 13 ? 41.239 -42.458 -10.910 1.00 10.00 61 GLY A C 15
ATOM 23142 O O . GLY A 1 13 ? 40.204 -43.073 -10.649 1.00 10.00 61 GLY A O 15
ATOM 23146 N N . GLN A 1 14 ? 41.250 -41.223 -11.398 1.00 10.00 62 GLN A N 15
ATOM 23147 C CA . GLN A 1 14 ? 40.024 -40.492 -11.694 1.00 10.00 62 GLN A CA 15
ATOM 23148 C C . GLN A 1 14 ? 40.303 -39.390 -12.709 1.00 10.00 62 GLN A C 15
ATOM 23149 O O . GLN A 1 14 ? 41.459 -39.063 -12.978 1.00 10.00 62 GLN A O 15
ATOM 23163 N N . ARG A 1 15 ? 39.242 -38.818 -13.265 1.00 10.00 63 ARG A N 15
ATOM 23164 C CA . ARG A 1 15 ? 39.376 -37.757 -14.260 1.00 10.00 63 ARG A CA 15
ATOM 23165 C C . ARG A 1 15 ? 38.725 -36.466 -13.773 1.00 10.00 63 ARG A C 15
ATOM 23166 O O . ARG A 1 15 ? 38.472 -35.552 -14.559 1.00 10.00 63 ARG A O 15
ATOM 23187 N N . LEU A 1 16 ? 38.458 -36.399 -12.478 1.00 10.00 64 LEU A N 15
ATOM 23188 C CA . LEU A 1 16 ? 37.836 -35.222 -11.887 1.00 10.00 64 LEU A CA 15
ATOM 23189 C C . LEU A 1 16 ? 38.862 -34.120 -11.656 1.00 10.00 64 LEU A C 15
ATOM 23190 O O . LEU A 1 16 ? 39.887 -34.338 -11.004 1.00 10.00 64 LEU A O 15
ATOM 23206 N N . THR A 1 17 ? 38.590 -32.947 -12.209 1.00 10.00 65 THR A N 15
ATOM 23207 C CA . THR A 1 17 ? 39.474 -31.802 -12.060 1.00 10.00 65 THR A CA 15
ATOM 23208 C C . THR A 1 17 ? 38.667 -30.519 -11.873 1.00 10.00 65 THR A C 15
ATOM 23209 O O . THR A 1 17 ? 37.918 -30.111 -12.762 1.00 10.00 65 THR A O 15
ATOM 23220 N N . LYS A 1 18 ? 38.802 -29.905 -10.704 1.00 10.00 66 LYS A N 15
ATOM 23221 C CA . LYS A 1 18 ? 38.103 -28.663 -10.392 1.00 10.00 66 LYS A CA 15
ATOM 23222 C C . LYS A 1 18 ? 39.104 -27.629 -9.889 1.00 10.00 66 LYS A C 15
ATOM 23223 O O . LYS A 1 18 ? 39.941 -27.935 -9.041 1.00 10.00 66 LYS A O 15
ATOM 23242 N N . VAL A 1 19 ? 39.031 -26.416 -10.419 1.00 10.00 67 VAL A N 15
ATOM 23243 C CA . VAL A 1 19 ? 39.945 -25.352 -10.018 1.00 10.00 67 VAL A CA 15
ATOM 23244 C C . VAL A 1 19 ? 39.176 -24.116 -9.554 1.00 10.00 67 VAL A C 15
ATOM 23245 O O . VAL A 1 19 ? 38.235 -23.671 -10.214 1.00 10.00 67 VAL A O 15
ATOM 23258 N N . ASP A 1 20 ? 39.574 -23.574 -8.412 1.00 10.00 68 ASP A N 15
ATOM 23259 C CA . ASP A 1 20 ? 38.938 -22.381 -7.869 1.00 10.00 68 ASP A CA 15
ATOM 23260 C C . ASP A 1 20 ? 39.932 -21.229 -7.859 1.00 10.00 68 ASP A C 15
ATOM 23261 O O . ASP A 1 20 ? 41.144 -21.449 -7.777 1.00 10.00 68 ASP A O 15
ATOM 23270 N N . ARG A 1 21 ? 39.426 -20.010 -7.964 1.00 10.00 69 ARG A N 15
ATOM 23271 C CA . ARG A 1 21 ? 40.277 -18.829 -7.970 1.00 10.00 69 ARG A CA 15
ATOM 23272 C C . ARG A 1 21 ? 39.696 -17.744 -7.075 1.00 10.00 69 ARG A C 15
ATOM 23273 O O . ARG A 1 21 ? 38.543 -17.825 -6.650 1.00 10.00 69 ARG A O 15
ATOM 23294 N N . SER A 1 22 ? 40.508 -16.743 -6.785 1.00 10.00 70 SER A N 15
ATOM 23295 C CA . SER A 1 22 ? 40.090 -15.622 -5.967 1.00 10.00 70 SER A CA 15
ATOM 23296 C C . SER A 1 22 ? 40.423 -14.328 -6.699 1.00 10.00 70 SER A C 15
ATOM 23297 O O . SER A 1 22 ? 41.495 -14.208 -7.297 1.00 10.00 70 SER A O 15
ATOM 23305 N N . ASP A 1 23 ? 39.516 -13.363 -6.661 1.00 10.00 71 ASP A N 15
ATOM 23306 C CA . ASP A 1 23 ? 39.728 -12.111 -7.350 1.00 10.00 71 ASP A CA 15
ATOM 23307 C C . ASP A 1 23 ? 39.292 -10.945 -6.481 1.00 10.00 71 ASP A C 15
ATOM 23308 O O . ASP A 1 23 ? 38.280 -11.008 -5.781 1.00 10.00 71 ASP A O 15
ATOM 23317 N N . ASP A 1 24 ? 40.094 -9.908 -6.515 1.00 10.00 72 ASP A N 15
ATOM 23318 C CA . ASP A 1 24 ? 39.837 -8.687 -5.766 1.00 10.00 72 ASP A CA 15
ATOM 23319 C C . ASP A 1 24 ? 40.542 -7.521 -6.457 1.00 10.00 72 ASP A C 15
ATOM 23320 O O . ASP A 1 24 ? 40.124 -7.095 -7.533 1.00 10.00 72 ASP A O 15
ATOM 23329 N N . ILE A 1 25 ? 41.619 -7.025 -5.864 1.00 10.00 73 ILE A N 15
ATOM 23330 C CA . ILE A 1 25 ? 42.381 -5.936 -6.453 1.00 10.00 73 ILE A CA 15
ATOM 23331 C C . ILE A 1 25 ? 43.508 -6.505 -7.304 1.00 10.00 73 ILE A C 15
ATOM 23332 O O . ILE A 1 25 ? 43.621 -7.723 -7.442 1.00 10.00 73 ILE A O 15
ATOM 23348 N N . ILE A 1 26 ? 44.335 -5.637 -7.872 1.00 10.00 74 ILE A N 15
ATOM 23349 C CA . ILE A 1 26 ? 45.447 -6.086 -8.703 1.00 10.00 74 ILE A CA 15
ATOM 23350 C C . ILE A 1 26 ? 46.432 -6.907 -7.870 1.00 10.00 74 ILE A C 15
ATOM 23351 O O . ILE A 1 26 ? 47.147 -6.367 -7.025 1.00 10.00 74 ILE A O 15
ATOM 23367 N N . LYS A 1 27 ? 46.454 -8.211 -8.111 1.00 10.00 75 LYS A N 15
ATOM 23368 C CA . LYS A 1 27 ? 47.327 -9.116 -7.377 1.00 10.00 75 LYS A CA 15
ATOM 23369 C C . LYS A 1 27 ? 48.733 -9.132 -7.975 1.00 10.00 75 LYS A C 15
ATOM 23370 O O . LYS A 1 27 ? 48.918 -8.811 -9.152 1.00 10.00 75 LYS A O 15
ATOM 23389 N N . PRO A 1 28 ? 49.752 -9.475 -7.163 1.00 10.00 76 PRO A N 15
ATOM 23390 C CA . PRO A 1 28 ? 51.143 -9.543 -7.620 1.00 10.00 76 PRO A CA 15
ATOM 23391 C C . PRO A 1 28 ? 51.369 -10.726 -8.557 1.00 10.00 76 PRO A C 15
ATOM 23392 O O . PRO A 1 28 ? 50.424 -11.453 -8.879 1.00 10.00 76 PRO A O 15
ATOM 23403 N N . LYS A 1 29 ? 52.624 -10.919 -8.972 1.00 10.00 77 LYS A N 15
ATOM 23404 C CA . LYS A 1 29 ? 53.003 -12.008 -9.875 1.00 10.00 77 LYS A CA 15
ATOM 23405 C C . LYS A 1 29 ? 52.342 -11.834 -11.238 1.00 10.00 77 LYS A C 15
ATOM 23406 O O . LYS A 1 29 ? 51.145 -12.068 -11.392 1.00 10.00 77 LYS A O 15
ATOM 23425 N N . THR A 1 30 ? 53.112 -11.404 -12.221 1.00 10.00 78 THR A N 15
ATOM 23426 C CA . THR A 1 30 ? 52.586 -11.211 -13.563 1.00 10.00 78 THR A CA 15
ATOM 23427 C C . THR A 1 30 ? 52.741 -12.496 -14.374 1.00 10.00 78 THR A C 15
ATOM 23428 O O . THR A 1 30 ? 53.062 -13.549 -13.821 1.00 10.00 78 THR A O 15
ATOM 23439 N N . VAL A 1 31 ? 52.522 -12.416 -15.678 1.00 10.00 79 VAL A N 15
ATOM 23440 C CA . VAL A 1 31 ? 52.637 -13.591 -16.524 1.00 10.00 79 VAL A CA 15
ATOM 23441 C C . VAL A 1 31 ? 54.096 -13.831 -16.921 1.00 10.00 79 VAL A C 15
ATOM 23442 O O . VAL A 1 31 ? 54.505 -14.970 -17.135 1.00 10.00 79 VAL A O 15
ATOM 23455 N N . GLY A 1 32 ? 54.883 -12.759 -16.969 1.00 10.00 80 GLY A N 15
ATOM 23456 C CA . GLY A 1 32 ? 56.278 -12.880 -17.350 1.00 10.00 80 GLY A CA 15
ATOM 23457 C C . GLY A 1 32 ? 56.573 -12.142 -18.641 1.00 10.00 80 GLY A C 15
ATOM 23458 O O . GLY A 1 32 ? 55.780 -12.191 -19.581 1.00 10.00 80 GLY A O 15
ATOM 23462 N N . LYS A 1 33 ? 57.715 -11.465 -18.695 1.00 10.00 81 LYS A N 15
ATOM 23463 C CA . LYS A 1 33 ? 58.102 -10.699 -19.879 1.00 10.00 81 LYS A CA 15
ATOM 23464 C C . LYS A 1 33 ? 58.338 -11.612 -21.076 1.00 10.00 81 LYS A C 15
ATOM 23465 O O . LYS A 1 33 ? 57.711 -11.448 -22.128 1.00 10.00 81 LYS A O 15
ATOM 23484 N N . GLU A 1 34 ? 59.236 -12.577 -20.906 1.00 10.00 82 GLU A N 15
ATOM 23485 C CA . GLU A 1 34 ? 59.554 -13.521 -21.966 1.00 10.00 82 GLU A CA 15
ATOM 23486 C C . GLU A 1 34 ? 58.342 -14.393 -22.242 1.00 10.00 82 GLU A C 15
ATOM 23487 O O . GLU A 1 34 ? 58.096 -14.802 -23.379 1.00 10.00 82 GLU A O 15
ATOM 23499 N N . VAL A 1 35 ? 57.582 -14.658 -21.184 1.00 10.00 83 VAL A N 15
ATOM 23500 C CA . VAL A 1 35 ? 56.374 -15.454 -21.283 1.00 10.00 83 VAL A CA 15
ATOM 23501 C C . VAL A 1 35 ? 55.371 -14.761 -22.197 1.00 10.00 83 VAL A C 15
ATOM 23502 O O . VAL A 1 35 ? 54.765 -15.398 -23.052 1.00 10.00 83 VAL A O 15
ATOM 23515 N N . GLY A 1 36 ? 55.223 -13.448 -22.029 1.00 10.00 84 GLY A N 15
ATOM 23516 C CA . GLY A 1 36 ? 54.304 -12.696 -22.861 1.00 10.00 84 GLY A CA 15
ATOM 23517 C C . GLY A 1 36 ? 54.712 -12.745 -24.320 1.00 10.00 84 GLY A C 15
ATOM 23518 O O . GLY A 1 36 ? 53.877 -12.922 -25.207 1.00 10.00 84 GLY A O 15
ATOM 23522 N N . LYS A 1 37 ? 56.010 -12.607 -24.560 1.00 10.00 85 LYS A N 15
ATOM 23523 C CA . LYS A 1 37 ? 56.561 -12.649 -25.910 1.00 10.00 85 LYS A CA 15
ATOM 23524 C C . LYS A 1 37 ? 56.317 -14.025 -26.525 1.00 10.00 85 LYS A C 15
ATOM 23525 O O . LYS A 1 37 ? 56.026 -14.154 -27.717 1.00 10.00 85 LYS A O 15
ATOM 23544 N N . ALA A 1 38 ? 56.434 -15.047 -25.691 1.00 10.00 86 ALA A N 15
ATOM 23545 C CA . ALA A 1 38 ? 56.214 -16.421 -26.110 1.00 10.00 86 ALA A CA 15
ATOM 23546 C C . ALA A 1 38 ? 54.736 -16.689 -26.305 1.00 10.00 86 ALA A C 15
ATOM 23547 O O . ALA A 1 38 ? 54.358 -17.536 -27.108 1.00 10.00 86 ALA A O 15
ATOM 23554 N N . ILE A 1 39 ? 53.904 -15.986 -25.549 1.00 10.00 87 ILE A N 15
ATOM 23555 C CA . ILE A 1 39 ? 52.467 -16.137 -25.670 1.00 10.00 87 ILE A CA 15
ATOM 23556 C C . ILE A 1 39 ? 52.043 -15.823 -27.089 1.00 10.00 87 ILE A C 15
ATOM 23557 O O . ILE A 1 39 ? 51.429 -16.644 -27.755 1.00 10.00 87 ILE A O 15
ATOM 23573 N N . GLU A 1 40 ? 52.459 -14.668 -27.570 1.00 10.00 88 GLU A N 15
ATOM 23574 C CA . GLU A 1 40 ? 52.080 -14.229 -28.894 1.00 10.00 88 GLU A CA 15
ATOM 23575 C C . GLU A 1 40 ? 52.706 -15.124 -29.953 1.00 10.00 88 GLU A C 15
ATOM 23576 O O . GLU A 1 40 ? 52.015 -15.614 -30.848 1.00 10.00 88 GLU A O 15
ATOM 23588 N N . GLN A 1 41 ? 54.008 -15.358 -29.828 1.00 10.00 89 GLN A N 15
ATOM 23589 C CA . GLN A 1 41 ? 54.722 -16.198 -30.778 1.00 10.00 89 GLN A CA 15
ATOM 23590 C C . GLN A 1 41 ? 54.139 -17.609 -30.782 1.00 10.00 89 GLN A C 15
ATOM 23591 O O . GLN A 1 41 ? 54.179 -18.304 -31.796 1.00 10.00 89 GLN A O 15
ATOM 23605 N N . GLY A 1 42 ? 53.598 -18.022 -29.641 1.00 10.00 90 GLY A N 15
ATOM 23606 C CA . GLY A 1 42 ? 53.010 -19.340 -29.544 1.00 10.00 90 GLY A CA 15
ATOM 23607 C C . GLY A 1 42 ? 51.647 -19.433 -30.206 1.00 10.00 90 GLY A C 15
ATOM 23608 O O . GLY A 1 42 ? 51.331 -20.440 -30.832 1.00 10.00 90 GLY A O 15
ATOM 23612 N N . ARG A 1 43 ? 50.839 -18.383 -30.088 1.00 10.00 91 ARG A N 15
ATOM 23613 C CA . ARG A 1 43 ? 49.494 -18.394 -30.666 1.00 10.00 91 ARG A CA 15
ATOM 23614 C C . ARG A 1 43 ? 49.547 -18.109 -32.162 1.00 10.00 91 ARG A C 15
ATOM 23615 O O . ARG A 1 43 ? 48.889 -18.780 -32.956 1.00 10.00 91 ARG A O 15
ATOM 23636 N N . GLN A 1 44 ? 50.352 -17.125 -32.546 1.00 10.00 92 GLN A N 15
ATOM 23637 C CA . GLN A 1 44 ? 50.492 -16.750 -33.952 1.00 10.00 92 GLN A CA 15
ATOM 23638 C C . GLN A 1 44 ? 51.235 -17.828 -34.735 1.00 10.00 92 GLN A C 15
ATOM 23639 O O . GLN A 1 44 ? 51.353 -17.745 -35.956 1.00 10.00 92 GLN A O 15
ATOM 23653 N N . LYS A 1 45 ? 51.722 -18.844 -34.028 1.00 10.00 93 LYS A N 15
ATOM 23654 C CA . LYS A 1 45 ? 52.444 -19.935 -34.660 1.00 10.00 93 LYS A CA 15
ATOM 23655 C C . LYS A 1 45 ? 51.474 -20.916 -35.311 1.00 10.00 93 LYS A C 15
ATOM 23656 O O . LYS A 1 45 ? 51.882 -21.803 -36.061 1.00 10.00 93 LYS A O 15
ATOM 23675 N N . PHE A 1 46 ? 50.191 -20.752 -35.011 1.00 10.00 94 PHE A N 15
ATOM 23676 C CA . PHE A 1 46 ? 49.157 -21.609 -35.571 1.00 10.00 94 PHE A CA 15
ATOM 23677 C C . PHE A 1 46 ? 49.043 -21.390 -37.073 1.00 10.00 94 PHE A C 15
ATOM 23678 O O . PHE A 1 46 ? 49.658 -20.478 -37.621 1.00 10.00 94 PHE A O 15
ATOM 23695 N N . GLU A 1 47 ? 48.250 -22.217 -37.731 1.00 10.00 95 GLU A N 15
ATOM 23696 C CA . GLU A 1 47 ? 48.058 -22.107 -39.168 1.00 10.00 95 GLU A CA 15
ATOM 23697 C C . GLU A 1 47 ? 46.585 -21.866 -39.491 1.00 10.00 95 GLU A C 15
ATOM 23698 O O . GLU A 1 47 ? 45.717 -22.629 -39.059 1.00 10.00 95 GLU A O 15
ATOM 23710 N N . PRO A 1 48 ? 46.271 -20.794 -40.236 1.00 10.00 96 PRO A N 15
ATOM 23711 C CA . PRO A 1 48 ? 47.265 -19.839 -40.748 1.00 10.00 96 PRO A CA 15
ATOM 23712 C C . PRO A 1 48 ? 47.887 -18.999 -39.646 1.00 10.00 96 PRO A C 15
ATOM 23713 O O . PRO A 1 48 ? 49.087 -18.731 -39.647 1.00 10.00 96 PRO A O 15
ATOM 23724 N N . THR A 1 49 ? 47.049 -18.613 -38.715 1.00 10.00 97 THR A N 15
ATOM 23725 C CA . THR A 1 49 ? 47.431 -17.809 -37.554 1.00 10.00 97 THR A CA 15
ATOM 23726 C C . THR A 1 49 ? 46.263 -17.749 -36.575 1.00 10.00 97 THR A C 15
ATOM 23727 O O . THR A 1 49 ? 45.177 -17.300 -36.939 1.00 10.00 97 THR A O 15
ATOM 23738 N N . MET A 1 50 ? 46.472 -18.211 -35.349 1.00 10.00 98 MET A N 15
ATOM 23739 C CA . MET A 1 50 ? 45.416 -18.177 -34.345 1.00 10.00 98 MET A CA 15
ATOM 23740 C C . MET A 1 50 ? 45.068 -16.734 -34.010 1.00 10.00 98 MET A C 15
ATOM 23741 O O . MET A 1 50 ? 45.938 -15.955 -33.616 1.00 10.00 98 MET A O 15
ATOM 23755 N N . THR A 1 51 ? 43.807 -16.379 -34.190 1.00 10.00 99 THR A N 15
ATOM 23756 C CA . THR A 1 51 ? 43.357 -15.029 -33.911 1.00 10.00 99 THR A CA 15
ATOM 23757 C C . THR A 1 51 ? 43.255 -14.788 -32.413 1.00 10.00 99 THR A C 15
ATOM 23758 O O . THR A 1 51 ? 43.148 -15.731 -31.622 1.00 10.00 99 THR A O 15
ATOM 23769 N N . GLN A 1 52 ? 43.275 -13.523 -32.031 1.00 10.00 100 GLN A N 15
ATOM 23770 C CA . GLN A 1 52 ? 43.195 -13.153 -30.627 1.00 10.00 100 GLN A CA 15
ATOM 23771 C C . GLN A 1 52 ? 41.808 -13.469 -30.078 1.00 10.00 100 GLN A C 15
ATOM 23772 O O . GLN A 1 52 ? 41.664 -13.913 -28.940 1.00 10.00 100 GLN A O 15
ATOM 23786 N N . ALA A 1 53 ? 40.792 -13.250 -30.906 1.00 10.00 101 ALA A N 15
ATOM 23787 C CA . ALA A 1 53 ? 39.407 -13.495 -30.514 1.00 10.00 101 ALA A CA 15
ATOM 23788 C C . ALA A 1 53 ? 39.133 -14.978 -30.277 1.00 10.00 101 ALA A C 15
ATOM 23789 O O . ALA A 1 53 ? 38.449 -15.341 -29.320 1.00 10.00 101 ALA A O 15
ATOM 23796 N N . GLU A 1 54 ? 39.667 -15.834 -31.142 1.00 10.00 102 GLU A N 15
ATOM 23797 C CA . GLU A 1 54 ? 39.460 -17.273 -31.006 1.00 10.00 102 GLU A CA 15
ATOM 23798 C C . GLU A 1 54 ? 40.130 -17.798 -29.748 1.00 10.00 102 GLU A C 15
ATOM 23799 O O . GLU A 1 54 ? 39.521 -18.551 -28.988 1.00 10.00 102 GLU A O 15
ATOM 23811 N N . LEU A 1 55 ? 41.375 -17.393 -29.515 1.00 10.00 103 LEU A N 15
ATOM 23812 C CA . LEU A 1 55 ? 42.084 -17.829 -28.326 1.00 10.00 103 LEU A CA 15
ATOM 23813 C C . LEU A 1 55 ? 41.391 -17.261 -27.099 1.00 10.00 103 LEU A C 15
ATOM 23814 O O . LEU A 1 55 ? 41.253 -17.935 -26.079 1.00 10.00 103 LEU A O 15
ATOM 23830 N N . GLY A 1 56 ? 40.953 -16.013 -27.225 1.00 10.00 104 GLY A N 15
ATOM 23831 C CA . GLY A 1 56 ? 40.252 -15.347 -26.147 1.00 10.00 104 GLY A CA 15
ATOM 23832 C C . GLY A 1 56 ? 39.000 -16.097 -25.758 1.00 10.00 104 GLY A C 15
ATOM 23833 O O . GLY A 1 56 ? 38.762 -16.351 -24.582 1.00 10.00 104 GLY A O 15
ATOM 23837 N N . LYS A 1 57 ? 38.212 -16.476 -26.752 1.00 10.00 105 LYS A N 15
ATOM 23838 C CA . LYS A 1 57 ? 36.987 -17.218 -26.508 1.00 10.00 105 LYS A CA 15
ATOM 23839 C C . LYS A 1 57 ? 37.311 -18.554 -25.848 1.00 10.00 105 LYS A C 15
ATOM 23840 O O . LYS A 1 57 ? 36.653 -18.960 -24.891 1.00 10.00 105 LYS A O 15
ATOM 23859 N N . GLU A 1 58 ? 38.344 -19.217 -26.355 1.00 10.00 106 GLU A N 15
ATOM 23860 C CA . GLU A 1 58 ? 38.773 -20.507 -25.815 1.00 10.00 106 GLU A CA 15
ATOM 23861 C C . GLU A 1 58 ? 39.189 -20.401 -24.346 1.00 10.00 106 GLU A C 15
ATOM 23862 O O . GLU A 1 58 ? 38.846 -21.260 -23.530 1.00 10.00 106 GLU A O 15
ATOM 23874 N N . ILE A 1 59 ? 39.911 -19.341 -23.999 1.00 10.00 107 ILE A N 15
ATOM 23875 C CA . ILE A 1 59 ? 40.372 -19.161 -22.624 1.00 10.00 107 ILE A CA 15
ATOM 23876 C C . ILE A 1 59 ? 39.292 -18.537 -21.737 1.00 10.00 107 ILE A C 15
ATOM 23877 O O . ILE A 1 59 ? 39.455 -18.451 -20.517 1.00 10.00 107 ILE A O 15
ATOM 23893 N N . GLY A 1 60 ? 38.193 -18.111 -22.347 1.00 10.00 108 GLY A N 15
ATOM 23894 C CA . GLY A 1 60 ? 37.102 -17.517 -21.594 1.00 10.00 108 GLY A CA 15
ATOM 23895 C C . GLY A 1 60 ? 37.311 -16.042 -21.331 1.00 10.00 108 GLY A C 15
ATOM 23896 O O . GLY A 1 60 ? 36.847 -15.510 -20.323 1.00 10.00 108 GLY A O 15
ATOM 23900 N N . GLU A 1 61 ? 38.008 -15.385 -22.241 1.00 10.00 109 GLU A N 15
ATOM 23901 C CA . GLU A 1 61 ? 38.297 -13.966 -22.127 1.00 10.00 109 GLU A CA 15
ATOM 23902 C C . GLU A 1 61 ? 37.944 -13.258 -23.434 1.00 10.00 109 GLU A C 15
ATOM 23903 O O . GLU A 1 61 ? 37.094 -13.728 -24.188 1.00 10.00 109 GLU A O 15
ATOM 23915 N N . THR A 1 62 ? 38.599 -12.139 -23.705 1.00 10.00 110 THR A N 15
ATOM 23916 C CA . THR A 1 62 ? 38.344 -11.390 -24.926 1.00 10.00 110 THR A CA 15
ATOM 23917 C C . THR A 1 62 ? 39.618 -11.274 -25.759 1.00 10.00 110 THR A C 15
ATOM 23918 O O . THR A 1 62 ? 40.700 -11.661 -25.304 1.00 10.00 110 THR A O 15
ATOM 23929 N N . ALA A 1 63 ? 39.490 -10.749 -26.974 1.00 10.00 111 ALA A N 15
ATOM 23930 C CA . ALA A 1 63 ? 40.637 -10.577 -27.859 1.00 10.00 111 ALA A CA 15
ATOM 23931 C C . ALA A 1 63 ? 41.660 -9.647 -27.224 1.00 10.00 111 ALA A C 15
ATOM 23932 O O . ALA A 1 63 ? 42.870 -9.875 -27.315 1.00 10.00 111 ALA A O 15
ATOM 23939 N N . ALA A 1 64 ? 41.160 -8.604 -26.567 1.00 10.00 112 ALA A N 15
ATOM 23940 C CA . ALA A 1 64 ? 42.015 -7.640 -25.891 1.00 10.00 112 ALA A CA 15
ATOM 23941 C C . ALA A 1 64 ? 42.837 -8.323 -24.816 1.00 10.00 112 ALA A C 15
ATOM 23942 O O . ALA A 1 64 ? 43.976 -7.948 -24.580 1.00 10.00 112 ALA A O 15
ATOM 23949 N N . THR A 1 65 ? 42.260 -9.331 -24.178 1.00 10.00 113 THR A N 15
ATOM 23950 C CA . THR A 1 65 ? 42.953 -10.065 -23.135 1.00 10.00 113 THR A CA 15
ATOM 23951 C C . THR A 1 65 ? 44.188 -10.747 -23.707 1.00 10.00 113 THR A C 15
ATOM 23952 O O . THR A 1 65 ? 45.275 -10.653 -23.147 1.00 10.00 113 THR A O 15
ATOM 23963 N N . VAL A 1 66 ? 44.015 -11.405 -24.846 1.00 10.00 114 VAL A N 15
ATOM 23964 C CA . VAL A 1 66 ? 45.115 -12.098 -25.501 1.00 10.00 114 VAL A CA 15
ATOM 23965 C C . VAL A 1 66 ? 46.167 -11.098 -25.979 1.00 10.00 114 VAL A C 15
ATOM 23966 O O . VAL A 1 66 ? 47.366 -11.303 -25.788 1.00 10.00 114 VAL A O 15
ATOM 23979 N N . ALA A 1 67 ? 45.705 -10.002 -26.573 1.00 10.00 115 ALA A N 15
ATOM 23980 C CA . ALA A 1 67 ? 46.594 -8.958 -27.073 1.00 10.00 115 ALA A CA 15
ATOM 23981 C C . ALA A 1 67 ? 47.333 -8.267 -25.924 1.00 10.00 115 ALA A C 15
ATOM 23982 O O . ALA A 1 67 ? 48.464 -7.827 -26.072 1.00 10.00 115 ALA A O 15
ATOM 23989 N N . SER A 1 68 ? 46.654 -8.125 -24.798 1.00 10.00 116 SER A N 15
ATOM 23990 C CA . SER A 1 68 ? 47.234 -7.512 -23.611 1.00 10.00 116 SER A CA 15
ATOM 23991 C C . SER A 1 68 ? 48.178 -8.485 -22.878 1.00 10.00 116 SER A C 15
ATOM 23992 O O . SER A 1 68 ? 49.122 -8.065 -22.207 1.00 10.00 116 SER A O 15
ATOM 24000 N N . TYR A 1 69 ? 47.916 -9.784 -23.021 1.00 10.00 117 TYR A N 15
ATOM 24001 C CA . TYR A 1 69 ? 48.716 -10.826 -22.371 1.00 10.00 117 TYR A CA 15
ATOM 24002 C C . TYR A 1 69 ? 50.158 -10.860 -22.877 1.00 10.00 117 TYR A C 15
ATOM 24003 O O . TYR A 1 69 ? 51.086 -11.071 -22.091 1.00 10.00 117 TYR A O 15
ATOM 24021 N N . GLU A 1 70 ? 50.356 -10.635 -24.176 1.00 10.00 118 GLU A N 15
ATOM 24022 C CA . GLU A 1 70 ? 51.703 -10.663 -24.760 1.00 10.00 118 GLU A CA 15
ATOM 24023 C C . GLU A 1 70 ? 52.613 -9.597 -24.149 1.00 10.00 118 GLU A C 15
ATOM 24024 O O . GLU A 1 70 ? 53.838 -9.673 -24.273 1.00 10.00 118 GLU A O 15
ATOM 24036 N N . ARG A 1 71 ? 52.022 -8.600 -23.497 1.00 10.00 119 ARG A N 15
ATOM 24037 C CA . ARG A 1 71 ? 52.778 -7.547 -22.862 1.00 10.00 119 ARG A CA 15
ATOM 24038 C C . ARG A 1 71 ? 53.618 -8.111 -21.714 1.00 10.00 119 ARG A C 15
ATOM 24039 O O . ARG A 1 71 ? 54.647 -7.547 -21.336 1.00 10.00 119 ARG A O 15
ATOM 24060 N N . GLY A 1 72 ? 53.185 -9.243 -21.183 1.00 10.00 120 GLY A N 15
ATOM 24061 C CA . GLY A 1 72 ? 53.890 -9.858 -20.090 1.00 10.00 120 GLY A CA 15
ATOM 24062 C C . GLY A 1 72 ? 53.281 -9.490 -18.756 1.00 10.00 120 GLY A C 15
ATOM 24063 O O . GLY A 1 72 ? 53.942 -9.551 -17.720 1.00 10.00 120 GLY A O 15
ATOM 24067 N N . THR A 1 73 ? 52.004 -9.135 -18.791 1.00 10.00 121 THR A N 15
ATOM 24068 C CA . THR A 1 73 ? 51.276 -8.737 -17.608 1.00 10.00 121 THR A CA 15
ATOM 24069 C C . THR A 1 73 ? 49.808 -8.512 -17.963 1.00 10.00 121 THR A C 15
ATOM 24070 O O . THR A 1 73 ? 49.459 -7.644 -18.765 1.00 10.00 121 THR A O 15
ATOM 24081 N N . ALA A 1 74 ? 48.969 -9.344 -17.395 1.00 10.00 122 ALA A N 15
ATOM 24082 C CA . ALA A 1 74 ? 47.531 -9.284 -17.618 1.00 10.00 122 ALA A CA 15
ATOM 24083 C C . ALA A 1 74 ? 46.819 -10.142 -16.585 1.00 10.00 122 ALA A C 15
ATOM 24084 O O . ALA A 1 74 ? 45.737 -10.669 -16.841 1.00 10.00 122 ALA A O 15
ATOM 24091 N N . THR A 1 75 ? 47.427 -10.235 -15.404 1.00 10.00 123 THR A N 15
ATOM 24092 C CA . THR A 1 75 ? 46.921 -11.058 -14.313 1.00 10.00 123 THR A CA 15
ATOM 24093 C C . THR A 1 75 ? 46.915 -12.523 -14.753 1.00 10.00 123 THR A C 15
ATOM 24094 O O . THR A 1 75 ? 46.004 -12.983 -15.446 1.00 10.00 123 THR A O 15
ATOM 24105 N N . PRO A 1 76 ? 47.957 -13.273 -14.372 1.00 10.00 124 PRO A N 15
ATOM 24106 C CA . PRO A 1 76 ? 48.112 -14.672 -14.764 1.00 10.00 124 PRO A CA 15
ATOM 24107 C C . PRO A 1 76 ? 47.184 -15.634 -14.045 1.00 10.00 124 PRO A C 15
ATOM 24108 O O . PRO A 1 76 ? 47.503 -16.161 -12.970 1.00 10.00 124 PRO A O 15
ATOM 24119 N N . ASP A 1 77 ? 46.030 -15.860 -14.639 1.00 10.00 125 ASP A N 15
ATOM 24120 C CA . ASP A 1 77 ? 45.098 -16.813 -14.093 1.00 10.00 125 ASP A CA 15
ATOM 24121 C C . ASP A 1 77 ? 45.597 -18.164 -14.554 1.00 10.00 125 ASP A C 15
ATOM 24122 O O . ASP A 1 77 ? 45.816 -18.372 -15.752 1.00 10.00 125 ASP A O 15
ATOM 24131 N N . GLN A 1 78 ? 45.820 -19.053 -13.608 1.00 10.00 126 GLN A N 15
ATOM 24132 C CA . GLN A 1 78 ? 46.379 -20.372 -13.909 1.00 10.00 126 GLN A CA 15
ATOM 24133 C C . GLN A 1 78 ? 45.621 -21.091 -15.008 1.00 10.00 126 GLN A C 15
ATOM 24134 O O . GLN A 1 78 ? 46.232 -21.679 -15.905 1.00 10.00 126 GLN A O 15
ATOM 24148 N N . ASN A 1 79 ? 44.305 -21.017 -14.946 1.00 10.00 127 ASN A N 15
ATOM 24149 C CA . ASN A 1 79 ? 43.445 -21.655 -15.937 1.00 10.00 127 ASN A CA 15
ATOM 24150 C C . ASN A 1 79 ? 43.657 -21.037 -17.320 1.00 10.00 127 ASN A C 15
ATOM 24151 O O . ASN A 1 79 ? 43.685 -21.754 -18.323 1.00 10.00 127 ASN A O 15
ATOM 24162 N N . ILE A 1 80 ? 43.834 -19.717 -17.379 1.00 10.00 128 ILE A N 15
ATOM 24163 C CA . ILE A 1 80 ? 44.045 -19.049 -18.659 1.00 10.00 128 ILE A CA 15
ATOM 24164 C C . ILE A 1 80 ? 45.351 -19.520 -19.287 1.00 10.00 128 ILE A C 15
ATOM 24165 O O . ILE A 1 80 ? 45.340 -20.063 -20.389 1.00 10.00 128 ILE A O 15
ATOM 24181 N N . LEU A 1 81 ? 46.458 -19.355 -18.557 1.00 10.00 129 LEU A N 15
ATOM 24182 C CA . LEU A 1 81 ? 47.783 -19.771 -19.039 1.00 10.00 129 LEU A CA 15
ATOM 24183 C C . LEU A 1 81 ? 47.744 -21.211 -19.539 1.00 10.00 129 LEU A C 15
ATOM 24184 O O . LEU A 1 81 ? 48.254 -21.522 -20.618 1.00 10.00 129 LEU A O 15
ATOM 24200 N N . SER A 1 82 ? 47.112 -22.073 -18.748 1.00 10.00 130 SER A N 15
ATOM 24201 C CA . SER A 1 82 ? 46.983 -23.485 -19.071 1.00 10.00 130 SER A CA 15
ATOM 24202 C C . SER A 1 82 ? 46.342 -23.688 -20.443 1.00 10.00 130 SER A C 15
ATOM 24203 O O . SER A 1 82 ? 46.837 -24.463 -21.257 1.00 10.00 130 SER A O 15
ATOM 24211 N N . LYS A 1 83 ? 45.259 -22.971 -20.706 1.00 10.00 131 LYS A N 15
ATOM 24212 C CA . LYS A 1 83 ? 44.556 -23.095 -21.978 1.00 10.00 131 LYS A CA 15
ATOM 24213 C C . LYS A 1 83 ? 45.324 -22.437 -23.122 1.00 10.00 131 LYS A C 15
ATOM 24214 O O . LYS A 1 83 ? 45.392 -22.988 -24.218 1.00 10.00 131 LYS A O 15
ATOM 24233 N N . MET A 1 84 ? 45.916 -21.272 -22.854 1.00 10.00 132 MET A N 15
ATOM 24234 C CA . MET A 1 84 ? 46.682 -20.526 -23.861 1.00 10.00 132 MET A CA 15
ATOM 24235 C C . MET A 1 84 ? 47.728 -21.414 -24.519 1.00 10.00 132 MET A C 15
ATOM 24236 O O . MET A 1 84 ? 47.787 -21.553 -25.743 1.00 10.00 132 MET A O 15
ATOM 24250 N N . GLU A 1 85 ? 48.556 -21.999 -23.676 1.00 10.00 133 GLU A N 15
ATOM 24251 C CA . GLU A 1 85 ? 49.651 -22.848 -24.104 1.00 10.00 133 GLU A CA 15
ATOM 24252 C C . GLU A 1 85 ? 49.192 -24.217 -24.625 1.00 10.00 133 GLU A C 15
ATOM 24253 O O . GLU A 1 85 ? 49.819 -24.789 -25.520 1.00 10.00 133 GLU A O 15
ATOM 24265 N N . ARG A 1 86 ? 48.101 -24.736 -24.080 1.00 10.00 134 ARG A N 15
ATOM 24266 C CA . ARG A 1 86 ? 47.584 -26.046 -24.488 1.00 10.00 134 ARG A CA 15
ATOM 24267 C C . ARG A 1 86 ? 46.998 -26.034 -25.901 1.00 10.00 134 ARG A C 15
ATOM 24268 O O . ARG A 1 86 ? 46.921 -27.079 -26.549 1.00 10.00 134 ARG A O 15
ATOM 24289 N N . VAL A 1 87 ? 46.587 -24.863 -26.372 1.00 10.00 135 VAL A N 15
ATOM 24290 C CA . VAL A 1 87 ? 45.959 -24.744 -27.687 1.00 10.00 135 VAL A CA 15
ATOM 24291 C C . VAL A 1 87 ? 46.901 -25.180 -28.807 1.00 10.00 135 VAL A C 15
ATOM 24292 O O . VAL A 1 87 ? 46.484 -25.829 -29.766 1.00 10.00 135 VAL A O 15
ATOM 24305 N N . LEU A 1 88 ? 48.176 -24.851 -28.669 1.00 10.00 136 LEU A N 15
ATOM 24306 C CA . LEU A 1 88 ? 49.161 -25.200 -29.686 1.00 10.00 136 LEU A CA 15
ATOM 24307 C C . LEU A 1 88 ? 50.202 -26.202 -29.175 1.00 10.00 136 LEU A C 15
ATOM 24308 O O . LEU A 1 88 ? 51.045 -26.659 -29.947 1.00 10.00 136 LEU A O 15
ATOM 24324 N N . ASN A 1 89 ? 50.150 -26.518 -27.877 1.00 10.00 137 ASN A N 15
ATOM 24325 C CA . ASN A 1 89 ? 51.079 -27.479 -27.258 1.00 10.00 137 ASN A CA 15
ATOM 24326 C C . ASN A 1 89 ? 52.457 -26.866 -27.180 1.00 10.00 137 ASN A C 15
ATOM 24327 O O . ASN A 1 89 ? 53.467 -27.476 -27.528 1.00 10.00 137 ASN A O 15
ATOM 24338 N N . VAL A 1 90 ? 52.461 -25.636 -26.721 1.00 10.00 138 VAL A N 15
ATOM 24339 C CA . VAL A 1 90 ? 53.665 -24.863 -26.543 1.00 10.00 138 VAL A CA 15
ATOM 24340 C C . VAL A 1 90 ? 53.713 -24.451 -25.090 1.00 10.00 138 VAL A C 15
ATOM 24341 O O . VAL A 1 90 ? 52.685 -24.086 -24.542 1.00 10.00 138 VAL A O 15
ATOM 24354 N N . LYS A 1 91 ? 54.865 -24.496 -24.455 1.00 10.00 139 LYS A N 15
ATOM 24355 C CA . LYS A 1 91 ? 54.932 -24.131 -23.055 1.00 10.00 139 LYS A CA 15
ATOM 24356 C C . LYS A 1 91 ? 55.916 -23.008 -22.814 1.00 10.00 139 LYS A C 15
ATOM 24357 O O . LYS A 1 91 ? 56.984 -22.952 -23.423 1.00 10.00 139 LYS A O 15
ATOM 24376 N N . LEU A 1 92 ? 55.526 -22.105 -21.931 1.00 10.00 140 LEU A N 15
ATOM 24377 C CA . LEU A 1 92 ? 56.345 -20.959 -21.578 1.00 10.00 140 LEU A CA 15
ATOM 24378 C C . LEU A 1 92 ? 56.828 -21.105 -20.143 1.00 10.00 140 LEU A C 15
ATOM 24379 O O . LEU A 1 92 ? 57.251 -20.139 -19.504 1.00 10.00 140 LEU A O 15
ATOM 24395 N N . ARG A 1 93 ? 56.762 -22.330 -19.641 1.00 10.00 141 ARG A N 15
ATOM 24396 C CA . ARG A 1 93 ? 57.177 -22.625 -18.279 1.00 10.00 141 ARG A CA 15
ATOM 24397 C C . ARG A 1 93 ? 58.401 -23.527 -18.279 1.00 10.00 141 ARG A C 15
ATOM 24398 O O . ARG A 1 93 ? 58.496 -24.458 -19.084 1.00 10.00 141 ARG A O 15
ATOM 24419 N N . GLY A 1 94 ? 59.324 -23.263 -17.368 1.00 10.00 142 GLY A N 15
ATOM 24420 C CA . GLY A 1 94 ? 60.528 -24.058 -17.284 1.00 10.00 142 GLY A CA 15
ATOM 24421 C C . GLY A 1 94 ? 61.639 -23.493 -18.142 1.00 10.00 142 GLY A C 15
ATOM 24422 O O . GLY A 1 94 ? 61.640 -22.303 -18.463 1.00 10.00 142 GLY A O 15
ATOM 24426 N N . ALA A 1 95 ? 62.581 -24.343 -18.523 1.00 10.00 143 ALA A N 15
ATOM 24427 C CA . ALA A 1 95 ? 63.704 -23.922 -19.348 1.00 10.00 143 ALA A CA 15
ATOM 24428 C C . ALA A 1 95 ? 63.477 -24.295 -20.811 1.00 10.00 143 ALA A C 15
ATOM 24429 O O . ALA A 1 95 ? 64.320 -24.036 -21.672 1.00 10.00 143 ALA A O 15
ATOM 24436 N N . ASN A 1 96 ? 62.332 -24.904 -21.086 1.00 10.00 144 ASN A N 15
ATOM 24437 C CA . ASN A 1 96 ? 61.987 -25.313 -22.443 1.00 10.00 144 ASN A CA 15
ATOM 24438 C C . ASN A 1 96 ? 60.854 -24.466 -22.989 1.00 10.00 144 ASN A C 15
ATOM 24439 O O . ASN A 1 96 ? 59.858 -24.984 -23.488 1.00 10.00 144 ASN A O 15
ATOM 24450 N N . ILE A 1 97 ? 61.014 -23.157 -22.894 1.00 10.00 145 ILE A N 15
ATOM 24451 C CA . ILE A 1 97 ? 60.003 -22.238 -23.382 1.00 10.00 145 ILE A CA 15
ATOM 24452 C C . ILE A 1 97 ? 59.992 -22.216 -24.904 1.00 10.00 145 ILE A C 15
ATOM 24453 O O . ILE A 1 97 ? 61.046 -22.187 -25.543 1.00 10.00 145 ILE A O 15
ATOM 24469 N N . GLY A 1 98 ? 58.800 -22.241 -25.476 1.00 10.00 146 GLY A N 15
ATOM 24470 C CA . GLY A 1 98 ? 58.664 -22.233 -26.918 1.00 10.00 146 GLY A CA 15
ATOM 24471 C C . GLY A 1 98 ? 58.537 -23.637 -27.457 1.00 10.00 146 GLY A C 15
ATOM 24472 O O . GLY A 1 98 ? 58.480 -23.857 -28.663 1.00 10.00 146 GLY A O 15
ATOM 24476 N N . ALA A 1 99 ? 58.480 -24.586 -26.546 1.00 10.00 147 ALA A N 15
ATOM 24477 C CA . ALA A 1 99 ? 58.360 -25.988 -26.900 1.00 10.00 147 ALA A CA 15
ATOM 24478 C C . ALA A 1 99 ? 57.370 -26.682 -25.975 1.00 10.00 147 ALA A C 15
ATOM 24479 O O . ALA A 1 99 ? 57.105 -26.184 -24.880 1.00 10.00 147 ALA A O 15
ATOM 24486 N N . PRO A 1 100 ? 56.771 -27.810 -26.405 1.00 10.00 148 PRO A N 15
ATOM 24487 C CA . PRO A 1 100 ? 55.850 -28.567 -25.558 1.00 10.00 148 PRO A CA 15
ATOM 24488 C C . PRO A 1 100 ? 56.607 -29.120 -24.355 1.00 10.00 148 PRO A C 15
ATOM 24489 O O . PRO A 1 100 ? 57.578 -29.861 -24.514 1.00 10.00 148 PRO A O 15
ATOM 24500 N N . ARG A 1 101 ? 56.165 -28.775 -23.161 1.00 10.00 149 ARG A N 15
ATOM 24501 C CA . ARG A 1 101 ? 56.833 -29.221 -21.950 1.00 10.00 149 ARG A CA 15
ATOM 24502 C C . ARG A 1 101 ? 55.855 -29.233 -20.791 1.00 10.00 149 ARG A C 15
ATOM 24503 O O . ARG A 1 101 ? 55.523 -28.189 -20.228 1.00 10.00 149 ARG A O 15
ATOM 24524 N N . LEU A 1 102 ? 55.385 -30.410 -20.435 1.00 10.00 150 LEU A N 15
ATOM 24525 C CA . LEU A 1 102 ? 54.433 -30.528 -19.355 1.00 10.00 150 LEU A CA 15
ATOM 24526 C C . LEU A 1 102 ? 54.731 -31.740 -18.490 1.00 10.00 150 LEU A C 15
ATOM 24527 O O . LEU A 1 102 ? 55.005 -32.830 -18.995 1.00 10.00 150 LEU A O 15
ATOM 24543 N N . GLY A 1 103 ? 54.705 -31.523 -17.189 1.00 10.00 151 GLY A N 15
ATOM 24544 C CA . GLY A 1 103 ? 54.954 -32.584 -16.246 1.00 10.00 151 GLY A CA 15
ATOM 24545 C C . GLY A 1 103 ? 53.760 -32.777 -15.344 1.00 10.00 151 GLY A C 15
ATOM 24546 O O . GLY A 1 103 ? 52.698 -32.208 -15.608 1.00 10.00 151 GLY A O 15
ATOM 24550 N N . PRO A 1 104 ? 53.891 -33.568 -14.272 1.00 10.00 152 PRO A N 15
ATOM 24551 C CA . PRO A 1 104 ? 52.790 -33.815 -13.338 1.00 10.00 152 PRO A CA 15
ATOM 24552 C C . PRO A 1 104 ? 52.314 -32.534 -12.662 1.00 10.00 152 PRO A C 15
ATOM 24553 O O . PRO A 1 104 ? 52.970 -32.009 -11.758 1.00 10.00 152 PRO A O 15
ATOM 24564 N N . LYS A 1 105 ? 51.190 -32.016 -13.132 1.00 10.00 153 LYS A N 15
ATOM 24565 C CA . LYS A 1 105 ? 50.609 -30.805 -12.576 1.00 10.00 153 LYS A CA 15
ATOM 24566 C C . LYS A 1 105 ? 49.095 -30.865 -12.690 1.00 10.00 153 LYS A C 15
ATOM 24567 O O . LYS A 1 105 ? 48.525 -30.548 -13.736 1.00 10.00 153 LYS A O 15
ATOM 24586 N N . LYS A 1 106 ? 48.449 -31.290 -11.619 1.00 10.00 154 LYS A N 15
ATOM 24587 C CA . LYS A 1 106 ? 47.003 -31.397 -11.596 1.00 10.00 154 LYS A CA 15
ATOM 24588 C C . LYS A 1 106 ? 46.478 -31.119 -10.196 1.00 10.00 154 LYS A C 15
ATOM 24589 O O . LYS A 1 106 ? 47.241 -31.099 -9.224 1.00 10.00 154 LYS A O 15
ATOM 24608 N N . LYS A 1 107 ? 45.179 -30.910 -10.100 1.00 10.00 155 LYS A N 15
ATOM 24609 C CA . LYS A 1 107 ? 44.530 -30.641 -8.832 1.00 10.00 155 LYS A CA 15
ATOM 24610 C C . LYS A 1 107 ? 43.406 -31.643 -8.627 1.00 10.00 155 LYS A C 15
ATOM 24611 O O . LYS A 1 107 ? 42.580 -31.798 -9.550 1.00 10.00 155 LYS A O 15
ATOM 24631 N N . GLY A 1 1 ? 23.945 37.382 -48.517 1.00 10.00 49 GLY A N 16
ATOM 24632 C CA . GLY A 1 1 ? 22.933 36.509 -49.159 1.00 10.00 49 GLY A CA 16
ATOM 24633 C C . GLY A 1 1 ? 23.536 35.229 -49.702 1.00 10.00 49 GLY A C 16
ATOM 24634 O O . GLY A 1 1 ? 23.448 34.952 -50.898 1.00 10.00 49 GLY A O 16
ATOM 24640 N N . ALA A 1 2 ? 24.147 34.443 -48.826 1.00 10.00 50 ALA A N 16
ATOM 24641 C CA . ALA A 1 2 ? 24.760 33.182 -49.220 1.00 10.00 50 ALA A CA 16
ATOM 24642 C C . ALA A 1 2 ? 24.265 32.060 -48.320 1.00 10.00 50 ALA A C 16
ATOM 24643 O O . ALA A 1 2 ? 23.808 32.312 -47.203 1.00 10.00 50 ALA A O 16
ATOM 24650 N N . MET A 1 3 ? 24.343 30.830 -48.805 1.00 10.00 51 MET A N 16
ATOM 24651 C CA . MET A 1 3 ? 23.891 29.680 -48.034 1.00 10.00 51 MET A CA 16
ATOM 24652 C C . MET A 1 3 ? 24.704 28.438 -48.382 1.00 10.00 51 MET A C 16
ATOM 24653 O O . MET A 1 3 ? 24.740 28.009 -49.536 1.00 10.00 51 MET A O 16
ATOM 24667 N N . ASP A 1 4 ? 25.361 27.869 -47.381 1.00 10.00 52 ASP A N 16
ATOM 24668 C CA . ASP A 1 4 ? 26.173 26.673 -47.574 1.00 10.00 52 ASP A CA 16
ATOM 24669 C C . ASP A 1 4 ? 25.863 25.642 -46.491 1.00 10.00 52 ASP A C 16
ATOM 24670 O O . ASP A 1 4 ? 25.594 26.000 -45.345 1.00 10.00 52 ASP A O 16
ATOM 24679 N N . PRO A 1 5 ? 25.871 24.347 -46.849 1.00 10.00 53 PRO A N 16
ATOM 24680 C CA . PRO A 1 5 ? 25.575 23.263 -45.905 1.00 10.00 53 PRO A CA 16
ATOM 24681 C C . PRO A 1 5 ? 26.724 22.976 -44.935 1.00 10.00 53 PRO A C 16
ATOM 24682 O O . PRO A 1 5 ? 27.852 23.436 -45.127 1.00 10.00 53 PRO A O 16
ATOM 24693 N N . GLU A 1 6 ? 26.425 22.212 -43.896 1.00 10.00 54 GLU A N 16
ATOM 24694 C CA . GLU A 1 6 ? 27.410 21.857 -42.884 1.00 10.00 54 GLU A CA 16
ATOM 24695 C C . GLU A 1 6 ? 28.158 20.585 -43.267 1.00 10.00 54 GLU A C 16
ATOM 24696 O O . GLU A 1 6 ? 27.701 19.814 -44.116 1.00 10.00 54 GLU A O 16
ATOM 24708 N N . PHE A 1 7 ? 29.297 20.365 -42.624 1.00 10.00 55 PHE A N 16
ATOM 24709 C CA . PHE A 1 7 ? 30.116 19.191 -42.888 1.00 10.00 55 PHE A CA 16
ATOM 24710 C C . PHE A 1 7 ? 30.785 18.712 -41.605 1.00 10.00 55 PHE A C 16
ATOM 24711 O O . PHE A 1 7 ? 30.944 19.480 -40.653 1.00 10.00 55 PHE A O 16
ATOM 24728 N N . ALA A 1 8 ? 31.171 17.447 -41.580 1.00 10.00 56 ALA A N 16
ATOM 24729 C CA . ALA A 1 8 ? 31.811 16.869 -40.410 1.00 10.00 56 ALA A CA 16
ATOM 24730 C C . ALA A 1 8 ? 33.018 16.034 -40.806 1.00 10.00 56 ALA A C 16
ATOM 24731 O O . ALA A 1 8 ? 33.013 15.381 -41.850 1.00 10.00 56 ALA A O 16
ATOM 24738 N N . GLY A 1 9 ? 34.047 16.059 -39.971 1.00 10.00 57 GLY A N 16
ATOM 24739 C CA . GLY A 1 9 ? 35.248 15.298 -40.249 1.00 10.00 57 GLY A CA 16
ATOM 24740 C C . GLY A 1 9 ? 35.181 13.894 -39.684 1.00 10.00 57 GLY A C 16
ATOM 24741 O O . GLY A 1 9 ? 34.217 13.539 -38.997 1.00 10.00 57 GLY A O 16
ATOM 24745 N N . GLY A 1 10 ? 36.196 13.092 -39.967 1.00 10.00 58 GLY A N 16
ATOM 24746 C CA . GLY A 1 10 ? 36.223 11.732 -39.476 1.00 10.00 58 GLY A CA 16
ATOM 24747 C C . GLY A 1 10 ? 37.334 11.501 -38.474 1.00 10.00 58 GLY A C 16
ATOM 24748 O O . GLY A 1 10 ? 38.384 12.139 -38.543 1.00 10.00 58 GLY A O 16
ATOM 24752 N N . THR A 1 11 ? 37.097 10.599 -37.534 1.00 10.00 59 THR A N 16
ATOM 24753 C CA . THR A 1 11 ? 38.084 10.281 -36.516 1.00 10.00 59 THR A CA 16
ATOM 24754 C C . THR A 1 11 ? 38.957 9.114 -36.979 1.00 10.00 59 THR A C 16
ATOM 24755 O O . THR A 1 11 ? 38.443 8.072 -37.386 1.00 10.00 59 THR A O 16
ATOM 24766 N N . GLU A 1 12 ? 40.269 9.301 -36.926 1.00 10.00 60 GLU A N 16
ATOM 24767 C CA . GLU A 1 12 ? 41.208 8.268 -37.350 1.00 10.00 60 GLU A CA 16
ATOM 24768 C C . GLU A 1 12 ? 41.500 7.294 -36.212 1.00 10.00 60 GLU A C 16
ATOM 24769 O O . GLU A 1 12 ? 41.164 7.557 -35.057 1.00 10.00 60 GLU A O 16
ATOM 24781 N N . GLY A 1 13 ? 42.125 6.173 -36.548 1.00 10.00 61 GLY A N 16
ATOM 24782 C CA . GLY A 1 13 ? 42.464 5.176 -35.549 1.00 10.00 61 GLY A CA 16
ATOM 24783 C C . GLY A 1 13 ? 43.863 5.377 -35.010 1.00 10.00 61 GLY A C 16
ATOM 24784 O O . GLY A 1 13 ? 44.648 6.134 -35.584 1.00 10.00 61 GLY A O 16
ATOM 24788 N N . GLN A 1 14 ? 44.184 4.704 -33.911 1.00 10.00 62 GLN A N 16
ATOM 24789 C CA . GLN A 1 14 ? 45.501 4.835 -33.300 1.00 10.00 62 GLN A CA 16
ATOM 24790 C C . GLN A 1 14 ? 46.189 3.478 -33.186 1.00 10.00 62 GLN A C 16
ATOM 24791 O O . GLN A 1 14 ? 45.550 2.434 -33.342 1.00 10.00 62 GLN A O 16
ATOM 24805 N N . ARG A 1 15 ? 47.497 3.507 -32.933 1.00 10.00 63 ARG A N 16
ATOM 24806 C CA . ARG A 1 15 ? 48.297 2.294 -32.787 1.00 10.00 63 ARG A CA 16
ATOM 24807 C C . ARG A 1 15 ? 49.697 2.639 -32.279 1.00 10.00 63 ARG A C 16
ATOM 24808 O O . ARG A 1 15 ? 50.149 3.778 -32.422 1.00 10.00 63 ARG A O 16
ATOM 24829 N N . LEU A 1 16 ? 50.378 1.661 -31.690 1.00 10.00 64 LEU A N 16
ATOM 24830 C CA . LEU A 1 16 ? 51.729 1.864 -31.177 1.00 10.00 64 LEU A CA 16
ATOM 24831 C C . LEU A 1 16 ? 52.423 0.524 -30.953 1.00 10.00 64 LEU A C 16
ATOM 24832 O O . LEU A 1 16 ? 51.776 -0.525 -30.933 1.00 10.00 64 LEU A O 16
ATOM 24848 N N . THR A 1 17 ? 53.734 0.564 -30.782 1.00 10.00 65 THR A N 16
ATOM 24849 C CA . THR A 1 17 ? 54.516 -0.640 -30.553 1.00 10.00 65 THR A CA 16
ATOM 24850 C C . THR A 1 17 ? 55.095 -0.640 -29.137 1.00 10.00 65 THR A C 16
ATOM 24851 O O . THR A 1 17 ? 55.554 0.394 -28.645 1.00 10.00 65 THR A O 16
ATOM 24862 N N . LYS A 1 18 ? 55.053 -1.794 -28.481 1.00 10.00 66 LYS A N 16
ATOM 24863 C CA . LYS A 1 18 ? 55.569 -1.924 -27.125 1.00 10.00 66 LYS A CA 16
ATOM 24864 C C . LYS A 1 18 ? 56.482 -3.143 -27.016 1.00 10.00 66 LYS A C 16
ATOM 24865 O O . LYS A 1 18 ? 56.035 -4.279 -27.192 1.00 10.00 66 LYS A O 16
ATOM 24884 N N . VAL A 1 19 ? 57.759 -2.908 -26.741 1.00 10.00 67 VAL A N 16
ATOM 24885 C CA . VAL A 1 19 ? 58.732 -3.992 -26.610 1.00 10.00 67 VAL A CA 16
ATOM 24886 C C . VAL A 1 19 ? 59.747 -3.694 -25.508 1.00 10.00 67 VAL A C 16
ATOM 24887 O O . VAL A 1 19 ? 60.383 -2.638 -25.502 1.00 10.00 67 VAL A O 16
ATOM 24900 N N . ASP A 1 20 ? 59.895 -4.631 -24.579 1.00 10.00 68 ASP A N 16
ATOM 24901 C CA . ASP A 1 20 ? 60.836 -4.483 -23.474 1.00 10.00 68 ASP A CA 16
ATOM 24902 C C . ASP A 1 20 ? 61.169 -5.846 -22.886 1.00 10.00 68 ASP A C 16
ATOM 24903 O O . ASP A 1 20 ? 60.468 -6.829 -23.142 1.00 10.00 68 ASP A O 16
ATOM 24912 N N . ARG A 1 21 ? 62.242 -5.908 -22.112 1.00 10.00 69 ARG A N 16
ATOM 24913 C CA . ARG A 1 21 ? 62.664 -7.154 -21.491 1.00 10.00 69 ARG A CA 16
ATOM 24914 C C . ARG A 1 21 ? 63.365 -6.884 -20.166 1.00 10.00 69 ARG A C 16
ATOM 24915 O O . ARG A 1 21 ? 64.391 -6.203 -20.122 1.00 10.00 69 ARG A O 16
ATOM 24936 N N . SER A 1 22 ? 62.803 -7.406 -19.088 1.00 10.00 70 SER A N 16
ATOM 24937 C CA . SER A 1 22 ? 63.370 -7.229 -17.759 1.00 10.00 70 SER A CA 16
ATOM 24938 C C . SER A 1 22 ? 62.952 -8.380 -16.848 1.00 10.00 70 SER A C 16
ATOM 24939 O O . SER A 1 22 ? 61.759 -8.668 -16.704 1.00 10.00 70 SER A O 16
ATOM 24947 N N . ASP A 1 23 ? 63.933 -9.043 -16.248 1.00 10.00 71 ASP A N 16
ATOM 24948 C CA . ASP A 1 23 ? 63.661 -10.156 -15.354 1.00 10.00 71 ASP A CA 16
ATOM 24949 C C . ASP A 1 23 ? 64.637 -10.157 -14.191 1.00 10.00 71 ASP A C 16
ATOM 24950 O O . ASP A 1 23 ? 65.852 -10.249 -14.380 1.00 10.00 71 ASP A O 16
ATOM 24959 N N . ASP A 1 24 ? 64.096 -10.039 -12.994 1.00 10.00 72 ASP A N 16
ATOM 24960 C CA . ASP A 1 24 ? 64.895 -10.031 -11.777 1.00 10.00 72 ASP A CA 16
ATOM 24961 C C . ASP A 1 24 ? 64.477 -11.189 -10.881 1.00 10.00 72 ASP A C 16
ATOM 24962 O O . ASP A 1 24 ? 64.640 -11.135 -9.659 1.00 10.00 72 ASP A O 16
ATOM 24971 N N . ILE A 1 25 ? 63.952 -12.241 -11.512 1.00 10.00 73 ILE A N 16
ATOM 24972 C CA . ILE A 1 25 ? 63.487 -13.436 -10.809 1.00 10.00 73 ILE A CA 16
ATOM 24973 C C . ILE A 1 25 ? 62.287 -13.091 -9.916 1.00 10.00 73 ILE A C 16
ATOM 24974 O O . ILE A 1 25 ? 62.108 -13.641 -8.830 1.00 10.00 73 ILE A O 16
ATOM 24990 N N . ILE A 1 26 ? 61.460 -12.164 -10.385 1.00 10.00 74 ILE A N 16
ATOM 24991 C CA . ILE A 1 26 ? 60.285 -11.743 -9.645 1.00 10.00 74 ILE A CA 16
ATOM 24992 C C . ILE A 1 26 ? 59.056 -11.680 -10.544 1.00 10.00 74 ILE A C 16
ATOM 24993 O O . ILE A 1 26 ? 59.117 -11.187 -11.672 1.00 10.00 74 ILE A O 16
ATOM 25009 N N . LYS A 1 27 ? 57.946 -12.189 -10.044 1.00 10.00 75 LYS A N 16
ATOM 25010 C CA . LYS A 1 27 ? 56.693 -12.169 -10.782 1.00 10.00 75 LYS A CA 16
ATOM 25011 C C . LYS A 1 27 ? 55.573 -11.682 -9.875 1.00 10.00 75 LYS A C 16
ATOM 25012 O O . LYS A 1 27 ? 54.768 -12.477 -9.387 1.00 10.00 75 LYS A O 16
ATOM 25031 N N . PRO A 1 28 ? 55.520 -10.367 -9.620 1.00 10.00 76 PRO A N 16
ATOM 25032 C CA . PRO A 1 28 ? 54.508 -9.764 -8.757 1.00 10.00 76 PRO A CA 16
ATOM 25033 C C . PRO A 1 28 ? 53.142 -9.736 -9.428 1.00 10.00 76 PRO A C 16
ATOM 25034 O O . PRO A 1 28 ? 52.774 -8.745 -10.062 1.00 10.00 76 PRO A O 16
ATOM 25045 N N . LYS A 1 29 ? 52.411 -10.841 -9.298 1.00 10.00 77 LYS A N 16
ATOM 25046 C CA . LYS A 1 29 ? 51.086 -10.982 -9.887 1.00 10.00 77 LYS A CA 16
ATOM 25047 C C . LYS A 1 29 ? 51.107 -10.658 -11.376 1.00 10.00 77 LYS A C 16
ATOM 25048 O O . LYS A 1 29 ? 50.200 -10.010 -11.899 1.00 10.00 77 LYS A O 16
ATOM 25067 N N . THR A 1 30 ? 52.143 -11.130 -12.054 1.00 10.00 78 THR A N 16
ATOM 25068 C CA . THR A 1 30 ? 52.301 -10.900 -13.478 1.00 10.00 78 THR A CA 16
ATOM 25069 C C . THR A 1 30 ? 52.616 -12.212 -14.192 1.00 10.00 78 THR A C 16
ATOM 25070 O O . THR A 1 30 ? 53.042 -13.180 -13.557 1.00 10.00 78 THR A O 16
ATOM 25081 N N . VAL A 1 31 ? 52.415 -12.247 -15.503 1.00 10.00 79 VAL A N 16
ATOM 25082 C CA . VAL A 1 31 ? 52.659 -13.463 -16.273 1.00 10.00 79 VAL A CA 16
ATOM 25083 C C . VAL A 1 31 ? 54.140 -13.617 -16.642 1.00 10.00 79 VAL A C 16
ATOM 25084 O O . VAL A 1 31 ? 54.641 -14.735 -16.749 1.00 10.00 79 VAL A O 16
ATOM 25097 N N . GLY A 1 32 ? 54.840 -12.495 -16.804 1.00 10.00 80 GLY A N 16
ATOM 25098 C CA . GLY A 1 32 ? 56.249 -12.542 -17.161 1.00 10.00 80 GLY A CA 16
ATOM 25099 C C . GLY A 1 32 ? 56.502 -12.010 -18.560 1.00 10.00 80 GLY A C 16
ATOM 25100 O O . GLY A 1 32 ? 55.719 -12.271 -19.474 1.00 10.00 80 GLY A O 16
ATOM 25104 N N . LYS A 1 33 ? 57.594 -11.271 -18.734 1.00 10.00 81 LYS A N 16
ATOM 25105 C CA . LYS A 1 33 ? 57.933 -10.688 -20.033 1.00 10.00 81 LYS A CA 16
ATOM 25106 C C . LYS A 1 33 ? 58.249 -11.764 -21.069 1.00 10.00 81 LYS A C 16
ATOM 25107 O O . LYS A 1 33 ? 57.707 -11.743 -22.176 1.00 10.00 81 LYS A O 16
ATOM 25126 N N . GLU A 1 34 ? 59.120 -12.701 -20.707 1.00 10.00 82 GLU A N 16
ATOM 25127 C CA . GLU A 1 34 ? 59.491 -13.795 -21.599 1.00 10.00 82 GLU A CA 16
ATOM 25128 C C . GLU A 1 34 ? 58.250 -14.598 -21.973 1.00 10.00 82 GLU A C 16
ATOM 25129 O O . GLU A 1 34 ? 58.085 -15.030 -23.117 1.00 10.00 82 GLU A O 16
ATOM 25141 N N . VAL A 1 35 ? 57.374 -14.767 -20.994 1.00 10.00 83 VAL A N 16
ATOM 25142 C CA . VAL A 1 35 ? 56.132 -15.496 -21.178 1.00 10.00 83 VAL A CA 16
ATOM 25143 C C . VAL A 1 35 ? 55.242 -14.772 -22.185 1.00 10.00 83 VAL A C 16
ATOM 25144 O O . VAL A 1 35 ? 54.654 -15.394 -23.068 1.00 10.00 83 VAL A O 16
ATOM 25157 N N . GLY A 1 36 ? 55.173 -13.453 -22.058 1.00 10.00 84 GLY A N 16
ATOM 25158 C CA . GLY A 1 36 ? 54.370 -12.654 -22.962 1.00 10.00 84 GLY A CA 16
ATOM 25159 C C . GLY A 1 36 ? 54.874 -12.711 -24.393 1.00 10.00 84 GLY A C 16
ATOM 25160 O O . GLY A 1 36 ? 54.085 -12.848 -25.330 1.00 10.00 84 GLY A O 16
ATOM 25164 N N . LYS A 1 37 ? 56.187 -12.613 -24.562 1.00 10.00 85 LYS A N 16
ATOM 25165 C CA . LYS A 1 37 ? 56.794 -12.666 -25.887 1.00 10.00 85 LYS A CA 16
ATOM 25166 C C . LYS A 1 37 ? 56.494 -14.007 -26.541 1.00 10.00 85 LYS A C 16
ATOM 25167 O O . LYS A 1 37 ? 56.147 -14.078 -27.722 1.00 10.00 85 LYS A O 16
ATOM 25186 N N . ALA A 1 38 ? 56.613 -15.066 -25.757 1.00 10.00 86 ALA A N 16
ATOM 25187 C CA . ALA A 1 38 ? 56.338 -16.407 -26.235 1.00 10.00 86 ALA A CA 16
ATOM 25188 C C . ALA A 1 38 ? 54.852 -16.584 -26.482 1.00 10.00 86 ALA A C 16
ATOM 25189 O O . ALA A 1 38 ? 54.451 -17.373 -27.329 1.00 10.00 86 ALA A O 16
ATOM 25196 N N . ILE A 1 39 ? 54.034 -15.863 -25.723 1.00 10.00 87 ILE A N 16
ATOM 25197 C CA . ILE A 1 39 ? 52.597 -15.924 -25.890 1.00 10.00 87 ILE A CA 16
ATOM 25198 C C . ILE A 1 39 ? 52.223 -15.539 -27.310 1.00 10.00 87 ILE A C 16
ATOM 25199 O O . ILE A 1 39 ? 51.505 -16.268 -27.981 1.00 10.00 87 ILE A O 16
ATOM 25215 N N . GLU A 1 40 ? 52.775 -14.429 -27.780 1.00 10.00 88 GLU A N 16
ATOM 25216 C CA . GLU A 1 40 ? 52.472 -13.924 -29.098 1.00 10.00 88 GLU A CA 16
ATOM 25217 C C . GLU A 1 40 ? 53.042 -14.850 -30.160 1.00 10.00 88 GLU A C 16
ATOM 25218 O O . GLU A 1 40 ? 52.341 -15.248 -31.093 1.00 10.00 88 GLU A O 16
ATOM 25230 N N . GLN A 1 41 ? 54.308 -15.209 -29.998 1.00 10.00 89 GLN A N 16
ATOM 25231 C CA . GLN A 1 41 ? 54.972 -16.100 -30.936 1.00 10.00 89 GLN A CA 16
ATOM 25232 C C . GLN A 1 41 ? 54.274 -17.458 -30.976 1.00 10.00 89 GLN A C 16
ATOM 25233 O O . GLN A 1 41 ? 54.206 -18.104 -32.024 1.00 10.00 89 GLN A O 16
ATOM 25247 N N . GLY A 1 42 ? 53.742 -17.869 -29.829 1.00 10.00 90 GLY A N 16
ATOM 25248 C CA . GLY A 1 42 ? 53.054 -19.143 -29.733 1.00 10.00 90 GLY A CA 16
ATOM 25249 C C . GLY A 1 42 ? 51.719 -19.159 -30.454 1.00 10.00 90 GLY A C 16
ATOM 25250 O O . GLY A 1 42 ? 51.290 -20.199 -30.947 1.00 10.00 90 GLY A O 16
ATOM 25254 N N . ARG A 1 43 ? 51.055 -18.013 -30.530 1.00 10.00 91 ARG A N 16
ATOM 25255 C CA . ARG A 1 43 ? 49.761 -17.945 -31.203 1.00 10.00 91 ARG A CA 16
ATOM 25256 C C . ARG A 1 43 ? 49.978 -17.935 -32.712 1.00 10.00 91 ARG A C 16
ATOM 25257 O O . ARG A 1 43 ? 49.146 -18.424 -33.482 1.00 10.00 91 ARG A O 16
ATOM 25278 N N . GLN A 1 44 ? 51.120 -17.392 -33.125 1.00 10.00 92 GLN A N 16
ATOM 25279 C CA . GLN A 1 44 ? 51.481 -17.337 -34.537 1.00 10.00 92 GLN A CA 16
ATOM 25280 C C . GLN A 1 44 ? 52.012 -18.693 -34.985 1.00 10.00 92 GLN A C 16
ATOM 25281 O O . GLN A 1 44 ? 52.237 -18.928 -36.171 1.00 10.00 92 GLN A O 16
ATOM 25295 N N . LYS A 1 45 ? 52.204 -19.582 -34.018 1.00 10.00 93 LYS A N 16
ATOM 25296 C CA . LYS A 1 45 ? 52.709 -20.917 -34.284 1.00 10.00 93 LYS A CA 16
ATOM 25297 C C . LYS A 1 45 ? 51.625 -21.797 -34.904 1.00 10.00 93 LYS A C 16
ATOM 25298 O O . LYS A 1 45 ? 51.890 -22.915 -35.349 1.00 10.00 93 LYS A O 16
ATOM 25317 N N . PHE A 1 46 ? 50.401 -21.284 -34.932 1.00 10.00 94 PHE A N 16
ATOM 25318 C CA . PHE A 1 46 ? 49.284 -22.016 -35.504 1.00 10.00 94 PHE A CA 16
ATOM 25319 C C . PHE A 1 46 ? 49.320 -21.952 -37.028 1.00 10.00 94 PHE A C 16
ATOM 25320 O O . PHE A 1 46 ? 50.313 -21.523 -37.622 1.00 10.00 94 PHE A O 16
ATOM 25337 N N . GLU A 1 47 ? 48.236 -22.383 -37.658 1.00 10.00 95 GLU A N 16
ATOM 25338 C CA . GLU A 1 47 ? 48.143 -22.377 -39.106 1.00 10.00 95 GLU A CA 16
ATOM 25339 C C . GLU A 1 47 ? 46.809 -21.790 -39.552 1.00 10.00 95 GLU A C 16
ATOM 25340 O O . GLU A 1 47 ? 45.762 -22.398 -39.335 1.00 10.00 95 GLU A O 16
ATOM 25352 N N . PRO A 1 48 ? 46.818 -20.590 -40.156 1.00 10.00 96 PRO A N 16
ATOM 25353 C CA . PRO A 1 48 ? 48.043 -19.821 -40.397 1.00 10.00 96 PRO A CA 16
ATOM 25354 C C . PRO A 1 48 ? 48.538 -19.111 -39.151 1.00 10.00 96 PRO A C 16
ATOM 25355 O O . PRO A 1 48 ? 49.734 -18.923 -38.943 1.00 10.00 96 PRO A O 16
ATOM 25366 N N . THR A 1 49 ? 47.588 -18.762 -38.333 1.00 10.00 97 THR A N 16
ATOM 25367 C CA . THR A 1 49 ? 47.822 -18.060 -37.077 1.00 10.00 97 THR A CA 16
ATOM 25368 C C . THR A 1 49 ? 46.530 -18.019 -36.263 1.00 10.00 97 THR A C 16
ATOM 25369 O O . THR A 1 49 ? 45.458 -17.748 -36.808 1.00 10.00 97 THR A O 16
ATOM 25380 N N . MET A 1 50 ? 46.628 -18.320 -34.973 1.00 10.00 98 MET A N 16
ATOM 25381 C CA . MET A 1 50 ? 45.466 -18.293 -34.099 1.00 10.00 98 MET A CA 16
ATOM 25382 C C . MET A 1 50 ? 45.081 -16.852 -33.797 1.00 10.00 98 MET A C 16
ATOM 25383 O O . MET A 1 50 ? 45.895 -16.082 -33.286 1.00 10.00 98 MET A O 16
ATOM 25397 N N . THR A 1 51 ? 43.852 -16.486 -34.123 1.00 10.00 99 THR A N 16
ATOM 25398 C CA . THR A 1 51 ? 43.376 -15.133 -33.888 1.00 10.00 99 THR A CA 16
ATOM 25399 C C . THR A 1 51 ? 43.202 -14.864 -32.400 1.00 10.00 99 THR A C 16
ATOM 25400 O O . THR A 1 51 ? 43.049 -15.792 -31.596 1.00 10.00 99 THR A O 16
ATOM 25411 N N . GLN A 1 52 ? 43.216 -13.590 -32.042 1.00 10.00 100 GLN A N 16
ATOM 25412 C CA . GLN A 1 52 ? 43.051 -13.184 -30.657 1.00 10.00 100 GLN A CA 16
ATOM 25413 C C . GLN A 1 52 ? 41.636 -13.504 -30.189 1.00 10.00 100 GLN A C 16
ATOM 25414 O O . GLN A 1 52 ? 41.423 -13.898 -29.044 1.00 10.00 100 GLN A O 16
ATOM 25428 N N . ALA A 1 53 ? 40.681 -13.349 -31.096 1.00 10.00 101 ALA A N 16
ATOM 25429 C CA . ALA A 1 53 ? 39.281 -13.618 -30.797 1.00 10.00 101 ALA A CA 16
ATOM 25430 C C . ALA A 1 53 ? 39.048 -15.100 -30.512 1.00 10.00 101 ALA A C 16
ATOM 25431 O O . ALA A 1 53 ? 38.389 -15.453 -29.534 1.00 10.00 101 ALA A O 16
ATOM 25438 N N . GLU A 1 54 ? 39.601 -15.963 -31.363 1.00 10.00 102 GLU A N 16
ATOM 25439 C CA . GLU A 1 54 ? 39.446 -17.409 -31.201 1.00 10.00 102 GLU A CA 16
ATOM 25440 C C . GLU A 1 54 ? 40.040 -17.885 -29.888 1.00 10.00 102 GLU A C 16
ATOM 25441 O O . GLU A 1 54 ? 39.406 -18.645 -29.155 1.00 10.00 102 GLU A O 16
ATOM 25453 N N . LEU A 1 55 ? 41.253 -17.439 -29.593 1.00 10.00 103 LEU A N 16
ATOM 25454 C CA . LEU A 1 55 ? 41.918 -17.826 -28.360 1.00 10.00 103 LEU A CA 16
ATOM 25455 C C . LEU A 1 55 ? 41.146 -17.274 -27.169 1.00 10.00 103 LEU A C 16
ATOM 25456 O O . LEU A 1 55 ? 40.965 -17.960 -26.163 1.00 10.00 103 LEU A O 16
ATOM 25472 N N . GLY A 1 56 ? 40.675 -16.039 -27.304 1.00 10.00 104 GLY A N 16
ATOM 25473 C CA . GLY A 1 56 ? 39.924 -15.410 -26.239 1.00 10.00 104 GLY A CA 16
ATOM 25474 C C . GLY A 1 56 ? 38.638 -16.145 -25.935 1.00 10.00 104 GLY A C 16
ATOM 25475 O O . GLY A 1 56 ? 38.356 -16.453 -24.783 1.00 10.00 104 GLY A O 16
ATOM 25479 N N . LYS A 1 57 ? 37.879 -16.458 -26.973 1.00 10.00 105 LYS A N 16
ATOM 25480 C CA . LYS A 1 57 ? 36.617 -17.169 -26.814 1.00 10.00 105 LYS A CA 16
ATOM 25481 C C . LYS A 1 57 ? 36.859 -18.566 -26.249 1.00 10.00 105 LYS A C 16
ATOM 25482 O O . LYS A 1 57 ? 36.091 -19.056 -25.414 1.00 10.00 105 LYS A O 16
ATOM 25501 N N . GLU A 1 58 ? 37.941 -19.189 -26.701 1.00 10.00 106 GLU A N 16
ATOM 25502 C CA . GLU A 1 58 ? 38.314 -20.519 -26.268 1.00 10.00 106 GLU A CA 16
ATOM 25503 C C . GLU A 1 58 ? 38.603 -20.554 -24.762 1.00 10.00 106 GLU A C 16
ATOM 25504 O O . GLU A 1 58 ? 38.226 -21.505 -24.074 1.00 10.00 106 GLU A O 16
ATOM 25516 N N . ILE A 1 59 ? 39.253 -19.514 -24.250 1.00 10.00 107 ILE A N 16
ATOM 25517 C CA . ILE A 1 59 ? 39.580 -19.454 -22.828 1.00 10.00 107 ILE A CA 16
ATOM 25518 C C . ILE A 1 59 ? 38.457 -18.803 -22.014 1.00 10.00 107 ILE A C 16
ATOM 25519 O O . ILE A 1 59 ? 38.276 -19.115 -20.838 1.00 10.00 107 ILE A O 16
ATOM 25535 N N . GLY A 1 60 ? 37.699 -17.908 -22.637 1.00 10.00 108 GLY A N 16
ATOM 25536 C CA . GLY A 1 60 ? 36.604 -17.252 -21.940 1.00 10.00 108 GLY A CA 16
ATOM 25537 C C . GLY A 1 60 ? 36.832 -15.764 -21.755 1.00 10.00 108 GLY A C 16
ATOM 25538 O O . GLY A 1 60 ? 36.047 -15.084 -21.090 1.00 10.00 108 GLY A O 16
ATOM 25542 N N . GLU A 1 61 ? 37.899 -15.257 -22.345 1.00 10.00 109 GLU A N 16
ATOM 25543 C CA . GLU A 1 61 ? 38.233 -13.846 -22.246 1.00 10.00 109 GLU A CA 16
ATOM 25544 C C . GLU A 1 61 ? 37.931 -13.151 -23.572 1.00 10.00 109 GLU A C 16
ATOM 25545 O O . GLU A 1 61 ? 37.221 -13.701 -24.414 1.00 10.00 109 GLU A O 16
ATOM 25557 N N . THR A 1 62 ? 38.462 -11.955 -23.762 1.00 10.00 110 THR A N 16
ATOM 25558 C CA . THR A 1 62 ? 38.227 -11.215 -24.993 1.00 10.00 110 THR A CA 16
ATOM 25559 C C . THR A 1 62 ? 39.508 -11.105 -25.814 1.00 10.00 110 THR A C 16
ATOM 25560 O O . THR A 1 62 ? 40.590 -11.465 -25.339 1.00 10.00 110 THR A O 16
ATOM 25571 N N . ALA A 1 63 ? 39.382 -10.612 -27.043 1.00 10.00 111 ALA A N 16
ATOM 25572 C CA . ALA A 1 63 ? 40.530 -10.443 -27.927 1.00 10.00 111 ALA A CA 16
ATOM 25573 C C . ALA A 1 63 ? 41.548 -9.504 -27.300 1.00 10.00 111 ALA A C 16
ATOM 25574 O O . ALA A 1 63 ? 42.756 -9.720 -27.402 1.00 10.00 111 ALA A O 16
ATOM 25581 N N . ALA A 1 64 ? 41.048 -8.472 -26.629 1.00 10.00 112 ALA A N 16
ATOM 25582 C CA . ALA A 1 64 ? 41.908 -7.505 -25.970 1.00 10.00 112 ALA A CA 16
ATOM 25583 C C . ALA A 1 64 ? 42.706 -8.171 -24.858 1.00 10.00 112 ALA A C 16
ATOM 25584 O O . ALA A 1 64 ? 43.844 -7.795 -24.597 1.00 10.00 112 ALA A O 16
ATOM 25591 N N . THR A 1 65 ? 42.104 -9.163 -24.209 1.00 10.00 113 THR A N 16
ATOM 25592 C CA . THR A 1 65 ? 42.766 -9.887 -23.134 1.00 10.00 113 THR A CA 16
ATOM 25593 C C . THR A 1 65 ? 43.938 -10.692 -23.683 1.00 10.00 113 THR A C 16
ATOM 25594 O O . THR A 1 65 ? 45.006 -10.757 -23.079 1.00 10.00 113 THR A O 16
ATOM 25605 N N . VAL A 1 66 ? 43.736 -11.294 -24.843 1.00 10.00 114 VAL A N 16
ATOM 25606 C CA . VAL A 1 66 ? 44.775 -12.079 -25.484 1.00 10.00 114 VAL A CA 16
ATOM 25607 C C . VAL A 1 66 ? 45.898 -11.161 -25.960 1.00 10.00 114 VAL A C 16
ATOM 25608 O O . VAL A 1 66 ? 47.080 -11.500 -25.871 1.00 10.00 114 VAL A O 16
ATOM 25621 N N . ALA A 1 67 ? 45.515 -9.984 -26.436 1.00 10.00 115 ALA A N 16
ATOM 25622 C CA . ALA A 1 67 ? 46.472 -8.999 -26.917 1.00 10.00 115 ALA A CA 16
ATOM 25623 C C . ALA A 1 67 ? 47.242 -8.359 -25.761 1.00 10.00 115 ALA A C 16
ATOM 25624 O O . ALA A 1 67 ? 48.395 -7.972 -25.915 1.00 10.00 115 ALA A O 16
ATOM 25631 N N . SER A 1 68 ? 46.591 -8.207 -24.619 1.00 10.00 116 SER A N 16
ATOM 25632 C CA . SER A 1 68 ? 47.232 -7.620 -23.450 1.00 10.00 116 SER A CA 16
ATOM 25633 C C . SER A 1 68 ? 48.177 -8.616 -22.764 1.00 10.00 116 SER A C 16
ATOM 25634 O O . SER A 1 68 ? 49.171 -8.226 -22.152 1.00 10.00 116 SER A O 16
ATOM 25642 N N . TYR A 1 69 ? 47.866 -9.905 -22.881 1.00 10.00 117 TYR A N 16
ATOM 25643 C CA . TYR A 1 69 ? 48.668 -10.960 -22.259 1.00 10.00 117 TYR A CA 16
ATOM 25644 C C . TYR A 1 69 ? 50.096 -11.025 -22.810 1.00 10.00 117 TYR A C 16
ATOM 25645 O O . TYR A 1 69 ? 51.038 -11.276 -22.056 1.00 10.00 117 TYR A O 16
ATOM 25663 N N . GLU A 1 70 ? 50.262 -10.781 -24.109 1.00 10.00 118 GLU A N 16
ATOM 25664 C CA . GLU A 1 70 ? 51.590 -10.840 -24.733 1.00 10.00 118 GLU A CA 16
ATOM 25665 C C . GLU A 1 70 ? 52.536 -9.780 -24.165 1.00 10.00 118 GLU A C 16
ATOM 25666 O O . GLU A 1 70 ? 53.752 -9.885 -24.307 1.00 10.00 118 GLU A O 16
ATOM 25678 N N . ARG A 1 71 ? 51.981 -8.759 -23.525 1.00 10.00 119 ARG A N 16
ATOM 25679 C CA . ARG A 1 71 ? 52.765 -7.706 -22.934 1.00 10.00 119 ARG A CA 16
ATOM 25680 C C . ARG A 1 71 ? 53.567 -8.235 -21.735 1.00 10.00 119 ARG A C 16
ATOM 25681 O O . ARG A 1 71 ? 54.556 -7.629 -21.308 1.00 10.00 119 ARG A O 16
ATOM 25702 N N . GLY A 1 72 ? 53.143 -9.380 -21.210 1.00 10.00 120 GLY A N 16
ATOM 25703 C CA . GLY A 1 72 ? 53.820 -9.970 -20.081 1.00 10.00 120 GLY A CA 16
ATOM 25704 C C . GLY A 1 72 ? 53.232 -9.519 -18.760 1.00 10.00 120 GLY A C 16
ATOM 25705 O O . GLY A 1 72 ? 53.919 -9.496 -17.736 1.00 10.00 120 GLY A O 16
ATOM 25709 N N . THR A 1 73 ? 51.942 -9.201 -18.781 1.00 10.00 121 THR A N 16
ATOM 25710 C CA . THR A 1 73 ? 51.236 -8.731 -17.605 1.00 10.00 121 THR A CA 16
ATOM 25711 C C . THR A 1 73 ? 49.753 -8.548 -17.930 1.00 10.00 121 THR A C 16
ATOM 25712 O O . THR A 1 73 ? 49.362 -7.697 -18.729 1.00 10.00 121 THR A O 16
ATOM 25723 N N . ALA A 1 74 ? 48.946 -9.393 -17.330 1.00 10.00 122 ALA A N 16
ATOM 25724 C CA . ALA A 1 74 ? 47.503 -9.375 -17.531 1.00 10.00 122 ALA A CA 16
ATOM 25725 C C . ALA A 1 74 ? 46.818 -10.237 -16.478 1.00 10.00 122 ALA A C 16
ATOM 25726 O O . ALA A 1 74 ? 45.787 -10.856 -16.743 1.00 10.00 122 ALA A O 16
ATOM 25733 N N . THR A 1 75 ? 47.395 -10.240 -15.276 1.00 10.00 123 THR A N 16
ATOM 25734 C CA . THR A 1 75 ? 46.903 -11.050 -14.162 1.00 10.00 123 THR A CA 16
ATOM 25735 C C . THR A 1 75 ? 47.023 -12.530 -14.527 1.00 10.00 123 THR A C 16
ATOM 25736 O O . THR A 1 75 ? 46.197 -13.087 -15.254 1.00 10.00 123 THR A O 16
ATOM 25747 N N . PRO A 1 76 ? 48.082 -13.184 -14.039 1.00 10.00 124 PRO A N 16
ATOM 25748 C CA . PRO A 1 76 ? 48.367 -14.580 -14.352 1.00 10.00 124 PRO A CA 16
ATOM 25749 C C . PRO A 1 76 ? 47.524 -15.607 -13.614 1.00 10.00 124 PRO A C 16
ATOM 25750 O O . PRO A 1 76 ? 47.895 -16.091 -12.541 1.00 10.00 124 PRO A O 16
ATOM 25761 N N . ASP A 1 77 ? 46.386 -15.945 -14.190 1.00 10.00 125 ASP A N 16
ATOM 25762 C CA . ASP A 1 77 ? 45.571 -16.995 -13.619 1.00 10.00 125 ASP A CA 16
ATOM 25763 C C . ASP A 1 77 ? 46.193 -18.280 -14.116 1.00 10.00 125 ASP A C 16
ATOM 25764 O O . ASP A 1 77 ? 46.240 -18.530 -15.319 1.00 10.00 125 ASP A O 16
ATOM 25773 N N . GLN A 1 78 ? 46.703 -19.071 -13.193 1.00 10.00 126 GLN A N 16
ATOM 25774 C CA . GLN A 1 78 ? 47.413 -20.308 -13.531 1.00 10.00 126 GLN A CA 16
ATOM 25775 C C . GLN A 1 78 ? 46.661 -21.177 -14.519 1.00 10.00 126 GLN A C 16
ATOM 25776 O O . GLN A 1 78 ? 47.256 -21.721 -15.448 1.00 10.00 126 GLN A O 16
ATOM 25790 N N . ASN A 1 79 ? 45.357 -21.274 -14.332 1.00 10.00 127 ASN A N 16
ATOM 25791 C CA . ASN A 1 79 ? 44.516 -22.076 -15.216 1.00 10.00 127 ASN A CA 16
ATOM 25792 C C . ASN A 1 79 ? 44.429 -21.443 -16.602 1.00 10.00 127 ASN A C 16
ATOM 25793 O O . ASN A 1 79 ? 44.526 -22.142 -17.609 1.00 10.00 127 ASN A O 16
ATOM 25804 N N . ILE A 1 80 ? 44.277 -20.122 -16.653 1.00 10.00 128 ILE A N 16
ATOM 25805 C CA . ILE A 1 80 ? 44.183 -19.420 -17.931 1.00 10.00 128 ILE A CA 16
ATOM 25806 C C . ILE A 1 80 ? 45.448 -19.634 -18.751 1.00 10.00 128 ILE A C 16
ATOM 25807 O O . ILE A 1 80 ? 45.366 -20.090 -19.888 1.00 10.00 128 ILE A O 16
ATOM 25823 N N . LEU A 1 81 ? 46.609 -19.309 -18.162 1.00 10.00 129 LEU A N 16
ATOM 25824 C CA . LEU A 1 81 ? 47.900 -19.480 -18.844 1.00 10.00 129 LEU A CA 16
ATOM 25825 C C . LEU A 1 81 ? 47.986 -20.866 -19.476 1.00 10.00 129 LEU A C 16
ATOM 25826 O O . LEU A 1 81 ? 48.346 -21.011 -20.646 1.00 10.00 129 LEU A O 16
ATOM 25842 N N . SER A 1 82 ? 47.621 -21.866 -18.684 1.00 10.00 130 SER A N 16
ATOM 25843 C CA . SER A 1 82 ? 47.644 -23.256 -19.104 1.00 10.00 130 SER A CA 16
ATOM 25844 C C . SER A 1 82 ? 46.777 -23.501 -20.342 1.00 10.00 130 SER A C 16
ATOM 25845 O O . SER A 1 82 ? 47.160 -24.263 -21.230 1.00 10.00 130 SER A O 16
ATOM 25853 N N . LYS A 1 83 ? 45.627 -22.843 -20.409 1.00 10.00 131 LYS A N 16
ATOM 25854 C CA . LYS A 1 83 ? 44.714 -23.008 -21.539 1.00 10.00 131 LYS A CA 16
ATOM 25855 C C . LYS A 1 83 ? 45.241 -22.310 -22.789 1.00 10.00 131 LYS A C 16
ATOM 25856 O O . LYS A 1 83 ? 45.080 -22.812 -23.901 1.00 10.00 131 LYS A O 16
ATOM 25875 N N . MET A 1 84 ? 45.870 -21.159 -22.589 1.00 10.00 132 MET A N 16
ATOM 25876 C CA . MET A 1 84 ? 46.417 -20.368 -23.691 1.00 10.00 132 MET A CA 16
ATOM 25877 C C . MET A 1 84 ? 47.357 -21.197 -24.561 1.00 10.00 132 MET A C 16
ATOM 25878 O O . MET A 1 84 ? 47.160 -21.327 -25.768 1.00 10.00 132 MET A O 16
ATOM 25892 N N . GLU A 1 85 ? 48.380 -21.752 -23.929 1.00 10.00 133 GLU A N 16
ATOM 25893 C CA . GLU A 1 85 ? 49.376 -22.561 -24.620 1.00 10.00 133 GLU A CA 16
ATOM 25894 C C . GLU A 1 85 ? 48.827 -23.924 -25.010 1.00 10.00 133 GLU A C 16
ATOM 25895 O O . GLU A 1 85 ? 49.308 -24.541 -25.953 1.00 10.00 133 GLU A O 16
ATOM 25907 N N . ARG A 1 86 ? 47.841 -24.397 -24.259 1.00 10.00 134 ARG A N 16
ATOM 25908 C CA . ARG A 1 86 ? 47.245 -25.711 -24.488 1.00 10.00 134 ARG A CA 16
ATOM 25909 C C . ARG A 1 86 ? 46.792 -25.897 -25.933 1.00 10.00 134 ARG A C 16
ATOM 25910 O O . ARG A 1 86 ? 46.957 -26.974 -26.500 1.00 10.00 134 ARG A O 16
ATOM 25931 N N . VAL A 1 87 ? 46.248 -24.851 -26.529 1.00 10.00 135 VAL A N 16
ATOM 25932 C CA . VAL A 1 87 ? 45.779 -24.935 -27.905 1.00 10.00 135 VAL A CA 16
ATOM 25933 C C . VAL A 1 87 ? 46.951 -24.943 -28.891 1.00 10.00 135 VAL A C 16
ATOM 25934 O O . VAL A 1 87 ? 46.856 -25.516 -29.973 1.00 10.00 135 VAL A O 16
ATOM 25947 N N . LEU A 1 88 ? 48.070 -24.350 -28.490 1.00 10.00 136 LEU A N 16
ATOM 25948 C CA . LEU A 1 88 ? 49.246 -24.258 -29.357 1.00 10.00 136 LEU A CA 16
ATOM 25949 C C . LEU A 1 88 ? 50.212 -25.428 -29.150 1.00 10.00 136 LEU A C 16
ATOM 25950 O O . LEU A 1 88 ? 51.024 -25.723 -30.027 1.00 10.00 136 LEU A O 16
ATOM 25966 N N . ASN A 1 89 ? 50.115 -26.081 -27.991 1.00 10.00 137 ASN A N 16
ATOM 25967 C CA . ASN A 1 89 ? 50.991 -27.207 -27.636 1.00 10.00 137 ASN A CA 16
ATOM 25968 C C . ASN A 1 89 ? 52.398 -26.712 -27.374 1.00 10.00 137 ASN A C 16
ATOM 25969 O O . ASN A 1 89 ? 53.375 -27.249 -27.888 1.00 10.00 137 ASN A O 16
ATOM 25980 N N . VAL A 1 90 ? 52.478 -25.665 -26.572 1.00 10.00 138 VAL A N 16
ATOM 25981 C CA . VAL A 1 90 ? 53.746 -25.076 -26.181 1.00 10.00 138 VAL A CA 16
ATOM 25982 C C . VAL A 1 90 ? 53.713 -24.805 -24.683 1.00 10.00 138 VAL A C 16
ATOM 25983 O O . VAL A 1 90 ? 52.662 -24.938 -24.052 1.00 10.00 138 VAL A O 16
ATOM 25996 N N . LYS A 1 91 ? 54.848 -24.470 -24.104 1.00 10.00 139 LYS A N 16
ATOM 25997 C CA . LYS A 1 91 ? 54.905 -24.173 -22.688 1.00 10.00 139 LYS A CA 16
ATOM 25998 C C . LYS A 1 91 ? 55.779 -22.961 -22.436 1.00 10.00 139 LYS A C 16
ATOM 25999 O O . LYS A 1 91 ? 56.873 -22.846 -22.984 1.00 10.00 139 LYS A O 16
ATOM 26018 N N . LEU A 1 92 ? 55.275 -22.052 -21.621 1.00 10.00 140 LEU A N 16
ATOM 26019 C CA . LEU A 1 92 ? 55.998 -20.832 -21.291 1.00 10.00 140 LEU A CA 16
ATOM 26020 C C . LEU A 1 92 ? 56.657 -20.953 -19.919 1.00 10.00 140 LEU A C 16
ATOM 26021 O O . LEU A 1 92 ? 57.133 -19.972 -19.348 1.00 10.00 140 LEU A O 16
ATOM 26037 N N . ARG A 1 93 ? 56.678 -22.171 -19.400 1.00 10.00 141 ARG A N 16
ATOM 26038 C CA . ARG A 1 93 ? 57.286 -22.445 -18.109 1.00 10.00 141 ARG A CA 16
ATOM 26039 C C . ARG A 1 93 ? 58.322 -23.550 -18.257 1.00 10.00 141 ARG A C 16
ATOM 26040 O O . ARG A 1 93 ? 58.097 -24.530 -18.972 1.00 10.00 141 ARG A O 16
ATOM 26061 N N . GLY A 1 94 ? 59.443 -23.401 -17.571 1.00 10.00 142 GLY A N 16
ATOM 26062 C CA . GLY A 1 94 ? 60.501 -24.384 -17.655 1.00 10.00 142 GLY A CA 16
ATOM 26063 C C . GLY A 1 94 ? 61.664 -23.873 -18.480 1.00 10.00 142 GLY A C 16
ATOM 26064 O O . GLY A 1 94 ? 61.871 -22.664 -18.582 1.00 10.00 142 GLY A O 16
ATOM 26068 N N . ALA A 1 95 ? 62.420 -24.780 -19.079 1.00 10.00 143 ALA A N 16
ATOM 26069 C CA . ALA A 1 95 ? 63.563 -24.393 -19.893 1.00 10.00 143 ALA A CA 16
ATOM 26070 C C . ALA A 1 95 ? 63.225 -24.449 -21.378 1.00 10.00 143 ALA A C 16
ATOM 26071 O O . ALA A 1 95 ? 63.716 -23.645 -22.170 1.00 10.00 143 ALA A O 16
ATOM 26078 N N . ASN A 1 96 ? 62.373 -25.393 -21.753 1.00 10.00 144 ASN A N 16
ATOM 26079 C CA . ASN A 1 96 ? 61.972 -25.551 -23.148 1.00 10.00 144 ASN A CA 16
ATOM 26080 C C . ASN A 1 96 ? 60.776 -24.663 -23.465 1.00 10.00 144 ASN A C 16
ATOM 26081 O O . ASN A 1 96 ? 59.738 -25.132 -23.930 1.00 10.00 144 ASN A O 16
ATOM 26092 N N . ILE A 1 97 ? 60.933 -23.372 -23.208 1.00 10.00 145 ILE A N 16
ATOM 26093 C CA . ILE A 1 97 ? 59.874 -22.405 -23.456 1.00 10.00 145 ILE A CA 16
ATOM 26094 C C . ILE A 1 97 ? 59.629 -22.221 -24.953 1.00 10.00 145 ILE A C 16
ATOM 26095 O O . ILE A 1 97 ? 60.568 -22.215 -25.754 1.00 10.00 145 ILE A O 16
ATOM 26111 N N . GLY A 1 98 ? 58.363 -22.082 -25.325 1.00 10.00 146 GLY A N 16
ATOM 26112 C CA . GLY A 1 98 ? 58.007 -21.889 -26.718 1.00 10.00 146 GLY A CA 16
ATOM 26113 C C . GLY A 1 98 ? 57.838 -23.204 -27.442 1.00 10.00 146 GLY A C 16
ATOM 26114 O O . GLY A 1 98 ? 57.428 -23.243 -28.604 1.00 10.00 146 GLY A O 16
ATOM 26118 N N . ALA A 1 99 ? 58.147 -24.277 -26.741 1.00 10.00 147 ALA A N 16
ATOM 26119 C CA . ALA A 1 99 ? 58.043 -25.619 -27.291 1.00 10.00 147 ALA A CA 16
ATOM 26120 C C . ALA A 1 99 ? 57.155 -26.486 -26.402 1.00 10.00 147 ALA A C 16
ATOM 26121 O O . ALA A 1 99 ? 56.945 -26.150 -25.233 1.00 10.00 147 ALA A O 16
ATOM 26128 N N . PRO A 1 100 ? 56.580 -27.583 -26.944 1.00 10.00 148 PRO A N 16
ATOM 26129 C CA . PRO A 1 100 ? 55.742 -28.500 -26.154 1.00 10.00 148 PRO A CA 16
ATOM 26130 C C . PRO A 1 100 ? 56.550 -29.139 -25.025 1.00 10.00 148 PRO A C 16
ATOM 26131 O O . PRO A 1 100 ? 57.560 -29.800 -25.277 1.00 10.00 148 PRO A O 16
ATOM 26142 N N . ARG A 1 101 ? 56.105 -28.963 -23.787 1.00 10.00 149 ARG A N 16
ATOM 26143 C CA . ARG A 1 101 ? 56.815 -29.531 -22.646 1.00 10.00 149 ARG A CA 16
ATOM 26144 C C . ARG A 1 101 ? 55.841 -29.819 -21.518 1.00 10.00 149 ARG A C 16
ATOM 26145 O O . ARG A 1 101 ? 55.688 -29.034 -20.584 1.00 10.00 149 ARG A O 16
ATOM 26166 N N . LEU A 1 102 ? 55.167 -30.943 -21.629 1.00 10.00 150 LEU A N 16
ATOM 26167 C CA . LEU A 1 102 ? 54.196 -31.341 -20.632 1.00 10.00 150 LEU A CA 16
ATOM 26168 C C . LEU A 1 102 ? 54.742 -32.481 -19.789 1.00 10.00 150 LEU A C 16
ATOM 26169 O O . LEU A 1 102 ? 54.357 -32.653 -18.631 1.00 10.00 150 LEU A O 16
ATOM 26185 N N . GLY A 1 103 ? 55.647 -33.253 -20.379 1.00 10.00 151 GLY A N 16
ATOM 26186 C CA . GLY A 1 103 ? 56.244 -34.373 -19.682 1.00 10.00 151 GLY A CA 16
ATOM 26187 C C . GLY A 1 103 ? 55.268 -35.516 -19.488 1.00 10.00 151 GLY A C 16
ATOM 26188 O O . GLY A 1 103 ? 54.170 -35.497 -20.046 1.00 10.00 151 GLY A O 16
ATOM 26192 N N . PRO A 1 104 ? 55.643 -36.534 -18.705 1.00 10.00 152 PRO A N 16
ATOM 26193 C CA . PRO A 1 104 ? 54.783 -37.687 -18.447 1.00 10.00 152 PRO A CA 16
ATOM 26194 C C . PRO A 1 104 ? 53.600 -37.323 -17.559 1.00 10.00 152 PRO A C 16
ATOM 26195 O O . PRO A 1 104 ? 53.739 -36.528 -16.624 1.00 10.00 152 PRO A O 16
ATOM 26206 N N . LYS A 1 105 ? 52.439 -37.903 -17.863 1.00 10.00 153 LYS A N 16
ATOM 26207 C CA . LYS A 1 105 ? 51.212 -37.650 -17.111 1.00 10.00 153 LYS A CA 16
ATOM 26208 C C . LYS A 1 105 ? 50.889 -36.158 -17.110 1.00 10.00 153 LYS A C 16
ATOM 26209 O O . LYS A 1 105 ? 50.707 -35.541 -16.056 1.00 10.00 153 LYS A O 16
ATOM 26228 N N . LYS A 1 106 ? 50.833 -35.587 -18.302 1.00 10.00 154 LYS A N 16
ATOM 26229 C CA . LYS A 1 106 ? 50.545 -34.172 -18.462 1.00 10.00 154 LYS A CA 16
ATOM 26230 C C . LYS A 1 106 ? 49.145 -33.828 -17.966 1.00 10.00 154 LYS A C 16
ATOM 26231 O O . LYS A 1 106 ? 48.192 -34.583 -18.178 1.00 10.00 154 LYS A O 16
ATOM 26250 N N . LYS A 1 107 ? 49.035 -32.692 -17.298 1.00 10.00 155 LYS A N 16
ATOM 26251 C CA . LYS A 1 107 ? 47.761 -32.244 -16.771 1.00 10.00 155 LYS A CA 16
ATOM 26252 C C . LYS A 1 107 ? 47.034 -31.407 -17.815 1.00 10.00 155 LYS A C 16
ATOM 26253 O O . LYS A 1 107 ? 46.170 -31.965 -18.520 1.00 10.00 155 LYS A O 16
ATOM 26273 N N . GLY A 1 1 ? 55.657 -71.201 -2.914 1.00 10.00 49 GLY A N 17
ATOM 26274 C CA . GLY A 1 1 ? 54.378 -70.469 -3.062 1.00 10.00 49 GLY A CA 17
ATOM 26275 C C . GLY A 1 1 ? 54.187 -69.444 -1.966 1.00 10.00 49 GLY A C 17
ATOM 26276 O O . GLY A 1 1 ? 54.331 -69.762 -0.784 1.00 10.00 49 GLY A O 17
ATOM 26282 N N . ALA A 1 2 ? 53.884 -68.212 -2.350 1.00 10.00 50 ALA A N 17
ATOM 26283 C CA . ALA A 1 2 ? 53.681 -67.143 -1.389 1.00 10.00 50 ALA A CA 17
ATOM 26284 C C . ALA A 1 2 ? 52.614 -66.172 -1.872 1.00 10.00 50 ALA A C 17
ATOM 26285 O O . ALA A 1 2 ? 52.611 -65.761 -3.033 1.00 10.00 50 ALA A O 17
ATOM 26292 N N . MET A 1 3 ? 51.706 -65.818 -0.975 1.00 10.00 51 MET A N 17
ATOM 26293 C CA . MET A 1 3 ? 50.629 -64.891 -1.289 1.00 10.00 51 MET A CA 17
ATOM 26294 C C . MET A 1 3 ? 50.569 -63.793 -0.236 1.00 10.00 51 MET A C 17
ATOM 26295 O O . MET A 1 3 ? 50.618 -64.075 0.964 1.00 10.00 51 MET A O 17
ATOM 26309 N N . ASP A 1 4 ? 50.475 -62.551 -0.680 1.00 10.00 52 ASP A N 17
ATOM 26310 C CA . ASP A 1 4 ? 50.414 -61.415 0.231 1.00 10.00 52 ASP A CA 17
ATOM 26311 C C . ASP A 1 4 ? 49.492 -60.339 -0.325 1.00 10.00 52 ASP A C 17
ATOM 26312 O O . ASP A 1 4 ? 49.703 -59.852 -1.437 1.00 10.00 52 ASP A O 17
ATOM 26321 N N . PRO A 1 5 ? 48.446 -59.969 0.431 1.00 10.00 53 PRO A N 17
ATOM 26322 C CA . PRO A 1 5 ? 47.484 -58.950 0.005 1.00 10.00 53 PRO A CA 17
ATOM 26323 C C . PRO A 1 5 ? 48.134 -57.586 -0.200 1.00 10.00 53 PRO A C 17
ATOM 26324 O O . PRO A 1 5 ? 48.750 -57.029 0.714 1.00 10.00 53 PRO A O 17
ATOM 26335 N N . GLU A 1 6 ? 48.004 -57.057 -1.405 1.00 10.00 54 GLU A N 17
ATOM 26336 C CA . GLU A 1 6 ? 48.575 -55.764 -1.746 1.00 10.00 54 GLU A CA 17
ATOM 26337 C C . GLU A 1 6 ? 47.496 -54.686 -1.753 1.00 10.00 54 GLU A C 17
ATOM 26338 O O . GLU A 1 6 ? 46.388 -54.908 -2.249 1.00 10.00 54 GLU A O 17
ATOM 26350 N N . PHE A 1 7 ? 47.824 -53.527 -1.203 1.00 10.00 55 PHE A N 17
ATOM 26351 C CA . PHE A 1 7 ? 46.897 -52.410 -1.152 1.00 10.00 55 PHE A CA 17
ATOM 26352 C C . PHE A 1 7 ? 47.632 -51.114 -1.472 1.00 10.00 55 PHE A C 17
ATOM 26353 O O . PHE A 1 7 ? 48.773 -50.919 -1.047 1.00 10.00 55 PHE A O 17
ATOM 26370 N N . ALA A 1 8 ? 46.991 -50.238 -2.229 1.00 10.00 56 ALA A N 17
ATOM 26371 C CA . ALA A 1 8 ? 47.596 -48.969 -2.600 1.00 10.00 56 ALA A CA 17
ATOM 26372 C C . ALA A 1 8 ? 47.002 -47.824 -1.793 1.00 10.00 56 ALA A C 17
ATOM 26373 O O . ALA A 1 8 ? 47.724 -46.960 -1.288 1.00 10.00 56 ALA A O 17
ATOM 26380 N N . GLY A 1 9 ? 45.683 -47.829 -1.669 1.00 10.00 57 GLY A N 17
ATOM 26381 C CA . GLY A 1 9 ? 44.997 -46.786 -0.939 1.00 10.00 57 GLY A CA 17
ATOM 26382 C C . GLY A 1 9 ? 44.156 -45.931 -1.858 1.00 10.00 57 GLY A C 17
ATOM 26383 O O . GLY A 1 9 ? 43.255 -46.434 -2.530 1.00 10.00 57 GLY A O 17
ATOM 26387 N N . GLY A 1 10 ? 44.453 -44.645 -1.906 1.00 10.00 58 GLY A N 17
ATOM 26388 C CA . GLY A 1 10 ? 43.712 -43.745 -2.762 1.00 10.00 58 GLY A CA 17
ATOM 26389 C C . GLY A 1 10 ? 43.478 -42.403 -2.108 1.00 10.00 58 GLY A C 17
ATOM 26390 O O . GLY A 1 10 ? 42.824 -42.319 -1.070 1.00 10.00 58 GLY A O 17
ATOM 26394 N N . THR A 1 11 ? 44.021 -41.357 -2.702 1.00 10.00 59 THR A N 17
ATOM 26395 C CA . THR A 1 11 ? 43.864 -40.017 -2.167 1.00 10.00 59 THR A CA 17
ATOM 26396 C C . THR A 1 11 ? 42.839 -39.230 -2.979 1.00 10.00 59 THR A C 17
ATOM 26397 O O . THR A 1 11 ? 42.764 -39.367 -4.201 1.00 10.00 59 THR A O 17
ATOM 26408 N N . GLU A 1 12 ? 42.043 -38.422 -2.296 1.00 10.00 60 GLU A N 17
ATOM 26409 C CA . GLU A 1 12 ? 41.028 -37.610 -2.952 1.00 10.00 60 GLU A CA 17
ATOM 26410 C C . GLU A 1 12 ? 41.473 -36.147 -3.006 1.00 10.00 60 GLU A C 17
ATOM 26411 O O . GLU A 1 12 ? 42.671 -35.862 -3.076 1.00 10.00 60 GLU A O 17
ATOM 26423 N N . GLY A 1 13 ? 40.520 -35.227 -2.994 1.00 10.00 61 GLY A N 17
ATOM 26424 C CA . GLY A 1 13 ? 40.853 -33.818 -3.038 1.00 10.00 61 GLY A CA 17
ATOM 26425 C C . GLY A 1 13 ? 39.644 -32.959 -3.329 1.00 10.00 61 GLY A C 17
ATOM 26426 O O . GLY A 1 13 ? 38.511 -33.444 -3.286 1.00 10.00 61 GLY A O 17
ATOM 26430 N N . GLN A 1 14 ? 39.875 -31.688 -3.632 1.00 10.00 62 GLN A N 17
ATOM 26431 C CA . GLN A 1 14 ? 38.789 -30.761 -3.926 1.00 10.00 62 GLN A CA 17
ATOM 26432 C C . GLN A 1 14 ? 39.269 -29.623 -4.822 1.00 10.00 62 GLN A C 17
ATOM 26433 O O . GLN A 1 14 ? 40.450 -29.541 -5.165 1.00 10.00 62 GLN A O 17
ATOM 26447 N N . ARG A 1 15 ? 38.344 -28.755 -5.203 1.00 10.00 63 ARG A N 17
ATOM 26448 C CA . ARG A 1 15 ? 38.653 -27.617 -6.052 1.00 10.00 63 ARG A CA 17
ATOM 26449 C C . ARG A 1 15 ? 38.057 -26.344 -5.460 1.00 10.00 63 ARG A C 17
ATOM 26450 O O . ARG A 1 15 ? 37.520 -26.362 -4.351 1.00 10.00 63 ARG A O 17
ATOM 26471 N N . LEU A 1 16 ? 38.144 -25.250 -6.200 1.00 10.00 64 LEU A N 17
ATOM 26472 C CA . LEU A 1 16 ? 37.617 -23.974 -5.742 1.00 10.00 64 LEU A CA 17
ATOM 26473 C C . LEU A 1 16 ? 37.047 -23.185 -6.914 1.00 10.00 64 LEU A C 17
ATOM 26474 O O . LEU A 1 16 ? 37.347 -23.480 -8.072 1.00 10.00 64 LEU A O 17
ATOM 26490 N N . THR A 1 17 ? 36.220 -22.194 -6.613 1.00 10.00 65 THR A N 17
ATOM 26491 C CA . THR A 1 17 ? 35.613 -21.365 -7.643 1.00 10.00 65 THR A CA 17
ATOM 26492 C C . THR A 1 17 ? 35.339 -19.958 -7.119 1.00 10.00 65 THR A C 17
ATOM 26493 O O . THR A 1 17 ? 34.689 -19.781 -6.085 1.00 10.00 65 THR A O 17
ATOM 26504 N N . LYS A 1 18 ? 35.866 -18.965 -7.823 1.00 10.00 66 LYS A N 17
ATOM 26505 C CA . LYS A 1 18 ? 35.682 -17.569 -7.452 1.00 10.00 66 LYS A CA 17
ATOM 26506 C C . LYS A 1 18 ? 35.593 -16.707 -8.704 1.00 10.00 66 LYS A C 17
ATOM 26507 O O . LYS A 1 18 ? 36.254 -16.991 -9.704 1.00 10.00 66 LYS A O 17
ATOM 26526 N N . VAL A 1 19 ? 34.767 -15.672 -8.657 1.00 10.00 67 VAL A N 17
ATOM 26527 C CA . VAL A 1 19 ? 34.603 -14.776 -9.793 1.00 10.00 67 VAL A CA 17
ATOM 26528 C C . VAL A 1 19 ? 33.910 -13.484 -9.361 1.00 10.00 67 VAL A C 17
ATOM 26529 O O . VAL A 1 19 ? 33.162 -13.468 -8.380 1.00 10.00 67 VAL A O 17
ATOM 26542 N N . ASP A 1 20 ? 34.169 -12.407 -10.085 1.00 10.00 68 ASP A N 17
ATOM 26543 C CA . ASP A 1 20 ? 33.570 -11.118 -9.780 1.00 10.00 68 ASP A CA 17
ATOM 26544 C C . ASP A 1 20 ? 33.607 -10.221 -11.011 1.00 10.00 68 ASP A C 17
ATOM 26545 O O . ASP A 1 20 ? 34.132 -10.613 -12.057 1.00 10.00 68 ASP A O 17
ATOM 26554 N N . ARG A 1 21 ? 33.035 -9.033 -10.886 1.00 10.00 69 ARG A N 17
ATOM 26555 C CA . ARG A 1 21 ? 33.002 -8.072 -11.981 1.00 10.00 69 ARG A CA 17
ATOM 26556 C C . ARG A 1 21 ? 33.219 -6.657 -11.456 1.00 10.00 69 ARG A C 17
ATOM 26557 O O . ARG A 1 21 ? 32.869 -5.677 -12.115 1.00 10.00 69 ARG A O 17
ATOM 26578 N N . SER A 1 22 ? 33.817 -6.562 -10.277 1.00 10.00 70 SER A N 17
ATOM 26579 C CA . SER A 1 22 ? 34.087 -5.281 -9.644 1.00 10.00 70 SER A CA 17
ATOM 26580 C C . SER A 1 22 ? 35.520 -5.265 -9.125 1.00 10.00 70 SER A C 17
ATOM 26581 O O . SER A 1 22 ? 35.788 -4.893 -7.979 1.00 10.00 70 SER A O 17
ATOM 26589 N N . ASP A 1 23 ? 36.436 -5.686 -9.981 1.00 10.00 71 ASP A N 17
ATOM 26590 C CA . ASP A 1 23 ? 37.841 -5.748 -9.628 1.00 10.00 71 ASP A CA 17
ATOM 26591 C C . ASP A 1 23 ? 38.587 -4.525 -10.133 1.00 10.00 71 ASP A C 17
ATOM 26592 O O . ASP A 1 23 ? 38.976 -4.448 -11.301 1.00 10.00 71 ASP A O 17
ATOM 26601 N N . ASP A 1 24 ? 38.761 -3.562 -9.250 1.00 10.00 72 ASP A N 17
ATOM 26602 C CA . ASP A 1 24 ? 39.462 -2.327 -9.579 1.00 10.00 72 ASP A CA 17
ATOM 26603 C C . ASP A 1 24 ? 40.929 -2.425 -9.195 1.00 10.00 72 ASP A C 17
ATOM 26604 O O . ASP A 1 24 ? 41.786 -1.779 -9.796 1.00 10.00 72 ASP A O 17
ATOM 26613 N N . ILE A 1 25 ? 41.211 -3.244 -8.196 1.00 10.00 73 ILE A N 17
ATOM 26614 C CA . ILE A 1 25 ? 42.559 -3.424 -7.712 1.00 10.00 73 ILE A CA 17
ATOM 26615 C C . ILE A 1 25 ? 43.307 -4.456 -8.549 1.00 10.00 73 ILE A C 17
ATOM 26616 O O . ILE A 1 25 ? 42.748 -5.477 -8.950 1.00 10.00 73 ILE A O 17
ATOM 26632 N N . ILE A 1 26 ? 44.564 -4.169 -8.832 1.00 10.00 74 ILE A N 17
ATOM 26633 C CA . ILE A 1 26 ? 45.398 -5.070 -9.613 1.00 10.00 74 ILE A CA 17
ATOM 26634 C C . ILE A 1 26 ? 45.733 -6.322 -8.808 1.00 10.00 74 ILE A C 17
ATOM 26635 O O . ILE A 1 26 ? 45.726 -6.301 -7.572 1.00 10.00 74 ILE A O 17
ATOM 26651 N N . LYS A 1 27 ? 46.008 -7.413 -9.505 1.00 10.00 75 LYS A N 17
ATOM 26652 C CA . LYS A 1 27 ? 46.345 -8.667 -8.847 1.00 10.00 75 LYS A CA 17
ATOM 26653 C C . LYS A 1 27 ? 47.842 -8.934 -8.940 1.00 10.00 75 LYS A C 17
ATOM 26654 O O . LYS A 1 27 ? 48.494 -8.546 -9.915 1.00 10.00 75 LYS A O 17
ATOM 26673 N N . PRO A 1 28 ? 48.409 -9.588 -7.917 1.00 10.00 76 PRO A N 17
ATOM 26674 C CA . PRO A 1 28 ? 49.831 -9.927 -7.891 1.00 10.00 76 PRO A CA 17
ATOM 26675 C C . PRO A 1 28 ? 50.151 -11.088 -8.828 1.00 10.00 76 PRO A C 17
ATOM 26676 O O . PRO A 1 28 ? 49.239 -11.742 -9.347 1.00 10.00 76 PRO A O 17
ATOM 26687 N N . LYS A 1 29 ? 51.448 -11.338 -9.024 1.00 10.00 77 LYS A N 17
ATOM 26688 C CA . LYS A 1 29 ? 51.930 -12.409 -9.898 1.00 10.00 77 LYS A CA 17
ATOM 26689 C C . LYS A 1 29 ? 51.575 -12.116 -11.357 1.00 10.00 77 LYS A C 17
ATOM 26690 O O . LYS A 1 29 ? 50.459 -12.385 -11.810 1.00 10.00 77 LYS A O 17
ATOM 26709 N N . THR A 1 30 ? 52.536 -11.550 -12.080 1.00 10.00 78 THR A N 17
ATOM 26710 C CA . THR A 1 30 ? 52.353 -11.194 -13.479 1.00 10.00 78 THR A CA 17
ATOM 26711 C C . THR A 1 30 ? 52.604 -12.403 -14.384 1.00 10.00 78 THR A C 17
ATOM 26712 O O . THR A 1 30 ? 52.798 -13.520 -13.902 1.00 10.00 78 THR A O 17
ATOM 26723 N N . VAL A 1 31 ? 52.598 -12.178 -15.694 1.00 10.00 79 VAL A N 17
ATOM 26724 C CA . VAL A 1 31 ? 52.803 -13.257 -16.653 1.00 10.00 79 VAL A CA 17
ATOM 26725 C C . VAL A 1 31 ? 54.291 -13.559 -16.840 1.00 10.00 79 VAL A C 17
ATOM 26726 O O . VAL A 1 31 ? 54.774 -14.616 -16.425 1.00 10.00 79 VAL A O 17
ATOM 26739 N N . GLY A 1 32 ? 55.011 -12.629 -17.452 1.00 10.00 80 GLY A N 17
ATOM 26740 C CA . GLY A 1 32 ? 56.431 -12.812 -17.698 1.00 10.00 80 GLY A CA 17
ATOM 26741 C C . GLY A 1 32 ? 56.862 -12.151 -18.991 1.00 10.00 80 GLY A C 17
ATOM 26742 O O . GLY A 1 32 ? 56.032 -11.855 -19.837 1.00 10.00 80 GLY A O 17
ATOM 26746 N N . LYS A 1 33 ? 58.148 -11.915 -19.155 1.00 10.00 81 LYS A N 17
ATOM 26747 C CA . LYS A 1 33 ? 58.648 -11.249 -20.356 1.00 10.00 81 LYS A CA 17
ATOM 26748 C C . LYS A 1 33 ? 58.753 -12.164 -21.573 1.00 10.00 81 LYS A C 17
ATOM 26749 O O . LYS A 1 33 ? 58.209 -11.865 -22.637 1.00 10.00 81 LYS A O 17
ATOM 26768 N N . GLU A 1 34 ? 59.467 -13.271 -21.435 1.00 10.00 82 GLU A N 17
ATOM 26769 C CA . GLU A 1 34 ? 59.642 -14.179 -22.552 1.00 10.00 82 GLU A CA 17
ATOM 26770 C C . GLU A 1 34 ? 58.351 -14.918 -22.843 1.00 10.00 82 GLU A C 17
ATOM 26771 O O . GLU A 1 34 ? 58.080 -15.282 -23.988 1.00 10.00 82 GLU A O 17
ATOM 26783 N N . VAL A 1 35 ? 57.535 -15.111 -21.809 1.00 10.00 83 VAL A N 17
ATOM 26784 C CA . VAL A 1 35 ? 56.280 -15.801 -21.965 1.00 10.00 83 VAL A CA 17
ATOM 26785 C C . VAL A 1 35 ? 55.349 -15.006 -22.883 1.00 10.00 83 VAL A C 17
ATOM 26786 O O . VAL A 1 35 ? 54.622 -15.582 -23.685 1.00 10.00 83 VAL A O 17
ATOM 26799 N N . GLY A 1 36 ? 55.407 -13.678 -22.777 1.00 10.00 84 GLY A N 17
ATOM 26800 C CA . GLY A 1 36 ? 54.577 -12.825 -23.612 1.00 10.00 84 GLY A CA 17
ATOM 26801 C C . GLY A 1 36 ? 54.899 -12.967 -25.088 1.00 10.00 84 GLY A C 17
ATOM 26802 O O . GLY A 1 36 ? 54.000 -13.125 -25.915 1.00 10.00 84 GLY A O 17
ATOM 26806 N N . LYS A 1 37 ? 56.183 -12.927 -25.421 1.00 10.00 85 LYS A N 17
ATOM 26807 C CA . LYS A 1 37 ? 56.618 -13.047 -26.809 1.00 10.00 85 LYS A CA 17
ATOM 26808 C C . LYS A 1 37 ? 56.266 -14.419 -27.370 1.00 10.00 85 LYS A C 17
ATOM 26809 O O . LYS A 1 37 ? 55.883 -14.546 -28.536 1.00 10.00 85 LYS A O 17
ATOM 26828 N N . ALA A 1 38 ? 56.398 -15.442 -26.536 1.00 10.00 86 ALA A N 17
ATOM 26829 C CA . ALA A 1 38 ? 56.075 -16.804 -26.940 1.00 10.00 86 ALA A CA 17
ATOM 26830 C C . ALA A 1 38 ? 54.576 -16.962 -27.118 1.00 10.00 86 ALA A C 17
ATOM 26831 O O . ALA A 1 38 ? 54.124 -17.759 -27.935 1.00 10.00 86 ALA A O 17
ATOM 26838 N N . ILE A 1 39 ? 53.808 -16.205 -26.345 1.00 10.00 87 ILE A N 17
ATOM 26839 C CA . ILE A 1 39 ? 52.361 -16.245 -26.450 1.00 10.00 87 ILE A CA 17
ATOM 26840 C C . ILE A 1 39 ? 51.934 -15.817 -27.844 1.00 10.00 87 ILE A C 17
ATOM 26841 O O . ILE A 1 39 ? 51.204 -16.534 -28.514 1.00 10.00 87 ILE A O 17
ATOM 26857 N N . GLU A 1 40 ? 52.465 -14.688 -28.292 1.00 10.00 88 GLU A N 17
ATOM 26858 C CA . GLU A 1 40 ? 52.123 -14.129 -29.581 1.00 10.00 88 GLU A CA 17
ATOM 26859 C C . GLU A 1 40 ? 52.513 -15.082 -30.698 1.00 10.00 88 GLU A C 17
ATOM 26860 O O . GLU A 1 40 ? 51.689 -15.445 -31.541 1.00 10.00 88 GLU A O 17
ATOM 26872 N N . GLN A 1 41 ? 53.771 -15.497 -30.685 1.00 10.00 89 GLN A N 17
ATOM 26873 C CA . GLN A 1 41 ? 54.282 -16.419 -31.679 1.00 10.00 89 GLN A CA 17
ATOM 26874 C C . GLN A 1 41 ? 53.490 -17.715 -31.643 1.00 10.00 89 GLN A C 17
ATOM 26875 O O . GLN A 1 41 ? 53.165 -18.284 -32.680 1.00 10.00 89 GLN A O 17
ATOM 26889 N N . GLY A 1 42 ? 53.159 -18.155 -30.436 1.00 10.00 90 GLY A N 17
ATOM 26890 C CA . GLY A 1 42 ? 52.402 -19.382 -30.273 1.00 10.00 90 GLY A CA 17
ATOM 26891 C C . GLY A 1 42 ? 51.015 -19.329 -30.900 1.00 10.00 90 GLY A C 17
ATOM 26892 O O . GLY A 1 42 ? 50.531 -20.333 -31.424 1.00 10.00 90 GLY A O 17
ATOM 26896 N N . ARG A 1 43 ? 50.373 -18.162 -30.851 1.00 10.00 91 ARG A N 17
ATOM 26897 C CA . ARG A 1 43 ? 49.027 -18.011 -31.408 1.00 10.00 91 ARG A CA 17
ATOM 26898 C C . ARG A 1 43 ? 49.092 -17.828 -32.917 1.00 10.00 91 ARG A C 17
ATOM 26899 O O . ARG A 1 43 ? 48.265 -18.362 -33.658 1.00 10.00 91 ARG A O 17
ATOM 26920 N N . GLN A 1 44 ? 50.078 -17.065 -33.368 1.00 10.00 92 GLN A N 17
ATOM 26921 C CA . GLN A 1 44 ? 50.252 -16.805 -34.789 1.00 10.00 92 GLN A CA 17
ATOM 26922 C C . GLN A 1 44 ? 50.712 -18.061 -35.514 1.00 10.00 92 GLN A C 17
ATOM 26923 O O . GLN A 1 44 ? 50.465 -18.226 -36.709 1.00 10.00 92 GLN A O 17
ATOM 26937 N N . LYS A 1 45 ? 51.355 -18.956 -34.778 1.00 10.00 93 LYS A N 17
ATOM 26938 C CA . LYS A 1 45 ? 51.853 -20.203 -35.345 1.00 10.00 93 LYS A CA 17
ATOM 26939 C C . LYS A 1 45 ? 50.726 -21.227 -35.472 1.00 10.00 93 LYS A C 17
ATOM 26940 O O . LYS A 1 45 ? 50.827 -22.346 -34.965 1.00 10.00 93 LYS A O 17
ATOM 26959 N N . PHE A 1 46 ? 49.651 -20.837 -36.144 1.00 10.00 94 PHE A N 17
ATOM 26960 C CA . PHE A 1 46 ? 48.509 -21.723 -36.335 1.00 10.00 94 PHE A CA 17
ATOM 26961 C C . PHE A 1 46 ? 48.144 -21.854 -37.805 1.00 10.00 94 PHE A C 17
ATOM 26962 O O . PHE A 1 46 ? 47.172 -22.523 -38.146 1.00 10.00 94 PHE A O 17
ATOM 26979 N N . GLU A 1 47 ? 48.942 -21.219 -38.656 1.00 10.00 95 GLU A N 17
ATOM 26980 C CA . GLU A 1 47 ? 48.752 -21.242 -40.109 1.00 10.00 95 GLU A CA 17
ATOM 26981 C C . GLU A 1 47 ? 47.348 -20.782 -40.534 1.00 10.00 95 GLU A C 17
ATOM 26982 O O . GLU A 1 47 ? 46.382 -21.547 -40.459 1.00 10.00 95 GLU A O 17
ATOM 26994 N N . PRO A 1 48 ? 47.211 -19.528 -40.997 1.00 10.00 96 PRO A N 17
ATOM 26995 C CA . PRO A 1 48 ? 48.326 -18.591 -41.109 1.00 10.00 96 PRO A CA 17
ATOM 26996 C C . PRO A 1 48 ? 48.632 -17.890 -39.800 1.00 10.00 96 PRO A C 17
ATOM 26997 O O . PRO A 1 48 ? 49.776 -17.549 -39.503 1.00 10.00 96 PRO A O 17
ATOM 27008 N N . THR A 1 49 ? 47.588 -17.719 -39.037 1.00 10.00 97 THR A N 17
ATOM 27009 C CA . THR A 1 49 ? 47.628 -17.056 -37.736 1.00 10.00 97 THR A CA 17
ATOM 27010 C C . THR A 1 49 ? 46.257 -17.144 -37.061 1.00 10.00 97 THR A C 17
ATOM 27011 O O . THR A 1 49 ? 45.235 -16.847 -37.681 1.00 10.00 97 THR A O 17
ATOM 27022 N N . MET A 1 50 ? 46.236 -17.582 -35.806 1.00 10.00 98 MET A N 17
ATOM 27023 C CA . MET A 1 50 ? 44.988 -17.686 -35.062 1.00 10.00 98 MET A CA 17
ATOM 27024 C C . MET A 1 50 ? 44.541 -16.301 -34.599 1.00 10.00 98 MET A C 17
ATOM 27025 O O . MET A 1 50 ? 45.369 -15.459 -34.238 1.00 10.00 98 MET A O 17
ATOM 27039 N N . THR A 1 51 ? 43.239 -16.071 -34.615 1.00 10.00 99 THR A N 17
ATOM 27040 C CA . THR A 1 51 ? 42.678 -14.796 -34.217 1.00 10.00 99 THR A CA 17
ATOM 27041 C C . THR A 1 51 ? 42.793 -14.576 -32.709 1.00 10.00 99 THR A C 17
ATOM 27042 O O . THR A 1 51 ? 42.687 -15.519 -31.920 1.00 10.00 99 THR A O 17
ATOM 27053 N N . GLN A 1 52 ? 43.003 -13.323 -32.316 1.00 10.00 100 GLN A N 17
ATOM 27054 C CA . GLN A 1 52 ? 43.146 -12.968 -30.908 1.00 10.00 100 GLN A CA 17
ATOM 27055 C C . GLN A 1 52 ? 41.821 -13.114 -30.169 1.00 10.00 100 GLN A C 17
ATOM 27056 O O . GLN A 1 52 ? 41.773 -13.622 -29.048 1.00 10.00 100 GLN A O 17
ATOM 27070 N N . ALA A 1 53 ? 40.743 -12.677 -30.812 1.00 10.00 101 ALA A N 17
ATOM 27071 C CA . ALA A 1 53 ? 39.417 -12.753 -30.215 1.00 10.00 101 ALA A CA 17
ATOM 27072 C C . ALA A 1 53 ? 38.976 -14.202 -30.050 1.00 10.00 101 ALA A C 17
ATOM 27073 O O . ALA A 1 53 ? 38.334 -14.553 -29.060 1.00 10.00 101 ALA A O 17
ATOM 27080 N N . GLU A 1 54 ? 39.337 -15.046 -31.014 1.00 10.00 102 GLU A N 17
ATOM 27081 C CA . GLU A 1 54 ? 38.982 -16.456 -30.958 1.00 10.00 102 GLU A CA 17
ATOM 27082 C C . GLU A 1 54 ? 39.781 -17.159 -29.874 1.00 10.00 102 GLU A C 17
ATOM 27083 O O . GLU A 1 54 ? 39.291 -18.101 -29.248 1.00 10.00 102 GLU A O 17
ATOM 27095 N N . LEU A 1 55 ? 41.004 -16.691 -29.648 1.00 10.00 103 LEU A N 17
ATOM 27096 C CA . LEU A 1 55 ? 41.848 -17.258 -28.613 1.00 10.00 103 LEU A CA 17
ATOM 27097 C C . LEU A 1 55 ? 41.176 -17.009 -27.270 1.00 10.00 103 LEU A C 17
ATOM 27098 O O . LEU A 1 55 ? 41.094 -17.897 -26.421 1.00 10.00 103 LEU A O 17
ATOM 27114 N N . GLY A 1 56 ? 40.668 -15.793 -27.110 1.00 10.00 104 GLY A N 17
ATOM 27115 C CA . GLY A 1 56 ? 39.980 -15.428 -25.894 1.00 10.00 104 GLY A CA 17
ATOM 27116 C C . GLY A 1 56 ? 38.684 -16.194 -25.743 1.00 10.00 104 GLY A C 17
ATOM 27117 O O . GLY A 1 56 ? 38.317 -16.595 -24.644 1.00 10.00 104 GLY A O 17
ATOM 27121 N N . LYS A 1 57 ? 37.998 -16.412 -26.856 1.00 10.00 105 LYS A N 17
ATOM 27122 C CA . LYS A 1 57 ? 36.739 -17.143 -26.848 1.00 10.00 105 LYS A CA 17
ATOM 27123 C C . LYS A 1 57 ? 36.965 -18.596 -26.437 1.00 10.00 105 LYS A C 17
ATOM 27124 O O . LYS A 1 57 ? 36.134 -19.196 -25.756 1.00 10.00 105 LYS A O 17
ATOM 27143 N N . GLU A 1 58 ? 38.102 -19.150 -26.851 1.00 10.00 106 GLU A N 17
ATOM 27144 C CA . GLU A 1 58 ? 38.450 -20.532 -26.524 1.00 10.00 106 GLU A CA 17
ATOM 27145 C C . GLU A 1 58 ? 38.722 -20.712 -25.030 1.00 10.00 106 GLU A C 17
ATOM 27146 O O . GLU A 1 58 ? 38.309 -21.706 -24.435 1.00 10.00 106 GLU A O 17
ATOM 27158 N N . ILE A 1 59 ? 39.405 -19.751 -24.419 1.00 10.00 107 ILE A N 17
ATOM 27159 C CA . ILE A 1 59 ? 39.730 -19.847 -22.999 1.00 10.00 107 ILE A CA 17
ATOM 27160 C C . ILE A 1 59 ? 38.621 -19.276 -22.116 1.00 10.00 107 ILE A C 17
ATOM 27161 O O . ILE A 1 59 ? 38.509 -19.634 -20.945 1.00 10.00 107 ILE A O 17
ATOM 27177 N N . GLY A 1 60 ? 37.799 -18.402 -22.675 1.00 10.00 108 GLY A N 17
ATOM 27178 C CA . GLY A 1 60 ? 36.715 -17.816 -21.908 1.00 10.00 108 GLY A CA 17
ATOM 27179 C C . GLY A 1 60 ? 37.059 -16.436 -21.384 1.00 10.00 108 GLY A C 17
ATOM 27180 O O . GLY A 1 60 ? 36.634 -16.050 -20.293 1.00 10.00 108 GLY A O 17
ATOM 27184 N N . GLU A 1 61 ? 37.828 -15.692 -22.165 1.00 10.00 109 GLU A N 17
ATOM 27185 C CA . GLU A 1 61 ? 38.238 -14.347 -21.791 1.00 10.00 109 GLU A CA 17
ATOM 27186 C C . GLU A 1 61 ? 37.956 -13.368 -22.928 1.00 10.00 109 GLU A C 17
ATOM 27187 O O . GLU A 1 61 ? 37.311 -13.720 -23.923 1.00 10.00 109 GLU A O 17
ATOM 27199 N N . THR A 1 62 ? 38.437 -12.144 -22.778 1.00 10.00 110 THR A N 17
ATOM 27200 C CA . THR A 1 62 ? 38.236 -11.112 -23.781 1.00 10.00 110 THR A CA 17
ATOM 27201 C C . THR A 1 62 ? 39.442 -10.995 -24.718 1.00 10.00 110 THR A C 17
ATOM 27202 O O . THR A 1 62 ? 40.510 -11.541 -24.440 1.00 10.00 110 THR A O 17
ATOM 27213 N N . ALA A 1 63 ? 39.262 -10.279 -25.826 1.00 10.00 111 ALA A N 17
ATOM 27214 C CA . ALA A 1 63 ? 40.328 -10.096 -26.809 1.00 10.00 111 ALA A CA 17
ATOM 27215 C C . ALA A 1 63 ? 41.485 -9.287 -26.235 1.00 10.00 111 ALA A C 17
ATOM 27216 O O . ALA A 1 63 ? 42.652 -9.626 -26.448 1.00 10.00 111 ALA A O 17
ATOM 27223 N N . ALA A 1 64 ? 41.160 -8.228 -25.497 1.00 10.00 112 ALA A N 17
ATOM 27224 C CA . ALA A 1 64 ? 42.182 -7.382 -24.888 1.00 10.00 112 ALA A CA 17
ATOM 27225 C C . ALA A 1 64 ? 43.050 -8.191 -23.946 1.00 10.00 112 ALA A C 17
ATOM 27226 O O . ALA A 1 64 ? 44.237 -7.917 -23.803 1.00 10.00 112 ALA A O 17
ATOM 27233 N N . THR A 1 65 ? 42.449 -9.186 -23.309 1.00 10.00 113 THR A N 17
ATOM 27234 C CA . THR A 1 65 ? 43.166 -10.048 -22.390 1.00 10.00 113 THR A CA 17
ATOM 27235 C C . THR A 1 65 ? 44.298 -10.765 -23.122 1.00 10.00 113 THR A C 17
ATOM 27236 O O . THR A 1 65 ? 45.436 -10.775 -22.663 1.00 10.00 113 THR A O 17
ATOM 27247 N N . VAL A 1 66 ? 43.978 -11.321 -24.286 1.00 10.00 114 VAL A N 17
ATOM 27248 C CA . VAL A 1 66 ? 44.959 -12.036 -25.095 1.00 10.00 114 VAL A CA 17
ATOM 27249 C C . VAL A 1 66 ? 46.029 -11.080 -25.621 1.00 10.00 114 VAL A C 17
ATOM 27250 O O . VAL A 1 66 ? 47.225 -11.359 -25.522 1.00 10.00 114 VAL A O 17
ATOM 27263 N N . ALA A 1 67 ? 45.590 -9.941 -26.150 1.00 10.00 115 ALA A N 17
ATOM 27264 C CA . ALA A 1 67 ? 46.506 -8.934 -26.683 1.00 10.00 115 ALA A CA 17
ATOM 27265 C C . ALA A 1 67 ? 47.423 -8.390 -25.587 1.00 10.00 115 ALA A C 17
ATOM 27266 O O . ALA A 1 67 ? 48.584 -8.065 -25.828 1.00 10.00 115 ALA A O 17
ATOM 27273 N N . SER A 1 68 ? 46.880 -8.265 -24.388 1.00 10.00 116 SER A N 17
ATOM 27274 C CA . SER A 1 68 ? 47.642 -7.786 -23.247 1.00 10.00 116 SER A CA 17
ATOM 27275 C C . SER A 1 68 ? 48.592 -8.873 -22.725 1.00 10.00 116 SER A C 17
ATOM 27276 O O . SER A 1 68 ? 49.650 -8.578 -22.164 1.00 10.00 116 SER A O 17
ATOM 27284 N N . TYR A 1 69 ? 48.214 -10.135 -22.929 1.00 10.00 117 TYR A N 17
ATOM 27285 C CA . TYR A 1 69 ? 49.009 -11.275 -22.471 1.00 10.00 117 TYR A CA 17
ATOM 27286 C C . TYR A 1 69 ? 50.371 -11.332 -23.163 1.00 10.00 117 TYR A C 17
ATOM 27287 O O . TYR A 1 69 ? 51.377 -11.647 -22.530 1.00 10.00 117 TYR A O 17
ATOM 27305 N N . GLU A 1 70 ? 50.406 -11.015 -24.455 1.00 10.00 118 GLU A N 17
ATOM 27306 C CA . GLU A 1 70 ? 51.655 -11.047 -25.222 1.00 10.00 118 GLU A CA 17
ATOM 27307 C C . GLU A 1 70 ? 52.659 -10.007 -24.727 1.00 10.00 118 GLU A C 17
ATOM 27308 O O . GLU A 1 70 ? 53.850 -10.092 -25.033 1.00 10.00 118 GLU A O 17
ATOM 27320 N N . ARG A 1 71 ? 52.187 -9.010 -23.991 1.00 10.00 119 ARG A N 17
ATOM 27321 C CA . ARG A 1 71 ? 53.060 -7.999 -23.455 1.00 10.00 119 ARG A CA 17
ATOM 27322 C C . ARG A 1 71 ? 53.772 -8.561 -22.222 1.00 10.00 119 ARG A C 17
ATOM 27323 O O . ARG A 1 71 ? 54.816 -8.061 -21.792 1.00 10.00 119 ARG A O 17
ATOM 27344 N N . GLY A 1 72 ? 53.205 -9.628 -21.674 1.00 10.00 120 GLY A N 17
ATOM 27345 C CA . GLY A 1 72 ? 53.774 -10.251 -20.511 1.00 10.00 120 GLY A CA 17
ATOM 27346 C C . GLY A 1 72 ? 53.137 -9.768 -19.228 1.00 10.00 120 GLY A C 17
ATOM 27347 O O . GLY A 1 72 ? 53.658 -10.005 -18.136 1.00 10.00 120 GLY A O 17
ATOM 27351 N N . THR A 1 73 ? 51.996 -9.109 -19.358 1.00 10.00 121 THR A N 17
ATOM 27352 C CA . THR A 1 73 ? 51.280 -8.595 -18.215 1.00 10.00 121 THR A CA 17
ATOM 27353 C C . THR A 1 73 ? 49.821 -8.340 -18.590 1.00 10.00 121 THR A C 17
ATOM 27354 O O . THR A 1 73 ? 49.487 -7.419 -19.337 1.00 10.00 121 THR A O 17
ATOM 27365 N N . ALA A 1 74 ? 48.971 -9.210 -18.105 1.00 10.00 122 ALA A N 17
ATOM 27366 C CA . ALA A 1 74 ? 47.542 -9.131 -18.360 1.00 10.00 122 ALA A CA 17
ATOM 27367 C C . ALA A 1 74 ? 46.767 -9.798 -17.238 1.00 10.00 122 ALA A C 17
ATOM 27368 O O . ALA A 1 74 ? 45.630 -10.230 -17.430 1.00 10.00 122 ALA A O 17
ATOM 27375 N N . THR A 1 75 ? 47.391 -9.856 -16.068 1.00 10.00 123 THR A N 17
ATOM 27376 C CA . THR A 1 75 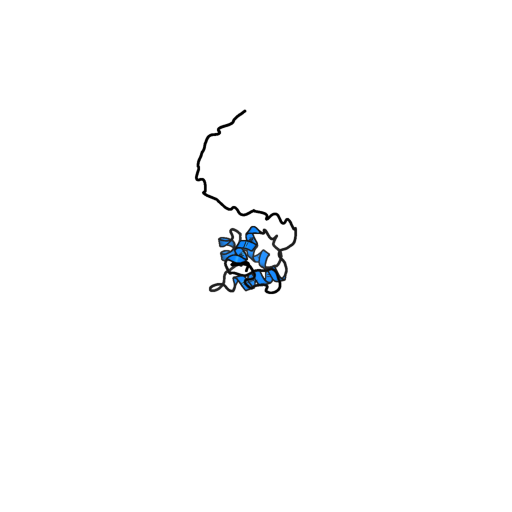? 46.801 -10.503 -14.906 1.00 10.00 123 THR A CA 17
ATOM 27377 C C . THR A 1 75 ? 46.531 -11.972 -15.229 1.00 10.00 123 THR A C 17
ATOM 27378 O O . THR A 1 75 ? 45.409 -12.364 -15.555 1.00 10.00 123 THR A O 17
ATOM 27389 N N . PRO A 1 76 ? 47.577 -12.799 -15.144 1.00 10.00 124 PRO A N 17
ATOM 27390 C CA . PRO A 1 76 ? 47.491 -14.217 -15.472 1.00 10.00 124 PRO A CA 17
ATOM 27391 C C . PRO A 1 76 ? 46.792 -15.057 -14.420 1.00 10.00 124 PRO A C 17
ATOM 27392 O O . PRO A 1 76 ? 46.686 -14.682 -13.246 1.00 10.00 124 PRO A O 17
ATOM 27403 N N . ASP A 1 77 ? 46.322 -16.202 -14.867 1.00 10.00 125 ASP A N 17
ATOM 27404 C CA . ASP A 1 77 ? 45.657 -17.161 -14.015 1.00 10.00 125 ASP A CA 17
ATOM 27405 C C . ASP A 1 77 ? 46.163 -18.541 -14.385 1.00 10.00 125 ASP A C 17
ATOM 27406 O O . ASP A 1 77 ? 46.355 -18.829 -15.564 1.00 10.00 125 ASP A O 17
ATOM 27415 N N . GLN A 1 78 ? 46.381 -19.382 -13.388 1.00 10.00 126 GLN A N 17
ATOM 27416 C CA . GLN A 1 78 ? 46.912 -20.729 -13.607 1.00 10.00 126 GLN A CA 17
ATOM 27417 C C . GLN A 1 78 ? 46.075 -21.518 -14.600 1.00 10.00 126 GLN A C 17
ATOM 27418 O O . GLN A 1 78 ? 46.610 -22.225 -15.455 1.00 10.00 126 GLN A O 17
ATOM 27432 N N . ASN A 1 79 ? 44.767 -21.378 -14.503 1.00 10.00 127 ASN A N 17
ATOM 27433 C CA . ASN A 1 79 ? 43.865 -22.086 -15.405 1.00 10.00 127 ASN A CA 17
ATOM 27434 C C . ASN A 1 79 ? 43.947 -21.501 -16.813 1.00 10.00 127 ASN A C 17
ATOM 27435 O O . ASN A 1 79 ? 43.868 -22.235 -17.796 1.00 10.00 127 ASN A O 17
ATOM 27446 N N . ILE A 1 80 ? 44.134 -20.188 -16.914 1.00 10.00 128 ILE A N 17
ATOM 27447 C CA . ILE A 1 80 ? 44.235 -19.552 -18.221 1.00 10.00 128 ILE A CA 17
ATOM 27448 C C . ILE A 1 80 ? 45.505 -20.008 -18.933 1.00 10.00 128 ILE A C 17
ATOM 27449 O O . ILE A 1 80 ? 45.420 -20.593 -20.004 1.00 10.00 128 ILE A O 17
ATOM 27465 N N . LEU A 1 81 ? 46.668 -19.798 -18.305 1.00 10.00 129 LEU A N 17
ATOM 27466 C CA . LEU A 1 81 ? 47.958 -20.198 -18.893 1.00 10.00 129 LEU A CA 17
ATOM 27467 C C . LEU A 1 81 ? 47.921 -21.650 -19.365 1.00 10.00 129 LEU A C 17
ATOM 27468 O O . LEU A 1 81 ? 48.448 -22.002 -20.423 1.00 10.00 129 LEU A O 17
ATOM 27484 N N . SER A 1 82 ? 47.277 -22.487 -18.571 1.00 10.00 130 SER A N 17
ATOM 27485 C CA . SER A 1 82 ? 47.161 -23.899 -18.876 1.00 10.00 130 SER A CA 17
ATOM 27486 C C . SER A 1 82 ? 46.389 -24.130 -20.178 1.00 10.00 130 SER A C 17
ATOM 27487 O O . SER A 1 82 ? 46.861 -24.836 -21.066 1.00 10.00 130 SER A O 17
ATOM 27495 N N . LYS A 1 83 ? 45.222 -23.509 -20.296 1.00 10.00 131 LYS A N 17
ATOM 27496 C CA . LYS A 1 83 ? 44.388 -23.668 -21.485 1.00 10.00 131 LYS A CA 17
ATOM 27497 C C . LYS A 1 83 ? 44.929 -22.896 -22.683 1.00 10.00 131 LYS A C 17
ATOM 27498 O O . LYS A 1 83 ? 44.752 -23.316 -23.822 1.00 10.00 131 LYS A O 17
ATOM 27517 N N . MET A 1 84 ? 45.581 -21.774 -22.425 1.00 10.00 132 MET A N 17
ATOM 27518 C CA . MET A 1 84 ? 46.129 -20.943 -23.490 1.00 10.00 132 MET A CA 17
ATOM 27519 C C . MET A 1 84 ? 47.151 -21.705 -24.318 1.00 10.00 132 MET A C 17
ATOM 27520 O O . MET A 1 84 ? 46.998 -21.883 -25.527 1.00 10.00 132 MET A O 17
ATOM 27534 N N . GLU A 1 85 ? 48.183 -22.158 -23.645 1.00 10.00 133 GLU A N 17
ATOM 27535 C CA . GLU A 1 85 ? 49.275 -22.872 -24.277 1.00 10.00 133 GLU A CA 17
ATOM 27536 C C . GLU A 1 85 ? 48.932 -24.303 -24.673 1.00 10.00 133 GLU A C 17
ATOM 27537 O O . GLU A 1 85 ? 49.562 -24.845 -25.577 1.00 10.00 133 GLU A O 17
ATOM 27549 N N . ARG A 1 86 ? 47.968 -24.930 -24.004 1.00 10.00 134 ARG A N 17
ATOM 27550 C CA . ARG A 1 86 ? 47.612 -26.316 -24.324 1.00 10.00 134 ARG A CA 17
ATOM 27551 C C . ARG A 1 86 ? 47.217 -26.466 -25.798 1.00 10.00 134 ARG A C 17
ATOM 27552 O O . ARG A 1 86 ? 47.370 -27.536 -26.388 1.00 10.00 134 ARG A O 17
ATOM 27573 N N . VAL A 1 87 ? 46.722 -25.383 -26.386 1.00 10.00 135 VAL A N 17
ATOM 27574 C CA . VAL A 1 87 ? 46.305 -25.388 -27.780 1.00 10.00 135 VAL A CA 17
ATOM 27575 C C . VAL A 1 87 ? 47.508 -25.270 -28.716 1.00 10.00 135 VAL A C 17
ATOM 27576 O O . VAL A 1 87 ? 47.460 -25.718 -29.861 1.00 10.00 135 VAL A O 17
ATOM 27589 N N . LEU A 1 88 ? 48.596 -24.686 -28.226 1.00 10.00 136 LEU A N 17
ATOM 27590 C CA . LEU A 1 88 ? 49.793 -24.495 -29.048 1.00 10.00 136 LEU A CA 17
ATOM 27591 C C . LEU A 1 88 ? 50.859 -25.558 -28.757 1.00 10.00 136 LEU A C 17
ATOM 27592 O O . LEU A 1 88 ? 51.767 -25.762 -29.567 1.00 10.00 136 LEU A O 17
ATOM 27608 N N . ASN A 1 89 ? 50.747 -26.212 -27.595 1.00 10.00 137 ASN A N 17
ATOM 27609 C CA . ASN A 1 89 ? 51.690 -27.263 -27.185 1.00 10.00 137 ASN A CA 17
ATOM 27610 C C . ASN A 1 89 ? 53.060 -26.690 -26.895 1.00 10.00 137 ASN A C 17
ATOM 27611 O O . ASN A 1 89 ? 54.087 -27.242 -27.290 1.00 10.00 137 ASN A O 17
ATOM 27622 N N . VAL A 1 90 ? 53.057 -25.568 -26.203 1.00 10.00 138 VAL A N 17
ATOM 27623 C CA . VAL A 1 90 ? 54.280 -24.911 -25.783 1.00 10.00 138 VAL A CA 17
ATOM 27624 C C . VAL A 1 90 ? 54.085 -24.469 -24.347 1.00 10.00 138 VAL A C 17
ATOM 27625 O O . VAL A 1 90 ? 52.999 -24.039 -23.989 1.00 10.00 138 VAL A O 17
ATOM 27638 N N . LYS A 1 91 ? 55.088 -24.594 -23.507 1.00 10.00 139 LYS A N 17
ATOM 27639 C CA . LYS A 1 91 ? 54.929 -24.178 -22.129 1.00 10.00 139 LYS A CA 17
ATOM 27640 C C . LYS A 1 91 ? 55.865 -23.037 -21.794 1.00 10.00 139 LYS A C 17
ATOM 27641 O O . LYS A 1 91 ? 57.039 -23.039 -22.163 1.00 10.00 139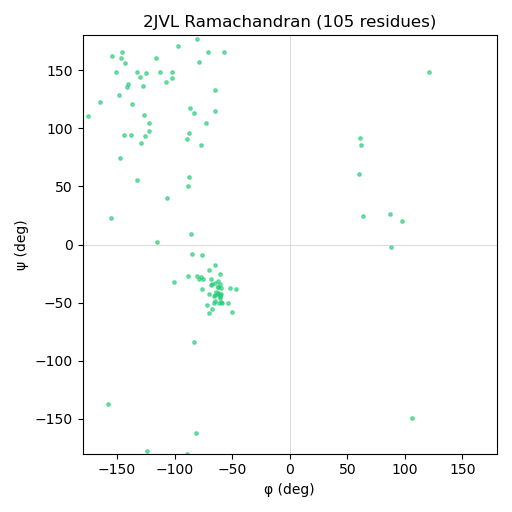 LYS A O 17
ATOM 27660 N N . LEU A 1 92 ? 55.326 -22.046 -21.107 1.00 10.00 140 LEU A N 17
ATOM 27661 C CA . LEU A 1 92 ? 56.093 -20.882 -20.725 1.00 10.00 140 LEU A CA 17
ATOM 27662 C C . LEU A 1 92 ? 56.487 -20.973 -19.259 1.00 10.00 140 LEU A C 17
ATOM 27663 O O . LEU A 1 92 ? 56.521 -19.970 -18.543 1.00 10.00 140 LEU A O 17
ATOM 27679 N N . ARG A 1 93 ? 56.776 -22.185 -18.809 1.00 10.00 141 ARG A N 17
ATOM 27680 C CA . ARG A 1 93 ? 57.179 -22.410 -17.430 1.00 10.00 141 ARG A CA 17
ATOM 27681 C C . ARG A 1 93 ? 58.329 -23.410 -17.373 1.00 10.00 141 ARG A C 17
ATOM 27682 O O . ARG A 1 93 ? 58.325 -24.415 -18.087 1.00 10.00 141 ARG A O 17
ATOM 27703 N N . GLY A 1 94 ? 59.295 -23.141 -16.508 1.00 10.00 142 GLY A N 17
ATOM 27704 C CA . GLY A 1 94 ? 60.442 -24.013 -16.380 1.00 10.00 142 GLY A CA 17
ATOM 27705 C C . GLY A 1 94 ? 61.614 -23.501 -17.186 1.00 10.00 142 GLY A C 17
ATOM 27706 O O . GLY A 1 94 ? 61.632 -22.338 -17.584 1.00 10.00 142 GLY A O 17
ATOM 27710 N N . ALA A 1 95 ? 62.586 -24.360 -17.432 1.00 10.00 143 ALA A N 17
ATOM 27711 C CA . ALA A 1 95 ? 63.755 -23.972 -18.203 1.00 10.00 143 ALA A CA 17
ATOM 27712 C C . ALA A 1 95 ? 63.493 -24.153 -19.691 1.00 10.00 143 ALA A C 17
ATOM 27713 O O . ALA A 1 95 ? 64.052 -23.441 -20.523 1.00 10.00 143 ALA A O 17
ATOM 27720 N N . ASN A 1 96 ? 62.615 -25.091 -20.019 1.00 10.00 144 ASN A N 17
ATOM 27721 C CA . ASN A 1 96 ? 62.279 -25.374 -21.411 1.00 10.00 144 ASN A CA 17
ATOM 27722 C C . ASN A 1 96 ? 61.171 -24.446 -21.899 1.00 10.00 144 ASN A C 17
ATOM 27723 O O . ASN A 1 96 ? 60.132 -24.897 -22.382 1.00 10.00 144 ASN A O 17
ATOM 27734 N N . ILE A 1 97 ? 61.402 -23.148 -21.769 1.00 10.00 145 ILE A N 17
ATOM 27735 C CA . ILE A 1 97 ? 60.432 -22.149 -22.190 1.00 10.00 145 ILE A CA 17
ATOM 27736 C C . ILE A 1 97 ? 60.284 -22.119 -23.709 1.00 10.00 145 ILE A C 17
ATOM 27737 O O . ILE A 1 97 ? 61.270 -22.218 -24.442 1.00 10.00 145 ILE A O 17
ATOM 27753 N N . GLY A 1 98 ? 59.047 -21.991 -24.169 1.00 10.00 146 GLY A N 17
ATOM 27754 C CA . GLY A 1 98 ? 58.785 -21.920 -25.594 1.00 10.00 146 GLY A CA 17
ATOM 27755 C C . GLY A 1 98 ? 58.724 -23.280 -26.236 1.00 10.00 146 GLY A C 17
ATOM 27756 O O . GLY A 1 98 ? 58.561 -23.403 -27.450 1.00 10.00 146 GLY A O 17
ATOM 27760 N N . ALA A 1 99 ? 58.861 -24.302 -25.424 1.00 10.00 147 ALA A N 17
ATOM 27761 C CA . ALA A 1 99 ? 58.821 -25.669 -25.913 1.00 10.00 147 ALA A CA 17
ATOM 27762 C C . ALA A 1 99 ? 57.788 -26.479 -25.146 1.00 10.00 147 ALA A C 17
ATOM 27763 O O . ALA A 1 99 ? 57.357 -26.062 -24.064 1.00 10.00 147 ALA A O 17
ATOM 27770 N N . PRO A 1 100 ? 57.329 -27.622 -25.698 1.00 10.00 148 PRO A N 17
ATOM 27771 C CA . PRO A 1 100 ? 56.380 -28.481 -24.994 1.00 10.00 148 PRO A CA 17
ATOM 27772 C C . PRO A 1 100 ? 57.020 -29.003 -23.711 1.00 10.00 148 PRO A C 17
ATOM 27773 O O . PRO A 1 100 ? 58.044 -29.694 -23.753 1.00 10.00 148 PRO A O 17
ATOM 27784 N N . ARG A 1 101 ? 56.417 -28.700 -22.579 1.00 10.00 149 ARG A N 17
ATOM 27785 C CA . ARG A 1 101 ? 56.951 -29.145 -21.301 1.00 10.00 149 ARG A CA 17
ATOM 27786 C C . ARG A 1 101 ? 55.828 -29.354 -20.311 1.00 10.00 149 ARG A C 17
ATOM 27787 O O . ARG A 1 101 ? 55.436 -28.431 -19.601 1.00 10.00 149 ARG A O 17
ATOM 27808 N N . LEU A 1 102 ? 55.294 -30.558 -20.284 1.00 10.00 150 LEU A N 17
ATOM 27809 C CA . LEU A 1 102 ? 54.201 -30.869 -19.386 1.00 10.00 150 LEU A CA 17
ATOM 27810 C C . LEU A 1 102 ? 54.724 -31.343 -18.043 1.00 10.00 150 LEU A C 17
ATOM 27811 O O . LEU A 1 102 ? 54.822 -32.542 -17.770 1.00 10.00 150 LEU A O 17
ATOM 27827 N N . GLY A 1 103 ? 55.067 -30.380 -17.215 1.00 10.00 151 GLY A N 17
ATOM 27828 C CA . GLY A 1 103 ? 55.577 -30.665 -15.895 1.00 10.00 151 GLY A CA 17
ATOM 27829 C C . GLY A 1 103 ? 54.950 -29.748 -14.872 1.00 10.00 151 GLY A C 17
ATOM 27830 O O . GLY A 1 103 ? 55.581 -28.788 -14.426 1.00 10.00 151 GLY A O 17
ATOM 27834 N N . PRO A 1 104 ? 53.694 -30.011 -14.486 1.00 10.00 152 PRO A N 17
ATOM 27835 C CA . PRO A 1 104 ? 52.977 -29.177 -13.523 1.00 10.00 152 PRO A CA 17
ATOM 27836 C C . PRO A 1 104 ? 53.542 -29.284 -12.110 1.00 10.00 152 PRO A C 17
ATOM 27837 O O . PRO A 1 104 ? 54.519 -29.997 -11.864 1.00 10.00 152 PRO A O 17
ATOM 27848 N N . LYS A 1 105 ? 52.919 -28.571 -11.186 1.00 10.00 153 LYS A N 17
ATOM 27849 C CA . LYS A 1 105 ? 53.347 -28.582 -9.796 1.00 10.00 153 LYS A CA 17
ATOM 27850 C C . LYS A 1 105 ? 52.637 -29.701 -9.041 1.00 10.00 153 LYS A C 17
ATOM 27851 O O . LYS A 1 105 ? 51.950 -30.527 -9.644 1.00 10.00 153 LYS A O 17
ATOM 27870 N N . LYS A 1 106 ? 52.820 -29.734 -7.730 1.00 10.00 154 LYS A N 17
ATOM 27871 C CA . LYS A 1 106 ? 52.174 -30.736 -6.897 1.00 10.00 154 LYS A CA 17
ATOM 27872 C C . LYS A 1 106 ? 50.685 -30.422 -6.773 1.00 10.00 154 LYS A C 17
ATOM 27873 O O . LYS A 1 106 ? 50.262 -29.293 -7.032 1.00 10.00 154 LYS A O 17
ATOM 27892 N N . LYS A 1 107 ? 49.898 -31.414 -6.389 1.00 10.00 155 LYS A N 17
ATOM 27893 C CA . LYS A 1 107 ? 48.462 -31.226 -6.237 1.00 10.00 155 LYS A CA 17
ATOM 27894 C C . LYS A 1 107 ? 48.165 -30.335 -5.036 1.00 10.00 155 LYS A C 17
ATOM 27895 O O . LYS A 1 107 ? 47.568 -29.258 -5.226 1.00 10.00 155 LYS A O 17
ATOM 27915 N N . GLY A 1 1 ? 27.517 -50.744 21.147 1.00 10.00 49 GLY A N 18
ATOM 27916 C CA . GLY A 1 1 ? 26.656 -50.163 20.087 1.00 10.00 49 GLY A CA 18
ATOM 27917 C C . GLY A 1 1 ? 27.182 -48.830 19.603 1.00 10.00 49 GLY A C 18
ATOM 27918 O O . GLY A 1 1 ? 27.683 -48.032 20.394 1.00 10.00 49 GLY A O 18
ATOM 27924 N N . ALA A 1 2 ? 27.079 -48.587 18.302 1.00 10.00 50 ALA A N 18
ATOM 27925 C CA . ALA A 1 2 ? 27.553 -47.340 17.718 1.00 10.00 50 ALA A CA 18
ATOM 27926 C C . ALA A 1 2 ? 26.543 -46.222 17.942 1.00 10.00 50 ALA A C 18
ATOM 27927 O O . ALA A 1 2 ? 25.416 -46.279 17.444 1.00 10.00 50 ALA A O 18
ATOM 27934 N N . MET A 1 3 ? 26.943 -45.214 18.700 1.00 10.00 51 MET A N 18
ATOM 27935 C CA . MET A 1 3 ? 26.073 -44.080 18.992 1.00 10.00 51 MET A CA 18
ATOM 27936 C C . MET A 1 3 ? 26.781 -42.775 18.662 1.00 10.00 51 MET A C 18
ATOM 27937 O O . MET A 1 3 ? 28.000 -42.679 18.811 1.00 10.00 51 MET A O 18
ATOM 27951 N N . ASP A 1 4 ? 26.009 -41.788 18.205 1.00 10.00 52 ASP A N 18
ATOM 27952 C CA . ASP A 1 4 ? 26.531 -40.462 17.852 1.00 10.00 52 ASP A CA 18
ATOM 27953 C C . ASP A 1 4 ? 27.544 -40.532 16.709 1.00 10.00 52 ASP A C 18
ATOM 27954 O O . ASP A 1 4 ? 28.713 -40.861 16.917 1.00 10.00 52 ASP A O 18
ATOM 27963 N N . PRO A 1 5 ? 27.099 -40.236 15.483 1.00 10.00 53 PRO A N 18
ATOM 27964 C CA . PRO A 1 5 ? 27.953 -40.251 14.305 1.00 10.00 53 PRO A CA 18
ATOM 27965 C C . PRO A 1 5 ? 28.626 -38.899 14.075 1.00 10.00 53 PRO A C 18
ATOM 27966 O O . PRO A 1 5 ? 28.222 -37.888 14.652 1.00 10.00 53 PRO A O 18
ATOM 27977 N N . GLU A 1 6 ? 29.649 -38.881 13.238 1.00 10.00 54 GLU A N 18
ATOM 27978 C CA . GLU A 1 6 ? 30.361 -37.649 12.936 1.00 10.00 54 GLU A CA 18
ATOM 27979 C C . GLU A 1 6 ? 30.217 -37.306 11.458 1.00 10.00 54 GLU A C 18
ATOM 27980 O O . GLU A 1 6 ? 30.246 -38.193 10.601 1.00 10.00 54 GLU A O 18
ATOM 27992 N N . PHE A 1 7 ? 30.035 -36.026 11.164 1.00 10.00 55 PHE A N 18
ATOM 27993 C CA . PHE A 1 7 ? 29.878 -35.573 9.788 1.00 10.00 55 PHE A CA 18
ATOM 27994 C C . PHE A 1 7 ? 30.952 -34.554 9.426 1.00 10.00 55 PHE A C 18
ATOM 27995 O O . PHE A 1 7 ? 31.685 -34.071 10.294 1.00 10.00 55 PHE A O 18
ATOM 28012 N N . ALA A 1 8 ? 31.033 -34.231 8.144 1.00 10.00 56 ALA A N 18
ATOM 28013 C CA . ALA A 1 8 ? 31.997 -33.272 7.638 1.00 10.00 56 ALA A CA 18
ATOM 28014 C C . ALA A 1 8 ? 31.482 -32.652 6.344 1.00 10.00 56 ALA A C 18
ATOM 28015 O O . ALA A 1 8 ? 30.456 -33.081 5.812 1.00 10.00 56 ALA A O 18
ATOM 28022 N N . GLY A 1 9 ? 32.184 -31.647 5.846 1.00 10.00 57 GLY A N 18
ATOM 28023 C CA . GLY A 1 9 ? 31.777 -30.998 4.619 1.00 10.00 57 GLY A CA 18
ATOM 28024 C C . GLY A 1 9 ? 31.655 -29.498 4.770 1.00 10.00 57 GLY A C 18
ATOM 28025 O O . GLY A 1 9 ? 30.886 -29.011 5.601 1.00 10.00 57 GLY A O 18
ATOM 28029 N N . GLY A 1 10 ? 32.418 -28.768 3.974 1.00 10.00 58 GLY A N 18
ATOM 28030 C CA . GLY A 1 10 ? 32.382 -27.3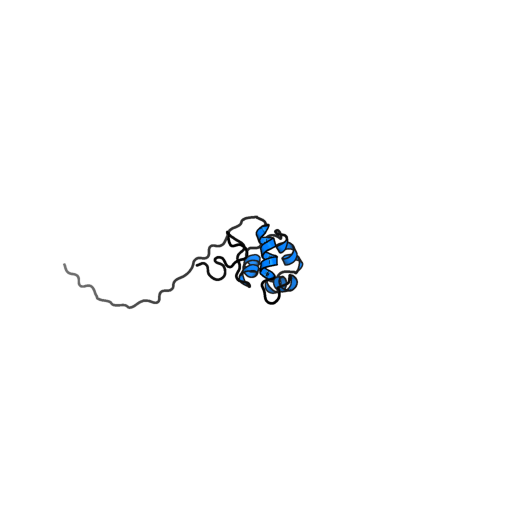22 4.028 1.00 10.00 58 GLY A CA 18
ATOM 28031 C C . GLY A 1 10 ? 33.530 -26.697 3.266 1.00 10.00 58 GLY A C 18
ATOM 28032 O O . GLY A 1 10 ? 34.693 -27.008 3.522 1.00 10.00 58 GLY A O 18
ATOM 28036 N N . THR A 1 11 ? 33.211 -25.831 2.321 1.00 10.00 59 THR A N 18
ATOM 28037 C CA . THR A 1 11 ? 34.227 -25.163 1.531 1.00 10.00 59 THR A CA 18
ATOM 28038 C C . THR A 1 11 ? 33.796 -23.732 1.207 1.00 10.00 59 THR A C 18
ATOM 28039 O O . THR A 1 11 ? 32.622 -23.469 0.927 1.00 10.00 59 THR A O 18
ATOM 28050 N N . GLU A 1 12 ? 34.741 -22.807 1.285 1.00 10.00 60 GLU A N 18
ATOM 28051 C CA . GLU A 1 12 ? 34.466 -21.407 1.008 1.00 10.00 60 GLU A CA 18
ATOM 28052 C C . GLU A 1 12 ? 35.061 -20.992 -0.330 1.00 10.00 60 GLU A C 18
ATOM 28053 O O . GLU A 1 12 ? 34.336 -20.672 -1.275 1.00 10.00 60 GLU A O 18
ATOM 28065 N N . GLY A 1 13 ? 36.385 -21.008 -0.402 1.00 10.00 61 GLY A N 18
ATOM 28066 C CA . GLY A 1 13 ? 37.070 -20.624 -1.618 1.00 10.00 61 GLY A CA 18
ATOM 28067 C C . GLY A 1 13 ? 37.605 -19.209 -1.540 1.00 10.00 61 GLY A C 18
ATOM 28068 O O . GLY A 1 13 ? 37.366 -18.502 -0.556 1.00 10.00 61 GLY A O 18
ATOM 28072 N N . GLN A 1 14 ? 38.333 -18.796 -2.567 1.00 10.00 62 GLN A N 18
ATOM 28073 C CA . GLN A 1 14 ? 38.903 -17.459 -2.621 1.00 10.00 62 GLN A CA 18
ATOM 28074 C C . GLN A 1 14 ? 39.134 -17.056 -4.070 1.00 10.00 62 GLN A C 18
ATOM 28075 O O . GLN A 1 14 ? 39.562 -17.872 -4.885 1.00 10.00 62 GLN A O 18
ATOM 28089 N N . ARG A 1 15 ? 38.832 -15.810 -4.397 1.00 10.00 63 ARG A N 18
ATOM 28090 C CA . ARG A 1 15 ? 39.030 -15.320 -5.750 1.00 10.00 63 ARG A CA 18
ATOM 28091 C C . ARG A 1 15 ? 39.887 -14.064 -5.729 1.00 10.00 63 ARG A C 18
ATOM 28092 O O . ARG A 1 15 ? 39.701 -13.187 -4.883 1.00 10.00 63 ARG A O 18
ATOM 28113 N N . LEU A 1 16 ? 40.837 -13.990 -6.647 1.00 10.00 64 LEU A N 18
ATOM 28114 C CA . LEU A 1 16 ? 41.734 -12.846 -6.729 1.00 10.00 64 LEU A CA 18
ATOM 28115 C C . LEU A 1 16 ? 41.148 -11.739 -7.595 1.00 10.00 64 LEU A C 18
ATOM 28116 O O . LEU A 1 16 ? 40.399 -12.001 -8.540 1.00 10.00 64 LEU A O 18
ATOM 28132 N N . THR A 1 17 ? 41.485 -10.503 -7.255 1.00 10.00 65 THR A N 18
ATOM 28133 C CA . THR A 1 17 ? 41.025 -9.340 -7.997 1.00 10.00 65 THR A CA 18
ATOM 28134 C C . THR A 1 17 ? 42.098 -8.907 -8.998 1.00 10.00 65 THR A C 18
ATOM 28135 O O . THR A 1 17 ? 43.290 -9.097 -8.755 1.00 10.00 65 THR A O 18
ATOM 28146 N N . LYS A 1 18 ? 41.684 -8.347 -10.124 1.00 10.00 66 LYS A N 18
ATOM 28147 C CA . LYS A 1 18 ? 42.630 -7.901 -11.137 1.00 10.00 66 LYS A CA 18
ATOM 28148 C C . LYS A 1 18 ? 43.160 -6.507 -10.805 1.00 10.00 66 LYS A C 18
ATOM 28149 O O . LYS A 1 18 ? 42.402 -5.535 -10.787 1.00 10.00 66 LYS A O 18
ATOM 28168 N N . VAL A 1 19 ? 44.457 -6.421 -10.529 1.00 10.00 67 VAL A N 18
ATOM 28169 C CA . VAL A 1 19 ? 45.094 -5.150 -10.201 1.00 10.00 67 VAL A CA 18
ATOM 28170 C C . VAL A 1 19 ? 46.618 -5.291 -10.238 1.00 10.00 67 VAL A C 18
ATOM 28171 O O . VAL A 1 19 ? 47.163 -6.325 -9.848 1.00 10.00 67 VAL A O 18
ATOM 28184 N N . ASP A 1 20 ? 47.295 -4.262 -10.734 1.00 10.00 68 ASP A N 18
ATOM 28185 C CA . ASP A 1 20 ? 48.751 -4.268 -10.819 1.00 10.00 68 ASP A CA 18
ATOM 28186 C C . ASP A 1 20 ? 49.315 -2.959 -10.279 1.00 10.00 68 ASP A C 18
ATOM 28187 O O . ASP A 1 20 ? 48.607 -1.954 -10.202 1.00 10.00 68 ASP A O 18
ATOM 28196 N N . ARG A 1 21 ? 50.579 -2.978 -9.883 1.00 10.00 69 ARG A N 18
ATOM 28197 C CA . ARG A 1 21 ? 51.235 -1.790 -9.351 1.00 10.00 69 ARG A CA 18
ATOM 28198 C C . ARG A 1 21 ? 52.578 -1.578 -10.034 1.00 10.00 69 ARG A C 18
ATOM 28199 O O . ARG A 1 21 ? 53.157 -2.516 -10.587 1.00 10.00 69 ARG A O 18
ATOM 28220 N N . SER A 1 22 ? 53.063 -0.347 -10.009 1.00 10.00 70 SER A N 18
ATOM 28221 C CA . SER A 1 22 ? 54.348 -0.030 -10.605 1.00 10.00 70 SER A CA 18
ATOM 28222 C C . SER A 1 22 ? 55.442 -0.153 -9.554 1.00 10.00 70 SER A C 18
ATOM 28223 O O . SER A 1 22 ? 55.802 0.825 -8.894 1.00 10.00 70 SER A O 18
ATOM 28231 N N . ASP A 1 23 ? 55.936 -1.367 -9.378 1.00 10.00 71 ASP A N 18
ATOM 28232 C CA . ASP A 1 23 ? 56.972 -1.643 -8.416 1.00 10.00 71 ASP A CA 18
ATOM 28233 C C . ASP A 1 23 ? 58.158 -2.283 -9.113 1.00 10.00 71 ASP A C 18
ATOM 28234 O O . ASP A 1 23 ? 58.185 -2.404 -10.342 1.00 10.00 71 ASP A O 18
ATOM 28243 N N . ASP A 1 24 ? 59.121 -2.702 -8.328 1.00 10.00 72 ASP A N 18
ATOM 28244 C CA . ASP A 1 24 ? 60.329 -3.326 -8.853 1.00 10.00 72 ASP A CA 18
ATOM 28245 C C . ASP A 1 24 ? 60.443 -4.771 -8.388 1.00 10.00 72 ASP A C 18
ATOM 28246 O O . ASP A 1 24 ? 61.127 -5.584 -9.010 1.00 10.00 72 ASP A O 18
ATOM 28255 N N . ILE A 1 25 ? 59.764 -5.081 -7.293 1.00 10.00 73 ILE A N 18
ATOM 28256 C CA . ILE A 1 25 ? 59.778 -6.414 -6.732 1.00 10.00 73 ILE A CA 18
ATOM 28257 C C . ILE A 1 25 ? 59.091 -7.411 -7.663 1.00 10.00 73 ILE A C 18
ATOM 28258 O O . ILE A 1 25 ? 57.954 -7.203 -8.097 1.00 10.00 73 ILE A O 18
ATOM 28274 N N . ILE A 1 26 ? 59.804 -8.475 -7.989 1.00 10.00 74 ILE A N 18
ATOM 28275 C CA . ILE A 1 26 ? 59.270 -9.515 -8.852 1.00 10.00 74 ILE A CA 18
ATOM 28276 C C . ILE A 1 26 ? 58.294 -10.388 -8.076 1.00 10.00 74 ILE A C 18
ATOM 28277 O O . ILE A 1 26 ? 58.613 -10.886 -6.995 1.00 10.00 74 ILE A O 18
ATOM 28293 N N . LYS A 1 27 ? 57.097 -10.540 -8.614 1.00 10.00 75 LYS A N 18
ATOM 28294 C CA . LYS A 1 27 ? 56.064 -11.339 -7.977 1.00 10.00 75 LYS A CA 18
ATOM 28295 C C . LYS A 1 27 ? 55.405 -12.266 -8.994 1.00 10.00 75 LYS A C 18
ATOM 28296 O O . LYS A 1 27 ? 55.384 -11.966 -10.187 1.00 10.00 75 LYS A O 18
ATOM 28315 N N . PRO A 1 28 ? 54.853 -13.404 -8.539 1.00 10.00 76 PRO A N 18
ATOM 28316 C CA . PRO A 1 28 ? 54.177 -14.370 -9.416 1.00 10.00 76 PRO A CA 18
ATOM 28317 C C . PRO A 1 28 ? 52.776 -13.907 -9.819 1.00 10.00 76 PRO A C 18
ATOM 28318 O O . PRO A 1 28 ? 51.852 -14.712 -9.948 1.00 10.00 76 PRO A O 18
ATOM 28329 N N . LYS A 1 29 ? 52.634 -12.606 -10.028 1.00 10.00 77 LYS A N 18
ATOM 28330 C CA . LYS A 1 29 ? 51.356 -12.023 -10.411 1.00 10.00 77 LYS A CA 18
ATOM 28331 C C . LYS A 1 29 ? 51.384 -11.599 -11.870 1.00 10.00 77 LYS A C 18
ATOM 28332 O O . LYS A 1 29 ? 50.509 -10.877 -12.340 1.00 10.00 77 LYS A O 18
ATOM 28351 N N . THR A 1 30 ? 52.392 -12.068 -12.579 1.00 10.00 78 THR A N 18
ATOM 28352 C CA . THR A 1 30 ? 52.559 -11.746 -13.986 1.00 10.00 78 THR A CA 18
ATOM 28353 C C . THR A 1 30 ? 52.857 -13.017 -14.775 1.00 10.00 78 THR A C 18
ATOM 28354 O O . THR A 1 30 ? 53.205 -14.041 -14.188 1.00 10.00 78 THR A O 18
ATOM 28365 N N . VAL A 1 31 ? 52.705 -12.964 -16.094 1.00 10.00 79 VAL A N 18
ATOM 28366 C CA . VAL A 1 31 ? 52.973 -14.133 -16.925 1.00 10.00 79 VAL A CA 18
ATOM 28367 C C . VAL A 1 31 ? 54.472 -14.300 -17.171 1.00 10.00 79 VAL A C 18
ATOM 28368 O O . VAL A 1 31 ? 54.979 -15.419 -17.217 1.00 10.00 79 VAL A O 18
ATOM 28381 N N . GLY A 1 32 ? 55.175 -13.181 -17.294 1.00 10.00 80 GLY A N 18
ATOM 28382 C CA . GLY A 1 32 ? 56.598 -13.211 -17.562 1.00 10.00 80 GLY A CA 18
ATOM 28383 C C . GLY A 1 32 ? 56.938 -12.363 -18.769 1.00 10.00 80 GLY A C 18
ATOM 28384 O O . GLY A 1 32 ? 56.136 -12.257 -19.696 1.00 10.00 80 GLY A O 18
ATOM 28388 N N . LYS A 1 33 ? 58.118 -11.764 -18.771 1.00 10.00 81 LYS A N 18
ATOM 28389 C CA . LYS A 1 33 ? 58.534 -10.899 -19.872 1.00 10.00 81 LYS A CA 18
ATOM 28390 C C . LYS A 1 33 ? 58.732 -11.689 -21.165 1.00 10.00 81 LYS A C 18
ATOM 28391 O O . LYS A 1 33 ? 58.154 -11.348 -22.200 1.00 10.00 81 LYS A O 18
ATOM 28410 N N . GLU A 1 34 ? 59.536 -12.745 -21.104 1.00 10.00 82 GLU A N 18
ATOM 28411 C CA . GLU A 1 34 ? 59.781 -13.583 -22.275 1.00 10.00 82 GLU A CA 18
ATOM 28412 C C . GLU A 1 34 ? 58.514 -14.342 -22.611 1.00 10.00 82 GLU A C 18
ATOM 28413 O O . GLU A 1 34 ? 58.208 -14.598 -23.778 1.00 10.00 82 GLU A O 18
ATOM 28425 N N . VAL A 1 35 ? 57.778 -14.679 -21.565 1.00 10.00 83 VAL A N 18
ATOM 28426 C CA . VAL A 1 35 ? 56.523 -15.387 -21.700 1.00 10.00 83 VAL A CA 18
ATOM 28427 C C . VAL A 1 35 ? 55.559 -14.578 -22.563 1.00 10.00 83 VAL A C 18
ATOM 28428 O O . VAL A 1 35 ? 54.870 -15.125 -23.421 1.00 10.00 83 VAL A O 18
ATOM 28441 N N . GLY A 1 36 ? 55.537 -13.267 -22.346 1.00 10.00 84 GLY A N 18
ATOM 28442 C CA . GLY A 1 36 ? 54.673 -12.403 -23.122 1.00 10.00 84 GLY A CA 18
ATOM 28443 C C . GLY A 1 36 ? 54.980 -12.472 -24.608 1.00 10.00 84 GLY A C 18
ATOM 28444 O O . GLY A 1 36 ? 54.069 -12.518 -25.435 1.00 10.00 84 GLY A O 18
ATOM 28448 N N . LYS A 1 37 ? 56.266 -12.501 -24.945 1.00 10.00 85 LYS A N 18
ATOM 28449 C CA . LYS A 1 37 ? 56.691 -12.580 -26.338 1.00 10.00 85 LYS A CA 18
ATOM 28450 C C . LYS A 1 37 ? 56.244 -13.902 -26.943 1.00 10.00 85 LYS A C 18
ATOM 28451 O O . LYS A 1 37 ? 55.735 -13.946 -28.067 1.00 10.00 85 LYS A O 18
ATOM 28470 N N . ALA A 1 38 ? 56.454 -14.974 -26.190 1.00 10.00 86 ALA A N 18
ATOM 28471 C CA . ALA A 1 38 ? 56.073 -16.313 -26.625 1.00 10.00 86 ALA A CA 18
ATOM 28472 C C . ALA A 1 38 ? 54.570 -16.407 -26.822 1.00 10.00 86 ALA A C 18
ATOM 28473 O O . ALA A 1 38 ? 54.104 -17.090 -27.728 1.00 10.00 86 ALA A O 18
ATOM 28480 N N . ILE A 1 39 ? 53.822 -15.703 -25.986 1.00 10.00 87 ILE A N 18
ATOM 28481 C CA . ILE A 1 39 ? 52.370 -15.697 -26.084 1.00 10.00 87 ILE A CA 18
ATOM 28482 C C . ILE A 1 39 ? 51.924 -15.200 -27.453 1.00 10.00 87 ILE A C 18
ATOM 28483 O O . ILE A 1 39 ? 51.090 -15.817 -28.105 1.00 10.00 87 ILE A O 18
ATOM 28499 N N . GLU A 1 40 ? 52.519 -14.114 -27.907 1.00 10.00 88 GLU A N 18
ATOM 28500 C CA . GLU A 1 40 ? 52.151 -13.533 -29.179 1.00 10.00 88 GLU A CA 18
ATOM 28501 C C . GLU A 1 40 ? 52.583 -14.441 -30.322 1.00 10.00 88 GLU A C 18
ATOM 28502 O O . GLU A 1 40 ? 51.790 -14.767 -31.211 1.00 10.00 88 GLU A O 18
ATOM 28514 N N . GLN A 1 41 ? 53.837 -14.866 -30.273 1.00 10.00 89 GLN A N 18
ATOM 28515 C CA . GLN A 1 41 ? 54.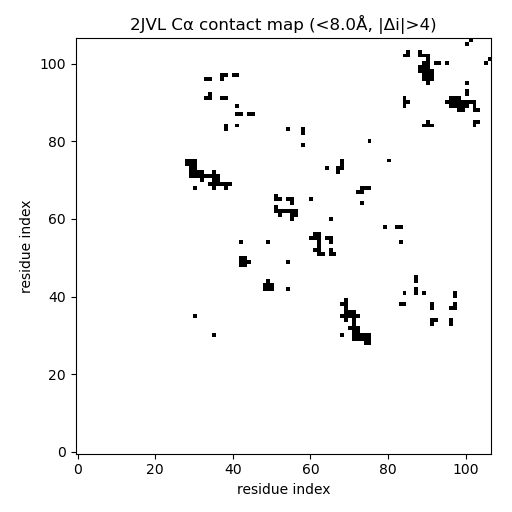390 -15.736 -31.291 1.00 10.00 89 GLN A CA 18
ATOM 28516 C C . GLN A 1 41 ? 53.633 -17.056 -31.340 1.00 10.00 89 GLN A C 18
ATOM 28517 O O . GLN A 1 41 ? 53.409 -17.609 -32.416 1.00 10.00 89 GLN A O 18
ATOM 28531 N N . GLY A 1 42 ? 53.220 -17.535 -30.172 1.00 10.00 90 GLY A N 18
ATOM 28532 C CA . GLY A 1 42 ? 52.497 -18.791 -30.084 1.00 10.00 90 GLY A CA 18
ATOM 28533 C C . GLY A 1 42 ? 51.153 -18.783 -30.797 1.00 10.00 90 GLY A C 18
ATOM 28534 O O . GLY A 1 42 ? 50.787 -19.763 -31.444 1.00 10.00 90 GLY A O 18
ATOM 28538 N N . ARG A 1 43 ? 50.419 -17.682 -30.703 1.00 10.00 91 ARG A N 18
ATOM 28539 C CA . ARG A 1 43 ? 49.101 -17.597 -31.336 1.00 10.00 91 ARG A CA 18
ATOM 28540 C C . ARG A 1 43 ? 49.246 -17.552 -32.853 1.00 10.00 91 ARG A C 18
ATOM 28541 O O . ARG A 1 43 ? 48.448 -18.137 -33.591 1.00 10.00 91 ARG A O 18
ATOM 28562 N N . GLN A 1 44 ? 50.286 -16.875 -33.311 1.00 10.00 92 GLN A N 18
ATOM 28563 C CA . GLN A 1 44 ? 50.549 -16.747 -34.735 1.00 10.00 92 GLN A CA 18
ATOM 28564 C C . GLN A 1 44 ? 51.276 -17.977 -35.263 1.00 10.00 92 GLN A C 18
ATOM 28565 O O . GLN A 1 44 ? 51.474 -18.126 -36.467 1.00 10.00 92 GLN A O 18
ATOM 28579 N N . LYS A 1 45 ? 51.648 -18.871 -34.357 1.00 10.00 93 LYS A N 18
ATOM 28580 C CA . LYS A 1 45 ? 52.365 -20.087 -34.729 1.00 10.00 93 LYS A CA 18
ATOM 28581 C C . LYS A 1 45 ? 51.410 -21.231 -35.059 1.00 10.00 93 LYS A C 18
ATOM 28582 O O . LYS A 1 45 ? 51.823 -22.387 -35.128 1.00 10.00 93 LYS A O 18
ATOM 28601 N N . PHE A 1 46 ? 50.137 -20.918 -35.260 1.00 10.00 94 PHE A N 18
ATOM 28602 C CA . PHE A 1 46 ? 49.152 -21.947 -35.574 1.00 10.00 94 PHE A CA 18
ATOM 28603 C C . PHE A 1 46 ? 49.101 -22.246 -37.061 1.00 10.00 94 PHE A C 18
ATOM 28604 O O . PHE A 1 46 ? 48.601 -23.293 -37.476 1.00 10.00 94 PHE A O 18
ATOM 28621 N N . GLU A 1 47 ? 49.641 -21.325 -37.835 1.00 10.00 95 GLU A N 18
ATOM 28622 C CA . GLU A 1 47 ? 49.684 -21.420 -39.297 1.00 10.00 95 GLU A CA 18
ATOM 28623 C C . GLU A 1 47 ? 48.277 -21.492 -39.909 1.00 10.00 95 GLU A C 18
ATOM 28624 O O . GLU A 1 47 ? 47.600 -22.519 -39.827 1.00 10.00 95 GLU A O 18
ATOM 28636 N N . PRO A 1 48 ? 47.821 -20.402 -40.549 1.00 10.00 96 PRO A N 18
ATOM 28637 C CA . PRO A 1 48 ? 48.593 -19.163 -40.690 1.00 10.00 96 PRO A CA 18
ATOM 28638 C C . PRO A 1 48 ? 48.726 -18.414 -39.378 1.00 10.00 96 PRO A C 18
ATOM 28639 O O . PRO A 1 48 ? 49.825 -18.173 -38.880 1.00 10.00 96 PRO A O 18
ATOM 28650 N N . THR A 1 49 ? 47.593 -18.066 -38.826 1.00 10.00 97 THR A N 18
ATOM 28651 C CA . THR A 1 49 ? 47.524 -17.333 -37.572 1.00 10.00 97 THR A CA 18
ATOM 28652 C C . THR A 1 49 ? 46.172 -17.541 -36.899 1.00 10.00 97 THR A C 18
ATOM 28653 O O . THR A 1 49 ? 45.125 -17.289 -37.499 1.00 10.00 97 THR A O 18
ATOM 28664 N N . MET A 1 50 ? 46.200 -18.012 -35.657 1.00 10.00 98 MET A N 18
ATOM 28665 C CA . MET A 1 50 ? 44.980 -18.235 -34.899 1.00 10.00 98 MET A CA 18
ATOM 28666 C C . MET A 1 50 ? 44.396 -16.891 -34.492 1.00 10.00 98 MET A C 18
ATOM 28667 O O . MET A 1 50 ? 45.139 -15.961 -34.175 1.00 10.00 98 MET A O 18
ATOM 28681 N N . THR A 1 51 ? 43.080 -16.774 -34.526 1.00 10.00 99 THR A N 18
ATOM 28682 C CA . THR A 1 51 ? 42.429 -15.532 -34.167 1.00 10.00 99 THR A CA 18
ATOM 28683 C C . THR A 1 51 ? 42.582 -15.244 -32.674 1.00 10.00 99 THR A C 18
ATOM 28684 O O . THR A 1 51 ? 42.520 -16.154 -31.841 1.00 10.00 99 THR A O 18
ATOM 28695 N N . GLN A 1 52 ? 42.758 -13.974 -32.343 1.00 10.00 100 GLN A N 18
ATOM 28696 C CA . GLN A 1 52 ? 42.921 -13.558 -30.957 1.00 10.00 100 GLN A CA 18
ATOM 28697 C C . GLN A 1 52 ? 41.609 -13.703 -30.200 1.00 10.00 100 GLN A C 18
ATOM 28698 O O . GLN A 1 52 ? 41.588 -14.092 -29.034 1.00 10.00 100 GLN A O 18
ATOM 28712 N N . ALA A 1 53 ? 40.514 -13.403 -30.884 1.00 10.00 101 ALA A N 18
ATOM 28713 C CA . ALA A 1 53 ? 39.192 -13.490 -30.290 1.00 10.00 101 ALA A CA 18
ATOM 28714 C C . ALA A 1 53 ? 38.814 -14.935 -29.998 1.00 10.00 101 ALA A C 18
ATOM 28715 O O . ALA A 1 53 ? 38.134 -15.220 -29.016 1.00 10.00 101 ALA A O 18
ATOM 28722 N N . GLU A 1 54 ? 39.262 -15.846 -30.852 1.00 10.00 102 GLU A N 18
ATOM 28723 C CA . GLU A 1 54 ? 38.960 -17.257 -30.677 1.00 10.00 102 GLU A CA 18
ATOM 28724 C C . GLU A 1 54 ? 39.828 -17.864 -29.587 1.00 10.00 102 GLU A C 18
ATOM 28725 O O . GLU A 1 54 ? 39.338 -18.630 -28.760 1.00 10.00 102 GLU A O 18
ATOM 28737 N N . LEU A 1 55 ? 41.109 -17.508 -29.567 1.00 10.00 103 LEU A N 18
ATOM 28738 C CA . LEU A 1 55 ? 42.013 -18.032 -28.556 1.00 10.00 103 LEU A CA 18
ATOM 28739 C C . LEU A 1 55 ? 41.561 -17.546 -27.187 1.00 10.00 103 LEU A C 18
ATOM 28740 O O . LEU A 1 55 ? 41.607 -18.281 -26.201 1.00 10.00 103 LEU A O 18
ATOM 28756 N N . GLY A 1 56 ? 41.107 -16.300 -27.147 1.00 10.00 104 GLY A N 18
ATOM 28757 C CA . GLY A 1 56 ? 40.627 -15.725 -25.913 1.00 10.00 104 GLY A CA 18
ATOM 28758 C C . GLY A 1 56 ? 39.333 -16.365 -25.469 1.00 10.00 104 GLY A C 18
ATOM 28759 O O . GLY A 1 56 ? 39.189 -16.737 -24.310 1.00 10.00 104 GLY A O 18
ATOM 28763 N N . LYS A 1 57 ? 38.401 -16.518 -26.404 1.00 10.00 105 LYS A N 18
ATOM 28764 C CA . LYS A 1 57 ? 37.104 -17.113 -26.114 1.00 10.00 105 LYS A CA 18
ATOM 28765 C C . LYS A 1 57 ? 37.254 -18.521 -25.548 1.00 10.00 105 LYS A C 18
ATOM 28766 O O . LYS A 1 57 ? 36.524 -18.910 -24.634 1.00 10.00 105 LYS A O 18
ATOM 28785 N N . GLU A 1 58 ? 38.207 -19.273 -26.090 1.00 10.00 106 GLU A N 18
ATOM 28786 C CA . GLU A 1 58 ? 38.466 -20.635 -25.635 1.00 10.00 106 GLU A CA 18
ATOM 28787 C C . GLU A 1 58 ? 38.877 -20.660 -24.162 1.00 10.00 106 GLU A C 18
ATOM 28788 O O . GLU A 1 58 ? 38.460 -21.539 -23.408 1.00 10.00 106 GLU A O 18
ATOM 28800 N N . ILE A 1 59 ? 39.681 -19.684 -23.748 1.00 10.00 107 ILE A N 18
ATOM 28801 C CA . ILE A 1 59 ? 40.153 -19.627 -22.367 1.00 10.00 107 ILE A CA 18
ATOM 28802 C C . ILE A 1 59 ? 39.255 -18.768 -21.477 1.00 10.00 107 ILE A C 18
ATOM 28803 O O . ILE A 1 59 ? 39.557 -18.556 -20.302 1.00 10.00 107 ILE A O 18
ATOM 28819 N N . GLY A 1 60 ? 38.156 -18.273 -22.036 1.00 10.00 108 GLY A N 18
ATOM 28820 C CA . GLY A 1 60 ? 37.219 -17.469 -21.263 1.00 10.00 108 GLY A CA 18
ATOM 28821 C C . GLY A 1 60 ? 37.565 -15.992 -21.220 1.00 10.00 108 GLY A C 18
ATOM 28822 O O . GLY A 1 60 ? 36.974 -15.234 -20.450 1.00 10.00 108 GLY A O 18
ATOM 28826 N N . GLU A 1 61 ? 38.506 -15.577 -22.047 1.00 10.00 109 GLU A N 18
ATOM 28827 C CA . GLU A 1 61 ? 38.925 -14.185 -22.104 1.00 10.00 109 GLU A CA 18
ATOM 28828 C C . GLU A 1 61 ? 38.451 -13.556 -23.413 1.00 10.00 109 GLU A C 18
ATOM 28829 O O . GLU A 1 61 ? 37.562 -14.091 -24.075 1.00 10.00 109 GLU A O 18
ATOM 28841 N N . THR A 1 62 ? 39.029 -12.424 -23.789 1.00 10.00 110 THR A N 18
ATOM 28842 C CA . THR A 1 62 ? 38.643 -11.759 -25.027 1.00 10.00 110 THR A CA 18
ATOM 28843 C C . THR A 1 62 ? 39.857 -11.520 -25.923 1.00 10.00 110 THR A C 18
ATOM 28844 O O . THR A 1 62 ? 40.993 -11.789 -25.520 1.00 10.00 110 THR A O 18
ATOM 28855 N N . ALA A 1 63 ? 39.614 -11.016 -27.132 1.00 10.00 111 ALA A N 18
ATOM 28856 C CA . ALA A 1 63 ? 40.686 -10.741 -28.088 1.00 10.00 111 ALA A CA 18
ATOM 28857 C C . ALA A 1 63 ? 41.705 -9.769 -27.512 1.00 10.00 111 ALA A C 18
ATOM 28858 O O . ALA A 1 63 ? 42.915 -9.964 -27.659 1.00 10.00 111 ALA A O 18
ATOM 28865 N N . ALA A 1 64 ? 41.211 -8.721 -26.864 1.00 10.00 112 ALA A N 18
ATOM 28866 C CA . ALA A 1 64 ? 42.080 -7.724 -26.255 1.00 10.00 112 ALA A CA 18
ATOM 28867 C C . ALA A 1 64 ? 42.941 -8.360 -25.183 1.00 10.00 112 ALA A C 18
ATOM 28868 O O . ALA A 1 64 ? 44.095 -7.995 -25.012 1.00 10.00 112 ALA A O 18
ATOM 28875 N N . THR A 1 65 ? 42.375 -9.329 -24.480 1.00 10.00 113 THR A N 18
ATOM 28876 C CA . THR A 1 65 ? 43.084 -10.018 -23.423 1.00 10.00 113 THR A CA 18
ATOM 28877 C C . THR A 1 65 ? 44.301 -10.754 -23.971 1.00 10.00 113 THR A C 18
ATOM 28878 O O . THR A 1 65 ? 45.406 -10.598 -23.461 1.00 10.00 113 THR A O 18
ATOM 28889 N N . VAL A 1 66 ? 44.092 -11.536 -25.022 1.00 10.00 114 VAL A N 18
ATOM 28890 C CA . VAL A 1 66 ? 45.176 -12.291 -25.643 1.00 10.00 114 VAL A CA 18
ATOM 28891 C C . VAL A 1 66 ? 46.255 -11.341 -26.155 1.00 10.00 114 VAL A C 18
ATOM 28892 O O . VAL A 1 66 ? 47.451 -11.582 -25.977 1.00 10.00 114 VAL A O 18
ATOM 28905 N N . ALA A 1 67 ? 45.820 -10.249 -26.775 1.00 10.00 115 ALA A N 18
ATOM 28906 C CA . ALA A 1 67 ? 46.741 -9.249 -27.296 1.00 10.00 115 ALA A CA 18
ATOM 28907 C C . ALA A 1 67 ? 47.470 -8.532 -26.158 1.00 10.00 115 ALA A C 18
ATOM 28908 O O . ALA A 1 67 ? 48.639 -8.188 -26.274 1.00 10.00 115 ALA A O 18
ATOM 28915 N N . SER A 1 68 ? 46.760 -8.295 -25.069 1.00 10.00 116 SER A N 18
ATOM 28916 C CA . SER A 1 68 ? 47.321 -7.626 -23.903 1.00 10.00 116 SER A CA 18
ATOM 28917 C C . SER A 1 68 ? 48.253 -8.550 -23.103 1.00 10.00 116 SER A C 18
ATOM 28918 O O . SER A 1 68 ? 49.171 -8.082 -22.428 1.00 10.00 116 SER A O 18
ATOM 28926 N N . TYR A 1 69 ? 48.012 -9.858 -23.178 1.00 10.00 117 TYR A N 18
ATOM 28927 C CA . TYR A 1 69 ? 48.813 -10.852 -22.455 1.00 10.00 117 TYR A CA 18
ATOM 28928 C C . TYR A 1 69 ? 50.293 -10.798 -22.848 1.00 10.00 117 TYR A C 18
ATOM 28929 O O . TYR A 1 69 ? 51.168 -11.041 -22.014 1.00 10.00 117 TYR A O 18
ATOM 28947 N N . GLU A 1 70 ? 50.566 -10.458 -24.109 1.00 10.00 118 GLU A N 18
ATOM 28948 C CA . GLU A 1 70 ? 51.942 -10.388 -24.616 1.00 10.00 118 GLU A CA 18
ATOM 28949 C C . GLU A 1 70 ? 52.790 -9.373 -23.840 1.00 10.00 118 GLU A C 18
ATOM 28950 O O . GLU A 1 70 ? 54.022 -9.410 -23.901 1.00 10.00 118 GLU A O 18
ATOM 28962 N N . ARG A 1 71 ? 52.129 -8.464 -23.120 1.00 10.00 119 ARG A N 18
ATOM 28963 C CA . ARG A 1 71 ? 52.805 -7.451 -22.341 1.00 10.00 119 ARG A CA 18
ATOM 28964 C C . ARG A 1 71 ? 53.675 -8.084 -21.249 1.00 10.00 119 ARG A C 18
ATOM 28965 O O . ARG A 1 71 ? 54.648 -7.486 -20.786 1.00 10.00 119 ARG A O 18
ATOM 28986 N N . GLY A 1 72 ? 53.334 -9.304 -20.846 1.00 10.00 120 GLY A N 18
ATOM 28987 C CA . GLY A 1 72 ? 54.115 -9.985 -19.841 1.00 10.00 120 GLY A CA 18
ATOM 28988 C C . GLY A 1 72 ? 53.526 -9.905 -18.445 1.00 10.00 120 GLY A C 18
ATOM 28989 O O . GLY A 1 72 ? 54.245 -10.060 -17.456 1.00 10.00 120 GLY A O 18
ATOM 28993 N N . THR A 1 73 ? 52.223 -9.691 -18.358 1.00 10.00 121 THR A N 18
ATOM 28994 C CA . THR A 1 73 ? 51.546 -9.605 -17.070 1.00 10.00 121 THR A CA 18
ATOM 28995 C C . THR A 1 73 ? 50.069 -9.977 -17.211 1.00 10.00 121 THR A C 18
ATOM 28996 O O . THR A 1 73 ? 49.714 -11.140 -17.052 1.00 10.00 121 THR A O 18
ATOM 29007 N N . ALA A 1 74 ? 49.222 -8.991 -17.514 1.00 10.00 122 ALA A N 18
ATOM 29008 C CA . ALA A 1 74 ? 47.788 -9.199 -17.702 1.00 10.00 122 ALA A CA 18
ATOM 29009 C C . ALA A 1 74 ? 47.091 -9.793 -16.476 1.00 10.00 122 ALA A C 18
ATOM 29010 O O . ALA A 1 74 ? 45.922 -10.169 -16.578 1.00 10.00 122 ALA A O 18
ATOM 29017 N N . THR A 1 75 ? 47.778 -9.827 -15.325 1.00 10.00 123 THR A N 18
ATOM 29018 C CA . THR A 1 75 ? 47.228 -10.425 -14.107 1.00 10.00 123 THR A CA 18
ATOM 29019 C C . THR A 1 75 ? 46.606 -11.757 -14.484 1.00 10.00 123 THR A C 18
ATOM 29020 O O . THR A 1 75 ? 45.387 -11.902 -14.590 1.00 10.00 123 THR A O 18
ATOM 29031 N N . PRO A 1 76 ? 47.464 -12.741 -14.690 1.00 10.00 124 PRO A N 18
ATOM 29032 C CA . PRO A 1 76 ? 47.075 -14.043 -15.178 1.00 10.00 124 PRO A CA 18
ATOM 29033 C C . PRO A 1 76 ? 46.690 -15.073 -14.146 1.00 10.00 124 PRO A C 18
ATOM 29034 O O . PRO A 1 76 ? 47.231 -15.130 -13.026 1.00 10.00 124 PRO A O 18
ATOM 29045 N N . ASP A 1 77 ? 45.761 -15.905 -14.574 1.00 10.00 125 ASP A N 18
ATOM 29046 C CA . ASP A 1 77 ? 45.314 -17.027 -13.804 1.00 10.00 125 ASP A CA 18
ATOM 29047 C C . ASP A 1 77 ? 46.144 -18.181 -14.323 1.00 10.00 125 ASP A C 18
ATOM 29048 O O . ASP A 1 77 ? 46.243 -18.353 -15.535 1.00 10.00 125 ASP A O 18
ATOM 29057 N N . GLN A 1 78 ? 46.776 -18.935 -13.440 1.00 10.00 126 GLN A N 18
ATOM 29058 C CA . GLN A 1 78 ? 47.673 -20.020 -13.854 1.00 10.00 126 GLN A CA 18
ATOM 29059 C C . GLN A 1 78 ? 46.999 -21.029 -14.768 1.00 10.00 126 GLN A C 18
ATOM 29060 O O . GLN A 1 78 ? 47.633 -21.638 -15.631 1.00 10.00 126 GLN A O 18
ATOM 29074 N N . ASN A 1 79 ? 45.714 -21.176 -14.587 1.00 10.00 127 ASN A N 18
ATOM 29075 C CA . ASN A 1 79 ? 44.942 -22.108 -15.387 1.00 10.00 127 ASN A CA 18
ATOM 29076 C C . ASN A 1 79 ? 44.770 -21.587 -16.818 1.00 10.00 127 ASN A C 18
ATOM 29077 O O . ASN A 1 79 ? 44.666 -22.370 -17.761 1.00 10.00 127 ASN A O 18
ATOM 29088 N N . ILE A 1 80 ? 44.747 -20.263 -16.977 1.00 10.00 128 ILE A N 18
ATOM 29089 C CA . ILE A 1 80 ? 44.603 -19.650 -18.301 1.00 10.00 128 ILE A CA 18
ATOM 29090 C C . ILE A 1 80 ? 45.850 -19.899 -19.141 1.00 10.00 128 ILE A C 18
ATOM 29091 O O . ILE A 1 80 ? 45.754 -20.320 -20.292 1.00 10.00 128 ILE A O 18
ATOM 29107 N N . LEU A 1 81 ? 47.015 -19.642 -18.555 1.00 10.00 129 LEU A N 18
ATOM 29108 C CA . LEU A 1 81 ? 48.289 -19.844 -19.248 1.00 10.00 129 LEU A CA 18
ATOM 29109 C C . LEU A 1 81 ? 48.407 -21.284 -19.699 1.00 10.00 129 LEU A C 18
ATOM 29110 O O . LEU A 1 81 ? 48.944 -21.580 -20.767 1.00 10.00 129 LEU A O 18
ATOM 29126 N N . SER A 1 82 ? 47.899 -22.173 -18.871 1.00 10.00 130 SER A N 18
ATOM 29127 C CA . SER A 1 82 ? 47.928 -23.582 -19.163 1.00 10.00 130 SER A CA 18
ATOM 29128 C C . SER A 1 82 ? 47.054 -23.905 -20.376 1.00 10.00 130 SER A C 18
ATOM 29129 O O . SER A 1 82 ? 47.506 -24.549 -21.312 1.00 10.00 130 SER A O 18
ATOM 29137 N N . LYS A 1 83 ? 45.819 -23.416 -20.376 1.00 10.00 131 LYS A N 18
ATOM 29138 C CA . LYS A 1 83 ? 44.892 -23.693 -21.469 1.00 10.00 131 LYS A CA 18
ATOM 29139 C C . LYS A 1 83 ? 45.199 -22.915 -22.749 1.00 10.00 131 LYS A C 18
ATOM 29140 O O . LYS A 1 83 ? 45.066 -23.467 -23.841 1.00 10.00 131 LYS A O 18
ATOM 29159 N N . MET A 1 84 ? 45.610 -21.655 -22.631 1.00 10.00 132 MET A N 18
ATOM 29160 C CA . MET A 1 84 ? 45.866 -20.831 -23.806 1.00 10.00 132 MET A CA 18
ATOM 29161 C C . MET A 1 84 ? 46.979 -21.425 -24.679 1.00 10.00 132 MET A C 18
ATOM 29162 O O . MET A 1 84 ? 46.808 -21.594 -25.887 1.00 10.00 132 MET A O 18
ATOM 29176 N N . GLU A 1 85 ? 48.104 -21.757 -24.067 1.00 10.00 133 GLU A N 18
ATOM 29177 C CA . GLU A 1 85 ? 49.239 -22.317 -24.783 1.00 10.00 133 GLU A CA 18
ATOM 29178 C C . GLU A 1 85 ? 49.059 -23.793 -25.140 1.00 10.00 133 GLU A C 18
ATOM 29179 O O . GLU A 1 85 ? 49.600 -24.264 -26.142 1.00 10.00 133 GLU A O 18
ATOM 29191 N N . ARG A 1 86 ? 48.299 -24.528 -24.336 1.00 10.00 134 ARG A N 18
ATOM 29192 C CA . ARG A 1 86 ? 48.082 -25.952 -24.592 1.00 10.00 134 ARG A CA 18
ATOM 29193 C C . ARG A 1 86 ? 47.367 -26.178 -25.920 1.00 10.00 134 ARG A C 18
ATOM 29194 O O . ARG A 1 86 ? 47.474 -27.250 -26.512 1.00 10.00 134 ARG A O 18
ATOM 29215 N N . VAL A 1 87 ? 46.644 -25.162 -26.385 1.00 10.00 135 VAL A N 18
ATOM 29216 C CA . VAL A 1 87 ? 45.898 -25.264 -27.636 1.00 10.00 135 VAL A CA 18
ATOM 29217 C C . VAL A 1 87 ? 46.853 -25.479 -28.806 1.00 10.00 135 VAL A C 18
ATOM 29218 O O . VAL A 1 87 ? 46.544 -26.197 -29.758 1.00 10.00 135 VAL A O 18
ATOM 29231 N N . LEU A 1 88 ? 48.028 -24.876 -28.711 1.00 10.00 136 LEU A N 18
ATOM 29232 C CA . LEU A 1 88 ? 49.035 -24.988 -29.757 1.00 10.00 136 LEU A CA 18
ATOM 29233 C C . LEU A 1 88 ? 50.174 -25.907 -29.320 1.00 10.00 136 LEU A C 18
ATOM 29234 O O . LEU A 1 88 ? 51.168 -26.059 -30.035 1.00 10.00 136 LEU A O 18
ATOM 29250 N N . ASN A 1 89 ? 50.021 -26.493 -28.128 1.00 10.00 137 ASN A N 18
ATOM 29251 C CA . ASN A 1 89 ? 51.004 -27.422 -27.561 1.00 10.00 137 ASN A CA 18
ATOM 29252 C C . ASN A 1 89 ? 52.263 -26.677 -27.165 1.00 10.00 137 ASN A C 18
ATOM 29253 O O . ASN A 1 89 ? 53.373 -27.032 -27.560 1.00 10.00 137 ASN A O 18
ATOM 29264 N N . VAL A 1 90 ? 52.071 -25.620 -26.394 1.00 10.00 138 VAL A N 18
ATOM 29265 C CA . VAL A 1 90 ? 53.167 -24.809 -25.918 1.00 10.00 138 VAL A CA 18
ATOM 29266 C C . VAL A 1 90 ? 53.006 -24.558 -24.418 1.00 10.00 138 VAL A C 18
ATOM 29267 O O . VAL A 1 90 ? 51.894 -24.621 -23.895 1.00 10.00 138 VAL A O 18
ATOM 29280 N N . LYS A 1 91 ? 54.112 -24.350 -23.716 1.00 10.00 139 LYS A N 18
ATOM 29281 C CA . LYS A 1 91 ? 54.062 -24.068 -22.297 1.00 10.00 139 LYS A CA 18
ATOM 29282 C C . LYS A 1 91 ? 54.913 -22.852 -21.965 1.00 10.00 139 LYS A C 18
ATOM 29283 O O . LYS A 1 91 ? 55.959 -22.624 -22.577 1.00 10.00 139 LYS A O 18
ATOM 29302 N N . LEU A 1 92 ? 54.458 -22.074 -20.995 1.00 10.00 140 LEU A N 18
ATOM 29303 C CA . LEU A 1 92 ? 55.160 -20.867 -20.581 1.00 10.00 140 LEU A CA 18
ATOM 29304 C C . LEU A 1 92 ? 55.837 -21.062 -19.236 1.00 10.00 140 LEU A C 18
ATOM 29305 O O . LEU A 1 92 ? 56.161 -20.097 -18.546 1.00 10.00 140 LEU A O 18
ATOM 29321 N N . ARG A 1 93 ? 56.054 -22.311 -18.861 1.00 10.00 141 ARG A N 18
ATOM 29322 C CA . ARG A 1 93 ? 56.691 -22.611 -17.590 1.00 10.00 141 ARG A CA 18
ATOM 29323 C C . ARG A 1 93 ? 57.770 -23.669 -17.759 1.00 10.00 141 ARG A C 18
ATOM 29324 O O . ARG A 1 93 ? 57.584 -24.653 -18.481 1.00 10.00 141 ARG A O 18
ATOM 29345 N N . GLY A 1 94 ? 58.883 -23.472 -17.071 1.00 10.00 142 GLY A N 18
ATOM 29346 C CA . GLY A 1 94 ? 59.985 -24.406 -17.141 1.00 10.00 142 GLY A CA 18
ATOM 29347 C C . GLY A 1 94 ? 61.163 -23.821 -17.892 1.00 10.00 142 GLY A C 18
ATOM 29348 O O . GLY A 1 94 ? 61.307 -22.601 -17.982 1.00 10.00 142 GLY A O 18
ATOM 29352 N N . ALA A 1 95 ? 62.013 -24.682 -18.416 1.00 10.00 143 ALA A N 18
ATOM 29353 C CA . ALA A 1 95 ? 63.167 -24.240 -19.177 1.00 10.00 143 ALA A CA 18
ATOM 29354 C C . ALA A 1 95 ? 62.837 -24.223 -20.657 1.00 10.00 143 ALA A C 18
ATOM 29355 O O . ALA A 1 95 ? 63.357 -23.403 -21.415 1.00 10.00 143 ALA A O 18
ATOM 29362 N N . ASN A 1 96 ? 61.950 -25.119 -21.062 1.00 10.00 144 ASN A N 18
ATOM 29363 C CA . ASN A 1 96 ? 61.542 -25.207 -22.455 1.00 10.00 144 ASN A CA 18
ATOM 29364 C C . ASN A 1 96 ? 60.375 -24.272 -22.732 1.00 10.00 144 ASN A C 18
ATOM 29365 O O . ASN A 1 96 ? 59.295 -24.704 -23.135 1.00 10.00 144 ASN A O 18
ATOM 29376 N N . ILE A 1 97 ? 60.596 -22.989 -22.490 1.00 10.00 145 ILE A N 18
ATOM 29377 C CA . ILE A 1 97 ? 59.572 -21.984 -22.720 1.00 10.00 145 ILE A CA 18
ATOM 29378 C C . ILE A 1 97 ? 59.272 -21.853 -24.209 1.00 10.00 145 ILE A C 18
ATOM 29379 O O . ILE A 1 97 ? 60.183 -21.864 -25.038 1.00 10.00 145 ILE A O 18
ATOM 29395 N N . GLY A 1 98 ? 57.992 -21.745 -24.545 1.00 10.00 146 GLY A N 18
ATOM 29396 C CA . GLY A 1 98 ? 57.600 -21.612 -25.933 1.00 10.00 146 GLY A CA 18
ATOM 29397 C C . GLY A 1 98 ? 57.588 -22.951 -26.628 1.00 10.00 146 GLY A C 18
ATOM 29398 O O . GLY A 1 98 ? 57.484 -23.036 -27.852 1.00 10.00 146 GLY A O 18
ATOM 29402 N N . ALA A 1 99 ? 57.716 -24.000 -25.837 1.00 10.00 147 ALA A N 18
ATOM 29403 C CA . ALA A 1 99 ? 57.724 -25.361 -26.353 1.00 10.00 147 ALA A CA 18
ATOM 29404 C C . ALA A 1 99 ? 56.811 -26.252 -25.516 1.00 10.00 147 ALA A C 18
ATOM 29405 O O . ALA A 1 99 ? 56.501 -25.917 -24.372 1.00 10.00 147 ALA A O 18
ATOM 29412 N N . PRO A 1 100 ? 56.330 -27.372 -26.087 1.00 10.00 148 PRO A N 18
ATOM 29413 C CA . PRO A 1 100 ? 55.468 -28.319 -25.367 1.00 10.00 148 PRO A CA 18
ATOM 29414 C C . PRO A 1 100 ? 56.185 -28.907 -24.153 1.00 10.00 148 PRO A C 18
ATOM 29415 O O . PRO A 1 100 ? 57.259 -29.500 -24.283 1.00 10.00 148 PRO A O 18
ATOM 29426 N N . ARG A 1 101 ? 55.593 -28.761 -22.981 1.00 10.00 149 ARG A N 18
ATOM 29427 C CA . ARG A 1 101 ? 56.200 -29.277 -21.766 1.00 10.00 149 ARG A CA 18
ATOM 29428 C C . ARG A 1 101 ? 55.129 -29.831 -20.844 1.00 10.00 149 ARG A C 18
ATOM 29429 O O . ARG A 1 101 ? 54.170 -29.141 -20.510 1.00 10.00 149 ARG A O 18
ATOM 29450 N N . LEU A 1 102 ? 55.286 -31.081 -20.446 1.00 10.00 150 LEU A N 18
ATOM 29451 C CA . LEU A 1 102 ? 54.324 -31.717 -19.562 1.00 10.00 150 LEU A CA 18
ATOM 29452 C C . LEU A 1 102 ? 54.471 -31.178 -18.144 1.00 10.00 150 LEU A C 18
ATOM 29453 O O . LEU A 1 102 ? 55.505 -31.358 -17.495 1.00 10.00 150 LEU A O 18
ATOM 29469 N N . GLY A 1 103 ? 53.445 -30.478 -17.694 1.00 10.00 151 GLY A N 18
ATOM 29470 C CA . GLY A 1 103 ? 53.446 -29.903 -16.369 1.00 10.00 151 GLY A CA 18
ATOM 29471 C C . GLY A 1 103 ? 52.183 -29.111 -16.111 1.00 10.00 151 GLY A C 18
ATOM 29472 O O . GLY A 1 103 ? 52.206 -27.879 -16.122 1.00 10.00 151 GLY A O 18
ATOM 29476 N N . PRO A 1 104 ? 51.051 -29.798 -15.902 1.00 10.00 152 PRO A N 18
ATOM 29477 C CA . PRO A 1 104 ? 49.765 -29.146 -15.651 1.00 10.00 152 PRO A CA 18
ATOM 29478 C C . PRO A 1 104 ? 49.717 -28.444 -14.297 1.00 10.00 152 PRO A C 18
ATOM 29479 O O . PRO A 1 104 ? 49.986 -29.049 -13.256 1.00 10.00 152 PRO A O 18
ATOM 29490 N N . LYS A 1 105 ? 49.375 -27.165 -14.316 1.00 10.00 153 LYS A N 18
ATOM 29491 C CA . LYS A 1 105 ? 49.289 -26.378 -13.097 1.00 10.00 153 LYS A CA 18
ATOM 29492 C C . LYS A 1 105 ? 47.955 -25.647 -13.027 1.00 10.00 153 LYS A C 18
ATOM 29493 O O . LYS A 1 105 ? 47.347 -25.347 -14.059 1.00 10.00 153 LYS A O 18
ATOM 29512 N N . LYS A 1 106 ? 47.504 -25.376 -11.814 1.00 10.00 154 LYS A N 18
ATOM 29513 C CA . LYS A 1 106 ? 46.249 -24.677 -11.599 1.00 10.00 154 LYS A CA 18
ATOM 29514 C C . LYS A 1 106 ? 46.404 -23.667 -10.468 1.00 10.00 154 LYS A C 18
ATOM 29515 O O . LYS A 1 106 ? 46.091 -22.487 -10.626 1.00 10.00 154 LYS A O 18
ATOM 29534 N N . LYS A 1 107 ? 46.900 -24.137 -9.333 1.00 10.00 155 LYS A N 18
ATOM 29535 C CA . LYS A 1 107 ? 47.103 -23.282 -8.173 1.00 10.00 155 LYS A CA 18
ATOM 29536 C C . LYS A 1 107 ? 48.583 -23.173 -7.845 1.00 10.00 155 LYS A C 18
ATOM 29537 O O . LYS A 1 107 ? 49.223 -24.221 -7.623 1.00 10.00 155 LYS A O 18
ATOM 29557 N N . GLY A 1 1 ? 70.796 -2.650 -84.425 1.00 10.00 49 GLY A N 19
ATOM 29558 C CA . GLY A 1 1 ? 71.055 -3.222 -83.084 1.00 10.00 49 GLY A CA 19
ATOM 29559 C C . GLY A 1 1 ? 69.822 -3.871 -82.497 1.00 10.00 49 GLY A C 19
ATOM 29560 O O . GLY A 1 1 ? 68.717 -3.686 -83.007 1.00 10.00 49 GLY A O 19
ATOM 29566 N N . ALA A 1 2 ? 70.007 -4.634 -81.430 1.00 10.00 50 ALA A N 19
ATOM 29567 C CA . ALA A 1 2 ? 68.900 -5.315 -80.772 1.00 10.00 50 ALA A CA 19
ATOM 29568 C C . ALA A 1 2 ? 69.093 -5.308 -79.260 1.00 10.00 50 ALA A C 19
ATOM 29569 O O . ALA A 1 2 ? 70.155 -4.918 -78.769 1.00 10.00 50 ALA A O 19
ATOM 29576 N N . MET A 1 3 ? 68.070 -5.725 -78.527 1.00 10.00 51 MET A N 19
ATOM 29577 C CA . MET A 1 3 ? 68.139 -5.759 -77.074 1.00 10.00 51 MET A CA 19
ATOM 29578 C C . MET A 1 3 ? 67.612 -7.084 -76.535 1.00 10.00 51 MET A C 19
ATOM 29579 O O . MET A 1 3 ? 66.490 -7.489 -76.841 1.00 10.00 51 MET A O 19
ATOM 29593 N N . ASP A 1 4 ? 68.432 -7.753 -75.740 1.00 10.00 52 ASP A N 19
ATOM 29594 C CA . ASP A 1 4 ? 68.062 -9.026 -75.138 1.00 10.00 52 ASP A CA 19
ATOM 29595 C C . ASP A 1 4 ? 67.650 -8.813 -73.685 1.00 10.00 52 ASP A C 19
ATOM 29596 O O . ASP A 1 4 ? 68.182 -7.924 -73.014 1.00 10.00 52 ASP A O 19
ATOM 29605 N N . PRO A 1 5 ? 66.680 -9.602 -73.187 1.00 10.00 53 PRO A N 19
ATOM 29606 C CA . PRO A 1 5 ? 66.197 -9.496 -71.805 1.00 10.00 53 PRO A CA 19
ATOM 29607 C C . PRO A 1 5 ? 67.168 -10.105 -70.792 1.00 10.00 53 PRO A C 19
ATOM 29608 O O . PRO A 1 5 ? 68.112 -10.802 -71.162 1.00 10.00 53 PRO A O 19
ATOM 29619 N N . GLU A 1 6 ? 66.926 -9.844 -69.515 1.00 10.00 54 GLU A N 19
ATOM 29620 C CA . GLU A 1 6 ? 67.781 -10.361 -68.457 1.00 10.00 54 GLU A CA 19
ATOM 29621 C C . GLU A 1 6 ? 67.078 -11.473 -67.688 1.00 10.00 54 GLU A C 19
ATOM 29622 O O . GLU A 1 6 ? 65.851 -11.590 -67.728 1.00 10.00 54 GLU A O 19
ATOM 29634 N N . PHE A 1 7 ? 67.860 -12.289 -66.996 1.00 10.00 55 PHE A N 19
ATOM 29635 C CA . PHE A 1 7 ? 67.325 -13.385 -66.199 1.00 10.00 55 PHE A CA 19
ATOM 29636 C C . PHE A 1 7 ? 68.170 -13.569 -64.945 1.00 10.00 55 PHE A C 19
ATOM 29637 O O . PHE A 1 7 ? 69.399 -13.503 -65.006 1.00 10.00 55 PHE A O 19
ATOM 29654 N N . ALA A 1 8 ? 67.517 -13.774 -63.808 1.00 10.00 56 ALA A N 19
ATOM 29655 C CA . ALA A 1 8 ? 68.224 -13.947 -62.545 1.00 10.00 56 ALA A CA 19
ATOM 29656 C C . ALA A 1 8 ? 67.344 -14.643 -61.514 1.00 10.00 56 ALA A C 19
ATOM 29657 O O . ALA A 1 8 ? 66.136 -14.792 -61.711 1.00 10.00 56 ALA A O 19
ATOM 29664 N N . GLY A 1 9 ? 67.958 -15.065 -60.417 1.00 10.00 57 GLY A N 19
ATOM 29665 C CA . GLY A 1 9 ? 67.234 -15.733 -59.357 1.00 10.00 57 GLY A CA 19
ATOM 29666 C C . GLY A 1 9 ? 67.851 -15.448 -58.004 1.00 10.00 57 GLY A C 19
ATOM 29667 O O . GLY A 1 9 ? 68.945 -14.879 -57.930 1.00 10.00 57 GLY A O 19
ATOM 29671 N N . GLY A 1 10 ? 67.166 -15.833 -56.939 1.00 10.00 58 GLY A N 19
ATOM 29672 C CA . GLY A 1 10 ? 67.673 -15.595 -55.604 1.00 10.00 58 GLY A CA 19
ATOM 29673 C C . GLY A 1 10 ? 67.219 -16.650 -54.618 1.00 10.00 58 GLY A C 19
ATOM 29674 O O . GLY A 1 10 ? 66.529 -17.603 -54.987 1.00 10.00 58 GLY A O 19
ATOM 29678 N N . THR A 1 11 ? 67.617 -16.492 -53.367 1.00 10.00 59 THR A N 19
ATOM 29679 C CA . THR A 1 11 ? 67.248 -17.426 -52.315 1.00 10.00 59 THR A CA 19
ATOM 29680 C C . THR A 1 11 ? 67.111 -16.691 -50.985 1.00 10.00 59 THR A C 19
ATOM 29681 O O . THR A 1 11 ? 67.914 -15.814 -50.669 1.00 10.00 59 THR A O 19
ATOM 29692 N N . GLU A 1 12 ? 66.086 -17.041 -50.224 1.00 10.00 60 GLU A N 19
ATOM 29693 C CA . GLU A 1 12 ? 65.837 -16.408 -48.938 1.00 10.00 60 GLU A CA 19
ATOM 29694 C C . GLU A 1 12 ? 66.461 -17.215 -47.801 1.00 10.00 60 GLU A C 19
ATOM 29695 O O . GLU A 1 12 ? 67.389 -16.753 -47.135 1.00 10.00 60 GLU A O 19
ATOM 29707 N N . GLY A 1 13 ? 65.965 -18.427 -47.599 1.00 10.00 61 GLY A N 19
ATOM 29708 C CA . GLY A 1 13 ? 66.474 -19.272 -46.537 1.00 10.00 61 GLY A CA 19
ATOM 29709 C C . GLY A 1 13 ? 65.492 -19.369 -45.386 1.00 10.00 61 GLY A C 19
ATOM 29710 O O . GLY A 1 13 ? 64.335 -18.962 -45.524 1.00 10.00 61 GLY A O 19
ATOM 29714 N N . GLN A 1 14 ? 65.943 -19.887 -44.248 1.00 10.00 62 GLN A N 19
ATOM 29715 C CA . GLN A 1 14 ? 65.083 -20.036 -43.076 1.00 10.00 62 GLN A CA 19
ATOM 29716 C C . GLN A 1 14 ? 65.916 -20.263 -41.818 1.00 10.00 62 GLN A C 19
ATOM 29717 O O . GLN A 1 14 ? 66.967 -20.900 -41.865 1.00 10.00 62 GLN A O 19
ATOM 29731 N N . ARG A 1 15 ? 65.439 -19.741 -40.695 1.00 10.00 63 ARG A N 19
ATOM 29732 C CA . ARG A 1 15 ? 66.128 -19.891 -39.420 1.00 10.00 63 ARG A CA 19
ATOM 29733 C C . ARG A 1 15 ? 65.131 -19.807 -38.266 1.00 10.00 63 ARG A C 19
ATOM 29734 O O . ARG A 1 15 ? 64.184 -19.019 -38.309 1.00 10.00 63 ARG A O 19
ATOM 29755 N N . LEU A 1 16 ? 65.340 -20.632 -37.247 1.00 10.00 64 LEU A N 19
ATOM 29756 C CA . LEU A 1 16 ? 64.473 -20.652 -36.076 1.00 10.00 64 LEU A CA 19
ATOM 29757 C C . LEU A 1 16 ? 65.275 -21.039 -34.834 1.00 10.00 64 LEU A C 19
ATOM 29758 O O . LEU A 1 16 ? 65.725 -22.180 -34.700 1.00 10.00 64 LEU A O 19
ATOM 29774 N N . THR A 1 17 ? 65.468 -20.083 -33.936 1.00 10.00 65 THR A N 19
ATOM 29775 C CA . THR A 1 17 ? 66.228 -20.325 -32.715 1.00 10.00 65 THR A CA 19
ATOM 29776 C C . THR A 1 17 ? 65.399 -19.996 -31.474 1.00 10.00 65 THR A C 19
ATOM 29777 O O . THR A 1 17 ? 64.522 -19.130 -31.516 1.00 10.00 65 THR A O 19
ATOM 29788 N N . LYS A 1 18 ? 65.681 -20.688 -30.374 1.00 10.00 66 LYS A N 19
ATOM 29789 C CA . LYS A 1 18 ? 64.966 -20.469 -29.122 1.00 10.00 66 LYS A CA 19
ATOM 29790 C C . LYS A 1 18 ? 65.926 -19.979 -28.040 1.00 10.00 66 LYS A C 19
ATOM 29791 O O . LYS A 1 18 ? 67.128 -19.854 -28.280 1.00 10.00 66 LYS A O 19
ATOM 29810 N N . VAL A 1 19 ? 65.402 -19.715 -26.850 1.00 10.00 67 VAL A N 19
ATOM 29811 C CA . VAL A 1 19 ? 66.224 -19.226 -25.751 1.00 10.00 67 VAL A CA 19
ATOM 29812 C C . VAL A 1 19 ? 65.872 -19.931 -24.439 1.00 10.00 67 VAL A C 19
ATOM 29813 O O . VAL A 1 19 ? 64.736 -20.367 -24.242 1.00 10.00 67 VAL A O 19
ATOM 29826 N N . ASP A 1 20 ? 66.857 -20.062 -23.560 1.00 10.00 68 ASP A N 19
ATOM 29827 C CA . ASP A 1 20 ? 66.652 -20.696 -22.264 1.00 10.00 68 ASP A CA 19
ATOM 29828 C C . ASP A 1 20 ? 66.507 -19.631 -21.185 1.00 10.00 68 ASP A C 19
ATOM 29829 O O . ASP A 1 20 ? 67.053 -18.530 -21.312 1.00 10.00 68 ASP A O 19
ATOM 29838 N N . ARG A 1 21 ? 65.764 -19.953 -20.136 1.00 10.00 69 ARG A N 19
ATOM 29839 C CA . ARG A 1 21 ? 65.546 -19.022 -19.040 1.00 10.00 69 ARG A CA 19
ATOM 29840 C C . ARG A 1 21 ? 65.399 -19.769 -17.721 1.00 10.00 69 ARG A C 19
ATOM 29841 O O . ARG A 1 21 ? 64.769 -20.825 -17.665 1.00 10.00 69 ARG A O 19
ATOM 29862 N N . SER A 1 22 ? 66.017 -19.237 -16.676 1.00 10.00 70 SER A N 19
ATOM 29863 C CA . SER A 1 22 ? 65.919 -19.830 -15.352 1.00 10.00 70 SER A CA 19
ATOM 29864 C C . SER A 1 22 ? 64.633 -19.359 -14.685 1.00 10.00 70 SER A C 19
ATOM 29865 O O . SER A 1 22 ? 63.799 -20.167 -14.277 1.00 10.00 70 SER A O 19
ATOM 29873 N N . ASP A 1 23 ? 64.491 -18.036 -14.602 1.00 10.00 71 ASP A N 19
ATOM 29874 C CA . ASP A 1 23 ? 63.319 -17.388 -14.014 1.00 10.00 71 ASP A CA 19
ATOM 29875 C C . ASP A 1 23 ? 62.981 -17.955 -12.640 1.00 10.00 71 ASP A C 19
ATOM 29876 O O . ASP A 1 23 ? 61.873 -18.433 -12.402 1.00 10.00 71 ASP A O 19
ATOM 29885 N N . ASP A 1 24 ? 63.952 -17.893 -11.742 1.00 10.00 72 ASP A N 19
ATOM 29886 C CA . ASP A 1 24 ? 63.780 -18.384 -10.381 1.00 10.00 72 ASP A CA 19
ATOM 29887 C C . ASP A 1 24 ? 63.437 -17.223 -9.456 1.00 10.00 72 ASP A C 19
ATOM 29888 O O . ASP A 1 24 ? 63.456 -17.347 -8.229 1.00 10.00 72 ASP A O 19
ATOM 29897 N N . ILE A 1 25 ? 63.110 -16.095 -10.069 1.00 10.00 73 ILE A N 19
ATOM 29898 C CA . ILE A 1 25 ? 62.761 -14.885 -9.344 1.00 10.00 73 ILE A CA 19
ATOM 29899 C C . ILE A 1 25 ? 61.385 -15.006 -8.706 1.00 10.00 73 ILE A C 19
ATOM 29900 O O . ILE A 1 25 ? 60.713 -16.029 -8.836 1.00 10.00 73 ILE A O 19
ATOM 29916 N N . ILE A 1 26 ? 60.975 -13.957 -8.021 1.00 10.00 74 ILE A N 19
ATOM 29917 C CA . ILE A 1 26 ? 59.680 -13.933 -7.366 1.00 10.00 74 ILE A CA 19
ATOM 29918 C C . ILE A 1 26 ? 58.590 -13.613 -8.379 1.00 10.00 74 ILE A C 19
ATOM 29919 O O . ILE A 1 26 ? 58.507 -12.487 -8.869 1.00 10.00 74 ILE A O 19
ATOM 29935 N N . LYS A 1 27 ? 57.777 -14.608 -8.712 1.00 10.00 75 LYS A N 19
ATOM 29936 C CA . LYS A 1 27 ? 56.693 -14.415 -9.669 1.00 10.00 75 LYS A CA 19
ATOM 29937 C C . LYS A 1 27 ? 55.531 -13.664 -9.019 1.00 10.00 75 LYS A C 19
ATOM 29938 O O . LYS A 1 27 ? 54.880 -14.176 -8.107 1.00 10.00 75 LYS A O 19
ATOM 29957 N N . PRO A 1 28 ? 55.269 -12.429 -9.471 1.00 10.00 76 PRO A N 19
ATOM 29958 C CA . PRO A 1 28 ? 54.196 -11.600 -8.938 1.00 10.00 76 PRO A CA 19
ATOM 29959 C C . PRO A 1 28 ? 52.881 -11.801 -9.699 1.00 10.00 76 PRO A C 19
ATOM 29960 O O . PRO A 1 28 ? 52.601 -12.894 -10.200 1.00 10.00 76 PRO A O 19
ATOM 29971 N N . LYS A 1 29 ? 52.078 -10.745 -9.796 1.00 10.00 77 LYS A N 19
ATOM 29972 C CA . LYS A 1 29 ? 50.801 -10.823 -10.491 1.00 10.00 77 LYS A CA 19
ATOM 29973 C C . LYS A 1 29 ? 50.962 -10.497 -11.974 1.00 10.00 77 LYS A C 19
ATOM 29974 O O . LYS A 1 29 ? 50.068 -9.928 -12.602 1.00 10.00 77 LYS A O 19
ATOM 29993 N N . THR A 1 30 ? 52.103 -10.869 -12.533 1.00 10.00 78 THR A N 19
ATOM 29994 C CA . THR A 1 30 ? 52.375 -10.647 -13.940 1.00 10.00 78 THR A CA 19
ATOM 29995 C C . THR A 1 30 ? 52.622 -11.988 -14.622 1.00 10.00 78 THR A C 19
ATOM 29996 O O . THR A 1 30 ? 52.919 -12.977 -13.955 1.00 10.00 78 THR A O 19
ATOM 30007 N N . VAL A 1 31 ? 52.506 -12.031 -15.941 1.00 10.00 79 VAL A N 19
ATOM 30008 C CA . VAL A 1 31 ? 52.699 -13.282 -16.661 1.00 10.00 79 VAL A CA 19
ATOM 30009 C C . VAL A 1 31 ? 54.165 -13.494 -17.034 1.00 10.00 79 VAL A C 19
ATOM 30010 O O . VAL A 1 31 ? 54.613 -14.627 -17.189 1.00 10.00 79 VAL A O 19
ATOM 30023 N N . GLY A 1 32 ? 54.911 -12.403 -17.153 1.00 10.00 80 GLY A N 19
ATOM 30024 C CA . GLY A 1 32 ? 56.314 -12.497 -17.510 1.00 10.00 80 GLY A CA 19
ATOM 30025 C C . GLY A 1 32 ? 56.612 -11.796 -18.817 1.00 10.00 80 GLY A C 19
ATOM 30026 O O . GLY A 1 32 ? 55.843 -11.908 -19.772 1.00 10.00 80 GLY A O 19
ATOM 30030 N N . LYS A 1 33 ? 57.729 -11.082 -18.870 1.00 10.00 81 LYS A N 19
ATOM 30031 C CA . LYS A 1 33 ? 58.106 -10.339 -20.072 1.00 10.00 81 LYS A CA 19
ATOM 30032 C C . LYS A 1 33 ? 58.455 -11.272 -21.232 1.00 10.00 81 LYS A C 19
ATOM 30033 O O . LYS A 1 33 ? 58.096 -11.006 -22.377 1.00 10.00 81 LYS A O 19
ATOM 30052 N N . GLU A 1 34 ? 59.141 -12.366 -20.938 1.00 10.00 82 GLU A N 19
ATOM 30053 C CA . GLU A 1 34 ? 59.512 -13.325 -21.969 1.00 10.00 82 GLU A CA 19
ATOM 30054 C C . GLU A 1 34 ? 58.304 -14.180 -22.314 1.00 10.00 82 GLU A C 19
ATOM 30055 O O . GLU A 1 34 ? 58.131 -14.615 -23.454 1.00 10.00 82 GLU A O 19
ATOM 30067 N N . VAL A 1 35 ? 57.462 -14.396 -21.314 1.00 10.00 83 VAL A N 19
ATOM 30068 C CA . VAL A 1 35 ? 56.252 -15.179 -21.485 1.00 10.00 83 VAL A CA 19
ATOM 30069 C C . VAL A 1 35 ? 55.293 -14.460 -22.425 1.00 10.00 83 VAL A C 19
ATOM 30070 O O . VAL A 1 35 ? 54.670 -15.084 -23.277 1.00 10.00 83 VAL A O 19
ATOM 30083 N N . GLY A 1 36 ? 55.202 -13.141 -22.279 1.00 10.00 84 GLY A N 19
ATOM 30084 C CA . GLY A 1 36 ? 54.330 -12.355 -23.133 1.00 10.00 84 GLY A CA 19
ATOM 30085 C C . GLY A 1 36 ? 54.677 -12.510 -24.600 1.00 10.00 84 GLY A C 19
ATOM 30086 O O . GLY A 1 36 ? 53.791 -12.634 -25.447 1.00 10.00 84 GLY A O 19
ATOM 30090 N N . LYS A 1 37 ? 55.971 -12.514 -24.905 1.00 10.00 85 LYS A N 19
ATOM 30091 C CA . LYS A 1 37 ? 56.427 -12.679 -26.279 1.00 10.00 85 LYS A CA 19
ATOM 30092 C C . LYS A 1 37 ? 56.172 -14.106 -26.746 1.00 10.00 85 LYS A C 19
ATOM 30093 O O . LYS A 1 37 ? 55.768 -14.341 -27.885 1.00 10.00 85 LYS A O 19
ATOM 30112 N N . ALA A 1 38 ? 56.399 -15.052 -25.848 1.00 10.00 86 ALA A N 19
ATOM 30113 C CA . ALA A 1 38 ? 56.189 -16.461 -26.147 1.00 10.00 86 ALA A CA 19
ATOM 30114 C C . ALA A 1 38 ? 54.714 -16.752 -26.369 1.00 10.00 86 ALA A C 19
ATOM 30115 O O . ALA A 1 38 ? 54.360 -17.658 -27.117 1.00 10.00 86 ALA A O 19
ATOM 30122 N N . ILE A 1 39 ? 53.859 -15.991 -25.701 1.00 10.00 87 ILE A N 19
ATOM 30123 C CA . ILE A 1 39 ? 52.419 -16.150 -25.844 1.00 10.00 87 ILE A CA 19
ATOM 30124 C C . ILE A 1 39 ? 52.011 -15.933 -27.293 1.00 10.00 87 ILE A C 19
ATOM 30125 O O . ILE A 1 39 ? 51.250 -16.718 -27.854 1.00 10.00 87 ILE A O 19
ATOM 30141 N N . GLU A 1 40 ? 52.543 -14.883 -27.897 1.00 10.00 88 GLU A N 19
ATOM 30142 C CA . GLU A 1 40 ? 52.232 -14.579 -29.283 1.00 10.00 88 GLU A CA 19
ATOM 30143 C C . GLU A 1 40 ? 52.882 -15.598 -30.187 1.00 10.00 88 GLU A C 19
ATOM 30144 O O . GLU A 1 40 ? 52.218 -16.250 -30.983 1.00 10.00 88 GLU A O 19
ATOM 30156 N N . GLN A 1 41 ? 54.185 -15.755 -30.019 1.00 10.00 89 GLN A N 19
ATOM 30157 C CA . GLN A 1 41 ? 54.962 -16.694 -30.812 1.00 10.00 89 GLN A CA 19
ATOM 30158 C C . GLN A 1 41 ? 54.367 -18.099 -30.747 1.00 10.00 89 GLN A C 19
ATOM 30159 O O . GLN A 1 41 ? 54.402 -18.837 -31.729 1.00 10.00 89 GLN A O 19
ATOM 30173 N N . GLY A 1 42 ? 53.814 -18.460 -29.592 1.00 10.00 90 GLY A N 19
ATOM 30174 C CA . GLY A 1 42 ? 53.215 -19.773 -29.434 1.00 10.00 90 GLY A CA 19
ATOM 30175 C C . GLY A 1 42 ? 51.841 -19.875 -30.080 1.00 10.00 90 GLY A C 19
ATOM 30176 O O . GLY A 1 42 ? 51.472 -20.918 -30.613 1.00 10.00 90 GLY A O 19
ATOM 30180 N N . ARG A 1 43 ? 51.085 -18.788 -30.040 1.00 10.00 91 ARG A N 19
ATOM 30181 C CA . ARG A 1 43 ? 49.736 -18.762 -30.602 1.00 10.00 91 ARG A CA 19
ATOM 30182 C C . ARG A 1 43 ? 49.795 -18.576 -32.117 1.00 10.00 91 ARG A C 19
ATOM 30183 O O . ARG A 1 43 ? 48.970 -19.115 -32.855 1.00 10.00 91 ARG A O 19
ATOM 30204 N N . GLN A 1 44 ? 50.790 -17.823 -32.575 1.00 10.00 92 GLN A N 19
ATOM 30205 C CA . GLN A 1 44 ? 50.980 -17.575 -33.999 1.00 10.00 92 GLN A CA 19
ATOM 30206 C C . GLN A 1 44 ? 51.520 -18.828 -34.682 1.00 10.00 92 GLN A C 19
ATOM 30207 O O . GLN A 1 44 ? 51.719 -18.855 -35.894 1.00 10.00 92 GLN A O 19
ATOM 30221 N N . LYS A 1 45 ? 51.765 -19.863 -33.883 1.00 10.00 93 LYS A N 19
ATOM 30222 C CA . LYS A 1 45 ? 52.253 -21.135 -34.405 1.00 10.00 93 LYS A CA 19
ATOM 30223 C C . LYS A 1 45 ? 51.086 -21.972 -34.914 1.00 10.00 93 LYS A C 19
ATOM 30224 O O . LYS A 1 45 ? 51.270 -23.076 -35.433 1.00 10.00 93 LYS A O 19
ATOM 30243 N N . PHE A 1 46 ? 49.883 -21.440 -34.745 1.00 10.00 94 PHE A N 19
ATOM 30244 C CA . PHE A 1 46 ? 48.674 -22.118 -35.183 1.00 10.00 94 PHE A CA 19
ATOM 30245 C C . PHE A 1 46 ? 48.493 -21.971 -36.685 1.00 10.00 94 PHE A C 19
ATOM 30246 O O . PHE A 1 46 ? 49.280 -21.302 -37.347 1.00 10.00 94 PHE A O 19
ATOM 30263 N N . GLU A 1 47 ? 47.456 -22.598 -37.217 1.00 10.00 95 GLU A N 19
ATOM 30264 C CA . GLU A 1 47 ? 47.177 -22.534 -38.642 1.00 10.00 95 GLU A CA 19
ATOM 30265 C C . GLU A 1 47 ? 45.792 -21.938 -38.885 1.00 10.00 95 GLU A C 19
ATOM 30266 O O . GLU A 1 47 ? 44.791 -22.462 -38.387 1.00 10.00 95 GLU A O 19
ATOM 30278 N N . PRO A 1 48 ? 45.709 -20.822 -39.632 1.00 10.00 96 PRO A N 19
ATOM 30279 C CA . PRO A 1 48 ? 46.874 -20.139 -40.210 1.00 10.00 96 PRO A CA 19
ATOM 30280 C C . PRO A 1 48 ? 47.667 -19.362 -39.179 1.00 10.00 96 PRO A C 19
ATOM 30281 O O . PRO A 1 48 ? 48.881 -19.201 -39.289 1.00 10.00 96 PRO A O 19
ATOM 30292 N N . THR A 1 49 ? 46.946 -18.921 -38.184 1.00 10.00 97 THR A N 19
ATOM 30293 C CA . THR A 1 49 ? 47.475 -18.142 -37.064 1.00 10.00 97 THR A CA 19
ATOM 30294 C C . THR A 1 49 ? 46.342 -17.827 -36.087 1.00 10.00 97 THR A C 19
ATOM 30295 O O . THR A 1 49 ? 45.327 -17.247 -36.478 1.00 10.00 97 THR A O 19
ATOM 30306 N N . MET A 1 50 ? 46.499 -18.237 -34.832 1.00 10.00 98 MET A N 19
ATOM 30307 C CA . MET A 1 50 ? 45.488 -17.982 -33.816 1.00 10.00 98 MET A CA 19
ATOM 30308 C C . MET A 1 50 ? 45.454 -16.500 -33.468 1.00 10.00 98 MET A C 19
ATOM 30309 O O . MET A 1 50 ? 46.396 -15.973 -32.875 1.00 10.00 98 MET A O 19
ATOM 30323 N N . THR A 1 51 ? 44.377 -15.834 -33.849 1.00 10.00 99 THR A N 19
ATOM 30324 C CA . THR A 1 51 ? 44.229 -14.415 -33.577 1.00 10.00 99 THR A CA 19
ATOM 30325 C C . THR A 1 51 ? 43.812 -14.180 -32.129 1.00 10.00 99 THR A C 19
ATOM 30326 O O . THR A 1 51 ? 43.497 -15.127 -31.400 1.00 10.00 99 THR A O 19
ATOM 30337 N N . GLN A 1 52 ? 43.799 -12.918 -31.724 1.00 10.00 100 GLN A N 19
ATOM 30338 C CA . GLN A 1 52 ? 43.424 -12.553 -30.364 1.00 10.00 100 GLN A CA 19
ATOM 30339 C C . GLN A 1 52 ? 41.976 -12.942 -30.079 1.00 10.00 100 GLN A C 19
ATOM 30340 O O . GLN A 1 52 ? 41.641 -13.347 -28.967 1.00 10.00 100 GLN A O 19
ATOM 30354 N N . ALA A 1 53 ? 41.127 -12.821 -31.093 1.00 10.00 101 ALA A N 19
ATOM 30355 C CA . ALA A 1 53 ? 39.719 -13.166 -30.954 1.00 10.00 101 ALA A CA 19
ATOM 30356 C C . ALA A 1 53 ? 39.541 -14.668 -30.757 1.00 10.00 101 ALA A C 19
ATOM 30357 O O . ALA A 1 53 ? 38.750 -15.101 -29.919 1.00 10.00 101 ALA A O 19
ATOM 30364 N N . GLU A 1 54 ? 40.290 -15.458 -31.524 1.00 10.00 102 GLU A N 19
ATOM 30365 C CA . GLU A 1 54 ? 40.210 -16.912 -31.436 1.00 10.00 102 GLU A CA 19
ATOM 30366 C C . GLU A 1 54 ? 40.765 -17.406 -30.113 1.00 10.00 102 GLU A C 19
ATOM 30367 O O . GLU A 1 54 ? 40.123 -18.197 -29.425 1.00 10.00 102 GLU A O 19
ATOM 30379 N N . LEU A 1 55 ? 41.948 -16.930 -29.752 1.00 10.00 103 LEU A N 19
ATOM 30380 C CA . LEU A 1 55 ? 42.565 -17.332 -28.500 1.00 10.00 103 LEU A CA 19
ATOM 30381 C C . LEU A 1 55 ? 41.667 -16.919 -27.343 1.00 10.00 103 LEU A C 19
ATOM 30382 O O . LEU A 1 55 ? 41.451 -17.688 -26.406 1.00 10.00 103 LEU A O 19
ATOM 30398 N N . GLY A 1 56 ? 41.123 -15.708 -27.438 1.00 10.00 104 GLY A N 19
ATOM 30399 C CA . GLY A 1 56 ? 40.235 -15.203 -26.412 1.00 10.00 104 GLY A CA 19
ATOM 30400 C C . GLY A 1 56 ? 38.999 -16.064 -26.273 1.00 10.00 104 GLY A C 19
ATOM 30401 O O . GLY A 1 56 ? 38.600 -16.409 -25.167 1.00 10.00 104 GLY A O 19
ATOM 30405 N N . LYS A 1 57 ? 38.414 -16.443 -27.402 1.00 10.00 105 LYS A N 19
ATOM 30406 C CA . LYS A 1 57 ? 37.217 -17.272 -27.400 1.00 10.00 105 LYS A CA 19
ATOM 30407 C C . LYS A 1 57 ? 37.524 -18.660 -26.843 1.00 10.00 105 LYS A C 19
ATOM 30408 O O . LYS A 1 57 ? 36.695 -19.263 -26.161 1.00 10.00 105 LYS A O 19
ATOM 30427 N N . GLU A 1 58 ? 38.715 -19.164 -27.142 1.00 10.00 106 GLU A N 19
ATOM 30428 C CA . GLU A 1 58 ? 39.129 -20.477 -26.659 1.00 10.00 106 GLU A CA 19
ATOM 30429 C C . GLU A 1 58 ? 39.360 -20.479 -25.145 1.00 10.00 106 GLU A C 19
ATOM 30430 O O . GLU A 1 58 ? 38.975 -21.426 -24.460 1.00 10.00 106 GLU A O 19
ATOM 30442 N N . ILE A 1 59 ? 39.976 -19.422 -24.621 1.00 10.00 107 ILE A N 19
ATOM 30443 C CA . ILE A 1 59 ? 40.243 -19.344 -23.184 1.00 10.00 107 ILE A CA 19
ATOM 30444 C C . ILE A 1 59 ? 39.029 -18.829 -22.411 1.00 10.00 107 ILE A C 19
ATOM 30445 O O . ILE A 1 59 ? 38.945 -18.992 -21.194 1.00 10.00 107 ILE A O 19
ATOM 30461 N N . GLY A 1 60 ? 38.098 -18.204 -23.120 1.00 10.00 108 GLY A N 19
ATOM 30462 C CA . GLY A 1 60 ? 36.900 -17.689 -22.482 1.00 10.00 108 GLY A CA 19
ATOM 30463 C C . GLY A 1 60 ? 37.040 -16.241 -22.052 1.00 10.00 108 GLY A C 19
ATOM 30464 O O . GLY A 1 60 ? 36.317 -15.776 -21.170 1.00 10.00 108 GLY A O 19
ATOM 30468 N N . GLU A 1 61 ? 37.956 -15.524 -22.688 1.00 10.00 109 GLU A N 19
ATOM 30469 C CA . GLU A 1 61 ? 38.199 -14.124 -22.370 1.00 10.00 109 GLU A CA 19
ATOM 30470 C C . GLU A 1 61 ? 37.946 -13.254 -23.595 1.00 10.00 109 GLU A C 19
ATOM 30471 O O . GLU A 1 61 ? 37.413 -13.722 -24.600 1.00 10.00 109 GLU A O 19
ATOM 30483 N N . THR A 1 62 ? 38.329 -11.992 -23.509 1.00 10.00 110 THR A N 19
ATOM 30484 C CA . THR A 1 62 ? 38.148 -11.070 -24.616 1.00 10.00 110 THR A CA 19
ATOM 30485 C C . THR A 1 62 ? 39.445 -10.919 -25.404 1.00 10.00 110 THR A C 19
ATOM 30486 O O . THR A 1 62 ? 40.507 -11.357 -24.954 1.00 10.00 110 THR A O 19
ATOM 30497 N N . ALA A 1 63 ? 39.361 -10.299 -26.578 1.00 10.00 111 ALA A N 19
ATOM 30498 C CA . ALA A 1 63 ? 40.534 -10.086 -27.420 1.00 10.00 111 ALA A CA 19
ATOM 30499 C C . ALA A 1 63 ? 41.546 -9.195 -26.714 1.00 10.00 111 ALA A C 19
ATOM 30500 O O . ALA A 1 63 ? 42.759 -9.382 -26.851 1.00 10.00 111 ALA A O 19
ATOM 30507 N N . ALA A 1 64 ? 41.037 -8.234 -25.942 1.00 10.00 112 ALA A N 19
ATOM 30508 C CA . ALA A 1 64 ? 41.887 -7.321 -25.192 1.00 10.00 112 ALA A CA 19
ATOM 30509 C C . ALA A 1 64 ? 42.709 -8.086 -24.175 1.00 10.00 112 ALA A C 19
ATOM 30510 O O . ALA A 1 64 ? 43.855 -7.741 -23.917 1.00 10.00 112 ALA A O 19
ATOM 30517 N N . THR A 1 65 ? 42.119 -9.129 -23.608 1.00 10.00 113 THR A N 19
ATOM 30518 C CA . THR A 1 65 ? 42.805 -9.951 -22.631 1.00 10.00 113 THR A CA 19
ATOM 30519 C C . THR A 1 65 ? 44.055 -10.571 -23.248 1.00 10.00 113 THR A C 19
ATOM 30520 O O . THR A 1 65 ? 45.137 -10.517 -22.671 1.00 10.00 113 THR A O 19
ATOM 30531 N N . VAL A 1 66 ? 43.903 -11.119 -24.447 1.00 10.00 114 VAL A N 19
ATOM 30532 C CA . VAL A 1 66 ? 45.018 -11.740 -25.149 1.00 10.00 114 VAL A CA 19
ATOM 30533 C C . VAL A 1 66 ? 46.054 -10.687 -25.537 1.00 10.00 114 VAL A C 19
ATOM 30534 O O . VAL A 1 66 ? 47.259 -10.894 -25.377 1.00 10.00 114 VAL A O 19
ATOM 30547 N N . ALA A 1 67 ? 45.577 -9.548 -26.033 1.00 10.00 115 ALA A N 19
ATOM 30548 C CA . ALA A 1 67 ? 46.458 -8.452 -26.428 1.00 10.00 115 ALA A CA 19
ATOM 30549 C C . ALA A 1 67 ? 47.206 -7.904 -25.214 1.00 10.00 115 ALA A C 19
ATOM 30550 O O . ALA A 1 67 ? 48.345 -7.466 -25.310 1.00 10.00 115 ALA A O 19
ATOM 30557 N N . SER A 1 68 ? 46.533 -7.898 -24.081 1.00 10.00 116 SER A N 19
ATOM 30558 C CA . SER A 1 68 ? 47.125 -7.441 -22.837 1.00 10.00 116 SER A CA 19
ATOM 30559 C C . SER A 1 68 ? 48.083 -8.493 -22.259 1.00 10.00 116 SER A C 19
ATOM 30560 O O . SER A 1 68 ? 49.032 -8.163 -21.545 1.00 10.00 116 SER A O 19
ATOM 30568 N N . TYR A 1 69 ? 47.833 -9.761 -22.582 1.00 10.00 117 TYR A N 19
ATOM 30569 C CA . TYR A 1 69 ? 48.661 -10.866 -22.100 1.00 10.00 117 TYR A CA 19
ATOM 30570 C C . TYR A 1 69 ? 50.062 -10.837 -22.722 1.00 10.00 117 TYR A C 19
ATOM 30571 O O . TYR A 1 69 ? 51.056 -11.015 -22.019 1.00 10.00 117 TYR A O 19
ATOM 30589 N N . GLU A 1 70 ? 50.135 -10.578 -24.030 1.00 10.00 118 GLU A N 19
ATOM 30590 C CA . GLU A 1 70 ? 51.418 -10.532 -24.746 1.00 10.00 118 GLU A CA 19
ATOM 30591 C C . GLU A 1 70 ? 52.334 -9.442 -24.195 1.00 10.00 118 GLU A C 19
ATOM 30592 O O . GLU A 1 70 ? 53.543 -9.452 -24.429 1.00 10.00 118 GLU A O 19
ATOM 30604 N N . ARG A 1 71 ? 51.745 -8.495 -23.480 1.00 10.00 119 ARG A N 19
ATOM 30605 C CA . ARG A 1 71 ? 52.468 -7.410 -22.879 1.00 10.00 119 ARG A CA 19
ATOM 30606 C C . ARG A 1 71 ? 53.383 -7.923 -21.766 1.00 10.00 119 ARG A C 19
ATOM 30607 O O . ARG A 1 71 ? 54.364 -7.276 -21.394 1.00 10.00 119 ARG A O 19
ATOM 30628 N N . GLY A 1 72 ? 53.059 -9.097 -21.245 1.00 10.00 120 GLY A N 19
ATOM 30629 C CA . GLY A 1 72 ? 53.844 -9.673 -20.183 1.00 10.00 120 GLY A CA 19
ATOM 30630 C C . GLY A 1 72 ? 53.264 -9.356 -18.825 1.00 10.00 120 GLY A C 19
ATOM 30631 O O . GLY A 1 72 ? 53.942 -9.460 -17.801 1.00 10.00 120 GLY A O 19
ATOM 30635 N N . THR A 1 73 ? 51.987 -9.006 -18.817 1.00 10.00 121 THR A N 19
ATOM 30636 C CA . THR A 1 73 ? 51.286 -8.650 -17.603 1.00 10.00 121 THR A CA 19
ATOM 30637 C C . THR A 1 73 ? 49.796 -8.475 -17.893 1.00 10.00 121 THR A C 19
ATOM 30638 O O . THR A 1 73 ? 49.368 -7.541 -18.576 1.00 10.00 121 THR A O 19
ATOM 30649 N N . ALA A 1 74 ? 49.031 -9.428 -17.412 1.00 10.00 122 ALA A N 19
ATOM 30650 C CA . ALA A 1 74 ? 47.585 -9.441 -17.579 1.00 10.00 122 ALA A CA 19
ATOM 30651 C C . ALA A 1 74 ? 46.958 -10.337 -16.520 1.00 10.00 122 ALA A C 19
ATOM 30652 O O . ALA A 1 74 ? 45.905 -10.931 -16.739 1.00 10.00 122 ALA A O 19
ATOM 30659 N N . THR A 1 75 ? 47.622 -10.401 -15.369 1.00 10.00 123 THR A N 19
ATOM 30660 C CA . THR A 1 75 ? 47.193 -11.237 -14.251 1.00 10.00 123 THR A CA 19
ATOM 30661 C C . THR A 1 75 ? 47.170 -12.709 -14.675 1.00 10.00 123 THR A C 19
ATOM 30662 O O . THR A 1 75 ? 46.192 -13.186 -15.251 1.00 10.00 123 THR A O 19
ATOM 30673 N N . PRO A 1 76 ? 48.253 -13.445 -14.374 1.00 10.00 124 PRO A N 19
ATOM 30674 C CA . PRO A 1 76 ? 48.401 -14.850 -14.763 1.00 10.00 124 PRO A CA 19
ATOM 30675 C C . PRO A 1 76 ? 47.400 -15.784 -14.098 1.00 10.00 124 PRO A C 19
ATOM 30676 O O . PRO A 1 76 ? 47.606 -16.252 -12.973 1.00 10.00 124 PRO A O 19
ATOM 30687 N N . ASP A 1 77 ? 46.309 -16.044 -14.795 1.00 10.00 125 ASP A N 19
ATOM 30688 C CA . ASP A 1 77 ? 45.297 -16.957 -14.301 1.00 10.00 125 ASP A CA 19
ATOM 30689 C C . ASP A 1 77 ? 45.706 -18.358 -14.707 1.00 10.00 125 ASP A C 19
ATOM 30690 O O . ASP A 1 77 ? 45.847 -18.643 -15.893 1.00 10.00 125 ASP A O 19
ATOM 30699 N N . GLN A 1 78 ? 45.900 -19.218 -13.723 1.00 10.00 126 GLN A N 19
ATOM 30700 C CA . GLN A 1 78 ? 46.350 -20.590 -13.957 1.00 10.00 126 GLN A CA 19
ATOM 30701 C C . GLN A 1 78 ? 45.474 -21.308 -14.964 1.00 10.00 126 GLN A C 19
ATOM 30702 O O . GLN A 1 78 ? 45.968 -22.070 -15.794 1.00 10.00 126 GLN A O 19
ATOM 30716 N N . ASN A 1 79 ? 44.181 -21.050 -14.898 1.00 10.00 127 ASN A N 19
ATOM 30717 C CA . ASN A 1 79 ? 43.238 -21.664 -15.827 1.00 10.00 127 ASN A CA 19
ATOM 30718 C C . ASN A 1 79 ? 43.457 -21.116 -17.232 1.00 10.00 127 ASN A C 19
ATOM 30719 O O . ASN A 1 79 ? 43.494 -21.875 -18.202 1.00 10.00 127 ASN A O 19
ATOM 30730 N N . ILE A 1 80 ? 43.626 -19.800 -17.337 1.00 10.00 128 ILE A N 19
ATOM 30731 C CA . ILE A 1 80 ? 43.863 -19.172 -18.631 1.00 10.00 128 ILE A CA 19
ATOM 30732 C C . ILE A 1 80 ? 45.185 -19.654 -19.215 1.00 10.00 128 ILE A C 19
ATOM 30733 O O . ILE A 1 80 ? 45.210 -20.169 -20.329 1.00 10.00 128 ILE A O 19
ATOM 30749 N N . LEU A 1 81 ? 46.271 -19.517 -18.442 1.00 10.00 129 LEU A N 19
ATOM 30750 C CA . LEU A 1 81 ? 47.603 -19.950 -18.882 1.00 10.00 129 LEU A CA 19
ATOM 30751 C C . LEU A 1 81 ? 47.547 -21.381 -19.395 1.00 10.00 129 LEU A C 19
ATOM 30752 O O . LEU A 1 81 ? 48.160 -21.722 -20.411 1.00 10.00 129 LEU A O 19
ATOM 30768 N N . SER A 1 82 ? 46.805 -22.213 -18.674 1.00 10.00 130 SER A N 19
ATOM 30769 C CA . SER A 1 82 ? 46.644 -23.610 -19.026 1.00 10.00 130 SER A CA 19
ATOM 30770 C C . SER A 1 82 ? 46.028 -23.759 -20.412 1.00 10.00 130 SER A C 19
ATOM 30771 O O . SER A 1 82 ? 46.567 -24.470 -21.258 1.00 10.00 130 SER A O 19
ATOM 30779 N N . LYS A 1 83 ? 44.931 -23.049 -20.652 1.00 10.00 131 LYS A N 19
ATOM 30780 C CA . LYS A 1 83 ? 44.230 -23.114 -21.928 1.00 10.00 131 LYS A CA 19
ATOM 30781 C C . LYS A 1 83 ? 45.047 -22.517 -23.071 1.00 10.00 131 LYS A C 19
ATOM 30782 O O . LYS A 1 83 ? 45.075 -23.081 -24.158 1.00 10.00 131 LYS A O 19
ATOM 30801 N N . MET A 1 84 ? 45.731 -21.402 -22.810 1.00 10.00 132 MET A N 19
ATOM 30802 C CA . MET A 1 84 ? 46.529 -20.711 -23.835 1.00 10.00 132 MET A CA 19
ATOM 30803 C C . MET A 1 84 ? 47.443 -21.674 -24.584 1.00 10.00 132 MET A C 19
ATOM 30804 O O . MET A 1 84 ? 47.381 -21.798 -25.809 1.00 10.00 132 MET A O 19
ATOM 30818 N N . GLU A 1 85 ? 48.299 -22.341 -23.834 1.00 10.00 133 GLU A N 19
ATOM 30819 C CA . GLU A 1 85 ? 49.256 -23.284 -24.391 1.00 10.00 133 GLU A CA 19
ATOM 30820 C C . GLU A 1 85 ? 48.611 -24.611 -24.803 1.00 10.00 133 GLU A C 19
ATOM 30821 O O . GLU A 1 85 ? 49.077 -25.276 -25.728 1.00 10.00 133 GLU A O 19
ATOM 30833 N N . ARG A 1 86 ? 47.533 -24.967 -24.120 1.00 10.00 134 ARG A N 19
ATOM 30834 C CA . ARG A 1 86 ? 46.817 -26.224 -24.360 1.00 10.00 134 ARG A CA 19
ATOM 30835 C C . ARG A 1 86 ? 46.182 -26.290 -25.741 1.00 10.00 134 ARG A C 19
ATOM 30836 O O . ARG A 1 86 ? 45.919 -27.378 -26.249 1.00 10.00 134 ARG A O 19
ATOM 30857 N N . VAL A 1 87 ? 45.930 -25.138 -26.342 1.00 10.00 135 VAL A N 19
ATOM 30858 C CA . VAL A 1 87 ? 45.292 -25.102 -27.651 1.00 10.00 135 VAL A CA 19
ATOM 30859 C C . VAL A 1 87 ? 46.233 -25.670 -28.705 1.00 10.00 135 VAL A C 19
ATOM 30860 O O . VAL A 1 87 ? 45.804 -26.199 -29.730 1.00 10.00 135 VAL A O 19
ATOM 30873 N N . LEU A 1 88 ? 47.519 -25.597 -28.417 1.00 10.00 136 LEU A N 19
ATOM 30874 C CA . LEU A 1 88 ? 48.526 -26.068 -29.342 1.00 10.00 136 LEU A CA 19
ATOM 30875 C C . LEU A 1 88 ? 49.417 -27.144 -28.726 1.00 10.00 136 LEU A C 19
ATOM 30876 O O . LEU A 1 88 ? 49.013 -28.301 -28.596 1.00 10.00 136 LEU A O 19
ATOM 30892 N N . ASN A 1 89 ? 50.600 -26.727 -28.300 1.00 10.00 137 ASN A N 19
ATOM 30893 C CA . ASN A 1 89 ? 51.613 -27.622 -27.732 1.00 10.00 137 ASN A CA 19
ATOM 30894 C C . ASN A 1 89 ? 52.883 -26.843 -27.484 1.00 10.00 137 ASN A C 19
ATOM 30895 O O . ASN A 1 89 ? 53.911 -27.067 -28.115 1.00 10.00 137 ASN A O 19
ATOM 30906 N N . VAL A 1 90 ? 52.778 -25.886 -26.591 1.00 10.00 138 VAL A N 19
ATOM 30907 C CA . VAL A 1 90 ? 53.907 -25.058 -26.220 1.00 10.00 138 VAL A CA 19
ATOM 30908 C C . VAL A 1 90 ? 53.934 -24.894 -24.708 1.00 10.00 138 VAL A C 19
ATOM 30909 O O . VAL A 1 90 ? 52.907 -25.069 -24.048 1.00 10.00 138 VAL A O 19
ATOM 30922 N N . LYS A 1 91 ? 55.098 -24.613 -24.154 1.00 10.00 139 LYS A N 19
ATOM 30923 C CA . LYS A 1 91 ? 55.219 -24.418 -22.723 1.00 10.00 139 LYS A CA 19
ATOM 30924 C C . LYS A 1 91 ? 55.980 -23.142 -22.411 1.00 10.00 139 LYS A C 19
ATOM 30925 O O . LYS A 1 91 ? 57.025 -22.866 -23.000 1.00 10.00 139 LYS A O 19
ATOM 30944 N N . LEU A 1 92 ? 55.429 -22.349 -21.503 1.00 10.00 140 LEU A N 19
ATOM 30945 C CA . LEU A 1 92 ? 56.053 -21.094 -21.101 1.00 10.00 140 LEU A CA 19
ATOM 30946 C C . LEU A 1 92 ? 56.698 -21.243 -19.725 1.00 10.00 140 LEU A C 19
ATOM 30947 O O . LEU A 1 92 ? 56.994 -20.256 -19.050 1.00 10.00 140 LEU A O 19
ATOM 30963 N N . ARG A 1 93 ? 56.915 -22.488 -19.322 1.00 10.00 141 ARG A N 19
ATOM 30964 C CA . ARG A 1 93 ? 57.530 -22.794 -18.037 1.00 10.00 141 ARG A CA 19
ATOM 30965 C C . ARG A 1 93 ? 58.704 -23.742 -18.236 1.00 10.00 141 ARG A C 19
ATOM 30966 O O . ARG A 1 93 ? 58.659 -24.617 -19.103 1.00 10.00 141 ARG A O 19
ATOM 30987 N N . GLY A 1 94 ? 59.746 -23.568 -17.437 1.00 10.00 142 GLY A N 19
ATOM 30988 C CA . GLY A 1 94 ? 60.910 -24.424 -17.542 1.00 10.00 142 GLY A CA 19
ATOM 30989 C C . GLY A 1 94 ? 62.037 -23.774 -18.313 1.00 10.00 142 GLY A C 19
ATOM 30990 O O . GLY A 1 94 ? 62.121 -22.549 -18.385 1.00 10.00 142 GLY A O 19
ATOM 30994 N N . ALA A 1 95 ? 62.904 -24.593 -18.891 1.00 10.00 143 ALA A N 19
ATOM 30995 C CA . ALA A 1 95 ? 64.034 -24.089 -19.654 1.00 10.00 143 ALA A CA 19
ATOM 30996 C C . ALA A 1 95 ? 63.736 -24.071 -21.149 1.00 10.00 143 ALA A C 19
ATOM 30997 O O . ALA A 1 95 ? 64.315 -23.281 -21.895 1.00 10.00 143 ALA A O 19
ATOM 31004 N N . ASN A 1 96 ? 62.829 -24.936 -21.587 1.00 10.00 144 ASN A N 19
ATOM 31005 C CA . ASN A 1 96 ? 62.465 -25.012 -23.000 1.00 10.00 144 ASN A CA 19
ATOM 31006 C C . ASN A 1 96 ? 61.226 -24.177 -23.275 1.00 10.00 144 ASN A C 19
ATOM 31007 O O . ASN A 1 96 ? 60.247 -24.662 -23.840 1.00 10.00 144 ASN A O 19
ATOM 31018 N N . ILE A 1 97 ? 61.273 -22.919 -22.867 1.00 10.00 145 ILE A N 19
ATOM 31019 C CA . ILE A 1 97 ? 60.156 -22.013 -23.073 1.00 10.00 145 ILE A CA 19
ATOM 31020 C C . ILE A 1 97 ? 59.985 -21.695 -24.554 1.00 10.00 145 ILE A C 19
ATOM 31021 O O . ILE A 1 97 ? 60.964 -21.517 -25.282 1.00 10.00 145 ILE A O 19
ATOM 31037 N N . GLY A 1 98 ? 58.737 -21.637 -24.992 1.00 10.00 146 GLY A N 19
ATOM 31038 C CA . GLY A 1 98 ? 58.453 -21.344 -26.381 1.00 10.00 146 GLY A CA 19
ATOM 31039 C C . GLY A 1 98 ? 58.532 -22.590 -27.228 1.00 10.00 146 GLY A C 19
ATOM 31040 O O . GLY A 1 98 ? 58.541 -22.525 -28.456 1.00 10.00 146 GLY A O 19
ATOM 31044 N N . ALA A 1 99 ? 58.590 -23.733 -26.560 1.00 10.00 147 ALA A N 19
ATOM 31045 C CA . ALA A 1 99 ? 58.673 -25.019 -27.240 1.00 10.00 147 ALA A CA 19
ATOM 31046 C C . ALA A 1 99 ? 57.828 -26.067 -26.527 1.00 10.00 147 ALA A C 19
ATOM 31047 O O . ALA A 1 99 ? 57.572 -25.939 -25.325 1.00 10.00 147 ALA A O 19
ATOM 31054 N N . PRO A 1 100 ? 57.329 -27.088 -27.261 1.00 10.00 148 PRO A N 19
ATOM 31055 C CA . PRO A 1 100 ? 56.570 -28.177 -26.649 1.00 10.00 148 PRO A CA 19
ATOM 31056 C C . PRO A 1 100 ? 57.481 -28.925 -25.679 1.00 10.00 148 PRO A C 19
ATOM 31057 O O . PRO A 1 100 ? 58.493 -29.482 -26.099 1.00 10.00 148 PRO A O 19
ATOM 31068 N N . ARG A 1 101 ? 57.120 -28.970 -24.408 1.00 10.00 149 ARG A N 19
ATOM 31069 C CA . ARG A 1 101 ? 57.950 -29.633 -23.406 1.00 10.00 149 ARG A CA 19
ATOM 31070 C C . ARG A 1 101 ? 57.262 -29.603 -22.059 1.00 10.00 149 ARG A C 19
ATOM 31071 O O . ARG A 1 101 ? 57.443 -28.671 -21.271 1.00 10.00 149 ARG A O 19
ATOM 31092 N N . LEU A 1 102 ? 56.467 -30.617 -21.799 1.00 10.00 150 LEU A N 19
ATOM 31093 C CA . LEU A 1 102 ? 55.749 -30.710 -20.550 1.00 10.00 150 LEU A CA 19
ATOM 31094 C C . LEU A 1 102 ? 56.168 -31.963 -19.804 1.00 10.00 150 LEU A C 19
ATOM 31095 O O . LEU A 1 102 ? 56.822 -32.842 -20.370 1.00 10.00 150 LEU A O 19
ATOM 31111 N N . GLY A 1 103 ? 55.798 -32.045 -18.543 1.00 10.00 151 GLY A N 19
ATOM 31112 C CA . GLY A 1 103 ? 56.164 -33.187 -17.743 1.00 10.00 151 GLY A CA 19
ATOM 31113 C C . GLY A 1 103 ? 55.385 -33.241 -16.453 1.00 10.00 151 GLY A C 19
ATOM 31114 O O . GLY A 1 103 ? 54.354 -32.579 -16.327 1.00 10.00 151 GLY A O 19
ATOM 31118 N N . PRO A 1 104 ? 55.856 -34.013 -15.471 1.00 10.00 152 PRO A N 19
ATOM 31119 C CA . PRO A 1 104 ? 55.184 -34.153 -14.178 1.00 10.00 152 PRO A CA 19
ATOM 31120 C C . PRO A 1 104 ? 55.277 -32.888 -13.328 1.00 10.00 152 PRO A C 19
ATOM 31121 O O . PRO A 1 104 ? 56.174 -32.062 -13.514 1.00 10.00 152 PRO A O 19
ATOM 31132 N N . LYS A 1 105 ? 54.333 -32.739 -12.407 1.00 10.00 153 LYS A N 19
ATOM 31133 C CA . LYS A 1 105 ? 54.299 -31.592 -11.513 1.00 10.00 153 LYS A CA 19
ATOM 31134 C C . LYS A 1 105 ? 54.307 -32.071 -10.065 1.00 10.00 153 LYS A C 19
ATOM 31135 O O . LYS A 1 105 ? 53.319 -32.628 -9.578 1.00 10.00 153 LYS A O 19
ATOM 31154 N N . LYS A 1 106 ? 55.425 -31.862 -9.386 1.00 10.00 154 LYS A N 19
ATOM 31155 C CA . LYS A 1 106 ? 55.572 -32.291 -8.003 1.00 10.00 154 LYS A CA 19
ATOM 31156 C C . LYS A 1 106 ? 55.123 -31.203 -7.033 1.00 10.00 154 LYS A C 19
ATOM 31157 O O . LYS A 1 106 ? 55.036 -30.028 -7.395 1.00 10.00 154 LYS A O 19
ATOM 31176 N N . LYS A 1 107 ? 54.844 -31.602 -5.802 1.00 10.00 155 LYS A N 19
ATOM 31177 C CA . LYS A 1 107 ? 54.397 -30.673 -4.774 1.00 10.00 155 LYS A CA 19
ATOM 31178 C C . LYS A 1 107 ? 55.471 -30.497 -3.713 1.00 10.00 155 LYS A C 19
ATOM 31179 O O . LYS A 1 107 ? 55.883 -29.346 -3.468 1.00 10.00 155 LYS A O 19
ATOM 31199 N N . GLY A 1 1 ? 7.051 3.032 -14.995 1.00 10.00 49 GLY A N 20
ATOM 31200 C CA . GLY A 1 1 ? 8.209 2.125 -15.154 1.00 10.00 49 GLY A CA 20
ATOM 31201 C C . GLY A 1 1 ? 9.293 2.748 -16.001 1.00 10.00 49 GLY A C 20
ATOM 31202 O O . GLY A 1 1 ? 9.173 3.901 -16.419 1.00 10.00 49 GLY A O 20
ATOM 31208 N N . ALA A 1 2 ? 10.351 1.994 -16.257 1.00 10.00 50 ALA A N 20
ATOM 31209 C CA . ALA A 1 2 ? 11.456 2.481 -17.063 1.00 10.00 50 ALA A CA 20
ATOM 31210 C C . ALA A 1 2 ? 11.084 2.455 -18.541 1.00 10.00 50 ALA A C 20
ATOM 31211 O O . ALA A 1 2 ? 11.324 1.464 -19.237 1.00 10.00 50 ALA A O 20
ATOM 31218 N N . MET A 1 3 ? 10.478 3.543 -19.002 1.00 10.00 51 MET A N 20
ATOM 31219 C CA . MET A 1 3 ? 10.062 3.667 -20.394 1.00 10.00 51 MET A CA 20
ATOM 31220 C C . MET A 1 3 ? 11.270 3.586 -21.316 1.00 10.00 51 MET A C 20
ATOM 31221 O O . MET A 1 3 ? 11.252 2.879 -22.326 1.00 10.00 51 MET A O 20
ATOM 31235 N N . ASP A 1 4 ? 12.316 4.317 -20.965 1.00 10.00 52 ASP A N 20
ATOM 31236 C CA . ASP A 1 4 ? 13.549 4.320 -21.741 1.00 10.00 52 ASP A CA 20
ATOM 31237 C C . ASP A 1 4 ? 14.750 4.273 -20.808 1.00 10.00 52 ASP A C 20
ATOM 31238 O O . ASP A 1 4 ? 15.305 5.307 -20.441 1.00 10.00 52 ASP A O 20
ATOM 31247 N N . PRO A 1 5 ? 15.140 3.071 -20.371 1.00 10.00 53 PRO A N 20
ATOM 31248 C CA . PRO A 1 5 ? 16.289 2.898 -19.484 1.00 10.00 53 PRO A CA 20
ATOM 31249 C C . PRO A 1 5 ? 17.600 3.156 -20.218 1.00 10.00 53 PRO A C 20
ATOM 31250 O O . PRO A 1 5 ? 17.802 2.673 -21.334 1.00 10.00 53 PRO A O 20
ATOM 31261 N N . GLU A 1 6 ? 18.479 3.926 -19.598 1.00 10.00 54 GLU A N 20
ATOM 31262 C CA . GLU A 1 6 ? 19.760 4.251 -20.199 1.00 10.00 54 GLU A CA 20
ATOM 31263 C C . GLU A 1 6 ? 20.756 3.115 -19.994 1.00 10.00 54 GLU A C 20
ATOM 31264 O O . GLU A 1 6 ? 21.043 2.727 -18.860 1.00 10.00 54 GLU A O 20
ATOM 31276 N N . PHE A 1 7 ? 21.261 2.574 -21.091 1.00 10.00 55 PHE A N 20
ATOM 31277 C CA . PHE A 1 7 ? 22.229 1.488 -21.030 1.00 10.00 55 PHE A CA 20
ATOM 31278 C C . PHE A 1 7 ? 23.642 2.046 -20.927 1.00 10.00 55 PHE A C 20
ATOM 31279 O O . PHE A 1 7 ? 23.889 3.204 -21.270 1.00 10.00 55 PHE A O 20
ATOM 31296 N N . ALA A 1 8 ? 24.568 1.227 -20.454 1.00 10.00 56 ALA A N 20
ATOM 31297 C CA . ALA A 1 8 ? 25.953 1.644 -20.304 1.00 10.00 56 ALA A CA 20
ATOM 31298 C C . ALA A 1 8 ? 26.793 1.146 -21.474 1.00 10.00 56 ALA A C 20
ATOM 31299 O O . ALA A 1 8 ? 26.445 0.156 -22.119 1.00 10.00 56 ALA A O 20
ATOM 31306 N N . GLY A 1 9 ? 27.889 1.837 -21.743 1.00 10.00 57 GLY A N 20
ATOM 31307 C CA . GLY A 1 9 ? 28.764 1.451 -22.831 1.00 10.00 57 GLY A CA 20
ATOM 31308 C C . GLY A 1 9 ? 29.996 0.727 -22.332 1.00 10.00 57 GLY A C 20
ATOM 31309 O O . GLY A 1 9 ? 29.904 -0.143 -21.461 1.00 10.00 57 GLY A O 20
ATOM 31313 N N . GLY A 1 10 ? 31.152 1.086 -22.870 1.00 10.00 58 GLY A N 20
ATOM 31314 C CA . GLY A 1 10 ? 32.385 0.457 -22.455 1.00 10.00 58 GLY A CA 20
ATOM 31315 C C . GLY A 1 10 ? 33.594 1.326 -22.721 1.00 10.00 58 GLY A C 20
ATOM 31316 O O . GLY A 1 10 ? 33.490 2.369 -23.369 1.00 10.00 58 GLY A O 20
ATOM 31320 N N . THR A 1 11 ? 34.737 0.905 -22.206 1.00 10.00 59 THR A N 20
ATOM 31321 C CA . THR A 1 11 ? 35.984 1.630 -22.387 1.00 10.00 59 THR A CA 20
ATOM 31322 C C . THR A 1 11 ? 37.114 0.646 -22.692 1.00 10.00 59 THR A C 20
ATOM 31323 O O . THR A 1 11 ? 37.217 -0.404 -22.055 1.00 10.00 59 THR A O 20
ATOM 31334 N N . GLU A 1 12 ? 37.951 0.979 -23.663 1.00 10.00 60 GLU A N 20
ATOM 31335 C CA . GLU A 1 12 ? 39.060 0.114 -24.044 1.00 10.00 60 GLU A CA 20
ATOM 31336 C C . GLU A 1 12 ? 40.337 0.928 -24.230 1.00 10.00 60 GLU A C 20
ATOM 31337 O O . GLU A 1 12 ? 40.283 2.103 -24.591 1.00 10.00 60 GLU A O 20
ATOM 31349 N N . GLY A 1 13 ? 41.479 0.301 -23.980 1.00 10.00 61 GLY A N 20
ATOM 31350 C CA . GLY A 1 13 ? 42.748 0.985 -24.130 1.00 10.00 61 GLY A CA 20
ATOM 31351 C C . GLY A 1 13 ? 43.796 0.100 -24.771 1.00 10.00 61 GLY A C 20
ATOM 31352 O O . GLY A 1 13 ? 43.563 -1.091 -24.976 1.00 10.00 61 GLY A O 20
ATOM 31356 N N . GLN A 1 14 ? 44.950 0.677 -25.079 1.00 10.00 62 GLN A N 20
ATOM 31357 C CA . GLN A 1 14 ? 46.041 -0.061 -25.706 1.00 10.00 62 GLN A CA 20
ATOM 31358 C C . GLN A 1 14 ? 47.236 -0.174 -24.758 1.00 10.00 62 GLN A C 20
ATOM 31359 O O . GLN A 1 14 ? 47.143 0.188 -23.581 1.00 10.00 62 GLN A O 20
ATOM 31373 N N . ARG A 1 15 ? 48.351 -0.685 -25.267 1.00 10.00 63 ARG A N 20
ATOM 31374 C CA . ARG A 1 15 ? 49.559 -0.848 -24.463 1.00 10.00 63 ARG A CA 20
ATOM 31375 C C . ARG A 1 15 ? 50.717 -0.049 -25.055 1.00 10.00 63 ARG A C 20
ATOM 31376 O O . ARG A 1 15 ? 50.560 0.628 -26.075 1.00 10.00 63 ARG A O 20
ATOM 31397 N N . LEU A 1 16 ? 51.875 -0.125 -24.408 1.00 10.00 64 LEU A N 20
ATOM 31398 C CA . LEU A 1 16 ? 53.062 0.595 -24.861 1.00 10.00 64 LEU A CA 20
ATOM 31399 C C . LEU A 1 16 ? 54.033 -0.336 -25.591 1.00 10.00 64 LEU A C 20
ATOM 31400 O O . LEU A 1 16 ? 53.727 -1.506 -25.825 1.00 10.00 64 LEU A O 20
ATOM 31416 N N . THR A 1 17 ? 55.205 0.196 -25.936 1.00 10.00 65 THR A N 20
ATOM 31417 C CA . THR A 1 17 ? 56.235 -0.558 -26.647 1.00 10.00 65 THR A CA 20
ATOM 31418 C C . THR A 1 17 ? 56.666 -1.801 -25.871 1.00 10.00 65 THR A C 20
ATOM 31419 O O . THR A 1 17 ? 56.877 -1.745 -24.658 1.00 10.00 65 THR A O 20
ATOM 31430 N N . LYS A 1 18 ? 56.797 -2.916 -26.579 1.00 10.00 66 LYS A N 20
ATOM 31431 C CA . LYS A 1 18 ? 57.195 -4.174 -25.966 1.00 10.00 66 LYS A CA 20
ATOM 31432 C C . LYS A 1 18 ? 58.705 -4.245 -25.783 1.00 10.00 66 LYS A C 20
ATOM 31433 O O . LYS A 1 18 ? 59.468 -3.909 -26.690 1.00 10.00 66 LYS A O 20
ATOM 31452 N N . VAL A 1 19 ? 59.122 -4.690 -24.604 1.00 10.00 67 VAL A N 20
ATOM 31453 C CA . VAL A 1 19 ? 60.535 -4.824 -24.270 1.00 10.00 67 VAL A CA 20
ATOM 31454 C C . VAL A 1 19 ? 60.741 -6.027 -23.356 1.00 10.00 67 VAL A C 20
ATOM 31455 O O . VAL A 1 19 ? 59.967 -6.239 -22.422 1.00 10.00 67 VAL A O 20
ATOM 31468 N N . ASP A 1 20 ? 61.770 -6.821 -23.632 1.00 10.00 68 ASP A N 20
ATOM 31469 C CA . ASP A 1 20 ? 62.066 -7.998 -22.821 1.00 10.00 68 ASP A CA 20
ATOM 31470 C C . ASP A 1 20 ? 63.564 -8.285 -22.801 1.00 10.00 68 ASP A C 20
ATOM 31471 O O . ASP A 1 20 ? 64.248 -8.167 -23.820 1.00 10.00 68 ASP A O 20
ATOM 31480 N N . ARG A 1 21 ? 64.065 -8.635 -21.622 1.00 10.00 69 ARG A N 20
ATOM 31481 C CA . ARG A 1 21 ? 65.476 -8.951 -21.437 1.00 10.00 69 ARG A CA 20
ATOM 31482 C C . ARG A 1 21 ? 65.630 -10.042 -20.387 1.00 10.00 69 ARG A C 20
ATOM 31483 O O . ARG A 1 21 ? 64.739 -10.240 -19.557 1.00 10.00 69 ARG A O 20
ATOM 31504 N N . SER A 1 22 ? 66.753 -10.747 -20.434 1.00 10.00 70 SER A N 20
ATOM 31505 C CA . SER A 1 22 ? 67.026 -11.822 -19.490 1.00 10.00 70 SER A CA 20
ATOM 31506 C C . SER A 1 22 ? 67.270 -11.267 -18.088 1.00 10.00 70 SER A C 20
ATOM 31507 O O . SER A 1 22 ? 68.206 -10.493 -17.869 1.00 10.00 70 SER A O 20
ATOM 31515 N N . ASP A 1 23 ? 66.423 -11.663 -17.147 1.00 10.00 71 ASP A N 20
ATOM 31516 C CA . ASP A 1 23 ? 66.535 -11.216 -15.769 1.00 10.00 71 ASP A CA 20
ATOM 31517 C C . ASP A 1 23 ? 65.777 -12.171 -14.861 1.00 10.00 71 ASP A C 20
ATOM 31518 O O . ASP A 1 23 ? 64.629 -12.526 -15.134 1.00 10.00 71 ASP A O 20
ATOM 31527 N N . ASP A 1 24 ? 66.421 -12.588 -13.789 1.00 10.00 72 ASP A N 20
ATOM 31528 C CA . ASP A 1 24 ? 65.818 -13.518 -12.843 1.00 10.00 72 ASP A CA 20
ATOM 31529 C C . ASP A 1 24 ? 65.158 -12.777 -11.679 1.00 10.00 72 ASP A C 20
ATOM 31530 O O . ASP A 1 24 ? 64.740 -13.389 -10.696 1.00 10.00 72 ASP A O 20
ATOM 31539 N N . ILE A 1 25 ? 65.069 -11.453 -11.797 1.00 10.00 73 ILE A N 20
ATOM 31540 C CA . ILE A 1 25 ? 64.460 -10.624 -10.776 1.00 10.00 73 ILE A CA 20
ATOM 31541 C C . ILE A 1 25 ? 63.000 -11.006 -10.558 1.00 10.00 73 ILE A C 20
ATOM 31542 O O . ILE A 1 25 ? 62.277 -11.322 -11.505 1.00 10.00 73 ILE A O 20
ATOM 31558 N N . ILE A 1 26 ? 62.585 -10.999 -9.306 1.00 10.00 74 ILE A N 20
ATOM 31559 C CA . ILE A 1 26 ? 61.213 -11.335 -8.960 1.00 10.00 74 ILE A CA 20
ATOM 31560 C C . ILE A 1 26 ? 60.252 -10.246 -9.426 1.00 10.00 74 ILE A C 20
ATOM 31561 O O . ILE A 1 26 ? 60.566 -9.054 -9.380 1.00 10.00 74 ILE A O 20
ATOM 31577 N N . LYS A 1 27 ? 59.091 -10.668 -9.888 1.00 10.00 75 LYS A N 20
ATOM 31578 C CA . LYS A 1 27 ? 58.068 -9.753 -10.365 1.00 10.00 75 LYS A CA 20
ATOM 31579 C C . LYS A 1 27 ? 56.766 -10.029 -9.626 1.00 10.00 75 LYS A C 20
ATOM 31580 O O . LYS A 1 27 ? 56.569 -11.139 -9.126 1.00 10.00 75 LYS A O 20
ATOM 31599 N N . PRO A 1 28 ? 55.870 -9.034 -9.522 1.00 10.00 76 PRO A N 20
ATOM 31600 C CA . PRO A 1 28 ? 54.577 -9.206 -8.847 1.00 10.00 76 PRO A CA 20
ATOM 31601 C C . PRO A 1 28 ? 53.681 -10.197 -9.591 1.00 10.00 76 PRO A C 20
ATOM 31602 O O . PRO A 1 28 ? 54.157 -10.963 -10.437 1.00 10.00 76 PRO A O 20
ATOM 31613 N N . LYS A 1 29 ? 52.389 -10.191 -9.286 1.00 10.00 77 LYS A N 20
ATOM 31614 C CA . LYS A 1 29 ? 51.456 -11.096 -9.944 1.00 10.00 77 LYS A CA 20
ATOM 31615 C C . LYS A 1 29 ? 51.332 -10.741 -11.421 1.00 10.00 77 LYS A C 20
ATOM 31616 O O . LYS A 1 29 ? 50.498 -9.927 -11.818 1.00 10.00 77 LYS A O 20
ATOM 31635 N N . THR A 1 30 ? 52.190 -11.353 -12.220 1.00 10.00 78 THR A N 20
ATOM 31636 C CA . THR A 1 30 ? 52.216 -11.126 -13.651 1.00 10.00 78 THR A CA 20
ATOM 31637 C C . THR A 1 30 ? 52.345 -12.454 -14.383 1.00 10.00 78 THR A C 20
ATOM 31638 O O . THR A 1 30 ? 52.618 -13.483 -13.763 1.00 10.00 78 THR A O 20
ATOM 31649 N N . VAL A 1 31 ? 52.148 -12.436 -15.692 1.00 10.00 79 VAL A N 20
ATOM 31650 C CA . VAL A 1 31 ? 52.238 -13.655 -16.482 1.00 10.00 79 VAL A CA 20
ATOM 31651 C C . VAL A 1 31 ? 53.685 -13.951 -16.885 1.00 10.00 79 VAL A C 20
ATOM 31652 O O . VAL A 1 31 ? 54.058 -15.108 -17.048 1.00 10.00 79 VAL A O 20
ATOM 31665 N N . GLY A 1 32 ? 54.498 -12.906 -17.022 1.00 10.00 80 GLY A N 20
ATOM 31666 C CA . GLY A 1 32 ? 55.887 -13.095 -17.400 1.00 10.00 80 GLY A CA 20
ATOM 31667 C C . GLY A 1 32 ? 56.225 -12.408 -18.706 1.00 10.00 80 GLY A C 20
ATOM 31668 O O . GLY A 1 32 ? 55.467 -12.499 -19.672 1.00 10.00 80 GLY A O 20
ATOM 31672 N N . LYS A 1 33 ? 57.365 -11.727 -18.741 1.00 10.00 81 LYS A N 20
ATOM 31673 C CA . LYS A 1 33 ? 57.797 -11.009 -19.937 1.00 10.00 81 LYS A CA 20
ATOM 31674 C C . LYS A 1 33 ? 58.088 -11.969 -21.087 1.00 10.00 81 LYS A C 20
ATOM 31675 O O . LYS A 1 33 ? 57.633 -11.757 -22.211 1.00 10.00 81 LYS A O 20
ATOM 31694 N N . GLU A 1 34 ? 58.850 -13.021 -20.805 1.00 10.00 82 GLU A N 20
ATOM 31695 C CA . GLU A 1 34 ? 59.174 -14.020 -21.818 1.00 10.00 82 GLU A CA 20
ATOM 31696 C C . GLU A 1 34 ? 57.904 -14.754 -22.218 1.00 10.00 82 GLU A C 20
ATOM 31697 O O . GLU A 1 34 ? 57.715 -15.125 -23.377 1.00 10.00 82 GLU A O 20
ATOM 31709 N N . VAL A 1 35 ? 57.031 -14.940 -21.235 1.00 10.00 83 VAL A N 20
ATOM 31710 C CA . VAL A 1 35 ? 55.758 -15.610 -21.441 1.00 10.00 83 VAL A CA 20
ATOM 31711 C C . VAL A 1 35 ? 54.927 -14.871 -22.484 1.00 10.00 83 VAL A C 20
ATOM 31712 O O . VAL A 1 35 ? 54.395 -15.481 -23.406 1.00 10.00 83 VAL A O 20
ATOM 31725 N N . GLY A 1 36 ? 54.843 -13.551 -22.343 1.00 10.00 84 GLY A N 20
ATOM 31726 C CA . GLY A 1 36 ? 54.083 -12.746 -23.279 1.00 10.00 84 GLY A CA 20
ATOM 31727 C C . GLY A 1 36 ? 54.588 -12.891 -24.700 1.00 10.00 84 GLY A C 20
ATOM 31728 O O . GLY A 1 36 ? 53.801 -12.987 -25.644 1.00 10.00 84 GLY A O 20
ATOM 31732 N N . LYS A 1 37 ? 55.906 -12.921 -24.849 1.00 10.00 85 LYS A N 20
ATOM 31733 C CA . LYS A 1 37 ? 56.522 -13.070 -26.160 1.00 10.00 85 LYS A CA 20
ATOM 31734 C C . LYS A 1 37 ? 56.176 -14.430 -26.758 1.00 10.00 85 LYS A C 20
ATOM 31735 O O . LYS A 1 37 ? 55.840 -14.532 -27.940 1.00 10.00 85 LYS A O 20
ATOM 31754 N N . ALA A 1 38 ? 56.255 -15.467 -25.935 1.00 10.00 86 ALA A N 20
ATOM 31755 C CA . ALA A 1 38 ? 55.939 -16.819 -26.377 1.00 10.00 86 ALA A CA 20
ATOM 31756 C C . ALA A 1 38 ? 54.459 -16.951 -26.693 1.00 10.00 86 ALA A C 20
ATOM 31757 O O . ALA A 1 38 ? 54.087 -17.631 -27.643 1.00 10.00 86 ALA A O 20
ATOM 31764 N N . ILE A 1 39 ? 53.620 -16.291 -25.906 1.00 10.00 87 ILE A N 20
ATOM 31765 C CA . ILE A 1 39 ? 52.182 -16.325 -26.128 1.00 10.00 87 ILE A CA 20
ATOM 31766 C C . ILE A 1 39 ? 51.858 -15.859 -27.538 1.00 10.00 87 ILE A C 20
ATOM 31767 O O . ILE A 1 39 ? 51.139 -16.529 -28.269 1.00 10.00 87 ILE A O 20
ATOM 31783 N N . GLU A 1 40 ? 52.453 -14.743 -27.925 1.00 10.00 88 GLU A N 20
ATOM 31784 C CA . GLU A 1 40 ? 52.216 -14.148 -29.221 1.00 10.00 88 GLU A CA 20
ATOM 31785 C C . GLU A 1 40 ? 52.743 -15.049 -30.329 1.00 10.00 88 GLU A C 20
ATOM 31786 O O . GLU A 1 40 ? 52.029 -15.354 -31.288 1.00 10.00 88 GLU A O 20
ATOM 31798 N N . GLN A 1 41 ? 53.985 -15.498 -30.180 1.00 10.00 89 GLN A N 20
ATOM 31799 C CA . GLN A 1 41 ? 54.599 -16.372 -31.163 1.00 10.00 89 GLN A CA 20
ATOM 31800 C C . GLN A 1 41 ? 53.824 -17.679 -31.262 1.00 10.00 89 GLN A C 20
ATOM 31801 O O . GLN A 1 41 ? 53.656 -18.225 -32.349 1.00 10.00 89 GLN A O 20
ATOM 31815 N N . GLY A 1 42 ? 53.335 -18.159 -30.123 1.00 10.00 90 GLY A N 20
ATOM 31816 C CA . GLY A 1 42 ? 52.574 -19.394 -30.100 1.00 10.00 90 GLY A CA 20
ATOM 31817 C C . GLY A 1 42 ? 51.273 -19.302 -30.880 1.00 10.00 90 GLY A C 20
ATOM 31818 O O . GLY A 1 42 ? 50.847 -20.272 -31.506 1.00 10.00 90 GLY A O 20
ATOM 31822 N N . ARG A 1 43 ? 50.649 -18.129 -30.864 1.00 10.00 91 ARG A N 20
ATOM 31823 C CA . ARG A 1 43 ? 49.389 -17.930 -31.575 1.00 10.00 91 ARG A CA 20
ATOM 31824 C C . ARG A 1 43 ? 49.658 -17.794 -33.067 1.00 10.00 91 ARG A C 20
ATOM 31825 O O . ARG A 1 43 ? 48.874 -18.244 -33.901 1.00 10.00 91 ARG A O 20
ATOM 31846 N N . GLN A 1 44 ? 50.785 -17.181 -33.395 1.00 10.00 92 GLN A N 20
ATOM 31847 C CA . GLN A 1 44 ? 51.172 -16.983 -34.783 1.00 10.00 92 GLN A CA 20
ATOM 31848 C C . GLN A 1 44 ? 51.676 -18.283 -35.396 1.00 10.00 92 GLN A C 20
ATOM 31849 O O . GLN A 1 44 ? 51.798 -18.400 -36.614 1.00 10.00 92 GLN A O 20
ATOM 31863 N N . LYS A 1 45 ? 51.963 -19.262 -34.550 1.00 10.00 93 LYS A N 20
ATOM 31864 C CA . LYS A 1 45 ? 52.457 -20.551 -35.020 1.00 10.00 93 LYS A CA 20
ATOM 31865 C C . LYS A 1 45 ? 51.337 -21.582 -35.097 1.00 10.00 93 LYS A C 20
ATOM 31866 O O . LYS A 1 45 ? 51.593 -22.787 -35.083 1.00 10.00 93 LYS A O 20
ATOM 31885 N N . PHE A 1 46 ? 50.099 -21.113 -35.181 1.00 10.00 94 PHE A N 20
ATOM 31886 C CA . PHE A 1 46 ? 48.953 -22.008 -35.263 1.00 10.00 94 PHE A CA 20
ATOM 31887 C C . PHE A 1 46 ? 48.711 -22.487 -36.685 1.00 10.00 94 PHE A C 20
ATOM 31888 O O . PHE A 1 46 ? 47.881 -23.364 -36.914 1.00 10.00 94 PHE A O 20
ATOM 31905 N N . GLU A 1 47 ? 49.459 -21.918 -37.613 1.00 10.00 95 GLU A N 20
ATOM 31906 C CA . GLU A 1 47 ? 49.365 -22.242 -39.036 1.00 10.00 95 GLU A CA 20
ATOM 31907 C C . GLU A 1 47 ? 47.935 -22.093 -39.572 1.00 10.00 95 GLU A C 20
ATOM 31908 O O . GLU A 1 47 ? 47.090 -22.972 -39.388 1.00 10.00 95 GLU A O 20
ATOM 31920 N N . PRO A 1 48 ? 47.645 -20.979 -40.268 1.00 10.00 96 PRO A N 20
ATOM 31921 C CA . PRO A 1 48 ? 48.625 -19.921 -40.536 1.00 10.00 96 PRO A CA 20
ATOM 31922 C C . PRO A 1 48 ? 48.930 -19.062 -39.314 1.00 10.00 96 PRO A C 20
ATOM 31923 O O . PRO A 1 48 ? 50.087 -18.866 -38.942 1.00 10.00 96 PRO A O 20
ATOM 31934 N N . THR A 1 49 ? 47.880 -18.580 -38.693 1.00 10.00 97 THR A N 20
ATOM 31935 C CA . THR A 1 49 ? 47.980 -17.721 -37.517 1.00 10.00 97 THR A CA 20
ATOM 31936 C C . THR A 1 49 ? 46.635 -17.661 -36.792 1.00 10.00 97 THR A C 20
ATOM 31937 O O . THR A 1 49 ? 45.586 -17.579 -37.429 1.00 10.00 97 THR A O 20
ATOM 31948 N N . MET A 1 50 ? 46.671 -17.742 -35.468 1.00 10.00 98 MET A N 20
ATOM 31949 C CA . MET A 1 50 ? 45.461 -17.676 -34.661 1.00 10.00 98 MET A CA 20
ATOM 31950 C C . MET A 1 50 ? 45.205 -16.240 -34.229 1.00 10.00 98 MET A C 20
ATOM 31951 O O . MET A 1 50 ? 46.117 -15.559 -33.756 1.00 10.00 98 MET A O 20
ATOM 31965 N N . THR A 1 51 ? 43.976 -15.776 -34.396 1.00 10.00 99 THR A N 20
ATOM 31966 C CA . THR A 1 51 ? 43.629 -14.418 -34.015 1.00 10.00 99 THR A CA 20
ATOM 31967 C C . THR A 1 51 ? 43.494 -14.289 -32.505 1.00 10.00 99 THR A C 20
ATOM 31968 O O . THR A 1 51 ? 43.363 -15.286 -31.787 1.00 10.00 99 THR A O 20
ATOM 31979 N N . GLN A 1 52 ? 43.519 -13.053 -32.028 1.00 10.00 100 GLN A N 20
ATOM 31980 C CA . GLN A 1 52 ? 43.386 -12.785 -30.605 1.00 10.00 100 GLN A CA 20
ATOM 31981 C C . GLN A 1 52 ? 41.964 -13.110 -30.151 1.00 10.00 100 GLN A C 20
ATOM 31982 O O . GLN A 1 52 ? 41.738 -13.509 -29.009 1.00 10.00 100 GLN A O 20
ATOM 31996 N N . ALA A 1 53 ? 41.016 -12.960 -31.067 1.00 10.00 101 ALA A N 20
ATOM 31997 C CA . ALA A 1 53 ? 39.619 -13.243 -30.783 1.00 10.00 101 ALA A CA 20
ATOM 31998 C C . ALA A 1 53 ? 39.397 -14.734 -30.546 1.00 10.00 101 ALA A C 20
ATOM 31999 O O . ALA A 1 53 ? 38.669 -15.120 -29.631 1.00 10.00 101 ALA A O 20
ATOM 32006 N N . GLU A 1 54 ? 40.034 -15.567 -31.367 1.00 10.00 102 GLU A N 20
ATOM 32007 C CA . GLU A 1 54 ? 39.899 -17.014 -31.240 1.00 10.00 102 GLU A CA 20
ATOM 32008 C C . GLU A 1 54 ? 40.433 -17.495 -29.903 1.00 10.00 102 GLU A C 20
ATOM 32009 O O . GLU A 1 54 ? 39.754 -18.242 -29.194 1.00 10.00 102 GLU A O 20
ATOM 32021 N N . LEU A 1 55 ? 41.639 -17.062 -29.558 1.00 10.00 103 LEU A N 20
ATOM 32022 C CA . LEU A 1 55 ? 42.245 -17.448 -28.293 1.00 10.00 103 LEU A CA 20
ATOM 32023 C C . LEU A 1 55 ? 41.398 -16.943 -27.135 1.00 10.00 103 LEU A C 20
ATOM 32024 O O . LEU A 1 55 ? 41.101 -17.685 -26.202 1.00 10.00 103 LEU A O 20
ATOM 32040 N N . GLY A 1 56 ? 41.006 -15.680 -27.209 1.00 10.00 104 GLY A N 20
ATOM 32041 C CA . GLY A 1 56 ? 40.193 -15.093 -26.166 1.00 10.00 104 GLY A CA 20
ATOM 32042 C C . GLY A 1 56 ? 38.909 -15.859 -25.948 1.00 10.00 104 GLY A C 20
ATOM 32043 O O . GLY A 1 56 ? 38.554 -16.176 -24.816 1.00 10.00 104 GLY A O 20
ATOM 32047 N N . LYS A 1 57 ? 38.232 -16.195 -27.031 1.00 10.00 105 LYS A N 20
ATOM 32048 C CA . LYS A 1 57 ? 36.976 -16.918 -26.945 1.00 10.00 105 LYS A CA 20
ATOM 32049 C C . LYS A 1 57 ? 37.167 -18.318 -26.362 1.00 10.00 105 LYS A C 20
ATOM 32050 O O . LYS A 1 57 ? 36.375 -18.755 -25.525 1.00 10.00 105 LYS A O 20
ATOM 32069 N N . GLU A 1 58 ? 38.221 -19.012 -26.785 1.00 10.00 106 GLU A N 20
ATOM 32070 C CA . GLU A 1 58 ? 38.473 -20.372 -26.305 1.00 10.00 106 GLU A CA 20
ATOM 32071 C C . GLU A 1 58 ? 38.895 -20.428 -24.829 1.00 10.00 106 GLU A C 20
ATOM 32072 O O . GLU A 1 58 ? 38.722 -21.462 -24.179 1.00 10.00 106 GLU A O 20
ATOM 32084 N N . ILE A 1 59 ? 39.451 -19.347 -24.290 1.00 10.00 107 ILE A N 20
ATOM 32085 C CA . ILE A 1 59 ? 39.856 -19.340 -22.883 1.00 10.00 107 ILE A CA 20
ATOM 32086 C C . ILE A 1 59 ? 38.790 -18.693 -22.008 1.00 10.00 107 ILE A C 20
ATOM 32087 O O . ILE A 1 59 ? 38.888 -18.707 -20.779 1.00 10.00 107 ILE A O 20
ATOM 32103 N N . GLY A 1 60 ? 37.775 -18.127 -22.643 1.00 10.00 108 GLY A N 20
ATOM 32104 C CA . GLY A 1 60 ? 36.704 -17.488 -21.906 1.00 10.00 108 GLY A CA 20
ATOM 32105 C C . GLY A 1 60 ? 37.018 -16.047 -21.550 1.00 10.00 108 GLY A C 20
ATOM 32106 O O . GLY A 1 60 ? 36.598 -15.552 -20.506 1.00 10.00 108 GLY A O 20
ATOM 32110 N N . GLU A 1 61 ? 37.746 -15.376 -22.424 1.00 10.00 109 GLU A N 20
ATOM 32111 C CA . GLU A 1 61 ? 38.125 -13.986 -22.219 1.00 10.00 109 GLU A CA 20
ATOM 32112 C C . GLU A 1 61 ? 37.793 -13.171 -23.468 1.00 10.00 109 GLU A C 20
ATOM 32113 O O . GLU A 1 61 ? 36.930 -13.560 -24.256 1.00 10.00 109 GLU A O 20
ATOM 32125 N N . THR A 1 62 ? 38.472 -12.048 -23.653 1.00 10.00 110 THR A N 20
ATOM 32126 C CA . THR A 1 62 ? 38.236 -11.201 -24.812 1.00 10.00 110 THR A CA 20
ATOM 32127 C C . THR A 1 62 ? 39.540 -10.931 -25.562 1.00 10.00 110 THR A C 20
ATOM 32128 O O . THR A 1 62 ? 40.614 -11.355 -25.125 1.00 10.00 110 THR A O 20
ATOM 32139 N N . ALA A 1 63 ? 39.444 -10.227 -26.688 1.00 10.00 111 ALA A N 20
ATOM 32140 C CA . ALA A 1 63 ? 40.611 -9.902 -27.500 1.00 10.00 111 ALA A CA 20
ATOM 32141 C C . ALA A 1 63 ? 41.600 -9.042 -26.724 1.00 10.00 111 ALA A C 20
ATOM 32142 O O . ALA A 1 63 ? 42.815 -9.246 -26.806 1.00 10.00 111 ALA A O 20
ATOM 32149 N N . ALA A 1 64 ? 41.071 -8.090 -25.958 1.00 10.00 112 ALA A N 20
ATOM 32150 C CA . ALA A 1 64 ? 41.899 -7.199 -25.153 1.00 10.00 112 ALA A CA 20
ATOM 32151 C C . ALA A 1 64 ? 42.709 -7.985 -24.131 1.00 10.00 112 ALA A C 20
ATOM 32152 O O . ALA A 1 64 ? 43.811 -7.585 -23.758 1.00 10.00 112 ALA A O 20
ATOM 32159 N N . THR A 1 65 ? 42.159 -9.105 -23.680 1.00 10.00 113 THR A N 20
ATOM 32160 C CA . THR A 1 65 ? 42.838 -9.946 -22.712 1.00 10.00 113 THR A CA 20
ATOM 32161 C C . THR A 1 65 ? 44.058 -10.597 -23.348 1.00 10.00 113 THR A C 20
ATOM 32162 O O . THR A 1 65 ? 45.135 -10.631 -22.758 1.00 10.00 113 THR A O 20
ATOM 32173 N N . VAL A 1 66 ? 43.882 -11.091 -24.568 1.00 10.00 114 VAL A N 20
ATOM 32174 C CA . VAL A 1 66 ? 44.961 -11.737 -25.302 1.00 10.00 114 VAL A CA 20
ATOM 32175 C C . VAL A 1 66 ? 46.070 -10.737 -25.604 1.00 10.00 114 VAL A C 20
ATOM 32176 O O . VAL A 1 66 ? 47.251 -11.017 -25.386 1.00 10.00 114 VAL A O 20
ATOM 32189 N N . ALA A 1 67 ? 45.677 -9.561 -26.079 1.00 10.00 115 ALA A N 20
ATOM 32190 C CA . ALA A 1 67 ? 46.627 -8.503 -26.397 1.00 10.00 115 ALA A CA 20
ATOM 32191 C C . ALA A 1 67 ? 47.383 -8.080 -25.136 1.00 10.00 115 ALA A C 20
ATOM 32192 O O . ALA A 1 67 ? 48.548 -7.683 -25.188 1.00 10.00 115 ALA A O 20
ATOM 32199 N N . SER A 1 68 ? 46.691 -8.147 -24.010 1.00 10.00 116 SER A N 20
ATOM 32200 C CA . SER A 1 68 ? 47.274 -7.814 -22.722 1.00 10.00 116 SER A CA 20
ATOM 32201 C C . SER A 1 68 ? 48.215 -8.931 -22.248 1.00 10.00 116 SER A C 20
ATOM 32202 O O . SER A 1 68 ? 49.213 -8.675 -21.571 1.00 10.00 116 SER A O 20
ATOM 32210 N N . TYR A 1 69 ? 47.894 -10.172 -22.617 1.00 10.00 117 TYR A N 20
ATOM 32211 C CA . TYR A 1 69 ? 48.692 -11.330 -22.219 1.00 10.00 117 TYR A CA 20
ATOM 32212 C C . TYR A 1 69 ? 50.020 -11.381 -22.967 1.00 10.00 117 TYR A C 20
ATOM 32213 O O . TYR A 1 69 ? 51.056 -11.667 -22.368 1.00 10.00 117 TYR A O 20
ATOM 32231 N N . GLU A 1 70 ? 49.996 -11.076 -24.264 1.00 10.00 118 GLU A N 20
ATOM 32232 C CA . GLU A 1 70 ? 51.219 -11.086 -25.074 1.00 10.00 118 GLU A CA 20
ATOM 32233 C C . GLU A 1 70 ? 52.192 -10.013 -24.585 1.00 10.00 118 GLU A C 20
ATOM 32234 O O . GLU A 1 70 ? 53.381 -10.043 -24.896 1.00 10.00 118 GLU A O 20
ATOM 32246 N N . ARG A 1 71 ? 51.666 -9.052 -23.832 1.00 10.00 119 ARG A N 20
ATOM 32247 C CA . ARG A 1 71 ? 52.450 -7.982 -23.272 1.00 10.00 119 ARG A CA 20
ATOM 32248 C C . ARG A 1 71 ? 53.296 -8.502 -22.101 1.00 10.00 119 ARG A C 20
ATOM 32249 O O . ARG A 1 71 ? 54.302 -7.894 -21.720 1.00 10.00 119 ARG A O 20
ATOM 32270 N N . GLY A 1 72 ? 52.897 -9.649 -21.557 1.00 10.00 120 GLY A N 20
ATOM 32271 C CA . GLY A 1 72 ? 53.607 -10.226 -20.442 1.00 10.00 120 GLY A CA 20
ATOM 32272 C C . GLY A 1 72 ? 53.077 -9.731 -19.113 1.00 10.00 120 GLY A C 20
ATOM 32273 O O . GLY A 1 72 ? 53.794 -9.717 -18.108 1.00 10.00 120 GLY A O 20
ATOM 32277 N N . THR A 1 73 ? 51.805 -9.344 -19.107 1.00 10.00 121 THR A N 20
ATOM 32278 C CA . THR A 1 73 ? 51.154 -8.839 -17.908 1.00 10.00 121 THR A CA 20
ATOM 32279 C C . THR A 1 73 ? 49.665 -8.584 -18.172 1.00 10.00 121 THR A C 20
ATOM 32280 O O . THR A 1 73 ? 49.273 -7.597 -18.798 1.00 10.00 121 THR A O 20
ATOM 32291 N N . ALA A 1 74 ? 48.842 -9.497 -17.699 1.00 10.00 122 ALA A N 20
ATOM 32292 C CA . ALA A 1 74 ? 47.397 -9.408 -17.877 1.00 10.00 122 ALA A CA 20
ATOM 32293 C C . ALA A 1 74 ? 46.677 -10.126 -16.741 1.00 10.00 122 ALA A C 20
ATOM 32294 O O . ALA A 1 74 ? 45.594 -10.677 -16.931 1.00 10.00 122 ALA A O 20
ATOM 32301 N N . THR A 1 75 ? 47.283 -10.078 -15.558 1.00 10.00 123 THR A N 20
ATOM 32302 C CA . THR A 1 75 ? 46.760 -10.762 -14.376 1.00 10.00 123 THR A CA 20
ATOM 32303 C C . THR A 1 75 ? 46.765 -12.277 -14.625 1.00 10.00 123 THR A C 20
ATOM 32304 O O . THR A 1 75 ? 45.872 -12.829 -15.275 1.00 10.00 123 THR A O 20
ATOM 32315 N N . PRO A 1 76 ? 47.792 -12.961 -14.106 1.00 10.00 124 PRO A N 20
ATOM 32316 C CA . PRO A 1 76 ? 47.986 -14.397 -14.308 1.00 10.00 124 PRO A CA 20
ATOM 32317 C C . PRO A 1 76 ? 46.976 -15.292 -13.604 1.00 10.00 124 PRO A C 20
ATOM 32318 O O . PRO A 1 76 ? 47.123 -15.610 -12.414 1.00 10.00 124 PRO A O 20
ATOM 32329 N N . ASP A 1 77 ? 45.952 -15.704 -14.340 1.00 10.00 125 ASP A N 20
ATOM 32330 C CA . ASP A 1 77 ? 44.977 -16.636 -13.802 1.00 10.00 125 ASP A CA 20
ATOM 32331 C C . ASP A 1 77 ? 45.511 -17.997 -14.169 1.00 10.00 125 ASP A C 20
ATOM 32332 O O . ASP A 1 77 ? 45.553 -18.336 -15.343 1.00 10.00 125 ASP A O 20
ATOM 32341 N N . GLN A 1 78 ? 45.921 -18.763 -13.183 1.00 10.00 126 GLN A N 20
ATOM 32342 C CA . GLN A 1 78 ? 46.575 -20.061 -13.419 1.00 10.00 126 GLN A CA 20
ATOM 32343 C C . GLN A 1 78 ? 45.875 -20.945 -14.440 1.00 10.00 126 GLN A C 20
ATOM 32344 O O . GLN A 1 78 ? 46.532 -21.592 -15.259 1.00 10.00 126 GLN A O 20
ATOM 32358 N N . ASN A 1 79 ? 44.566 -20.955 -14.425 1.00 10.00 127 ASN A N 20
ATOM 32359 C CA . ASN A 1 79 ? 43.809 -21.784 -15.349 1.00 10.00 127 ASN A CA 20
ATOM 32360 C C . ASN A 1 79 ? 43.846 -21.224 -16.770 1.00 10.00 127 ASN A C 20
ATOM 32361 O O . ASN A 1 79 ? 43.874 -21.982 -17.738 1.00 10.00 127 ASN A O 20
ATOM 32372 N N . ILE A 1 80 ? 43.895 -19.904 -16.899 1.00 10.00 128 ILE A N 20
ATOM 32373 C CA . ILE A 1 80 ? 43.913 -19.287 -18.215 1.00 10.00 128 ILE A CA 20
ATOM 32374 C C . ILE A 1 80 ? 45.236 -19.537 -18.931 1.00 10.00 128 ILE A C 20
ATOM 32375 O O . ILE A 1 80 ? 45.244 -20.183 -19.974 1.00 10.00 128 ILE A O 20
ATOM 32391 N N . LEU A 1 81 ? 46.359 -19.108 -18.339 1.00 10.00 129 LEU A N 20
ATOM 32392 C CA . LEU A 1 81 ? 47.667 -19.282 -18.985 1.00 10.00 129 LEU A CA 20
ATOM 32393 C C . LEU A 1 81 ? 47.959 -20.747 -19.270 1.00 10.00 129 LEU A C 20
ATOM 32394 O O . LEU A 1 81 ? 48.564 -21.084 -20.293 1.00 10.00 129 LEU A O 20
ATOM 32410 N N . SER A 1 82 ? 47.515 -21.617 -18.378 1.00 10.00 130 SER A N 20
ATOM 32411 C CA . SER A 1 82 ? 47.726 -23.043 -18.535 1.00 10.00 130 SER A CA 20
ATOM 32412 C C . SER A 1 82 ? 47.014 -23.557 -19.782 1.00 10.00 130 SER A C 20
ATOM 32413 O O . SER A 1 82 ? 47.574 -24.337 -20.549 1.00 10.00 130 SER A O 20
ATOM 32421 N N . LYS A 1 83 ? 45.780 -23.119 -19.981 1.00 10.00 131 LYS A N 20
ATOM 32422 C CA . LYS A 1 83 ? 45.004 -23.535 -21.137 1.00 10.00 131 LYS A CA 20
ATOM 32423 C C . LYS A 1 83 ? 45.468 -22.842 -22.418 1.00 10.00 131 LYS A C 20
ATOM 32424 O O . LYS A 1 83 ? 45.457 -23.449 -23.485 1.00 10.00 131 LYS A O 20
ATOM 32443 N N . MET A 1 84 ? 45.898 -21.583 -22.297 1.00 10.00 132 MET A N 20
ATOM 32444 C CA . MET A 1 84 ? 46.337 -20.794 -23.456 1.00 10.00 132 MET A CA 20
ATOM 32445 C C . MET A 1 84 ? 47.363 -21.536 -24.304 1.00 10.00 132 MET A C 20
ATOM 32446 O O . MET A 1 84 ? 47.130 -21.834 -25.474 1.00 10.00 132 MET A O 20
ATOM 32460 N N . GLU A 1 85 ? 48.492 -21.848 -23.694 1.00 10.00 133 GLU A N 20
ATOM 32461 C CA . GLU A 1 85 ? 49.590 -22.519 -24.376 1.00 10.00 133 GLU A CA 20
ATOM 32462 C C . GLU A 1 85 ? 49.297 -23.994 -24.619 1.00 10.00 133 GLU A C 20
ATOM 32463 O O . GLU A 1 85 ? 49.818 -24.587 -25.563 1.00 10.00 133 GLU A O 20
ATOM 32475 N N . ARG A 1 86 ? 48.453 -24.579 -23.776 1.00 10.00 134 ARG A N 20
ATOM 32476 C CA . ARG A 1 86 ? 48.079 -25.974 -23.906 1.00 10.00 134 ARG A CA 20
ATOM 32477 C C . ARG A 1 86 ? 47.501 -26.252 -25.294 1.00 10.00 134 ARG A C 20
ATOM 32478 O O . ARG A 1 86 ? 47.752 -27.300 -25.888 1.00 10.00 134 ARG A O 20
ATOM 32499 N N . VAL A 1 87 ? 46.740 -25.288 -25.808 1.00 10.00 135 VAL A N 20
ATOM 32500 C CA . VAL A 1 87 ? 46.109 -25.407 -27.122 1.00 10.00 135 VAL A CA 20
ATOM 32501 C C . VAL A 1 87 ? 47.150 -25.496 -28.239 1.00 10.00 135 VAL A C 20
ATOM 32502 O O . VAL A 1 87 ? 46.935 -26.163 -29.251 1.00 10.00 135 VAL A O 20
ATOM 32515 N N . LEU A 1 88 ? 48.288 -24.844 -28.044 1.00 10.00 136 LEU A N 20
ATOM 32516 C CA . LEU A 1 88 ? 49.340 -24.841 -29.053 1.00 10.00 136 LEU A CA 20
ATOM 32517 C C . LEU A 1 88 ? 50.376 -25.915 -28.773 1.00 10.00 136 LEU A C 20
ATOM 32518 O O . LEU A 1 88 ? 51.319 -26.083 -29.545 1.00 10.00 136 LEU A O 20
ATOM 32534 N N . ASN A 1 89 ? 50.198 -26.637 -27.669 1.00 10.00 137 ASN A N 20
ATOM 32535 C CA . ASN A 1 89 ? 51.128 -27.693 -27.278 1.00 10.00 137 ASN A CA 20
ATOM 32536 C C . ASN A 1 89 ? 52.477 -27.099 -26.937 1.00 10.00 137 ASN A C 20
ATOM 32537 O O . ASN A 1 89 ? 53.512 -27.570 -27.391 1.00 10.00 137 ASN A O 20
ATOM 32548 N N . VAL A 1 90 ? 52.451 -26.020 -26.169 1.00 10.00 138 VAL A N 20
ATOM 32549 C CA . VAL A 1 90 ? 53.671 -25.384 -25.712 1.00 10.00 138 VAL A CA 20
ATOM 32550 C C . VAL A 1 90 ? 53.518 -25.071 -24.236 1.00 10.00 138 VAL A C 20
ATOM 32551 O O . VAL A 1 90 ? 52.396 -24.974 -23.738 1.00 10.00 138 VAL A O 20
ATOM 32564 N N . LYS A 1 91 ? 54.620 -24.956 -23.523 1.00 10.00 139 LYS A N 20
ATOM 32565 C CA . LYS A 1 91 ? 54.550 -24.660 -22.109 1.00 10.00 139 LYS A CA 20
ATOM 32566 C C . LYS A 1 91 ? 55.524 -23.556 -21.743 1.00 10.00 139 LYS A C 20
ATOM 32567 O O . LYS A 1 91 ? 56.671 -23.542 -22.190 1.00 10.00 139 LYS A O 20
ATOM 32586 N N . LEU A 1 92 ? 55.051 -22.633 -20.925 1.00 10.00 140 LEU A N 20
ATOM 32587 C CA . LEU A 1 92 ? 55.846 -21.497 -20.497 1.00 10.00 140 LEU A CA 20
ATOM 32588 C C . LEU A 1 92 ? 56.627 -21.815 -19.232 1.00 10.00 140 LEU A C 20
ATOM 32589 O O . LEU A 1 92 ? 56.754 -20.974 -18.342 1.00 10.00 140 LEU A O 20
ATOM 32605 N N . ARG A 1 93 ? 57.163 -23.021 -19.150 1.00 10.00 141 ARG A N 20
ATOM 32606 C CA . ARG A 1 93 ? 57.937 -23.415 -17.982 1.00 10.00 141 ARG A CA 20
ATOM 32607 C C . ARG A 1 93 ? 59.259 -24.043 -18.414 1.00 10.00 141 ARG A C 20
ATOM 32608 O O . ARG A 1 93 ? 59.290 -24.862 -19.331 1.00 10.00 141 ARG A O 20
ATOM 32629 N N . GLY A 1 94 ? 60.340 -23.676 -17.736 1.00 10.00 142 GLY A N 20
ATOM 32630 C CA . GLY A 1 94 ? 61.642 -24.231 -18.054 1.00 10.00 142 GLY A CA 20
ATOM 32631 C C . GLY A 1 94 ? 62.418 -23.357 -19.018 1.00 10.00 142 GLY A C 20
ATOM 32632 O O . GLY A 1 94 ? 62.118 -22.172 -19.168 1.00 10.00 142 GLY A O 20
ATOM 32636 N N . ALA A 1 95 ? 63.419 -23.937 -19.660 1.00 10.00 143 ALA A N 20
ATOM 32637 C CA . ALA A 1 95 ? 64.238 -23.211 -20.619 1.00 10.00 143 ALA A CA 20
ATOM 32638 C C . ALA A 1 95 ? 63.707 -23.424 -22.029 1.00 10.00 143 ALA A C 20
ATOM 32639 O O . ALA A 1 95 ? 63.916 -22.597 -22.918 1.00 10.00 143 ALA A O 20
ATOM 32646 N N . ASN A 1 96 ? 63.009 -24.538 -22.228 1.00 10.00 144 ASN A N 20
ATOM 32647 C CA . ASN A 1 96 ? 62.426 -24.867 -23.529 1.00 10.00 144 ASN A CA 20
ATOM 32648 C C . ASN A 1 96 ? 61.112 -24.127 -23.720 1.00 10.00 144 ASN A C 20
ATOM 32649 O O . ASN A 1 96 ? 60.090 -24.717 -24.073 1.00 10.00 144 ASN A O 20
ATOM 32660 N N . ILE A 1 97 ? 61.149 -22.831 -23.489 1.00 10.00 145 ILE A N 20
ATOM 32661 C CA . ILE A 1 97 ? 59.973 -21.997 -23.626 1.00 10.00 145 ILE A CA 20
ATOM 32662 C C . ILE A 1 97 ? 59.584 -21.857 -25.094 1.00 10.00 145 ILE A C 20
ATOM 32663 O O . ILE A 1 97 ? 60.448 -21.718 -25.964 1.00 10.00 145 ILE A O 20
ATOM 32679 N N . GLY A 1 98 ? 58.288 -21.907 -25.367 1.00 10.00 146 GLY A N 20
ATOM 32680 C CA . GLY A 1 98 ? 57.811 -21.772 -26.731 1.00 10.00 146 GLY A CA 20
ATOM 32681 C C . GLY A 1 98 ? 57.751 -23.104 -27.437 1.00 10.00 146 GLY A C 20
ATOM 32682 O O . GLY A 1 98 ? 57.499 -23.174 -28.642 1.00 10.00 146 GLY A O 20
ATOM 32686 N N . ALA A 1 99 ? 58.009 -24.164 -26.686 1.00 10.00 147 ALA A N 20
ATOM 32687 C CA . ALA A 1 99 ? 57.974 -25.519 -27.219 1.00 10.00 147 ALA A CA 20
ATOM 32688 C C . ALA A 1 99 ? 57.213 -26.442 -26.269 1.00 10.00 147 ALA A C 20
ATOM 32689 O O . ALA A 1 99 ? 57.069 -26.123 -25.091 1.00 10.00 147 ALA A O 20
ATOM 32696 N N . PRO A 1 100 ? 56.667 -27.569 -26.770 1.00 10.00 148 PRO A N 20
ATOM 32697 C CA . PRO A 1 100 ? 55.973 -28.544 -25.923 1.00 10.00 148 PRO A CA 20
ATOM 32698 C C . PRO A 1 100 ? 56.922 -29.083 -24.854 1.00 10.00 148 PRO A C 20
ATOM 32699 O O . PRO A 1 100 ? 58.000 -29.586 -25.177 1.00 10.00 148 PRO A O 20
ATOM 32710 N N . ARG A 1 101 ? 56.536 -28.975 -23.594 1.00 10.00 149 ARG A N 20
ATOM 32711 C CA . ARG A 1 101 ? 57.376 -29.445 -22.505 1.00 10.00 149 ARG A CA 20
ATOM 32712 C C . ARG A 1 101 ? 56.499 -29.981 -21.394 1.00 10.00 149 ARG A C 20
ATOM 32713 O O . ARG A 1 101 ? 55.843 -29.215 -20.697 1.00 10.00 149 ARG A O 20
ATOM 32734 N N . LEU A 1 102 ? 56.461 -31.291 -21.244 1.00 10.00 150 LEU A N 20
ATOM 32735 C CA . LEU A 1 102 ? 55.641 -31.904 -20.213 1.00 10.00 150 LEU A CA 20
ATOM 32736 C C . LEU A 1 102 ? 56.116 -31.480 -18.824 1.00 10.00 150 LEU A C 20
ATOM 32737 O O . LEU A 1 102 ? 57.292 -31.622 -18.491 1.00 10.00 150 LEU A O 20
ATOM 32753 N N . GLY A 1 103 ? 55.197 -30.941 -18.030 1.00 10.00 151 GLY A N 20
ATOM 32754 C CA . GLY A 1 103 ? 55.522 -30.486 -16.693 1.00 10.00 151 GLY A CA 20
ATOM 32755 C C . GLY A 1 103 ? 54.276 -30.243 -15.864 1.00 10.00 151 GLY A C 20
ATOM 32756 O O . GLY A 1 103 ? 53.171 -30.562 -16.306 1.00 10.00 151 GLY A O 20
ATOM 32760 N N . PRO A 1 104 ? 54.417 -29.669 -14.661 1.00 10.00 152 PRO A N 20
ATOM 32761 C CA . PRO A 1 104 ? 53.287 -29.396 -13.772 1.00 10.00 152 PRO A CA 20
ATOM 32762 C C . PRO A 1 104 ? 52.437 -28.222 -14.249 1.00 10.00 152 PRO A C 20
ATOM 32763 O O . PRO A 1 104 ? 52.931 -27.104 -14.410 1.00 10.00 152 PRO A O 20
ATOM 32774 N N . LYS A 1 105 ? 51.159 -28.484 -14.475 1.00 10.00 153 LYS A N 20
ATOM 32775 C CA . LYS A 1 105 ? 50.238 -27.452 -14.920 1.00 10.00 153 LYS A CA 20
ATOM 32776 C C . LYS A 1 105 ? 49.279 -27.109 -13.789 1.00 10.00 153 LYS A C 20
ATOM 32777 O O . LYS A 1 105 ? 49.219 -27.819 -12.782 1.00 10.00 153 LYS A O 20
ATOM 32796 N N . LYS A 1 106 ? 48.537 -26.027 -13.938 1.00 10.00 154 LYS A N 20
ATOM 32797 C CA . LYS A 1 106 ? 47.599 -25.624 -12.908 1.00 10.00 154 LYS A CA 20
ATOM 32798 C C . LYS A 1 106 ? 46.180 -25.622 -13.453 1.00 10.00 154 LYS A C 20
ATOM 32799 O O . LYS A 1 106 ? 45.856 -24.876 -14.377 1.00 10.00 154 LYS A O 20
ATOM 32818 N N . LYS A 1 107 ? 45.343 -26.468 -12.880 1.00 10.00 155 LYS A N 20
ATOM 32819 C CA . LYS A 1 107 ? 43.965 -26.578 -13.306 1.00 10.00 155 LYS A CA 20
ATOM 32820 C C . LYS A 1 107 ? 43.070 -26.848 -12.103 1.00 10.00 155 LYS A C 20
ATOM 32821 O O . LYS A 1 107 ? 42.763 -28.028 -11.834 1.00 10.00 155 LYS A O 20
#

Foldseek 3Di:
DCPDDDDDDDDDDADDDADDDDDPDDDPQWQASVLLCLLLVLQCPPVNGHALQRLQVVLVHHSSQNNCVNSGGRGDDQSRSLVSNVVSQADCDDPRHSHRDDDDGDD

Radius of gyration: 24.33 Å; Cα contacts (8 Å, |Δi|>4): 125; chains: 1; bounding box: 30×71×68 Å

Sequence (107 aa):
GAMDPEFAGGTEGQRLTKVDRSDDIIKPKTVGKEVGKAIEQGRQKFEPTMTQAELGKEIGETAATVASYERGTATPDQNILSKMERVLNVKLRGANIGAPRLGPKKKGAMDPEFAGGTEGQRLTKVDRSDDIIKPKTVGKEVGKAIEQGRQKFEPTMTQAELGKEIGETAATVASYERGTATPDQNILSKMERVLNVKLRGANIGAPRLGPKKKGAMDPEFAGGTEGQRLTKVDRSDDIIKPKTVGKEVGKAIEQGRQKFEPTMTQAELGKEIGETAATVASYERGTATPDQNILSKMERVLNVKLRGANIGAPRLGPKKKGAMDPEFAGGTEGQRLTKVDRSDDIIKPKTVGKEVGKAIEQGRQKFEPTMTQAELGKEIGETAATVASYERGTATPDQNILSKMERVLNVKLRGANIGAPRLGPKKKGAMDPEFAGGTEGQRLTKVDRSDDIIKPKTVGKEVGKAIEQGRQKFEPTMTQAELGKEIGETAATVASYERGTATPDQNILSKMERVLNVKLRGANIGAPRLGPKKKGAMDPEFAGGTEGQRLTKVDRSDDIIKPKTVGKEVGKAIEQGRQKFEPTMTQAELGKEIGETAATVASYERGTATPDQNILSKMERVLNVKLRGANIGAPRLGPKKKGAMDPEFAGGTEGQRLTKVDRSDDIIKPKTVGKEVGKAIEQGRQKFEPTMTQAELGKEIGETAATVASYERGTATPDQNILSKMERVLNVKLRGANIGAPRLGPKKKGAMDPEFAGGTEGQRLTKVDRSDDIIKPKTVGKEVGKAIEQGRQKFEPTMTQAELGKEIGETAATVASYERGTATPDQNILSKMERVLNVKLRGANIGAPRLGPKKKGAMDPEFAGGTEGQRLTKVDRSDDIIKPKTVGKEVGKAIEQGRQKFEPTMTQAELGKEIGETAATVASYERGTATPDQNILSKMERVLNVKLRGANIGAPRLGPKKKGAMDPEFAGGTEGQRLTKVDRSDDIIKPKTVGKEVGKAIEQGRQKFEPTMTQAELGKEIGETAATVASYERGTATPDQNILSKMERVLNVKLRGANIGAPRLGPKKKGAMDPEFAGGTEGQRLTKVDRSDDIIKPKTVGKEVGKAIEQGRQKFEPTMTQAELGKEIGETAATVASYERGTATPDQNILSKMERVLNVKLRGANIGAPRLGPKKKGAMDPEFAGGTEGQRLTKVDRSDDIIKPKTVGKEVGKAIEQGRQKFEPTMTQAELGKEIGETAATVASYERGTATPDQNILSKMERVLNVKLRGANIGAPRLGPKKKGAMDPEFAGGTEGQRLTKVDRSDDIIKPKTVGKEVGKAIEQGRQKFEPTMTQAELGKEIGETAATVASYERGTATPDQNILSKMERVLNVKLRGANIGAPRLGPKKKGAMDPEFAGGTEGQRLTKVDRSDDIIKPKTVGKEVGKAIEQGRQKFEPTMTQAELGKEIGETAATVASYERGTATPDQNILSKMERVLNVKLRGANIGAPRLGPKKKGAMDPEFAGGTEGQRLTKVDRSDDIIKPKTVGKEVGKAIEQGRQKFEPTMTQAELGKEIGETAATVASYERGTATPDQNILSKMERVLNVKLRGANIGAPRLGPKKKGAMDPEFAGGTEGQRLTKVDRSDDIIKPKTVGKEVGKAIEQGRQKFEPTMTQAELGKEIGETAATVASYERGTATPDQNILSKMERVLNVKLRGANIGAPRLGPKKKGAMDPEFAGGTEGQRLTKVDRSDDIIKPKTVGKEVGKAIEQGRQKFEPTMTQAELGKEIGETAATVASYERGTATPDQNILSKMERVLNVKLRGANIGAPRLGPKKKGAMDPEFAGGTEGQRLTKVDRSDDIIKPKTVGKEVGKAIEQGRQKFEPTMTQAELGKEIGETAATVASYERGTATPDQNILSKMERVLNVKLRGANIGAPRLGPKKKGAMDPEFAGGTEGQRLTKVDRSDDIIKPKTVGKEVGKAIEQGRQKFEPTMTQAELGKEIGETAATVASYERGTATPDQNILSKMERVLNVKLRGANIGAPRLGPKKKGAMDPEFAGGTEGQRLTKVDRSDDIIKPKTVGKEVGKAIEQGRQKFEPTMTQAELGKEIGETAATVASYERGTATPDQNILSKMERVLNVKLRGANIGAPRLGPKKK

Solvent-accessible surface area: 8872 Å² total; per-residue (Å²): 137,103,151,130,87,168,200,113,80,74,144,179,52,160,211,148,146,177,126,106,205,98,95,121,126,148,140,130,119,80,8,15,187,90,22,0,118,3,1,72,64,4,6,83,148,58,154,122,72,35,68,62,54,97,0,0,151,78,14,60,64,96,47,70,27,5,37,31,0,52,162,8,48,26,116,28,83,96,85,18,37,50,88,0,5,143,64,27,70,11,56,15,172,47,104,98,49,28,35,85,102,87,12,50,152,169,220

Nearest PDB structures (foldseek):
  2jvl-assembly1_A  TM=6.904E-01  e=7.511E-17  unclassified
  9f9s-assembly1_CN  TM=6.809E-01  e=6.353E-07  Saccharomyces cerevisiae
  7nrd-assembly1_Sh  TM=6.310E-01  e=1.313E-04  Saccharomyces cerevisiae S288C
  5woq-assembly2_C  TM=8.378E-01  e=2.005E-01  Mycolicibacterium smegmatis MC2 155
  5d4z-assembly5_N  TM=7.671E-01  e=5.096E-01  Salmonella phage SPC32H

Organism: Hypocrea jecorina (NCBI:txid51453)

InterPro domains:
  IPR001387 Cro/C1-type, helix-turn-helix domain [PF01381] (49-93)
  IPR001387 Cro/C1-type, helix-turn-helix domain [PS50943] (50-95)
  IPR001387 Cro/C1-type, helix-turn-helix domain [SM00530] (38-95)
  IPR001387 Cro/C1-type, helix-turn-helix domain [cd00093] (36-92)
  IPR010982 Lambda repressor-like, DNA-binding domain superfamily [G3DSA:1.10.260.40] (23-107)
  IPR010982 Lambda repressor-like, DNA-binding domain superfamily [SSF47413] (33-92)